Protein 2AKL (pdb70)

Secondary structure (DSSP, 8-state):
----S---TTT-----EE-SSSEEETTTTEEE-TTTTT----S--S-B-TTS-B--TT-EEE--S-EE-SSSS-EE-TT-EEES-EE-SSTT-EEEEETTTEEEEE-GGG--B---

Solvent-accessible surface area: 8214 Å² total; per-residue (Å²): 234,118,35,133,44,56,54,2,88,101,40,104,32,123,165,6,96,107,85,77,99,57,8,21,1,86,100,52,90,96,93,58,18,65,124,125,65,88,99,88,117,125,122,36,124,48,0,68,10,66,64,63,30,73,7,115,68,32,27,18,0,25,2,44,96,125,40,161,19,202,78,32,115,88,105,10,120,99,28,29,139,10,118,103,2,125,43,63,96,25,38,104,55,0,49,2,160,36,149,82,68,31,74,37,157,16,106,2,88,68,0,101,64,57,57,124

Foldseek 3Di:
DDDPDAADPVPRPRQWDDDDQFIARPVVRGTAHPPCNCVDDDFLQFQAALVGDTDDAQFKKFFQDWAQDPQDPDTRHGGDIFGRWGTDSSHFWIWGFDPPRTIDIDGRHGMGTPRD

InterPro domains:
  IPR004624 Protein YjdM [TIGR00686] (4-112)
  IPR013987 Protein YjdM, N-terminal [PF08274] (3-32)
  IPR013988 Protein YjdM, C-terminal [PF03831] (46-113)

CATH classification: 2.20.25.10 (+1 more: 2.30.30.40)

Radius of gyration: 23.26 Å; Cα contacts (8 Å, |Δi|>4): 229; chains: 1; bounding box: 29×51×54 Å

Structure (mmCIF, N/CA/C/O backbone):
data_2AKL
#
_entry.id   2AKL
#
loop_
_entity.id
_entity.type
_entity.pdbx_description
1 polymer 'phnA-like protein pa0128'
2 non-polymer 'ZINC ION'
#
loop_
_atom_site.group_PDB
_atom_site.id
_atom_site.type_symbol
_atom_site.label_atom_id
_atom_site.label_alt_id
_atom_site.label_comp_id
_atom_site.label_asym_id
_atom_site.label_entity_id
_atom_site.label_seq_id
_atom_site.pdbx_PDB_ins_code
_atom_site.Cartn_x
_atom_site.Cartn_y
_atom_site.Cartn_z
_atom_site.occupancy
_atom_site.B_iso_or_equiv
_atom_site.auth_seq_id
_atom_site.auth_comp_id
_atom_site.auth_asym_id
_atom_site.auth_atom_id
_atom_site.pdbx_PDB_model_num
ATOM 1 N N . MET A 1 23 ? -7.317 24.095 25.099 1.00 0.00 1 MET A N 1
ATOM 2 C CA . MET A 1 23 ? -6.346 25.132 24.674 1.00 0.00 1 MET A CA 1
ATOM 3 C C . MET A 1 23 ? -4.938 24.578 24.620 1.00 0.00 1 MET A C 1
ATOM 4 O O . MET A 1 23 ? -4.053 25.138 23.973 1.00 0.00 1 MET A O 1
ATOM 18 N N . VAL A 1 24 ? -4.749 23.467 25.286 1.00 0.00 2 VAL A N 1
ATOM 19 C CA . VAL A 1 24 ? -3.457 22.812 25.332 1.00 0.00 2 VAL A CA 1
ATOM 20 C C . VAL A 1 24 ? -3.473 21.588 24.425 1.00 0.00 2 VAL A C 1
ATOM 21 O O . VAL A 1 24 ? -4.531 21.003 24.182 1.00 0.00 2 VAL A O 1
ATOM 34 N N . SER A 1 25 ? -2.319 21.222 23.903 1.00 0.00 3 SER A N 1
ATOM 35 C CA . SER A 1 25 ? -2.222 20.075 23.026 1.00 0.00 3 SER A CA 1
ATOM 36 C C . SER A 1 25 ? -2.097 18.782 23.823 1.00 0.00 3 SER A C 1
ATOM 37 O O . SER A 1 25 ? -1.323 18.696 24.777 1.00 0.00 3 SER A O 1
ATOM 45 N N . THR A 1 26 ? -2.869 17.784 23.423 1.00 0.00 4 THR A N 1
ATOM 46 C CA . THR A 1 26 ? -2.801 16.457 24.024 1.00 0.00 4 THR A CA 1
ATOM 47 C C . THR A 1 26 ? -1.852 15.593 23.197 1.00 0.00 4 THR A C 1
ATOM 48 O O . THR A 1 26 ? -1.837 14.360 23.282 1.00 0.00 4 THR A O 1
ATOM 59 N N . LEU A 1 27 ? -1.060 16.280 22.398 1.00 0.00 5 LEU A N 1
ATOM 60 C CA . LEU A 1 27 ? -0.135 15.660 21.476 1.00 0.00 5 LEU A CA 1
ATOM 61 C C . LEU A 1 27 ? 1.187 15.384 22.181 1.00 0.00 5 LEU A C 1
ATOM 62 O O . LEU A 1 27 ? 1.466 15.977 23.224 1.00 0.00 5 LEU A O 1
ATOM 78 N N . PRO A 1 28 ? 2.013 14.481 21.634 1.00 0.00 6 PRO A N 1
ATOM 79 C CA . PRO A 1 28 ? 3.329 14.178 22.202 1.00 0.00 6 PRO A CA 1
ATOM 80 C C . PRO A 1 28 ? 4.258 15.385 22.130 1.00 0.00 6 PRO A C 1
ATOM 81 O O . PRO A 1 28 ? 4.013 16.318 21.357 1.00 0.00 6 PRO A O 1
ATOM 92 N N . PRO A 1 29 ? 5.318 15.408 22.949 1.00 0.00 7 PRO A N 1
ATOM 93 C CA . PRO A 1 29 ? 6.323 16.467 22.888 1.00 0.00 7 PRO A CA 1
ATOM 94 C C . PRO A 1 29 ? 7.102 16.446 21.577 1.00 0.00 7 PRO A C 1
ATOM 95 O O . PRO A 1 29 ? 6.768 15.723 20.638 1.00 0.00 7 PRO A O 1
ATOM 106 N N . CYS A 1 30 ? 8.159 17.226 21.529 1.00 0.00 8 CYS A N 1
ATOM 107 C CA . CYS A 1 30 ? 9.027 17.247 20.376 1.00 0.00 8 CYS A CA 1
ATOM 108 C C . CYS A 1 30 ? 10.213 16.345 20.648 1.00 0.00 8 CYS A C 1
ATOM 109 O O . CYS A 1 30 ? 10.913 16.537 21.637 1.00 0.00 8 CYS A O 1
ATOM 116 N N . PRO A 1 31 ? 10.456 15.346 19.781 1.00 0.00 9 PRO A N 1
ATOM 117 C CA . PRO A 1 31 ? 11.569 14.394 19.946 1.00 0.00 9 PRO A CA 1
ATOM 118 C C . PRO A 1 31 ? 12.922 15.067 19.756 1.00 0.00 9 PRO A C 1
ATOM 119 O O . PRO A 1 31 ? 13.954 14.409 19.643 1.00 0.00 9 PRO A O 1
ATOM 130 N N . GLN A 1 32 ? 12.893 16.388 19.715 1.00 0.00 10 GLN A N 1
ATOM 131 C CA . GLN A 1 32 ? 14.084 17.182 19.539 1.00 0.00 10 GLN A CA 1
ATOM 132 C C . GLN A 1 32 ? 14.247 18.158 20.696 1.00 0.00 10 GLN A C 1
ATOM 133 O O . GLN A 1 32 ? 15.367 18.429 21.117 1.00 0.00 10 GLN A O 1
ATOM 147 N N . CYS A 1 33 ? 13.143 18.684 21.240 1.00 0.00 11 CYS A N 1
ATOM 148 C CA . CYS A 1 33 ? 13.221 19.658 22.322 1.00 0.00 11 CYS A CA 1
ATOM 149 C C . CYS A 1 33 ? 12.667 19.064 23.618 1.00 0.00 11 CYS A C 1
ATOM 150 O O . CYS A 1 33 ? 13.255 19.228 24.684 1.00 0.00 11 CYS A O 1
ATOM 157 N N . ASN A 1 34 ? 11.508 18.391 23.507 1.00 0.00 12 ASN A N 1
ATOM 158 C CA . ASN A 1 34 ? 10.797 17.811 24.661 1.00 0.00 12 ASN A CA 1
ATOM 159 C C . ASN A 1 34 ? 10.194 18.921 25.535 1.00 0.00 12 ASN A C 1
ATOM 160 O O . ASN A 1 34 ? 9.741 18.695 26.654 1.00 0.00 12 ASN A O 1
ATOM 171 N N . SER A 1 35 ? 10.181 20.121 24.977 1.00 0.00 13 SER A N 1
ATOM 172 C CA . SER A 1 35 ? 9.633 21.303 25.637 1.00 0.00 13 SER A CA 1
ATOM 173 C C . SER A 1 35 ? 8.125 21.206 25.816 1.00 0.00 13 SER A C 1
ATOM 174 O O . SER A 1 35 ? 7.565 21.758 26.764 1.00 0.00 13 SER A O 1
ATOM 182 N N . GLU A 1 36 ? 7.496 20.531 24.856 1.00 0.00 14 GLU A N 1
ATOM 183 C CA . GLU A 1 36 ? 6.048 20.254 24.848 1.00 0.00 14 GLU A CA 1
ATOM 184 C C . GLU A 1 36 ? 5.280 21.410 24.261 1.00 0.00 14 GLU A C 1
ATOM 185 O O . GLU A 1 36 ? 4.046 21.420 24.267 1.00 0.00 14 GLU A O 1
ATOM 197 N N . TYR A 1 37 ? 5.999 22.388 23.759 1.00 0.00 15 TYR A N 1
ATOM 198 C CA . TYR A 1 37 ? 5.363 23.517 23.128 1.00 0.00 15 TYR A CA 1
ATOM 199 C C . TYR A 1 37 ? 5.016 23.174 21.686 1.00 0.00 15 TYR A C 1
ATOM 200 O O . TYR A 1 37 ? 5.261 23.946 20.762 1.00 0.00 15 TYR A O 1
ATOM 218 N N . THR A 1 38 ? 4.419 22.013 21.523 1.00 0.00 16 THR A N 1
ATOM 219 C CA . THR A 1 38 ? 4.061 21.498 20.225 1.00 0.00 16 THR A CA 1
ATOM 220 C C . THR A 1 38 ? 2.564 21.692 20.006 1.00 0.00 16 THR A C 1
ATOM 221 O O . THR A 1 38 ? 1.792 21.692 20.965 1.00 0.00 16 THR A O 1
ATOM 232 N N . TYR A 1 39 ? 2.153 21.862 18.761 1.00 0.00 17 TYR A N 1
ATOM 233 C CA . TYR A 1 39 ? 0.746 22.057 18.456 1.00 0.00 17 TYR A CA 1
ATOM 234 C C . TYR A 1 39 ? 0.416 21.328 17.167 1.00 0.00 17 TYR A C 1
ATOM 235 O O . TYR A 1 39 ? 1.317 20.868 16.475 1.00 0.00 17 TYR A O 1
ATOM 253 N N . GLU A 1 40 ? -0.856 21.206 16.845 1.00 0.00 18 GLU A N 1
ATOM 254 C CA . GLU A 1 40 ? -1.248 20.540 15.617 1.00 0.00 18 GLU A CA 1
ATOM 255 C C . GLU A 1 40 ? -1.637 21.568 14.563 1.00 0.00 18 GLU A C 1
ATOM 256 O O . GLU A 1 40 ? -2.556 22.361 14.763 1.00 0.00 18 GLU A O 1
ATOM 268 N N . ASP A 1 41 ? -0.902 21.593 13.461 1.00 0.00 19 ASP A N 1
ATOM 269 C CA . ASP A 1 41 ? -1.227 22.457 12.343 1.00 0.00 19 ASP A CA 1
ATOM 270 C C . ASP A 1 41 ? -1.715 21.612 11.174 1.00 0.00 19 ASP A C 1
ATOM 271 O O . ASP A 1 41 ? -0.979 21.359 10.220 1.00 0.00 19 ASP A O 1
ATOM 280 N N . GLY A 1 42 ? -2.940 21.122 11.283 1.00 0.00 20 GLY A N 1
ATOM 281 C CA . GLY A 1 42 ? -3.515 20.330 10.221 1.00 0.00 20 GLY A CA 1
ATOM 282 C C . GLY A 1 42 ? -3.406 18.836 10.463 1.00 0.00 20 GLY A C 1
ATOM 283 O O . GLY A 1 42 ? -4.147 18.269 11.266 1.00 0.00 20 GLY A O 1
ATOM 287 N N . ALA A 1 43 ? -2.460 18.205 9.780 1.00 0.00 21 ALA A N 1
ATOM 288 C CA . ALA A 1 43 ? -2.367 16.748 9.765 1.00 0.00 21 ALA A CA 1
ATOM 289 C C . ALA A 1 43 ? -1.080 16.242 10.407 1.00 0.00 21 ALA A C 1
ATOM 290 O O . ALA A 1 43 ? -0.687 15.093 10.204 1.00 0.00 21 ALA A O 1
ATOM 297 N N . LEU A 1 44 ? -0.439 17.079 11.198 1.00 0.00 22 LEU A N 1
ATOM 298 C CA . LEU A 1 44 ? 0.810 16.705 11.843 1.00 0.00 22 LEU A CA 1
ATOM 299 C C . LEU A 1 44 ? 1.060 17.591 13.050 1.00 0.00 22 LEU A C 1
ATOM 300 O O . LEU A 1 44 ? 0.213 18.393 13.418 1.00 0.00 22 LEU A O 1
ATOM 316 N N . LEU A 1 45 ? 2.209 17.417 13.671 1.00 0.00 23 LEU A N 1
ATOM 317 C CA . LEU A 1 45 ? 2.621 18.255 14.785 1.00 0.00 23 LEU A CA 1
ATOM 318 C C . LEU A 1 45 ? 3.763 19.167 14.343 1.00 0.00 23 LEU A C 1
ATOM 319 O O . LEU A 1 45 ? 4.707 18.720 13.695 1.00 0.00 23 LEU A O 1
ATOM 335 N N . VAL A 1 46 ? 3.680 20.439 14.682 1.00 0.00 24 VAL A N 1
ATOM 336 C CA . VAL A 1 46 ? 4.709 21.395 14.319 1.00 0.00 24 VAL A CA 1
ATOM 337 C C . VAL A 1 46 ? 5.330 21.988 15.575 1.00 0.00 24 VAL A C 1
ATOM 338 O O . VAL A 1 46 ? 4.612 22.465 16.451 1.00 0.00 24 VAL A O 1
ATOM 351 N N . CYS A 1 47 ? 6.647 21.955 15.678 1.00 0.00 25 CYS A N 1
ATOM 352 C CA . CYS A 1 47 ? 7.325 22.552 16.812 1.00 0.00 25 CYS A CA 1
ATOM 353 C C . CYS A 1 47 ? 7.820 23.937 16.431 1.00 0.00 25 CYS A C 1
ATOM 354 O O . CYS A 1 47 ? 8.768 24.073 15.652 1.00 0.00 25 CYS A O 1
ATOM 361 N N . PRO A 1 48 ? 7.182 24.983 16.973 1.00 0.00 26 PRO A N 1
ATOM 362 C CA . PRO A 1 48 ? 7.540 26.366 16.670 1.00 0.00 26 PRO A CA 1
ATOM 363 C C . PRO A 1 48 ? 8.871 26.745 17.300 1.00 0.00 26 PRO A C 1
ATOM 364 O O . PRO A 1 48 ? 9.410 27.822 17.046 1.00 0.00 26 PRO A O 1
ATOM 375 N N . GLU A 1 49 ? 9.397 25.843 18.119 1.00 0.00 27 GLU A N 1
ATOM 376 C CA . GLU A 1 49 ? 10.658 26.073 18.791 1.00 0.00 27 GLU A CA 1
ATOM 377 C C . GLU A 1 49 ? 11.824 25.816 17.847 1.00 0.00 27 GLU A C 1
ATOM 378 O O . GLU A 1 49 ? 12.527 26.753 17.469 1.00 0.00 27 GLU A O 1
ATOM 390 N N . CYS A 1 50 ? 12.040 24.563 17.440 1.00 0.00 28 CYS A N 1
ATOM 391 C CA . CYS A 1 50 ? 13.197 24.247 16.614 1.00 0.00 28 CYS A CA 1
ATOM 392 C C . CYS A 1 50 ? 12.895 24.366 15.128 1.00 0.00 28 CYS A C 1
ATOM 393 O O . CYS A 1 50 ? 13.728 23.983 14.304 1.00 0.00 28 CYS A O 1
ATOM 400 N N . ALA A 1 51 ? 11.723 24.909 14.772 1.00 0.00 29 ALA A N 1
ATOM 401 C CA . ALA A 1 51 ? 11.368 25.133 13.372 1.00 0.00 29 ALA A CA 1
ATOM 402 C C . ALA A 1 51 ? 11.370 23.838 12.568 1.00 0.00 29 ALA A C 1
ATOM 403 O O . ALA A 1 51 ? 11.912 23.778 11.462 1.00 0.00 29 ALA A O 1
ATOM 410 N N . HIS A 1 52 ? 10.751 22.805 13.114 1.00 0.00 30 HIS A N 1
ATOM 411 C CA . HIS A 1 52 ? 10.659 21.535 12.416 1.00 0.00 30 HIS A CA 1
ATOM 412 C C . HIS A 1 52 ? 9.320 20.868 12.701 1.00 0.00 30 HIS A C 1
ATOM 413 O O . HIS A 1 52 ? 8.932 20.693 13.857 1.00 0.00 30 HIS A O 1
ATOM 428 N N . GLU A 1 53 ? 8.614 20.527 11.638 1.00 0.00 31 GLU A N 1
ATOM 429 C CA . GLU A 1 53 ? 7.352 19.811 11.739 1.00 0.00 31 GLU A CA 1
ATOM 430 C C . GLU A 1 53 ? 7.605 18.312 11.622 1.00 0.00 31 GLU A C 1
ATOM 431 O O . GLU A 1 53 ? 8.538 17.892 10.939 1.00 0.00 31 GLU A O 1
ATOM 443 N N . TRP A 1 54 ? 6.782 17.514 12.280 1.00 0.00 32 TRP A N 1
ATOM 444 C CA . TRP A 1 54 ? 6.938 16.067 12.254 1.00 0.00 32 TRP A CA 1
ATOM 445 C C . TRP A 1 54 ? 5.593 15.401 12.489 1.00 0.00 32 TRP A C 1
ATOM 446 O O . TRP A 1 54 ? 4.664 16.028 12.974 1.00 0.00 32 TRP A O 1
ATOM 467 N N . SER A 1 55 ? 5.488 14.142 12.138 1.00 0.00 33 SER A N 1
ATOM 468 C CA . SER A 1 55 ? 4.274 13.390 12.386 1.00 0.00 33 SER A CA 1
ATOM 469 C C . SER A 1 55 ? 4.611 12.212 13.293 1.00 0.00 33 SER A C 1
ATOM 470 O O . SER A 1 55 ? 5.552 11.477 13.016 1.00 0.00 33 SER A O 1
ATOM 478 N N . PRO A 1 56 ? 3.852 12.019 14.385 1.00 0.00 34 PRO A N 1
ATOM 479 C CA . PRO A 1 56 ? 4.200 11.057 15.438 1.00 0.00 34 PRO A CA 1
ATOM 480 C C . PRO A 1 56 ? 4.433 9.650 14.900 1.00 0.00 34 PRO A C 1
ATOM 481 O O . PRO A 1 56 ? 5.490 9.058 15.122 1.00 0.00 34 PRO A O 1
ATOM 492 N N . ASN A 1 57 ? 3.454 9.124 14.189 1.00 0.00 35 ASN A N 1
ATOM 493 C CA . ASN A 1 57 ? 3.544 7.781 13.659 1.00 0.00 35 ASN A CA 1
ATOM 494 C C . ASN A 1 57 ? 4.006 7.783 12.208 1.00 0.00 35 ASN A C 1
ATOM 495 O O . ASN A 1 57 ? 4.738 6.891 11.779 1.00 0.00 35 ASN A O 1
ATOM 506 N N . GLU A 1 58 ? 3.585 8.794 11.456 1.00 0.00 36 GLU A N 1
ATOM 507 C CA . GLU A 1 58 ? 3.891 8.867 10.030 1.00 0.00 36 GLU A CA 1
ATOM 508 C C . GLU A 1 58 ? 5.384 9.125 9.793 1.00 0.00 36 GLU A C 1
ATOM 509 O O . GLU A 1 58 ? 5.883 8.932 8.685 1.00 0.00 36 GLU A O 1
ATOM 521 N N . ALA A 1 59 ? 6.098 9.545 10.839 1.00 0.00 37 ALA A N 1
ATOM 522 C CA . ALA A 1 59 ? 7.548 9.712 10.751 1.00 0.00 37 ALA A CA 1
ATOM 523 C C . ALA A 1 59 ? 8.222 8.370 10.495 1.00 0.00 37 ALA A C 1
ATOM 524 O O . ALA A 1 59 ? 9.274 8.304 9.861 1.00 0.00 37 ALA A O 1
ATOM 531 N N . ALA A 1 60 ? 7.608 7.304 10.997 1.00 0.00 38 ALA A N 1
ATOM 532 C CA . ALA A 1 60 ? 8.077 5.954 10.725 1.00 0.00 38 ALA A CA 1
ATOM 533 C C . ALA A 1 60 ? 7.695 5.563 9.305 1.00 0.00 38 ALA A C 1
ATOM 534 O O . ALA A 1 60 ? 8.479 4.942 8.586 1.00 0.00 38 ALA A O 1
ATOM 541 N N . THR A 1 61 ? 6.476 5.943 8.919 1.00 0.00 39 THR A N 1
ATOM 542 C CA . THR A 1 61 ? 5.969 5.746 7.563 1.00 0.00 39 THR A CA 1
ATOM 543 C C . THR A 1 61 ? 5.698 4.266 7.266 1.00 0.00 39 THR A C 1
ATOM 544 O O . THR A 1 61 ? 6.347 3.369 7.810 1.00 0.00 39 THR A O 1
ATOM 555 N N . ALA A 1 62 ? 4.729 4.029 6.400 1.00 0.00 40 ALA A N 1
ATOM 556 C CA . ALA A 1 62 ? 4.345 2.685 6.012 1.00 0.00 40 ALA A CA 1
ATOM 557 C C . ALA A 1 62 ? 3.836 2.698 4.581 1.00 0.00 40 ALA A C 1
ATOM 558 O O . ALA A 1 62 ? 3.509 3.760 4.050 1.00 0.00 40 ALA A O 1
ATOM 565 N N . SER A 1 63 ? 3.778 1.535 3.956 1.00 0.00 41 SER A N 1
ATOM 566 C CA . SER A 1 63 ? 3.295 1.440 2.590 1.00 0.00 41 SER A CA 1
ATOM 567 C C . SER A 1 63 ? 1.774 1.430 2.553 1.00 0.00 41 SER A C 1
ATOM 568 O O . SER A 1 63 ? 1.139 0.392 2.750 1.00 0.00 41 SER A O 1
ATOM 576 N N . ASP A 1 64 ? 1.197 2.598 2.331 1.00 0.00 42 ASP A N 1
ATOM 577 C CA . ASP A 1 64 ? -0.245 2.724 2.204 1.00 0.00 42 ASP A CA 1
ATOM 578 C C . ASP A 1 64 ? -0.608 2.787 0.726 1.00 0.00 42 ASP A C 1
ATOM 579 O O . ASP A 1 64 ? 0.287 2.877 -0.117 1.00 0.00 42 ASP A O 1
ATOM 588 N N . ASP A 1 65 ? -1.904 2.754 0.411 1.00 0.00 43 ASP A N 1
ATOM 589 C CA . ASP A 1 65 ? -2.363 2.639 -0.976 1.00 0.00 43 ASP A CA 1
ATOM 590 C C . ASP A 1 65 ? -1.796 1.368 -1.594 1.00 0.00 43 ASP A C 1
ATOM 591 O O . ASP A 1 65 ? -1.446 1.335 -2.776 1.00 0.00 43 ASP A O 1
ATOM 600 N N . GLY A 1 66 ? -1.717 0.319 -0.787 1.00 0.00 44 GLY A N 1
ATOM 601 C CA . GLY A 1 66 ? -1.075 -0.900 -1.225 1.00 0.00 44 GLY A CA 1
ATOM 602 C C . GLY A 1 66 ? -2.048 -2.007 -1.567 1.00 0.00 44 GLY A C 1
ATOM 603 O O . GLY A 1 66 ? -1.694 -3.186 -1.490 1.00 0.00 44 GLY A O 1
ATOM 607 N N . LYS A 1 67 ? -3.265 -1.647 -1.956 1.00 0.00 45 LYS A N 1
ATOM 608 C CA . LYS A 1 67 ? -4.241 -2.651 -2.364 1.00 0.00 45 LYS A CA 1
ATOM 609 C C . LYS A 1 67 ? -4.235 -2.786 -3.882 1.00 0.00 45 LYS A C 1
ATOM 610 O O . LYS A 1 67 ? -5.054 -3.493 -4.468 1.00 0.00 45 LYS A O 1
ATOM 629 N N . VAL A 1 68 ? -3.304 -2.078 -4.508 1.00 0.00 46 VAL A N 1
ATOM 630 C CA . VAL A 1 68 ? -3.056 -2.212 -5.936 1.00 0.00 46 VAL A CA 1
ATOM 631 C C . VAL A 1 68 ? -2.568 -3.625 -6.227 1.00 0.00 46 VAL A C 1
ATOM 632 O O . VAL A 1 68 ? -1.804 -4.187 -5.445 1.00 0.00 46 VAL A O 1
ATOM 645 N N . ILE A 1 69 ? -3.000 -4.185 -7.348 1.00 0.00 47 ILE A N 1
ATOM 646 C CA . ILE A 1 69 ? -2.783 -5.603 -7.626 1.00 0.00 47 ILE A CA 1
ATOM 647 C C . ILE A 1 69 ? -1.305 -5.880 -7.890 1.00 0.00 47 ILE A C 1
ATOM 648 O O . ILE A 1 69 ? -0.713 -5.307 -8.805 1.00 0.00 47 ILE A O 1
ATOM 664 N N . LYS A 1 70 ? -0.710 -6.728 -7.060 1.00 0.00 48 LYS A N 1
ATOM 665 C CA . LYS A 1 70 ? 0.702 -7.073 -7.189 1.00 0.00 48 LYS A CA 1
ATOM 666 C C . LYS A 1 70 ? 0.885 -8.483 -7.733 1.00 0.00 48 LYS A C 1
ATOM 667 O O . LYS A 1 70 ? 0.109 -9.384 -7.428 1.00 0.00 48 LYS A O 1
ATOM 686 N N . ASP A 1 71 ? 1.940 -8.666 -8.508 1.00 0.00 49 ASP A N 1
ATOM 687 C CA . ASP A 1 71 ? 2.201 -9.927 -9.186 1.00 0.00 49 ASP A CA 1
ATOM 688 C C . ASP A 1 71 ? 3.046 -10.842 -8.310 1.00 0.00 49 ASP A C 1
ATOM 689 O O . ASP A 1 71 ? 3.507 -10.446 -7.238 1.00 0.00 49 ASP A O 1
ATOM 698 N N . SER A 1 72 ? 3.270 -12.060 -8.789 1.00 0.00 50 SER A N 1
ATOM 699 C CA . SER A 1 72 ? 4.115 -13.021 -8.079 1.00 0.00 50 SER A CA 1
ATOM 700 C C . SER A 1 72 ? 5.591 -12.634 -8.225 1.00 0.00 50 SER A C 1
ATOM 701 O O . SER A 1 72 ? 6.487 -13.244 -7.644 1.00 0.00 50 SER A O 1
ATOM 709 N N . VAL A 1 73 ? 5.806 -11.596 -9.006 1.00 0.00 51 VAL A N 1
ATOM 710 C CA . VAL A 1 73 ? 7.139 -11.083 -9.279 1.00 0.00 51 VAL A CA 1
ATOM 711 C C . VAL A 1 73 ? 7.532 -10.069 -8.220 1.00 0.00 51 VAL A C 1
ATOM 712 O O . VAL A 1 73 ? 8.697 -9.693 -8.079 1.00 0.00 51 VAL A O 1
ATOM 725 N N . GLY A 1 74 ? 6.534 -9.639 -7.478 1.00 0.00 52 GLY A N 1
ATOM 726 C CA . GLY A 1 74 ? 6.740 -8.647 -6.448 1.00 0.00 52 GLY A CA 1
ATOM 727 C C . GLY A 1 74 ? 6.573 -7.246 -6.978 1.00 0.00 52 GLY A C 1
ATOM 728 O O . GLY A 1 74 ? 6.867 -6.271 -6.285 1.00 0.00 52 GLY A O 1
ATOM 732 N N . ASN A 1 75 ? 6.114 -7.141 -8.218 1.00 0.00 53 ASN A N 1
ATOM 733 C CA . ASN A 1 75 ? 5.880 -5.844 -8.817 1.00 0.00 53 ASN A CA 1
ATOM 734 C C . ASN A 1 75 ? 4.396 -5.510 -8.873 1.00 0.00 53 ASN A C 1
ATOM 735 O O . ASN A 1 75 ? 3.540 -6.377 -8.707 1.00 0.00 53 ASN A O 1
ATOM 746 N N . VAL A 1 76 ? 4.134 -4.237 -9.103 1.00 0.00 54 VAL A N 1
ATOM 747 C CA . VAL A 1 76 ? 2.783 -3.692 -9.051 1.00 0.00 54 VAL A CA 1
ATOM 748 C C . VAL A 1 76 ? 2.312 -3.331 -10.452 1.00 0.00 54 VAL A C 1
ATOM 749 O O . VAL A 1 76 ? 3.091 -2.809 -11.256 1.00 0.00 54 VAL A O 1
ATOM 762 N N . LEU A 1 77 ? 1.050 -3.599 -10.760 1.00 0.00 55 LEU A N 1
ATOM 763 C CA . LEU A 1 77 ? 0.529 -3.372 -12.092 1.00 0.00 55 LEU A CA 1
ATOM 764 C C . LEU A 1 77 ? -0.162 -2.024 -12.187 1.00 0.00 55 LEU A C 1
ATOM 765 O O . LEU A 1 77 ? -0.351 -1.328 -11.186 1.00 0.00 55 LEU A O 1
ATOM 781 N N . GLN A 1 78 ? -0.535 -1.668 -13.398 1.00 0.00 56 GLN A N 1
ATOM 782 C CA . GLN A 1 78 ? -1.255 -0.440 -13.655 1.00 0.00 56 GLN A CA 1
ATOM 783 C C . GLN A 1 78 ? -2.513 -0.768 -14.443 1.00 0.00 56 GLN A C 1
ATOM 784 O O . GLN A 1 78 ? -2.524 -1.730 -15.211 1.00 0.00 56 GLN A O 1
ATOM 798 N N . ASP A 1 79 ? -3.573 0.001 -14.245 1.00 0.00 57 ASP A N 1
ATOM 799 C CA . ASP A 1 79 ? -4.806 -0.196 -14.991 1.00 0.00 57 ASP A CA 1
ATOM 800 C C . ASP A 1 79 ? -4.589 0.189 -16.448 1.00 0.00 57 ASP A C 1
ATOM 801 O O . ASP A 1 79 ? -4.665 1.362 -16.816 1.00 0.00 57 ASP A O 1
ATOM 810 N N . GLY A 1 80 ? -4.279 -0.805 -17.260 1.00 0.00 58 GLY A N 1
ATOM 811 C CA . GLY A 1 80 ? -3.955 -0.566 -18.646 1.00 0.00 58 GLY A CA 1
ATOM 812 C C . GLY A 1 80 ? -2.636 -1.206 -19.018 1.00 0.00 58 GLY A C 1
ATOM 813 O O . GLY A 1 80 ? -2.293 -1.305 -20.196 1.00 0.00 58 GLY A O 1
ATOM 817 N N . ASP A 1 81 ? -1.907 -1.661 -18.003 1.00 0.00 59 ASP A N 1
ATOM 818 C CA . ASP A 1 81 ? -0.597 -2.271 -18.204 1.00 0.00 59 ASP A CA 1
ATOM 819 C C . ASP A 1 81 ? -0.747 -3.650 -18.837 1.00 0.00 59 ASP A C 1
ATOM 820 O O . ASP A 1 81 ? -1.854 -4.189 -18.920 1.00 0.00 59 ASP A O 1
ATOM 829 N N . THR A 1 82 ? 0.362 -4.220 -19.268 1.00 0.00 60 THR A N 1
ATOM 830 C CA . THR A 1 82 ? 0.355 -5.529 -19.892 1.00 0.00 60 THR A CA 1
ATOM 831 C C . THR A 1 82 ? 0.793 -6.576 -18.876 1.00 0.00 60 THR A C 1
ATOM 832 O O . THR A 1 82 ? 1.757 -6.357 -18.144 1.00 0.00 60 THR A O 1
ATOM 843 N N . ILE A 1 83 ? 0.098 -7.707 -18.810 1.00 0.00 61 ILE A N 1
ATOM 844 C CA . ILE A 1 83 ? 0.464 -8.738 -17.854 1.00 0.00 61 ILE A CA 1
ATOM 845 C C . ILE A 1 83 ? 0.775 -10.035 -18.582 1.00 0.00 61 ILE A C 1
ATOM 846 O O . ILE A 1 83 ? 0.452 -10.191 -19.760 1.00 0.00 61 ILE A O 1
ATOM 862 N N . THR A 1 84 ? 1.434 -10.942 -17.899 1.00 0.00 62 THR A N 1
ATOM 863 C CA . THR A 1 84 ? 1.726 -12.247 -18.436 1.00 0.00 62 THR A CA 1
ATOM 864 C C . THR A 1 84 ? 1.800 -13.276 -17.309 1.00 0.00 62 THR A C 1
ATOM 865 O O . THR A 1 84 ? 2.589 -13.133 -16.376 1.00 0.00 62 THR A O 1
ATOM 876 N N . VAL A 1 85 ? 0.934 -14.277 -17.381 1.00 0.00 63 VAL A N 1
ATOM 877 C CA . VAL A 1 85 ? 0.927 -15.369 -16.423 1.00 0.00 63 VAL A CA 1
ATOM 878 C C . VAL A 1 85 ? 2.269 -16.092 -16.480 1.00 0.00 63 VAL A C 1
ATOM 879 O O . VAL A 1 85 ? 2.777 -16.395 -17.561 1.00 0.00 63 VAL A O 1
ATOM 892 N N . ILE A 1 86 ? 2.898 -16.280 -15.338 1.00 0.00 64 ILE A N 1
ATOM 893 C CA . ILE A 1 86 ? 4.160 -16.987 -15.311 1.00 0.00 64 ILE A CA 1
ATOM 894 C C . ILE A 1 86 ? 4.010 -18.447 -14.910 1.00 0.00 64 ILE A C 1
ATOM 895 O O . ILE A 1 86 ? 5.000 -19.090 -14.562 1.00 0.00 64 ILE A O 1
ATOM 911 N N . LYS A 1 87 ? 2.806 -19.006 -14.977 1.00 0.00 65 LYS A N 1
ATOM 912 C CA . LYS A 1 87 ? 2.602 -20.398 -14.609 1.00 0.00 65 LYS A CA 1
ATOM 913 C C . LYS A 1 87 ? 1.582 -21.031 -15.559 1.00 0.00 65 LYS A C 1
ATOM 914 O O . LYS A 1 87 ? 0.942 -20.335 -16.348 1.00 0.00 65 LYS A O 1
ATOM 933 N N . ASP A 1 88 ? 1.494 -22.351 -15.531 1.00 0.00 66 ASP A N 1
ATOM 934 C CA . ASP A 1 88 ? 0.420 -23.051 -16.236 1.00 0.00 66 ASP A CA 1
ATOM 935 C C . ASP A 1 88 ? -0.904 -22.958 -15.460 1.00 0.00 66 ASP A C 1
ATOM 936 O O . ASP A 1 88 ? -1.096 -23.583 -14.413 1.00 0.00 66 ASP A O 1
ATOM 945 N N . LEU A 1 89 ? -1.796 -22.125 -15.982 1.00 0.00 67 LEU A N 1
ATOM 946 C CA . LEU A 1 89 ? -3.124 -21.892 -15.411 1.00 0.00 67 LEU A CA 1
ATOM 947 C C . LEU A 1 89 ? -4.193 -22.389 -16.378 1.00 0.00 67 LEU A C 1
ATOM 948 O O . LEU A 1 89 ? -4.190 -22.025 -17.530 1.00 0.00 67 LEU A O 1
ATOM 964 N N . LYS A 1 90 ? -5.093 -23.233 -15.934 1.00 0.00 68 LYS A N 1
ATOM 965 C CA . LYS A 1 90 ? -6.199 -23.648 -16.788 1.00 0.00 68 LYS A CA 1
ATOM 966 C C . LYS A 1 90 ? -7.307 -22.603 -16.768 1.00 0.00 68 LYS A C 1
ATOM 967 O O . LYS A 1 90 ? -7.264 -21.660 -15.978 1.00 0.00 68 LYS A O 1
ATOM 986 N N . VAL A 1 91 ? -8.299 -22.771 -17.632 1.00 0.00 69 VAL A N 1
ATOM 987 C CA . VAL A 1 91 ? -9.496 -21.939 -17.620 1.00 0.00 69 VAL A CA 1
ATOM 988 C C . VAL A 1 91 ? -10.696 -22.883 -17.560 1.00 0.00 69 VAL A C 1
ATOM 989 O O . VAL A 1 91 ? -10.857 -23.720 -18.443 1.00 0.00 69 VAL A O 1
ATOM 1002 N N . LYS A 1 92 ? -11.525 -22.774 -16.531 1.00 0.00 70 LYS A N 1
ATOM 1003 C CA . LYS A 1 92 ? -12.538 -23.796 -16.273 1.00 0.00 70 LYS A CA 1
ATOM 1004 C C . LYS A 1 92 ? -13.663 -23.824 -17.313 1.00 0.00 70 LYS A C 1
ATOM 1005 O O . LYS A 1 92 ? -14.051 -24.897 -17.777 1.00 0.00 70 LYS A O 1
ATOM 1024 N N . GLY A 1 93 ? -14.185 -22.663 -17.682 1.00 0.00 71 GLY A N 1
ATOM 1025 C CA . GLY A 1 93 ? -15.333 -22.628 -18.572 1.00 0.00 71 GLY A CA 1
ATOM 1026 C C . GLY A 1 93 ? -14.947 -22.467 -20.026 1.00 0.00 71 GLY A C 1
ATOM 1027 O O . GLY A 1 93 ? -15.782 -22.603 -20.922 1.00 0.00 71 GLY A O 1
ATOM 1031 N N . SER A 1 94 ? -13.684 -22.171 -20.264 1.00 0.00 72 SER A N 1
ATOM 1032 C CA . SER A 1 94 ? -13.207 -21.954 -21.615 1.00 0.00 72 SER A CA 1
ATOM 1033 C C . SER A 1 94 ? -12.258 -23.063 -22.047 1.00 0.00 72 SER A C 1
ATOM 1034 O O . SER A 1 94 ? -11.604 -23.695 -21.218 1.00 0.00 72 SER A O 1
ATOM 1042 N N . SER A 1 95 ? -12.188 -23.288 -23.351 1.00 0.00 73 SER A N 1
ATOM 1043 C CA . SER A 1 95 ? -11.315 -24.307 -23.918 1.00 0.00 73 SER A CA 1
ATOM 1044 C C . SER A 1 95 ? -9.851 -23.892 -23.808 1.00 0.00 73 SER A C 1
ATOM 1045 O O . SER A 1 95 ? -8.945 -24.697 -24.023 1.00 0.00 73 SER A O 1
ATOM 1053 N N . LEU A 1 96 ? -9.624 -22.630 -23.470 1.00 0.00 74 LEU A N 1
ATOM 1054 C CA . LEU A 1 96 ? -8.285 -22.086 -23.445 1.00 0.00 74 LEU A CA 1
ATOM 1055 C C . LEU A 1 96 ? -7.556 -22.489 -22.181 1.00 0.00 74 LEU A C 1
ATOM 1056 O O . LEU A 1 96 ? -8.131 -22.532 -21.106 1.00 0.00 74 LEU A O 1
ATOM 1072 N N . VAL A 1 97 ? -6.304 -22.844 -22.348 1.00 0.00 75 VAL A N 1
ATOM 1073 C CA . VAL A 1 97 ? -5.405 -23.077 -21.239 1.00 0.00 75 VAL A CA 1
ATOM 1074 C C . VAL A 1 97 ? -4.380 -21.953 -21.181 1.00 0.00 75 VAL A C 1
ATOM 1075 O O . VAL A 1 97 ? -3.725 -21.640 -22.177 1.00 0.00 75 VAL A O 1
ATOM 1088 N N . VAL A 1 98 ? -4.267 -21.349 -20.020 1.00 0.00 76 VAL A N 1
ATOM 1089 C CA . VAL A 1 98 ? -3.368 -20.232 -19.798 1.00 0.00 76 VAL A CA 1
ATOM 1090 C C . VAL A 1 98 ? -1.943 -20.734 -19.537 1.00 0.00 76 VAL A C 1
ATOM 1091 O O . VAL A 1 98 ? -1.673 -21.436 -18.568 1.00 0.00 76 VAL A O 1
ATOM 1104 N N . LYS A 1 99 ? -1.053 -20.376 -20.432 1.00 0.00 77 LYS A N 1
ATOM 1105 C CA . LYS A 1 99 ? 0.325 -20.842 -20.365 1.00 0.00 77 LYS A CA 1
ATOM 1106 C C . LYS A 1 99 ? 1.274 -19.721 -19.977 1.00 0.00 77 LYS A C 1
ATOM 1107 O O . LYS A 1 99 ? 1.018 -18.563 -20.276 1.00 0.00 77 LYS A O 1
ATOM 1126 N N . VAL A 1 100 ? 2.352 -20.087 -19.290 1.00 0.00 78 VAL A N 1
ATOM 1127 C CA . VAL A 1 100 ? 3.391 -19.130 -18.900 1.00 0.00 78 VAL A CA 1
ATOM 1128 C C . VAL A 1 100 ? 3.832 -18.295 -20.118 1.00 0.00 78 VAL A C 1
ATOM 1129 O O . VAL A 1 100 ? 4.619 -18.737 -20.960 1.00 0.00 78 VAL A O 1
ATOM 1142 N N . GLY A 1 101 ? 3.254 -17.106 -20.226 1.00 0.00 79 GLY A N 1
ATOM 1143 C CA . GLY A 1 101 ? 3.511 -16.236 -21.359 1.00 0.00 79 GLY A CA 1
ATOM 1144 C C . GLY A 1 101 ? 2.209 -15.742 -21.977 1.00 0.00 79 GLY A C 1
ATOM 1145 O O . GLY A 1 101 ? 2.207 -15.078 -23.014 1.00 0.00 79 GLY A O 1
ATOM 1149 N N . THR A 1 102 ? 1.103 -16.124 -21.344 1.00 0.00 80 THR A N 1
ATOM 1150 C CA . THR A 1 102 ? -0.217 -15.651 -21.745 1.00 0.00 80 THR A CA 1
ATOM 1151 C C . THR A 1 102 ? -0.306 -14.134 -21.579 1.00 0.00 80 THR A C 1
ATOM 1152 O O . THR A 1 102 ? -0.409 -13.606 -20.481 1.00 0.00 80 THR A O 1
ATOM 1163 N N . LYS A 1 103 ? -0.267 -13.453 -22.700 1.00 0.00 81 LYS A N 1
ATOM 1164 C CA . LYS A 1 103 ? -0.227 -12.003 -22.690 1.00 0.00 81 LYS A CA 1
ATOM 1165 C C . LYS A 1 103 ? -1.628 -11.418 -22.671 1.00 0.00 81 LYS A C 1
ATOM 1166 O O . LYS A 1 103 ? -2.405 -11.610 -23.609 1.00 0.00 81 LYS A O 1
ATOM 1185 N N . VAL A 1 104 ? -1.946 -10.708 -21.605 1.00 0.00 82 VAL A N 1
ATOM 1186 C CA . VAL A 1 104 ? -3.208 -10.005 -21.493 1.00 0.00 82 VAL A CA 1
ATOM 1187 C C . VAL A 1 104 ? -2.928 -8.560 -21.096 1.00 0.00 82 VAL A C 1
ATOM 1188 O O . VAL A 1 104 ? -2.467 -8.286 -19.990 1.00 0.00 82 VAL A O 1
ATOM 1201 N N . LYS A 1 105 ? -3.157 -7.645 -22.014 1.00 0.00 83 LYS A N 1
ATOM 1202 C CA . LYS A 1 105 ? -2.819 -6.257 -21.787 1.00 0.00 83 LYS A CA 1
ATOM 1203 C C . LYS A 1 105 ? -4.043 -5.434 -21.437 1.00 0.00 83 LYS A C 1
ATOM 1204 O O . LYS A 1 105 ? -5.179 -5.884 -21.607 1.00 0.00 83 LYS A O 1
ATOM 1223 N N . ASN A 1 106 ? -3.785 -4.233 -20.930 1.00 0.00 84 ASN A N 1
ATOM 1224 C CA . ASN A 1 106 ? -4.830 -3.268 -20.619 1.00 0.00 84 ASN A CA 1
ATOM 1225 C C . ASN A 1 106 ? -5.744 -3.798 -19.529 1.00 0.00 84 ASN A C 1
ATOM 1226 O O . ASN A 1 106 ? -6.966 -3.685 -19.634 1.00 0.00 84 ASN A O 1
ATOM 1237 N N . ILE A 1 107 ? -5.167 -4.387 -18.480 1.00 0.00 85 ILE A N 1
ATOM 1238 C CA . ILE A 1 107 ? -5.939 -4.907 -17.359 1.00 0.00 85 ILE A CA 1
ATOM 1239 C C . ILE A 1 107 ? -6.651 -3.817 -16.568 1.00 0.00 85 ILE A C 1
ATOM 1240 O O . ILE A 1 107 ? -6.458 -2.623 -16.784 1.00 0.00 85 ILE A O 1
ATOM 1256 N N . ARG A 1 108 ? -7.447 -4.274 -15.628 1.00 0.00 86 ARG A N 1
ATOM 1257 C CA . ARG A 1 108 ? -8.179 -3.429 -14.707 1.00 0.00 86 ARG A CA 1
ATOM 1258 C C . ARG A 1 108 ? -7.787 -3.816 -13.294 1.00 0.00 86 ARG A C 1
ATOM 1259 O O . ARG A 1 108 ? -7.902 -4.989 -12.928 1.00 0.00 86 ARG A O 1
ATOM 1280 N N . LEU A 1 109 ? -7.307 -2.879 -12.491 1.00 0.00 87 LEU A N 1
ATOM 1281 C CA . LEU A 1 109 ? -6.964 -3.196 -11.120 1.00 0.00 87 LEU A CA 1
ATOM 1282 C C . LEU A 1 109 ? -8.219 -3.141 -10.271 1.00 0.00 87 LEU A C 1
ATOM 1283 O O . LEU A 1 109 ? -8.866 -2.095 -10.178 1.00 0.00 87 LEU A O 1
ATOM 1299 N N . VAL A 1 110 ? -8.568 -4.257 -9.660 1.00 0.00 88 VAL A N 1
ATOM 1300 C CA . VAL A 1 110 ? -9.785 -4.329 -8.871 1.00 0.00 88 VAL A CA 1
ATOM 1301 C C . VAL A 1 110 ? -9.494 -3.869 -7.444 1.00 0.00 88 VAL A C 1
ATOM 1302 O O . VAL A 1 110 ? -8.364 -3.497 -7.134 1.00 0.00 88 VAL A O 1
ATOM 1315 N N . ASP A 1 111 ? -10.509 -3.862 -6.589 1.00 0.00 89 ASP A N 1
ATOM 1316 C CA . ASP A 1 111 ? -10.347 -3.403 -5.211 1.00 0.00 89 ASP A CA 1
ATOM 1317 C C . ASP A 1 111 ? -9.317 -4.240 -4.460 1.00 0.00 89 ASP A C 1
ATOM 1318 O O . ASP A 1 111 ? -8.418 -3.703 -3.813 1.00 0.00 89 ASP A O 1
ATOM 1327 N N . GLY A 1 112 ? -9.457 -5.552 -4.545 1.00 0.00 90 GLY A N 1
ATOM 1328 C CA . GLY A 1 112 ? -8.571 -6.440 -3.825 1.00 0.00 90 GLY A CA 1
ATOM 1329 C C . GLY A 1 112 ? -7.263 -6.672 -4.549 1.00 0.00 90 GLY A C 1
ATOM 1330 O O . GLY A 1 112 ? -7.250 -6.855 -5.759 1.00 0.00 90 GLY A O 1
ATOM 1334 N N . ASP A 1 113 ? -6.173 -6.680 -3.789 1.00 0.00 91 ASP A N 1
ATOM 1335 C CA . ASP A 1 113 ? -4.822 -6.894 -4.322 1.00 0.00 91 ASP A CA 1
ATOM 1336 C C . ASP A 1 113 ? -4.691 -8.255 -5.018 1.00 0.00 91 ASP A C 1
ATOM 1337 O O . ASP A 1 113 ? -3.782 -8.484 -5.816 1.00 0.00 91 ASP A O 1
ATOM 1346 N N . HIS A 1 114 ? -5.615 -9.150 -4.724 1.00 0.00 92 HIS A N 1
ATOM 1347 C CA . HIS A 1 114 ? -5.632 -10.476 -5.323 1.00 0.00 92 HIS A CA 1
ATOM 1348 C C . HIS A 1 114 ? -6.658 -10.540 -6.454 1.00 0.00 92 HIS A C 1
ATOM 1349 O O . HIS A 1 114 ? -7.464 -11.468 -6.515 1.00 0.00 92 HIS A O 1
ATOM 1364 N N . ASP A 1 115 ? -6.574 -9.584 -7.382 1.00 0.00 93 ASP A N 1
ATOM 1365 C CA . ASP A 1 115 ? -7.656 -9.370 -8.345 1.00 0.00 93 ASP A CA 1
ATOM 1366 C C . ASP A 1 115 ? -7.218 -8.577 -9.568 1.00 0.00 93 ASP A C 1
ATOM 1367 O O . ASP A 1 115 ? -7.088 -7.358 -9.520 1.00 0.00 93 ASP A O 1
ATOM 1376 N N . ILE A 1 116 ? -6.997 -9.275 -10.669 1.00 0.00 94 ILE A N 1
ATOM 1377 C CA . ILE A 1 116 ? -6.767 -8.618 -11.946 1.00 0.00 94 ILE A CA 1
ATOM 1378 C C . ILE A 1 116 ? -7.943 -8.856 -12.860 1.00 0.00 94 ILE A C 1
ATOM 1379 O O . ILE A 1 116 ? -8.241 -9.990 -13.221 1.00 0.00 94 ILE A O 1
ATOM 1395 N N . ASP A 1 117 ? -8.620 -7.797 -13.223 1.00 0.00 95 ASP A N 1
ATOM 1396 C CA . ASP A 1 117 ? -9.726 -7.913 -14.136 1.00 0.00 95 ASP A CA 1
ATOM 1397 C C . ASP A 1 117 ? -9.237 -7.662 -15.545 1.00 0.00 95 ASP A C 1
ATOM 1398 O O . ASP A 1 117 ? -8.527 -6.696 -15.805 1.00 0.00 95 ASP A O 1
ATOM 1407 N N . CYS A 1 118 ? -9.587 -8.553 -16.444 1.00 0.00 96 CYS A N 1
ATOM 1408 C CA . CYS A 1 118 ? -9.090 -8.481 -17.800 1.00 0.00 96 CYS A CA 1
ATOM 1409 C C . CYS A 1 118 ? -10.153 -8.931 -18.781 1.00 0.00 96 CYS A C 1
ATOM 1410 O O . CYS A 1 118 ? -11.050 -9.701 -18.434 1.00 0.00 96 CYS A O 1
ATOM 1418 N N . LYS A 1 119 ? -10.047 -8.445 -20.000 1.00 0.00 97 LYS A N 1
ATOM 1419 C CA . LYS A 1 119 ? -10.964 -8.817 -21.053 1.00 0.00 97 LYS A CA 1
ATOM 1420 C C . LYS A 1 119 ? -10.177 -9.435 -22.191 1.00 0.00 97 LYS A C 1
ATOM 1421 O O . LYS A 1 119 ? -9.181 -8.871 -22.650 1.00 0.00 97 LYS A O 1
ATOM 1440 N N . ILE A 1 120 ? -10.619 -10.596 -22.630 1.00 0.00 98 ILE A N 1
ATOM 1441 C CA . ILE A 1 120 ? -9.854 -11.398 -23.561 1.00 0.00 98 ILE A CA 1
ATOM 1442 C C . ILE A 1 120 ? -10.654 -11.646 -24.829 1.00 0.00 98 ILE A C 1
ATOM 1443 O O . ILE A 1 120 ? -11.739 -12.231 -24.784 1.00 0.00 98 ILE A O 1
ATOM 1459 N N . ASP A 1 121 ? -10.120 -11.177 -25.950 1.00 0.00 99 ASP A N 1
ATOM 1460 C CA . ASP A 1 121 ? -10.776 -11.338 -27.244 1.00 0.00 99 ASP A CA 1
ATOM 1461 C C . ASP A 1 121 ? -11.051 -12.808 -27.530 1.00 0.00 99 ASP A C 1
ATOM 1462 O O . ASP A 1 121 ? -10.134 -13.630 -27.556 1.00 0.00 99 ASP A O 1
ATOM 1471 N N . GLY A 1 122 ? -12.319 -13.134 -27.723 1.00 0.00 100 GLY A N 1
ATOM 1472 C CA . GLY A 1 122 ? -12.698 -14.501 -28.005 1.00 0.00 100 GLY A CA 1
ATOM 1473 C C . GLY A 1 122 ? -13.615 -15.071 -26.945 1.00 0.00 100 GLY A C 1
ATOM 1474 O O . GLY A 1 122 ? -14.833 -15.098 -27.117 1.00 0.00 100 GLY A O 1
ATOM 1478 N N . ILE A 1 123 ? -13.033 -15.510 -25.837 1.00 0.00 101 ILE A N 1
ATOM 1479 C CA . ILE A 1 123 ? -13.806 -16.123 -24.765 1.00 0.00 101 ILE A CA 1
ATOM 1480 C C . ILE A 1 123 ? -14.586 -15.078 -23.970 1.00 0.00 101 ILE A C 1
ATOM 1481 O O . ILE A 1 123 ? -15.771 -15.258 -23.687 1.00 0.00 101 ILE A O 1
ATOM 1497 N N . GLY A 1 124 ? -13.924 -13.987 -23.613 1.00 0.00 102 GLY A N 1
ATOM 1498 C CA . GLY A 1 124 ? -14.583 -12.931 -22.876 1.00 0.00 102 GLY A CA 1
ATOM 1499 C C . GLY A 1 124 ? -13.715 -12.397 -21.758 1.00 0.00 102 GLY A C 1
ATOM 1500 O O . GLY A 1 124 ? -12.492 -12.430 -21.849 1.00 0.00 102 GLY A O 1
ATOM 1504 N N . ALA A 1 125 ? -14.343 -11.913 -20.701 1.00 0.00 103 ALA A N 1
ATOM 1505 C CA . ALA A 1 125 ? -13.616 -11.358 -19.570 1.00 0.00 103 ALA A CA 1
ATOM 1506 C C . ALA A 1 125 ? -13.286 -12.444 -18.551 1.00 0.00 103 ALA A C 1
ATOM 1507 O O . ALA A 1 125 ? -14.049 -13.396 -18.378 1.00 0.00 103 ALA A O 1
ATOM 1514 N N . MET A 1 126 ? -12.146 -12.303 -17.888 1.00 0.00 104 MET A N 1
ATOM 1515 C CA . MET A 1 126 ? -11.687 -13.295 -16.923 1.00 0.00 104 MET A CA 1
ATOM 1516 C C . MET A 1 126 ? -11.019 -12.607 -15.736 1.00 0.00 104 MET A C 1
ATOM 1517 O O . MET A 1 126 ? -10.661 -11.428 -15.811 1.00 0.00 104 MET A O 1
ATOM 1531 N N . LYS A 1 127 ? -10.865 -13.343 -14.646 1.00 0.00 105 LYS A N 1
ATOM 1532 C CA . LYS A 1 127 ? -10.171 -12.842 -13.473 1.00 0.00 105 LYS A CA 1
ATOM 1533 C C . LYS A 1 127 ? -8.919 -13.678 -13.236 1.00 0.00 105 LYS A C 1
ATOM 1534 O O . LYS A 1 127 ? -8.937 -14.899 -13.406 1.00 0.00 105 LYS A O 1
ATOM 1553 N N . LEU A 1 128 ? -7.837 -13.020 -12.857 1.00 0.00 106 LEU A N 1
ATOM 1554 C CA . LEU A 1 128 ? -6.545 -13.676 -12.744 1.00 0.00 106 LEU A CA 1
ATOM 1555 C C . LEU A 1 128 ? -6.000 -13.590 -11.325 1.00 0.00 106 LEU A C 1
ATOM 1556 O O . LEU A 1 128 ? -6.201 -12.595 -10.624 1.00 0.00 106 LEU A O 1
ATOM 1572 N N . LYS A 1 129 ? -5.329 -14.652 -10.912 1.00 0.00 107 LYS A N 1
ATOM 1573 C CA . LYS A 1 129 ? -4.702 -14.688 -9.616 1.00 0.00 107 LYS A CA 1
ATOM 1574 C C . LYS A 1 129 ? -3.373 -13.964 -9.664 1.00 0.00 107 LYS A C 1
ATOM 1575 O O . LYS A 1 129 ? -2.477 -14.343 -10.415 1.00 0.00 107 LYS A O 1
ATOM 1594 N N . SER A 1 130 ? -3.274 -12.910 -8.865 1.00 0.00 108 SER A N 1
ATOM 1595 C CA . SER A 1 130 ? -2.081 -12.079 -8.792 1.00 0.00 108 SER A CA 1
ATOM 1596 C C . SER A 1 130 ? -0.822 -12.923 -8.623 1.00 0.00 108 SER A C 1
ATOM 1597 O O . SER A 1 130 ? 0.226 -12.627 -9.195 1.00 0.00 108 SER A O 1
ATOM 1605 N N . GLU A 1 131 ? -0.942 -13.989 -7.846 1.00 0.00 109 GLU A N 1
ATOM 1606 C CA . GLU A 1 131 ? 0.186 -14.846 -7.534 1.00 0.00 109 GLU A CA 1
ATOM 1607 C C . GLU A 1 131 ? 0.618 -15.688 -8.726 1.00 0.00 109 GLU A C 1
ATOM 1608 O O . GLU A 1 131 ? 1.638 -16.372 -8.665 1.00 0.00 109 GLU A O 1
ATOM 1620 N N . PHE A 1 132 ? -0.158 -15.677 -9.798 1.00 0.00 110 PHE A N 1
ATOM 1621 C CA . PHE A 1 132 ? 0.211 -16.431 -10.978 1.00 0.00 110 PHE A CA 1
ATOM 1622 C C . PHE A 1 132 ? 0.535 -15.526 -12.161 1.00 0.00 110 PHE A C 1
ATOM 1623 O O . PHE A 1 132 ? 0.913 -16.010 -13.224 1.00 0.00 110 PHE A O 1
ATOM 1640 N N . VAL A 1 133 ? 0.432 -14.216 -11.980 1.00 0.00 111 VAL A N 1
ATOM 1641 C CA . VAL A 1 133 ? 0.641 -13.296 -13.095 1.00 0.00 111 VAL A CA 1
ATOM 1642 C C . VAL A 1 133 ? 1.888 -12.442 -12.898 1.00 0.00 111 VAL A C 1
ATOM 1643 O O . VAL A 1 133 ? 2.515 -12.473 -11.834 1.00 0.00 111 VAL A O 1
ATOM 1656 N N . ARG A 1 134 ? 2.249 -11.701 -13.940 1.00 0.00 112 ARG A N 1
ATOM 1657 C CA . ARG A 1 134 ? 3.421 -10.845 -13.913 1.00 0.00 112 ARG A CA 1
ATOM 1658 C C . ARG A 1 134 ? 3.251 -9.633 -14.815 1.00 0.00 112 ARG A C 1
ATOM 1659 O O . ARG A 1 134 ? 2.739 -9.742 -15.923 1.00 0.00 112 ARG A O 1
ATOM 1680 N N . LYS A 1 135 ? 3.684 -8.483 -14.329 1.00 0.00 113 LYS A N 1
ATOM 1681 C CA . LYS A 1 135 ? 3.865 -7.319 -15.176 1.00 0.00 113 LYS A CA 1
ATOM 1682 C C . LYS A 1 135 ? 4.935 -7.605 -16.230 1.00 0.00 113 LYS A C 1
ATOM 1683 O O . LYS A 1 135 ? 6.094 -7.858 -15.888 1.00 0.00 113 LYS A O 1
ATOM 1702 N N . VAL A 1 136 ? 4.544 -7.581 -17.499 1.00 0.00 114 VAL A N 1
ATOM 1703 C CA . VAL A 1 136 ? 5.478 -7.818 -18.598 1.00 0.00 114 VAL A CA 1
ATOM 1704 C C . VAL A 1 136 ? 6.660 -6.856 -18.533 1.00 0.00 114 VAL A C 1
ATOM 1705 O O . VAL A 1 136 ? 7.815 -7.277 -18.487 1.00 0.00 114 VAL A O 1
ATOM 1718 N N . GLY A 1 137 ? 6.362 -5.566 -18.521 1.00 0.00 115 GLY A N 1
ATOM 1719 C CA . GLY A 1 137 ? 7.406 -4.562 -18.516 1.00 0.00 115 GLY A CA 1
ATOM 1720 C C . GLY A 1 137 ? 7.309 -3.660 -19.726 1.00 0.00 115 GLY A C 1
ATOM 1721 O O . GLY A 1 137 ? 8.115 -2.749 -19.907 1.00 0.00 115 GLY A O 1
ATOM 1725 N N . SER A 1 138 ? 6.320 -3.932 -20.558 1.00 0.00 116 SER A N 1
ATOM 1726 C CA . SER A 1 138 ? 6.043 -3.118 -21.723 1.00 0.00 116 SER A CA 1
ATOM 1727 C C . SER A 1 138 ? 4.662 -2.491 -21.583 1.00 0.00 116 SER A C 1
ATOM 1728 O O . SER A 1 138 ? 4.580 -1.267 -21.368 1.00 0.00 116 SER A O 1
ATOM 1738 N N . MET A 1 23 ? 18.092 22.807 20.815 1.00 0.00 1 MET A N 2
ATOM 1739 C CA . MET A 1 23 ? 16.988 22.176 21.578 1.00 0.00 1 MET A CA 2
ATOM 1740 C C . MET A 1 23 ? 15.854 21.729 20.667 1.00 0.00 1 MET A C 2
ATOM 1741 O O . MET A 1 23 ? 14.835 21.218 21.129 1.00 0.00 1 MET A O 2
ATOM 1755 N N . VAL A 1 24 ? 16.036 21.914 19.378 1.00 0.00 2 VAL A N 2
ATOM 1756 C CA . VAL A 1 24 ? 15.011 21.561 18.407 1.00 0.00 2 VAL A CA 2
ATOM 1757 C C . VAL A 1 24 ? 15.020 20.056 18.136 1.00 0.00 2 VAL A C 2
ATOM 1758 O O . VAL A 1 24 ? 16.062 19.471 17.837 1.00 0.00 2 VAL A O 2
ATOM 1771 N N . SER A 1 25 ? 13.861 19.435 18.275 1.00 0.00 3 SER A N 2
ATOM 1772 C CA . SER A 1 25 ? 13.734 18.001 18.086 1.00 0.00 3 SER A CA 2
ATOM 1773 C C . SER A 1 25 ? 13.871 17.620 16.612 1.00 0.00 3 SER A C 2
ATOM 1774 O O . SER A 1 25 ? 13.477 18.373 15.718 1.00 0.00 3 SER A O 2
ATOM 1782 N N . THR A 1 26 ? 14.433 16.447 16.369 1.00 0.00 4 THR A N 2
ATOM 1783 C CA . THR A 1 26 ? 14.600 15.937 15.017 1.00 0.00 4 THR A CA 2
ATOM 1784 C C . THR A 1 26 ? 13.523 14.904 14.695 1.00 0.00 4 THR A C 2
ATOM 1785 O O . THR A 1 26 ? 13.755 13.941 13.963 1.00 0.00 4 THR A O 2
ATOM 1796 N N . LEU A 1 27 ? 12.337 15.139 15.234 1.00 0.00 5 LEU A N 2
ATOM 1797 C CA . LEU A 1 27 ? 11.215 14.222 15.087 1.00 0.00 5 LEU A CA 2
ATOM 1798 C C . LEU A 1 27 ? 10.412 14.555 13.835 1.00 0.00 5 LEU A C 2
ATOM 1799 O O . LEU A 1 27 ? 10.624 15.604 13.223 1.00 0.00 5 LEU A O 2
ATOM 1815 N N . PRO A 1 28 ? 9.487 13.669 13.424 1.00 0.00 6 PRO A N 2
ATOM 1816 C CA . PRO A 1 28 ? 8.545 13.979 12.351 1.00 0.00 6 PRO A CA 2
ATOM 1817 C C . PRO A 1 28 ? 7.539 15.033 12.803 1.00 0.00 6 PRO A C 2
ATOM 1818 O O . PRO A 1 28 ? 7.328 15.222 14.004 1.00 0.00 6 PRO A O 2
ATOM 1829 N N . PRO A 1 29 ? 6.914 15.737 11.859 1.00 0.00 7 PRO A N 2
ATOM 1830 C CA . PRO A 1 29 ? 5.931 16.768 12.173 1.00 0.00 7 PRO A CA 2
ATOM 1831 C C . PRO A 1 29 ? 4.607 16.181 12.661 1.00 0.00 7 PRO A C 2
ATOM 1832 O O . PRO A 1 29 ? 4.501 14.992 12.962 1.00 0.00 7 PRO A O 2
ATOM 1843 N N . CYS A 1 30 ? 3.597 17.025 12.718 1.00 0.00 8 CYS A N 2
ATOM 1844 C CA . CYS A 1 30 ? 2.276 16.611 13.150 1.00 0.00 8 CYS A CA 2
ATOM 1845 C C . CYS A 1 30 ? 1.405 16.345 11.935 1.00 0.00 8 CYS A C 2
ATOM 1846 O O . CYS A 1 30 ? 1.266 17.209 11.078 1.00 0.00 8 CYS A O 2
ATOM 1853 N N . PRO A 1 31 ? 0.802 15.148 11.841 1.00 0.00 9 PRO A N 2
ATOM 1854 C CA . PRO A 1 31 ? -0.063 14.777 10.708 1.00 0.00 9 PRO A CA 2
ATOM 1855 C C . PRO A 1 31 ? -1.366 15.572 10.689 1.00 0.00 9 PRO A C 2
ATOM 1856 O O . PRO A 1 31 ? -2.267 15.300 9.894 1.00 0.00 9 PRO A O 2
ATOM 1867 N N . GLN A 1 32 ? -1.447 16.559 11.570 1.00 0.00 10 GLN A N 2
ATOM 1868 C CA . GLN A 1 32 ? -2.624 17.392 11.686 1.00 0.00 10 GLN A CA 2
ATOM 1869 C C . GLN A 1 32 ? -2.274 18.849 11.404 1.00 0.00 10 GLN A C 2
ATOM 1870 O O . GLN A 1 32 ? -3.046 19.554 10.757 1.00 0.00 10 GLN A O 2
ATOM 1884 N N . CYS A 1 33 ? -1.103 19.311 11.859 1.00 0.00 11 CYS A N 2
ATOM 1885 C CA . CYS A 1 33 ? -0.691 20.697 11.648 1.00 0.00 11 CYS A CA 2
ATOM 1886 C C . CYS A 1 33 ? 0.416 20.756 10.603 1.00 0.00 11 CYS A C 2
ATOM 1887 O O . CYS A 1 33 ? 0.395 21.587 9.695 1.00 0.00 11 CYS A O 2
ATOM 1894 N N . ASN A 1 34 ? 1.404 19.867 10.781 1.00 0.00 12 ASN A N 2
ATOM 1895 C CA . ASN A 1 34 ? 2.604 19.801 9.936 1.00 0.00 12 ASN A CA 2
ATOM 1896 C C . ASN A 1 34 ? 3.500 21.029 10.139 1.00 0.00 12 ASN A C 2
ATOM 1897 O O . ASN A 1 34 ? 4.548 21.161 9.511 1.00 0.00 12 ASN A O 2
ATOM 1908 N N . SER A 1 35 ? 3.070 21.915 11.028 1.00 0.00 13 SER A N 2
ATOM 1909 C CA . SER A 1 35 ? 3.800 23.141 11.323 1.00 0.00 13 SER A CA 2
ATOM 1910 C C . SER A 1 35 ? 5.230 22.867 11.803 1.00 0.00 13 SER A C 2
ATOM 1911 O O . SER A 1 35 ? 6.171 22.979 11.019 1.00 0.00 13 SER A O 2
ATOM 1919 N N . GLU A 1 36 ? 5.387 22.461 13.072 1.00 0.00 14 GLU A N 2
ATOM 1920 C CA . GLU A 1 36 ? 6.725 22.291 13.667 1.00 0.00 14 GLU A CA 2
ATOM 1921 C C . GLU A 1 36 ? 6.672 22.033 15.175 1.00 0.00 14 GLU A C 2
ATOM 1922 O O . GLU A 1 36 ? 7.619 21.499 15.748 1.00 0.00 14 GLU A O 2
ATOM 1934 N N . TYR A 1 37 ? 5.567 22.412 15.811 1.00 0.00 15 TYR A N 2
ATOM 1935 C CA . TYR A 1 37 ? 5.492 22.471 17.272 1.00 0.00 15 TYR A CA 2
ATOM 1936 C C . TYR A 1 37 ? 5.288 21.096 17.893 1.00 0.00 15 TYR A C 2
ATOM 1937 O O . TYR A 1 37 ? 4.583 20.953 18.881 1.00 0.00 15 TYR A O 2
ATOM 1955 N N . THR A 1 38 ? 5.911 20.097 17.315 1.00 0.00 16 THR A N 2
ATOM 1956 C CA . THR A 1 38 ? 5.829 18.747 17.824 1.00 0.00 16 THR A CA 2
ATOM 1957 C C . THR A 1 38 ? 7.095 18.401 18.619 1.00 0.00 16 THR A C 2
ATOM 1958 O O . THR A 1 38 ? 8.188 18.850 18.270 1.00 0.00 16 THR A O 2
ATOM 1969 N N . TYR A 1 39 ? 6.946 17.621 19.688 1.00 0.00 17 TYR A N 2
ATOM 1970 C CA . TYR A 1 39 ? 8.077 17.261 20.536 1.00 0.00 17 TYR A CA 2
ATOM 1971 C C . TYR A 1 39 ? 7.879 15.854 21.074 1.00 0.00 17 TYR A C 2
ATOM 1972 O O . TYR A 1 39 ? 6.827 15.254 20.864 1.00 0.00 17 TYR A O 2
ATOM 1990 N N . GLU A 1 40 ? 8.878 15.321 21.754 1.00 0.00 18 GLU A N 2
ATOM 1991 C CA . GLU A 1 40 ? 8.780 13.995 22.332 1.00 0.00 18 GLU A CA 2
ATOM 1992 C C . GLU A 1 40 ? 8.504 14.072 23.831 1.00 0.00 18 GLU A C 2
ATOM 1993 O O . GLU A 1 40 ? 9.288 14.646 24.589 1.00 0.00 18 GLU A O 2
ATOM 2005 N N . ASP A 1 41 ? 7.384 13.518 24.265 1.00 0.00 19 ASP A N 2
ATOM 2006 C CA . ASP A 1 41 ? 7.099 13.411 25.684 1.00 0.00 19 ASP A CA 2
ATOM 2007 C C . ASP A 1 41 ? 6.929 11.947 26.063 1.00 0.00 19 ASP A C 2
ATOM 2008 O O . ASP A 1 41 ? 5.810 11.458 26.225 1.00 0.00 19 ASP A O 2
ATOM 2017 N N . GLY A 1 42 ? 8.043 11.236 26.144 1.00 0.00 20 GLY A N 2
ATOM 2018 C CA . GLY A 1 42 ? 8.002 9.840 26.521 1.00 0.00 20 GLY A CA 2
ATOM 2019 C C . GLY A 1 42 ? 8.076 8.904 25.329 1.00 0.00 20 GLY A C 2
ATOM 2020 O O . GLY A 1 42 ? 9.038 8.934 24.560 1.00 0.00 20 GLY A O 2
ATOM 2024 N N . ALA A 1 43 ? 7.043 8.091 25.159 1.00 0.00 21 ALA A N 2
ATOM 2025 C CA . ALA A 1 43 ? 7.047 7.040 24.152 1.00 0.00 21 ALA A CA 2
ATOM 2026 C C . ALA A 1 43 ? 6.245 7.436 22.922 1.00 0.00 21 ALA A C 2
ATOM 2027 O O . ALA A 1 43 ? 5.906 6.590 22.092 1.00 0.00 21 ALA A O 2
ATOM 2034 N N . LEU A 1 44 ? 5.967 8.720 22.785 1.00 0.00 22 LEU A N 2
ATOM 2035 C CA . LEU A 1 44 ? 5.182 9.197 21.666 1.00 0.00 22 LEU A CA 2
ATOM 2036 C C . LEU A 1 44 ? 5.552 10.632 21.337 1.00 0.00 22 LEU A C 2
ATOM 2037 O O . LEU A 1 44 ? 6.462 11.196 21.932 1.00 0.00 22 LEU A O 2
ATOM 2053 N N . LEU A 1 45 ? 4.850 11.199 20.377 1.00 0.00 23 LEU A N 2
ATOM 2054 C CA . LEU A 1 45 ? 5.013 12.592 20.008 1.00 0.00 23 LEU A CA 2
ATOM 2055 C C . LEU A 1 45 ? 3.756 13.358 20.398 1.00 0.00 23 LEU A C 2
ATOM 2056 O O . LEU A 1 45 ? 2.642 12.933 20.087 1.00 0.00 23 LEU A O 2
ATOM 2072 N N . VAL A 1 46 ? 3.921 14.476 21.078 1.00 0.00 24 VAL A N 2
ATOM 2073 C CA . VAL A 1 46 ? 2.795 15.258 21.547 1.00 0.00 24 VAL A CA 2
ATOM 2074 C C . VAL A 1 46 ? 2.800 16.616 20.873 1.00 0.00 24 VAL A C 2
ATOM 2075 O O . VAL A 1 46 ? 3.812 17.305 20.887 1.00 0.00 24 VAL A O 2
ATOM 2088 N N . CYS A 1 47 ? 1.691 17.008 20.280 1.00 0.00 25 CYS A N 2
ATOM 2089 C CA . CYS A 1 47 ? 1.611 18.304 19.642 1.00 0.00 25 CYS A CA 2
ATOM 2090 C C . CYS A 1 47 ? 0.845 19.265 20.535 1.00 0.00 25 CYS A C 2
ATOM 2091 O O . CYS A 1 47 ? -0.383 19.192 20.631 1.00 0.00 25 CYS A O 2
ATOM 2098 N N . PRO A 1 48 ? 1.562 20.174 21.211 1.00 0.00 26 PRO A N 2
ATOM 2099 C CA . PRO A 1 48 ? 0.951 21.198 22.050 1.00 0.00 26 PRO A CA 2
ATOM 2100 C C . PRO A 1 48 ? 0.228 22.231 21.196 1.00 0.00 26 PRO A C 2
ATOM 2101 O O . PRO A 1 48 ? -0.509 23.081 21.700 1.00 0.00 26 PRO A O 2
ATOM 2112 N N . GLU A 1 49 ? 0.452 22.138 19.891 1.00 0.00 27 GLU A N 2
ATOM 2113 C CA . GLU A 1 49 ? -0.164 23.035 18.940 1.00 0.00 27 GLU A CA 2
ATOM 2114 C C . GLU A 1 49 ? -1.658 22.746 18.843 1.00 0.00 27 GLU A C 2
ATOM 2115 O O . GLU A 1 49 ? -2.474 23.584 19.229 1.00 0.00 27 GLU A O 2
ATOM 2127 N N . CYS A 1 50 ? -2.031 21.560 18.356 1.00 0.00 28 CYS A N 2
ATOM 2128 C CA . CYS A 1 50 ? -3.445 21.213 18.232 1.00 0.00 28 CYS A CA 2
ATOM 2129 C C . CYS A 1 50 ? -3.958 20.425 19.431 1.00 0.00 28 CYS A C 2
ATOM 2130 O O . CYS A 1 50 ? -5.065 19.886 19.377 1.00 0.00 28 CYS A O 2
ATOM 2137 N N . ALA A 1 51 ? -3.174 20.351 20.515 1.00 0.00 29 ALA A N 2
ATOM 2138 C CA . ALA A 1 51 ? -3.617 19.689 21.742 1.00 0.00 29 ALA A CA 2
ATOM 2139 C C . ALA A 1 51 ? -3.983 18.229 21.498 1.00 0.00 29 ALA A C 2
ATOM 2140 O O . ALA A 1 51 ? -4.992 17.733 22.004 1.00 0.00 29 ALA A O 2
ATOM 2147 N N . HIS A 1 52 ? -3.152 17.539 20.734 1.00 0.00 30 HIS A N 2
ATOM 2148 C CA . HIS A 1 52 ? -3.381 16.133 20.442 1.00 0.00 30 HIS A CA 2
ATOM 2149 C C . HIS A 1 52 ? -2.052 15.425 20.227 1.00 0.00 30 HIS A C 2
ATOM 2150 O O . HIS A 1 52 ? -1.164 15.950 19.555 1.00 0.00 30 HIS A O 2
ATOM 2165 N N . GLU A 1 53 ? -1.918 14.244 20.804 1.00 0.00 31 GLU A N 2
ATOM 2166 C CA . GLU A 1 53 ? -0.694 13.466 20.687 1.00 0.00 31 GLU A CA 2
ATOM 2167 C C . GLU A 1 53 ? -0.897 12.264 19.772 1.00 0.00 31 GLU A C 2
ATOM 2168 O O . GLU A 1 53 ? -2.029 11.924 19.427 1.00 0.00 31 GLU A O 2
ATOM 2180 N N . TRP A 1 54 ? 0.200 11.637 19.371 1.00 0.00 32 TRP A N 2
ATOM 2181 C CA . TRP A 1 54 ? 0.144 10.508 18.456 1.00 0.00 32 TRP A CA 2
ATOM 2182 C C . TRP A 1 54 ? 1.449 9.729 18.512 1.00 0.00 32 TRP A C 2
ATOM 2183 O O . TRP A 1 54 ? 2.453 10.233 18.994 1.00 0.00 32 TRP A O 2
ATOM 2204 N N . SER A 1 55 ? 1.427 8.505 18.040 1.00 0.00 33 SER A N 2
ATOM 2205 C CA . SER A 1 55 ? 2.637 7.709 17.955 1.00 0.00 33 SER A CA 2
ATOM 2206 C C . SER A 1 55 ? 2.979 7.477 16.482 1.00 0.00 33 SER A C 2
ATOM 2207 O O . SER A 1 55 ? 2.157 6.964 15.728 1.00 0.00 33 SER A O 2
ATOM 2215 N N . PRO A 1 56 ? 4.204 7.843 16.063 1.00 0.00 34 PRO A N 2
ATOM 2216 C CA . PRO A 1 56 ? 4.584 7.918 14.641 1.00 0.00 34 PRO A CA 2
ATOM 2217 C C . PRO A 1 56 ? 4.405 6.602 13.884 1.00 0.00 34 PRO A C 2
ATOM 2218 O O . PRO A 1 56 ? 3.865 6.583 12.779 1.00 0.00 34 PRO A O 2
ATOM 2229 N N . ASN A 1 57 ? 4.846 5.505 14.478 1.00 0.00 35 ASN A N 2
ATOM 2230 C CA . ASN A 1 57 ? 4.789 4.210 13.806 1.00 0.00 35 ASN A CA 2
ATOM 2231 C C . ASN A 1 57 ? 3.674 3.349 14.378 1.00 0.00 35 ASN A C 2
ATOM 2232 O O . ASN A 1 57 ? 3.052 2.562 13.663 1.00 0.00 35 ASN A O 2
ATOM 2243 N N . GLU A 1 58 ? 3.424 3.514 15.669 1.00 0.00 36 GLU A N 2
ATOM 2244 C CA . GLU A 1 58 ? 2.423 2.724 16.373 1.00 0.00 36 GLU A CA 2
ATOM 2245 C C . GLU A 1 58 ? 1.022 3.024 15.847 1.00 0.00 36 GLU A C 2
ATOM 2246 O O . GLU A 1 58 ? 0.165 2.141 15.806 1.00 0.00 36 GLU A O 2
ATOM 2258 N N . ALA A 1 59 ? 0.794 4.267 15.428 1.00 0.00 37 ALA A N 2
ATOM 2259 C CA . ALA A 1 59 ? -0.501 4.658 14.874 1.00 0.00 37 ALA A CA 2
ATOM 2260 C C . ALA A 1 59 ? -0.800 3.879 13.601 1.00 0.00 37 ALA A C 2
ATOM 2261 O O . ALA A 1 59 ? -1.947 3.533 13.326 1.00 0.00 37 ALA A O 2
ATOM 2268 N N . ALA A 1 60 ? 0.244 3.593 12.835 1.00 0.00 38 ALA A N 2
ATOM 2269 C CA . ALA A 1 60 ? 0.098 2.827 11.609 1.00 0.00 38 ALA A CA 2
ATOM 2270 C C . ALA A 1 60 ? 0.079 1.334 11.913 1.00 0.00 38 ALA A C 2
ATOM 2271 O O . ALA A 1 60 ? -0.713 0.587 11.342 1.00 0.00 38 ALA A O 2
ATOM 2278 N N . THR A 1 61 ? 0.959 0.917 12.824 1.00 0.00 39 THR A N 2
ATOM 2279 C CA . THR A 1 61 ? 1.079 -0.478 13.232 1.00 0.00 39 THR A CA 2
ATOM 2280 C C . THR A 1 61 ? 1.660 -1.348 12.115 1.00 0.00 39 THR A C 2
ATOM 2281 O O . THR A 1 61 ? 2.788 -1.832 12.222 1.00 0.00 39 THR A O 2
ATOM 2292 N N . ALA A 1 62 ? 0.910 -1.522 11.040 1.00 0.00 40 ALA A N 2
ATOM 2293 C CA . ALA A 1 62 ? 1.332 -2.380 9.946 1.00 0.00 40 ALA A CA 2
ATOM 2294 C C . ALA A 1 62 ? 1.113 -1.700 8.602 1.00 0.00 40 ALA A C 2
ATOM 2295 O O . ALA A 1 62 ? 0.070 -1.097 8.362 1.00 0.00 40 ALA A O 2
ATOM 2302 N N . SER A 1 63 ? 2.109 -1.791 7.737 1.00 0.00 41 SER A N 2
ATOM 2303 C CA . SER A 1 63 ? 2.020 -1.230 6.397 1.00 0.00 41 SER A CA 2
ATOM 2304 C C . SER A 1 63 ? 1.721 -2.332 5.384 1.00 0.00 41 SER A C 2
ATOM 2305 O O . SER A 1 63 ? 2.091 -2.228 4.210 1.00 0.00 41 SER A O 2
ATOM 2313 N N . ASP A 1 64 ? 1.033 -3.376 5.859 1.00 0.00 42 ASP A N 2
ATOM 2314 C CA . ASP A 1 64 ? 0.687 -4.545 5.065 1.00 0.00 42 ASP A CA 2
ATOM 2315 C C . ASP A 1 64 ? 1.919 -5.372 4.709 1.00 0.00 42 ASP A C 2
ATOM 2316 O O . ASP A 1 64 ? 3.037 -4.857 4.637 1.00 0.00 42 ASP A O 2
ATOM 2325 N N . ASP A 1 65 ? 1.710 -6.663 4.491 1.00 0.00 43 ASP A N 2
ATOM 2326 C CA . ASP A 1 65 ? 2.805 -7.575 4.185 1.00 0.00 43 ASP A CA 2
ATOM 2327 C C . ASP A 1 65 ? 3.160 -7.499 2.711 1.00 0.00 43 ASP A C 2
ATOM 2328 O O . ASP A 1 65 ? 4.335 -7.388 2.349 1.00 0.00 43 ASP A O 2
ATOM 2337 N N . GLY A 1 66 ? 2.140 -7.545 1.868 1.00 0.00 44 GLY A N 2
ATOM 2338 C CA . GLY A 1 66 ? 2.353 -7.506 0.440 1.00 0.00 44 GLY A CA 2
ATOM 2339 C C . GLY A 1 66 ? 1.186 -6.878 -0.290 1.00 0.00 44 GLY A C 2
ATOM 2340 O O . GLY A 1 66 ? 0.118 -7.478 -0.403 1.00 0.00 44 GLY A O 2
ATOM 2344 N N . LYS A 1 67 ? 1.381 -5.659 -0.767 1.00 0.00 45 LYS A N 2
ATOM 2345 C CA . LYS A 1 67 ? 0.351 -4.956 -1.521 1.00 0.00 45 LYS A CA 2
ATOM 2346 C C . LYS A 1 67 ? 0.475 -5.257 -3.008 1.00 0.00 45 LYS A C 2
ATOM 2347 O O . LYS A 1 67 ? -0.333 -4.800 -3.814 1.00 0.00 45 LYS A O 2
ATOM 2366 N N . VAL A 1 68 ? 1.498 -6.018 -3.364 1.00 0.00 46 VAL A N 2
ATOM 2367 C CA . VAL A 1 68 ? 1.744 -6.359 -4.753 1.00 0.00 46 VAL A CA 2
ATOM 2368 C C . VAL A 1 68 ? 1.743 -7.875 -4.918 1.00 0.00 46 VAL A C 2
ATOM 2369 O O . VAL A 1 68 ? 2.130 -8.601 -4.003 1.00 0.00 46 VAL A O 2
ATOM 2382 N N . ILE A 1 69 ? 1.314 -8.349 -6.079 1.00 0.00 47 ILE A N 2
ATOM 2383 C CA . ILE A 1 69 ? 1.179 -9.783 -6.321 1.00 0.00 47 ILE A CA 2
ATOM 2384 C C . ILE A 1 69 ? 2.479 -10.328 -6.916 1.00 0.00 47 ILE A C 2
ATOM 2385 O O . ILE A 1 69 ? 3.102 -9.676 -7.757 1.00 0.00 47 ILE A O 2
ATOM 2401 N N . LYS A 1 70 ? 2.899 -11.498 -6.448 1.00 0.00 48 LYS A N 2
ATOM 2402 C CA . LYS A 1 70 ? 4.183 -12.075 -6.834 1.00 0.00 48 LYS A CA 2
ATOM 2403 C C . LYS A 1 70 ? 4.002 -13.447 -7.491 1.00 0.00 48 LYS A C 2
ATOM 2404 O O . LYS A 1 70 ? 3.080 -14.184 -7.148 1.00 0.00 48 LYS A O 2
ATOM 2423 N N . ASP A 1 71 ? 4.905 -13.790 -8.407 1.00 0.00 49 ASP A N 2
ATOM 2424 C CA . ASP A 1 71 ? 4.786 -15.011 -9.207 1.00 0.00 49 ASP A CA 2
ATOM 2425 C C . ASP A 1 71 ? 5.467 -16.191 -8.530 1.00 0.00 49 ASP A C 2
ATOM 2426 O O . ASP A 1 71 ? 6.066 -16.057 -7.464 1.00 0.00 49 ASP A O 2
ATOM 2435 N N . SER A 1 72 ? 5.408 -17.341 -9.196 1.00 0.00 50 SER A N 2
ATOM 2436 C CA . SER A 1 72 ? 6.092 -18.537 -8.717 1.00 0.00 50 SER A CA 2
ATOM 2437 C C . SER A 1 72 ? 7.556 -18.518 -9.165 1.00 0.00 50 SER A C 2
ATOM 2438 O O . SER A 1 72 ? 8.350 -19.400 -8.838 1.00 0.00 50 SER A O 2
ATOM 2446 N N . VAL A 1 73 ? 7.886 -17.496 -9.927 1.00 0.00 51 VAL A N 2
ATOM 2447 C CA . VAL A 1 73 ? 9.246 -17.285 -10.397 1.00 0.00 51 VAL A CA 2
ATOM 2448 C C . VAL A 1 73 ? 9.991 -16.385 -9.429 1.00 0.00 51 VAL A C 2
ATOM 2449 O O . VAL A 1 73 ? 11.217 -16.284 -9.454 1.00 0.00 51 VAL A O 2
ATOM 2462 N N . GLY A 1 74 ? 9.220 -15.753 -8.569 1.00 0.00 52 GLY A N 2
ATOM 2463 C CA . GLY A 1 74 ? 9.770 -14.841 -7.591 1.00 0.00 52 GLY A CA 2
ATOM 2464 C C . GLY A 1 74 ? 9.702 -13.396 -8.037 1.00 0.00 52 GLY A C 2
ATOM 2465 O O . GLY A 1 74 ? 10.194 -12.506 -7.343 1.00 0.00 52 GLY A O 2
ATOM 2469 N N . ASN A 1 75 ? 9.105 -13.151 -9.197 1.00 0.00 53 ASN A N 2
ATOM 2470 C CA . ASN A 1 75 ? 8.973 -11.786 -9.687 1.00 0.00 53 ASN A CA 2
ATOM 2471 C C . ASN A 1 75 ? 7.715 -11.132 -9.166 1.00 0.00 53 ASN A C 2
ATOM 2472 O O . ASN A 1 75 ? 6.793 -11.786 -8.691 1.00 0.00 53 ASN A O 2
ATOM 2483 N N . VAL A 1 76 ? 7.720 -9.833 -9.285 1.00 0.00 54 VAL A N 2
ATOM 2484 C CA . VAL A 1 76 ? 6.610 -8.992 -8.869 1.00 0.00 54 VAL A CA 2
ATOM 2485 C C . VAL A 1 76 ? 6.061 -8.272 -10.090 1.00 0.00 54 VAL A C 2
ATOM 2486 O O . VAL A 1 76 ? 6.840 -7.765 -10.907 1.00 0.00 54 VAL A O 2
ATOM 2499 N N . LEU A 1 77 ? 4.743 -8.223 -10.254 1.00 0.00 55 LEU A N 2
ATOM 2500 C CA . LEU A 1 77 ? 4.161 -7.690 -11.477 1.00 0.00 55 LEU A CA 2
ATOM 2501 C C . LEU A 1 77 ? 3.784 -6.217 -11.316 1.00 0.00 55 LEU A C 2
ATOM 2502 O O . LEU A 1 77 ? 4.301 -5.518 -10.444 1.00 0.00 55 LEU A O 2
ATOM 2518 N N . GLN A 1 78 ? 2.865 -5.767 -12.157 1.00 0.00 56 GLN A N 2
ATOM 2519 C CA . GLN A 1 78 ? 2.453 -4.374 -12.219 1.00 0.00 56 GLN A CA 2
ATOM 2520 C C . GLN A 1 78 ? 1.085 -4.311 -12.888 1.00 0.00 56 GLN A C 2
ATOM 2521 O O . GLN A 1 78 ? 0.798 -5.133 -13.757 1.00 0.00 56 GLN A O 2
ATOM 2535 N N . ASP A 1 79 ? 0.232 -3.376 -12.489 1.00 0.00 57 ASP A N 2
ATOM 2536 C CA . ASP A 1 79 ? -1.059 -3.220 -13.140 1.00 0.00 57 ASP A CA 2
ATOM 2537 C C . ASP A 1 79 ? -0.871 -2.652 -14.542 1.00 0.00 57 ASP A C 2
ATOM 2538 O O . ASP A 1 79 ? -0.679 -1.454 -14.735 1.00 0.00 57 ASP A O 2
ATOM 2547 N N . GLY A 1 80 ? -0.878 -3.547 -15.512 1.00 0.00 58 GLY A N 2
ATOM 2548 C CA . GLY A 1 80 ? -0.639 -3.173 -16.887 1.00 0.00 58 GLY A CA 2
ATOM 2549 C C . GLY A 1 80 ? 0.492 -3.984 -17.479 1.00 0.00 58 GLY A C 2
ATOM 2550 O O . GLY A 1 80 ? 0.777 -3.898 -18.673 1.00 0.00 58 GLY A O 2
ATOM 2554 N N . ASP A 1 81 ? 1.140 -4.770 -16.626 1.00 0.00 59 ASP A N 2
ATOM 2555 C CA . ASP A 1 81 ? 2.247 -5.626 -17.038 1.00 0.00 59 ASP A CA 2
ATOM 2556 C C . ASP A 1 81 ? 1.737 -6.824 -17.825 1.00 0.00 59 ASP A C 2
ATOM 2557 O O . ASP A 1 81 ? 0.539 -7.107 -17.839 1.00 0.00 59 ASP A O 2
ATOM 2566 N N . THR A 1 82 ? 2.653 -7.529 -18.459 1.00 0.00 60 THR A N 2
ATOM 2567 C CA . THR A 1 82 ? 2.327 -8.727 -19.197 1.00 0.00 60 THR A CA 2
ATOM 2568 C C . THR A 1 82 ? 2.909 -9.925 -18.468 1.00 0.00 60 THR A C 2
ATOM 2569 O O . THR A 1 82 ? 4.063 -9.888 -18.038 1.00 0.00 60 THR A O 2
ATOM 2580 N N . ILE A 1 83 ? 2.120 -10.976 -18.315 1.00 0.00 61 ILE A N 2
ATOM 2581 C CA . ILE A 1 83 ? 2.543 -12.130 -17.541 1.00 0.00 61 ILE A CA 2
ATOM 2582 C C . ILE A 1 83 ? 2.418 -13.393 -18.388 1.00 0.00 61 ILE A C 2
ATOM 2583 O O . ILE A 1 83 ? 1.902 -13.351 -19.503 1.00 0.00 61 ILE A O 2
ATOM 2599 N N . THR A 1 84 ? 2.921 -14.502 -17.879 1.00 0.00 62 THR A N 2
ATOM 2600 C CA . THR A 1 84 ? 2.807 -15.780 -18.565 1.00 0.00 62 THR A CA 2
ATOM 2601 C C . THR A 1 84 ? 2.763 -16.952 -17.572 1.00 0.00 62 THR A C 2
ATOM 2602 O O . THR A 1 84 ? 3.686 -17.146 -16.789 1.00 0.00 62 THR A O 2
ATOM 2613 N N . VAL A 1 85 ? 1.662 -17.707 -17.600 1.00 0.00 63 VAL A N 2
ATOM 2614 C CA . VAL A 1 85 ? 1.497 -18.900 -16.773 1.00 0.00 63 VAL A CA 2
ATOM 2615 C C . VAL A 1 85 ? 2.591 -19.918 -17.093 1.00 0.00 63 VAL A C 2
ATOM 2616 O O . VAL A 1 85 ? 2.906 -20.163 -18.260 1.00 0.00 63 VAL A O 2
ATOM 2629 N N . ILE A 1 86 ? 3.224 -20.454 -16.068 1.00 0.00 64 ILE A N 2
ATOM 2630 C CA . ILE A 1 86 ? 4.256 -21.449 -16.284 1.00 0.00 64 ILE A CA 2
ATOM 2631 C C . ILE A 1 86 ? 3.804 -22.866 -15.961 1.00 0.00 64 ILE A C 2
ATOM 2632 O O . ILE A 1 86 ? 4.644 -23.748 -15.785 1.00 0.00 64 ILE A O 2
ATOM 2648 N N . LYS A 1 87 ? 2.501 -23.129 -15.915 1.00 0.00 65 LYS A N 2
ATOM 2649 C CA . LYS A 1 87 ? 2.014 -24.483 -15.688 1.00 0.00 65 LYS A CA 2
ATOM 2650 C C . LYS A 1 87 ? 0.834 -24.733 -16.621 1.00 0.00 65 LYS A C 2
ATOM 2651 O O . LYS A 1 87 ? 0.269 -23.795 -17.185 1.00 0.00 65 LYS A O 2
ATOM 2670 N N . ASP A 1 88 ? 0.508 -25.991 -16.821 1.00 0.00 66 ASP A N 2
ATOM 2671 C CA . ASP A 1 88 ? -0.712 -26.348 -17.536 1.00 0.00 66 ASP A CA 2
ATOM 2672 C C . ASP A 1 88 ? -1.922 -26.369 -16.596 1.00 0.00 66 ASP A C 2
ATOM 2673 O O . ASP A 1 88 ? -2.117 -27.316 -15.833 1.00 0.00 66 ASP A O 2
ATOM 2682 N N . LEU A 1 89 ? -2.717 -25.308 -16.648 1.00 0.00 67 LEU A N 2
ATOM 2683 C CA . LEU A 1 89 ? -3.963 -25.216 -15.889 1.00 0.00 67 LEU A CA 2
ATOM 2684 C C . LEU A 1 89 ? -5.149 -25.215 -16.841 1.00 0.00 67 LEU A C 2
ATOM 2685 O O . LEU A 1 89 ? -5.064 -24.695 -17.936 1.00 0.00 67 LEU A O 2
ATOM 2701 N N . LYS A 1 90 ? -6.246 -25.807 -16.433 1.00 0.00 68 LYS A N 2
ATOM 2702 C CA . LYS A 1 90 ? -7.471 -25.731 -17.217 1.00 0.00 68 LYS A CA 2
ATOM 2703 C C . LYS A 1 90 ? -8.293 -24.500 -16.841 1.00 0.00 68 LYS A C 2
ATOM 2704 O O . LYS A 1 90 ? -7.966 -23.788 -15.892 1.00 0.00 68 LYS A O 2
ATOM 2723 N N . VAL A 1 91 ? -9.368 -24.270 -17.584 1.00 0.00 69 VAL A N 2
ATOM 2724 C CA . VAL A 1 91 ? -10.317 -23.198 -17.292 1.00 0.00 69 VAL A CA 2
ATOM 2725 C C . VAL A 1 91 ? -11.708 -23.808 -17.220 1.00 0.00 69 VAL A C 2
ATOM 2726 O O . VAL A 1 91 ? -12.036 -24.676 -18.026 1.00 0.00 69 VAL A O 2
ATOM 2739 N N . LYS A 1 92 ? -12.517 -23.405 -16.255 1.00 0.00 70 LYS A N 2
ATOM 2740 C CA . LYS A 1 92 ? -13.889 -23.872 -16.197 1.00 0.00 70 LYS A CA 2
ATOM 2741 C C . LYS A 1 92 ? -14.811 -22.761 -16.677 1.00 0.00 70 LYS A C 2
ATOM 2742 O O . LYS A 1 92 ? -14.597 -21.591 -16.355 1.00 0.00 70 LYS A O 2
ATOM 2761 N N . GLY A 1 93 ? -15.813 -23.118 -17.465 1.00 0.00 71 GLY A N 2
ATOM 2762 C CA . GLY A 1 93 ? -16.699 -22.123 -18.030 1.00 0.00 71 GLY A CA 2
ATOM 2763 C C . GLY A 1 93 ? -16.317 -21.791 -19.456 1.00 0.00 71 GLY A C 2
ATOM 2764 O O . GLY A 1 93 ? -17.177 -21.593 -20.314 1.00 0.00 71 GLY A O 2
ATOM 2768 N N . SER A 1 94 ? -15.020 -21.756 -19.712 1.00 0.00 72 SER A N 2
ATOM 2769 C CA . SER A 1 94 ? -14.503 -21.488 -21.040 1.00 0.00 72 SER A CA 2
ATOM 2770 C C . SER A 1 94 ? -13.865 -22.745 -21.618 1.00 0.00 72 SER A C 2
ATOM 2771 O O . SER A 1 94 ? -13.443 -23.631 -20.876 1.00 0.00 72 SER A O 2
ATOM 2779 N N . SER A 1 95 ? -13.804 -22.822 -22.941 1.00 0.00 73 SER A N 2
ATOM 2780 C CA . SER A 1 95 ? -13.180 -23.954 -23.614 1.00 0.00 73 SER A CA 2
ATOM 2781 C C . SER A 1 95 ? -11.660 -23.795 -23.630 1.00 0.00 73 SER A C 2
ATOM 2782 O O . SER A 1 95 ? -10.935 -24.650 -24.143 1.00 0.00 73 SER A O 2
ATOM 2790 N N . LEU A 1 96 ? -11.184 -22.691 -23.071 1.00 0.00 74 LEU A N 2
ATOM 2791 C CA . LEU A 1 96 ? -9.773 -22.398 -23.076 1.00 0.00 74 LEU A CA 2
ATOM 2792 C C . LEU A 1 96 ? -9.053 -23.145 -21.986 1.00 0.00 74 LEU A C 2
ATOM 2793 O O . LEU A 1 96 ? -9.588 -23.366 -20.911 1.00 0.00 74 LEU A O 2
ATOM 2809 N N . VAL A 1 97 ? -7.874 -23.594 -22.318 1.00 0.00 75 VAL A N 2
ATOM 2810 C CA . VAL A 1 97 ? -6.959 -24.146 -21.339 1.00 0.00 75 VAL A CA 2
ATOM 2811 C C . VAL A 1 97 ? -5.741 -23.244 -21.180 1.00 0.00 75 VAL A C 2
ATOM 2812 O O . VAL A 1 97 ? -5.169 -22.761 -22.159 1.00 0.00 75 VAL A O 2
ATOM 2825 N N . VAL A 1 98 ? -5.373 -23.011 -19.937 1.00 0.00 76 VAL A N 2
ATOM 2826 C CA . VAL A 1 98 ? -4.243 -22.169 -19.596 1.00 0.00 76 VAL A CA 2
ATOM 2827 C C . VAL A 1 98 ? -2.946 -22.978 -19.668 1.00 0.00 76 VAL A C 2
ATOM 2828 O O . VAL A 1 98 ? -2.606 -23.716 -18.758 1.00 0.00 76 VAL A O 2
ATOM 2841 N N . LYS A 1 99 ? -2.232 -22.837 -20.763 1.00 0.00 77 LYS A N 2
ATOM 2842 C CA . LYS A 1 99 ? -1.042 -23.651 -20.983 1.00 0.00 77 LYS A CA 2
ATOM 2843 C C . LYS A 1 99 ? 0.224 -22.863 -20.700 1.00 0.00 77 LYS A C 2
ATOM 2844 O O . LYS A 1 99 ? 0.249 -21.647 -20.874 1.00 0.00 77 LYS A O 2
ATOM 2863 N N . VAL A 1 100 ? 1.257 -23.566 -20.236 1.00 0.00 78 VAL A N 2
ATOM 2864 C CA . VAL A 1 100 ? 2.542 -22.948 -19.902 1.00 0.00 78 VAL A CA 2
ATOM 2865 C C . VAL A 1 100 ? 3.068 -22.095 -21.074 1.00 0.00 78 VAL A C 2
ATOM 2866 O O . VAL A 1 100 ? 3.652 -22.597 -22.039 1.00 0.00 78 VAL A O 2
ATOM 2879 N N . GLY A 1 101 ? 2.797 -20.801 -20.987 1.00 0.00 79 GLY A N 2
ATOM 2880 C CA . GLY A 1 101 ? 3.174 -19.864 -22.036 1.00 0.00 79 GLY A CA 2
ATOM 2881 C C . GLY A 1 101 ? 2.010 -18.942 -22.395 1.00 0.00 79 GLY A C 2
ATOM 2882 O O . GLY A 1 101 ? 2.095 -18.138 -23.321 1.00 0.00 79 GLY A O 2
ATOM 2886 N N . THR A 1 102 ? 0.920 -19.100 -21.648 1.00 0.00 80 THR A N 2
ATOM 2887 C CA . THR A 1 102 ? -0.262 -18.261 -21.821 1.00 0.00 80 THR A CA 2
ATOM 2888 C C . THR A 1 102 ? 0.078 -16.799 -21.529 1.00 0.00 80 THR A C 2
ATOM 2889 O O . THR A 1 102 ? 0.203 -16.388 -20.384 1.00 0.00 80 THR A O 2
ATOM 2900 N N . LYS A 1 103 ? 0.198 -16.017 -22.576 1.00 0.00 81 LYS A N 2
ATOM 2901 C CA . LYS A 1 103 ? 0.570 -14.625 -22.416 1.00 0.00 81 LYS A CA 2
ATOM 2902 C C . LYS A 1 103 ? -0.655 -13.769 -22.181 1.00 0.00 81 LYS A C 2
ATOM 2903 O O . LYS A 1 103 ? -1.525 -13.667 -23.045 1.00 0.00 81 LYS A O 2
ATOM 2922 N N . VAL A 1 104 ? -0.730 -13.157 -21.009 1.00 0.00 82 VAL A N 2
ATOM 2923 C CA . VAL A 1 104 ? -1.815 -12.254 -20.702 1.00 0.00 82 VAL A CA 2
ATOM 2924 C C . VAL A 1 104 ? -1.254 -10.908 -20.269 1.00 0.00 82 VAL A C 2
ATOM 2925 O O . VAL A 1 104 ? -0.546 -10.810 -19.265 1.00 0.00 82 VAL A O 2
ATOM 2938 N N . LYS A 1 105 ? -1.547 -9.884 -21.049 1.00 0.00 83 LYS A N 2
ATOM 2939 C CA . LYS A 1 105 ? -0.992 -8.565 -20.817 1.00 0.00 83 LYS A CA 2
ATOM 2940 C C . LYS A 1 105 ? -2.001 -7.607 -20.211 1.00 0.00 83 LYS A C 2
ATOM 2941 O O . LYS A 1 105 ? -3.209 -7.851 -20.237 1.00 0.00 83 LYS A O 2
ATOM 2960 N N . ASN A 1 106 ? -1.463 -6.530 -19.651 1.00 0.00 84 ASN A N 2
ATOM 2961 C CA . ASN A 1 106 ? -2.247 -5.393 -19.192 1.00 0.00 84 ASN A CA 2
ATOM 2962 C C . ASN A 1 106 ? -3.128 -5.769 -18.009 1.00 0.00 84 ASN A C 2
ATOM 2963 O O . ASN A 1 106 ? -4.258 -5.290 -17.899 1.00 0.00 84 ASN A O 2
ATOM 2974 N N . ILE A 1 107 ? -2.611 -6.599 -17.100 1.00 0.00 85 ILE A N 2
ATOM 2975 C CA . ILE A 1 107 ? -3.365 -7.068 -15.938 1.00 0.00 85 ILE A CA 2
ATOM 2976 C C . ILE A 1 107 ? -3.678 -5.963 -14.928 1.00 0.00 85 ILE A C 2
ATOM 2977 O O . ILE A 1 107 ? -3.321 -4.801 -15.099 1.00 0.00 85 ILE A O 2
ATOM 2993 N N . ARG A 1 108 ? -4.334 -6.379 -13.864 1.00 0.00 86 ARG A N 2
ATOM 2994 C CA . ARG A 1 108 ? -4.646 -5.539 -12.725 1.00 0.00 86 ARG A CA 2
ATOM 2995 C C . ARG A 1 108 ? -4.220 -6.262 -11.458 1.00 0.00 86 ARG A C 2
ATOM 2996 O O . ARG A 1 108 ? -4.562 -7.432 -11.274 1.00 0.00 86 ARG A O 2
ATOM 3017 N N . LEU A 1 109 ? -3.471 -5.606 -10.585 1.00 0.00 87 LEU A N 2
ATOM 3018 C CA . LEU A 1 109 ? -3.095 -6.224 -9.329 1.00 0.00 87 LEU A CA 2
ATOM 3019 C C . LEU A 1 109 ? -4.207 -6.013 -8.319 1.00 0.00 87 LEU A C 2
ATOM 3020 O O . LEU A 1 109 ? -4.611 -4.877 -8.060 1.00 0.00 87 LEU A O 2
ATOM 3036 N N . VAL A 1 110 ? -4.708 -7.100 -7.768 1.00 0.00 88 VAL A N 2
ATOM 3037 C CA . VAL A 1 110 ? -5.813 -7.030 -6.828 1.00 0.00 88 VAL A CA 2
ATOM 3038 C C . VAL A 1 110 ? -5.261 -6.968 -5.411 1.00 0.00 88 VAL A C 2
ATOM 3039 O O . VAL A 1 110 ? -4.088 -7.255 -5.196 1.00 0.00 88 VAL A O 2
ATOM 3052 N N . ASP A 1 111 ? -6.080 -6.579 -4.449 1.00 0.00 89 ASP A N 2
ATOM 3053 C CA . ASP A 1 111 ? -5.626 -6.552 -3.065 1.00 0.00 89 ASP A CA 2
ATOM 3054 C C . ASP A 1 111 ? -5.585 -7.962 -2.509 1.00 0.00 89 ASP A C 2
ATOM 3055 O O . ASP A 1 111 ? -6.619 -8.541 -2.174 1.00 0.00 89 ASP A O 2
ATOM 3064 N N . GLY A 1 112 ? -4.396 -8.514 -2.427 1.00 0.00 90 GLY A N 2
ATOM 3065 C CA . GLY A 1 112 ? -4.244 -9.856 -1.915 1.00 0.00 90 GLY A CA 2
ATOM 3066 C C . GLY A 1 112 ? -2.898 -10.463 -2.242 1.00 0.00 90 GLY A C 2
ATOM 3067 O O . GLY A 1 112 ? -1.979 -9.765 -2.658 1.00 0.00 90 GLY A O 2
ATOM 3071 N N . ASP A 1 113 ? -2.789 -11.761 -2.015 1.00 0.00 91 ASP A N 2
ATOM 3072 C CA . ASP A 1 113 ? -1.557 -12.507 -2.248 1.00 0.00 91 ASP A CA 2
ATOM 3073 C C . ASP A 1 113 ? -1.622 -13.310 -3.549 1.00 0.00 91 ASP A C 2
ATOM 3074 O O . ASP A 1 113 ? -0.672 -13.335 -4.334 1.00 0.00 91 ASP A O 2
ATOM 3083 N N . HIS A 1 114 ? -2.741 -13.986 -3.750 1.00 0.00 92 HIS A N 2
ATOM 3084 C CA . HIS A 1 114 ? -2.960 -14.841 -4.914 1.00 0.00 92 HIS A CA 2
ATOM 3085 C C . HIS A 1 114 ? -3.939 -14.185 -5.882 1.00 0.00 92 HIS A C 2
ATOM 3086 O O . HIS A 1 114 ? -4.933 -14.792 -6.279 1.00 0.00 92 HIS A O 2
ATOM 3101 N N . ASP A 1 115 ? -3.633 -12.956 -6.279 1.00 0.00 93 ASP A N 2
ATOM 3102 C CA . ASP A 1 115 ? -4.649 -12.090 -6.851 1.00 0.00 93 ASP A CA 2
ATOM 3103 C C . ASP A 1 115 ? -4.189 -11.355 -8.096 1.00 0.00 93 ASP A C 2
ATOM 3104 O O . ASP A 1 115 ? -3.600 -10.282 -8.019 1.00 0.00 93 ASP A O 2
ATOM 3113 N N . ILE A 1 116 ? -4.472 -11.933 -9.252 1.00 0.00 94 ILE A N 2
ATOM 3114 C CA . ILE A 1 116 ? -4.172 -11.273 -10.512 1.00 0.00 94 ILE A CA 2
ATOM 3115 C C . ILE A 1 116 ? -5.397 -11.184 -11.391 1.00 0.00 94 ILE A C 2
ATOM 3116 O O . ILE A 1 116 ? -5.975 -12.191 -11.782 1.00 0.00 94 ILE A O 2
ATOM 3132 N N . ASP A 1 117 ? -5.804 -9.969 -11.675 1.00 0.00 95 ASP A N 2
ATOM 3133 C CA . ASP A 1 117 ? -6.899 -9.748 -12.579 1.00 0.00 95 ASP A CA 2
ATOM 3134 C C . ASP A 1 117 ? -6.366 -9.509 -13.967 1.00 0.00 95 ASP A C 2
ATOM 3135 O O . ASP A 1 117 ? -5.435 -8.738 -14.158 1.00 0.00 95 ASP A O 2
ATOM 3144 N N . CYS A 1 118 ? -6.935 -10.191 -14.928 1.00 0.00 96 CYS A N 2
ATOM 3145 C CA . CYS A 1 118 ? -6.492 -10.054 -16.290 1.00 0.00 96 CYS A CA 2
ATOM 3146 C C . CYS A 1 118 ? -7.686 -9.905 -17.206 1.00 0.00 96 CYS A C 2
ATOM 3147 O O . CYS A 1 118 ? -8.706 -10.575 -17.031 1.00 0.00 96 CYS A O 2
ATOM 3155 N N . LYS A 1 119 ? -7.565 -9.016 -18.169 1.00 0.00 97 LYS A N 2
ATOM 3156 C CA . LYS A 1 119 ? -8.659 -8.724 -19.066 1.00 0.00 97 LYS A CA 2
ATOM 3157 C C . LYS A 1 119 ? -8.302 -9.203 -20.460 1.00 0.00 97 LYS A C 2
ATOM 3158 O O . LYS A 1 119 ? -7.245 -8.861 -20.993 1.00 0.00 97 LYS A O 2
ATOM 3177 N N . ILE A 1 120 ? -9.178 -9.997 -21.045 1.00 0.00 98 ILE A N 2
ATOM 3178 C CA . ILE A 1 120 ? -8.888 -10.632 -22.313 1.00 0.00 98 ILE A CA 2
ATOM 3179 C C . ILE A 1 120 ? -9.976 -10.302 -23.316 1.00 0.00 98 ILE A C 2
ATOM 3180 O O . ILE A 1 120 ? -11.109 -10.777 -23.198 1.00 0.00 98 ILE A O 2
ATOM 3196 N N . ASP A 1 121 ? -9.632 -9.486 -24.298 1.00 0.00 99 ASP A N 2
ATOM 3197 C CA . ASP A 1 121 ? -10.595 -9.074 -25.303 1.00 0.00 99 ASP A CA 2
ATOM 3198 C C . ASP A 1 121 ? -10.868 -10.224 -26.242 1.00 0.00 99 ASP A C 2
ATOM 3199 O O . ASP A 1 121 ? -10.115 -10.465 -27.186 1.00 0.00 99 ASP A O 2
ATOM 3208 N N . GLY A 1 122 ? -11.916 -10.955 -25.950 1.00 0.00 100 GLY A N 2
ATOM 3209 C CA . GLY A 1 122 ? -12.281 -12.070 -26.774 1.00 0.00 100 GLY A CA 2
ATOM 3210 C C . GLY A 1 122 ? -13.201 -13.014 -26.039 1.00 0.00 100 GLY A C 2
ATOM 3211 O O . GLY A 1 122 ? -14.307 -13.307 -26.495 1.00 0.00 100 GLY A O 2
ATOM 3215 N N . ILE A 1 123 ? -12.736 -13.487 -24.890 1.00 0.00 101 ILE A N 2
ATOM 3216 C CA . ILE A 1 123 ? -13.544 -14.333 -24.026 1.00 0.00 101 ILE A CA 2
ATOM 3217 C C . ILE A 1 123 ? -14.047 -13.536 -22.821 1.00 0.00 101 ILE A C 2
ATOM 3218 O O . ILE A 1 123 ? -15.200 -13.670 -22.413 1.00 0.00 101 ILE A O 2
ATOM 3234 N N . GLY A 1 124 ? -13.170 -12.719 -22.247 1.00 0.00 102 GLY A N 2
ATOM 3235 C CA . GLY A 1 124 ? -13.562 -11.850 -21.157 1.00 0.00 102 GLY A CA 2
ATOM 3236 C C . GLY A 1 124 ? -12.463 -11.718 -20.123 1.00 0.00 102 GLY A C 2
ATOM 3237 O O . GLY A 1 124 ? -11.298 -11.970 -20.421 1.00 0.00 102 GLY A O 2
ATOM 3241 N N . ALA A 1 125 ? -12.828 -11.328 -18.914 1.00 0.00 103 ALA A N 2
ATOM 3242 C CA . ALA A 1 125 ? -11.865 -11.189 -17.831 1.00 0.00 103 ALA A CA 2
ATOM 3243 C C . ALA A 1 125 ? -11.680 -12.516 -17.103 1.00 0.00 103 ALA A C 2
ATOM 3244 O O . ALA A 1 125 ? -12.631 -13.285 -16.943 1.00 0.00 103 ALA A O 2
ATOM 3251 N N . MET A 1 126 ? -10.461 -12.780 -16.662 1.00 0.00 104 MET A N 2
ATOM 3252 C CA . MET A 1 126 ? -10.143 -14.040 -16.008 1.00 0.00 104 MET A CA 2
ATOM 3253 C C . MET A 1 126 ? -9.310 -13.804 -14.747 1.00 0.00 104 MET A C 2
ATOM 3254 O O . MET A 1 126 ? -8.645 -12.774 -14.612 1.00 0.00 104 MET A O 2
ATOM 3268 N N . LYS A 1 127 ? -9.376 -14.748 -13.819 1.00 0.00 105 LYS A N 2
ATOM 3269 C CA . LYS A 1 127 ? -8.593 -14.690 -12.589 1.00 0.00 105 LYS A CA 2
ATOM 3270 C C . LYS A 1 127 ? -7.383 -15.610 -12.700 1.00 0.00 105 LYS A C 2
ATOM 3271 O O . LYS A 1 127 ? -7.466 -16.680 -13.304 1.00 0.00 105 LYS A O 2
ATOM 3290 N N . LEU A 1 128 ? -6.265 -15.194 -12.122 1.00 0.00 106 LEU A N 2
ATOM 3291 C CA . LEU A 1 128 ? -5.028 -15.945 -12.229 1.00 0.00 106 LEU A CA 2
ATOM 3292 C C . LEU A 1 128 ? -4.376 -16.143 -10.868 1.00 0.00 106 LEU A C 2
ATOM 3293 O O . LEU A 1 128 ? -4.313 -15.231 -10.042 1.00 0.00 106 LEU A O 2
ATOM 3309 N N . LYS A 1 129 ? -3.909 -17.357 -10.657 1.00 0.00 107 LYS A N 2
ATOM 3310 C CA . LYS A 1 129 ? -3.173 -17.692 -9.465 1.00 0.00 107 LYS A CA 2
ATOM 3311 C C . LYS A 1 129 ? -1.718 -17.335 -9.655 1.00 0.00 107 LYS A C 2
ATOM 3312 O O . LYS A 1 129 ? -1.042 -17.901 -10.508 1.00 0.00 107 LYS A O 2
ATOM 3331 N N . SER A 1 130 ? -1.259 -16.373 -8.870 1.00 0.00 108 SER A N 2
ATOM 3332 C CA . SER A 1 130 ? 0.111 -15.894 -8.941 1.00 0.00 108 SER A CA 2
ATOM 3333 C C . SER A 1 130 ? 1.104 -17.046 -8.815 1.00 0.00 108 SER A C 2
ATOM 3334 O O . SER A 1 130 ? 2.155 -17.061 -9.454 1.00 0.00 108 SER A O 2
ATOM 3342 N N . GLU A 1 131 ? 0.741 -18.015 -7.993 1.00 0.00 109 GLU A N 2
ATOM 3343 C CA . GLU A 1 131 ? 1.535 -19.217 -7.790 1.00 0.00 109 GLU A CA 2
ATOM 3344 C C . GLU A 1 131 ? 1.708 -20.028 -9.075 1.00 0.00 109 GLU A C 2
ATOM 3345 O O . GLU A 1 131 ? 2.548 -20.922 -9.137 1.00 0.00 109 GLU A O 2
ATOM 3357 N N . PHE A 1 132 ? 0.911 -19.741 -10.096 1.00 0.00 110 PHE A N 2
ATOM 3358 C CA . PHE A 1 132 ? 1.023 -20.456 -11.352 1.00 0.00 110 PHE A CA 2
ATOM 3359 C C . PHE A 1 132 ? 1.521 -19.562 -12.482 1.00 0.00 110 PHE A C 2
ATOM 3360 O O . PHE A 1 132 ? 1.655 -20.017 -13.615 1.00 0.00 110 PHE A O 2
ATOM 3377 N N . VAL A 1 133 ? 1.825 -18.307 -12.185 1.00 0.00 111 VAL A N 2
ATOM 3378 C CA . VAL A 1 133 ? 2.171 -17.363 -13.246 1.00 0.00 111 VAL A CA 2
ATOM 3379 C C . VAL A 1 133 ? 3.622 -16.901 -13.159 1.00 0.00 111 VAL A C 2
ATOM 3380 O O . VAL A 1 133 ? 4.331 -17.188 -12.190 1.00 0.00 111 VAL A O 2
ATOM 3393 N N . ARG A 1 134 ? 4.051 -16.207 -14.201 1.00 0.00 112 ARG A N 2
ATOM 3394 C CA . ARG A 1 134 ? 5.404 -15.695 -14.303 1.00 0.00 112 ARG A CA 2
ATOM 3395 C C . ARG A 1 134 ? 5.400 -14.326 -14.950 1.00 0.00 112 ARG A C 2
ATOM 3396 O O . ARG A 1 134 ? 4.640 -14.073 -15.878 1.00 0.00 112 ARG A O 2
ATOM 3417 N N . LYS A 1 135 ? 6.245 -13.446 -14.458 1.00 0.00 113 LYS A N 2
ATOM 3418 C CA . LYS A 1 135 ? 6.377 -12.134 -15.043 1.00 0.00 113 LYS A CA 2
ATOM 3419 C C . LYS A 1 135 ? 7.062 -12.198 -16.395 1.00 0.00 113 LYS A C 2
ATOM 3420 O O . LYS A 1 135 ? 8.022 -12.947 -16.590 1.00 0.00 113 LYS A O 2
ATOM 3439 N N . VAL A 1 136 ? 6.574 -11.388 -17.311 1.00 0.00 114 VAL A N 2
ATOM 3440 C CA . VAL A 1 136 ? 7.211 -11.228 -18.607 1.00 0.00 114 VAL A CA 2
ATOM 3441 C C . VAL A 1 136 ? 7.937 -9.894 -18.648 1.00 0.00 114 VAL A C 2
ATOM 3442 O O . VAL A 1 136 ? 9.116 -9.825 -18.998 1.00 0.00 114 VAL A O 2
ATOM 3455 N N . GLY A 1 137 ? 7.231 -8.838 -18.255 1.00 0.00 115 GLY A N 2
ATOM 3456 C CA . GLY A 1 137 ? 7.812 -7.512 -18.260 1.00 0.00 115 GLY A CA 2
ATOM 3457 C C . GLY A 1 137 ? 8.057 -7.011 -19.666 1.00 0.00 115 GLY A C 2
ATOM 3458 O O . GLY A 1 137 ? 9.011 -6.277 -19.917 1.00 0.00 115 GLY A O 2
ATOM 3462 N N . SER A 1 138 ? 7.211 -7.435 -20.592 1.00 0.00 116 SER A N 2
ATOM 3463 C CA . SER A 1 138 ? 7.326 -7.030 -21.981 1.00 0.00 116 SER A CA 2
ATOM 3464 C C . SER A 1 138 ? 5.951 -7.011 -22.633 1.00 0.00 116 SER A C 2
ATOM 3465 O O . SER A 1 138 ? 5.556 -8.030 -23.235 1.00 0.00 116 SER A O 2
ATOM 3475 N N . MET A 1 23 ? 1.702 11.782 -1.859 1.00 0.00 1 MET A N 3
ATOM 3476 C CA . MET A 1 23 ? 0.503 12.108 -2.663 1.00 0.00 1 MET A CA 3
ATOM 3477 C C . MET A 1 23 ? -0.173 10.828 -3.120 1.00 0.00 1 MET A C 3
ATOM 3478 O O . MET A 1 23 ? 0.502 9.851 -3.453 1.00 0.00 1 MET A O 3
ATOM 3492 N N . VAL A 1 24 ? -1.506 10.848 -3.160 1.00 0.00 2 VAL A N 3
ATOM 3493 C CA . VAL A 1 24 ? -2.293 9.646 -3.413 1.00 0.00 2 VAL A CA 3
ATOM 3494 C C . VAL A 1 24 ? -1.822 8.538 -2.480 1.00 0.00 2 VAL A C 3
ATOM 3495 O O . VAL A 1 24 ? -1.699 7.370 -2.859 1.00 0.00 2 VAL A O 3
ATOM 3508 N N . SER A 1 25 ? -1.554 8.926 -1.252 1.00 0.00 3 SER A N 3
ATOM 3509 C CA . SER A 1 25 ? -0.954 8.037 -0.294 1.00 0.00 3 SER A CA 3
ATOM 3510 C C . SER A 1 25 ? -1.998 7.536 0.688 1.00 0.00 3 SER A C 3
ATOM 3511 O O . SER A 1 25 ? -2.863 8.293 1.130 1.00 0.00 3 SER A O 3
ATOM 3519 N N . THR A 1 26 ? -1.917 6.266 1.028 1.00 0.00 4 THR A N 3
ATOM 3520 C CA . THR A 1 26 ? -2.839 5.672 1.974 1.00 0.00 4 THR A CA 3
ATOM 3521 C C . THR A 1 26 ? -2.139 5.412 3.301 1.00 0.00 4 THR A C 3
ATOM 3522 O O . THR A 1 26 ? -2.479 4.480 4.032 1.00 0.00 4 THR A O 3
ATOM 3533 N N . LEU A 1 27 ? -1.161 6.262 3.607 1.00 0.00 5 LEU A N 3
ATOM 3534 C CA . LEU A 1 27 ? -0.385 6.133 4.831 1.00 0.00 5 LEU A CA 3
ATOM 3535 C C . LEU A 1 27 ? -1.279 6.322 6.043 1.00 0.00 5 LEU A C 3
ATOM 3536 O O . LEU A 1 27 ? -2.229 7.108 6.008 1.00 0.00 5 LEU A O 3
ATOM 3552 N N . PRO A 1 28 ? -0.980 5.605 7.125 1.00 0.00 6 PRO A N 3
ATOM 3553 C CA . PRO A 1 28 ? -1.730 5.716 8.370 1.00 0.00 6 PRO A CA 3
ATOM 3554 C C . PRO A 1 28 ? -1.500 7.068 9.033 1.00 0.00 6 PRO A C 3
ATOM 3555 O O . PRO A 1 28 ? -0.542 7.776 8.705 1.00 0.00 6 PRO A O 3
ATOM 3566 N N . PRO A 1 29 ? -2.387 7.459 9.951 1.00 0.00 7 PRO A N 3
ATOM 3567 C CA . PRO A 1 29 ? -2.222 8.682 10.722 1.00 0.00 7 PRO A CA 3
ATOM 3568 C C . PRO A 1 29 ? -1.096 8.559 11.744 1.00 0.00 7 PRO A C 3
ATOM 3569 O O . PRO A 1 29 ? -0.300 7.620 11.716 1.00 0.00 7 PRO A O 3
ATOM 3580 N N . CYS A 1 30 ? -1.050 9.505 12.654 1.00 0.00 8 CYS A N 3
ATOM 3581 C CA . CYS A 1 30 ? -0.049 9.510 13.700 1.00 0.00 8 CYS A CA 3
ATOM 3582 C C . CYS A 1 30 ? -0.641 8.934 14.976 1.00 0.00 8 CYS A C 3
ATOM 3583 O O . CYS A 1 30 ? -1.710 9.353 15.405 1.00 0.00 8 CYS A O 3
ATOM 3590 N N . PRO A 1 31 ? 0.037 7.960 15.600 1.00 0.00 9 PRO A N 3
ATOM 3591 C CA . PRO A 1 31 ? -0.428 7.350 16.852 1.00 0.00 9 PRO A CA 3
ATOM 3592 C C . PRO A 1 31 ? -0.251 8.298 18.029 1.00 0.00 9 PRO A C 3
ATOM 3593 O O . PRO A 1 31 ? -0.436 7.928 19.187 1.00 0.00 9 PRO A O 3
ATOM 3604 N N . GLN A 1 32 ? 0.109 9.528 17.709 1.00 0.00 10 GLN A N 3
ATOM 3605 C CA . GLN A 1 32 ? 0.359 10.541 18.703 1.00 0.00 10 GLN A CA 3
ATOM 3606 C C . GLN A 1 32 ? -0.595 11.715 18.522 1.00 0.00 10 GLN A C 3
ATOM 3607 O O . GLN A 1 32 ? -1.074 12.277 19.505 1.00 0.00 10 GLN A O 3
ATOM 3621 N N . CYS A 1 33 ? -0.894 12.094 17.274 1.00 0.00 11 CYS A N 3
ATOM 3622 C CA . CYS A 1 33 ? -1.854 13.164 17.007 1.00 0.00 11 CYS A CA 3
ATOM 3623 C C . CYS A 1 33 ? -3.132 12.569 16.427 1.00 0.00 11 CYS A C 3
ATOM 3624 O O . CYS A 1 33 ? -4.237 12.820 16.909 1.00 0.00 11 CYS A O 3
ATOM 3631 N N . ASN A 1 34 ? -2.936 11.781 15.363 1.00 0.00 12 ASN A N 3
ATOM 3632 C CA . ASN A 1 34 ? -4.014 11.162 14.587 1.00 0.00 12 ASN A CA 3
ATOM 3633 C C . ASN A 1 34 ? -4.768 12.199 13.748 1.00 0.00 12 ASN A C 3
ATOM 3634 O O . ASN A 1 34 ? -5.729 11.867 13.062 1.00 0.00 12 ASN A O 3
ATOM 3645 N N . SER A 1 35 ? -4.311 13.448 13.790 1.00 0.00 13 SER A N 3
ATOM 3646 C CA . SER A 1 35 ? -4.953 14.517 13.031 1.00 0.00 13 SER A CA 3
ATOM 3647 C C . SER A 1 35 ? -4.951 14.221 11.525 1.00 0.00 13 SER A C 3
ATOM 3648 O O . SER A 1 35 ? -5.974 13.776 10.997 1.00 0.00 13 SER A O 3
ATOM 3656 N N . GLU A 1 36 ? -3.812 14.423 10.839 1.00 0.00 14 GLU A N 3
ATOM 3657 C CA . GLU A 1 36 ? -3.731 14.099 9.403 1.00 0.00 14 GLU A CA 3
ATOM 3658 C C . GLU A 1 36 ? -2.387 14.459 8.758 1.00 0.00 14 GLU A C 3
ATOM 3659 O O . GLU A 1 36 ? -2.088 13.973 7.666 1.00 0.00 14 GLU A O 3
ATOM 3671 N N . TYR A 1 37 ? -1.572 15.282 9.412 1.00 0.00 15 TYR A N 3
ATOM 3672 C CA . TYR A 1 37 ? -0.387 15.847 8.759 1.00 0.00 15 TYR A CA 3
ATOM 3673 C C . TYR A 1 37 ? 0.787 14.875 8.766 1.00 0.00 15 TYR A C 3
ATOM 3674 O O . TYR A 1 37 ? 1.946 15.278 8.810 1.00 0.00 15 TYR A O 3
ATOM 3692 N N . THR A 1 38 ? 0.477 13.598 8.688 1.00 0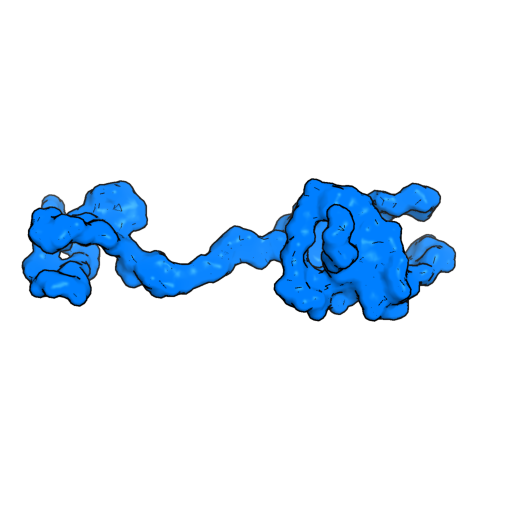.00 16 THR A N 3
ATOM 3693 C CA . THR A 1 38 ? 1.489 12.568 8.603 1.00 0.00 16 THR A CA 3
ATOM 3694 C C . THR A 1 38 ? 1.783 12.269 7.130 1.00 0.00 16 THR A C 3
ATOM 3695 O O . THR A 1 38 ? 0.856 12.145 6.327 1.00 0.00 16 THR A O 3
ATOM 3706 N N . TYR A 1 39 ? 3.056 12.147 6.771 1.00 0.00 17 TYR A N 3
ATOM 3707 C CA . TYR A 1 39 ? 3.445 12.068 5.370 1.00 0.00 17 TYR A CA 3
ATOM 3708 C C . TYR A 1 39 ? 4.615 11.108 5.220 1.00 0.00 17 TYR A C 3
ATOM 3709 O O . TYR A 1 39 ? 5.188 10.677 6.218 1.00 0.00 17 TYR A O 3
ATOM 3727 N N . GLU A 1 40 ? 4.967 10.762 3.991 1.00 0.00 18 GLU A N 3
ATOM 3728 C CA . GLU A 1 40 ? 6.057 9.832 3.733 1.00 0.00 18 GLU A CA 3
ATOM 3729 C C . GLU A 1 40 ? 7.346 10.572 3.381 1.00 0.00 18 GLU A C 3
ATOM 3730 O O . GLU A 1 40 ? 7.394 11.325 2.405 1.00 0.00 18 GLU A O 3
ATOM 3742 N N . ASP A 1 41 ? 8.383 10.392 4.182 1.00 0.00 19 ASP A N 3
ATOM 3743 C CA . ASP A 1 41 ? 9.697 10.896 3.838 1.00 0.00 19 ASP A CA 3
ATOM 3744 C C . ASP A 1 41 ? 10.703 9.755 3.831 1.00 0.00 19 ASP A C 3
ATOM 3745 O O . ASP A 1 41 ? 11.333 9.465 4.844 1.00 0.00 19 ASP A O 3
ATOM 3754 N N . GLY A 1 42 ? 10.809 9.071 2.706 1.00 0.00 20 GLY A N 3
ATOM 3755 C CA . GLY A 1 42 ? 11.805 8.031 2.572 1.00 0.00 20 GLY A CA 3
ATOM 3756 C C . GLY A 1 42 ? 11.304 6.660 2.985 1.00 0.00 20 GLY A C 3
ATOM 3757 O O . GLY A 1 42 ? 10.436 6.085 2.331 1.00 0.00 20 GLY A O 3
ATOM 3761 N N . ALA A 1 43 ? 11.844 6.149 4.084 1.00 0.00 21 ALA A N 3
ATOM 3762 C CA . ALA A 1 43 ? 11.582 4.779 4.508 1.00 0.00 21 ALA A CA 3
ATOM 3763 C C . ALA A 1 43 ? 10.745 4.727 5.780 1.00 0.00 21 ALA A C 3
ATOM 3764 O O . ALA A 1 43 ? 10.702 3.704 6.464 1.00 0.00 21 ALA A O 3
ATOM 3771 N N . LEU A 1 44 ? 10.070 5.821 6.089 1.00 0.00 22 LEU A N 3
ATOM 3772 C CA . LEU A 1 44 ? 9.236 5.883 7.275 1.00 0.00 22 LEU A CA 3
ATOM 3773 C C . LEU A 1 44 ? 8.169 6.951 7.116 1.00 0.00 22 LEU A C 3
ATOM 3774 O O . LEU A 1 44 ? 8.024 7.540 6.051 1.00 0.00 22 LEU A O 3
ATOM 3790 N N . LEU A 1 45 ? 7.410 7.170 8.175 1.00 0.00 23 LEU A N 3
ATOM 3791 C CA . LEU A 1 45 ? 6.433 8.241 8.217 1.00 0.00 23 LEU A CA 3
ATOM 3792 C C . LEU A 1 45 ? 6.897 9.319 9.187 1.00 0.00 23 LEU A C 3
ATOM 3793 O O . LEU A 1 45 ? 7.287 9.029 10.317 1.00 0.00 23 LEU A O 3
ATOM 3809 N N . VAL A 1 46 ? 6.860 10.560 8.750 1.00 0.00 24 VAL A N 3
ATOM 3810 C CA . VAL A 1 46 ? 7.318 11.672 9.554 1.00 0.00 24 VAL A CA 3
ATOM 3811 C C . VAL A 1 46 ? 6.148 12.574 9.875 1.00 0.00 24 VAL A C 3
ATOM 3812 O O . VAL A 1 46 ? 5.445 13.010 8.973 1.00 0.00 24 VAL A O 3
ATOM 3825 N N . CYS A 1 47 ? 5.923 12.856 11.138 1.00 0.00 25 CYS A N 3
ATOM 3826 C CA . CYS A 1 47 ? 4.837 13.731 11.513 1.00 0.00 25 CYS A CA 3
ATOM 3827 C C . CYS A 1 47 ? 5.392 15.097 11.892 1.00 0.00 25 CYS A C 3
ATOM 3828 O O . CYS A 1 47 ? 5.945 15.265 12.978 1.00 0.00 25 CYS A O 3
ATOM 3835 N N . PRO A 1 48 ? 5.267 16.092 10.996 1.00 0.00 26 PRO A N 3
ATOM 3836 C CA . PRO A 1 48 ? 5.643 17.472 11.301 1.00 0.00 26 PRO A CA 3
ATOM 3837 C C . PRO A 1 48 ? 4.663 18.059 12.308 1.00 0.00 26 PRO A C 3
ATOM 3838 O O . PRO A 1 48 ? 4.920 19.065 12.968 1.00 0.00 26 PRO A O 3
ATOM 3849 N N . GLU A 1 49 ? 3.554 17.349 12.424 1.00 0.00 27 GLU A N 3
ATOM 3850 C CA . GLU A 1 49 ? 2.426 17.716 13.249 1.00 0.00 27 GLU A CA 3
ATOM 3851 C C . GLU A 1 49 ? 2.821 17.727 14.733 1.00 0.00 27 GLU A C 3
ATOM 3852 O O . GLU A 1 49 ? 2.458 18.650 15.461 1.00 0.00 27 GLU A O 3
ATOM 3864 N N . CYS A 1 50 ? 3.556 16.704 15.193 1.00 0.00 28 CYS A N 3
ATOM 3865 C CA . CYS A 1 50 ? 4.124 16.734 16.544 1.00 0.00 28 CYS A CA 3
ATOM 3866 C C . CYS A 1 50 ? 5.648 16.688 16.537 1.00 0.00 28 CYS A C 3
ATOM 3867 O O . CYS A 1 50 ? 6.256 16.503 17.593 1.00 0.00 28 CYS A O 3
ATOM 3874 N N . ALA A 1 51 ? 6.271 16.871 15.371 1.00 0.00 29 ALA A N 3
ATOM 3875 C CA . ALA A 1 51 ? 7.734 16.858 15.264 1.00 0.00 29 ALA A CA 3
ATOM 3876 C C . ALA A 1 51 ? 8.341 15.543 15.755 1.00 0.00 29 ALA A C 3
ATOM 3877 O O . ALA A 1 51 ? 9.317 15.538 16.509 1.00 0.00 29 ALA A O 3
ATOM 3884 N N . HIS A 1 52 ? 7.776 14.429 15.311 1.00 0.00 30 HIS A N 3
ATOM 3885 C CA . HIS A 1 52 ? 8.290 13.117 15.687 1.00 0.00 30 HIS A CA 3
ATOM 3886 C C . HIS A 1 52 ? 8.172 12.143 14.520 1.00 0.00 30 HIS A C 3
ATOM 3887 O O . HIS A 1 52 ? 7.117 12.033 13.896 1.00 0.00 30 HIS A O 3
ATOM 3902 N N . GLU A 1 53 ? 9.259 11.442 14.239 1.00 0.00 31 GLU A N 3
ATOM 3903 C CA . GLU A 1 53 ? 9.296 10.467 13.161 1.00 0.00 31 GLU A CA 3
ATOM 3904 C C . GLU A 1 53 ? 8.925 9.092 13.707 1.00 0.00 31 GLU A C 3
ATOM 3905 O O . GLU A 1 53 ? 9.261 8.763 14.848 1.00 0.00 31 GLU A O 3
ATOM 3917 N N . TRP A 1 54 ? 8.241 8.283 12.910 1.00 0.00 32 TRP A N 3
ATOM 3918 C CA . TRP A 1 54 ? 7.840 6.960 13.362 1.00 0.00 32 TRP A CA 3
ATOM 3919 C C . TRP A 1 54 ? 7.758 5.989 12.195 1.00 0.00 32 TRP A C 3
ATOM 3920 O O . TRP A 1 54 ? 7.687 6.389 11.041 1.00 0.00 32 TRP A O 3
ATOM 3941 N N . SER A 1 55 ? 7.790 4.717 12.508 1.00 0.00 33 SER A N 3
ATOM 3942 C CA . SER A 1 55 ? 7.617 3.683 11.511 1.00 0.00 33 SER A CA 3
ATOM 3943 C C . SER A 1 55 ? 6.379 2.873 11.846 1.00 0.00 33 SER A C 3
ATOM 3944 O O . SER A 1 55 ? 6.265 2.348 12.950 1.00 0.00 33 SER A O 3
ATOM 3952 N N . PRO A 1 56 ? 5.432 2.766 10.904 1.00 0.00 34 PRO A N 3
ATOM 3953 C CA . PRO A 1 56 ? 4.186 2.022 11.115 1.00 0.00 34 PRO A CA 3
ATOM 3954 C C . PRO A 1 56 ? 4.452 0.568 11.478 1.00 0.00 34 PRO A C 3
ATOM 3955 O O . PRO A 1 56 ? 3.627 -0.091 12.109 1.00 0.00 34 PRO A O 3
ATOM 3966 N N . ASN A 1 57 ? 5.623 0.086 11.093 1.00 0.00 35 ASN A N 3
ATOM 3967 C CA . ASN A 1 57 ? 5.997 -1.295 11.336 1.00 0.00 35 ASN A CA 3
ATOM 3968 C C . ASN A 1 57 ? 6.928 -1.402 12.534 1.00 0.00 35 ASN A C 3
ATOM 3969 O O . ASN A 1 57 ? 6.621 -2.090 13.507 1.00 0.00 35 ASN A O 3
ATOM 3980 N N . GLU A 1 58 ? 8.047 -0.683 12.470 1.00 0.00 36 GLU A N 3
ATOM 3981 C CA . GLU A 1 58 ? 9.121 -0.821 13.455 1.00 0.00 36 GLU A CA 3
ATOM 3982 C C . GLU A 1 58 ? 8.702 -0.317 14.836 1.00 0.00 36 GLU A C 3
ATOM 3983 O O . GLU A 1 58 ? 9.320 -0.660 15.845 1.00 0.00 36 GLU A O 3
ATOM 3995 N N . ALA A 1 59 ? 7.656 0.497 14.882 1.00 0.00 37 ALA A N 3
ATOM 3996 C CA . ALA A 1 59 ? 7.145 1.001 16.147 1.00 0.00 37 ALA A CA 3
ATOM 3997 C C . ALA A 1 59 ? 6.649 -0.143 17.021 1.00 0.00 37 ALA A C 3
ATOM 3998 O O . ALA A 1 59 ? 7.090 -0.310 18.156 1.00 0.00 37 ALA A O 3
ATOM 4005 N N . ALA A 1 60 ? 5.727 -0.927 16.484 1.00 0.00 38 ALA A N 3
ATOM 4006 C CA . ALA A 1 60 ? 5.151 -2.039 17.220 1.00 0.00 38 ALA A CA 3
ATOM 4007 C C . ALA A 1 60 ? 6.011 -3.290 17.092 1.00 0.00 38 ALA A C 3
ATOM 4008 O O . ALA A 1 60 ? 6.304 -3.962 18.082 1.00 0.00 38 ALA A O 3
ATOM 4015 N N . THR A 1 61 ? 6.425 -3.588 15.873 1.00 0.00 39 THR A N 3
ATOM 4016 C CA . THR A 1 61 ? 7.115 -4.831 15.578 1.00 0.00 39 THR A CA 3
ATOM 4017 C C . THR A 1 61 ? 8.560 -4.564 15.153 1.00 0.00 39 THR A C 3
ATOM 4018 O O . THR A 1 61 ? 8.886 -3.480 14.680 1.00 0.00 39 THR A O 3
ATOM 4029 N N . ALA A 1 62 ? 9.421 -5.552 15.337 1.00 0.00 40 ALA A N 3
ATOM 4030 C CA . ALA A 1 62 ? 10.823 -5.425 14.969 1.00 0.00 40 ALA A CA 3
ATOM 4031 C C . ALA A 1 62 ? 11.000 -5.559 13.461 1.00 0.00 40 ALA A C 3
ATOM 4032 O O . ALA A 1 62 ? 10.285 -6.324 12.809 1.00 0.00 40 ALA A O 3
ATOM 4039 N N . SER A 1 63 ? 11.964 -4.830 12.911 1.00 0.00 41 SER A N 3
ATOM 4040 C CA . SER A 1 63 ? 12.226 -4.860 11.476 1.00 0.00 41 SER A CA 3
ATOM 4041 C C . SER A 1 63 ? 13.084 -6.066 11.090 1.00 0.00 41 SER A C 3
ATOM 4042 O O . SER A 1 63 ? 13.602 -6.148 9.974 1.00 0.00 41 SER A O 3
ATOM 4050 N N . ASP A 1 64 ? 13.230 -6.998 12.019 1.00 0.00 42 ASP A N 3
ATOM 4051 C CA . ASP A 1 64 ? 13.948 -8.238 11.758 1.00 0.00 42 ASP A CA 3
ATOM 4052 C C . ASP A 1 64 ? 12.968 -9.389 11.643 1.00 0.00 42 ASP A C 3
ATOM 4053 O O . ASP A 1 64 ? 11.986 -9.447 12.382 1.00 0.00 42 ASP A O 3
ATOM 4062 N N . ASP A 1 65 ? 13.238 -10.300 10.728 1.00 0.00 43 ASP A N 3
ATOM 4063 C CA . ASP A 1 65 ? 12.371 -11.453 10.523 1.00 0.00 43 ASP A CA 3
ATOM 4064 C C . ASP A 1 65 ? 13.144 -12.590 9.869 1.00 0.00 43 ASP A C 3
ATOM 4065 O O . ASP A 1 65 ? 13.553 -13.537 10.539 1.00 0.00 43 ASP A O 3
ATOM 4074 N N . GLY A 1 66 ? 13.351 -12.484 8.564 1.00 0.00 44 GLY A N 3
ATOM 4075 C CA . GLY A 1 66 ? 14.078 -13.509 7.845 1.00 0.00 44 GLY A CA 3
ATOM 4076 C C . GLY A 1 66 ? 13.288 -14.076 6.683 1.00 0.00 44 GLY A C 3
ATOM 4077 O O . GLY A 1 66 ? 13.862 -14.471 5.669 1.00 0.00 44 GLY A O 3
ATOM 4081 N N . LYS A 1 67 ? 11.973 -14.115 6.823 1.00 0.00 45 LYS A N 3
ATOM 4082 C CA . LYS A 1 67 ? 11.115 -14.658 5.779 1.00 0.00 45 LYS A CA 3
ATOM 4083 C C . LYS A 1 67 ? 10.794 -13.589 4.746 1.00 0.00 45 LYS A C 3
ATOM 4084 O O . LYS A 1 67 ? 10.153 -12.585 5.053 1.00 0.00 45 LYS A O 3
ATOM 4103 N N . VAL A 1 68 ? 11.262 -13.811 3.528 1.00 0.00 46 VAL A N 3
ATOM 4104 C CA . VAL A 1 68 ? 11.096 -12.849 2.447 1.00 0.00 46 VAL A CA 3
ATOM 4105 C C . VAL A 1 68 ? 10.570 -13.557 1.195 1.00 0.00 46 VAL A C 3
ATOM 4106 O O . VAL A 1 68 ? 10.869 -14.732 0.973 1.00 0.00 46 VAL A O 3
ATOM 4119 N N . ILE A 1 69 ? 9.799 -12.839 0.381 1.00 0.00 47 ILE A N 3
ATOM 4120 C CA . ILE A 1 69 ? 9.112 -13.434 -0.767 1.00 0.00 47 ILE A CA 3
ATOM 4121 C C . ILE A 1 69 ? 9.855 -13.130 -2.068 1.00 0.00 47 ILE A C 3
ATOM 4122 O O . ILE A 1 69 ? 10.385 -12.033 -2.251 1.00 0.00 47 ILE A O 3
ATOM 4138 N N . LYS A 1 70 ? 9.916 -14.124 -2.945 1.00 0.00 48 LYS A N 3
ATOM 4139 C CA . LYS A 1 70 ? 10.572 -13.993 -4.240 1.00 0.00 48 LYS A CA 3
ATOM 4140 C C . LYS A 1 70 ? 9.550 -13.927 -5.360 1.00 0.00 48 LYS A C 3
ATOM 4141 O O . LYS A 1 70 ? 8.349 -13.971 -5.115 1.00 0.00 48 LYS A O 3
ATOM 4160 N N . ASP A 1 71 ? 10.039 -13.801 -6.584 1.00 0.00 49 ASP A N 3
ATOM 4161 C CA . ASP A 1 71 ? 9.178 -13.780 -7.761 1.00 0.00 49 ASP A CA 3
ATOM 4162 C C . ASP A 1 71 ? 9.519 -14.913 -8.713 1.00 0.00 49 ASP A C 3
ATOM 4163 O O . ASP A 1 71 ? 10.453 -15.682 -8.480 1.00 0.00 49 ASP A O 3
ATOM 4172 N N . SER A 1 72 ? 8.786 -14.966 -9.820 1.00 0.00 50 SER A N 3
ATOM 4173 C CA . SER A 1 72 ? 9.059 -15.926 -10.885 1.00 0.00 50 SER A CA 3
ATOM 4174 C C . SER A 1 72 ? 10.289 -15.467 -11.672 1.00 0.00 50 SER A C 3
ATOM 4175 O O . SER A 1 72 ? 10.815 -16.168 -12.537 1.00 0.00 50 SER A O 3
ATOM 4183 N N . VAL A 1 73 ? 10.739 -14.275 -11.320 1.00 0.00 51 VAL A N 3
ATOM 4184 C CA . VAL A 1 73 ? 11.871 -13.635 -11.967 1.00 0.00 51 VAL A CA 3
ATOM 4185 C C . VAL A 1 73 ? 13.148 -13.968 -11.220 1.00 0.00 51 VAL A C 3
ATOM 4186 O O . VAL A 1 73 ? 14.257 -13.778 -11.715 1.00 0.00 51 VAL A O 3
ATOM 4199 N N . GLY A 1 74 ? 12.963 -14.461 -10.014 1.00 0.00 52 GLY A N 3
ATOM 4200 C CA . GLY A 1 74 ? 14.081 -14.824 -9.173 1.00 0.00 52 GLY A CA 3
ATOM 4201 C C . GLY A 1 74 ? 14.521 -13.684 -8.285 1.00 0.00 52 GLY A C 3
ATOM 4202 O O . GLY A 1 74 ? 15.442 -13.834 -7.484 1.00 0.00 52 GLY A O 3
ATOM 4206 N N . ASN A 1 75 ? 13.862 -12.538 -8.417 1.00 0.00 53 ASN A N 3
ATOM 4207 C CA . ASN A 1 75 ? 14.206 -11.390 -7.589 1.00 0.00 53 ASN A CA 3
ATOM 4208 C C . ASN A 1 75 ? 13.429 -11.400 -6.285 1.00 0.00 53 ASN A C 3
ATOM 4209 O O . ASN A 1 75 ? 12.405 -12.069 -6.160 1.00 0.00 53 ASN A O 3
ATOM 4220 N N . VAL A 1 76 ? 13.942 -10.648 -5.326 1.00 0.00 54 VAL A N 3
ATOM 4221 C CA . VAL A 1 76 ? 13.416 -10.636 -3.968 1.00 0.00 54 VAL A CA 3
ATOM 4222 C C . VAL A 1 76 ? 12.844 -9.262 -3.658 1.00 0.00 54 VAL A C 3
ATOM 4223 O O . VAL A 1 76 ? 13.468 -8.246 -3.976 1.00 0.00 54 VAL A O 3
ATOM 4236 N N . LEU A 1 77 ? 11.666 -9.220 -3.049 1.00 0.00 55 LEU A N 3
ATOM 4237 C CA . LEU A 1 77 ? 10.909 -7.982 -2.919 1.00 0.00 55 LEU A CA 3
ATOM 4238 C C . LEU A 1 77 ? 11.025 -7.422 -1.510 1.00 0.00 55 LEU A C 3
ATOM 4239 O O . LEU A 1 77 ? 11.712 -7.987 -0.659 1.00 0.00 55 LEU A O 3
ATOM 4255 N N . GLN A 1 78 ? 10.343 -6.315 -1.272 1.00 0.00 56 GLN A N 3
ATOM 4256 C CA . GLN A 1 78 ? 10.286 -5.721 0.050 1.00 0.00 56 GLN A CA 3
ATOM 4257 C C . GLN A 1 78 ? 8.840 -5.391 0.395 1.00 0.00 56 GLN A C 3
ATOM 4258 O O . GLN A 1 78 ? 7.997 -5.265 -0.489 1.00 0.00 56 GLN A O 3
ATOM 4272 N N . ASP A 1 79 ? 8.551 -5.277 1.673 1.00 0.00 57 ASP A N 3
ATOM 4273 C CA . ASP A 1 79 ? 7.255 -4.819 2.100 1.00 0.00 57 ASP A CA 3
ATOM 4274 C C . ASP A 1 79 ? 7.157 -3.319 1.850 1.00 0.00 57 ASP A C 3
ATOM 4275 O O . ASP A 1 79 ? 8.088 -2.562 2.130 1.00 0.00 57 ASP A O 3
ATOM 4284 N N . GLY A 1 80 ? 6.039 -2.912 1.275 1.00 0.00 58 GLY A N 3
ATOM 4285 C CA . GLY A 1 80 ? 5.885 -1.543 0.818 1.00 0.00 58 GLY A CA 3
ATOM 4286 C C . GLY A 1 80 ? 6.336 -1.354 -0.623 1.00 0.00 58 GLY A C 3
ATOM 4287 O O . GLY A 1 80 ? 6.112 -0.299 -1.216 1.00 0.00 58 GLY A O 3
ATOM 4291 N N . ASP A 1 81 ? 6.972 -2.378 -1.183 1.00 0.00 59 ASP A N 3
ATOM 4292 C CA . ASP A 1 81 ? 7.477 -2.326 -2.556 1.00 0.00 59 ASP A CA 3
ATOM 4293 C C . ASP A 1 81 ? 6.334 -2.433 -3.561 1.00 0.00 59 ASP A C 3
ATOM 4294 O O . ASP A 1 81 ? 5.201 -2.761 -3.195 1.00 0.00 59 ASP A O 3
ATOM 4303 N N . THR A 1 82 ? 6.633 -2.178 -4.825 1.00 0.00 60 THR A N 3
ATOM 4304 C CA . THR A 1 82 ? 5.649 -2.288 -5.884 1.00 0.00 60 THR A CA 3
ATOM 4305 C C . THR A 1 82 ? 5.918 -3.558 -6.685 1.00 0.00 60 THR A C 3
ATOM 4306 O O . THR A 1 82 ? 7.066 -3.857 -7.014 1.00 0.00 60 THR A O 3
ATOM 4317 N N . ILE A 1 83 ? 4.876 -4.306 -7.003 1.00 0.00 61 ILE A N 3
ATOM 4318 C CA . ILE A 1 83 ? 5.041 -5.545 -7.745 1.00 0.00 61 ILE A CA 3
ATOM 4319 C C . ILE A 1 83 ? 4.191 -5.510 -9.009 1.00 0.00 61 ILE A C 3
ATOM 4320 O O . ILE A 1 83 ? 3.374 -4.608 -9.189 1.00 0.00 61 ILE A O 3
ATOM 4336 N N . THR A 1 84 ? 4.406 -6.463 -9.894 1.00 0.00 62 THR A N 3
ATOM 4337 C CA . THR A 1 84 ? 3.645 -6.571 -11.120 1.00 0.00 62 THR A CA 3
ATOM 4338 C C . THR A 1 84 ? 3.541 -8.036 -11.566 1.00 0.00 62 THR A C 3
ATOM 4339 O O . THR A 1 84 ? 4.551 -8.686 -11.821 1.00 0.00 62 THR A O 3
ATOM 4350 N N . VAL A 1 85 ? 2.317 -8.549 -11.622 1.00 0.00 63 VAL A N 3
ATOM 4351 C CA . VAL A 1 85 ? 2.060 -9.906 -12.090 1.00 0.00 63 VAL A CA 3
ATOM 4352 C C . VAL A 1 85 ? 2.504 -10.035 -13.544 1.00 0.00 63 VAL A C 3
ATOM 4353 O O . VAL A 1 85 ? 2.230 -9.158 -14.364 1.00 0.00 63 VAL A O 3
ATOM 4366 N N . ILE A 1 86 ? 3.259 -11.071 -13.850 1.00 0.00 64 ILE A N 3
ATOM 4367 C CA . ILE A 1 86 ? 3.686 -11.284 -15.219 1.00 0.00 64 ILE A CA 3
ATOM 4368 C C . ILE A 1 86 ? 2.849 -12.326 -15.936 1.00 0.00 64 ILE A C 3
ATOM 4369 O O . ILE A 1 86 ? 3.256 -12.818 -16.991 1.00 0.00 64 ILE A O 3
ATOM 4385 N N . LYS A 1 87 ? 1.674 -12.665 -15.423 1.00 0.00 65 LYS A N 3
ATOM 4386 C CA . LYS A 1 87 ? 0.855 -13.686 -16.044 1.00 0.00 65 LYS A CA 3
ATOM 4387 C C . LYS A 1 87 ? -0.590 -13.197 -16.085 1.00 0.00 65 LYS A C 3
ATOM 4388 O O . LYS A 1 87 ? -0.958 -12.278 -15.354 1.00 0.00 65 LYS A O 3
ATOM 4407 N N . ASP A 1 88 ? -1.386 -13.756 -16.978 1.00 0.00 66 ASP A N 3
ATOM 4408 C CA . ASP A 1 88 ? -2.823 -13.504 -16.942 1.00 0.00 66 ASP A CA 3
ATOM 4409 C C . ASP A 1 88 ? -3.534 -14.468 -15.991 1.00 0.00 66 ASP A C 3
ATOM 4410 O O . ASP A 1 88 ? -3.711 -15.656 -16.276 1.00 0.00 66 ASP A O 3
ATOM 4419 N N . LEU A 1 89 ? -3.910 -13.933 -14.832 1.00 0.00 67 LEU A N 3
ATOM 4420 C CA . LEU A 1 89 ? -4.622 -14.680 -13.800 1.00 0.00 67 LEU A CA 3
ATOM 4421 C C . LEU A 1 89 ? -5.968 -14.020 -13.533 1.00 0.00 67 LEU A C 3
ATOM 4422 O O . LEU A 1 89 ? -6.096 -12.815 -13.647 1.00 0.00 67 LEU A O 3
ATOM 4438 N N . LYS A 1 90 ? -6.976 -14.798 -13.212 1.00 0.00 68 LYS A N 3
ATOM 4439 C CA . LYS A 1 90 ? -8.256 -14.225 -12.820 1.00 0.00 68 LYS A CA 3
ATOM 4440 C C . LYS A 1 90 ? -8.285 -13.892 -11.329 1.00 0.00 68 LYS A C 3
ATOM 4441 O O . LYS A 1 90 ? -7.349 -14.191 -10.587 1.00 0.00 68 LYS A O 3
ATOM 4460 N N . VAL A 1 91 ? -9.376 -13.274 -10.908 1.00 0.00 69 VAL A N 3
ATOM 4461 C CA . VAL A 1 91 ? -9.645 -13.021 -9.497 1.00 0.00 69 VAL A CA 3
ATOM 4462 C C . VAL A 1 91 ? -10.956 -13.702 -9.157 1.00 0.00 69 VAL A C 3
ATOM 4463 O O . VAL A 1 91 ? -11.944 -13.515 -9.867 1.00 0.00 69 VAL A O 3
ATOM 4476 N N . LYS A 1 92 ? -10.992 -14.504 -8.107 1.00 0.00 70 LYS A N 3
ATOM 4477 C CA . LYS A 1 92 ? -12.188 -15.257 -7.789 1.00 0.00 70 LYS A CA 3
ATOM 4478 C C . LYS A 1 92 ? -13.072 -14.478 -6.822 1.00 0.00 70 LYS A C 3
ATOM 4479 O O . LYS A 1 92 ? -12.690 -14.233 -5.676 1.00 0.00 70 LYS A O 3
ATOM 4498 N N . GLY A 1 93 ? -14.242 -14.077 -7.292 1.00 0.00 71 GLY A N 3
ATOM 4499 C CA . GLY A 1 93 ? -15.163 -13.335 -6.457 1.00 0.00 71 GLY A CA 3
ATOM 4500 C C . GLY A 1 93 ? -15.305 -11.905 -6.921 1.00 0.00 71 GLY A C 3
ATOM 4501 O O . GLY A 1 93 ? -16.284 -11.226 -6.608 1.00 0.00 71 GLY A O 3
ATOM 4505 N N . SER A 1 94 ? -14.315 -11.446 -7.662 1.00 0.00 72 SER A N 3
ATOM 4506 C CA . SER A 1 94 ? -14.341 -10.123 -8.243 1.00 0.00 72 SER A CA 3
ATOM 4507 C C . SER A 1 94 ? -14.357 -10.236 -9.762 1.00 0.00 72 SER A C 3
ATOM 4508 O O . SER A 1 94 ? -13.958 -11.260 -10.317 1.00 0.00 72 SER A O 3
ATOM 4516 N N . SER A 1 95 ? -14.824 -9.194 -10.428 1.00 0.00 73 SER A N 3
ATOM 4517 C CA . SER A 1 95 ? -14.879 -9.179 -11.882 1.00 0.00 73 SER A CA 3
ATOM 4518 C C . SER A 1 95 ? -13.565 -8.669 -12.471 1.00 0.00 73 SER A C 3
ATOM 4519 O O . SER A 1 95 ? -13.440 -8.487 -13.686 1.00 0.00 73 SER A O 3
ATOM 4527 N N . LEU A 1 96 ? -12.587 -8.443 -11.603 1.00 0.00 74 LEU A N 3
ATOM 4528 C CA . LEU A 1 96 ? -11.288 -7.974 -12.030 1.00 0.00 74 LEU A CA 3
ATOM 4529 C C . LEU A 1 96 ? -10.425 -9.133 -12.476 1.00 0.00 74 LEU A C 3
ATOM 4530 O O . LEU A 1 96 ? -10.436 -10.187 -11.867 1.00 0.00 74 LEU A O 3
ATOM 4546 N N . VAL A 1 97 ? -9.740 -8.942 -13.576 1.00 0.00 75 VAL A N 3
ATOM 4547 C CA . VAL A 1 97 ? -8.753 -9.895 -14.048 1.00 0.00 75 VAL A CA 3
ATOM 4548 C C . VAL A 1 97 ? -7.346 -9.375 -13.772 1.00 0.00 75 VAL A C 3
ATOM 4549 O O . VAL A 1 97 ? -7.042 -8.203 -14.007 1.00 0.00 75 VAL A O 3
ATOM 4562 N N . VAL A 1 98 ? -6.501 -10.251 -13.261 1.00 0.00 76 VAL A N 3
ATOM 4563 C CA . VAL A 1 98 ? -5.111 -9.931 -12.986 1.00 0.00 76 VAL A CA 3
ATOM 4564 C C . VAL A 1 98 ? -4.272 -10.148 -14.250 1.00 0.00 76 VAL A C 3
ATOM 4565 O O . VAL A 1 98 ? -3.939 -11.267 -14.612 1.00 0.00 76 VAL A O 3
ATOM 4578 N N . LYS A 1 99 ? -3.951 -9.061 -14.920 1.00 0.00 77 LYS A N 3
ATOM 4579 C CA . LYS A 1 99 ? -3.275 -9.142 -16.210 1.00 0.00 77 LYS A CA 3
ATOM 4580 C C . LYS A 1 99 ? -1.793 -8.831 -16.081 1.00 0.00 77 LYS A C 3
ATOM 4581 O O . LYS A 1 99 ? -1.398 -8.067 -15.208 1.00 0.00 77 LYS A O 3
ATOM 4600 N N . VAL A 1 100 ? -0.985 -9.460 -16.934 1.00 0.00 78 VAL A N 3
ATOM 4601 C CA . VAL A 1 100 ? 0.462 -9.231 -16.957 1.00 0.00 78 VAL A CA 3
ATOM 4602 C C . VAL A 1 100 ? 0.773 -7.721 -17.004 1.00 0.00 78 VAL A C 3
ATOM 4603 O O . VAL A 1 100 ? 0.713 -7.077 -18.052 1.00 0.00 78 VAL A O 3
ATOM 4616 N N . GLY A 1 101 ? 1.043 -7.165 -15.832 1.00 0.00 79 GLY A N 3
ATOM 4617 C CA . GLY A 1 101 ? 1.297 -5.739 -15.707 1.00 0.00 79 GLY A CA 3
ATOM 4618 C C . GLY A 1 101 ? 0.449 -5.131 -14.596 1.00 0.00 79 GLY A C 3
ATOM 4619 O O . GLY A 1 101 ? 0.405 -3.914 -14.424 1.00 0.00 79 GLY A O 3
ATOM 4623 N N . THR A 1 102 ? -0.249 -6.007 -13.875 1.00 0.00 80 THR A N 3
ATOM 4624 C CA . THR A 1 102 ? -1.041 -5.593 -12.724 1.00 0.00 80 THR A CA 3
ATOM 4625 C C . THR A 1 102 ? -0.128 -4.991 -11.663 1.00 0.00 80 THR A C 3
ATOM 4626 O O . THR A 1 102 ? 0.564 -5.693 -10.936 1.00 0.00 80 THR A O 3
ATOM 4637 N N . LYS A 1 103 ? -0.154 -3.687 -11.570 1.00 0.00 81 LYS A N 3
ATOM 4638 C CA . LYS A 1 103 ? 0.748 -2.999 -10.676 1.00 0.00 81 LYS A CA 3
ATOM 4639 C C . LYS A 1 103 ? 0.127 -2.816 -9.310 1.00 0.00 81 LYS A C 3
ATOM 4640 O O . LYS A 1 103 ? -0.835 -2.066 -9.149 1.00 0.00 81 LYS A O 3
ATOM 4659 N N . VAL A 1 104 ? 0.675 -3.508 -8.327 1.00 0.00 82 VAL A N 3
ATOM 4660 C CA . VAL A 1 104 ? 0.235 -3.350 -6.956 1.00 0.00 82 VAL A CA 3
ATOM 4661 C C . VAL A 1 104 ? 1.388 -2.826 -6.114 1.00 0.00 82 VAL A C 3
ATOM 4662 O O . VAL A 1 104 ? 2.415 -3.487 -5.966 1.00 0.00 82 VAL A O 3
ATOM 4675 N N . LYS A 1 105 ? 1.216 -1.626 -5.595 1.00 0.00 83 LYS A N 3
ATOM 4676 C CA . LYS A 1 105 ? 2.257 -0.958 -4.835 1.00 0.00 83 LYS A CA 3
ATOM 4677 C C . LYS A 1 105 ? 1.984 -1.057 -3.346 1.00 0.00 83 LYS A C 3
ATOM 4678 O O . LYS A 1 105 ? 0.828 -1.131 -2.927 1.00 0.00 83 LYS A O 3
ATOM 4697 N N . ASN A 1 106 ? 3.059 -1.072 -2.569 1.00 0.00 84 ASN A N 3
ATOM 4698 C CA . ASN A 1 106 ? 2.981 -1.082 -1.116 1.00 0.00 84 ASN A CA 3
ATOM 4699 C C . ASN A 1 106 ? 2.431 -2.403 -0.603 1.00 0.00 84 ASN A C 3
ATOM 4700 O O . ASN A 1 106 ? 1.529 -2.425 0.236 1.00 0.00 84 ASN A O 3
ATOM 4711 N N . ILE A 1 107 ? 2.968 -3.516 -1.105 1.00 0.00 85 ILE A N 3
ATOM 4712 C CA . ILE A 1 107 ? 2.633 -4.849 -0.614 1.00 0.00 85 ILE A CA 3
ATOM 4713 C C . ILE A 1 107 ? 3.114 -5.071 0.819 1.00 0.00 85 ILE A C 3
ATOM 4714 O O . ILE A 1 107 ? 3.667 -4.185 1.466 1.00 0.00 85 ILE A O 3
ATOM 4730 N N . ARG A 1 108 ? 2.920 -6.285 1.277 1.00 0.00 86 ARG A N 3
ATOM 4731 C CA . ARG A 1 108 ? 3.422 -6.746 2.554 1.00 0.00 86 ARG A CA 3
ATOM 4732 C C . ARG A 1 108 ? 4.006 -8.132 2.363 1.00 0.00 86 ARG A C 3
ATOM 4733 O O . ARG A 1 108 ? 3.351 -8.999 1.781 1.00 0.00 86 ARG A O 3
ATOM 4754 N N . LEU A 1 109 ? 5.229 -8.361 2.816 1.00 0.00 87 LEU A N 3
ATOM 4755 C CA . LEU A 1 109 ? 5.800 -9.686 2.732 1.00 0.00 87 LEU A CA 3
ATOM 4756 C C . LEU A 1 109 ? 5.310 -10.494 3.913 1.00 0.00 87 LEU A C 3
ATOM 4757 O O . LEU A 1 109 ? 5.490 -10.092 5.063 1.00 0.00 87 LEU A O 3
ATOM 4773 N N . VAL A 1 110 ? 4.673 -11.606 3.636 1.00 0.00 88 VAL A N 3
ATOM 4774 C CA . VAL A 1 110 ? 4.104 -12.416 4.692 1.00 0.00 88 VAL A CA 3
ATOM 4775 C C . VAL A 1 110 ? 4.997 -13.611 4.981 1.00 0.00 88 VAL A C 3
ATOM 4776 O O . VAL A 1 110 ? 6.030 -13.794 4.340 1.00 0.00 88 VAL A O 3
ATOM 4789 N N . ASP A 1 111 ? 4.611 -14.413 5.952 1.00 0.00 89 ASP A N 3
ATOM 4790 C CA . ASP A 1 111 ? 5.445 -15.517 6.390 1.00 0.00 89 ASP A CA 3
ATOM 4791 C C . ASP A 1 111 ? 5.340 -16.720 5.477 1.00 0.00 89 ASP A C 3
ATOM 4792 O O . ASP A 1 111 ? 4.478 -17.581 5.638 1.00 0.00 89 ASP A O 3
ATOM 4801 N N . GLY A 1 112 ? 6.228 -16.758 4.512 1.00 0.00 90 GLY A N 3
ATOM 4802 C CA . GLY A 1 112 ? 6.309 -17.867 3.591 1.00 0.00 90 GLY A CA 3
ATOM 4803 C C . GLY A 1 112 ? 7.194 -17.513 2.416 1.00 0.00 90 GLY A C 3
ATOM 4804 O O . GLY A 1 112 ? 7.837 -16.465 2.427 1.00 0.00 90 GLY A O 3
ATOM 4808 N N . ASP A 1 113 ? 7.267 -18.382 1.423 1.00 0.00 91 ASP A N 3
ATOM 4809 C CA . ASP A 1 113 ? 8.035 -18.087 0.214 1.00 0.00 91 ASP A CA 3
ATOM 4810 C C . ASP A 1 113 ? 7.107 -17.680 -0.931 1.00 0.00 91 ASP A C 3
ATOM 4811 O O . ASP A 1 113 ? 7.484 -16.924 -1.824 1.00 0.00 91 ASP A O 3
ATOM 4820 N N . HIS A 1 114 ? 5.894 -18.207 -0.893 1.00 0.00 92 HIS A N 3
ATOM 4821 C CA . HIS A 1 114 ? 4.891 -17.976 -1.931 1.00 0.00 92 HIS A CA 3
ATOM 4822 C C . HIS A 1 114 ? 3.785 -17.063 -1.400 1.00 0.00 92 HIS A C 3
ATOM 4823 O O . HIS A 1 114 ? 2.597 -17.363 -1.528 1.00 0.00 92 HIS A O 3
ATOM 4838 N N . ASP A 1 115 ? 4.184 -15.925 -0.848 1.00 0.00 93 ASP A N 3
ATOM 4839 C CA . ASP A 1 115 ? 3.322 -15.204 0.081 1.00 0.00 93 ASP A CA 3
ATOM 4840 C C . ASP A 1 115 ? 3.405 -13.693 -0.065 1.00 0.00 93 ASP A C 3
ATOM 4841 O O . ASP A 1 115 ? 4.246 -13.051 0.546 1.00 0.00 93 ASP A O 3
ATOM 4850 N N . ILE A 1 116 ? 2.522 -13.110 -0.863 1.00 0.00 94 ILE A N 3
ATOM 4851 C CA . ILE A 1 116 ? 2.514 -11.658 -1.006 1.00 0.00 94 ILE A CA 3
ATOM 4852 C C . ILE A 1 116 ? 1.163 -11.065 -0.683 1.00 0.00 94 ILE A C 3
ATOM 4853 O O . ILE A 1 116 ? 0.189 -11.269 -1.390 1.00 0.00 94 ILE A O 3
ATOM 4869 N N . ASP A 1 117 ? 1.120 -10.328 0.397 1.00 0.00 95 ASP A N 3
ATOM 4870 C CA . ASP A 1 117 ? -0.092 -9.715 0.843 1.00 0.00 95 ASP A CA 3
ATOM 4871 C C . ASP A 1 117 ? -0.128 -8.304 0.342 1.00 0.00 95 ASP A C 3
ATOM 4872 O O . ASP A 1 117 ? 0.867 -7.593 0.401 1.00 0.00 95 ASP A O 3
ATOM 4881 N N . CYS A 1 118 ? -1.246 -7.908 -0.196 1.00 0.00 96 CYS A N 3
ATOM 4882 C CA . CYS A 1 118 ? -1.341 -6.600 -0.786 1.00 0.00 96 CYS A CA 3
ATOM 4883 C C . CYS A 1 118 ? -2.719 -6.006 -0.536 1.00 0.00 96 CYS A C 3
ATOM 4884 O O . CYS A 1 118 ? -3.721 -6.723 -0.495 1.00 0.00 96 CYS A O 3
ATOM 4892 N N . LYS A 1 119 ? -2.756 -4.696 -0.375 1.00 0.00 97 LYS A N 3
ATOM 4893 C CA . LYS A 1 119 ? -3.983 -3.994 -0.045 1.00 0.00 97 LYS A CA 3
ATOM 4894 C C . LYS A 1 119 ? -4.488 -3.246 -1.264 1.00 0.00 97 LYS A C 3
ATOM 4895 O O . LYS A 1 119 ? -3.736 -2.509 -1.902 1.00 0.00 97 LYS A O 3
ATOM 4914 N N . ILE A 1 120 ? -5.757 -3.431 -1.587 1.00 0.00 98 ILE A N 3
ATOM 4915 C CA . ILE A 1 120 ? -6.341 -2.790 -2.748 1.00 0.00 98 ILE A CA 3
ATOM 4916 C C . ILE A 1 120 ? -7.634 -2.111 -2.355 1.00 0.00 98 ILE A C 3
ATOM 4917 O O . ILE A 1 120 ? -8.647 -2.769 -2.107 1.00 0.00 98 ILE A O 3
ATOM 4933 N N . ASP A 1 121 ? -7.596 -0.796 -2.303 1.00 0.00 99 ASP A N 3
ATOM 4934 C CA . ASP A 1 121 ? -8.739 -0.032 -1.853 1.00 0.00 99 ASP A CA 3
ATOM 4935 C C . ASP A 1 121 ? -9.801 0.029 -2.930 1.00 0.00 99 ASP A C 3
ATOM 4936 O O . ASP A 1 121 ? -9.744 0.850 -3.847 1.00 0.00 99 ASP A O 3
ATOM 4945 N N . GLY A 1 122 ? -10.754 -0.874 -2.812 1.00 0.00 100 GLY A N 3
ATOM 4946 C CA . GLY A 1 122 ? -11.810 -1.005 -3.785 1.00 0.00 100 GLY A CA 3
ATOM 4947 C C . GLY A 1 122 ? -12.526 -2.318 -3.601 1.00 0.00 100 GLY A C 3
ATOM 4948 O O . GLY A 1 122 ? -13.707 -2.353 -3.258 1.00 0.00 100 GLY A O 3
ATOM 4952 N N . ILE A 1 123 ? -11.799 -3.405 -3.803 1.00 0.00 101 ILE A N 3
ATOM 4953 C CA . ILE A 1 123 ? -12.333 -4.730 -3.541 1.00 0.00 101 ILE A CA 3
ATOM 4954 C C . ILE A 1 123 ? -11.865 -5.225 -2.176 1.00 0.00 101 ILE A C 3
ATOM 4955 O O . ILE A 1 123 ? -12.641 -5.807 -1.419 1.00 0.00 101 ILE A O 3
ATOM 4971 N N . GLY A 1 124 ? -10.594 -4.993 -1.868 1.00 0.00 102 GLY A N 3
ATOM 4972 C CA . GLY A 1 124 ? -10.069 -5.329 -0.561 1.00 0.00 102 GLY A CA 3
ATOM 4973 C C . GLY A 1 124 ? -8.641 -5.818 -0.646 1.00 0.00 102 GLY A C 3
ATOM 4974 O O . GLY A 1 124 ? -7.941 -5.537 -1.620 1.00 0.00 102 GLY A O 3
ATOM 4978 N N . ALA A 1 125 ? -8.201 -6.548 0.365 1.00 0.00 103 ALA A N 3
ATOM 4979 C CA . ALA A 1 125 ? -6.869 -7.125 0.359 1.00 0.00 103 ALA A CA 3
ATOM 4980 C C . ALA A 1 125 ? -6.848 -8.392 -0.490 1.00 0.00 103 ALA A C 3
ATOM 4981 O O . ALA A 1 125 ? -7.833 -9.132 -0.542 1.00 0.00 103 ALA A O 3
ATOM 4988 N N . MET A 1 126 ? -5.736 -8.639 -1.161 1.00 0.00 104 MET A N 3
ATOM 4989 C CA . MET A 1 126 ? -5.619 -9.796 -2.033 1.00 0.00 104 MET A CA 3
ATOM 4990 C C . MET A 1 126 ? -4.283 -10.487 -1.805 1.00 0.00 104 MET A C 3
ATOM 4991 O O . MET A 1 126 ? -3.330 -9.867 -1.328 1.00 0.00 104 MET A O 3
ATOM 5005 N N . LYS A 1 127 ? -4.230 -11.772 -2.117 1.00 0.00 105 LYS A N 3
ATOM 5006 C CA . LYS A 1 127 ? -3.006 -12.541 -1.979 1.00 0.00 105 LYS A CA 3
ATOM 5007 C C . LYS A 1 127 ? -2.473 -12.919 -3.356 1.00 0.00 105 LYS A C 3
ATOM 5008 O O . LYS A 1 127 ? -3.243 -13.193 -4.280 1.00 0.00 105 LYS A O 3
ATOM 5027 N N . LEU A 1 128 ? -1.161 -12.901 -3.498 1.00 0.00 106 LEU A N 3
ATOM 5028 C CA . LEU A 1 128 ? -0.531 -13.084 -4.791 1.00 0.00 106 LEU A CA 3
ATOM 5029 C C . LEU A 1 128 ? 0.475 -14.226 -4.775 1.00 0.00 106 LEU A C 3
ATOM 5030 O O . LEU A 1 128 ? 1.228 -14.414 -3.816 1.00 0.00 106 LEU A O 3
ATOM 5046 N N . LYS A 1 129 ? 0.456 -14.984 -5.853 1.00 0.00 107 LYS A N 3
ATOM 5047 C CA . LYS A 1 129 ? 1.377 -16.074 -6.050 1.00 0.00 107 LYS A CA 3
ATOM 5048 C C . LYS A 1 129 ? 2.730 -15.537 -6.455 1.00 0.00 107 LYS A C 3
ATOM 5049 O O . LYS A 1 129 ? 2.869 -14.918 -7.505 1.00 0.00 107 LYS A O 3
ATOM 5068 N N . SER A 1 130 ? 3.709 -15.777 -5.602 1.00 0.00 108 SER A N 3
ATOM 5069 C CA . SER A 1 130 ? 5.093 -15.419 -5.869 1.00 0.00 108 SER A CA 3
ATOM 5070 C C . SER A 1 130 ? 5.507 -15.849 -7.274 1.00 0.00 108 SER A C 3
ATOM 5071 O O . SER A 1 130 ? 6.155 -15.106 -8.010 1.00 0.00 108 SER A O 3
ATOM 5079 N N . GLU A 1 131 ? 5.099 -17.049 -7.640 1.00 0.00 109 GLU A N 3
ATOM 5080 C CA . GLU A 1 131 ? 5.455 -17.648 -8.911 1.00 0.00 109 GLU A CA 3
ATOM 5081 C C . GLU A 1 131 ? 4.823 -16.937 -10.093 1.00 0.00 109 GLU A C 3
ATOM 5082 O O . GLU A 1 131 ? 5.189 -17.191 -11.238 1.00 0.00 109 GLU A O 3
ATOM 5094 N N . PHE A 1 132 ? 3.855 -16.083 -9.839 1.00 0.00 110 PHE A N 3
ATOM 5095 C CA . PHE A 1 132 ? 3.202 -15.376 -10.926 1.00 0.00 110 PHE A CA 3
ATOM 5096 C C . PHE A 1 132 ? 3.481 -13.879 -10.905 1.00 0.00 110 PHE A C 3
ATOM 5097 O O . PHE A 1 132 ? 2.977 -13.148 -11.754 1.00 0.00 110 PHE A O 3
ATOM 5114 N N . VAL A 1 133 ? 4.305 -13.417 -9.979 1.00 0.00 111 VAL A N 3
ATOM 5115 C CA . VAL A 1 133 ? 4.529 -11.977 -9.846 1.00 0.00 111 VAL A CA 3
ATOM 5116 C C . VAL A 1 133 ? 5.959 -11.581 -10.187 1.00 0.00 111 VAL A C 3
ATOM 5117 O O . VAL A 1 133 ? 6.838 -12.434 -10.355 1.00 0.00 111 VAL A O 3
ATOM 5130 N N . ARG A 1 134 ? 6.168 -10.277 -10.312 1.00 0.00 112 ARG A N 3
ATOM 5131 C CA . ARG A 1 134 ? 7.481 -9.718 -10.573 1.00 0.00 112 ARG A CA 3
ATOM 5132 C C . ARG A 1 134 ? 7.631 -8.338 -9.959 1.00 0.00 112 ARG A C 3
ATOM 5133 O O . ARG A 1 134 ? 6.811 -7.454 -10.172 1.00 0.00 112 ARG A O 3
ATOM 5154 N N . LYS A 1 135 ? 8.692 -8.176 -9.212 1.00 0.00 113 LYS A N 3
ATOM 5155 C CA . LYS A 1 135 ? 9.073 -6.902 -8.651 1.00 0.00 113 LYS A CA 3
ATOM 5156 C C . LYS A 1 135 ? 9.306 -5.881 -9.757 1.00 0.00 113 LYS A C 3
ATOM 5157 O O . LYS A 1 135 ? 10.002 -6.160 -10.738 1.00 0.00 113 LYS A O 3
ATOM 5176 N N . VAL A 1 136 ? 8.739 -4.699 -9.590 1.00 0.00 114 VAL A N 3
ATOM 5177 C CA . VAL A 1 136 ? 8.841 -3.659 -10.605 1.00 0.00 114 VAL A CA 3
ATOM 5178 C C . VAL A 1 136 ? 10.231 -3.034 -10.606 1.00 0.00 114 VAL A C 3
ATOM 5179 O O . VAL A 1 136 ? 10.919 -3.020 -11.626 1.00 0.00 114 VAL A O 3
ATOM 5192 N N . GLY A 1 137 ? 10.636 -2.529 -9.451 1.00 0.00 115 GLY A N 3
ATOM 5193 C CA . GLY A 1 137 ? 11.885 -1.804 -9.350 1.00 0.00 115 GLY A CA 3
ATOM 5194 C C . GLY A 1 137 ? 11.633 -0.364 -8.975 1.00 0.00 115 GLY A C 3
ATOM 5195 O O . GLY A 1 137 ? 12.559 0.399 -8.696 1.00 0.00 115 GLY A O 3
ATOM 5199 N N . SER A 1 138 ? 10.362 0.001 -8.977 1.00 0.00 116 SER A N 3
ATOM 5200 C CA . SER A 1 138 ? 9.934 1.327 -8.590 1.00 0.00 116 SER A CA 3
ATOM 5201 C C . SER A 1 138 ? 9.465 1.305 -7.140 1.00 0.00 116 SER A C 3
ATOM 5202 O O . SER A 1 138 ? 8.381 0.745 -6.873 1.00 0.00 116 SER A O 3
ATOM 5212 N N . MET A 1 23 ? -9.104 21.196 10.929 1.00 0.00 1 MET A N 4
ATOM 5213 C CA . MET A 1 23 ? -8.194 20.252 10.245 1.00 0.00 1 MET A CA 4
ATOM 5214 C C . MET A 1 23 ? -7.169 19.682 11.209 1.00 0.00 1 MET A C 4
ATOM 5215 O O . MET A 1 23 ? -6.307 20.400 11.714 1.00 0.00 1 MET A O 4
ATOM 5229 N N . VAL A 1 24 ? -7.274 18.392 11.466 1.00 0.00 2 VAL A N 4
ATOM 5230 C CA . VAL A 1 24 ? -6.276 17.683 12.234 1.00 0.00 2 VAL A CA 4
ATOM 5231 C C . VAL A 1 24 ? -5.931 16.369 11.539 1.00 0.00 2 VAL A C 4
ATOM 5232 O O . VAL A 1 24 ? -6.818 15.665 11.052 1.00 0.00 2 VAL A O 4
ATOM 5245 N N . SER A 1 25 ? -4.642 16.069 11.449 1.00 0.00 3 SER A N 4
ATOM 5246 C CA . SER A 1 25 ? -4.186 14.844 10.813 1.00 0.00 3 SER A CA 4
ATOM 5247 C C . SER A 1 25 ? -4.593 13.623 11.632 1.00 0.00 3 SER A C 4
ATOM 5248 O O . SER A 1 25 ? -4.618 13.667 12.863 1.00 0.00 3 SER A O 4
ATOM 5256 N N . THR A 1 26 ? -4.902 12.532 10.944 1.00 0.00 4 THR A N 4
ATOM 5257 C CA . THR A 1 26 ? -5.348 11.302 11.595 1.00 0.00 4 THR A CA 4
ATOM 5258 C C . THR A 1 26 ? -4.147 10.474 12.074 1.00 0.00 4 THR A C 4
ATOM 5259 O O . THR A 1 26 ? -4.190 9.244 12.125 1.00 0.00 4 THR A O 4
ATOM 5270 N N . LEU A 1 27 ? -3.094 11.169 12.466 1.00 0.00 5 LEU A N 4
ATOM 5271 C CA . LEU A 1 27 ? -1.836 10.535 12.826 1.00 0.00 5 LEU A CA 4
ATOM 5272 C C . LEU A 1 27 ? -1.601 10.629 14.329 1.00 0.00 5 LEU A C 4
ATOM 5273 O O . LEU A 1 27 ? -2.314 11.357 15.024 1.00 0.00 5 LEU A O 4
ATOM 5289 N N . PRO A 1 28 ? -0.619 9.882 14.860 1.00 0.00 6 PRO A N 4
ATOM 5290 C CA . PRO A 1 28 ? -0.184 10.032 16.250 1.00 0.00 6 PRO A CA 4
ATOM 5291 C C . PRO A 1 28 ? 0.609 11.324 16.440 1.00 0.00 6 PRO A C 4
ATOM 5292 O O . PRO A 1 28 ? 1.121 11.892 15.472 1.00 0.00 6 PRO A O 4
ATOM 5303 N N . PRO A 1 29 ? 0.710 11.816 17.682 1.00 0.00 7 PRO A N 4
ATOM 5304 C CA . PRO A 1 29 ? 1.448 13.042 17.986 1.00 0.00 7 PRO A CA 4
ATOM 5305 C C . PRO A 1 29 ? 2.965 12.851 17.917 1.00 0.00 7 PRO A C 4
ATOM 5306 O O . PRO A 1 29 ? 3.468 11.867 17.372 1.00 0.00 7 PRO A O 4
ATOM 5317 N N . CYS A 1 30 ? 3.686 13.799 18.491 1.00 0.00 8 CYS A N 4
ATOM 5318 C CA . CYS A 1 30 ? 5.139 13.761 18.509 1.00 0.00 8 CYS A CA 4
ATOM 5319 C C . CYS A 1 30 ? 5.630 13.226 19.844 1.00 0.00 8 CYS A C 4
ATOM 5320 O O . CYS A 1 30 ? 5.230 13.724 20.888 1.00 0.00 8 CYS A O 4
ATOM 5327 N N . PRO A 1 31 ? 6.510 12.211 19.831 1.00 0.00 9 PRO A N 4
ATOM 5328 C CA . PRO A 1 31 ? 7.056 11.614 21.060 1.00 0.00 9 PRO A CA 4
ATOM 5329 C C . PRO A 1 31 ? 8.035 12.544 21.776 1.00 0.00 9 PRO A C 4
ATOM 5330 O O . PRO A 1 31 ? 8.699 12.150 22.733 1.00 0.00 9 PRO A O 4
ATOM 5341 N N . GLN A 1 32 ? 8.114 13.780 21.307 1.00 0.00 10 GLN A N 4
ATOM 5342 C CA . GLN A 1 32 ? 8.990 14.766 21.905 1.00 0.00 10 GLN A CA 4
ATOM 5343 C C . GLN A 1 32 ? 8.196 15.948 22.426 1.00 0.00 10 GLN A C 4
ATOM 5344 O O . GLN A 1 32 ? 8.530 16.501 23.473 1.00 0.00 10 GLN A O 4
ATOM 5358 N N . CYS A 1 33 ? 7.149 16.359 21.708 1.00 0.00 11 CYS A N 4
ATOM 5359 C CA . CYS A 1 33 ? 6.343 17.499 22.122 1.00 0.00 11 CYS A CA 4
ATOM 5360 C C . CYS A 1 33 ? 4.964 17.023 22.576 1.00 0.00 11 CYS A C 4
ATOM 5361 O O . CYS A 1 33 ? 4.454 17.453 23.611 1.00 0.00 11 CYS A O 4
ATOM 5368 N N . ASN A 1 34 ? 4.368 16.132 21.766 1.00 0.00 12 ASN A N 4
ATOM 5369 C CA . ASN A 1 34 ? 3.033 15.568 22.021 1.00 0.00 12 ASN A CA 4
ATOM 5370 C C . ASN A 1 34 ? 1.932 16.627 21.861 1.00 0.00 12 ASN A C 4
ATOM 5371 O O . ASN A 1 34 ? 0.755 16.351 22.071 1.00 0.00 12 ASN A O 4
ATOM 5382 N N . SER A 1 35 ? 2.345 17.834 21.483 1.00 0.00 13 SER A N 4
ATOM 5383 C CA . SER A 1 35 ? 1.435 18.965 21.301 1.00 0.00 13 SER A CA 4
ATOM 5384 C C . SER A 1 35 ? 0.202 18.612 20.453 1.00 0.00 13 SER A C 4
ATOM 5385 O O . SER A 1 35 ? -0.868 18.357 21.008 1.00 0.00 13 SER A O 4
ATOM 5393 N N . GLU A 1 36 ? 0.364 18.554 19.122 1.00 0.00 14 GLU A N 4
ATOM 5394 C CA . GLU A 1 36 ? -0.758 18.261 18.211 1.00 0.00 14 GLU A CA 4
ATOM 5395 C C . GLU A 1 36 ? -0.391 18.490 16.752 1.00 0.00 14 GLU A C 4
ATOM 5396 O O . GLU A 1 36 ? -0.935 17.836 15.865 1.00 0.00 14 GLU A O 4
ATOM 5408 N N . TYR A 1 37 ? 0.547 19.392 16.497 1.00 0.00 15 TYR A N 4
ATOM 5409 C CA . TYR A 1 37 ? 0.788 19.852 15.138 1.00 0.00 15 TYR A CA 4
ATOM 5410 C C . TYR A 1 37 ? 1.775 18.954 14.437 1.00 0.00 15 TYR A C 4
ATOM 5411 O O . TYR A 1 37 ? 2.845 19.375 14.013 1.00 0.00 15 TYR A O 4
ATOM 5429 N N . THR A 1 38 ? 1.419 17.700 14.386 1.00 0.00 16 THR A N 4
ATOM 5430 C CA . THR A 1 38 ? 2.171 16.711 13.654 1.00 0.00 16 THR A CA 4
ATOM 5431 C C . THR A 1 38 ? 1.418 16.349 12.374 1.00 0.00 16 THR A C 4
ATOM 5432 O O . THR A 1 38 ? 0.192 16.239 12.388 1.00 0.00 16 THR A O 4
ATOM 5443 N N . TYR A 1 39 ? 2.141 16.166 11.276 1.00 0.00 17 TYR A N 4
ATOM 5444 C CA . TYR A 1 39 ? 1.501 15.975 9.982 1.00 0.00 17 TYR A CA 4
ATOM 5445 C C . TYR A 1 39 ? 2.255 14.933 9.179 1.00 0.00 17 TYR A C 4
ATOM 5446 O O . TYR A 1 39 ? 3.335 14.504 9.577 1.00 0.00 17 TYR A O 4
ATOM 5464 N N . GLU A 1 40 ? 1.694 14.521 8.057 1.00 0.00 18 GLU A N 4
ATOM 5465 C CA . GLU A 1 40 ? 2.333 13.537 7.209 1.00 0.00 18 GLU A CA 4
ATOM 5466 C C . GLU A 1 40 ? 3.011 14.207 6.021 1.00 0.00 18 GLU A C 4
ATOM 5467 O O . GLU A 1 40 ? 2.351 14.810 5.172 1.00 0.00 18 GLU A O 4
ATOM 5479 N N . ASP A 1 41 ? 4.330 14.126 5.965 1.00 0.00 19 ASP A N 4
ATOM 5480 C CA . ASP A 1 41 ? 5.067 14.611 4.820 1.00 0.00 19 ASP A CA 4
ATOM 5481 C C . ASP A 1 41 ? 5.714 13.438 4.105 1.00 0.00 19 ASP A C 4
ATOM 5482 O O . ASP A 1 41 ? 6.864 13.096 4.367 1.00 0.00 19 ASP A O 4
ATOM 5491 N N . GLY A 1 42 ? 4.946 12.776 3.258 1.00 0.00 20 GLY A N 4
ATOM 5492 C CA . GLY A 1 42 ? 5.488 11.680 2.489 1.00 0.00 20 GLY A CA 4
ATOM 5493 C C . GLY A 1 42 ? 5.293 10.327 3.150 1.00 0.00 20 GLY A C 4
ATOM 5494 O O . GLY A 1 42 ? 4.173 9.819 3.226 1.00 0.00 20 GLY A O 4
ATOM 5498 N N . ALA A 1 43 ? 6.384 9.762 3.646 1.00 0.00 21 ALA A N 4
ATOM 5499 C CA . ALA A 1 43 ? 6.390 8.385 4.132 1.00 0.00 21 ALA A CA 4
ATOM 5500 C C . ALA A 1 43 ? 6.624 8.306 5.635 1.00 0.00 21 ALA A C 4
ATOM 5501 O O . ALA A 1 43 ? 6.988 7.254 6.157 1.00 0.00 21 ALA A O 4
ATOM 5508 N N . LEU A 1 44 ? 6.389 9.403 6.332 1.00 0.00 22 LEU A N 4
ATOM 5509 C CA . LEU A 1 44 ? 6.584 9.434 7.773 1.00 0.00 22 LEU A CA 4
ATOM 5510 C C . LEU A 1 44 ? 5.852 10.621 8.384 1.00 0.00 22 LEU A C 4
ATOM 5511 O O . LEU A 1 44 ? 5.097 11.300 7.697 1.00 0.00 22 LEU A O 4
ATOM 5527 N N . LEU A 1 45 ? 6.037 10.828 9.676 1.00 0.00 23 LEU A N 4
ATOM 5528 C CA . LEU A 1 45 ? 5.438 11.957 10.374 1.00 0.00 23 LEU A CA 4
ATOM 5529 C C . LEU A 1 45 ? 6.510 12.997 10.685 1.00 0.00 23 LEU A C 4
ATOM 5530 O O . LEU A 1 45 ? 7.588 12.658 11.176 1.00 0.00 23 LEU A O 4
ATOM 5546 N N . VAL A 1 46 ? 6.231 14.257 10.396 1.00 0.00 24 VAL A N 4
ATOM 5547 C CA . VAL A 1 46 ? 7.186 15.328 10.623 1.00 0.00 24 VAL A CA 4
ATOM 5548 C C . VAL A 1 46 ? 6.629 16.316 11.631 1.00 0.00 24 VAL A C 4
ATOM 5549 O O . VAL A 1 46 ? 5.498 16.773 11.489 1.00 0.00 24 VAL A O 4
ATOM 5562 N N . CYS A 1 47 ? 7.402 16.644 12.649 1.00 0.00 25 CYS A N 4
ATOM 5563 C CA . CYS A 1 47 ? 6.986 17.640 13.615 1.00 0.00 25 CYS A CA 4
ATOM 5564 C C . CYS A 1 47 ? 7.668 18.965 13.308 1.00 0.00 25 CYS A C 4
ATOM 5565 O O . CYS A 1 47 ? 8.881 19.102 13.485 1.00 0.00 25 CYS A O 4
ATOM 5572 N N . PRO A 1 48 ? 6.897 19.955 12.838 1.00 0.00 26 PRO A N 4
ATOM 5573 C CA . PRO A 1 48 ? 7.427 21.272 12.492 1.00 0.00 26 PRO A CA 4
ATOM 5574 C C . PRO A 1 48 ? 7.901 22.017 13.731 1.00 0.00 26 PRO A C 4
ATOM 5575 O O . PRO A 1 48 ? 8.653 22.988 13.642 1.00 0.00 26 PRO A O 4
ATOM 5586 N N . GLU A 1 49 ? 7.464 21.537 14.890 1.00 0.00 27 GLU A N 4
ATOM 5587 C CA . GLU A 1 49 ? 7.835 22.141 16.152 1.00 0.00 27 GLU A CA 4
ATOM 5588 C C . GLU A 1 49 ? 9.308 21.907 16.443 1.00 0.00 27 GLU A C 4
ATOM 5589 O O . GLU A 1 49 ? 10.119 22.822 16.306 1.00 0.00 27 GLU A O 4
ATOM 5601 N N . CYS A 1 50 ? 9.677 20.680 16.809 1.00 0.00 28 CYS A N 4
ATOM 5602 C CA . CYS A 1 50 ? 11.024 20.420 17.291 1.00 0.00 28 CYS A CA 4
ATOM 5603 C C . CYS A 1 50 ? 11.995 20.094 16.166 1.00 0.00 28 CYS A C 4
ATOM 5604 O O . CYS A 1 50 ? 13.122 19.674 16.436 1.00 0.00 28 CYS A O 4
ATOM 5611 N N . ALA A 1 51 ? 11.582 20.288 14.909 1.00 0.00 29 ALA A N 4
ATOM 5612 C CA . ALA A 1 51 ? 12.478 20.124 13.769 1.00 0.00 29 ALA A CA 4
ATOM 5613 C C . ALA A 1 51 ? 13.077 18.724 13.692 1.00 0.00 29 ALA A C 4
ATOM 5614 O O . ALA A 1 51 ? 14.275 18.562 13.460 1.00 0.00 29 ALA A O 4
ATOM 5621 N N . HIS A 1 52 ? 12.243 17.712 13.872 1.00 0.00 30 HIS A N 4
ATOM 5622 C CA . HIS A 1 52 ? 12.697 16.334 13.761 1.00 0.00 30 HIS A CA 4
ATOM 5623 C C . HIS A 1 52 ? 11.605 15.468 13.153 1.00 0.00 30 HIS A C 4
ATOM 5624 O O . HIS A 1 52 ? 10.453 15.496 13.598 1.00 0.00 30 HIS A O 4
ATOM 5639 N N . GLU A 1 53 ? 11.972 14.712 12.133 1.00 0.00 31 GLU A N 4
ATOM 5640 C CA . GLU A 1 53 ? 11.060 13.779 11.499 1.00 0.00 31 GLU A CA 4
ATOM 5641 C C . GLU A 1 53 ? 11.178 12.431 12.192 1.00 0.00 31 GLU A C 4
ATOM 5642 O O . GLU A 1 53 ? 12.231 12.110 12.746 1.00 0.00 31 GLU A O 4
ATOM 5654 N N . TRP A 1 54 ? 10.115 11.645 12.169 1.00 0.00 32 TRP A N 4
ATOM 5655 C CA . TRP A 1 54 ? 10.109 10.374 12.856 1.00 0.00 32 TRP A CA 4
ATOM 5656 C C . TRP A 1 54 ? 9.097 9.462 12.196 1.00 0.00 32 TRP A C 4
ATOM 5657 O O . TRP A 1 54 ? 8.221 9.917 11.470 1.00 0.00 32 TRP A O 4
ATOM 5678 N N . SER A 1 55 ? 9.226 8.188 12.435 1.00 0.00 33 SER A N 4
ATOM 5679 C CA . SER A 1 55 ? 8.318 7.225 11.865 1.00 0.00 33 SER A CA 4
ATOM 5680 C C . SER A 1 55 ? 7.644 6.437 12.984 1.00 0.00 33 SER A C 4
ATOM 5681 O O . SER A 1 55 ? 8.318 5.938 13.884 1.00 0.00 33 SER A O 4
ATOM 5689 N N . PRO A 1 56 ? 6.304 6.327 12.937 1.00 0.00 34 PRO A N 4
ATOM 5690 C CA . PRO A 1 56 ? 5.495 5.800 14.047 1.00 0.00 34 PRO A CA 4
ATOM 5691 C C . PRO A 1 56 ? 5.924 4.409 14.498 1.00 0.00 34 PRO A C 4
ATOM 5692 O O . PRO A 1 56 ? 5.920 4.104 15.691 1.00 0.00 34 PRO A O 4
ATOM 5703 N N . ASN A 1 57 ? 6.288 3.568 13.546 1.00 0.00 35 ASN A N 4
ATOM 5704 C CA . ASN A 1 57 ? 6.713 2.209 13.866 1.00 0.00 35 ASN A CA 4
ATOM 5705 C C . ASN A 1 57 ? 8.122 1.980 13.360 1.00 0.00 35 ASN A C 4
ATOM 5706 O O . ASN A 1 57 ? 8.942 1.332 14.011 1.00 0.00 35 ASN A O 4
ATOM 5717 N N . GLU A 1 58 ? 8.390 2.568 12.209 1.00 0.00 36 GLU A N 4
ATOM 5718 C CA . GLU A 1 58 ? 9.592 2.311 11.438 1.00 0.00 36 GLU A CA 4
ATOM 5719 C C . GLU A 1 58 ? 10.833 2.819 12.167 1.00 0.00 36 GLU A C 4
ATOM 5720 O O . GLU A 1 58 ? 11.941 2.350 11.916 1.00 0.00 36 GLU A O 4
ATOM 5732 N N . ALA A 1 59 ? 10.641 3.774 13.072 1.00 0.00 37 ALA A N 4
ATOM 5733 C CA . ALA A 1 59 ? 11.740 4.290 13.878 1.00 0.00 37 ALA A CA 4
ATOM 5734 C C . ALA A 1 59 ? 12.251 3.213 14.826 1.00 0.00 37 ALA A C 4
ATOM 5735 O O . ALA A 1 59 ? 13.443 3.153 15.134 1.00 0.00 37 ALA A O 4
ATOM 5742 N N . ALA A 1 60 ? 11.340 2.365 15.285 1.00 0.00 38 ALA A N 4
ATOM 5743 C CA . ALA A 1 60 ? 11.696 1.254 16.151 1.00 0.00 38 ALA A CA 4
ATOM 5744 C C . ALA A 1 60 ? 12.143 0.061 15.315 1.00 0.00 38 ALA A C 4
ATOM 5745 O O . ALA A 1 60 ? 13.296 -0.371 15.398 1.00 0.00 38 ALA A O 4
ATOM 5752 N N . THR A 1 61 ? 11.229 -0.450 14.493 1.00 0.00 39 THR A N 4
ATOM 5753 C CA . THR A 1 61 ? 11.514 -1.582 13.624 1.00 0.00 39 THR A CA 4
ATOM 5754 C C . THR A 1 61 ? 10.284 -1.925 12.787 1.00 0.00 39 THR A C 4
ATOM 5755 O O . THR A 1 61 ? 9.233 -1.300 12.929 1.00 0.00 39 THR A O 4
ATOM 5766 N N . ALA A 1 62 ? 10.416 -2.922 11.930 1.00 0.00 40 ALA A N 4
ATOM 5767 C CA . ALA A 1 62 ? 9.333 -3.318 11.043 1.00 0.00 40 ALA A CA 4
ATOM 5768 C C . ALA A 1 62 ? 9.128 -4.826 11.089 1.00 0.00 40 ALA A C 4
ATOM 5769 O O . ALA A 1 62 ? 9.813 -5.577 10.400 1.00 0.00 40 ALA A O 4
ATOM 5776 N N . SER A 1 63 ? 8.194 -5.262 11.921 1.00 0.00 41 SER A N 4
ATOM 5777 C CA . SER A 1 63 ? 7.924 -6.682 12.091 1.00 0.00 41 SER A CA 4
ATOM 5778 C C . SER A 1 63 ? 6.693 -7.115 11.299 1.00 0.00 41 SER A C 4
ATOM 5779 O O . SER A 1 63 ? 6.161 -8.206 11.505 1.00 0.00 41 SER A O 4
ATOM 5787 N N . ASP A 1 64 ? 6.250 -6.268 10.383 1.00 0.00 42 ASP A N 4
ATOM 5788 C CA . ASP A 1 64 ? 5.085 -6.585 9.571 1.00 0.00 42 ASP A CA 4
ATOM 5789 C C . ASP A 1 64 ? 5.380 -6.350 8.103 1.00 0.00 42 ASP A C 4
ATOM 5790 O O . ASP A 1 64 ? 6.075 -5.403 7.738 1.00 0.00 42 ASP A O 4
ATOM 5799 N N . ASP A 1 65 ? 4.858 -7.232 7.277 1.00 0.00 43 ASP A N 4
ATOM 5800 C CA . ASP A 1 65 ? 5.022 -7.138 5.834 1.00 0.00 43 ASP A CA 4
ATOM 5801 C C . ASP A 1 65 ? 3.660 -7.201 5.150 1.00 0.00 43 ASP A C 4
ATOM 5802 O O . ASP A 1 65 ? 3.544 -7.077 3.930 1.00 0.00 43 ASP A O 4
ATOM 5811 N N . GLY A 1 66 ? 2.615 -7.355 5.953 1.00 0.00 44 GLY A N 4
ATOM 5812 C CA . GLY A 1 66 ? 1.272 -7.481 5.419 1.00 0.00 44 GLY A CA 4
ATOM 5813 C C . GLY A 1 66 ? 0.675 -6.138 5.055 1.00 0.00 44 GLY A C 4
ATOM 5814 O O . GLY A 1 66 ? -0.494 -5.871 5.324 1.00 0.00 44 GLY A O 4
ATOM 5818 N N . LYS A 1 67 ? 1.491 -5.286 4.458 1.00 0.00 45 LYS A N 4
ATOM 5819 C CA . LYS A 1 67 ? 1.067 -3.957 4.062 1.00 0.00 45 LYS A CA 4
ATOM 5820 C C . LYS A 1 67 ? 1.022 -3.844 2.543 1.00 0.00 45 LYS A C 4
ATOM 5821 O O . LYS A 1 67 ? 0.100 -3.255 1.981 1.00 0.00 45 LYS A O 4
ATOM 5840 N N . VAL A 1 68 ? 2.026 -4.415 1.883 1.00 0.00 46 VAL A N 4
ATOM 5841 C CA . VAL A 1 68 ? 2.145 -4.321 0.434 1.00 0.00 46 VAL A CA 4
ATOM 5842 C C . VAL A 1 68 ? 2.302 -5.717 -0.172 1.00 0.00 46 VAL A C 4
ATOM 5843 O O . VAL A 1 68 ? 2.755 -6.644 0.502 1.00 0.00 46 VAL A O 4
ATOM 5856 N N . ILE A 1 69 ? 1.926 -5.863 -1.436 1.00 0.00 47 ILE A N 4
ATOM 5857 C CA . ILE A 1 69 ? 1.982 -7.155 -2.110 1.00 0.00 47 ILE A CA 4
ATOM 5858 C C . ILE A 1 69 ? 3.315 -7.299 -2.854 1.00 0.00 47 ILE A C 4
ATOM 5859 O O . ILE A 1 69 ? 3.801 -6.340 -3.460 1.00 0.00 47 ILE A O 4
ATOM 5875 N N . LYS A 1 70 ? 3.907 -8.487 -2.784 1.00 0.00 48 LYS A N 4
ATOM 5876 C CA . LYS A 1 70 ? 5.205 -8.750 -3.393 1.00 0.00 48 LYS A CA 4
ATOM 5877 C C . LYS A 1 70 ? 5.141 -9.984 -4.289 1.00 0.00 48 LYS A C 4
ATOM 5878 O O . LYS A 1 70 ? 4.494 -10.965 -3.941 1.00 0.00 48 LYS A O 4
ATOM 5897 N N . ASP A 1 71 ? 5.851 -9.943 -5.411 1.00 0.00 49 ASP A N 4
ATOM 5898 C CA . ASP A 1 71 ? 5.715 -10.962 -6.451 1.00 0.00 49 ASP A CA 4
ATOM 5899 C C . ASP A 1 71 ? 6.832 -11.995 -6.396 1.00 0.00 49 ASP A C 4
ATOM 5900 O O . ASP A 1 71 ? 7.742 -11.897 -5.571 1.00 0.00 49 ASP A O 4
ATOM 5909 N N . SER A 1 72 ? 6.790 -12.959 -7.323 1.00 0.00 50 SER A N 4
ATOM 5910 C CA . SER A 1 72 ? 7.732 -14.077 -7.310 1.00 0.00 50 SER A CA 4
ATOM 5911 C C . SER A 1 72 ? 9.091 -13.638 -7.847 1.00 0.00 50 SER A C 4
ATOM 5912 O O . SER A 1 72 ? 10.068 -14.389 -7.837 1.00 0.00 50 SER A O 4
ATOM 5920 N N . VAL A 1 73 ? 9.124 -12.410 -8.317 1.00 0.00 51 VAL A N 4
ATOM 5921 C CA . VAL A 1 73 ? 10.339 -11.811 -8.836 1.00 0.00 51 VAL A CA 4
ATOM 5922 C C . VAL A 1 73 ? 11.100 -11.140 -7.710 1.00 0.00 51 VAL A C 4
ATOM 5923 O O . VAL A 1 73 ? 12.280 -10.809 -7.830 1.00 0.00 51 VAL A O 4
ATOM 5936 N N . GLY A 1 74 ? 10.395 -10.936 -6.616 1.00 0.00 52 GLY A N 4
ATOM 5937 C CA . GLY A 1 74 ? 10.961 -10.254 -5.476 1.00 0.00 52 GLY A CA 4
ATOM 5938 C C . GLY A 1 74 ? 10.630 -8.782 -5.502 1.00 0.00 52 GLY A C 4
ATOM 5939 O O . GLY A 1 74 ? 10.970 -8.041 -4.583 1.00 0.00 52 GLY A O 4
ATOM 5943 N N . ASN A 1 75 ? 9.957 -8.359 -6.564 1.00 0.00 53 ASN A N 4
ATOM 5944 C CA . ASN A 1 75 ? 9.590 -6.963 -6.712 1.00 0.00 53 ASN A CA 4
ATOM 5945 C C . ASN A 1 75 ? 8.262 -6.651 -6.035 1.00 0.00 53 ASN A C 4
ATOM 5946 O O . ASN A 1 75 ? 7.373 -7.497 -5.936 1.00 0.00 53 ASN A O 4
ATOM 5957 N N . VAL A 1 76 ? 8.179 -5.418 -5.578 1.00 0.00 54 VAL A N 4
ATOM 5958 C CA . VAL A 1 76 ? 7.031 -4.922 -4.823 1.00 0.00 54 VAL A CA 4
ATOM 5959 C C . VAL A 1 76 ? 6.189 -4.028 -5.717 1.00 0.00 54 VAL A C 4
ATOM 5960 O O . VAL A 1 76 ? 6.734 -3.204 -6.452 1.00 0.00 54 VAL A O 4
ATOM 5973 N N . LEU A 1 77 ? 4.871 -4.177 -5.673 1.00 0.00 55 LEU A N 4
ATOM 5974 C CA . LEU A 1 77 ? 4.000 -3.533 -6.646 1.00 0.00 55 LEU A CA 4
ATOM 5975 C C . LEU A 1 77 ? 3.366 -2.274 -6.077 1.00 0.00 55 LEU A C 4
ATOM 5976 O O . LEU A 1 77 ? 3.598 -1.908 -4.926 1.00 0.00 55 LEU A O 4
ATOM 5992 N N . GLN A 1 78 ? 2.561 -1.624 -6.904 1.00 0.00 56 GLN A N 4
ATOM 5993 C CA . GLN A 1 78 ? 1.799 -0.458 -6.494 1.00 0.00 56 GLN A CA 4
ATOM 5994 C C . GLN A 1 78 ? 0.353 -0.619 -6.945 1.00 0.00 56 GLN A C 4
ATOM 5995 O O . GLN A 1 78 ? 0.072 -1.366 -7.881 1.00 0.00 56 GLN A O 4
ATOM 6009 N N . ASP A 1 79 ? -0.561 0.060 -6.277 1.00 0.00 57 ASP A N 4
ATOM 6010 C CA . ASP A 1 79 ? -1.935 0.086 -6.729 1.00 0.00 57 ASP A CA 4
ATOM 6011 C C . ASP A 1 79 ? -2.005 0.899 -8.017 1.00 0.00 57 ASP A C 4
ATOM 6012 O O . ASP A 1 79 ? -1.327 1.921 -8.163 1.00 0.00 57 ASP A O 4
ATOM 6021 N N . GLY A 1 80 ? -2.778 0.410 -8.963 1.00 0.00 58 GLY A N 4
ATOM 6022 C CA . GLY A 1 80 ? -2.882 1.063 -10.254 1.00 0.00 58 GLY A CA 4
ATOM 6023 C C . GLY A 1 80 ? -1.741 0.695 -11.186 1.00 0.00 58 GLY A C 4
ATOM 6024 O O . GLY A 1 80 ? -1.720 1.111 -12.345 1.00 0.00 58 GLY A O 4
ATOM 6028 N N . ASP A 1 81 ? -0.782 -0.066 -10.673 1.00 0.00 59 ASP A N 4
ATOM 6029 C CA . ASP A 1 81 ? 0.352 -0.517 -11.468 1.00 0.00 59 ASP A CA 4
ATOM 6030 C C . ASP A 1 81 ? -0.085 -1.592 -12.449 1.00 0.00 59 ASP A C 4
ATOM 6031 O O . ASP A 1 81 ? -1.211 -2.091 -12.377 1.00 0.00 59 ASP A O 4
ATOM 6040 N N . THR A 1 82 ? 0.805 -1.964 -13.346 1.00 0.00 60 THR A N 4
ATOM 6041 C CA . THR A 1 82 ? 0.542 -3.024 -14.289 1.00 0.00 60 THR A CA 4
ATOM 6042 C C . THR A 1 82 ? 1.392 -4.222 -13.913 1.00 0.00 60 THR A C 4
ATOM 6043 O O . THR A 1 82 ? 2.561 -4.062 -13.564 1.00 0.00 60 THR A O 4
ATOM 6054 N N . ILE A 1 83 ? 0.815 -5.409 -13.960 1.00 0.00 61 ILE A N 4
ATOM 6055 C CA . ILE A 1 83 ? 1.537 -6.612 -13.591 1.00 0.00 61 ILE A CA 4
ATOM 6056 C C . ILE A 1 83 ? 1.568 -7.579 -14.767 1.00 0.00 61 ILE A C 4
ATOM 6057 O O . ILE A 1 83 ? 0.892 -7.362 -15.774 1.00 0.00 61 ILE A O 4
ATOM 6073 N N . THR A 1 84 ? 2.367 -8.623 -14.657 1.00 0.00 62 THR A N 4
ATOM 6074 C CA . THR A 1 84 ? 2.427 -9.655 -15.672 1.00 0.00 62 THR A CA 4
ATOM 6075 C C . THR A 1 84 ? 2.771 -11.015 -15.049 1.00 0.00 62 THR A C 4
ATOM 6076 O O . THR A 1 84 ? 3.832 -11.187 -14.454 1.00 0.00 62 THR A O 4
ATOM 6087 N N . VAL A 1 85 ? 1.844 -11.964 -15.165 1.00 0.00 63 VAL A N 4
ATOM 6088 C CA . VAL A 1 85 ? 2.034 -13.317 -14.652 1.00 0.00 63 VAL A CA 4
ATOM 6089 C C . VAL A 1 85 ? 3.210 -13.978 -15.362 1.00 0.00 63 VAL A C 4
ATOM 6090 O O . VAL A 1 85 ? 3.323 -13.918 -16.587 1.00 0.00 63 VAL A O 4
ATOM 6103 N N . ILE A 1 86 ? 4.135 -14.526 -14.600 1.00 0.00 64 ILE A N 4
ATOM 6104 C CA . ILE A 1 86 ? 5.284 -15.184 -15.197 1.00 0.00 64 ILE A CA 4
ATOM 6105 C C . ILE A 1 86 ? 5.158 -16.703 -15.229 1.00 0.00 64 ILE A C 4
ATOM 6106 O O . ILE A 1 86 ? 6.150 -17.394 -15.466 1.00 0.00 64 ILE A O 4
ATOM 6122 N N . LYS A 1 87 ? 3.962 -17.247 -15.031 1.00 0.00 65 LYS A N 4
ATOM 6123 C CA . LYS A 1 87 ? 3.779 -18.695 -15.040 1.00 0.00 65 LYS A CA 4
ATOM 6124 C C . LYS A 1 87 ? 2.528 -19.038 -15.850 1.00 0.00 65 LYS A C 4
ATOM 6125 O O . LYS A 1 87 ? 1.742 -18.152 -16.192 1.00 0.00 65 LYS A O 4
ATOM 6144 N N . ASP A 1 88 ? 2.386 -20.303 -16.213 1.00 0.00 66 ASP A N 4
ATOM 6145 C CA . ASP A 1 88 ? 1.136 -20.785 -16.793 1.00 0.00 66 ASP A CA 4
ATOM 6146 C C . ASP A 1 88 ? 0.144 -21.218 -15.709 1.00 0.00 66 ASP A C 4
ATOM 6147 O O . ASP A 1 88 ? 0.394 -22.140 -14.931 1.00 0.00 66 ASP A O 4
ATOM 6156 N N . LEU A 1 89 ? -0.969 -20.506 -15.651 1.00 0.00 67 LEU A N 4
ATOM 6157 C CA . LEU A 1 89 ? -2.088 -20.838 -14.774 1.00 0.00 67 LEU A CA 4
ATOM 6158 C C . LEU A 1 89 ? -3.376 -20.839 -15.582 1.00 0.00 67 LEU A C 4
ATOM 6159 O O . LEU A 1 89 ? -3.501 -20.103 -16.546 1.00 0.00 67 LEU A O 4
ATOM 6175 N N . LYS A 1 90 ? -4.316 -21.683 -15.221 1.00 0.00 68 LYS A N 4
ATOM 6176 C CA . LYS A 1 90 ? -5.636 -21.635 -15.833 1.00 0.00 68 LYS A CA 4
ATOM 6177 C C . LYS A 1 90 ? -6.569 -20.745 -15.014 1.00 0.00 68 LYS A C 4
ATOM 6178 O O . LYS A 1 90 ? -6.201 -20.268 -13.941 1.00 0.00 68 LYS A O 4
ATOM 6197 N N . VAL A 1 91 ? -7.776 -20.539 -15.515 1.00 0.00 69 VAL A N 4
ATOM 6198 C CA . VAL A 1 91 ? -8.785 -19.754 -14.808 1.00 0.00 69 VAL A CA 4
ATOM 6199 C C . VAL A 1 91 ? -9.969 -20.667 -14.527 1.00 0.00 69 VAL A C 4
ATOM 6200 O O . VAL A 1 91 ? -10.360 -21.429 -15.408 1.00 0.00 69 VAL A O 4
ATOM 6213 N N . LYS A 1 92 ? -10.502 -20.634 -13.303 1.00 0.00 70 LYS A N 4
ATOM 6214 C CA . LYS A 1 92 ? -11.579 -21.533 -12.870 1.00 0.00 70 LYS A CA 4
ATOM 6215 C C . LYS A 1 92 ? -12.695 -21.729 -13.896 1.00 0.00 70 LYS A C 4
ATOM 6216 O O . LYS A 1 92 ? -12.645 -22.653 -14.707 1.00 0.00 70 LYS A O 4
ATOM 6235 N N . GLY A 1 93 ? -13.700 -20.869 -13.849 1.00 0.00 71 GLY A N 4
ATOM 6236 C CA . GLY A 1 93 ? -14.882 -21.073 -14.665 1.00 0.00 71 GLY A CA 4
ATOM 6237 C C . GLY A 1 93 ? -14.846 -20.316 -15.973 1.00 0.00 71 GLY A C 4
ATOM 6238 O O . GLY A 1 93 ? -15.889 -20.052 -16.570 1.00 0.00 71 GLY A O 4
ATOM 6242 N N . SER A 1 94 ? -13.655 -19.958 -16.415 1.00 0.00 72 SER A N 4
ATOM 6243 C CA . SER A 1 94 ? -13.500 -19.256 -17.672 1.00 0.00 72 SER A CA 4
ATOM 6244 C C . SER A 1 94 ? -12.577 -20.028 -18.608 1.00 0.00 72 SER A C 4
ATOM 6245 O O . SER A 1 94 ? -11.717 -20.791 -18.162 1.00 0.00 72 SER A O 4
ATOM 6253 N N . SER A 1 95 ? -12.761 -19.828 -19.904 1.00 0.00 73 SER A N 4
ATOM 6254 C CA . SER A 1 95 ? -11.952 -20.501 -20.907 1.00 0.00 73 SER A CA 4
ATOM 6255 C C . SER A 1 95 ? -10.637 -19.763 -21.129 1.00 0.00 73 SER A C 4
ATOM 6256 O O . SER A 1 95 ? -9.860 -20.114 -22.016 1.00 0.00 73 SER A O 4
ATOM 6264 N N . LEU A 1 96 ? -10.382 -18.748 -20.312 1.00 0.00 74 LEU A N 4
ATOM 6265 C CA . LEU A 1 96 ? -9.169 -17.968 -20.433 1.00 0.00 74 LEU A CA 4
ATOM 6266 C C . LEU A 1 96 ? -8.063 -18.600 -19.619 1.00 0.00 74 LEU A C 4
ATOM 6267 O O . LEU A 1 96 ? -8.267 -18.989 -18.487 1.00 0.00 74 LEU A O 4
ATOM 6283 N N . VAL A 1 97 ? -6.924 -18.756 -20.237 1.00 0.00 75 VAL A N 4
ATOM 6284 C CA . VAL A 1 97 ? -5.735 -19.235 -19.565 1.00 0.00 75 VAL A CA 4
ATOM 6285 C C . VAL A 1 97 ? -4.809 -18.072 -19.227 1.00 0.00 75 VAL A C 4
ATOM 6286 O O . VAL A 1 97 ? -4.554 -17.197 -20.057 1.00 0.00 75 VAL A O 4
ATOM 6299 N N . VAL A 1 98 ? -4.327 -18.073 -18.000 1.00 0.00 76 VAL A N 4
ATOM 6300 C CA . VAL A 1 98 ? -3.385 -17.080 -17.524 1.00 0.00 76 VAL A CA 4
ATOM 6301 C C . VAL A 1 98 ? -1.963 -17.517 -17.881 1.00 0.00 76 VAL A C 4
ATOM 6302 O O . VAL A 1 98 ? -1.368 -18.355 -17.216 1.00 0.00 76 VAL A O 4
ATOM 6315 N N . LYS A 1 99 ? -1.436 -16.952 -18.946 1.00 0.00 77 LYS A N 4
ATOM 6316 C CA . LYS A 1 99 ? -0.159 -17.406 -19.479 1.00 0.00 77 LYS A CA 4
ATOM 6317 C C . LYS A 1 99 ? 0.949 -16.398 -19.218 1.00 0.00 77 LYS A C 4
ATOM 6318 O O . LYS A 1 99 ? 0.688 -15.203 -19.099 1.00 0.00 77 LYS A O 4
ATOM 6337 N N . VAL A 1 100 ? 2.176 -16.907 -19.121 1.00 0.00 78 VAL A N 4
ATOM 6338 C CA . VAL A 1 100 ? 3.349 -16.087 -18.811 1.00 0.00 78 VAL A CA 4
ATOM 6339 C C . VAL A 1 100 ? 3.442 -14.876 -19.759 1.00 0.00 78 VAL A C 4
ATOM 6340 O O . VAL A 1 100 ? 3.899 -14.975 -20.901 1.00 0.00 78 VAL A O 4
ATOM 6353 N N . GLY A 1 101 ? 2.955 -13.741 -19.274 1.00 0.00 79 GLY A N 4
ATOM 6354 C CA . GLY A 1 101 ? 2.935 -12.521 -20.063 1.00 0.00 79 GLY A CA 4
ATOM 6355 C C . GLY A 1 101 ? 1.568 -11.847 -20.015 1.00 0.00 79 GLY A C 4
ATOM 6356 O O . GLY A 1 101 ? 1.327 -10.856 -20.704 1.00 0.00 79 GLY A O 4
ATOM 6360 N N . THR A 1 102 ? 0.679 -12.417 -19.202 1.00 0.00 80 THR A N 4
ATOM 6361 C CA . THR A 1 102 ? -0.660 -11.866 -19.010 1.00 0.00 80 THR A CA 4
ATOM 6362 C C . THR A 1 102 ? -0.584 -10.466 -18.399 1.00 0.00 80 THR A C 4
ATOM 6363 O O . THR A 1 102 ? -0.331 -10.295 -17.214 1.00 0.00 80 THR A O 4
ATOM 6374 N N . LYS A 1 103 ? -0.838 -9.471 -19.219 1.00 0.00 81 LYS A N 4
ATOM 6375 C CA . LYS A 1 103 ? -0.708 -8.098 -18.770 1.00 0.00 81 LYS A CA 4
ATOM 6376 C C . LYS A 1 103 ? -2.009 -7.594 -18.174 1.00 0.00 81 LYS A C 4
ATOM 6377 O O . LYS A 1 103 ? -3.009 -7.442 -18.881 1.00 0.00 81 LYS A O 4
ATOM 6396 N N . VAL A 1 104 ? -1.992 -7.335 -16.876 1.00 0.00 82 VAL A N 4
ATOM 6397 C CA . VAL A 1 104 ? -3.145 -6.761 -16.201 1.00 0.00 82 VAL A CA 4
ATOM 6398 C C . VAL A 1 104 ? -2.746 -5.451 -15.534 1.00 0.00 82 VAL A C 4
ATOM 6399 O O . VAL A 1 104 ? -1.888 -5.429 -14.649 1.00 0.00 82 VAL A O 4
ATOM 6412 N N . LYS A 1 105 ? -3.353 -4.366 -15.981 1.00 0.00 83 LYS A N 4
ATOM 6413 C CA . LYS A 1 105 ? -2.985 -3.042 -15.517 1.00 0.00 83 LYS A CA 4
ATOM 6414 C C . LYS A 1 105 ? -4.020 -2.457 -14.571 1.00 0.00 83 LYS A C 4
ATOM 6415 O O . LYS A 1 105 ? -5.196 -2.827 -14.603 1.00 0.00 83 LYS A O 4
ATOM 6434 N N . ASN A 1 106 ? -3.539 -1.563 -13.711 1.00 0.00 84 ASN A N 4
ATOM 6435 C CA . ASN A 1 106 ? -4.386 -0.783 -12.816 1.00 0.00 84 ASN A CA 4
ATOM 6436 C C . ASN A 1 106 ? -4.955 -1.645 -11.703 1.00 0.00 84 ASN A C 4
ATOM 6437 O O . ASN A 1 106 ? -6.129 -1.512 -11.355 1.00 0.00 84 ASN A O 4
ATOM 6448 N N . ILE A 1 107 ? -4.135 -2.522 -11.124 1.00 0.00 85 ILE A N 4
ATOM 6449 C CA . ILE A 1 107 ? -4.552 -3.392 -10.028 1.00 0.00 85 ILE A CA 4
ATOM 6450 C C . ILE A 1 107 ? -4.861 -2.641 -8.735 1.00 0.00 85 ILE A C 4
ATOM 6451 O O . ILE A 1 107 ? -4.777 -1.418 -8.651 1.00 0.00 85 ILE A O 4
ATOM 6467 N N . ARG A 1 108 ? -5.186 -3.428 -7.728 1.00 0.00 86 ARG A N 4
ATOM 6468 C CA . ARG A 1 108 ? -5.396 -2.968 -6.370 1.00 0.00 86 ARG A CA 4
ATOM 6469 C C . ARG A 1 108 ? -4.559 -3.827 -5.437 1.00 0.00 86 ARG A C 4
ATOM 6470 O O . ARG A 1 108 ? -4.654 -5.055 -5.486 1.00 0.00 86 ARG A O 4
ATOM 6491 N N . LEU A 1 109 ? -3.726 -3.221 -4.604 1.00 0.00 87 LEU A N 4
ATOM 6492 C CA . LEU A 1 109 ? -3.037 -3.982 -3.583 1.00 0.00 87 LEU A CA 4
ATOM 6493 C C . LEU A 1 109 ? -4.000 -4.191 -2.435 1.00 0.00 87 LEU A C 4
ATOM 6494 O O . LEU A 1 109 ? -4.540 -3.226 -1.895 1.00 0.00 87 LEU A O 4
ATOM 6510 N N . VAL A 1 110 ? -4.240 -5.436 -2.084 1.00 0.00 88 VAL A N 4
ATOM 6511 C CA . VAL A 1 110 ? -5.253 -5.747 -1.094 1.00 0.00 88 VAL A CA 4
ATOM 6512 C C . VAL A 1 110 ? -4.744 -5.433 0.306 1.00 0.00 88 VAL A C 4
ATOM 6513 O O . VAL A 1 110 ? -3.623 -5.788 0.674 1.00 0.00 88 VAL A O 4
ATOM 6526 N N . ASP A 1 111 ? -5.584 -4.751 1.069 1.00 0.00 89 ASP A N 4
ATOM 6527 C CA . ASP A 1 111 ? -5.192 -4.174 2.350 1.00 0.00 89 ASP A CA 4
ATOM 6528 C C . ASP A 1 111 ? -5.060 -5.205 3.453 1.00 0.00 89 ASP A C 4
ATOM 6529 O O . ASP A 1 111 ? -5.968 -5.402 4.264 1.00 0.00 89 ASP A O 4
ATOM 6538 N N . GLY A 1 112 ? -3.960 -5.891 3.427 1.00 0.00 90 GLY A N 4
ATOM 6539 C CA . GLY A 1 112 ? -3.577 -6.743 4.533 1.00 0.00 90 GLY A CA 4
ATOM 6540 C C . GLY A 1 112 ? -3.006 -8.057 4.068 1.00 0.00 90 GLY A C 4
ATOM 6541 O O . GLY A 1 112 ? -1.827 -8.346 4.284 1.00 0.00 90 GLY A O 4
ATOM 6545 N N . ASP A 1 113 ? -3.838 -8.861 3.431 1.00 0.00 91 ASP A N 4
ATOM 6546 C CA . ASP A 1 113 ? -3.379 -10.127 2.891 1.00 0.00 91 ASP A CA 4
ATOM 6547 C C . ASP A 1 113 ? -2.665 -9.871 1.576 1.00 0.00 91 ASP A C 4
ATOM 6548 O O . ASP A 1 113 ? -2.979 -8.914 0.870 1.00 0.00 91 ASP A O 4
ATOM 6557 N N . HIS A 1 114 ? -1.717 -10.726 1.247 1.00 0.00 92 HIS A N 4
ATOM 6558 C CA . HIS A 1 114 ? -0.790 -10.458 0.157 1.00 0.00 92 HIS A CA 4
ATOM 6559 C C . HIS A 1 114 ? -1.345 -10.850 -1.209 1.00 0.00 92 HIS A C 4
ATOM 6560 O O . HIS A 1 114 ? -0.627 -11.471 -1.997 1.00 0.00 92 HIS A O 4
ATOM 6575 N N . ASP A 1 115 ? -2.591 -10.501 -1.529 1.00 0.00 93 ASP A N 4
ATOM 6576 C CA . ASP A 1 115 ? -3.133 -10.784 -2.849 1.00 0.00 93 ASP A CA 4
ATOM 6577 C C . ASP A 1 115 ? -3.053 -9.569 -3.757 1.00 0.00 93 ASP A C 4
ATOM 6578 O O . ASP A 1 115 ? -2.849 -8.446 -3.307 1.00 0.00 93 ASP A O 4
ATOM 6587 N N . ILE A 1 116 ? -3.244 -9.805 -5.037 1.00 0.00 94 ILE A N 4
ATOM 6588 C CA . ILE A 1 116 ? -3.373 -8.728 -6.004 1.00 0.00 94 ILE A CA 4
ATOM 6589 C C . ILE A 1 116 ? -4.765 -8.719 -6.590 1.00 0.00 94 ILE A C 4
ATOM 6590 O O . ILE A 1 116 ? -5.175 -9.667 -7.246 1.00 0.00 94 ILE A O 4
ATOM 6606 N N . ASP A 1 117 ? -5.497 -7.660 -6.354 1.00 0.00 95 ASP A N 4
ATOM 6607 C CA . ASP A 1 117 ? -6.837 -7.580 -6.866 1.00 0.00 95 ASP A CA 4
ATOM 6608 C C . ASP A 1 117 ? -6.826 -6.843 -8.185 1.00 0.00 95 ASP A C 4
ATOM 6609 O O . ASP A 1 117 ? -6.189 -5.803 -8.320 1.00 0.00 95 ASP A O 4
ATOM 6618 N N . CYS A 1 118 ? -7.510 -7.396 -9.163 1.00 0.00 96 CYS A N 4
ATOM 6619 C CA . CYS A 1 118 ? -7.439 -6.870 -10.506 1.00 0.00 96 CYS A CA 4
ATOM 6620 C C . CYS A 1 118 ? -8.772 -7.012 -11.212 1.00 0.00 96 CYS A C 4
ATOM 6621 O O . CYS A 1 118 ? -9.616 -7.820 -10.823 1.00 0.00 96 CYS A O 4
ATOM 6629 N N . LYS A 1 119 ? -8.950 -6.222 -12.250 1.00 0.00 97 LYS A N 4
ATOM 6630 C CA . LYS A 1 119 ? -10.136 -6.294 -13.070 1.00 0.00 97 LYS A CA 4
ATOM 6631 C C . LYS A 1 119 ? -9.736 -6.665 -14.486 1.00 0.00 97 LYS A C 4
ATOM 6632 O O . LYS A 1 119 ? -8.761 -6.142 -15.026 1.00 0.00 97 LYS A O 4
ATOM 6651 N N . ILE A 1 120 ? -10.458 -7.594 -15.069 1.00 0.00 98 ILE A N 4
ATOM 6652 C CA . ILE A 1 120 ? -10.124 -8.088 -16.384 1.00 0.00 98 ILE A CA 4
ATOM 6653 C C . ILE A 1 120 ? -11.278 -7.848 -17.334 1.00 0.00 98 ILE A C 4
ATOM 6654 O O . ILE A 1 120 ? -12.316 -8.513 -17.255 1.00 0.00 98 ILE A O 4
ATOM 6670 N N . ASP A 1 121 ? -11.084 -6.886 -18.221 1.00 0.00 99 ASP A N 4
ATOM 6671 C CA . ASP A 1 121 ? -12.125 -6.462 -19.140 1.00 0.00 99 ASP A CA 4
ATOM 6672 C C . ASP A 1 121 ? -12.502 -7.601 -20.068 1.00 0.00 99 ASP A C 4
ATOM 6673 O O . ASP A 1 121 ? -11.735 -7.975 -20.958 1.00 0.00 99 ASP A O 4
ATOM 6682 N N . GLY A 1 122 ? -13.671 -8.166 -19.838 1.00 0.00 100 GLY A N 4
ATOM 6683 C CA . GLY A 1 122 ? -14.120 -9.289 -20.625 1.00 0.00 100 GLY A CA 4
ATOM 6684 C C . GLY A 1 122 ? -14.878 -10.293 -19.793 1.00 0.00 100 GLY A C 4
ATOM 6685 O O . GLY A 1 122 ? -15.951 -10.753 -20.184 1.00 0.00 100 GLY A O 4
ATOM 6689 N N . ILE A 1 123 ? -14.324 -10.623 -18.637 1.00 0.00 101 ILE A N 4
ATOM 6690 C CA . ILE A 1 123 ? -14.948 -11.587 -17.744 1.00 0.00 101 ILE A CA 4
ATOM 6691 C C . ILE A 1 123 ? -15.305 -10.939 -16.411 1.00 0.00 101 ILE A C 4
ATOM 6692 O O . ILE A 1 123 ? -16.353 -11.226 -15.834 1.00 0.00 101 ILE A O 4
ATOM 6708 N N . GLY A 1 124 ? -14.431 -10.066 -15.925 1.00 0.00 102 GLY A N 4
ATOM 6709 C CA . GLY A 1 124 ? -14.698 -9.363 -14.685 1.00 0.00 102 GLY A CA 4
ATOM 6710 C C . GLY A 1 124 ? -13.468 -9.256 -13.806 1.00 0.00 102 GLY A C 4
ATOM 6711 O O . GLY A 1 124 ? -12.346 -9.354 -14.292 1.00 0.00 102 GLY A O 4
ATOM 6715 N N . ALA A 1 125 ? -13.675 -9.073 -12.510 1.00 0.00 103 ALA A N 4
ATOM 6716 C CA . ALA A 1 125 ? -12.574 -8.900 -11.571 1.00 0.00 103 ALA A CA 4
ATOM 6717 C C . ALA A 1 125 ? -12.097 -10.245 -11.036 1.00 0.00 103 ALA A C 4
ATOM 6718 O O . ALA A 1 125 ? -12.881 -11.192 -10.920 1.00 0.00 103 ALA A O 4
ATOM 6725 N N . MET A 1 126 ? -10.812 -10.324 -10.714 1.00 0.00 104 MET A N 4
ATOM 6726 C CA . MET A 1 126 ? -10.198 -11.563 -10.257 1.00 0.00 104 MET A CA 4
ATOM 6727 C C . MET A 1 126 ? -8.992 -11.245 -9.390 1.00 0.00 104 MET A C 4
ATOM 6728 O O . MET A 1 126 ? -8.574 -10.093 -9.288 1.00 0.00 104 MET A O 4
ATOM 6742 N N . LYS A 1 127 ? -8.447 -12.266 -8.771 1.00 0.00 105 LYS A N 4
ATOM 6743 C CA . LYS A 1 127 ? -7.306 -12.116 -7.909 1.00 0.00 105 LYS A CA 4
ATOM 6744 C C . LYS A 1 127 ? -6.161 -12.960 -8.426 1.00 0.00 105 LYS A C 4
ATOM 6745 O O . LYS A 1 127 ? -6.377 -13.994 -9.060 1.00 0.00 105 LYS A O 4
ATOM 6764 N N . LEU A 1 128 ? -4.957 -12.521 -8.150 1.00 0.00 106 LEU A N 4
ATOM 6765 C CA . LEU A 1 128 ? -3.778 -13.141 -8.694 1.00 0.00 106 LEU A CA 4
ATOM 6766 C C . LEU A 1 128 ? -2.808 -13.488 -7.584 1.00 0.00 106 LEU A C 4
ATOM 6767 O O . LEU A 1 128 ? -2.644 -12.734 -6.623 1.00 0.00 106 LEU A O 4
ATOM 6783 N N . LYS A 1 129 ? -2.192 -14.642 -7.719 1.00 0.00 107 LYS A N 4
ATOM 6784 C CA . LYS A 1 129 ? -1.251 -15.092 -6.727 1.00 0.00 107 LYS A CA 4
ATOM 6785 C C . LYS A 1 129 ? 0.088 -14.447 -6.987 1.00 0.00 107 LYS A C 4
ATOM 6786 O O . LYS A 1 129 ? 0.687 -14.643 -8.043 1.00 0.00 107 LYS A O 4
ATOM 6805 N N . SER A 1 130 ? 0.526 -13.661 -6.020 1.00 0.00 108 SER A N 4
ATOM 6806 C CA . SER A 1 130 ? 1.765 -12.912 -6.110 1.00 0.00 108 SER A CA 4
ATOM 6807 C C . SER A 1 130 ? 2.934 -13.805 -6.521 1.00 0.00 108 SER A C 4
ATOM 6808 O O . SER A 1 130 ? 3.803 -13.403 -7.299 1.00 0.00 108 SER A O 4
ATOM 6816 N N . GLU A 1 131 ? 2.930 -15.034 -6.025 1.00 0.00 109 GLU A N 4
ATOM 6817 C CA . GLU A 1 131 ? 3.996 -15.981 -6.317 1.00 0.00 109 GLU A CA 4
ATOM 6818 C C . GLU A 1 131 ? 3.978 -16.444 -7.774 1.00 0.00 109 GLU A C 4
ATOM 6819 O O . GLU A 1 131 ? 4.882 -17.160 -8.214 1.00 0.00 109 GLU A O 4
ATOM 6831 N N . PHE A 1 132 ? 2.954 -16.071 -8.528 1.00 0.00 110 PHE A N 4
ATOM 6832 C CA . PHE A 1 132 ? 2.906 -16.425 -9.933 1.00 0.00 110 PHE A CA 4
ATOM 6833 C C . PHE A 1 132 ? 3.013 -15.201 -10.834 1.00 0.00 110 PHE A C 4
ATOM 6834 O O . PHE A 1 132 ? 3.067 -15.337 -12.054 1.00 0.00 110 PHE A O 4
ATOM 6851 N N . VAL A 1 133 ? 3.073 -14.010 -10.252 1.00 0.00 111 VAL A N 4
ATOM 6852 C CA . VAL A 1 133 ? 3.044 -12.788 -11.053 1.00 0.00 111 VAL A CA 4
ATOM 6853 C C . VAL A 1 133 ? 4.326 -11.977 -10.920 1.00 0.00 111 VAL A C 4
ATOM 6854 O O . VAL A 1 133 ? 5.211 -12.302 -10.122 1.00 0.00 111 VAL A O 4
ATOM 6867 N N . ARG A 1 134 ? 4.417 -10.935 -11.732 1.00 0.00 112 ARG A N 4
ATOM 6868 C CA . ARG A 1 134 ? 5.570 -10.056 -11.754 1.00 0.00 112 ARG A CA 4
ATOM 6869 C C . ARG A 1 134 ? 5.153 -8.618 -11.989 1.00 0.00 112 ARG A C 4
ATOM 6870 O O . ARG A 1 134 ? 4.305 -8.335 -12.832 1.00 0.00 112 ARG A O 4
ATOM 6891 N N . LYS A 1 135 ? 5.761 -7.720 -11.244 1.00 0.00 113 LYS A N 4
ATOM 6892 C CA . LYS A 1 135 ? 5.535 -6.308 -11.422 1.00 0.00 113 LYS A CA 4
ATOM 6893 C C . LYS A 1 135 ? 6.156 -5.824 -12.724 1.00 0.00 113 LYS A C 4
ATOM 6894 O O . LYS A 1 135 ? 7.288 -6.179 -13.060 1.00 0.00 113 LYS A O 4
ATOM 6913 N N . VAL A 1 136 ? 5.410 -5.016 -13.450 1.00 0.00 114 VAL A N 4
ATOM 6914 C CA . VAL A 1 136 ? 5.909 -4.412 -14.677 1.00 0.00 114 VAL A CA 4
ATOM 6915 C C . VAL A 1 136 ? 6.488 -3.035 -14.379 1.00 0.00 114 VAL A C 4
ATOM 6916 O O . VAL A 1 136 ? 7.669 -2.783 -14.615 1.00 0.00 114 VAL A O 4
ATOM 6929 N N . GLY A 1 137 ? 5.656 -2.160 -13.828 1.00 0.00 115 GLY A N 4
ATOM 6930 C CA . GLY A 1 137 ? 6.094 -0.810 -13.530 1.00 0.00 115 GLY A CA 4
ATOM 6931 C C . GLY A 1 137 ? 5.589 0.197 -14.543 1.00 0.00 115 GLY A C 4
ATOM 6932 O O . GLY A 1 137 ? 6.282 1.160 -14.875 1.00 0.00 115 GLY A O 4
ATOM 6936 N N . SER A 1 138 ? 4.385 -0.026 -15.045 1.00 0.00 116 SER A N 4
ATOM 6937 C CA . SER A 1 138 ? 3.784 0.882 -16.007 1.00 0.00 116 SER A CA 4
ATOM 6938 C C . SER A 1 138 ? 2.457 1.411 -15.475 1.00 0.00 116 SER A C 4
ATOM 6939 O O . SER A 1 138 ? 1.403 0.844 -15.828 1.00 0.00 116 SER A O 4
ATOM 6949 N N . MET A 1 23 ? 0.738 14.997 28.203 1.00 0.00 1 MET A N 5
ATOM 6950 C CA . MET A 1 23 ? 0.823 13.717 27.455 1.00 0.00 1 MET A CA 5
ATOM 6951 C C . MET A 1 23 ? -0.556 13.204 27.060 1.00 0.00 1 MET A C 5
ATOM 6952 O O . MET A 1 23 ? -0.702 12.069 26.609 1.00 0.00 1 MET A O 5
ATOM 6966 N N . VAL A 1 24 ? -1.556 14.057 27.189 1.00 0.00 2 VAL A N 5
ATOM 6967 C CA . VAL A 1 24 ? -2.940 13.670 26.934 1.00 0.00 2 VAL A CA 5
ATOM 6968 C C . VAL A 1 24 ? -3.260 13.738 25.438 1.00 0.00 2 VAL A C 5
ATOM 6969 O O . VAL A 1 24 ? -4.387 13.495 25.009 1.00 0.00 2 VAL A O 5
ATOM 6982 N N . SER A 1 25 ? -2.249 14.051 24.649 1.00 0.00 3 SER A N 5
ATOM 6983 C CA . SER A 1 25 ? -2.409 14.170 23.210 1.00 0.00 3 SER A CA 5
ATOM 6984 C C . SER A 1 25 ? -2.746 12.819 22.586 1.00 0.00 3 SER A C 5
ATOM 6985 O O . SER A 1 25 ? -2.172 11.792 22.945 1.00 0.00 3 SER A O 5
ATOM 6993 N N . THR A 1 26 ? -3.677 12.834 21.651 1.00 0.00 4 THR A N 5
ATOM 6994 C CA . THR A 1 26 ? -4.108 11.625 20.971 1.00 0.00 4 THR A CA 5
ATOM 6995 C C . THR A 1 26 ? -3.497 11.574 19.571 1.00 0.00 4 THR A C 5
ATOM 6996 O O . THR A 1 26 ? -3.922 10.801 18.709 1.00 0.00 4 THR A O 5
ATOM 7007 N N . LEU A 1 27 ? -2.474 12.392 19.374 1.00 0.00 5 LEU A N 5
ATOM 7008 C CA . LEU A 1 27 ? -1.842 12.550 18.074 1.00 0.00 5 LEU A CA 5
ATOM 7009 C C . LEU A 1 27 ? -0.964 11.351 17.740 1.00 0.00 5 LEU A C 5
ATOM 7010 O O . LEU A 1 27 ? -0.437 10.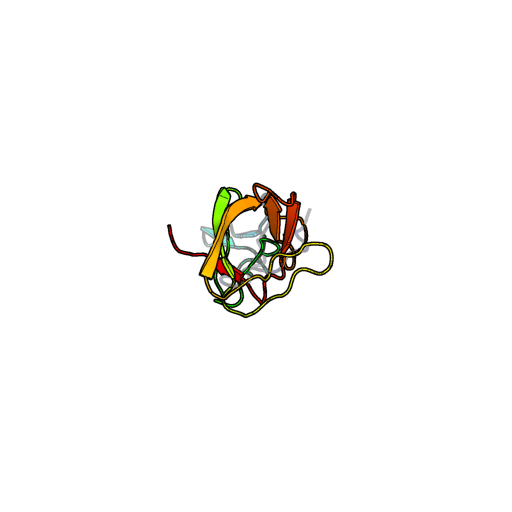687 18.634 1.00 0.00 5 LEU A O 5
ATOM 7026 N N . PRO A 1 28 ? -0.816 11.053 16.446 1.00 0.00 6 PRO A N 5
ATOM 7027 C CA . PRO A 1 28 ? 0.078 9.997 15.972 1.00 0.00 6 PRO A CA 5
ATOM 7028 C C . PRO A 1 28 ? 1.545 10.400 16.096 1.00 0.00 6 PRO A C 5
ATOM 7029 O O . PRO A 1 28 ? 1.858 11.586 16.245 1.00 0.00 6 PRO A O 5
ATOM 7040 N N . PRO A 1 29 ? 2.463 9.421 16.057 1.00 0.00 7 PRO A N 5
ATOM 7041 C CA . PRO A 1 29 ? 3.898 9.695 16.040 1.00 0.00 7 PRO A CA 5
ATOM 7042 C C . PRO A 1 29 ? 4.335 10.431 14.774 1.00 0.00 7 PRO A C 5
ATOM 7043 O O . PRO A 1 29 ? 3.519 10.888 13.972 1.00 0.00 7 PRO A O 5
ATOM 7054 N N . CYS A 1 30 ? 5.634 10.516 14.593 1.00 0.00 8 CYS A N 5
ATOM 7055 C CA . CYS A 1 30 ? 6.207 11.180 13.441 1.00 0.00 8 CYS A CA 5
ATOM 7056 C C . CYS A 1 30 ? 6.594 10.153 12.389 1.00 0.00 8 CYS A C 5
ATOM 7057 O O . CYS A 1 30 ? 7.280 9.186 12.696 1.00 0.00 8 CYS A O 5
ATOM 7064 N N . PRO A 1 31 ? 6.164 10.345 11.131 1.00 0.00 9 PRO A N 5
ATOM 7065 C CA . PRO A 1 31 ? 6.481 9.419 10.033 1.00 0.00 9 PRO A CA 5
ATOM 7066 C C . PRO A 1 31 ? 7.958 9.458 9.654 1.00 0.00 9 PRO A C 5
ATOM 7067 O O . PRO A 1 31 ? 8.380 8.843 8.678 1.00 0.00 9 PRO A O 5
ATOM 7078 N N . GLN A 1 32 ? 8.737 10.179 10.442 1.00 0.00 10 GLN A N 5
ATOM 7079 C CA . GLN A 1 32 ? 10.159 10.300 10.207 1.00 0.00 10 GLN A CA 5
ATOM 7080 C C . GLN A 1 32 ? 10.942 9.723 11.375 1.00 0.00 10 GLN A C 5
ATOM 7081 O O . GLN A 1 32 ? 11.960 9.065 11.174 1.00 0.00 10 GLN A O 5
ATOM 7095 N N . CYS A 1 33 ? 10.473 9.949 12.605 1.00 0.00 11 CYS A N 5
ATOM 7096 C CA . CYS A 1 33 ? 11.170 9.470 13.791 1.00 0.00 11 CYS A CA 5
ATOM 7097 C C . CYS A 1 33 ? 10.422 8.283 14.391 1.00 0.00 11 CYS A C 5
ATOM 7098 O O . CYS A 1 33 ? 11.026 7.273 14.755 1.00 0.00 11 CYS A O 5
ATOM 7105 N N . ASN A 1 34 ? 9.093 8.444 14.496 1.00 0.00 12 ASN A N 5
ATOM 7106 C CA . ASN A 1 34 ? 8.184 7.440 15.075 1.00 0.00 12 ASN A CA 5
ATOM 7107 C C . ASN A 1 34 ? 8.365 7.314 16.594 1.00 0.00 12 ASN A C 5
ATOM 7108 O O . ASN A 1 34 ? 7.650 6.570 17.259 1.00 0.00 12 ASN A O 5
ATOM 7119 N N . SER A 1 35 ? 9.330 8.055 17.121 1.00 0.00 13 SER A N 5
ATOM 7120 C CA . SER A 1 35 ? 9.631 8.054 18.549 1.00 0.00 13 SER A CA 5
ATOM 7121 C C . SER A 1 35 ? 8.395 8.392 19.389 1.00 0.00 13 SER A C 5
ATOM 7122 O O . SER A 1 35 ? 7.760 7.489 19.939 1.00 0.00 13 SER A O 5
ATOM 7130 N N . GLU A 1 36 ? 8.048 9.686 19.445 1.00 0.00 14 GLU A N 5
ATOM 7131 C CA . GLU A 1 36 ? 6.878 10.172 20.201 1.00 0.00 14 GLU A CA 5
ATOM 7132 C C . GLU A 1 36 ? 6.921 11.687 20.422 1.00 0.00 14 GLU A C 5
ATOM 7133 O O . GLU A 1 36 ? 5.951 12.263 20.906 1.00 0.00 14 GLU A O 5
ATOM 7145 N N . TYR A 1 37 ? 8.027 12.338 20.061 1.00 0.00 15 TYR A N 5
ATOM 7146 C CA . TYR A 1 37 ? 8.208 13.757 20.355 1.00 0.00 15 TYR A CA 5
ATOM 7147 C C . TYR A 1 37 ? 7.479 14.629 19.348 1.00 0.00 15 TYR A C 5
ATOM 7148 O O . TYR A 1 37 ? 7.998 15.639 18.889 1.00 0.00 15 TYR A O 5
ATOM 7166 N N . THR A 1 38 ? 6.279 14.218 19.002 1.00 0.00 16 THR A N 5
ATOM 7167 C CA . THR A 1 38 ? 5.418 14.991 18.143 1.00 0.00 16 THR A CA 5
ATOM 7168 C C . THR A 1 38 ? 4.322 15.653 18.982 1.00 0.00 16 THR A C 5
ATOM 7169 O O . THR A 1 38 ? 3.905 15.104 20.002 1.00 0.00 16 THR A O 5
ATOM 7180 N N . TYR A 1 39 ? 3.872 16.830 18.570 1.00 0.00 17 TYR A N 5
ATOM 7181 C CA . TYR A 1 39 ? 2.878 17.575 19.326 1.00 0.00 17 TYR A CA 5
ATOM 7182 C C . TYR A 1 39 ? 2.031 18.381 18.356 1.00 0.00 17 TYR A C 5
ATOM 7183 O O . TYR A 1 39 ? 2.305 18.383 17.161 1.00 0.00 17 TYR A O 5
ATOM 7201 N N . GLU A 1 40 ? 1.001 19.046 18.844 1.00 0.00 18 GLU A N 5
ATOM 7202 C CA . GLU A 1 40 ? 0.147 19.846 17.984 1.00 0.00 18 GLU A CA 5
ATOM 7203 C C . GLU A 1 40 ? 0.410 21.336 18.181 1.00 0.00 18 GLU A C 5
ATOM 7204 O O . GLU A 1 40 ? 0.237 21.868 19.280 1.00 0.00 18 GLU A O 5
ATOM 7216 N N . ASP A 1 41 ? 0.857 22.002 17.128 1.00 0.00 19 ASP A N 5
ATOM 7217 C CA . ASP A 1 41 ? 1.036 23.442 17.163 1.00 0.00 19 ASP A CA 5
ATOM 7218 C C . ASP A 1 41 ? 0.086 24.103 16.172 1.00 0.00 19 ASP A C 5
ATOM 7219 O O . ASP A 1 41 ? 0.472 24.439 15.053 1.00 0.00 19 ASP A O 5
ATOM 7228 N N . GLY A 1 42 ? -1.169 24.236 16.563 1.00 0.00 20 GLY A N 5
ATOM 7229 C CA . GLY A 1 42 ? -2.133 24.899 15.716 1.00 0.00 20 GLY A CA 5
ATOM 7230 C C . GLY A 1 42 ? -2.966 23.939 14.889 1.00 0.00 20 GLY A C 5
ATOM 7231 O O . GLY A 1 42 ? -3.821 23.228 15.416 1.00 0.00 20 GLY A O 5
ATOM 7235 N N . ALA A 1 43 ? -2.698 23.907 13.591 1.00 0.00 21 ALA A N 5
ATOM 7236 C CA . ALA A 1 43 ? -3.534 23.172 12.649 1.00 0.00 21 ALA A CA 5
ATOM 7237 C C . ALA A 1 43 ? -2.813 21.970 12.055 1.00 0.00 21 ALA A C 5
ATOM 7238 O O . ALA A 1 43 ? -3.243 21.422 11.040 1.00 0.00 21 ALA A O 5
ATOM 7245 N N . LEU A 1 44 ? -1.739 21.544 12.696 1.00 0.00 22 LEU A N 5
ATOM 7246 C CA . LEU A 1 44 ? -0.965 20.416 12.203 1.00 0.00 22 LEU A CA 5
ATOM 7247 C C . LEU A 1 44 ? -0.162 19.793 13.335 1.00 0.00 22 LEU A C 5
ATOM 7248 O O . LEU A 1 44 ? -0.306 20.184 14.490 1.00 0.00 22 LEU A O 5
ATOM 7264 N N . LEU A 1 45 ? 0.658 18.813 12.999 1.00 0.00 23 LEU A N 5
ATOM 7265 C CA . LEU A 1 45 ? 1.564 18.201 13.954 1.00 0.00 23 LEU A CA 5
ATOM 7266 C C . LEU A 1 45 ? 2.992 18.638 13.640 1.00 0.00 23 LEU A C 5
ATOM 7267 O O . LEU A 1 45 ? 3.435 18.562 12.495 1.00 0.00 23 LEU A O 5
ATOM 7283 N N . VAL A 1 46 ? 3.709 19.105 14.643 1.00 0.00 24 VAL A N 5
ATOM 7284 C CA . VAL A 1 46 ? 5.066 19.583 14.459 1.00 0.00 24 VAL A CA 5
ATOM 7285 C C . VAL A 1 46 ? 6.027 18.718 15.252 1.00 0.00 24 VAL A C 5
ATOM 7286 O O . VAL A 1 46 ? 5.833 18.521 16.444 1.00 0.00 24 VAL A O 5
ATOM 7299 N N . CYS A 1 47 ? 7.057 18.201 14.611 1.00 0.00 25 CYS A N 5
ATOM 7300 C CA . CYS A 1 47 ? 8.020 17.367 15.299 1.00 0.00 25 CYS A CA 5
ATOM 7301 C C . CYS A 1 47 ? 9.284 18.160 15.586 1.00 0.00 25 CYS A C 5
ATOM 7302 O O . CYS A 1 47 ? 10.072 18.435 14.678 1.00 0.00 25 CYS A O 5
ATOM 7309 N N . PRO A 1 48 ? 9.486 18.555 16.849 1.00 0.00 26 PRO A N 5
ATOM 7310 C CA . PRO A 1 48 ? 10.695 19.254 17.269 1.00 0.00 26 PRO A CA 5
ATOM 7311 C C . PRO A 1 48 ? 11.897 18.321 17.237 1.00 0.00 26 PRO A C 5
ATOM 7312 O O . PRO A 1 48 ? 13.046 18.757 17.321 1.00 0.00 26 PRO A O 5
ATOM 7323 N N . GLU A 1 49 ? 11.609 17.031 17.101 1.00 0.00 27 GLU A N 5
ATOM 7324 C CA . GLU A 1 49 ? 12.635 16.009 17.079 1.00 0.00 27 GLU A CA 5
ATOM 7325 C C . GLU A 1 49 ? 13.464 16.125 15.800 1.00 0.00 27 GLU A C 5
ATOM 7326 O O . GLU A 1 49 ? 14.678 16.317 15.863 1.00 0.00 27 GLU A O 5
ATOM 7338 N N . CYS A 1 50 ? 12.827 16.015 14.633 1.00 0.00 28 CYS A N 5
ATOM 7339 C CA . CYS A 1 50 ? 13.554 16.159 13.375 1.00 0.00 28 CYS A CA 5
ATOM 7340 C C . CYS A 1 50 ? 13.364 17.535 12.741 1.00 0.00 28 CYS A C 5
ATOM 7341 O O . CYS A 1 50 ? 13.686 17.711 11.564 1.00 0.00 28 CYS A O 5
ATOM 7348 N N . ALA A 1 51 ? 12.845 18.511 13.498 1.00 0.00 29 ALA A N 5
ATOM 7349 C CA . ALA A 1 51 ? 12.762 19.900 13.032 1.00 0.00 29 ALA A CA 5
ATOM 7350 C C . ALA A 1 51 ? 11.872 20.068 11.801 1.00 0.00 29 ALA A C 5
ATOM 7351 O O . ALA A 1 51 ? 12.050 21.008 11.024 1.00 0.00 29 ALA A O 5
ATOM 7358 N N . HIS A 1 52 ? 10.891 19.193 11.642 1.00 0.00 30 HIS A N 5
ATOM 7359 C CA . HIS A 1 52 ? 9.977 19.291 10.511 1.00 0.00 30 HIS A CA 5
ATOM 7360 C C . HIS A 1 52 ? 8.560 18.958 10.954 1.00 0.00 30 HIS A C 5
ATOM 7361 O O . HIS A 1 52 ? 8.351 18.068 11.778 1.00 0.00 30 HIS A O 5
ATOM 7376 N N . GLU A 1 53 ? 7.595 19.672 10.404 1.00 0.00 31 GLU A N 5
ATOM 7377 C CA . GLU A 1 53 ? 6.192 19.440 10.715 1.00 0.00 31 GLU A CA 5
ATOM 7378 C C . GLU A 1 53 ? 5.534 18.574 9.643 1.00 0.00 31 GLU A C 5
ATOM 7379 O O . GLU A 1 53 ? 6.180 18.195 8.663 1.00 0.00 31 GLU A O 5
ATOM 7391 N N . TRP A 1 54 ? 4.262 18.249 9.847 1.00 0.00 32 TRP A N 5
ATOM 7392 C CA . TRP A 1 54 ? 3.505 17.433 8.903 1.00 0.00 32 TRP A CA 5
ATOM 7393 C C . TRP A 1 54 ? 2.043 17.397 9.317 1.00 0.00 32 TRP A C 5
ATOM 7394 O O . TRP A 1 54 ? 1.709 17.718 10.451 1.00 0.00 32 TRP A O 5
ATOM 7415 N N . SER A 1 55 ? 1.180 17.027 8.402 1.00 0.00 33 SER A N 5
ATOM 7416 C CA . SER A 1 55 ? -0.221 16.853 8.721 1.00 0.00 33 SER A CA 5
ATOM 7417 C C . SER A 1 55 ? -0.611 15.403 8.450 1.00 0.00 33 SER A C 5
ATOM 7418 O O . SER A 1 55 ? -0.333 14.878 7.376 1.00 0.00 33 SER A O 5
ATOM 7426 N N . PRO A 1 56 ? -1.260 14.744 9.422 1.00 0.00 34 PRO A N 5
ATOM 7427 C CA . PRO A 1 56 ? -1.511 13.296 9.386 1.00 0.00 34 PRO A CA 5
ATOM 7428 C C . PRO A 1 56 ? -2.231 12.839 8.122 1.00 0.00 34 PRO A C 5
ATOM 7429 O O . PRO A 1 56 ? -1.824 11.875 7.474 1.00 0.00 34 PRO A O 5
ATOM 7440 N N . ASN A 1 57 ? -3.293 13.537 7.769 1.00 0.00 35 ASN A N 5
ATOM 7441 C CA . ASN A 1 57 ? -4.088 13.168 6.610 1.00 0.00 35 ASN A CA 5
ATOM 7442 C C . ASN A 1 57 ? -3.818 14.113 5.445 1.00 0.00 35 ASN A C 5
ATOM 7443 O O . ASN A 1 57 ? -3.857 13.720 4.277 1.00 0.00 35 ASN A O 5
ATOM 7454 N N . GLU A 1 58 ? -3.510 15.354 5.777 1.00 0.00 36 GLU A N 5
ATOM 7455 C CA . GLU A 1 58 ? -3.322 16.394 4.776 1.00 0.00 36 GLU A CA 5
ATOM 7456 C C . GLU A 1 58 ? -1.958 16.282 4.101 1.00 0.00 36 GLU A C 5
ATOM 7457 O O . GLU A 1 58 ? -1.655 17.046 3.191 1.00 0.00 36 GLU A O 5
ATOM 7469 N N . ALA A 1 59 ? -1.135 15.335 4.541 1.00 0.00 37 ALA A N 5
ATOM 7470 C CA . ALA A 1 59 ? 0.141 15.087 3.882 1.00 0.00 37 ALA A CA 5
ATOM 7471 C C . ALA A 1 59 ? -0.101 14.527 2.484 1.00 0.00 37 ALA A C 5
ATOM 7472 O O . ALA A 1 59 ? 0.457 15.016 1.505 1.00 0.00 37 ALA A O 5
ATOM 7479 N N . ALA A 1 60 ? -0.944 13.504 2.398 1.00 0.00 38 ALA A N 5
ATOM 7480 C CA . ALA A 1 60 ? -1.363 12.973 1.107 1.00 0.00 38 ALA A CA 5
ATOM 7481 C C . ALA A 1 60 ? -2.489 13.828 0.534 1.00 0.00 38 ALA A C 5
ATOM 7482 O O . ALA A 1 60 ? -2.607 13.993 -0.680 1.00 0.00 38 ALA A O 5
ATOM 7489 N N . THR A 1 61 ? -3.308 14.366 1.435 1.00 0.00 39 THR A N 5
ATOM 7490 C CA . THR A 1 61 ? -4.407 15.260 1.083 1.00 0.00 39 THR A CA 5
ATOM 7491 C C . THR A 1 61 ? -5.503 14.526 0.304 1.00 0.00 39 THR A C 5
ATOM 7492 O O . THR A 1 61 ? -6.466 14.036 0.895 1.00 0.00 39 THR A O 5
ATOM 7503 N N . ALA A 1 62 ? -5.321 14.430 -1.012 1.00 0.00 40 ALA A N 5
ATOM 7504 C CA . ALA A 1 62 ? -6.315 13.863 -1.918 1.00 0.00 40 ALA A CA 5
ATOM 7505 C C . ALA A 1 62 ? -5.829 14.023 -3.351 1.00 0.00 40 ALA A C 5
ATOM 7506 O O . ALA A 1 62 ? -6.551 14.523 -4.215 1.00 0.00 40 ALA A O 5
ATOM 7513 N N . SER A 1 63 ? -4.594 13.600 -3.591 1.00 0.00 41 SER A N 5
ATOM 7514 C CA . SER A 1 63 ? -3.949 13.787 -4.881 1.00 0.00 41 SER A CA 5
ATOM 7515 C C . SER A 1 63 ? -4.590 12.927 -5.972 1.00 0.00 41 SER A C 5
ATOM 7516 O O . SER A 1 63 ? -4.172 11.789 -6.205 1.00 0.00 41 SER A O 5
ATOM 7524 N N . ASP A 1 64 ? -5.617 13.484 -6.616 1.00 0.00 42 ASP A N 5
ATOM 7525 C CA . ASP A 1 64 ? -6.339 12.821 -7.706 1.00 0.00 42 ASP A CA 5
ATOM 7526 C C . ASP A 1 64 ? -7.130 11.616 -7.183 1.00 0.00 42 ASP A C 5
ATOM 7527 O O . ASP A 1 64 ? -7.088 11.298 -5.992 1.00 0.00 42 ASP A O 5
ATOM 7536 N N . ASP A 1 65 ? -7.859 10.958 -8.072 1.00 0.00 43 ASP A N 5
ATOM 7537 C CA . ASP A 1 65 ? -8.663 9.800 -7.702 1.00 0.00 43 ASP A CA 5
ATOM 7538 C C . ASP A 1 65 ? -8.062 8.526 -8.274 1.00 0.00 43 ASP A C 5
ATOM 7539 O O . ASP A 1 65 ? -8.369 7.425 -7.817 1.00 0.00 43 ASP A O 5
ATOM 7548 N N . GLY A 1 66 ? -7.202 8.683 -9.271 1.00 0.00 44 GLY A N 5
ATOM 7549 C CA . GLY A 1 66 ? -6.596 7.537 -9.917 1.00 0.00 44 GLY A CA 5
ATOM 7550 C C . GLY A 1 66 ? -7.492 6.954 -10.987 1.00 0.00 44 GLY A C 5
ATOM 7551 O O . GLY A 1 66 ? -7.844 5.779 -10.935 1.00 0.00 44 GLY A O 5
ATOM 7555 N N . LYS A 1 67 ? -7.866 7.782 -11.954 1.00 0.00 45 LYS A N 5
ATOM 7556 C CA . LYS A 1 67 ? -8.747 7.356 -13.030 1.00 0.00 45 LYS A CA 5
ATOM 7557 C C . LYS A 1 67 ? -7.952 6.647 -14.114 1.00 0.00 45 LYS A C 5
ATOM 7558 O O . LYS A 1 67 ? -8.417 5.681 -14.712 1.00 0.00 45 LYS A O 5
ATOM 7577 N N . VAL A 1 68 ? -6.749 7.136 -14.370 1.00 0.00 46 VAL A N 5
ATOM 7578 C CA . VAL A 1 68 ? -5.863 6.476 -15.309 1.00 0.00 46 VAL A CA 5
ATOM 7579 C C . VAL A 1 68 ? -5.047 5.424 -14.566 1.00 0.00 46 VAL A C 5
ATOM 7580 O O . VAL A 1 68 ? -4.406 5.715 -13.551 1.00 0.00 46 VAL A O 5
ATOM 7593 N N . ILE A 1 69 ? -5.090 4.196 -15.055 1.00 0.00 47 ILE A N 5
ATOM 7594 C CA . ILE A 1 69 ? -4.530 3.079 -14.313 1.00 0.00 47 ILE A CA 5
ATOM 7595 C C . ILE A 1 69 ? -3.008 3.066 -14.419 1.00 0.00 47 ILE A C 5
ATOM 7596 O O . ILE A 1 69 ? -2.446 3.308 -15.487 1.00 0.00 47 ILE A O 5
ATOM 7612 N N . LYS A 1 70 ? -2.361 2.805 -13.294 1.00 0.00 48 LYS A N 5
ATOM 7613 C CA . LYS A 1 70 ? -0.909 2.818 -13.197 1.00 0.00 48 LYS A CA 5
ATOM 7614 C C . LYS A 1 70 ? -0.393 1.487 -12.650 1.00 0.00 48 LYS A C 5
ATOM 7615 O O . LYS A 1 70 ? -1.182 0.600 -12.326 1.00 0.00 48 LYS A O 5
ATOM 7634 N N . ASP A 1 71 ? 0.925 1.344 -12.561 1.00 0.00 49 ASP A N 5
ATOM 7635 C CA . ASP A 1 71 ? 1.529 0.091 -12.101 1.00 0.00 49 ASP A CA 5
ATOM 7636 C C . ASP A 1 71 ? 2.235 0.253 -10.761 1.00 0.00 49 ASP A C 5
ATOM 7637 O O . ASP A 1 71 ? 2.291 1.344 -10.191 1.00 0.00 49 ASP A O 5
ATOM 7646 N N . SER A 1 72 ? 2.791 -0.856 -10.283 1.00 0.00 50 SER A N 5
ATOM 7647 C CA . SER A 1 72 ? 3.652 -0.857 -9.104 1.00 0.00 50 SER A CA 5
ATOM 7648 C C . SER A 1 72 ? 5.065 -0.449 -9.519 1.00 0.00 50 SER A C 5
ATOM 7649 O O . SER A 1 72 ? 5.948 -0.211 -8.696 1.00 0.00 50 SER A O 5
ATOM 7657 N N . VAL A 1 73 ? 5.240 -0.361 -10.824 1.00 0.00 51 VAL A N 5
ATOM 7658 C CA . VAL A 1 73 ? 6.515 0.002 -11.420 1.00 0.00 51 VAL A CA 5
ATOM 7659 C C . VAL A 1 73 ? 6.572 1.504 -11.607 1.00 0.00 51 VAL A C 5
ATOM 7660 O O . VAL A 1 73 ? 7.633 2.097 -11.785 1.00 0.00 51 VAL A O 5
ATOM 7673 N N . GLY A 1 74 ? 5.401 2.101 -11.562 1.00 0.00 52 GLY A N 5
ATOM 7674 C CA . GLY A 1 74 ? 5.283 3.529 -11.707 1.00 0.00 52 GLY A CA 5
ATOM 7675 C C . GLY A 1 74 ? 4.828 3.927 -13.090 1.00 0.00 52 GLY A C 5
ATOM 7676 O O . GLY A 1 74 ? 4.665 5.114 -13.371 1.00 0.00 52 GLY A O 5
ATOM 7680 N N . ASN A 1 75 ? 4.621 2.944 -13.962 1.00 0.00 53 ASN A N 5
ATOM 7681 C CA . ASN A 1 75 ? 4.187 3.244 -15.317 1.00 0.00 53 ASN A CA 5
ATOM 7682 C C . ASN A 1 75 ? 2.695 3.431 -15.384 1.00 0.00 53 ASN A C 5
ATOM 7683 O O . ASN A 1 75 ? 1.956 3.088 -14.470 1.00 0.00 53 ASN A O 5
ATOM 7694 N N . VAL A 1 76 ? 2.302 3.954 -16.511 1.00 0.00 54 VAL A N 5
ATOM 7695 C CA . VAL A 1 76 ? 0.906 4.176 -16.835 1.00 0.00 54 VAL A CA 5
ATOM 7696 C C . VAL A 1 76 ? 0.544 3.329 -18.036 1.00 0.00 54 VAL A C 5
ATOM 7697 O O . VAL A 1 76 ? 1.313 3.253 -18.997 1.00 0.00 54 VAL A O 5
ATOM 7710 N N . LEU A 1 77 ? -0.607 2.684 -17.998 1.00 0.00 55 LEU A N 5
ATOM 7711 C CA . LEU A 1 77 ? -0.951 1.729 -19.029 1.00 0.00 55 LEU A CA 5
ATOM 7712 C C . LEU A 1 77 ? -1.833 2.375 -20.085 1.00 0.00 55 LEU A C 5
ATOM 7713 O O . LEU A 1 77 ? -2.237 3.533 -19.962 1.00 0.00 55 LEU A O 5
ATOM 7729 N N . GLN A 1 78 ? -2.131 1.609 -21.114 1.00 0.00 56 GLN A N 5
ATOM 7730 C CA . GLN A 1 78 ? -2.976 2.064 -22.198 1.00 0.00 56 GLN A CA 5
ATOM 7731 C C . GLN A 1 78 ? -4.037 1.012 -22.474 1.00 0.00 56 GLN A C 5
ATOM 7732 O O . GLN A 1 78 ? -3.802 -0.177 -22.248 1.00 0.00 56 GLN A O 5
ATOM 7746 N N . ASP A 1 79 ? -5.191 1.436 -22.960 1.00 0.00 57 ASP A N 5
ATOM 7747 C CA . ASP A 1 79 ? -6.265 0.512 -23.282 1.00 0.00 57 ASP A CA 5
ATOM 7748 C C . ASP A 1 79 ? -5.900 -0.264 -24.544 1.00 0.00 57 ASP A C 5
ATOM 7749 O O . ASP A 1 79 ? -6.130 0.193 -25.662 1.00 0.00 57 ASP A O 5
ATOM 7758 N N . GLY A 1 80 ? -5.276 -1.414 -24.352 1.00 0.00 58 GLY A N 5
ATOM 7759 C CA . GLY A 1 80 ? -4.816 -2.210 -25.469 1.00 0.00 58 GLY A CA 5
ATOM 7760 C C . GLY A 1 80 ? -3.395 -2.692 -25.258 1.00 0.00 58 GLY A C 5
ATOM 7761 O O . GLY A 1 80 ? -2.919 -3.587 -25.957 1.00 0.00 58 GLY A O 5
ATOM 7765 N N . ASP A 1 81 ? -2.721 -2.090 -24.283 1.00 0.00 59 ASP A N 5
ATOM 7766 C CA . ASP A 1 81 ? -1.335 -2.433 -23.960 1.00 0.00 59 ASP A CA 5
ATOM 7767 C C . ASP A 1 81 ? -1.244 -3.832 -23.354 1.00 0.00 59 ASP A C 5
ATOM 7768 O O . ASP A 1 81 ? -2.261 -4.430 -22.995 1.00 0.00 59 ASP A O 5
ATOM 7777 N N . THR A 1 82 ? -0.028 -4.344 -23.226 1.00 0.00 60 THR A N 5
ATOM 7778 C CA . THR A 1 82 ? 0.203 -5.629 -22.587 1.00 0.00 60 THR A CA 5
ATOM 7779 C C . THR A 1 82 ? 0.668 -5.381 -21.167 1.00 0.00 60 THR A C 5
ATOM 7780 O O . THR A 1 82 ? 1.480 -4.494 -20.950 1.00 0.00 60 THR A O 5
ATOM 7791 N N . ILE A 1 83 ? 0.168 -6.132 -20.200 1.00 0.00 61 ILE A N 5
ATOM 7792 C CA . ILE A 1 83 ? 0.592 -5.930 -18.824 1.00 0.00 61 ILE A CA 5
ATOM 7793 C C . ILE A 1 83 ? 1.094 -7.239 -18.232 1.00 0.00 61 ILE A C 5
ATOM 7794 O O . ILE A 1 83 ? 0.894 -8.308 -18.808 1.00 0.00 61 ILE A O 5
ATOM 7810 N N . THR A 1 84 ? 1.778 -7.150 -17.110 1.00 0.00 62 THR A N 5
ATOM 7811 C CA . THR A 1 84 ? 2.242 -8.333 -16.403 1.00 0.00 62 THR A CA 5
ATOM 7812 C C . THR A 1 84 ? 2.264 -8.120 -14.886 1.00 0.00 62 THR A C 5
ATOM 7813 O O . THR A 1 84 ? 2.859 -7.169 -14.389 1.00 0.00 62 THR A O 5
ATOM 7824 N N . VAL A 1 85 ? 1.589 -9.010 -14.164 1.00 0.00 63 VAL A N 5
ATOM 7825 C CA . VAL A 1 85 ? 1.576 -8.983 -12.705 1.00 0.00 63 VAL A CA 5
ATOM 7826 C C . VAL A 1 85 ? 2.968 -9.329 -12.179 1.00 0.00 63 VAL A C 5
ATOM 7827 O O . VAL A 1 85 ? 3.597 -10.280 -12.644 1.00 0.00 63 VAL A O 5
ATOM 7840 N N . ILE A 1 86 ? 3.495 -8.517 -11.285 1.00 0.00 64 ILE A N 5
ATOM 7841 C CA . ILE A 1 86 ? 4.811 -8.796 -10.733 1.00 0.00 64 ILE A CA 5
ATOM 7842 C C . ILE A 1 86 ? 4.777 -9.409 -9.341 1.00 0.00 64 ILE A C 5
ATOM 7843 O O . ILE A 1 86 ? 5.797 -9.397 -8.647 1.00 0.00 64 ILE A O 5
ATOM 7859 N N . LYS A 1 87 ? 3.657 -9.985 -8.919 1.00 0.00 65 LYS A N 5
ATOM 7860 C CA . LYS A 1 87 ? 3.587 -10.621 -7.608 1.00 0.00 65 LYS A CA 5
ATOM 7861 C C . LYS A 1 87 ? 2.805 -11.930 -7.734 1.00 0.00 65 LYS A C 5
ATOM 7862 O O . LYS A 1 87 ? 2.113 -12.147 -8.730 1.00 0.00 65 LYS A O 5
ATOM 7881 N N . ASP A 1 88 ? 2.969 -12.820 -6.765 1.00 0.00 66 ASP A N 5
ATOM 7882 C CA . ASP A 1 88 ? 2.166 -14.042 -6.731 1.00 0.00 66 ASP A CA 5
ATOM 7883 C C . ASP A 1 88 ? 0.837 -13.849 -5.988 1.00 0.00 66 ASP A C 5
ATOM 7884 O O . ASP A 1 88 ? 0.791 -13.570 -4.789 1.00 0.00 66 ASP A O 5
ATOM 7893 N N . LEU A 1 89 ? -0.237 -13.958 -6.755 1.00 0.00 67 LEU A N 5
ATOM 7894 C CA . LEU A 1 89 ? -1.602 -14.004 -6.244 1.00 0.00 67 LEU A CA 5
ATOM 7895 C C . LEU A 1 89 ? -2.274 -15.274 -6.779 1.00 0.00 67 LEU A C 5
ATOM 7896 O O . LEU A 1 89 ? -1.910 -15.763 -7.834 1.00 0.00 67 LEU A O 5
ATOM 7912 N N . LYS A 1 90 ? -3.203 -15.839 -6.037 1.00 0.00 68 LYS A N 5
ATOM 7913 C CA . LYS A 1 90 ? -3.989 -16.973 -6.534 1.00 0.00 68 LYS A CA 5
ATOM 7914 C C . LYS A 1 90 ? -5.245 -16.497 -7.259 1.00 0.00 68 LYS A C 5
ATOM 7915 O O . LYS A 1 90 ? -5.496 -15.296 -7.355 1.00 0.00 68 LYS A O 5
ATOM 7934 N N . VAL A 1 91 ? -6.035 -17.440 -7.775 1.00 0.00 69 VAL A N 5
ATOM 7935 C CA . VAL A 1 91 ? -7.286 -17.110 -8.447 1.00 0.00 69 VAL A CA 5
ATOM 7936 C C . VAL A 1 91 ? -8.364 -18.029 -7.881 1.00 0.00 69 VAL A C 5
ATOM 7937 O O . VAL A 1 91 ? -8.159 -19.242 -7.797 1.00 0.00 69 VAL A O 5
ATOM 7950 N N . LYS A 1 92 ? -9.493 -17.470 -7.482 1.00 0.00 70 LYS A N 5
ATOM 7951 C CA . LYS A 1 92 ? -10.515 -18.259 -6.797 1.00 0.00 70 LYS A CA 5
ATOM 7952 C C . LYS A 1 92 ? -11.377 -19.040 -7.793 1.00 0.00 70 LYS A C 5
ATOM 7953 O O . LYS A 1 92 ? -11.681 -18.558 -8.886 1.00 0.00 70 LYS A O 5
ATOM 7972 N N . GLY A 1 93 ? -11.721 -20.268 -7.420 1.00 0.00 71 GLY A N 5
ATOM 7973 C CA . GLY A 1 93 ? -12.637 -21.077 -8.207 1.00 0.00 71 GLY A CA 5
ATOM 7974 C C . GLY A 1 93 ? -12.017 -21.659 -9.467 1.00 0.00 71 GLY A C 5
ATOM 7975 O O . GLY A 1 93 ? -12.566 -22.583 -10.065 1.00 0.00 71 GLY A O 5
ATOM 7979 N N . SER A 1 94 ? -10.883 -21.122 -9.877 1.00 0.00 72 SER A N 5
ATOM 7980 C CA . SER A 1 94 ? -10.255 -21.540 -11.113 1.00 0.00 72 SER A CA 5
ATOM 7981 C C . SER A 1 94 ? -9.021 -22.384 -10.843 1.00 0.00 72 SER A C 5
ATOM 7982 O O . SER A 1 94 ? -8.584 -22.526 -9.700 1.00 0.00 72 SER A O 5
ATOM 7990 N N . SER A 1 95 ? -8.464 -22.936 -11.906 1.00 0.00 73 SER A N 5
ATOM 7991 C CA . SER A 1 95 ? -7.198 -23.634 -11.831 1.00 0.00 73 SER A CA 5
ATOM 7992 C C . SER A 1 95 ? -6.082 -22.684 -12.254 1.00 0.00 73 SER A C 5
ATOM 7993 O O . SER A 1 95 ? -4.966 -23.107 -12.557 1.00 0.00 73 SER A O 5
ATOM 8001 N N . LEU A 1 96 ? -6.389 -21.388 -12.260 1.00 0.00 74 LEU A N 5
ATOM 8002 C CA . LEU A 1 96 ? -5.426 -20.379 -12.634 1.00 0.00 74 LEU A CA 5
ATOM 8003 C C . LEU A 1 96 ? -4.700 -19.889 -11.397 1.00 0.00 74 LEU A C 5
ATOM 8004 O O . LEU A 1 96 ? -5.102 -20.194 -10.273 1.00 0.00 74 LEU A O 5
ATOM 8020 N N . VAL A 1 97 ? -3.672 -19.085 -11.605 1.00 0.00 75 VAL A N 5
ATOM 8021 C CA . VAL A 1 97 ? -2.768 -18.666 -10.551 1.00 0.00 75 VAL A CA 5
ATOM 8022 C C . VAL A 1 97 ? -2.093 -17.399 -11.055 1.00 0.00 75 VAL A C 5
ATOM 8023 O O . VAL A 1 97 ? -1.407 -17.432 -12.078 1.00 0.00 75 VAL A O 5
ATOM 8036 N N . VAL A 1 98 ? -2.293 -16.292 -10.384 1.00 0.00 76 VAL A N 5
ATOM 8037 C CA . VAL A 1 98 ? -1.735 -15.035 -10.848 1.00 0.00 76 VAL A CA 5
ATOM 8038 C C . VAL A 1 98 ? -0.277 -14.933 -10.411 1.00 0.00 76 VAL A C 5
ATOM 8039 O O . VAL A 1 98 ? 0.035 -14.510 -9.314 1.00 0.00 76 VAL A O 5
ATOM 8052 N N . LYS A 1 99 ? 0.613 -15.329 -11.286 1.00 0.00 77 LYS A N 5
ATOM 8053 C CA . LYS A 1 99 ? 2.021 -15.420 -10.933 1.00 0.00 77 LYS A CA 5
ATOM 8054 C C . LYS A 1 99 ? 2.830 -14.332 -11.607 1.00 0.00 77 LYS A C 5
ATOM 8055 O O . LYS A 1 99 ? 2.492 -13.909 -12.709 1.00 0.00 77 LYS A O 5
ATOM 8074 N N . VAL A 1 100 ? 3.870 -13.868 -10.916 1.00 0.00 78 VAL A N 5
ATOM 8075 C CA . VAL A 1 100 ? 4.760 -12.832 -11.437 1.00 0.00 78 VAL A CA 5
ATOM 8076 C C . VAL A 1 100 ? 5.199 -13.158 -12.874 1.00 0.00 78 VAL A C 5
ATOM 8077 O O . VAL A 1 100 ? 6.087 -13.977 -13.114 1.00 0.00 78 VAL A O 5
ATOM 8090 N N . GLY A 1 101 ? 4.507 -12.551 -13.826 1.00 0.00 79 GLY A N 5
ATOM 8091 C CA . GLY A 1 101 ? 4.776 -12.799 -15.230 1.00 0.00 79 GLY A CA 5
ATOM 8092 C C . GLY A 1 101 ? 3.497 -13.144 -15.983 1.00 0.00 79 GLY A C 5
ATOM 8093 O O . GLY A 1 101 ? 3.534 -13.549 -17.143 1.00 0.00 79 GLY A O 5
ATOM 8097 N N . THR A 1 102 ? 2.371 -13.001 -15.285 1.00 0.00 80 THR A N 5
ATOM 8098 C CA . THR A 1 102 ? 1.063 -13.213 -15.892 1.00 0.00 80 THR A CA 5
ATOM 8099 C C . THR A 1 102 ? 0.848 -12.195 -17.009 1.00 0.00 80 THR A C 5
ATOM 8100 O O . THR A 1 102 ? 0.563 -11.028 -16.770 1.00 0.00 80 THR A O 5
ATOM 8111 N N . LYS A 1 103 ? 0.974 -12.660 -18.227 1.00 0.00 81 LYS A N 5
ATOM 8112 C CA . LYS A 1 103 ? 0.919 -11.763 -19.365 1.00 0.00 81 LYS A CA 5
ATOM 8113 C C . LYS A 1 103 ? -0.492 -11.645 -19.907 1.00 0.00 81 LYS A C 5
ATOM 8114 O O . LYS A 1 103 ? -1.059 -12.614 -20.419 1.00 0.00 81 LYS A O 5
ATOM 8133 N N . VAL A 1 104 ? -1.060 -10.458 -19.784 1.00 0.00 82 VAL A N 5
ATOM 8134 C CA . VAL A 1 104 ? -2.374 -10.188 -20.332 1.00 0.00 82 VAL A CA 5
ATOM 8135 C C . VAL A 1 104 ? -2.356 -8.887 -21.117 1.00 0.00 82 VAL A C 5
ATOM 8136 O O . VAL A 1 104 ? -2.055 -7.824 -20.574 1.00 0.00 82 VAL A O 5
ATOM 8149 N N . LYS A 1 105 ? -2.641 -8.983 -22.402 1.00 0.00 83 LYS A N 5
ATOM 8150 C CA . LYS A 1 105 ? -2.604 -7.816 -23.262 1.00 0.00 83 LYS A CA 5
ATOM 8151 C C . LYS A 1 105 ? -3.978 -7.377 -23.723 1.00 0.00 83 LYS A C 5
ATOM 8152 O O . LYS A 1 105 ? -4.977 -8.067 -23.512 1.00 0.00 83 LYS A O 5
ATOM 8171 N N . ASN A 1 106 ? -3.981 -6.199 -24.341 1.00 0.00 84 ASN A N 5
ATOM 8172 C CA . ASN A 1 106 ? -5.177 -5.600 -24.912 1.00 0.00 84 ASN A CA 5
ATOM 8173 C C . ASN A 1 106 ? -6.155 -5.229 -23.811 1.00 0.00 84 ASN A C 5
ATOM 8174 O O . ASN A 1 106 ? -7.371 -5.286 -24.008 1.00 0.00 84 ASN A O 5
ATOM 8185 N N . ILE A 1 107 ? -5.631 -4.820 -22.652 1.00 0.00 85 ILE A N 5
ATOM 8186 C CA . ILE A 1 107 ? -6.440 -4.538 -21.472 1.00 0.00 85 ILE A CA 5
ATOM 8187 C C . ILE A 1 107 ? -7.393 -3.364 -21.655 1.00 0.00 85 ILE A C 5
ATOM 8188 O O . ILE A 1 107 ? -7.380 -2.659 -22.666 1.00 0.00 85 ILE A O 5
ATOM 8204 N N . ARG A 1 108 ? -8.191 -3.163 -20.629 1.00 0.00 86 ARG A N 5
ATOM 8205 C CA . ARG A 1 108 ? -9.101 -2.045 -20.531 1.00 0.00 86 ARG A CA 5
ATOM 8206 C C . ARG A 1 108 ? -8.740 -1.210 -19.310 1.00 0.00 86 ARG A C 5
ATOM 8207 O O . ARG A 1 108 ? -8.699 -1.730 -18.192 1.00 0.00 86 ARG A O 5
ATOM 8228 N N . LEU A 1 109 ? -8.450 0.066 -19.506 1.00 0.00 87 LEU A N 5
ATOM 8229 C CA . LEU A 1 109 ? -8.305 0.967 -18.378 1.00 0.00 87 LEU A CA 5
ATOM 8230 C C . LEU A 1 109 ? -9.696 1.264 -17.851 1.00 0.00 87 LEU A C 5
ATOM 8231 O O . LEU A 1 109 ? -10.538 1.780 -18.588 1.00 0.00 87 LEU A O 5
ATOM 8247 N N . VAL A 1 110 ? -9.951 0.909 -16.606 1.00 0.00 88 VAL A N 5
ATOM 8248 C CA . VAL A 1 110 ? -11.299 0.992 -16.070 1.00 0.00 88 VAL A CA 5
ATOM 8249 C C . VAL A 1 110 ? -11.702 2.435 -15.782 1.00 0.00 88 VAL A C 5
ATOM 8250 O O . VAL A 1 110 ? -10.934 3.221 -15.235 1.00 0.00 88 VAL A O 5
ATOM 8263 N N . ASP A 1 111 ? -12.931 2.753 -16.162 1.00 0.00 89 ASP A N 5
ATOM 8264 C CA . ASP A 1 111 ? -13.459 4.115 -16.110 1.00 0.00 89 ASP A CA 5
ATOM 8265 C C . ASP A 1 111 ? -14.107 4.387 -14.762 1.00 0.00 89 ASP A C 5
ATOM 8266 O O . ASP A 1 111 ? -15.069 5.145 -14.642 1.00 0.00 89 ASP A O 5
ATOM 8275 N N . GLY A 1 112 ? -13.550 3.774 -13.756 1.00 0.00 90 GLY A N 5
ATOM 8276 C CA . GLY A 1 112 ? -14.093 3.871 -12.419 1.00 0.00 90 GLY A CA 5
ATOM 8277 C C . GLY A 1 112 ? -13.008 3.959 -11.373 1.00 0.00 90 GLY A C 5
ATOM 8278 O O . GLY A 1 112 ? -12.584 5.053 -10.994 1.00 0.00 90 GLY A O 5
ATOM 8282 N N . ASP A 1 113 ? -12.566 2.804 -10.899 1.00 0.00 91 ASP A N 5
ATOM 8283 C CA . ASP A 1 113 ? -11.473 2.738 -9.944 1.00 0.00 91 ASP A CA 5
ATOM 8284 C C . ASP A 1 113 ? -10.171 2.516 -10.703 1.00 0.00 91 ASP A C 5
ATOM 8285 O O . ASP A 1 113 ? -10.178 2.405 -11.928 1.00 0.00 91 ASP A O 5
ATOM 8294 N N . HIS A 1 114 ? -9.067 2.411 -9.986 1.00 0.00 92 HIS A N 5
ATOM 8295 C CA . HIS A 1 114 ? -7.760 2.304 -10.623 1.00 0.00 92 HIS A CA 5
ATOM 8296 C C . HIS A 1 114 ? -7.389 0.845 -10.906 1.00 0.00 92 HIS A C 5
ATOM 8297 O O . HIS A 1 114 ? -6.269 0.416 -10.632 1.00 0.00 92 HIS A O 5
ATOM 8312 N N . ASP A 1 115 ? -8.324 0.085 -11.468 1.00 0.00 93 ASP A N 5
ATOM 8313 C CA . ASP A 1 115 ? -8.083 -1.313 -11.791 1.00 0.00 93 ASP A CA 5
ATOM 8314 C C . ASP A 1 115 ? -7.772 -1.510 -13.267 1.00 0.00 93 ASP A C 5
ATOM 8315 O O . ASP A 1 115 ? -8.024 -0.642 -14.093 1.00 0.00 93 ASP A O 5
ATOM 8324 N N . ILE A 1 116 ? -7.206 -2.656 -13.585 1.00 0.00 94 ILE A N 5
ATOM 8325 C CA . ILE A 1 116 ? -6.987 -3.049 -14.970 1.00 0.00 94 ILE A CA 5
ATOM 8326 C C . ILE A 1 116 ? -7.986 -4.110 -15.355 1.00 0.00 94 ILE A C 5
ATOM 8327 O O . ILE A 1 116 ? -8.021 -5.179 -14.768 1.00 0.00 94 ILE A O 5
ATOM 8343 N N . ASP A 1 117 ? -8.792 -3.837 -16.341 1.00 0.00 95 ASP A N 5
ATOM 8344 C CA . ASP A 1 117 ? -9.767 -4.806 -16.752 1.00 0.00 95 ASP A CA 5
ATOM 8345 C C . ASP A 1 117 ? -9.196 -5.623 -17.889 1.00 0.00 95 ASP A C 5
ATOM 8346 O O . ASP A 1 117 ? -8.646 -5.080 -18.844 1.00 0.00 95 ASP A O 5
ATOM 8355 N N . CYS A 1 118 ? -9.300 -6.926 -17.766 1.00 0.00 96 CYS A N 5
ATOM 8356 C CA . CYS A 1 118 ? -8.618 -7.814 -18.681 1.00 0.00 96 CYS A CA 5
ATOM 8357 C C . CYS A 1 118 ? -9.486 -9.006 -19.042 1.00 0.00 96 CYS A C 5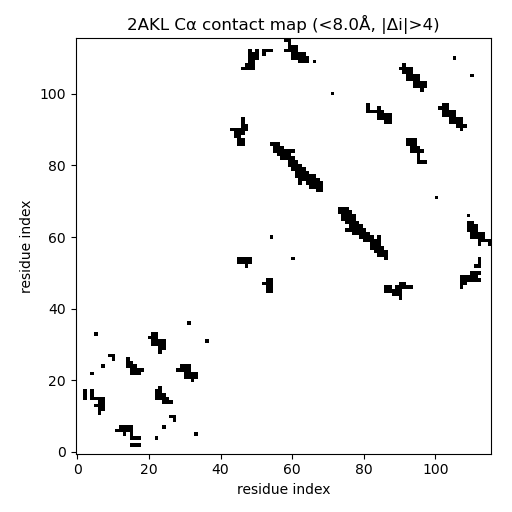
ATOM 8358 O O . CYS A 1 118 ? -10.340 -9.430 -18.263 1.00 0.00 96 CYS A O 5
ATOM 8366 N N . LYS A 1 119 ? -9.263 -9.532 -20.233 1.00 0.00 97 LYS A N 5
ATOM 8367 C CA . LYS A 1 119 ? -10.016 -10.667 -20.731 1.00 0.00 97 LYS A CA 5
ATOM 8368 C C . LYS A 1 119 ? -9.147 -11.915 -20.675 1.00 0.00 97 LYS A C 5
ATOM 8369 O O . LYS A 1 119 ? -8.067 -11.949 -21.264 1.00 0.00 97 LYS A O 5
ATOM 8388 N N . ILE A 1 120 ? -9.605 -12.934 -19.965 1.00 0.00 98 ILE A N 5
ATOM 8389 C CA . ILE A 1 120 ? -8.817 -14.142 -19.800 1.00 0.00 98 ILE A CA 5
ATOM 8390 C C . ILE A 1 120 ? -9.586 -15.353 -20.297 1.00 0.00 98 ILE A C 5
ATOM 8391 O O . ILE A 1 120 ? -10.549 -15.804 -19.667 1.00 0.00 98 ILE A O 5
ATOM 8407 N N . ASP A 1 121 ? -9.152 -15.873 -21.429 1.00 0.00 99 ASP A N 5
ATOM 8408 C CA . ASP A 1 121 ? -9.809 -17.005 -22.057 1.00 0.00 99 ASP A CA 5
ATOM 8409 C C . ASP A 1 121 ? -9.604 -18.265 -21.232 1.00 0.00 99 ASP A C 5
ATOM 8410 O O . ASP A 1 121 ? -8.511 -18.839 -21.202 1.00 0.00 99 ASP A O 5
ATOM 8419 N N . GLY A 1 122 ? -10.660 -18.674 -20.550 1.00 0.00 100 GLY A N 5
ATOM 8420 C CA . GLY A 1 122 ? -10.595 -19.827 -19.683 1.00 0.00 100 GLY A CA 5
ATOM 8421 C C . GLY A 1 122 ? -11.596 -19.723 -18.560 1.00 0.00 100 GLY A C 5
ATOM 8422 O O . GLY A 1 122 ? -12.214 -20.714 -18.166 1.00 0.00 100 GLY A O 5
ATOM 8426 N N . ILE A 1 123 ? -11.762 -18.512 -18.054 1.00 0.00 101 ILE A N 5
ATOM 8427 C CA . ILE A 1 123 ? -12.718 -18.245 -16.990 1.00 0.00 101 ILE A CA 5
ATOM 8428 C C . ILE A 1 123 ? -13.566 -17.021 -17.322 1.00 0.00 101 ILE A C 5
ATOM 8429 O O . ILE A 1 123 ? -14.764 -16.986 -17.037 1.00 0.00 101 ILE A O 5
ATOM 8445 N N . GLY A 1 124 ? -12.934 -16.017 -17.918 1.00 0.00 102 GLY A N 5
ATOM 8446 C CA . GLY A 1 124 ? -13.642 -14.814 -18.305 1.00 0.00 102 GLY A CA 5
ATOM 8447 C C . GLY A 1 124 ? -12.812 -13.571 -18.059 1.00 0.00 102 GLY A C 5
ATOM 8448 O O . GLY A 1 124 ? -11.585 -13.632 -18.051 1.00 0.00 102 GLY A O 5
ATOM 8452 N N . ALA A 1 125 ? -13.473 -12.447 -17.853 1.00 0.00 103 ALA A N 5
ATOM 8453 C CA . ALA A 1 125 ? -12.784 -11.191 -17.600 1.00 0.00 103 ALA A CA 5
ATOM 8454 C C . ALA A 1 125 ? -12.446 -11.050 -16.118 1.00 0.00 103 ALA A C 5
ATOM 8455 O O . ALA A 1 125 ? -13.157 -11.573 -15.260 1.00 0.00 103 ALA A O 5
ATOM 8462 N N . MET A 1 126 ? -11.366 -10.340 -15.827 1.00 0.00 104 MET A N 5
ATOM 8463 C CA . MET A 1 126 ? -10.903 -10.161 -14.456 1.00 0.00 104 MET A CA 5
ATOM 8464 C C . MET A 1 126 ? -10.372 -8.746 -14.262 1.00 0.00 104 MET A C 5
ATOM 8465 O O . MET A 1 126 ? -10.099 -8.037 -15.233 1.00 0.00 104 MET A O 5
ATOM 8479 N N . LYS A 1 127 ? -10.228 -8.348 -13.009 1.00 0.00 105 LYS A N 5
ATOM 8480 C CA . LYS A 1 127 ? -9.651 -7.062 -12.672 1.00 0.00 105 LYS A CA 5
ATOM 8481 C C . LYS A 1 127 ? -8.370 -7.274 -11.872 1.00 0.00 105 LYS A C 5
ATOM 8482 O O . LYS A 1 127 ? -8.290 -8.167 -11.028 1.00 0.00 105 LYS A O 5
ATOM 8501 N N . LEU A 1 128 ? -7.367 -6.478 -12.176 1.00 0.00 106 LEU A N 5
ATOM 8502 C CA . LEU A 1 128 ? -6.043 -6.650 -11.612 1.00 0.00 106 LEU A CA 5
ATOM 8503 C C . LEU A 1 128 ? -5.640 -5.422 -10.819 1.00 0.00 106 LEU A C 5
ATOM 8504 O O . LEU A 1 128 ? -5.887 -4.288 -11.237 1.00 0.00 106 LEU A O 5
ATOM 8520 N N . LYS A 1 129 ? -5.021 -5.664 -9.679 1.00 0.00 107 LYS A N 5
ATOM 8521 C CA . LYS A 1 129 ? -4.670 -4.589 -8.776 1.00 0.00 107 LYS A CA 5
ATOM 8522 C C . LYS A 1 129 ? -3.519 -3.769 -9.332 1.00 0.00 107 LYS A C 5
ATOM 8523 O O . LYS A 1 129 ? -2.456 -4.302 -9.647 1.00 0.00 107 LYS A O 5
ATOM 8542 N N . SER A 1 130 ? -3.756 -2.469 -9.435 1.00 0.00 108 SER A N 5
ATOM 8543 C CA . SER A 1 130 ? -2.779 -1.509 -9.940 1.00 0.00 108 SER A CA 5
ATOM 8544 C C . SER A 1 130 ? -1.437 -1.621 -9.222 1.00 0.00 108 SER A C 5
ATOM 8545 O O . SER A 1 130 ? -0.390 -1.324 -9.794 1.00 0.00 108 SER A O 5
ATOM 8553 N N . GLU A 1 131 ? -1.465 -2.073 -7.980 1.00 0.00 109 GLU A N 5
ATOM 8554 C CA . GLU A 1 131 ? -0.266 -2.129 -7.171 1.00 0.00 109 GLU A CA 5
ATOM 8555 C C . GLU A 1 131 ? 0.481 -3.436 -7.393 1.00 0.00 109 GLU A C 5
ATOM 8556 O O . GLU A 1 131 ? 1.561 -3.636 -6.841 1.00 0.00 109 GLU A O 5
ATOM 8568 N N . PHE A 1 132 ? -0.097 -4.347 -8.172 1.00 0.00 110 PHE A N 5
ATOM 8569 C CA . PHE A 1 132 ? 0.558 -5.621 -8.426 1.00 0.00 110 PHE A CA 5
ATOM 8570 C C . PHE A 1 132 ? 0.909 -5.809 -9.898 1.00 0.00 110 PHE A C 5
ATOM 8571 O O . PHE A 1 132 ? 1.365 -6.878 -10.290 1.00 0.00 110 PHE A O 5
ATOM 8588 N N . VAL A 1 133 ? 0.735 -4.777 -10.710 1.00 0.00 111 VAL A N 5
ATOM 8589 C CA . VAL A 1 133 ? 0.944 -4.927 -12.148 1.00 0.00 111 VAL A CA 5
ATOM 8590 C C . VAL A 1 133 ? 2.160 -4.154 -12.653 1.00 0.00 111 VAL A C 5
ATOM 8591 O O . VAL A 1 133 ? 2.689 -3.268 -11.972 1.00 0.00 111 VAL A O 5
ATOM 8604 N N . ARG A 1 134 ? 2.604 -4.537 -13.843 1.00 0.00 112 ARG A N 5
ATOM 8605 C CA . ARG A 1 134 ? 3.727 -3.910 -14.520 1.00 0.00 112 ARG A CA 5
ATOM 8606 C C . ARG A 1 134 ? 3.447 -3.814 -16.008 1.00 0.00 112 ARG A C 5
ATOM 8607 O O . ARG A 1 134 ? 2.969 -4.771 -16.616 1.00 0.00 112 ARG A O 5
ATOM 8628 N N . LYS A 1 135 ? 3.736 -2.664 -16.590 1.00 0.00 113 LYS A N 5
ATOM 8629 C CA . LYS A 1 135 ? 3.561 -2.486 -18.015 1.00 0.00 113 LYS A CA 5
ATOM 8630 C C . LYS A 1 135 ? 4.546 -3.343 -18.794 1.00 0.00 113 LYS A C 5
ATOM 8631 O O . LYS A 1 135 ? 5.706 -3.489 -18.410 1.00 0.00 113 LYS A O 5
ATOM 8650 N N . VAL A 1 136 ? 4.068 -3.903 -19.884 1.00 0.00 114 VAL A N 5
ATOM 8651 C CA . VAL A 1 136 ? 4.903 -4.691 -20.781 1.00 0.00 114 VAL A CA 5
ATOM 8652 C C . VAL A 1 136 ? 5.002 -4.029 -22.150 1.00 0.00 114 VAL A C 5
ATOM 8653 O O . VAL A 1 136 ? 6.046 -3.503 -22.526 1.00 0.00 114 VAL A O 5
ATOM 8666 N N . GLY A 1 137 ? 3.893 -4.036 -22.880 1.00 0.00 115 GLY A N 5
ATOM 8667 C CA . GLY A 1 137 ? 3.902 -3.550 -24.246 1.00 0.00 115 GLY A CA 5
ATOM 8668 C C . GLY A 1 137 ? 4.582 -4.525 -25.187 1.00 0.00 115 GLY A C 5
ATOM 8669 O O . GLY A 1 137 ? 5.490 -4.156 -25.929 1.00 0.00 115 GLY A O 5
ATOM 8673 N N . SER A 1 138 ? 4.163 -5.778 -25.133 1.00 0.00 116 SER A N 5
ATOM 8674 C CA . SER A 1 138 ? 4.712 -6.810 -25.997 1.00 0.00 116 SER A CA 5
ATOM 8675 C C . SER A 1 138 ? 3.618 -7.785 -26.406 1.00 0.00 116 SER A C 5
ATOM 8676 O O . SER A 1 138 ? 3.428 -7.994 -27.620 1.00 0.00 116 SER A O 5
ATOM 8686 N N . MET A 1 23 ? 14.927 18.437 19.108 1.00 0.00 1 MET A N 6
ATOM 8687 C CA . MET A 1 23 ? 14.528 17.234 18.343 1.00 0.00 1 MET A CA 6
ATOM 8688 C C . MET A 1 23 ? 14.803 17.437 16.859 1.00 0.00 1 MET A C 6
ATOM 8689 O O . MET A 1 23 ? 14.239 18.335 16.232 1.00 0.00 1 MET A O 6
ATOM 8703 N N . VAL A 1 24 ? 15.678 16.612 16.302 1.00 0.00 2 VAL A N 6
ATOM 8704 C CA . VAL A 1 24 ? 16.023 16.701 14.893 1.00 0.00 2 VAL A CA 6
ATOM 8705 C C . VAL A 1 24 ? 15.314 15.617 14.097 1.00 0.00 2 VAL A C 6
ATOM 8706 O O . VAL A 1 24 ? 15.423 14.432 14.414 1.00 0.00 2 VAL A O 6
ATOM 8719 N N . SER A 1 25 ? 14.587 16.031 13.071 1.00 0.00 3 SER A N 6
ATOM 8720 C CA . SER A 1 25 ? 13.907 15.102 12.189 1.00 0.00 3 SER A CA 6
ATOM 8721 C C . SER A 1 25 ? 13.472 15.823 10.922 1.00 0.00 3 SER A C 6
ATOM 8722 O O . SER A 1 25 ? 13.650 17.036 10.802 1.00 0.00 3 SER A O 6
ATOM 8730 N N . THR A 1 26 ? 12.904 15.079 9.990 1.00 0.00 4 THR A N 6
ATOM 8731 C CA . THR A 1 26 ? 12.450 15.638 8.732 1.00 0.00 4 THR A CA 6
ATOM 8732 C C . THR A 1 26 ? 10.941 15.477 8.598 1.00 0.00 4 THR A C 6
ATOM 8733 O O . THR A 1 26 ? 10.374 15.624 7.516 1.00 0.00 4 THR A O 6
ATOM 8744 N N . LEU A 1 27 ? 10.303 15.175 9.718 1.00 0.00 5 LEU A N 6
ATOM 8745 C CA . LEU A 1 27 ? 8.861 14.996 9.766 1.00 0.00 5 LEU A CA 6
ATOM 8746 C C . LEU A 1 27 ? 8.176 16.326 10.070 1.00 0.00 5 LEU A C 6
ATOM 8747 O O . LEU A 1 27 ? 8.828 17.274 10.516 1.00 0.00 5 LEU A O 6
ATOM 8763 N N . PRO A 1 28 ? 6.861 16.430 9.816 1.00 0.00 6 PRO A N 6
ATOM 8764 C CA . PRO A 1 28 ? 6.089 17.624 10.167 1.00 0.00 6 PRO A CA 6
ATOM 8765 C C . PRO A 1 28 ? 5.900 17.737 11.679 1.00 0.00 6 PRO A C 6
ATOM 8766 O O . PRO A 1 28 ? 6.045 16.749 12.403 1.00 0.00 6 PRO A O 6
ATOM 8777 N N . PRO A 1 29 ? 5.590 18.939 12.180 1.00 0.00 7 PRO A N 6
ATOM 8778 C CA . PRO A 1 29 ? 5.390 19.169 13.605 1.00 0.00 7 PRO A CA 6
ATOM 8779 C C . PRO A 1 29 ? 4.034 18.662 14.091 1.00 0.00 7 PRO A C 6
ATOM 8780 O O . PRO A 1 29 ? 3.357 17.883 13.418 1.00 0.00 7 PRO A O 6
ATOM 8791 N N . CYS A 1 30 ? 3.642 19.123 15.263 1.00 0.00 8 CYS A N 6
ATOM 8792 C CA . CYS A 1 30 ? 2.370 18.749 15.848 1.00 0.00 8 CYS A CA 6
ATOM 8793 C C . CYS A 1 30 ? 1.344 19.839 15.583 1.00 0.00 8 CYS A C 6
ATOM 8794 O O . CYS A 1 30 ? 1.595 21.006 15.872 1.00 0.00 8 CYS A O 6
ATOM 8801 N N . PRO A 1 31 ? 0.177 19.479 15.028 1.00 0.00 9 PRO A N 6
ATOM 8802 C CA . PRO A 1 31 ? -0.892 20.444 14.729 1.00 0.00 9 PRO A CA 6
ATOM 8803 C C . PRO A 1 31 ? -1.571 20.968 15.993 1.00 0.00 9 PRO A C 6
ATOM 8804 O O . PRO A 1 31 ? -2.581 21.669 15.930 1.00 0.00 9 PRO A O 6
ATOM 8815 N N . GLN A 1 32 ? -1.012 20.621 17.144 1.00 0.00 10 GLN A N 6
ATOM 8816 C CA . GLN A 1 32 ? -1.541 21.056 18.399 1.00 0.00 10 GLN A CA 6
ATOM 8817 C C . GLN A 1 32 ? -0.496 21.832 19.203 1.00 0.00 10 GLN A C 6
ATOM 8818 O O . GLN A 1 32 ? -0.849 22.757 19.931 1.00 0.00 10 GLN A O 6
ATOM 8832 N N . CYS A 1 33 ? 0.793 21.485 19.081 1.00 0.00 11 CYS A N 6
ATOM 8833 C CA . CYS A 1 33 ? 1.840 22.197 19.806 1.00 0.00 11 CYS A CA 6
ATOM 8834 C C . CYS A 1 33 ? 2.685 23.009 18.835 1.00 0.00 11 CYS A C 6
ATOM 8835 O O . CYS A 1 33 ? 3.015 24.162 19.102 1.00 0.00 11 CYS A O 6
ATOM 8842 N N . ASN A 1 34 ? 3.051 22.362 17.717 1.00 0.00 12 ASN A N 6
ATOM 8843 C CA . ASN A 1 34 ? 3.919 22.944 16.681 1.00 0.00 12 ASN A CA 6
ATOM 8844 C C . ASN A 1 34 ? 5.364 23.099 17.173 1.00 0.00 12 ASN A C 6
ATOM 8845 O O . ASN A 1 34 ? 6.241 23.501 16.417 1.00 0.00 12 ASN A O 6
ATOM 8856 N N . SER A 1 35 ? 5.584 22.750 18.437 1.00 0.00 13 SER A N 6
ATOM 8857 C CA . SER A 1 35 ? 6.900 22.839 19.074 1.00 0.00 13 SER A CA 6
ATOM 8858 C C . SER A 1 35 ? 8.028 22.289 18.192 1.00 0.00 13 SER A C 6
ATOM 8859 O O . SER A 1 35 ? 8.759 23.064 17.573 1.00 0.00 13 SER A O 6
ATOM 8867 N N . GLU A 1 36 ? 8.130 20.956 18.126 1.00 0.00 14 GLU A N 6
ATOM 8868 C CA . GLU A 1 36 ? 9.175 20.262 17.351 1.00 0.00 14 GLU A CA 6
ATOM 8869 C C . GLU A 1 36 ? 9.323 18.813 17.805 1.00 0.00 14 GLU A C 6
ATOM 8870 O O . GLU A 1 36 ? 9.921 17.997 17.108 1.00 0.00 14 GLU A O 6
ATOM 8882 N N . TYR A 1 37 ? 8.776 18.495 18.975 1.00 0.00 15 TYR A N 6
ATOM 8883 C CA . TYR A 1 37 ? 8.996 17.198 19.604 1.00 0.00 15 TYR A CA 6
ATOM 8884 C C . TYR A 1 37 ? 8.070 16.147 19.023 1.00 0.00 15 TYR A C 6
ATOM 8885 O O . TYR A 1 37 ? 7.445 15.379 19.744 1.00 0.00 15 TYR A O 6
ATOM 8903 N N . THR A 1 38 ? 7.974 16.136 17.714 1.00 0.00 16 THR A N 6
ATOM 8904 C CA . THR A 1 38 ? 7.187 15.158 17.010 1.00 0.00 16 THR A CA 6
ATOM 8905 C C . THR A 1 38 ? 8.108 14.125 16.363 1.00 0.00 16 THR A C 6
ATOM 8906 O O . THR A 1 38 ? 9.194 14.461 15.890 1.00 0.00 16 THR A O 6
ATOM 8917 N N . TYR A 1 39 ? 7.677 12.875 16.351 1.00 0.00 17 TYR A N 6
ATOM 8918 C CA . TYR A 1 39 ? 8.497 11.790 15.839 1.00 0.00 17 TYR A CA 6
ATOM 8919 C C . TYR A 1 39 ? 7.590 10.719 15.262 1.00 0.00 17 TYR A C 6
ATOM 8920 O O . TYR A 1 39 ? 6.370 10.844 15.338 1.00 0.00 17 TYR A O 6
ATOM 8938 N N . GLU A 1 40 ? 8.161 9.678 14.684 1.00 0.00 18 GLU A N 6
ATOM 8939 C CA . GLU A 1 40 ? 7.355 8.609 14.123 1.00 0.00 18 GLU A CA 6
ATOM 8940 C C . GLU A 1 40 ? 7.454 7.352 14.976 1.00 0.00 18 GLU A C 6
ATOM 8941 O O . GLU A 1 40 ? 8.544 6.891 15.314 1.00 0.00 18 GLU A O 6
ATOM 8953 N N . ASP A 1 41 ? 6.305 6.839 15.363 1.00 0.00 19 ASP A N 6
ATOM 8954 C CA . ASP A 1 41 ? 6.219 5.572 16.051 1.00 0.00 19 ASP A CA 6
ATOM 8955 C C . ASP A 1 41 ? 5.424 4.593 15.196 1.00 0.00 19 ASP A C 6
ATOM 8956 O O . ASP A 1 41 ? 4.214 4.442 15.364 1.00 0.00 19 ASP A O 6
ATOM 8965 N N . GLY A 1 42 ? 6.092 3.982 14.232 1.00 0.00 20 GLY A N 6
ATOM 8966 C CA . GLY A 1 42 ? 5.438 3.008 13.387 1.00 0.00 20 GLY A CA 6
ATOM 8967 C C . GLY A 1 42 ? 4.883 3.599 12.105 1.00 0.00 20 GLY A C 6
ATOM 8968 O O . GLY A 1 42 ? 5.635 4.046 11.241 1.00 0.00 20 GLY A O 6
ATOM 8972 N N . ALA A 1 43 ? 3.560 3.616 11.993 1.00 0.00 21 ALA A N 6
ATOM 8973 C CA . ALA A 1 43 ? 2.896 3.996 10.750 1.00 0.00 21 ALA A CA 6
ATOM 8974 C C . ALA A 1 43 ? 2.234 5.366 10.852 1.00 0.00 21 ALA A C 6
ATOM 8975 O O . ALA A 1 43 ? 1.397 5.723 10.025 1.00 0.00 21 ALA A O 6
ATOM 8982 N N . LEU A 1 44 ? 2.631 6.141 11.847 1.00 0.00 22 LEU A N 6
ATOM 8983 C CA . LEU A 1 44 ? 2.057 7.460 12.063 1.00 0.00 22 LEU A CA 6
ATOM 8984 C C . LEU A 1 44 ? 3.057 8.346 12.787 1.00 0.00 22 LEU A C 6
ATOM 8985 O O . LEU A 1 44 ? 4.202 7.961 12.970 1.00 0.00 22 LEU A O 6
ATOM 9001 N N . LEU A 1 45 ? 2.631 9.543 13.150 1.00 0.00 23 LEU A N 6
ATOM 9002 C CA . LEU A 1 45 ? 3.445 10.446 13.952 1.00 0.00 23 LEU A CA 6
ATOM 9003 C C . LEU A 1 45 ? 2.784 10.655 15.311 1.00 0.00 23 LEU A C 6
ATOM 9004 O O . LEU A 1 45 ? 1.573 10.838 15.392 1.00 0.00 23 LEU A O 6
ATOM 9020 N N . VAL A 1 46 ? 3.554 10.627 16.383 1.00 0.00 24 VAL A N 6
ATOM 9021 C CA . VAL A 1 46 ? 2.982 10.842 17.698 1.00 0.00 24 VAL A CA 6
ATOM 9022 C C . VAL A 1 46 ? 3.755 11.931 18.426 1.00 0.00 24 VAL A C 6
ATOM 9023 O O . VAL A 1 46 ? 4.973 12.049 18.288 1.00 0.00 24 VAL A O 6
ATOM 9036 N N . CYS A 1 47 ? 3.034 12.747 19.159 1.00 0.00 25 CYS A N 6
ATOM 9037 C CA . CYS A 1 47 ? 3.628 13.833 19.910 1.00 0.00 25 CYS A CA 6
ATOM 9038 C C . CYS A 1 47 ? 3.670 13.476 21.384 1.00 0.00 25 CYS A C 6
ATOM 9039 O O . CYS A 1 47 ? 2.635 13.456 22.056 1.00 0.00 25 CYS A O 6
ATOM 9046 N N . PRO A 1 48 ? 4.867 13.174 21.905 1.00 0.00 26 PRO A N 6
ATOM 9047 C CA . PRO A 1 48 ? 5.050 12.813 23.309 1.00 0.00 26 PRO A CA 6
ATOM 9048 C C . PRO A 1 48 ? 4.760 13.992 24.229 1.00 0.00 26 PRO A C 6
ATOM 9049 O O . PRO A 1 48 ? 4.602 13.832 25.441 1.00 0.00 26 PRO A O 6
ATOM 9060 N N . GLU A 1 49 ? 4.686 15.176 23.635 1.00 0.00 27 GLU A N 6
ATOM 9061 C CA . GLU A 1 49 ? 4.446 16.393 24.381 1.00 0.00 27 GLU A CA 6
ATOM 9062 C C . GLU A 1 49 ? 2.994 16.470 24.852 1.00 0.00 27 GLU A C 6
ATOM 9063 O O . GLU A 1 49 ? 2.740 16.507 26.055 1.00 0.00 27 GLU A O 6
ATOM 9075 N N . CYS A 1 50 ? 2.032 16.489 23.929 1.00 0.00 28 CYS A N 6
ATOM 9076 C CA . CYS A 1 50 ? 0.629 16.590 24.328 1.00 0.00 28 CYS A CA 6
ATOM 9077 C C . CYS A 1 50 ? -0.075 15.236 24.364 1.00 0.00 28 CYS A C 6
ATOM 9078 O O . CYS A 1 50 ? -1.303 15.196 24.489 1.00 0.00 28 CYS A O 6
ATOM 9085 N N . ALA A 1 51 ? 0.674 14.128 24.261 1.00 0.00 29 ALA A N 6
ATOM 9086 C CA . ALA A 1 51 ? 0.091 12.790 24.368 1.00 0.00 29 ALA A CA 6
ATOM 9087 C C . ALA A 1 51 ? -1.012 12.551 23.341 1.00 0.00 29 ALA A C 6
ATOM 9088 O O . ALA A 1 51 ? -2.071 12.013 23.667 1.00 0.00 29 ALA A O 6
ATOM 9095 N N . HIS A 1 52 ? -0.763 12.932 22.099 1.00 0.00 30 HIS A N 6
ATOM 9096 C CA . HIS A 1 52 ? -1.730 12.703 21.035 1.00 0.00 30 HIS A CA 6
ATOM 9097 C C . HIS A 1 52 ? -1.036 12.179 19.788 1.00 0.00 30 HIS A C 6
ATOM 9098 O O . HIS A 1 52 ? -0.109 12.805 19.274 1.00 0.00 30 HIS A O 6
ATOM 9113 N N . GLU A 1 53 ? -1.490 11.029 19.315 1.00 0.00 31 GLU A N 6
ATOM 9114 C CA . GLU A 1 53 ? -0.961 10.430 18.101 1.00 0.00 31 GLU A CA 6
ATOM 9115 C C . GLU A 1 53 ? -1.812 10.866 16.912 1.00 0.00 31 GLU A C 6
ATOM 9116 O O . GLU A 1 53 ? -3.028 11.014 17.044 1.00 0.00 31 GLU A O 6
ATOM 9128 N N . TRP A 1 54 ? -1.186 11.087 15.763 1.00 0.00 32 TRP A N 6
ATOM 9129 C CA . TRP A 1 54 ? -1.903 11.584 14.598 1.00 0.00 32 TRP A CA 6
ATOM 9130 C C . TRP A 1 54 ? -1.216 11.120 13.324 1.00 0.00 32 TRP A C 6
ATOM 9131 O O . TRP A 1 54 ? -0.070 10.700 13.349 1.00 0.00 32 TRP A O 6
ATOM 9152 N N . SER A 1 55 ? -1.920 11.170 12.222 1.00 0.00 33 SER A N 6
ATOM 9153 C CA . SER A 1 55 ? -1.327 10.854 10.942 1.00 0.00 33 SER A CA 6
ATOM 9154 C C . SER A 1 55 ? -1.250 12.117 10.086 1.00 0.00 33 SER A C 6
ATOM 9155 O O . SER A 1 55 ? -2.222 12.864 9.987 1.00 0.00 33 SER A O 6
ATOM 9163 N N . PRO A 1 56 ? -0.084 12.372 9.466 1.00 0.00 34 PRO A N 6
ATOM 9164 C CA . PRO A 1 56 ? 0.217 13.649 8.807 1.00 0.00 34 PRO A CA 6
ATOM 9165 C C . PRO A 1 56 ? -0.843 14.070 7.797 1.00 0.00 34 PRO A C 6
ATOM 9166 O O . PRO A 1 56 ? -1.243 15.234 7.751 1.00 0.00 34 PRO A O 6
ATOM 9177 N N . ASN A 1 57 ? -1.285 13.131 6.982 1.00 0.00 35 ASN A N 6
ATOM 9178 C CA . ASN A 1 57 ? -2.297 13.417 5.964 1.00 0.00 35 ASN A CA 6
ATOM 9179 C C . ASN A 1 57 ? -3.489 12.486 6.113 1.00 0.00 35 ASN A C 6
ATOM 9180 O O . ASN A 1 57 ? -4.618 12.831 5.759 1.00 0.00 35 ASN A O 6
ATOM 9191 N N . GLU A 1 58 ? -3.227 11.311 6.653 1.00 0.00 36 GLU A N 6
ATOM 9192 C CA . GLU A 1 58 ? -4.229 10.274 6.794 1.00 0.00 36 GLU A CA 6
ATOM 9193 C C . GLU A 1 58 ? -5.312 10.678 7.795 1.00 0.00 36 GLU A C 6
ATOM 9194 O O . GLU A 1 58 ? -6.439 10.187 7.727 1.00 0.00 36 GLU A O 6
ATOM 9206 N N . ALA A 1 59 ? -4.970 11.579 8.716 1.00 0.00 37 ALA A N 6
ATOM 9207 C CA . ALA A 1 59 ? -5.929 12.072 9.702 1.00 0.00 37 ALA A CA 6
ATOM 9208 C C . ALA A 1 59 ? -7.037 12.860 9.022 1.00 0.00 37 ALA A C 6
ATOM 9209 O O . ALA A 1 59 ? -8.201 12.784 9.414 1.00 0.00 37 ALA A O 6
ATOM 9216 N N . ALA A 1 60 ? -6.669 13.610 7.994 1.00 0.00 38 ALA A N 6
ATOM 9217 C CA . ALA A 1 60 ? -7.645 14.334 7.200 1.00 0.00 38 ALA A CA 6
ATOM 9218 C C . ALA A 1 60 ? -8.295 13.384 6.207 1.00 0.00 38 ALA A C 6
ATOM 9219 O O . ALA A 1 60 ? -9.491 13.481 5.926 1.00 0.00 38 ALA A O 6
ATOM 9226 N N . THR A 1 61 ? -7.482 12.459 5.696 1.00 0.00 39 THR A N 6
ATOM 9227 C CA . THR A 1 61 ? -7.926 11.440 4.751 1.00 0.00 39 THR A CA 6
ATOM 9228 C C . THR A 1 61 ? -8.251 12.052 3.386 1.00 0.00 39 THR A C 6
ATOM 9229 O O . THR A 1 61 ? -8.627 13.223 3.280 1.00 0.00 39 THR A O 6
ATOM 9240 N N . ALA A 1 62 ? -8.085 11.255 2.347 1.00 0.00 40 ALA A N 6
ATOM 9241 C CA . ALA A 1 62 ? -8.385 11.688 0.997 1.00 0.00 40 ALA A CA 6
ATOM 9242 C C . ALA A 1 62 ? -9.852 11.440 0.692 1.00 0.00 40 ALA A C 6
ATOM 9243 O O . ALA A 1 62 ? -10.254 10.312 0.405 1.00 0.00 40 ALA A O 6
ATOM 9250 N N . SER A 1 63 ? -10.651 12.488 0.789 1.00 0.00 41 SER A N 6
ATOM 9251 C CA . SER A 1 63 ? -12.076 12.378 0.552 1.00 0.00 41 SER A CA 6
ATOM 9252 C C . SER A 1 63 ? -12.336 12.307 -0.948 1.00 0.00 41 SER A C 6
ATOM 9253 O O . SER A 1 63 ? -12.308 13.323 -1.645 1.00 0.00 41 SER A O 6
ATOM 9261 N N . ASP A 1 64 ? -12.562 11.099 -1.441 1.00 0.00 42 ASP A N 6
ATOM 9262 C CA . ASP A 1 64 ? -12.729 10.870 -2.868 1.00 0.00 42 ASP A CA 6
ATOM 9263 C C . ASP A 1 64 ? -13.843 9.853 -3.096 1.00 0.00 42 ASP A C 6
ATOM 9264 O O . ASP A 1 64 ? -14.226 9.130 -2.174 1.00 0.00 42 ASP A O 6
ATOM 9273 N N . ASP A 1 65 ? -14.368 9.801 -4.311 1.00 0.00 43 ASP A N 6
ATOM 9274 C CA . ASP A 1 65 ? -15.437 8.862 -4.643 1.00 0.00 43 ASP A CA 6
ATOM 9275 C C . ASP A 1 65 ? -14.870 7.540 -5.133 1.00 0.00 43 ASP A C 6
ATOM 9276 O O . ASP A 1 65 ? -15.593 6.549 -5.243 1.00 0.00 43 ASP A O 6
ATOM 9285 N N . GLY A 1 66 ? -13.581 7.531 -5.432 1.00 0.00 44 GLY A N 6
ATOM 9286 C CA . GLY A 1 66 ? -12.966 6.357 -6.010 1.00 0.00 44 GLY A CA 6
ATOM 9287 C C . GLY A 1 66 ? -13.018 6.420 -7.517 1.00 0.00 44 GLY A C 6
ATOM 9288 O O . GLY A 1 66 ? -13.591 5.551 -8.170 1.00 0.00 44 GLY A O 6
ATOM 9292 N N . LYS A 1 67 ? -12.434 7.469 -8.064 1.00 0.00 45 LYS A N 6
ATOM 9293 C CA . LYS A 1 67 ? -12.501 7.729 -9.491 1.00 0.00 45 LYS A CA 6
ATOM 9294 C C . LYS A 1 67 ? -11.387 7.006 -10.236 1.00 0.00 45 LYS A C 6
ATOM 9295 O O . LYS A 1 67 ? -11.534 6.663 -11.409 1.00 0.00 45 LYS A O 6
ATOM 9314 N N . VAL A 1 68 ? -10.274 6.778 -9.557 1.00 0.00 46 VAL A N 6
ATOM 9315 C CA . VAL A 1 68 ? -9.131 6.136 -10.182 1.00 0.00 46 VAL A CA 6
ATOM 9316 C C . VAL A 1 68 ? -8.519 5.083 -9.253 1.00 0.00 46 VAL A C 6
ATOM 9317 O O . VAL A 1 68 ? -8.554 5.226 -8.029 1.00 0.00 46 VAL A O 6
ATOM 9330 N N . ILE A 1 69 ? -7.966 4.028 -9.846 1.00 0.00 47 ILE A N 6
ATOM 9331 C CA . ILE A 1 69 ? -7.430 2.894 -9.092 1.00 0.00 47 ILE A CA 6
ATOM 9332 C C . ILE A 1 69 ? -5.927 3.067 -8.879 1.00 0.00 47 ILE A C 6
ATOM 9333 O O . ILE A 1 69 ? -5.225 3.542 -9.770 1.00 0.00 47 ILE A O 6
ATOM 9349 N N . LYS A 1 70 ? -5.448 2.718 -7.691 1.00 0.00 48 LYS A N 6
ATOM 9350 C CA . LYS A 1 70 ? -4.026 2.801 -7.372 1.00 0.00 48 LYS A CA 6
ATOM 9351 C C . LYS A 1 70 ? -3.395 1.418 -7.307 1.00 0.00 48 LYS A C 6
ATOM 9352 O O . LYS A 1 70 ? -4.075 0.406 -7.466 1.00 0.00 48 LYS A O 6
ATOM 9371 N N . ASP A 1 71 ? -2.089 1.391 -7.079 1.00 0.00 49 ASP A N 6
ATOM 9372 C CA . ASP A 1 71 ? -1.353 0.142 -6.925 1.00 0.00 49 ASP A CA 6
ATOM 9373 C C . ASP A 1 71 ? -0.721 0.049 -5.532 1.00 0.00 49 ASP A C 6
ATOM 9374 O O . ASP A 1 71 ? -0.746 1.010 -4.763 1.00 0.00 49 ASP A O 6
ATOM 9383 N N . SER A 1 72 ? -0.118 -1.106 -5.239 1.00 0.00 50 SER A N 6
ATOM 9384 C CA . SER A 1 72 ? 0.573 -1.340 -3.961 1.00 0.00 50 SER A CA 6
ATOM 9385 C C . SER A 1 72 ? 1.862 -0.524 -3.887 1.00 0.00 50 SER A C 6
ATOM 9386 O O . SER A 1 72 ? 2.532 -0.461 -2.857 1.00 0.00 50 SER A O 6
ATOM 9394 N N . VAL A 1 73 ? 2.176 0.094 -5.002 1.00 0.00 51 VAL A N 6
ATOM 9395 C CA . VAL A 1 73 ? 3.394 0.873 -5.147 1.00 0.00 51 VAL A CA 6
ATOM 9396 C C . VAL A 1 73 ? 3.142 2.306 -4.723 1.00 0.00 51 VAL A C 6
ATOM 9397 O O . VAL A 1 73 ? 4.061 3.071 -4.444 1.00 0.00 51 VAL A O 6
ATOM 9410 N N . GLY A 1 74 ? 1.870 2.638 -4.654 1.00 0.00 52 GLY A N 6
ATOM 9411 C CA . GLY A 1 74 ? 1.464 3.979 -4.310 1.00 0.00 52 GLY A CA 6
ATOM 9412 C C . GLY A 1 74 ? 1.240 4.826 -5.539 1.00 0.00 52 GLY A C 6
ATOM 9413 O O . GLY A 1 74 ? 0.938 6.015 -5.439 1.00 0.00 52 GLY A O 6
ATOM 9417 N N . ASN A 1 75 ? 1.399 4.217 -6.707 1.00 0.00 53 ASN A N 6
ATOM 9418 C CA . ASN A 1 75 ? 1.188 4.929 -7.954 1.00 0.00 53 ASN A CA 6
ATOM 9419 C C . ASN A 1 75 ? -0.234 4.747 -8.466 1.00 0.00 53 ASN A C 6
ATOM 9420 O O . ASN A 1 75 ? -0.961 3.856 -8.031 1.00 0.00 53 ASN A O 6
ATOM 9431 N N . VAL A 1 76 ? -0.606 5.629 -9.378 1.00 0.00 54 VAL A N 6
ATOM 9432 C CA . VAL A 1 76 ? -1.972 5.706 -9.883 1.00 0.00 54 VAL A CA 6
ATOM 9433 C C . VAL A 1 76 ? -2.015 5.337 -11.358 1.00 0.00 54 VAL A C 6
ATOM 9434 O O . VAL A 1 76 ? -1.181 5.801 -12.140 1.00 0.00 54 VAL A O 6
ATOM 9447 N N . LEU A 1 77 ? -2.996 4.531 -11.751 1.00 0.00 55 LEU A N 6
ATOM 9448 C CA . LEU A 1 77 ? -3.039 3.950 -13.083 1.00 0.00 55 LEU A CA 6
ATOM 9449 C C . LEU A 1 77 ? -3.861 4.795 -14.048 1.00 0.00 55 LEU A C 6
ATOM 9450 O O . LEU A 1 77 ? -4.476 5.791 -13.665 1.00 0.00 55 LEU A O 6
ATOM 9466 N N . GLN A 1 78 ? -3.853 4.376 -15.301 1.00 0.00 56 GLN A N 6
ATOM 9467 C CA . GLN A 1 78 ? -4.654 4.992 -16.344 1.00 0.00 56 GLN A CA 6
ATOM 9468 C C . GLN A 1 78 ? -5.496 3.912 -17.011 1.00 0.00 56 GLN A C 6
ATOM 9469 O O . GLN A 1 78 ? -5.064 2.763 -17.098 1.00 0.00 56 GLN A O 6
ATOM 9483 N N . ASP A 1 79 ? -6.694 4.253 -17.464 1.00 0.00 57 ASP A N 6
ATOM 9484 C CA . ASP A 1 79 ? -7.509 3.297 -18.191 1.00 0.00 57 ASP A CA 6
ATOM 9485 C C . ASP A 1 79 ? -6.863 3.003 -19.543 1.00 0.00 57 ASP A C 6
ATOM 9486 O O . ASP A 1 79 ? -6.826 3.839 -20.444 1.00 0.00 57 ASP A O 6
ATOM 9495 N N . GLY A 1 80 ? -6.275 1.829 -19.635 1.00 0.00 58 GLY A N 6
ATOM 9496 C CA . GLY A 1 80 ? -5.574 1.442 -20.834 1.00 0.00 58 GLY A CA 6
ATOM 9497 C C . GLY A 1 80 ? -4.092 1.296 -20.572 1.00 0.00 58 GLY A C 6
ATOM 9498 O O . GLY A 1 80 ? -3.319 0.944 -21.464 1.00 0.00 58 GLY A O 6
ATOM 9502 N N . ASP A 1 81 ? -3.692 1.589 -19.340 1.00 0.00 59 ASP A N 6
ATOM 9503 C CA . ASP A 1 81 ? -2.304 1.434 -18.929 1.00 0.00 59 ASP A CA 6
ATOM 9504 C C . ASP A 1 81 ? -1.998 -0.035 -18.691 1.00 0.00 59 ASP A C 6
ATOM 9505 O O . ASP A 1 81 ? -2.906 -0.868 -18.643 1.00 0.00 59 ASP A O 6
ATOM 9514 N N . THR A 1 82 ? -0.733 -0.347 -18.527 1.00 0.00 60 THR A N 6
ATOM 9515 C CA . THR A 1 82 ? -0.309 -1.708 -18.293 1.00 0.00 60 THR A CA 6
ATOM 9516 C C . THR A 1 82 ? 0.075 -1.873 -16.835 1.00 0.00 60 THR A C 6
ATOM 9517 O O . THR A 1 82 ? 0.731 -1.005 -16.268 1.00 0.00 60 THR A O 6
ATOM 9528 N N . ILE A 1 83 ? -0.338 -2.972 -16.226 1.00 0.00 61 ILE A N 6
ATOM 9529 C CA . ILE A 1 83 ? -0.078 -3.193 -14.817 1.00 0.00 61 ILE A CA 6
ATOM 9530 C C . ILE A 1 83 ? 0.728 -4.467 -14.634 1.00 0.00 61 ILE A C 6
ATOM 9531 O O . ILE A 1 83 ? 0.879 -5.255 -15.570 1.00 0.00 61 ILE A O 6
ATOM 9547 N N . THR A 1 84 ? 1.275 -4.657 -13.452 1.00 0.00 62 THR A N 6
ATOM 9548 C CA . THR A 1 84 ? 1.969 -5.882 -13.126 1.00 0.00 62 THR A CA 6
ATOM 9549 C C . THR A 1 84 ? 1.816 -6.213 -11.643 1.00 0.00 62 THR A C 6
ATOM 9550 O O . THR A 1 84 ? 2.183 -5.420 -10.777 1.00 0.00 62 THR A O 6
ATOM 9561 N N . VAL A 1 85 ? 1.228 -7.370 -11.364 1.00 0.00 63 VAL A N 6
ATOM 9562 C CA . VAL A 1 85 ? 1.106 -7.868 -10.006 1.00 0.00 63 VAL A CA 6
ATOM 9563 C C . VAL A 1 85 ? 2.504 -8.094 -9.431 1.00 0.00 63 VAL A C 6
ATOM 9564 O O . VAL A 1 85 ? 3.359 -8.716 -10.064 1.00 0.00 63 VAL A O 6
ATOM 9577 N N . ILE A 1 86 ? 2.771 -7.510 -8.284 1.00 0.00 64 ILE A N 6
ATOM 9578 C CA . ILE A 1 86 ? 4.075 -7.650 -7.665 1.00 0.00 64 ILE A CA 6
ATOM 9579 C C . ILE A 1 86 ? 4.083 -8.687 -6.555 1.00 0.00 64 ILE A C 6
ATOM 9580 O O . ILE A 1 86 ? 5.016 -8.724 -5.750 1.00 0.00 64 ILE A O 6
ATOM 9596 N N . LYS A 1 87 ? 3.085 -9.557 -6.506 1.00 0.00 65 LYS A N 6
ATOM 9597 C CA . LYS A 1 87 ? 3.023 -10.564 -5.465 1.00 0.00 65 LYS A CA 6
ATOM 9598 C C . LYS A 1 87 ? 2.500 -11.873 -6.052 1.00 0.00 65 LYS A C 6
ATOM 9599 O O . LYS A 1 87 ? 2.018 -11.907 -7.185 1.00 0.00 65 LYS A O 6
ATOM 9618 N N . ASP A 1 88 ? 2.672 -12.952 -5.311 1.00 0.00 66 ASP A N 6
ATOM 9619 C CA . ASP A 1 88 ? 2.085 -14.232 -5.680 1.00 0.00 66 ASP A CA 6
ATOM 9620 C C . ASP A 1 88 ? 0.635 -14.333 -5.224 1.00 0.00 66 ASP A C 6
ATOM 9621 O O . ASP A 1 88 ? 0.333 -14.346 -4.028 1.00 0.00 66 ASP A O 6
ATOM 9630 N N . LEU A 1 89 ? -0.258 -14.391 -6.199 1.00 0.00 67 LEU A N 6
ATOM 9631 C CA . LEU A 1 89 ? -1.686 -14.536 -5.948 1.00 0.00 67 LEU A CA 6
ATOM 9632 C C . LEU A 1 89 ? -2.225 -15.719 -6.730 1.00 0.00 67 LEU A C 6
ATOM 9633 O O . LEU A 1 89 ? -1.822 -15.955 -7.851 1.00 0.00 67 LEU A O 6
ATOM 9649 N N . LYS A 1 90 ? -3.110 -16.478 -6.141 1.00 0.00 68 LYS A N 6
ATOM 9650 C CA . LYS A 1 90 ? -3.778 -17.534 -6.878 1.00 0.00 68 LYS A CA 6
ATOM 9651 C C . LYS A 1 90 ? -5.068 -17.011 -7.494 1.00 0.00 68 LYS A C 6
ATOM 9652 O O . LYS A 1 90 ? -5.477 -15.877 -7.241 1.00 0.00 68 LYS A O 6
ATOM 9671 N N . VAL A 1 91 ? -5.710 -17.844 -8.291 1.00 0.00 69 VAL A N 6
ATOM 9672 C CA . VAL A 1 91 ? -7.013 -17.532 -8.852 1.00 0.00 69 VAL A CA 6
ATOM 9673 C C . VAL A 1 91 ? -7.944 -18.669 -8.469 1.00 0.00 69 VAL A C 6
ATOM 9674 O O . VAL A 1 91 ? -7.617 -19.830 -8.700 1.00 0.00 69 VAL A O 6
ATOM 9687 N N . LYS A 1 92 ? -9.074 -18.361 -7.856 1.00 0.00 70 LYS A N 6
ATOM 9688 C CA . LYS A 1 92 ? -9.936 -19.401 -7.312 1.00 0.00 70 LYS A CA 6
ATOM 9689 C C . LYS A 1 92 ? -10.941 -19.913 -8.338 1.00 0.00 70 LYS A C 6
ATOM 9690 O O . LYS A 1 92 ? -11.264 -21.101 -8.356 1.00 0.00 70 LYS A O 6
ATOM 9709 N N . GLY A 1 93 ? -11.440 -19.026 -9.183 1.00 0.00 71 GLY A N 6
ATOM 9710 C CA . GLY A 1 93 ? -12.376 -19.444 -10.208 1.00 0.00 71 GLY A CA 6
ATOM 9711 C C . GLY A 1 93 ? -11.675 -20.152 -11.346 1.00 0.00 71 GLY A C 6
ATOM 9712 O O . GLY A 1 93 ? -12.224 -21.062 -11.965 1.00 0.00 71 GLY A O 6
ATOM 9716 N N . SER A 1 94 ? -10.451 -19.732 -11.604 1.00 0.00 72 SER A N 6
ATOM 9717 C CA . SER A 1 94 ? -9.666 -20.276 -12.699 1.00 0.00 72 SER A CA 6
ATOM 9718 C C . SER A 1 94 ? -8.551 -21.180 -12.181 1.00 0.00 72 SER A C 6
ATOM 9719 O O . SER A 1 94 ? -8.359 -21.314 -10.974 1.00 0.00 72 SER A O 6
ATOM 9727 N N . SER A 1 95 ? -7.824 -21.802 -13.099 1.00 0.00 73 SER A N 6
ATOM 9728 C CA . SER A 1 95 ? -6.725 -22.686 -12.739 1.00 0.00 73 SER A CA 6
ATOM 9729 C C . SER A 1 95 ? -5.391 -21.951 -12.839 1.00 0.00 73 SER A C 6
ATOM 9730 O O . SER A 1 95 ? -4.341 -22.491 -12.492 1.00 0.00 73 SER A O 6
ATOM 9738 N N . LEU A 1 96 ? -5.445 -20.715 -13.315 1.00 0.00 74 LEU A N 6
ATOM 9739 C CA . LEU A 1 96 ? -4.247 -19.903 -13.463 1.00 0.00 74 LEU A CA 6
ATOM 9740 C C . LEU A 1 96 ? -3.802 -19.350 -12.124 1.00 0.00 74 LEU A C 6
ATOM 9741 O O . LEU A 1 96 ? -4.617 -19.057 -11.270 1.00 0.00 74 LEU A O 6
ATOM 9757 N N . VAL A 1 97 ? -2.502 -19.280 -11.936 1.00 0.00 75 VAL A N 6
ATOM 9758 C CA . VAL A 1 97 ? -1.917 -18.662 -10.760 1.00 0.00 75 VAL A CA 6
ATOM 9759 C C . VAL A 1 97 ? -1.235 -17.349 -11.136 1.00 0.00 75 VAL A C 6
ATOM 9760 O O . VAL A 1 97 ? -0.382 -17.305 -12.028 1.00 0.00 75 VAL A O 6
ATOM 9773 N N . VAL A 1 98 ? -1.625 -16.290 -10.449 1.00 0.00 76 VAL A N 6
ATOM 9774 C CA . VAL A 1 98 ? -1.087 -14.958 -10.675 1.00 0.00 76 VAL A CA 6
ATOM 9775 C C . VAL A 1 98 ? 0.288 -14.812 -10.009 1.00 0.00 76 VAL A C 6
ATOM 9776 O O . VAL A 1 98 ? 0.430 -14.909 -8.791 1.00 0.00 76 VAL A O 6
ATOM 9789 N N . LYS A 1 99 ? 1.303 -14.594 -10.822 1.00 0.00 77 LYS A N 6
ATOM 9790 C CA . LYS A 1 99 ? 2.669 -14.542 -10.331 1.00 0.00 77 LYS A CA 6
ATOM 9791 C C . LYS A 1 99 ? 3.243 -13.137 -10.434 1.00 0.00 77 LYS A C 6
ATOM 9792 O O . LYS A 1 99 ? 2.885 -12.385 -11.337 1.00 0.00 77 LYS A O 6
ATOM 9811 N N . VAL A 1 100 ? 4.115 -12.793 -9.489 1.00 0.00 78 VAL A N 6
ATOM 9812 C CA . VAL A 1 100 ? 4.797 -11.498 -9.489 1.00 0.00 78 VAL A CA 6
ATOM 9813 C C . VAL A 1 100 ? 5.473 -11.241 -10.846 1.00 0.00 78 VAL A C 6
ATOM 9814 O O . VAL A 1 100 ? 6.541 -11.775 -11.154 1.00 0.00 78 VAL A O 6
ATOM 9827 N N . GLY A 1 101 ? 4.784 -10.476 -11.677 1.00 0.00 79 GLY A N 6
ATOM 9828 C CA . GLY A 1 101 ? 5.267 -10.173 -13.013 1.00 0.00 79 GLY A CA 6
ATOM 9829 C C . GLY A 1 101 ? 4.190 -10.455 -14.052 1.00 0.00 79 GLY A C 6
ATOM 9830 O O . GLY A 1 101 ? 4.444 -10.453 -15.255 1.00 0.00 79 GLY A O 6
ATOM 9834 N N . THR A 1 102 ? 2.997 -10.761 -13.553 1.00 0.00 80 THR A N 6
ATOM 9835 C CA . THR A 1 102 ? 1.833 -10.933 -14.408 1.00 0.00 80 THR A CA 6
ATOM 9836 C C . THR A 1 102 ? 1.520 -9.619 -15.120 1.00 0.00 80 THR A C 6
ATOM 9837 O O . THR A 1 102 ? 0.990 -8.685 -14.535 1.00 0.00 80 THR A O 6
ATOM 9848 N N . LYS A 1 103 ? 1.852 -9.563 -16.389 1.00 0.00 81 LYS A N 6
ATOM 9849 C CA . LYS A 1 103 ? 1.664 -8.338 -17.142 1.00 0.00 81 LYS A CA 6
ATOM 9850 C C . LYS A 1 103 ? 0.290 -8.300 -17.774 1.00 0.00 81 LYS A C 6
ATOM 9851 O O . LYS A 1 103 ? -0.034 -9.125 -18.627 1.00 0.00 81 LYS A O 6
ATOM 9870 N N . VAL A 1 104 ? -0.518 -7.347 -17.349 1.00 0.00 82 VAL A N 6
ATOM 9871 C CA . VAL A 1 104 ? -1.829 -7.155 -17.932 1.00 0.00 82 VAL A CA 6
ATOM 9872 C C . VAL A 1 104 ? -1.965 -5.717 -18.412 1.00 0.00 82 VAL A C 6
ATOM 9873 O O . VAL A 1 104 ? -1.913 -4.777 -17.619 1.00 0.00 82 VAL A O 6
ATOM 9886 N N . LYS A 1 105 ? -2.099 -5.557 -19.712 1.00 0.00 83 LYS A N 6
ATOM 9887 C CA . LYS A 1 105 ? -2.131 -4.243 -20.322 1.00 0.00 83 LYS A CA 6
ATOM 9888 C C . LYS A 1 105 ? -3.552 -3.809 -20.626 1.00 0.00 83 LYS A C 6
ATOM 9889 O O . LYS A 1 105 ? -4.454 -4.641 -20.736 1.00 0.00 83 LYS A O 6
ATOM 9908 N N . ASN A 1 106 ? -3.731 -2.498 -20.730 1.00 0.00 84 ASN A N 6
ATOM 9909 C CA . ASN A 1 106 ? -4.990 -1.907 -21.161 1.00 0.00 84 ASN A CA 6
ATOM 9910 C C . ASN A 1 106 ? -6.102 -2.156 -20.152 1.00 0.00 84 ASN A C 6
ATOM 9911 O O . ASN A 1 106 ? -7.217 -2.510 -20.536 1.00 0.00 84 ASN A O 6
ATOM 9922 N N . ILE A 1 107 ? -5.821 -1.963 -18.860 1.00 0.00 85 ILE A N 6
ATOM 9923 C CA . ILE A 1 107 ? -6.827 -2.133 -17.810 1.00 0.00 85 ILE A CA 6
ATOM 9924 C C . ILE A 1 107 ? -7.965 -1.114 -17.889 1.00 0.00 85 ILE A C 6
ATOM 9925 O O . ILE A 1 107 ? -7.954 -0.186 -18.696 1.00 0.00 85 ILE A O 6
ATOM 9941 N N . ARG A 1 108 ? -8.929 -1.294 -16.999 1.00 0.00 86 ARG A N 6
ATOM 9942 C CA . ARG A 1 108 ? -10.052 -0.380 -16.850 1.00 0.00 86 ARG A CA 6
ATOM 9943 C C . ARG A 1 108 ? -10.201 -0.020 -15.377 1.00 0.00 86 ARG A C 6
ATOM 9944 O O . ARG A 1 108 ? -10.169 -0.903 -14.519 1.00 0.00 86 ARG A O 6
ATOM 9965 N N . LEU A 1 109 ? -10.337 1.263 -15.069 1.00 0.00 87 LEU A N 6
ATOM 9966 C CA . LEU A 1 109 ? -10.504 1.704 -13.691 1.00 0.00 87 LEU A CA 6
ATOM 9967 C C . LEU A 1 109 ? -11.948 1.491 -13.243 1.00 0.00 87 LEU A C 6
ATOM 9968 O O . LEU A 1 109 ? -12.864 2.109 -13.786 1.00 0.00 87 LEU A O 6
ATOM 9984 N N . VAL A 1 110 ? -12.156 0.607 -12.276 1.00 0.00 88 VAL A N 6
ATOM 9985 C CA . VAL A 1 110 ? -13.506 0.260 -11.849 1.00 0.00 88 VAL A CA 6
ATOM 9986 C C . VAL A 1 110 ? -13.823 0.657 -10.406 1.00 0.00 88 VAL A C 6
ATOM 9987 O O . VAL A 1 110 ? -13.074 0.365 -9.490 1.00 0.00 88 VAL A O 6
ATOM 10000 N N . ASP A 1 111 ? -14.912 1.402 -10.262 1.00 0.00 89 ASP A N 6
ATOM 10001 C CA . ASP A 1 111 ? -15.715 1.466 -9.026 1.00 0.00 89 ASP A CA 6
ATOM 10002 C C . ASP A 1 111 ? -14.944 1.766 -7.738 1.00 0.00 89 ASP A C 6
ATOM 10003 O O . ASP A 1 111 ? -15.366 1.373 -6.647 1.00 0.00 89 ASP A O 6
ATOM 10012 N N . GLY A 1 112 ? -13.860 2.483 -7.849 1.00 0.00 90 GLY A N 6
ATOM 10013 C CA . GLY A 1 112 ? -13.193 2.951 -6.646 1.00 0.00 90 GLY A CA 6
ATOM 10014 C C . GLY A 1 112 ? -11.683 2.891 -6.663 1.00 0.00 90 GLY A C 6
ATOM 10015 O O . GLY A 1 112 ? -11.045 3.300 -7.623 1.00 0.00 90 GLY A O 6
ATOM 10019 N N . ASP A 1 113 ? -11.124 2.459 -5.540 1.00 0.00 91 ASP A N 6
ATOM 10020 C CA . ASP A 1 113 ? -9.679 2.418 -5.340 1.00 0.00 91 ASP A CA 6
ATOM 10021 C C . ASP A 1 113 ? -9.123 0.996 -5.450 1.00 0.00 91 ASP A C 6
ATOM 10022 O O . ASP A 1 113 ? -8.011 0.787 -5.927 1.00 0.00 91 ASP A O 6
ATOM 10031 N N . HIS A 1 114 ? -9.909 0.025 -5.001 1.00 0.00 92 HIS A N 6
ATOM 10032 C CA . HIS A 1 114 ? -9.467 -1.372 -4.914 1.00 0.00 92 HIS A CA 6
ATOM 10033 C C . HIS A 1 114 ? -10.082 -2.244 -6.010 1.00 0.00 92 HIS A C 6
ATOM 10034 O O . HIS A 1 114 ? -10.673 -3.285 -5.728 1.00 0.00 92 HIS A O 6
ATOM 10049 N N . ASP A 1 115 ? -9.894 -1.833 -7.258 1.00 0.00 93 ASP A N 6
ATOM 10050 C CA . ASP A 1 115 ? -10.658 -2.418 -8.362 1.00 0.00 93 ASP A CA 6
ATOM 10051 C C . ASP A 1 115 ? -10.056 -2.120 -9.724 1.00 0.00 93 ASP A C 6
ATOM 10052 O O . ASP A 1 115 ? -10.251 -1.054 -10.288 1.00 0.00 93 ASP A O 6
ATOM 10061 N N . ILE A 1 116 ? -9.306 -3.079 -10.239 1.00 0.00 94 ILE A N 6
ATOM 10062 C CA . ILE A 1 116 ? -8.771 -2.993 -11.592 1.00 0.00 94 ILE A CA 6
ATOM 10063 C C . ILE A 1 116 ? -9.425 -4.035 -12.474 1.00 0.00 94 ILE A C 6
ATOM 10064 O O . ILE A 1 116 ? -9.289 -5.229 -12.241 1.00 0.00 94 ILE A O 6
ATOM 10080 N N . ASP A 1 117 ? -10.133 -3.595 -13.485 1.00 0.00 95 ASP A N 6
ATOM 10081 C CA . ASP A 1 117 ? -10.778 -4.527 -14.380 1.00 0.00 95 ASP A CA 6
ATOM 10082 C C . ASP A 1 117 ? -9.878 -4.799 -15.565 1.00 0.00 95 ASP A C 6
ATOM 10083 O O . ASP A 1 117 ? -9.342 -3.877 -16.177 1.00 0.00 95 ASP A O 6
ATOM 10092 N N . CYS A 1 118 ? -9.710 -6.067 -15.873 1.00 0.00 96 CYS A N 6
ATOM 10093 C CA . CYS A 1 118 ? -8.785 -6.475 -16.909 1.00 0.00 96 CYS A CA 6
ATOM 10094 C C . CYS A 1 118 ? -9.316 -7.682 -17.666 1.00 0.00 96 CYS A C 6
ATOM 10095 O O . CYS A 1 118 ? -10.127 -8.448 -17.142 1.00 0.00 96 CYS A O 6
ATOM 10103 N N . LYS A 1 119 ? -8.851 -7.850 -18.893 1.00 0.00 97 LYS A N 6
ATOM 10104 C CA . LYS A 1 119 ? -9.253 -8.976 -19.715 1.00 0.00 97 LYS A CA 6
ATOM 10105 C C . LYS A 1 119 ? -8.068 -9.905 -19.936 1.00 0.00 97 LYS A C 6
ATOM 10106 O O . LYS A 1 119 ? -6.971 -9.461 -20.273 1.00 0.00 97 LYS A O 6
ATOM 10125 N N . ILE A 1 120 ? -8.283 -11.191 -19.721 1.00 0.00 98 ILE A N 6
ATOM 10126 C CA . ILE A 1 120 ? -7.219 -12.168 -19.850 1.00 0.00 98 ILE A CA 6
ATOM 10127 C C . ILE A 1 120 ? -7.604 -13.225 -20.872 1.00 0.00 98 ILE A C 6
ATOM 10128 O O . ILE A 1 120 ? -8.506 -14.034 -20.639 1.00 0.00 98 ILE A O 6
ATOM 10144 N N . ASP A 1 121 ? -6.922 -13.207 -22.005 1.00 0.00 99 ASP A N 6
ATOM 10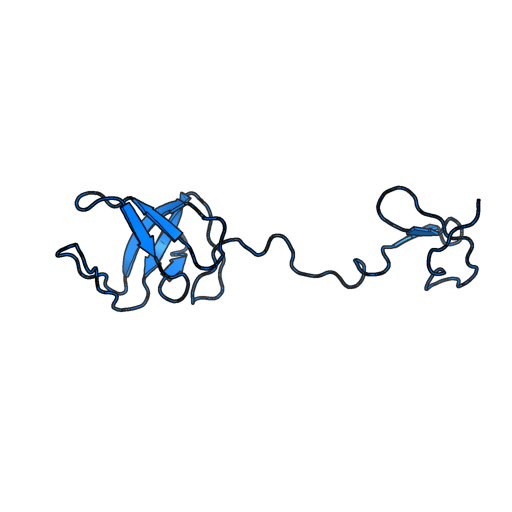145 C CA . ASP A 1 121 ? -7.187 -14.163 -23.070 1.00 0.00 99 ASP A CA 6
ATOM 10146 C C . ASP A 1 121 ? -6.774 -15.560 -22.639 1.00 0.00 99 ASP A C 6
ATOM 10147 O O . ASP A 1 121 ? -5.586 -15.885 -22.615 1.00 0.00 99 ASP A O 6
ATOM 10156 N N . GLY A 1 122 ? -7.756 -16.373 -22.282 1.00 0.00 100 GLY A N 6
ATOM 10157 C CA . GLY A 1 122 ? -7.481 -17.710 -21.808 1.00 0.00 100 GLY A CA 6
ATOM 10158 C C . GLY A 1 122 ? -8.513 -18.169 -20.810 1.00 0.00 100 GLY A C 6
ATOM 10159 O O . GLY A 1 122 ? -8.976 -19.309 -20.856 1.00 0.00 100 GLY A O 6
ATOM 10163 N N . ILE A 1 123 ? -8.874 -17.274 -19.907 1.00 0.00 101 ILE A N 6
ATOM 10164 C CA . ILE A 1 123 ? -9.885 -17.565 -18.904 1.00 0.00 101 ILE A CA 6
ATOM 10165 C C . ILE A 1 123 ? -11.051 -16.593 -19.028 1.00 0.00 101 ILE A C 6
ATOM 10166 O O . ILE A 1 123 ? -12.216 -16.983 -18.937 1.00 0.00 101 ILE A O 6
ATOM 10182 N N . GLY A 1 124 ? -10.725 -15.327 -19.242 1.00 0.00 102 GLY A N 6
ATOM 10183 C CA . GLY A 1 124 ? -11.740 -14.304 -19.395 1.00 0.00 102 GLY A CA 6
ATOM 10184 C C . GLY A 1 124 ? -11.337 -13.025 -18.694 1.00 0.00 102 GLY A C 6
ATOM 10185 O O . GLY A 1 124 ? -10.150 -12.774 -18.506 1.00 0.00 102 GLY A O 6
ATOM 10189 N N . ALA A 1 125 ? -12.308 -12.220 -18.294 1.00 0.00 103 ALA A N 6
ATOM 10190 C CA . ALA A 1 125 ? -12.022 -10.975 -17.592 1.00 0.00 103 ALA A CA 6
ATOM 10191 C C . ALA A 1 125 ? -11.948 -11.216 -16.089 1.00 0.00 103 ALA A C 6
ATOM 10192 O O . ALA A 1 125 ? -12.638 -12.090 -15.560 1.00 0.00 103 ALA A O 6
ATOM 10199 N N . MET A 1 126 ? -11.133 -10.429 -15.399 1.00 0.00 104 MET A N 6
ATOM 10200 C CA . MET A 1 126 ? -10.893 -10.643 -13.979 1.00 0.00 104 MET A CA 6
ATOM 10201 C C . MET A 1 126 ? -10.672 -9.315 -13.256 1.00 0.00 104 MET A C 6
ATOM 10202 O O . MET A 1 126 ? -10.433 -8.281 -13.884 1.00 0.00 104 MET A O 6
ATOM 10216 N N . LYS A 1 127 ? -10.752 -9.366 -11.935 1.00 0.00 105 LYS A N 6
ATOM 10217 C CA . LYS A 1 127 ? -10.591 -8.195 -11.092 1.00 0.00 105 LYS A CA 6
ATOM 10218 C C . LYS A 1 127 ? -9.330 -8.334 -10.248 1.00 0.00 105 LYS A C 6
ATOM 10219 O O . LYS A 1 127 ? -9.032 -9.413 -9.734 1.00 0.00 105 LYS A O 6
ATOM 10238 N N . LEU A 1 128 ? -8.591 -7.249 -10.116 1.00 0.00 106 LEU A N 6
ATOM 10239 C CA . LEU A 1 128 ? -7.307 -7.277 -9.437 1.00 0.00 106 LEU A CA 6
ATOM 10240 C C . LEU A 1 128 ? -7.300 -6.359 -8.221 1.00 0.00 106 LEU A C 6
ATOM 10241 O O . LEU A 1 128 ? -7.900 -5.281 -8.228 1.00 0.00 106 LEU A O 6
ATOM 10257 N N . LYS A 1 129 ? -6.635 -6.823 -7.175 1.00 0.00 107 LYS A N 6
ATOM 10258 C CA . LYS A 1 129 ? -6.533 -6.066 -5.946 1.00 0.00 107 LYS A CA 6
ATOM 10259 C C . LYS A 1 129 ? -5.456 -5.006 -6.048 1.00 0.00 107 LYS A C 6
ATOM 10260 O O . LYS A 1 129 ? -4.303 -5.303 -6.365 1.00 0.00 107 LYS A O 6
ATOM 10279 N N . SER A 1 130 ? -5.866 -3.769 -5.785 1.00 0.00 108 SER A N 6
ATOM 10280 C CA . SER A 1 130 ? -4.988 -2.608 -5.837 1.00 0.00 108 SER A CA 6
ATOM 10281 C C . SER A 1 130 ? -3.705 -2.862 -5.067 1.00 0.00 108 SER A C 6
ATOM 10282 O O . SER A 1 130 ? -2.604 -2.567 -5.537 1.00 0.00 108 SER A O 6
ATOM 10290 N N . GLU A 1 131 ? -3.853 -3.451 -3.898 1.00 0.00 109 GLU A N 6
ATOM 10291 C CA . GLU A 1 131 ? -2.740 -3.654 -3.002 1.00 0.00 109 GLU A CA 6
ATOM 10292 C C . GLU A 1 131 ? -1.819 -4.777 -3.459 1.00 0.00 109 GLU A C 6
ATOM 10293 O O . GLU A 1 131 ? -0.833 -5.087 -2.783 1.00 0.00 109 GLU A O 6
ATOM 10305 N N . PHE A 1 132 ? -2.116 -5.416 -4.585 1.00 0.00 110 PHE A N 6
ATOM 10306 C CA . PHE A 1 132 ? -1.216 -6.430 -5.097 1.00 0.00 110 PHE A CA 6
ATOM 10307 C C . PHE A 1 132 ? -0.677 -6.102 -6.490 1.00 0.00 110 PHE A C 6
ATOM 10308 O O . PHE A 1 132 ? 0.089 -6.883 -7.049 1.00 0.00 110 PHE A O 6
ATOM 10325 N N . VAL A 1 133 ? -1.029 -4.947 -7.040 1.00 0.00 111 VAL A N 6
ATOM 10326 C CA . VAL A 1 133 ? -0.619 -4.622 -8.408 1.00 0.00 111 VAL A CA 6
ATOM 10327 C C . VAL A 1 133 ? 0.352 -3.441 -8.455 1.00 0.00 111 VAL A C 6
ATOM 10328 O O . VAL A 1 133 ? 0.624 -2.806 -7.431 1.00 0.00 111 VAL A O 6
ATOM 10341 N N . ARG A 1 134 ? 0.886 -3.176 -9.648 1.00 0.00 112 ARG A N 6
ATOM 10342 C CA . ARG A 1 134 ? 1.848 -2.099 -9.859 1.00 0.00 112 ARG A CA 6
ATOM 10343 C C . ARG A 1 134 ? 1.748 -1.526 -11.268 1.00 0.00 112 ARG A C 6
ATOM 10344 O O . ARG A 1 134 ? 1.610 -2.265 -12.242 1.00 0.00 112 ARG A O 6
ATOM 10365 N N . LYS A 1 135 ? 1.825 -0.206 -11.359 1.00 0.00 113 LYS A N 6
ATOM 10366 C CA . LYS A 1 135 ? 1.800 0.480 -12.636 1.00 0.00 113 LYS A CA 6
ATOM 10367 C C . LYS A 1 135 ? 3.118 0.312 -13.377 1.00 0.00 113 LYS A C 6
ATOM 10368 O O . LYS A 1 135 ? 4.181 0.689 -12.878 1.00 0.00 113 LYS A O 6
ATOM 10387 N N . VAL A 1 136 ? 3.037 -0.268 -14.559 1.00 0.00 114 VAL A N 6
ATOM 10388 C CA . VAL A 1 136 ? 4.189 -0.386 -15.440 1.00 0.00 114 VAL A CA 6
ATOM 10389 C C . VAL A 1 136 ? 4.387 0.914 -16.213 1.00 0.00 114 VAL A C 6
ATOM 10390 O O . VAL A 1 136 ? 5.499 1.438 -16.309 1.00 0.00 114 VAL A O 6
ATOM 10403 N N . GLY A 1 137 ? 3.292 1.433 -16.760 1.00 0.00 115 GLY A N 6
ATOM 10404 C CA . GLY A 1 137 ? 3.354 2.653 -17.541 1.00 0.00 115 GLY A CA 6
ATOM 10405 C C . GLY A 1 137 ? 3.780 2.395 -18.972 1.00 0.00 115 GLY A C 6
ATOM 10406 O O . GLY A 1 137 ? 4.097 3.327 -19.714 1.00 0.00 115 GLY A O 6
ATOM 10410 N N . SER A 1 138 ? 3.800 1.126 -19.356 1.00 0.00 116 SER A N 6
ATOM 10411 C CA . SER A 1 138 ? 4.202 0.728 -20.695 1.00 0.00 116 SER A CA 6
ATOM 10412 C C . SER A 1 138 ? 3.453 -0.534 -21.118 1.00 0.00 116 SER A C 6
ATOM 10413 O O . SER A 1 138 ? 3.878 -1.638 -20.725 1.00 0.00 116 SER A O 6
ATOM 10423 N N . MET A 1 23 ? 8.855 24.830 22.116 1.00 0.00 1 MET A N 7
ATOM 10424 C CA . MET A 1 23 ? 9.847 24.689 21.025 1.00 0.00 1 MET A CA 7
ATOM 10425 C C . MET A 1 23 ? 9.139 24.678 19.673 1.00 0.00 1 MET A C 7
ATOM 10426 O O . MET A 1 23 ? 7.927 24.464 19.600 1.00 0.00 1 MET A O 7
ATOM 10440 N N . VAL A 1 24 ? 9.893 24.919 18.607 1.00 0.00 2 VAL A N 7
ATOM 10441 C CA . VAL A 1 24 ? 9.353 24.893 17.260 1.00 0.00 2 VAL A CA 7
ATOM 10442 C C . VAL A 1 24 ? 9.240 23.451 16.772 1.00 0.00 2 VAL A C 7
ATOM 10443 O O . VAL A 1 24 ? 10.058 22.600 17.126 1.00 0.00 2 VAL A O 7
ATOM 10456 N N . SER A 1 25 ? 8.208 23.172 15.994 1.00 0.00 3 SER A N 7
ATOM 10457 C CA . SER A 1 25 ? 8.018 21.844 15.435 1.00 0.00 3 SER A CA 7
ATOM 10458 C C . SER A 1 25 ? 9.116 21.543 14.421 1.00 0.00 3 SER A C 7
ATOM 10459 O O . SER A 1 25 ? 9.398 22.354 13.540 1.00 0.00 3 SER A O 7
ATOM 10467 N N . THR A 1 26 ? 9.733 20.383 14.555 1.00 0.00 4 THR A N 7
ATOM 10468 C CA . THR A 1 26 ? 10.854 20.015 13.707 1.00 0.00 4 THR A CA 7
ATOM 10469 C C . THR A 1 26 ? 10.871 18.505 13.461 1.00 0.00 4 THR A C 7
ATOM 10470 O O . THR A 1 26 ? 11.833 17.952 12.920 1.00 0.00 4 THR A O 7
ATOM 10481 N N . LEU A 1 27 ? 9.793 17.846 13.854 1.00 0.00 5 LEU A N 7
ATOM 10482 C CA . LEU A 1 27 ? 9.633 16.423 13.608 1.00 0.00 5 LEU A CA 7
ATOM 10483 C C . LEU A 1 27 ? 8.690 16.238 12.429 1.00 0.00 5 LEU A C 7
ATOM 10484 O O . LEU A 1 27 ? 7.897 17.135 12.132 1.00 0.00 5 LEU A O 7
ATOM 10500 N N . PRO A 1 28 ? 8.752 15.091 11.739 1.00 0.00 6 PRO A N 7
ATOM 10501 C CA . PRO A 1 28 ? 7.887 14.836 10.590 1.00 0.00 6 PRO A CA 7
ATOM 10502 C C . PRO A 1 28 ? 6.430 14.695 11.015 1.00 0.00 6 PRO A C 7
ATOM 10503 O O . PRO A 1 28 ? 6.139 14.352 12.164 1.00 0.00 6 PRO A O 7
ATOM 10514 N N . PRO A 1 29 ? 5.496 14.967 10.099 1.00 0.00 7 PRO A N 7
ATOM 10515 C CA . PRO A 1 29 ? 4.069 14.919 10.391 1.00 0.00 7 PRO A CA 7
ATOM 10516 C C . PRO A 1 29 ? 3.557 13.492 10.550 1.00 0.00 7 PRO A C 7
ATOM 10517 O O . PRO A 1 29 ? 4.328 12.529 10.572 1.00 0.00 7 PRO A O 7
ATOM 10528 N N . CYS A 1 30 ? 2.247 13.365 10.628 1.00 0.00 8 CYS A N 7
ATOM 10529 C CA . CYS A 1 30 ? 1.610 12.071 10.757 1.00 0.00 8 CYS A CA 7
ATOM 10530 C C . CYS A 1 30 ? 1.134 11.596 9.398 1.00 0.00 8 CYS A C 7
ATOM 10531 O O . CYS A 1 30 ? 0.359 12.281 8.744 1.00 0.00 8 CYS A O 7
ATOM 10538 N N . PRO A 1 31 ? 1.578 10.408 8.958 1.00 0.00 9 PRO A N 7
ATOM 10539 C CA . PRO A 1 31 ? 1.197 9.849 7.654 1.00 0.00 9 PRO A CA 7
ATOM 10540 C C . PRO A 1 31 ? -0.285 9.485 7.591 1.00 0.00 9 PRO A C 7
ATOM 10541 O O . PRO A 1 31 ? -0.753 8.897 6.618 1.00 0.00 9 PRO A O 7
ATOM 10552 N N . GLN A 1 32 ? -1.017 9.850 8.633 1.00 0.00 10 GLN A N 7
ATOM 10553 C CA . GLN A 1 32 ? -2.437 9.582 8.701 1.00 0.00 10 GLN A CA 7
ATOM 10554 C C . GLN A 1 32 ? -3.225 10.889 8.708 1.00 0.00 10 GLN A C 7
ATOM 10555 O O . GLN A 1 32 ? -4.274 10.983 8.068 1.00 0.00 10 GLN A O 7
ATOM 10569 N N . CYS A 1 33 ? -2.721 11.917 9.408 1.00 0.00 11 CYS A N 7
ATOM 10570 C CA . CYS A 1 33 ? -3.417 13.194 9.515 1.00 0.00 11 CYS A CA 7
ATOM 10571 C C . CYS A 1 33 ? -2.672 14.254 8.718 1.00 0.00 11 CYS A C 7
ATOM 10572 O O . CYS A 1 33 ? -3.269 15.000 7.945 1.00 0.00 11 CYS A O 7
ATOM 10579 N N . ASN A 1 34 ? -1.350 14.300 8.942 1.00 0.00 12 ASN A N 7
ATOM 10580 C CA . ASN A 1 34 ? -0.451 15.290 8.334 1.00 0.00 12 ASN A CA 7
ATOM 10581 C C . ASN A 1 34 ? -0.650 16.687 8.937 1.00 0.00 12 ASN A C 7
ATOM 10582 O O . ASN A 1 34 ? 0.064 17.625 8.598 1.00 0.00 12 ASN A O 7
ATOM 10593 N N . SER A 1 35 ? -1.604 16.792 9.858 1.00 0.00 13 SER A N 7
ATOM 10594 C CA . SER A 1 35 ? -1.926 18.054 10.525 1.00 0.00 13 SER A CA 7
ATOM 10595 C C . SER A 1 35 ? -0.680 18.771 11.059 1.00 0.00 13 SER A C 7
ATOM 10596 O O . SER A 1 35 ? -0.207 19.723 10.440 1.00 0.00 13 SER A O 7
ATOM 10604 N N . GLU A 1 36 ? -0.150 18.285 12.188 1.00 0.00 14 GLU A N 7
ATOM 10605 C CA . GLU A 1 36 ? 1.042 18.869 12.833 1.00 0.00 14 GLU A CA 7
ATOM 10606 C C . GLU A 1 36 ? 1.208 18.367 14.269 1.00 0.00 14 GLU A C 7
ATOM 10607 O O . GLU A 1 36 ? 2.268 18.538 14.870 1.00 0.00 14 GLU A O 7
ATOM 10619 N N . TYR A 1 37 ? 0.169 17.737 14.815 1.00 0.00 15 TYR A N 7
ATOM 10620 C CA . TYR A 1 37 ? 0.138 17.369 16.230 1.00 0.00 15 TYR A CA 7
ATOM 10621 C C . TYR A 1 37 ? 0.960 16.115 16.500 1.00 0.00 15 TYR A C 7
ATOM 10622 O O . TYR A 1 37 ? 0.613 15.302 17.347 1.00 0.00 15 TYR A O 7
ATOM 10640 N N . THR A 1 38 ? 2.052 15.970 15.781 1.00 0.00 16 THR A N 7
ATOM 10641 C CA . THR A 1 38 ? 2.934 14.840 15.946 1.00 0.00 16 THR A CA 7
ATOM 10642 C C . THR A 1 38 ? 4.112 15.221 16.845 1.00 0.00 16 THR A C 7
ATOM 10643 O O . THR A 1 38 ? 4.659 16.318 16.729 1.00 0.00 16 THR A O 7
ATOM 10654 N N . TYR A 1 39 ? 4.491 14.315 17.735 1.00 0.00 17 TYR A N 7
ATOM 10655 C CA . TYR A 1 39 ? 5.545 14.585 18.704 1.00 0.00 17 TYR A CA 7
ATOM 10656 C C . TYR A 1 39 ? 6.295 13.294 18.987 1.00 0.00 17 TYR A C 7
ATOM 10657 O O . TYR A 1 39 ? 5.904 12.240 18.489 1.00 0.00 17 TYR A O 7
ATOM 10675 N N . GLU A 1 40 ? 7.363 13.353 19.768 1.00 0.00 18 GLU A N 7
ATOM 10676 C CA . GLU A 1 40 ? 8.110 12.149 20.082 1.00 0.00 18 GLU A CA 7
ATOM 10677 C C . GLU A 1 40 ? 7.888 11.732 21.529 1.00 0.00 18 GLU A C 7
ATOM 10678 O O . GLU A 1 40 ? 7.941 12.551 22.444 1.00 0.00 18 GLU A O 7
ATOM 10690 N N . ASP A 1 41 ? 7.574 10.465 21.719 1.00 0.00 19 ASP A N 7
ATOM 10691 C CA . ASP A 1 41 ? 7.497 9.882 23.039 1.00 0.00 19 ASP A CA 7
ATOM 10692 C C . ASP A 1 41 ? 8.443 8.692 23.126 1.00 0.00 19 ASP A C 7
ATOM 10693 O O . ASP A 1 41 ? 8.048 7.554 22.877 1.00 0.00 19 ASP A O 7
ATOM 10702 N N . GLY A 1 42 ? 9.704 8.965 23.417 1.00 0.00 20 GLY A N 7
ATOM 10703 C CA . GLY A 1 42 ? 10.668 7.898 23.580 1.00 0.00 20 GLY A CA 7
ATOM 10704 C C . GLY A 1 42 ? 11.437 7.581 22.308 1.00 0.00 20 GLY A C 7
ATOM 10705 O O . GLY A 1 42 ? 12.252 8.382 21.849 1.00 0.00 20 GLY A O 7
ATOM 10709 N N . ALA A 1 43 ? 11.162 6.417 21.734 1.00 0.00 21 ALA A N 7
ATOM 10710 C CA . ALA A 1 43 ? 11.945 5.904 20.614 1.00 0.00 21 ALA A CA 7
ATOM 10711 C C . ALA A 1 43 ? 11.145 5.898 19.318 1.00 0.00 21 ALA A C 7
ATOM 10712 O O . ALA A 1 43 ? 11.494 5.201 18.364 1.00 0.00 21 ALA A O 7
ATOM 10719 N N . LEU A 1 44 ? 10.087 6.688 19.275 1.00 0.00 22 LEU A N 7
ATOM 10720 C CA . LEU A 1 44 ? 9.265 6.786 18.084 1.00 0.00 22 LEU A CA 7
ATOM 10721 C C . LEU A 1 44 ? 8.501 8.096 18.085 1.00 0.00 22 LEU A C 7
ATOM 10722 O O . LEU A 1 44 ? 8.742 8.954 18.921 1.00 0.00 22 LEU A O 7
ATOM 10738 N N . LEU A 1 45 ? 7.619 8.254 17.118 1.00 0.00 23 LEU A N 7
ATOM 10739 C CA . LEU A 1 45 ? 6.717 9.388 17.072 1.00 0.00 23 LEU A CA 7
ATOM 10740 C C . LEU A 1 45 ? 5.285 8.894 17.253 1.00 0.00 23 LEU A C 7
ATOM 10741 O O . LEU A 1 45 ? 4.898 7.875 16.688 1.00 0.00 23 LEU A O 7
ATOM 10757 N N . VAL A 1 46 ? 4.499 9.594 18.044 1.00 0.00 24 VAL A N 7
ATOM 10758 C CA . VAL A 1 46 ? 3.119 9.196 18.248 1.00 0.00 24 VAL A CA 7
ATOM 10759 C C . VAL A 1 46 ? 2.208 10.377 17.981 1.00 0.00 24 VAL A C 7
ATOM 10760 O O . VAL A 1 46 ? 2.550 11.525 18.276 1.00 0.00 24 VAL A O 7
ATOM 10773 N N . CYS A 1 47 ? 1.074 10.097 17.386 1.00 0.00 25 CYS A N 7
ATOM 10774 C CA . CYS A 1 47 ? 0.114 11.125 17.056 1.00 0.00 25 CYS A CA 7
ATOM 10775 C C . CYS A 1 47 ? -1.071 11.048 18.001 1.00 0.00 25 CYS A C 7
ATOM 10776 O O . CYS A 1 47 ? -1.896 10.136 17.905 1.00 0.00 25 CYS A O 7
ATOM 10783 N N . PRO A 1 48 ? -1.166 12.003 18.935 1.00 0.00 26 PRO A N 7
ATOM 10784 C CA . PRO A 1 48 ? -2.259 12.059 19.900 1.00 0.00 26 PRO A CA 7
ATOM 10785 C C . PRO A 1 48 ? -3.581 12.383 19.217 1.00 0.00 26 PRO A C 7
ATOM 10786 O O . PRO A 1 48 ? -4.649 12.293 19.820 1.00 0.00 26 PRO A O 7
ATOM 10797 N N . GLU A 1 49 ? -3.492 12.760 17.947 1.00 0.00 27 GLU A N 7
ATOM 10798 C CA . GLU A 1 49 ? -4.659 13.136 17.177 1.00 0.00 27 GLU A CA 7
ATOM 10799 C C . GLU A 1 49 ? -5.456 11.901 16.769 1.00 0.00 27 GLU A C 7
ATOM 10800 O O . GLU A 1 49 ? -6.613 11.757 17.165 1.00 0.00 27 GLU A O 7
ATOM 10812 N N . CYS A 1 50 ? -4.854 10.995 15.992 1.00 0.00 28 CYS A N 7
ATOM 10813 C CA . CYS A 1 50 ? -5.572 9.805 15.542 1.00 0.00 28 CYS A CA 7
ATOM 10814 C C . CYS A 1 50 ? -5.259 8.578 16.392 1.00 0.00 28 CYS A C 7
ATOM 10815 O O . CYS A 1 50 ? -5.645 7.468 16.023 1.00 0.00 28 CYS A O 7
ATOM 10822 N N . ALA A 1 51 ? -4.565 8.757 17.520 1.00 0.00 29 ALA A N 7
ATOM 10823 C CA . ALA A 1 51 ? -4.298 7.655 18.451 1.00 0.00 29 ALA A CA 7
ATOM 10824 C C . ALA A 1 51 ? -3.457 6.533 17.836 1.00 0.00 29 ALA A C 7
ATOM 10825 O O . ALA A 1 51 ? -3.534 5.386 18.278 1.00 0.00 29 ALA A O 7
ATOM 10832 N N . HIS A 1 52 ? -2.639 6.848 16.840 1.00 0.00 30 HIS A N 7
ATOM 10833 C CA . HIS A 1 52 ? -1.742 5.854 16.276 1.00 0.00 30 HIS A CA 7
ATOM 10834 C C . HIS A 1 52 ? -0.296 6.314 16.349 1.00 0.00 30 HIS A C 7
ATOM 10835 O O . HIS A 1 52 ? 0.025 7.459 16.026 1.00 0.00 30 HIS A O 7
ATOM 10850 N N . GLU A 1 53 ? 0.561 5.412 16.794 1.00 0.00 31 GLU A N 7
ATOM 10851 C CA . GLU A 1 53 ? 1.991 5.656 16.858 1.00 0.00 31 GLU A CA 7
ATOM 10852 C C . GLU A 1 53 ? 2.647 5.196 15.561 1.00 0.00 31 GLU A C 7
ATOM 10853 O O . GLU A 1 53 ? 2.052 4.426 14.801 1.00 0.00 31 GLU A O 7
ATOM 10865 N N . TRP A 1 54 ? 3.863 5.661 15.310 1.00 0.00 32 TRP A N 7
ATOM 10866 C CA . TRP A 1 54 ? 4.598 5.267 14.117 1.00 0.00 32 TRP A CA 7
ATOM 10867 C C . TRP A 1 54 ? 6.077 5.576 14.298 1.00 0.00 32 TRP A C 7
ATOM 10868 O O . TRP A 1 54 ? 6.455 6.328 15.184 1.00 0.00 32 TRP A O 7
ATOM 10889 N N . SER A 1 55 ? 6.912 4.976 13.487 1.00 0.00 33 SER A N 7
ATOM 10890 C CA . SER A 1 55 ? 8.336 5.235 13.560 1.00 0.00 33 SER A CA 7
ATOM 10891 C C . SER A 1 55 ? 8.779 6.026 12.336 1.00 0.00 33 SER A C 7
ATOM 10892 O O . SER A 1 55 ? 8.395 5.703 11.217 1.00 0.00 33 SER A O 7
ATOM 10900 N N . PRO A 1 56 ? 9.594 7.071 12.528 1.00 0.00 34 PRO A N 7
ATOM 10901 C CA . PRO A 1 56 ? 10.041 7.933 11.430 1.00 0.00 34 PRO A CA 7
ATOM 10902 C C . PRO A 1 56 ? 10.827 7.167 10.367 1.00 0.00 34 PRO A C 7
ATOM 10903 O O . PRO A 1 56 ? 10.895 7.586 9.211 1.00 0.00 34 PRO A O 7
ATOM 10914 N N . ASN A 1 57 ? 11.413 6.042 10.760 1.00 0.00 35 ASN A N 7
ATOM 10915 C CA . ASN A 1 57 ? 12.196 5.229 9.832 1.00 0.00 35 ASN A CA 7
ATOM 10916 C C . ASN A 1 57 ? 11.796 3.760 9.901 1.00 0.00 35 ASN A C 7
ATOM 10917 O O . ASN A 1 57 ? 11.656 3.095 8.876 1.00 0.00 35 ASN A O 7
ATOM 10928 N N . GLU A 1 58 ? 11.582 3.265 11.114 1.00 0.00 36 GLU A N 7
ATOM 10929 C CA . GLU A 1 58 ? 11.366 1.839 11.337 1.00 0.00 36 GLU A CA 7
ATOM 10930 C C . GLU A 1 58 ? 9.922 1.437 11.011 1.00 0.00 36 GLU A C 7
ATOM 10931 O O . GLU A 1 58 ? 9.553 0.270 11.106 1.00 0.00 36 GLU A O 7
ATOM 10943 N N . ALA A 1 59 ? 9.105 2.407 10.608 1.00 0.00 37 ALA A N 7
ATOM 10944 C CA . ALA A 1 59 ? 7.722 2.123 10.223 1.00 0.00 37 ALA A CA 7
ATOM 10945 C C . ALA A 1 59 ? 7.664 1.412 8.878 1.00 0.00 37 ALA A C 7
ATOM 10946 O O . ALA A 1 59 ? 6.593 1.008 8.427 1.00 0.00 37 ALA A O 7
ATOM 10953 N N . ALA A 1 60 ? 8.819 1.272 8.237 1.00 0.00 38 ALA A N 7
ATOM 10954 C CA . ALA A 1 60 ? 8.913 0.555 6.972 1.00 0.00 38 ALA A CA 7
ATOM 10955 C C . ALA A 1 60 ? 8.677 -0.938 7.183 1.00 0.00 38 ALA A C 7
ATOM 10956 O O . ALA A 1 60 ? 8.349 -1.663 6.242 1.00 0.00 38 ALA A O 7
ATOM 10963 N N . THR A 1 61 ? 8.851 -1.383 8.423 1.00 0.00 39 THR A N 7
ATOM 10964 C CA . THR A 1 61 ? 8.621 -2.770 8.790 1.00 0.00 39 THR A CA 7
ATOM 10965 C C . THR A 1 61 ? 7.135 -3.114 8.676 1.00 0.00 39 THR A C 7
ATOM 10966 O O . THR A 1 61 ? 6.273 -2.241 8.800 1.00 0.00 39 THR A O 7
ATOM 10977 N N . ALA A 1 62 ? 6.837 -4.382 8.444 1.00 0.00 40 ALA A N 7
ATOM 10978 C CA . ALA A 1 62 ? 5.460 -4.824 8.302 1.00 0.00 40 ALA A CA 7
ATOM 10979 C C . ALA A 1 62 ? 5.196 -6.044 9.172 1.00 0.00 40 ALA A C 7
ATOM 10980 O O . ALA A 1 62 ? 5.732 -7.124 8.923 1.00 0.00 40 ALA A O 7
ATOM 10987 N N . SER A 1 63 ? 4.392 -5.865 10.207 1.00 0.00 41 SER A N 7
ATOM 10988 C CA . SER A 1 63 ? 4.023 -6.967 11.077 1.00 0.00 41 SER A CA 7
ATOM 10989 C C . SER A 1 63 ? 2.884 -7.766 10.452 1.00 0.00 41 SER A C 7
ATOM 10990 O O . SER A 1 63 ? 1.719 -7.358 10.499 1.00 0.00 41 SER A O 7
ATOM 10998 N N . ASP A 1 64 ? 3.221 -8.891 9.839 1.00 0.00 42 ASP A N 7
ATOM 10999 C CA . ASP A 1 64 ? 2.216 -9.713 9.192 1.00 0.00 42 ASP A CA 7
ATOM 11000 C C . ASP A 1 64 ? 2.529 -11.191 9.321 1.00 0.00 42 ASP A C 7
ATOM 11001 O O . ASP A 1 64 ? 3.690 -11.598 9.357 1.00 0.00 42 ASP A O 7
ATOM 11010 N N . ASP A 1 65 ? 1.478 -11.983 9.388 1.00 0.00 43 ASP A N 7
ATOM 11011 C CA . ASP A 1 65 ? 1.599 -13.429 9.415 1.00 0.00 43 ASP A CA 7
ATOM 11012 C C . ASP A 1 65 ? 0.687 -14.047 8.363 1.00 0.00 43 ASP A C 7
ATOM 11013 O O . ASP A 1 65 ? 1.077 -14.978 7.656 1.00 0.00 43 ASP A O 7
ATOM 11022 N N . GLY A 1 66 ? -0.525 -13.509 8.248 1.00 0.00 44 GLY A N 7
ATOM 11023 C CA . GLY A 1 66 ? -1.467 -14.010 7.269 1.00 0.00 44 GLY A CA 7
ATOM 11024 C C . GLY A 1 66 ? -2.565 -13.017 6.934 1.00 0.00 44 GLY A C 7
ATOM 11025 O O . GLY A 1 66 ? -3.726 -13.401 6.797 1.00 0.00 44 GLY A O 7
ATOM 11029 N N . LYS A 1 67 ? -2.210 -11.740 6.823 1.00 0.00 45 LYS A N 7
ATOM 11030 C CA . LYS A 1 67 ? -3.161 -10.714 6.394 1.00 0.00 45 LYS A CA 7
ATOM 11031 C C . LYS A 1 67 ? -2.779 -10.208 5.011 1.00 0.00 45 LYS A C 7
ATOM 11032 O O . LYS A 1 67 ? -3.630 -9.801 4.221 1.00 0.00 45 LYS A O 7
ATOM 11051 N N . VAL A 1 68 ? -1.482 -10.213 4.741 1.00 0.00 46 VAL A N 7
ATOM 11052 C CA . VAL A 1 68 ? -0.963 -9.801 3.450 1.00 0.00 46 VAL A CA 7
ATOM 11053 C C . VAL A 1 68 ? -0.529 -11.036 2.666 1.00 0.00 46 VAL A C 7
ATOM 11054 O O . VAL A 1 68 ? -0.077 -12.021 3.252 1.00 0.00 46 VAL A O 7
ATOM 11067 N N . ILE A 1 69 ? -0.675 -10.994 1.352 1.00 0.00 47 ILE A N 7
ATOM 11068 C CA . ILE A 1 69 ? -0.408 -12.160 0.523 1.00 0.00 47 ILE A CA 7
ATOM 11069 C C . ILE A 1 69 ? 1.079 -12.253 0.170 1.00 0.00 47 ILE A C 7
ATOM 11070 O O . ILE A 1 69 ? 1.708 -11.254 -0.177 1.00 0.00 47 ILE A O 7
ATOM 11086 N N . LYS A 1 70 ? 1.629 -13.456 0.296 1.00 0.00 48 LYS A N 7
ATOM 11087 C CA . LYS A 1 70 ? 3.021 -13.728 -0.050 1.00 0.00 48 LYS A CA 7
ATOM 11088 C C . LYS A 1 70 ? 3.092 -14.639 -1.269 1.00 0.00 48 LYS A C 7
ATOM 11089 O O . LYS A 1 70 ? 2.216 -15.475 -1.468 1.00 0.00 48 LYS A O 7
ATOM 11108 N N . ASP A 1 71 ? 4.141 -14.489 -2.062 1.00 0.00 49 ASP A N 7
ATOM 11109 C CA . ASP A 1 71 ? 4.280 -15.234 -3.306 1.00 0.00 49 ASP A CA 7
ATOM 11110 C C . ASP A 1 71 ? 5.115 -16.491 -3.089 1.00 0.00 49 ASP A C 7
ATOM 11111 O O . ASP A 1 71 ? 5.639 -16.719 -1.999 1.00 0.00 49 ASP A O 7
ATOM 11120 N N . SER A 1 72 ? 5.276 -17.281 -4.150 1.00 0.00 50 SER A N 7
ATOM 11121 C CA . SER A 1 72 ? 6.081 -18.500 -4.090 1.00 0.00 50 SER A CA 7
ATOM 11122 C C . SER A 1 72 ? 7.569 -18.157 -4.018 1.00 0.00 50 SER A C 7
ATOM 11123 O O . SER A 1 72 ? 8.426 -19.015 -3.808 1.00 0.00 50 SER A O 7
ATOM 11131 N N . VAL A 1 73 ? 7.844 -16.881 -4.178 1.00 0.00 51 VAL A N 7
ATOM 11132 C CA . VAL A 1 73 ? 9.205 -16.370 -4.178 1.00 0.00 51 VAL A CA 7
ATOM 11133 C C . VAL A 1 73 ? 9.632 -16.037 -2.763 1.00 0.00 51 VAL A C 7
ATOM 11134 O O . VAL A 1 73 ? 10.811 -15.839 -2.470 1.00 0.00 51 VAL A O 7
ATOM 11147 N N . GLY A 1 74 ? 8.647 -15.981 -1.896 1.00 0.00 52 GLY A N 7
ATOM 11148 C CA . GLY A 1 74 ? 8.885 -15.642 -0.512 1.00 0.00 52 GLY A CA 7
ATOM 11149 C C . GLY A 1 74 ? 8.728 -14.161 -0.267 1.00 0.00 52 GLY A C 7
ATOM 11150 O O . GLY A 1 74 ? 8.925 -13.684 0.849 1.00 0.00 52 GLY A O 7
ATOM 11154 N N . ASN A 1 75 ? 8.372 -13.428 -1.314 1.00 0.00 53 ASN A N 7
ATOM 11155 C CA . ASN A 1 75 ? 8.188 -11.994 -1.193 1.00 0.00 53 ASN A CA 7
ATOM 11156 C C . ASN A 1 75 ? 6.732 -11.636 -0.933 1.00 0.00 53 ASN A C 7
ATOM 11157 O O . ASN A 1 75 ? 5.824 -12.426 -1.184 1.00 0.00 53 ASN A O 7
ATOM 11168 N N . VAL A 1 76 ? 6.554 -10.445 -0.395 1.00 0.00 54 VAL A N 7
ATOM 11169 C CA . VAL A 1 76 ? 5.244 -9.951 0.021 1.00 0.00 54 VAL A CA 7
ATOM 11170 C C . VAL A 1 76 ? 4.777 -8.855 -0.922 1.00 0.00 54 VAL A C 7
ATOM 11171 O O . VAL A 1 76 ? 5.553 -7.955 -1.254 1.00 0.00 54 VAL A O 7
ATOM 11184 N N . LEU A 1 77 ? 3.517 -8.900 -1.342 1.00 0.00 55 LEU A N 7
ATOM 11185 C CA . LEU A 1 77 ? 3.003 -7.960 -2.323 1.00 0.00 55 LEU A CA 7
ATOM 11186 C C . LEU A 1 77 ? 2.386 -6.754 -1.639 1.00 0.00 55 LEU A C 7
ATOM 11187 O O . LEU A 1 77 ? 2.355 -6.667 -0.411 1.00 0.00 55 LEU A O 7
ATOM 11203 N N . GLN A 1 78 ? 1.904 -5.821 -2.438 1.00 0.00 56 GLN A N 7
ATOM 11204 C CA . GLN A 1 78 ? 1.121 -4.715 -1.930 1.00 0.00 56 GLN A CA 7
ATOM 11205 C C . GLN A 1 78 ? -0.194 -4.662 -2.685 1.00 0.00 56 GLN A C 7
ATOM 11206 O O . GLN A 1 78 ? -0.282 -5.153 -3.813 1.00 0.00 56 GLN A O 7
ATOM 11220 N N . ASP A 1 79 ? -1.217 -4.100 -2.072 1.00 0.00 57 ASP A N 7
ATOM 11221 C CA . ASP A 1 79 ? -2.475 -3.883 -2.758 1.00 0.00 57 ASP A CA 7
ATOM 11222 C C . ASP A 1 79 ? -2.283 -2.853 -3.863 1.00 0.00 57 ASP A C 7
ATOM 11223 O O . ASP A 1 79 ? -2.133 -1.659 -3.597 1.00 0.00 57 ASP A O 7
ATOM 11232 N N . GLY A 1 80 ? -2.237 -3.328 -5.096 1.00 0.00 58 GLY A N 7
ATOM 11233 C CA . GLY A 1 80 ? -2.004 -2.450 -6.221 1.00 0.00 58 GLY A CA 7
ATOM 11234 C C . GLY A 1 80 ? -0.666 -2.719 -6.876 1.00 0.00 58 GLY A C 7
ATOM 11235 O O . GLY A 1 80 ? -0.301 -2.065 -7.853 1.00 0.00 58 GLY A O 7
ATOM 11239 N N . ASP A 1 81 ? 0.072 -3.683 -6.336 1.00 0.00 59 ASP A N 7
ATOM 11240 C CA . ASP A 1 81 ? 1.356 -4.060 -6.908 1.00 0.00 59 ASP A CA 7
ATOM 11241 C C . ASP A 1 81 ? 1.140 -4.950 -8.119 1.00 0.00 59 ASP A C 7
ATOM 11242 O O . ASP A 1 81 ? 0.019 -5.393 -8.387 1.00 0.00 59 ASP A O 7
ATOM 11251 N N . THR A 1 82 ? 2.207 -5.224 -8.833 1.00 0.00 60 THR A N 7
ATOM 11252 C CA . THR A 1 82 ? 2.139 -6.035 -10.025 1.00 0.00 60 THR A CA 7
ATOM 11253 C C . THR A 1 82 ? 2.725 -7.403 -9.736 1.00 0.00 60 THR A C 7
ATOM 11254 O O . THR A 1 82 ? 3.753 -7.509 -9.070 1.00 0.00 60 THR A O 7
ATOM 11265 N N . ILE A 1 83 ? 2.074 -8.446 -10.223 1.00 0.00 61 ILE A N 7
ATOM 11266 C CA . ILE A 1 83 ? 2.512 -9.803 -9.953 1.00 0.00 61 ILE A CA 7
ATOM 11267 C C . ILE A 1 83 ? 2.819 -10.523 -11.258 1.00 0.00 61 ILE A C 7
ATOM 11268 O O . ILE A 1 83 ? 2.496 -10.028 -12.340 1.00 0.00 61 ILE A O 7
ATOM 11284 N N . THR A 1 84 ? 3.461 -11.671 -11.165 1.00 0.00 62 THR A N 7
ATOM 11285 C CA . THR A 1 84 ? 3.710 -12.507 -12.318 1.00 0.00 62 THR A CA 7
ATOM 11286 C C . THR A 1 84 ? 3.744 -13.981 -11.910 1.00 0.00 62 THR A C 7
ATOM 11287 O O . THR A 1 84 ? 4.568 -14.390 -11.095 1.00 0.00 62 THR A O 7
ATOM 11298 N N . VAL A 1 85 ? 2.807 -14.752 -12.447 1.00 0.00 63 VAL A N 7
ATOM 11299 C CA . VAL A 1 85 ? 2.748 -16.185 -12.218 1.00 0.00 63 VAL A CA 7
ATOM 11300 C C . VAL A 1 85 ? 4.040 -16.831 -12.708 1.00 0.00 63 VAL A C 7
ATOM 11301 O O . VAL A 1 85 ? 4.513 -16.546 -13.809 1.00 0.00 63 VAL A O 7
ATOM 11314 N N . ILE A 1 86 ? 4.663 -17.627 -11.865 1.00 0.00 64 ILE A N 7
ATOM 11315 C CA . ILE A 1 86 ? 5.882 -18.304 -12.258 1.00 0.00 64 ILE A CA 7
ATOM 11316 C C . ILE A 1 86 ? 5.642 -19.755 -12.642 1.00 0.00 64 ILE A C 7
ATOM 11317 O O . ILE A 1 86 ? 6.593 -20.535 -12.722 1.00 0.00 64 ILE A O 7
ATOM 11333 N N . LYS A 1 87 ? 4.399 -20.138 -12.921 1.00 0.00 65 LYS A N 7
ATOM 11334 C CA . LYS A 1 87 ? 4.100 -21.508 -13.304 1.00 0.00 65 LYS A CA 7
ATOM 11335 C C . LYS A 1 87 ? 3.108 -21.503 -14.466 1.00 0.00 65 LYS A C 7
ATOM 11336 O O . LYS A 1 87 ? 2.486 -20.481 -14.755 1.00 0.00 65 LYS A O 7
ATOM 11355 N N . ASP A 1 88 ? 3.016 -22.619 -15.166 1.00 0.00 66 ASP A N 7
ATOM 11356 C CA . ASP A 1 88 ? 1.968 -22.801 -16.164 1.00 0.00 66 ASP A CA 7
ATOM 11357 C C . ASP A 1 88 ? 0.668 -23.289 -15.527 1.00 0.00 66 ASP A C 7
ATOM 11358 O O . ASP A 1 88 ? 0.564 -24.422 -15.051 1.00 0.00 66 ASP A O 7
ATOM 11367 N N . LEU A 1 89 ? -0.318 -22.403 -15.507 1.00 0.00 67 LEU A N 7
ATOM 11368 C CA . LEU A 1 89 ? -1.639 -22.703 -14.969 1.00 0.00 67 LEU A CA 7
ATOM 11369 C C . LEU A 1 89 ? -2.704 -22.361 -16.006 1.00 0.00 67 LEU A C 7
ATOM 11370 O O . LEU A 1 89 ? -2.536 -21.439 -16.787 1.00 0.00 67 LEU A O 7
ATOM 11386 N N . LYS A 1 90 ? -3.777 -23.120 -16.046 1.00 0.00 68 LYS A N 7
ATOM 11387 C CA . LYS A 1 90 ? -4.896 -22.777 -16.916 1.00 0.00 68 LYS A CA 7
ATOM 11388 C C . LYS A 1 90 ? -5.911 -21.890 -16.195 1.00 0.00 68 LYS A C 7
ATOM 11389 O O . LYS A 1 90 ? -5.795 -21.640 -14.997 1.00 0.00 68 LYS A O 7
ATOM 11408 N N . VAL A 1 91 ? -6.911 -21.437 -16.941 1.00 0.00 69 VAL A N 7
ATOM 11409 C CA . VAL A 1 91 ? -8.025 -20.665 -16.393 1.00 0.00 69 VAL A CA 7
ATOM 11410 C C . VAL A 1 91 ? -9.308 -21.399 -16.748 1.00 0.00 69 VAL A C 7
ATOM 11411 O O . VAL A 1 91 ? -9.493 -21.777 -17.903 1.00 0.00 69 VAL A O 7
ATOM 11424 N N . LYS A 1 92 ? -10.184 -21.631 -15.781 1.00 0.00 70 LYS A N 7
ATOM 11425 C CA . LYS A 1 92 ? -11.366 -22.447 -16.020 1.00 0.00 70 LYS A CA 7
ATOM 11426 C C . LYS A 1 92 ? -12.411 -21.710 -16.851 1.00 0.00 70 LYS A C 7
ATOM 11427 O O . LYS A 1 92 ? -12.733 -22.121 -17.969 1.00 0.00 70 LYS A O 7
ATOM 11446 N N . GLY A 1 93 ? -12.933 -20.621 -16.302 1.00 0.00 71 GLY A N 7
ATOM 11447 C CA . GLY A 1 93 ? -14.022 -19.908 -16.944 1.00 0.00 71 GLY A CA 7
ATOM 11448 C C . GLY A 1 93 ? -13.608 -19.198 -18.215 1.00 0.00 71 GLY A C 7
ATOM 11449 O O . GLY A 1 93 ? -14.437 -18.938 -19.082 1.00 0.00 71 GLY A O 7
ATOM 11453 N N . SER A 1 94 ? -12.328 -18.903 -18.341 1.00 0.00 72 SER A N 7
ATOM 11454 C CA . SER A 1 94 ? -11.839 -18.148 -19.478 1.00 0.00 72 SER A CA 7
ATOM 11455 C C . SER A 1 94 ? -10.954 -19.013 -20.367 1.00 0.00 72 SER A C 7
ATOM 11456 O O . SER A 1 94 ? -10.304 -19.942 -19.893 1.00 0.00 72 SER A O 7
ATOM 11464 N N . SER A 1 95 ? -10.931 -18.699 -21.657 1.00 0.00 73 SER A N 7
ATOM 11465 C CA . SER A 1 95 ? -10.115 -19.435 -22.618 1.00 0.00 73 SER A CA 7
ATOM 11466 C C . SER A 1 95 ? -8.639 -19.076 -22.469 1.00 0.00 73 SER A C 7
ATOM 11467 O O . SER A 1 95 ? -7.784 -19.591 -23.185 1.00 0.00 73 SER A O 7
ATOM 11475 N N . LEU A 1 96 ? -8.353 -18.187 -21.532 1.00 0.00 74 LEU A N 7
ATOM 11476 C CA . LEU A 1 96 ? -7.004 -17.728 -21.305 1.00 0.00 74 LEU A CA 7
ATOM 11477 C C . LEU A 1 96 ? -6.204 -18.734 -20.518 1.00 0.00 74 LEU A C 7
ATOM 11478 O O . LEU A 1 96 ? -6.733 -19.438 -19.676 1.00 0.00 74 LEU A O 7
ATOM 11494 N N . VAL A 1 97 ? -4.949 -18.834 -20.867 1.00 0.00 75 VAL A N 7
ATOM 11495 C CA . VAL A 1 97 ? -3.996 -19.644 -20.126 1.00 0.00 75 VAL A CA 7
ATOM 11496 C C . VAL A 1 97 ? -3.028 -18.762 -19.344 1.00 0.00 75 VAL A C 7
ATOM 11497 O O . VAL A 1 97 ? -2.500 -17.777 -19.866 1.00 0.00 75 VAL A O 7
ATOM 11510 N N . VAL A 1 98 ? -2.810 -19.129 -18.094 1.00 0.00 76 VAL A N 7
ATOM 11511 C CA . VAL A 1 98 ? -1.895 -18.425 -17.214 1.00 0.00 76 VAL A CA 7
ATOM 11512 C C . VAL A 1 98 ? -0.486 -19.008 -17.348 1.00 0.00 76 VAL A C 7
ATOM 11513 O O . VAL A 1 98 ? -0.175 -20.062 -16.811 1.00 0.00 76 VAL A O 7
ATOM 11526 N N . LYS A 1 99 ? 0.357 -18.318 -18.082 1.00 0.00 77 LYS A N 7
ATOM 11527 C CA . LYS A 1 99 ? 1.692 -18.823 -18.366 1.00 0.00 77 LYS A CA 7
ATOM 11528 C C . LYS A 1 99 ? 2.750 -18.105 -17.540 1.00 0.00 77 LYS A C 7
ATOM 11529 O O . LYS A 1 99 ? 2.592 -16.935 -17.210 1.00 0.00 77 LYS A O 7
ATOM 11548 N N . VAL A 1 100 ? 3.808 -18.835 -17.196 1.00 0.00 78 VAL A N 7
ATOM 11549 C CA . VAL A 1 100 ? 4.910 -18.298 -16.392 1.00 0.00 78 VAL A CA 7
ATOM 11550 C C . VAL A 1 100 ? 5.437 -16.979 -16.991 1.00 0.00 78 VAL A C 7
ATOM 11551 O O . VAL A 1 100 ? 6.228 -16.964 -17.936 1.00 0.00 78 VAL A O 7
ATOM 11564 N N . GLY A 1 101 ? 4.945 -15.876 -16.444 1.00 0.00 79 GLY A N 7
ATOM 11565 C CA . GLY A 1 101 ? 5.283 -14.554 -16.948 1.00 0.00 79 GLY A CA 7
ATOM 11566 C C . GLY A 1 101 ? 4.028 -13.714 -17.157 1.00 0.00 79 GLY A C 7
ATOM 11567 O O . GLY A 1 101 ? 4.081 -12.609 -17.691 1.00 0.00 79 GLY A O 7
ATOM 11571 N N . THR A 1 102 ? 2.896 -14.291 -16.761 1.00 0.00 80 THR A N 7
ATOM 11572 C CA . THR A 1 102 ? 1.615 -13.594 -16.807 1.00 0.00 80 THR A CA 7
ATOM 11573 C C . THR A 1 102 ? 1.641 -12.373 -15.890 1.00 0.00 80 THR A C 7
ATOM 11574 O O . THR A 1 102 ? 1.548 -12.481 -14.675 1.00 0.00 80 THR A O 7
ATOM 11585 N N . LYS A 1 103 ? 1.742 -11.210 -16.491 1.00 0.00 81 LYS A N 7
ATOM 11586 C CA . LYS A 1 103 ? 1.860 -9.994 -15.713 1.00 0.00 81 LYS A CA 7
ATOM 11587 C C . LYS A 1 103 ? 0.502 -9.388 -15.438 1.00 0.00 81 LYS A C 7
ATOM 11588 O O . LYS A 1 103 ? -0.198 -8.957 -16.352 1.00 0.00 81 LYS A O 7
ATOM 11607 N N . VAL A 1 104 ? 0.130 -9.376 -14.172 1.00 0.00 82 VAL A N 7
ATOM 11608 C CA . VAL A 1 104 ? -1.094 -8.727 -13.754 1.00 0.00 82 VAL A CA 7
ATOM 11609 C C . VAL A 1 104 ? -0.784 -7.658 -12.716 1.00 0.00 82 VAL A C 7
ATOM 11610 O O . VAL A 1 104 ? -0.245 -7.946 -11.648 1.00 0.00 82 VAL A O 7
ATOM 11623 N N . LYS A 1 105 ? -1.105 -6.426 -13.056 1.00 0.00 83 LYS A N 7
ATOM 11624 C CA . LYS A 1 105 ? -0.784 -5.285 -12.222 1.00 0.00 83 LYS A CA 7
ATOM 11625 C C . LYS A 1 105 ? -1.975 -4.858 -11.384 1.00 0.00 83 LYS A C 7
ATOM 11626 O O . LYS A 1 105 ? -3.126 -5.144 -11.723 1.00 0.00 83 LYS A O 7
ATOM 11645 N N . ASN A 1 106 ? -1.670 -4.191 -10.280 1.00 0.00 84 ASN A N 7
ATOM 11646 C CA . ASN A 1 106 ? -2.672 -3.575 -9.424 1.00 0.00 84 ASN A CA 7
ATOM 11647 C C . ASN A 1 106 ? -3.599 -4.615 -8.823 1.00 0.00 84 ASN A C 7
ATOM 11648 O O . ASN A 1 106 ? -4.822 -4.480 -8.900 1.00 0.00 84 ASN A O 7
ATOM 11659 N N . ILE A 1 107 ? -3.036 -5.667 -8.235 1.00 0.00 85 ILE A N 7
ATOM 11660 C CA . ILE A 1 107 ? -3.819 -6.684 -7.543 1.00 0.00 85 ILE A CA 7
ATOM 11661 C C . ILE A 1 107 ? -4.543 -6.151 -6.308 1.00 0.00 85 ILE A C 7
ATOM 11662 O O . ILE A 1 107 ? -4.372 -5.002 -5.902 1.00 0.00 85 ILE A O 7
ATOM 11678 N N . ARG A 1 108 ? -5.322 -7.035 -5.708 1.00 0.00 86 ARG A N 7
ATOM 11679 C CA . ARG A 1 108 ? -6.083 -6.749 -4.500 1.00 0.00 86 ARG A CA 7
ATOM 11680 C C . ARG A 1 108 ? -5.843 -7.875 -3.508 1.00 0.00 86 ARG A C 7
ATOM 11681 O O . ARG A 1 108 ? -6.089 -9.040 -3.833 1.00 0.00 86 ARG A O 7
ATOM 11702 N N . LEU A 1 109 ? -5.340 -7.565 -2.322 1.00 0.00 87 LEU A N 7
ATOM 11703 C CA . LEU A 1 109 ? -5.029 -8.599 -1.350 1.00 0.00 87 LEU A CA 7
ATOM 11704 C C . LEU A 1 109 ? -6.267 -8.934 -0.537 1.00 0.00 87 LEU A C 7
ATOM 11705 O O . LEU A 1 109 ? -6.896 -8.044 0.038 1.00 0.00 87 LEU A O 7
ATOM 11721 N N . VAL A 1 110 ? -6.624 -10.205 -0.492 1.00 0.00 88 VAL A N 7
ATOM 11722 C CA . VAL A 1 110 ? -7.812 -10.622 0.233 1.00 0.00 88 VAL A CA 7
ATOM 11723 C C . VAL A 1 110 ? -7.434 -11.267 1.569 1.00 0.00 88 VAL A C 7
ATOM 11724 O O . VAL A 1 110 ? -6.255 -11.351 1.910 1.00 0.00 88 VAL A O 7
ATOM 11737 N N . ASP A 1 111 ? -8.443 -11.692 2.326 1.00 0.00 89 ASP A N 7
ATOM 11738 C CA . ASP A 1 111 ? -8.254 -12.172 3.701 1.00 0.00 89 ASP A CA 7
ATOM 11739 C C . ASP A 1 111 ? -7.371 -13.415 3.771 1.00 0.00 89 ASP A C 7
ATOM 11740 O O . ASP A 1 111 ? -6.526 -13.536 4.660 1.00 0.00 89 ASP A O 7
ATOM 11749 N N . GLY A 1 112 ? -7.591 -14.348 2.857 1.00 0.00 90 GLY A N 7
ATOM 11750 C CA . GLY A 1 112 ? -6.855 -15.595 2.885 1.00 0.00 90 GLY A CA 7
ATOM 11751 C C . GLY A 1 112 ? -5.495 -15.481 2.234 1.00 0.00 90 GLY A C 7
ATOM 11752 O O . GLY A 1 112 ? -5.243 -14.552 1.478 1.00 0.00 90 GLY A O 7
ATOM 11756 N N . ASP A 1 113 ? -4.618 -16.432 2.526 1.00 0.00 91 ASP A N 7
ATOM 11757 C CA . ASP A 1 113 ? -3.276 -16.447 1.948 1.00 0.00 91 ASP A CA 7
ATOM 11758 C C . ASP A 1 113 ? -3.347 -16.826 0.477 1.00 0.00 91 ASP A C 7
ATOM 11759 O O . ASP A 1 113 ? -2.548 -16.376 -0.342 1.00 0.00 91 ASP A O 7
ATOM 11768 N N . HIS A 1 114 ? -4.328 -17.649 0.158 1.00 0.00 92 HIS A N 7
ATOM 11769 C CA . HIS A 1 114 ? -4.556 -18.120 -1.203 1.00 0.00 92 HIS A CA 7
ATOM 11770 C C . HIS A 1 114 ? -5.494 -17.163 -1.930 1.00 0.00 92 HIS A C 7
ATOM 11771 O O . HIS A 1 114 ? -6.409 -17.588 -2.640 1.00 0.00 92 HIS A O 7
ATOM 11786 N N . ASP A 1 115 ? -5.225 -15.874 -1.806 1.00 0.00 93 ASP A N 7
ATOM 11787 C CA . ASP A 1 115 ? -6.216 -14.885 -2.168 1.00 0.00 93 ASP A CA 7
ATOM 11788 C C . ASP A 1 115 ? -5.619 -13.630 -2.759 1.00 0.00 93 ASP A C 7
ATOM 11789 O O . ASP A 1 115 ? -5.311 -12.670 -2.056 1.00 0.00 93 ASP A O 7
ATOM 11798 N N . ILE A 1 116 ? -5.437 -13.655 -4.060 1.00 0.00 94 ILE A N 7
ATOM 11799 C CA . ILE A 1 116 ? -5.084 -12.460 -4.794 1.00 0.00 94 ILE A CA 7
ATOM 11800 C C . ILE A 1 116 ? -6.151 -12.176 -5.824 1.00 0.00 94 ILE A C 7
ATOM 11801 O O . ILE A 1 116 ? -6.285 -12.897 -6.808 1.00 0.00 94 ILE A O 7
ATOM 11817 N N . ASP A 1 117 ? -6.922 -11.139 -5.593 1.00 0.00 95 ASP A N 7
ATOM 11818 C CA . ASP A 1 117 ? -8.008 -10.833 -6.492 1.00 0.00 95 ASP A CA 7
ATOM 11819 C C . ASP A 1 117 ? -7.549 -9.796 -7.495 1.00 0.00 95 ASP A C 7
ATOM 11820 O O . ASP A 1 117 ? -7.412 -8.616 -7.182 1.00 0.00 95 ASP A O 7
ATOM 11829 N N . CYS A 1 118 ? -7.286 -10.256 -8.691 1.00 0.00 96 CYS A N 7
ATOM 11830 C CA . CYS A 1 118 ? -6.807 -9.381 -9.737 1.00 0.00 96 CYS A CA 7
ATOM 11831 C C . CYS A 1 118 ? -7.877 -9.126 -10.774 1.00 0.00 96 CYS A C 7
ATOM 11832 O O . CYS A 1 118 ? -8.813 -9.908 -10.923 1.00 0.00 96 CYS A O 7
ATOM 11840 N N . LYS A 1 119 ? -7.727 -8.032 -11.491 1.00 0.00 97 LYS A N 7
ATOM 11841 C CA . LYS A 1 119 ? -8.659 -7.679 -12.534 1.00 0.00 97 LYS A CA 7
ATOM 11842 C C . LYS A 1 119 ? -7.937 -7.644 -13.868 1.00 0.00 97 LYS A C 7
ATOM 11843 O O . LYS A 1 119 ? -6.803 -7.173 -13.956 1.00 0.00 97 LYS A O 7
ATOM 11862 N N . ILE A 1 120 ? -8.583 -8.167 -14.890 1.00 0.00 98 ILE A N 7
ATOM 11863 C CA . ILE A 1 120 ? -8.023 -8.170 -16.225 1.00 0.00 98 ILE A CA 7
ATOM 11864 C C . ILE A 1 120 ? -9.005 -7.496 -17.160 1.00 0.00 98 ILE A C 7
ATOM 11865 O O . ILE A 1 120 ? -10.039 -8.073 -17.508 1.00 0.00 98 ILE A O 7
ATOM 11881 N N . ASP A 1 121 ? -8.685 -6.272 -17.541 1.00 0.00 99 ASP A N 7
ATOM 11882 C CA . ASP A 1 121 ? -9.588 -5.446 -18.330 1.00 0.00 99 ASP A CA 7
ATOM 11883 C C . ASP A 1 121 ? -9.861 -6.073 -19.687 1.00 0.00 99 ASP A C 7
ATOM 11884 O O . ASP A 1 121 ? -9.050 -5.981 -20.610 1.00 0.00 99 ASP A O 7
ATOM 11893 N N . GLY A 1 122 ? -11.012 -6.714 -19.795 1.00 0.00 100 GLY A N 7
ATOM 11894 C CA . GLY A 1 122 ? -11.359 -7.425 -21.000 1.00 0.00 100 GLY A CA 7
ATOM 11895 C C . GLY A 1 122 ? -12.175 -8.658 -20.703 1.00 0.00 100 GLY A C 7
ATOM 11896 O O . GLY A 1 122 ? -13.346 -8.746 -21.078 1.00 0.00 100 GLY A O 7
ATOM 11900 N N . ILE A 1 123 ? -11.563 -9.605 -20.015 1.00 0.00 101 ILE A N 7
ATOM 11901 C CA . ILE A 1 123 ? -12.245 -10.833 -19.654 1.00 0.00 101 ILE A CA 7
ATOM 11902 C C . ILE A 1 123 ? -12.935 -10.674 -18.302 1.00 0.00 101 ILE A C 7
ATOM 11903 O O . ILE A 1 123 ? -14.098 -11.038 -18.140 1.00 0.00 101 ILE A O 7
ATOM 11919 N N . GLY A 1 124 ? -12.211 -10.127 -17.337 1.00 0.00 102 GLY A N 7
ATOM 11920 C CA . GLY A 1 124 ? -12.786 -9.853 -16.035 1.00 0.00 102 GLY A CA 7
ATOM 11921 C C . GLY A 1 124 ? -11.780 -10.079 -14.927 1.00 0.00 102 GLY A C 7
ATOM 11922 O O . GLY A 1 124 ? -10.578 -10.121 -15.183 1.00 0.00 102 GLY A O 7
ATOM 11926 N N . ALA A 1 125 ? -12.259 -10.218 -13.702 1.00 0.00 103 ALA A N 7
ATOM 11927 C CA . ALA A 1 125 ? -11.378 -10.459 -12.567 1.00 0.00 103 ALA A CA 7
ATOM 11928 C C . ALA A 1 125 ? -11.041 -11.938 -12.443 1.00 0.00 103 ALA A C 7
ATOM 11929 O O . ALA A 1 125 ? -11.835 -12.804 -12.816 1.00 0.00 103 ALA A O 7
ATOM 11936 N N . MET A 1 126 ? -9.859 -12.221 -11.927 1.00 0.00 104 MET A N 7
ATOM 11937 C CA . MET A 1 126 ? -9.406 -13.589 -11.756 1.00 0.00 104 MET A CA 7
ATOM 11938 C C . MET A 1 126 ? -8.738 -13.766 -10.396 1.00 0.00 104 MET A C 7
ATOM 11939 O O . MET A 1 126 ? -8.205 -12.813 -9.827 1.00 0.00 104 MET A O 7
ATOM 11953 N N . LYS A 1 127 ? -8.770 -14.987 -9.883 1.00 0.00 105 LYS A N 7
ATOM 11954 C CA . LYS A 1 127 ? -8.160 -15.293 -8.599 1.00 0.00 105 LYS A CA 7
ATOM 11955 C C . LYS A 1 127 ? -6.792 -15.915 -8.837 1.00 0.00 105 LYS A C 7
ATOM 11956 O O . LYS A 1 127 ? -6.598 -16.627 -9.821 1.00 0.00 105 LYS A O 7
ATOM 11975 N N . LEU A 1 128 ? -5.848 -15.651 -7.952 1.00 0.00 106 LEU A N 7
ATOM 11976 C CA . LEU A 1 128 ? -4.494 -16.144 -8.129 1.00 0.00 106 LEU A CA 7
ATOM 11977 C C . LEU A 1 128 ? -3.981 -16.842 -6.881 1.00 0.00 106 LEU A C 7
ATOM 11978 O O . LEU A 1 128 ? -4.146 -16.359 -5.759 1.00 0.00 106 LEU A O 7
ATOM 11994 N N . LYS A 1 129 ? -3.377 -17.993 -7.106 1.00 0.00 107 LYS A N 7
ATOM 11995 C CA . LYS A 1 129 ? -2.788 -18.758 -6.039 1.00 0.00 107 LYS A CA 7
ATOM 11996 C C . LYS A 1 129 ? -1.426 -18.182 -5.728 1.00 0.00 107 LYS A C 7
ATOM 11997 O O . LYS A 1 129 ? -0.529 -18.202 -6.568 1.00 0.00 107 LYS A O 7
ATOM 12016 N N . SER A 1 130 ? -1.300 -17.642 -4.528 1.00 0.00 108 SER A N 7
ATOM 12017 C CA . SER A 1 130 ? -0.088 -16.971 -4.090 1.00 0.00 108 SER A CA 7
ATOM 12018 C C . SER A 1 130 ? 1.136 -17.852 -4.285 1.00 0.00 108 SER A C 7
ATOM 12019 O O . SER A 1 130 ? 2.206 -17.382 -4.677 1.00 0.00 108 SER A O 7
ATOM 12027 N N . GLU A 1 131 ? 0.960 -19.141 -4.047 1.00 0.00 109 GLU A N 7
ATOM 12028 C CA . GLU A 1 131 ? 2.046 -20.098 -4.163 1.00 0.00 109 GLU A CA 7
ATOM 12029 C C . GLU A 1 131 ? 2.441 -20.334 -5.614 1.00 0.00 109 GLU A C 7
ATOM 12030 O O . GLU A 1 131 ? 3.375 -21.083 -5.891 1.00 0.00 109 GLU A O 7
ATOM 12042 N N . PHE A 1 132 ? 1.722 -19.726 -6.545 1.00 0.00 110 PHE A N 7
ATOM 12043 C CA . PHE A 1 132 ? 2.067 -19.853 -7.948 1.00 0.00 110 PHE A CA 7
ATOM 12044 C C . PHE A 1 132 ? 2.412 -18.505 -8.581 1.00 0.00 110 PHE A C 7
ATOM 12045 O O . PHE A 1 132 ? 2.678 -18.437 -9.779 1.00 0.00 110 PHE A O 7
ATOM 12062 N N . VAL A 1 133 ? 2.447 -17.439 -7.788 1.00 0.00 111 VAL A N 7
ATOM 12063 C CA . VAL A 1 133 ? 2.726 -16.109 -8.334 1.00 0.00 111 VAL A CA 7
ATOM 12064 C C . VAL A 1 133 ? 4.015 -15.513 -7.765 1.00 0.00 111 VAL A C 7
ATOM 12065 O O . VAL A 1 133 ? 4.660 -16.108 -6.895 1.00 0.00 111 VAL A O 7
ATOM 12078 N N . ARG A 1 134 ? 4.392 -14.346 -8.284 1.00 0.00 112 ARG A N 7
ATOM 12079 C CA . ARG A 1 134 ? 5.611 -13.661 -7.871 1.00 0.00 112 ARG A CA 7
ATOM 12080 C C . ARG A 1 134 ? 5.455 -12.149 -7.944 1.00 0.00 112 ARG A C 7
ATOM 12081 O O . ARG A 1 134 ? 4.836 -11.623 -8.865 1.00 0.00 112 ARG A O 7
ATOM 12102 N N . LYS A 1 135 ? 6.031 -11.462 -6.970 1.00 0.00 113 LYS A N 7
ATOM 12103 C CA . LYS A 1 135 ? 6.061 -10.014 -6.968 1.00 0.00 113 LYS A CA 7
ATOM 12104 C C . LYS A 1 135 ? 7.033 -9.487 -8.015 1.00 0.00 113 LYS A C 7
ATOM 12105 O O . LYS A 1 135 ? 8.221 -9.818 -8.000 1.00 0.00 113 LYS A O 7
ATOM 12124 N N . VAL A 1 136 ? 6.518 -8.682 -8.927 1.00 0.00 114 VAL A N 7
ATOM 12125 C CA . VAL A 1 136 ? 7.349 -8.018 -9.921 1.00 0.00 114 VAL A CA 7
ATOM 12126 C C . VAL A 1 136 ? 7.996 -6.777 -9.316 1.00 0.00 114 VAL A C 7
ATOM 12127 O O . VAL A 1 136 ? 9.217 -6.623 -9.338 1.00 0.00 114 VAL A O 7
ATOM 12140 N N . GLY A 1 137 ? 7.168 -5.901 -8.764 1.00 0.00 115 GLY A N 7
ATOM 12141 C CA . GLY A 1 137 ? 7.677 -4.690 -8.155 1.00 0.00 115 GLY A CA 7
ATOM 12142 C C . GLY A 1 137 ? 7.483 -3.471 -9.034 1.00 0.00 115 GLY A C 7
ATOM 12143 O O . GLY A 1 137 ? 7.707 -2.344 -8.595 1.00 0.00 115 GLY A O 7
ATOM 12147 N N . SER A 1 138 ? 7.071 -3.694 -10.274 1.00 0.00 116 SER A N 7
ATOM 12148 C CA . SER A 1 138 ? 6.829 -2.602 -11.204 1.00 0.00 116 SER A CA 7
ATOM 12149 C C . SER A 1 138 ? 5.506 -1.911 -10.879 1.00 0.00 116 SER A C 7
ATOM 12150 O O . SER A 1 138 ? 4.451 -2.415 -11.308 1.00 0.00 116 SER A O 7
ATOM 12160 N N . MET A 1 23 ? -3.076 0.066 19.525 1.00 0.00 1 MET A N 8
ATOM 12161 C CA . MET A 1 23 ? -4.111 0.481 20.506 1.00 0.00 1 MET A CA 8
ATOM 12162 C C . MET A 1 23 ? -3.480 1.144 21.719 1.00 0.00 1 MET A C 8
ATOM 12163 O O . MET A 1 23 ? -4.171 1.663 22.598 1.00 0.00 1 MET A O 8
ATOM 12177 N N . VAL A 1 24 ? -2.168 1.130 21.756 1.00 0.00 2 VAL A N 8
ATOM 12178 C CA . VAL A 1 24 ? -1.433 1.779 22.824 1.00 0.00 2 VAL A CA 8
ATOM 12179 C C . VAL A 1 24 ? -1.038 3.188 22.390 1.00 0.00 2 VAL A C 8
ATOM 12180 O O . VAL A 1 24 ? -0.444 3.384 21.325 1.00 0.00 2 VAL A O 8
ATOM 12193 N N . SER A 1 25 ? -1.391 4.170 23.200 1.00 0.00 3 SER A N 8
ATOM 12194 C CA . SER A 1 25 ? -1.155 5.557 22.847 1.00 0.00 3 SER A CA 8
ATOM 12195 C C . SER A 1 25 ? 0.225 6.007 23.312 1.00 0.00 3 SER A C 8
ATOM 12196 O O . SER A 1 25 ? 0.357 6.779 24.260 1.00 0.00 3 SER A O 8
ATOM 12204 N N . THR A 1 26 ? 1.250 5.483 22.660 1.00 0.00 4 THR A N 8
ATOM 12205 C CA . THR A 1 26 ? 2.617 5.874 22.943 1.00 0.00 4 THR A CA 8
ATOM 12206 C C . THR A 1 26 ? 3.312 6.299 21.659 1.00 0.00 4 THR A C 8
ATOM 12207 O O . THR A 1 26 ? 3.449 5.505 20.724 1.00 0.00 4 THR A O 8
ATOM 12218 N N . LEU A 1 27 ? 3.725 7.552 21.608 1.00 0.00 5 LEU A N 8
ATOM 12219 C CA . LEU A 1 27 ? 4.384 8.093 20.434 1.00 0.00 5 LEU A CA 8
ATOM 12220 C C . LEU A 1 27 ? 5.851 8.348 20.738 1.00 0.00 5 LEU A C 8
ATOM 12221 O O . LEU A 1 27 ? 6.215 8.586 21.893 1.00 0.00 5 LEU A O 8
ATOM 12237 N N . PRO A 1 28 ? 6.714 8.294 19.719 1.00 0.00 6 PRO A N 8
ATOM 12238 C CA . PRO A 1 28 ? 8.131 8.596 19.882 1.00 0.00 6 PRO A CA 8
ATOM 12239 C C . PRO A 1 28 ? 8.355 10.085 20.113 1.00 0.00 6 PRO A C 8
ATOM 12240 O O . PRO A 1 28 ? 7.501 10.909 19.771 1.00 0.00 6 PRO A O 8
ATOM 12251 N N . PRO A 1 29 ? 9.491 10.454 20.717 1.00 0.00 7 PRO A N 8
ATOM 12252 C CA . PRO A 1 29 ? 9.840 11.852 20.940 1.00 0.00 7 PRO A CA 8
ATOM 12253 C C . PRO A 1 29 ? 10.094 12.609 19.643 1.00 0.00 7 PRO A C 8
ATOM 12254 O O . PRO A 1 29 ? 9.823 12.131 18.542 1.00 0.00 7 PRO A O 8
ATOM 12265 N N . CYS A 1 30 ? 10.646 13.789 19.796 1.00 0.00 8 CYS A N 8
ATOM 12266 C CA . CYS A 1 30 ? 10.956 14.643 18.676 1.00 0.00 8 CYS A CA 8
ATOM 12267 C C . CYS A 1 30 ? 12.430 14.524 18.334 1.00 0.00 8 CYS A C 8
ATOM 12268 O O . CYS A 1 30 ? 13.280 14.740 19.192 1.00 0.00 8 CYS A O 8
ATOM 12275 N N . PRO A 1 31 ? 12.759 14.171 17.082 1.00 0.00 9 PRO A N 8
ATOM 12276 C CA . PRO A 1 31 ? 14.152 14.082 16.633 1.00 0.00 9 PRO A CA 8
ATOM 12277 C C . PRO A 1 31 ? 14.799 15.458 16.525 1.00 0.00 9 PRO A C 8
ATOM 12278 O O . PRO A 1 31 ? 15.933 15.597 16.071 1.00 0.00 9 PRO A O 8
ATOM 12289 N N . GLN A 1 32 ? 14.060 16.471 16.953 1.00 0.00 10 GLN A N 8
ATOM 12290 C CA . GLN A 1 32 ? 14.543 17.834 16.934 1.00 0.00 10 GLN A CA 8
ATOM 12291 C C . GLN A 1 32 ? 14.902 18.292 18.342 1.00 0.00 10 GLN A C 8
ATOM 12292 O O . GLN A 1 32 ? 15.974 18.853 18.554 1.00 0.00 10 GLN A O 8
ATOM 12306 N N . CYS A 1 33 ? 14.023 18.050 19.320 1.00 0.00 11 CYS A N 8
ATOM 12307 C CA . CYS A 1 33 ? 14.277 18.518 20.681 1.00 0.00 11 CYS A CA 8
ATOM 12308 C C . CYS A 1 33 ? 14.231 17.371 21.698 1.00 0.00 11 CYS A C 8
ATOM 12309 O O . CYS A 1 33 ? 14.952 17.401 22.693 1.00 0.00 11 CYS A O 8
ATOM 12316 N N . ASN A 1 34 ? 13.367 16.373 21.449 1.00 0.00 12 ASN A N 8
ATOM 12317 C CA . ASN A 1 34 ? 13.244 15.185 22.319 1.00 0.00 12 ASN A CA 8
ATOM 12318 C C . ASN A 1 34 ? 12.589 15.549 23.659 1.00 0.00 12 ASN A C 8
ATOM 12319 O O . ASN A 1 34 ? 12.576 14.761 24.599 1.00 0.00 12 ASN A O 8
ATOM 12330 N N . SER A 1 35 ? 12.036 16.755 23.715 1.00 0.00 13 SER A N 8
ATOM 12331 C CA . SER A 1 35 ? 11.292 17.231 24.886 1.00 0.00 13 SER A CA 8
ATOM 12332 C C . SER A 1 35 ? 10.116 16.306 25.211 1.00 0.00 13 SER A C 8
ATOM 12333 O O . SER A 1 35 ? 9.648 16.256 26.351 1.00 0.00 13 SER A O 8
ATOM 12341 N N . GLU A 1 36 ? 9.641 15.616 24.172 1.00 0.00 14 GLU A N 8
ATOM 12342 C CA . GLU A 1 36 ? 8.626 14.557 24.271 1.00 0.00 14 GLU A CA 8
ATOM 12343 C C . GLU A 1 36 ? 7.234 15.122 24.225 1.00 0.00 14 GLU A C 8
ATOM 12344 O O . GLU A 1 36 ? 6.255 14.412 24.451 1.00 0.00 14 GLU A O 8
ATOM 12356 N N . TYR A 1 37 ? 7.137 16.389 23.897 1.00 0.00 15 TYR A N 8
ATOM 12357 C CA . TYR A 1 37 ? 5.845 16.999 23.746 1.00 0.00 15 TYR A CA 8
ATOM 12358 C C . TYR A 1 37 ? 5.374 16.834 22.311 1.00 0.00 15 TYR A C 8
ATOM 12359 O O . TYR A 1 37 ? 5.027 17.796 21.635 1.00 0.00 15 TYR A O 8
ATOM 12377 N N . THR A 1 38 ? 5.409 15.599 21.853 1.00 0.00 16 THR A N 8
ATOM 12378 C CA . THR A 1 38 ? 5.014 15.260 20.506 1.00 0.00 16 THR A CA 8
ATOM 12379 C C . THR A 1 38 ? 3.646 14.578 20.526 1.00 0.00 16 THR A C 8
ATOM 12380 O O . THR A 1 38 ? 3.296 13.911 21.501 1.00 0.00 16 THR A O 8
ATOM 12391 N N . TYR A 1 39 ? 2.876 14.748 19.463 1.00 0.00 17 TYR A N 8
ATOM 12392 C CA . TYR A 1 39 ? 1.521 14.218 19.417 1.00 0.00 17 TYR A CA 8
ATOM 12393 C C . TYR A 1 39 ? 1.139 13.891 17.981 1.00 0.00 17 TYR A C 8
ATOM 12394 O O . TYR A 1 39 ? 1.920 14.134 17.064 1.00 0.00 17 TYR A O 8
ATOM 12412 N N . GLU A 1 40 ? -0.049 13.342 17.781 1.00 0.00 18 GLU A N 8
ATOM 12413 C CA . GLU A 1 40 ? -0.507 13.006 16.443 1.00 0.00 18 GLU A CA 8
ATOM 12414 C C . GLU A 1 40 ? -1.546 14.015 15.975 1.00 0.00 18 GLU A C 8
ATOM 12415 O O . GLU A 1 40 ? -2.504 14.309 16.688 1.00 0.00 18 GLU A O 8
ATOM 12427 N N . ASP A 1 41 ? -1.335 14.574 14.793 1.00 0.00 19 ASP A N 8
ATOM 12428 C CA . ASP A 1 41 ? -2.284 15.511 14.209 1.00 0.00 19 ASP A CA 8
ATOM 12429 C C . ASP A 1 41 ? -2.906 14.906 12.955 1.00 0.00 19 ASP A C 8
ATOM 12430 O O . ASP A 1 41 ? -3.369 15.610 12.059 1.00 0.00 19 ASP A O 8
ATOM 12439 N N . GLY A 1 42 ? -2.930 13.585 12.912 1.00 0.00 20 GLY A N 8
ATOM 12440 C CA . GLY A 1 42 ? -3.468 12.891 11.762 1.00 0.00 20 GLY A CA 8
ATOM 12441 C C . GLY A 1 42 ? -2.706 11.622 11.446 1.00 0.00 20 GLY A C 8
ATOM 12442 O O . GLY A 1 42 ? -2.688 10.685 12.245 1.00 0.00 20 GLY A O 8
ATOM 12446 N N . ALA A 1 43 ? -2.054 11.602 10.291 1.00 0.00 21 ALA A N 8
ATOM 12447 C CA . ALA A 1 43 ? -1.336 10.421 9.832 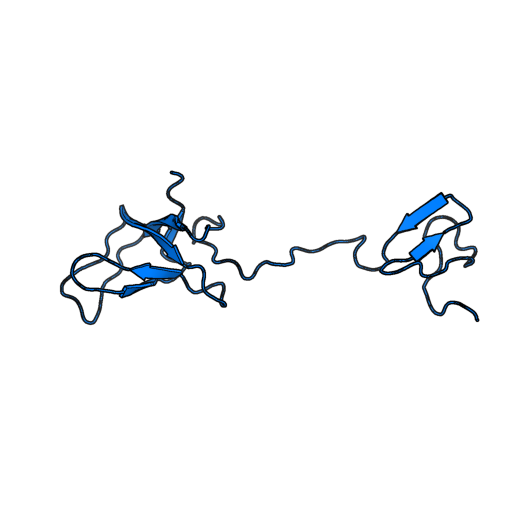1.00 0.00 21 ALA A CA 8
ATOM 12448 C C . ALA A 1 43 ? 0.151 10.548 10.129 1.00 0.00 21 ALA A C 8
ATOM 12449 O O . ALA A 1 43 ? 0.970 9.779 9.623 1.00 0.00 21 ALA A O 8
ATOM 12456 N N . LEU A 1 44 ? 0.489 11.504 10.978 1.00 0.00 22 LEU A N 8
ATOM 12457 C CA . LEU A 1 44 ? 1.875 11.770 11.314 1.00 0.00 22 LEU A CA 8
ATOM 12458 C C . LEU A 1 44 ? 1.973 12.312 12.733 1.00 0.00 22 LEU A C 8
ATOM 12459 O O . LEU A 1 44 ? 0.975 12.381 13.446 1.00 0.00 22 LEU A O 8
ATOM 12475 N N . LEU A 1 45 ? 3.178 12.679 13.132 1.00 0.00 23 LEU A N 8
ATOM 12476 C CA . LEU A 1 45 ? 3.416 13.287 14.430 1.00 0.00 23 LEU A CA 8
ATOM 12477 C C . LEU A 1 45 ? 3.979 14.687 14.220 1.00 0.00 23 LEU A C 8
ATOM 12478 O O . LEU A 1 45 ? 4.774 14.905 13.310 1.00 0.00 23 LEU A O 8
ATOM 12494 N N . VAL A 1 46 ? 3.571 15.647 15.030 1.00 0.00 24 VAL A N 8
ATOM 12495 C CA . VAL A 1 46 ? 4.101 16.993 14.899 1.00 0.00 24 VAL A CA 8
ATOM 12496 C C . VAL A 1 46 ? 4.549 17.506 16.262 1.00 0.00 24 VAL A C 8
ATOM 12497 O O . VAL A 1 46 ? 3.977 17.146 17.292 1.00 0.00 24 VAL A O 8
ATOM 12510 N N . CYS A 1 47 ? 5.588 18.318 16.269 1.00 0.00 25 CYS A N 8
ATOM 12511 C CA . CYS A 1 47 ? 6.080 18.914 17.497 1.00 0.00 25 CYS A CA 8
ATOM 12512 C C . CYS A 1 47 ? 5.612 20.354 17.597 1.00 0.00 25 CYS A C 8
ATOM 12513 O O . CYS A 1 47 ? 6.052 21.207 16.823 1.00 0.00 25 CYS A O 8
ATOM 12520 N N . PRO A 1 48 ? 4.712 20.641 18.551 1.00 0.00 26 PRO A N 8
ATOM 12521 C CA . PRO A 1 48 ? 4.198 21.993 18.778 1.00 0.00 26 PRO A CA 8
ATOM 12522 C C . PRO A 1 48 ? 5.311 22.952 19.179 1.00 0.00 26 PRO A C 8
ATOM 12523 O O . PRO A 1 48 ? 5.205 24.164 18.998 1.00 0.00 26 PRO A O 8
ATOM 12534 N N . GLU A 1 49 ? 6.395 22.390 19.705 1.00 0.00 27 GLU A N 8
ATOM 12535 C CA . GLU A 1 49 ? 7.520 23.187 20.147 1.00 0.00 27 GLU A CA 8
ATOM 12536 C C . GLU A 1 49 ? 8.351 23.663 18.963 1.00 0.00 27 GLU A C 8
ATOM 12537 O O . GLU A 1 49 ? 8.488 24.870 18.754 1.00 0.00 27 GLU A O 8
ATOM 12549 N N . CYS A 1 50 ? 8.892 22.740 18.165 1.00 0.00 28 CYS A N 8
ATOM 12550 C CA . CYS A 1 50 ? 9.786 23.105 17.076 1.00 0.00 28 CYS A CA 8
ATOM 12551 C C . CYS A 1 50 ? 9.038 23.663 15.871 1.00 0.00 28 CYS A C 8
ATOM 12552 O O . CYS A 1 50 ? 9.676 24.094 14.908 1.00 0.00 28 CYS A O 8
ATOM 12559 N N . ALA A 1 51 ? 7.701 23.660 15.904 1.00 0.00 29 ALA A N 8
ATOM 12560 C CA . ALA A 1 51 ? 6.902 24.105 14.765 1.00 0.00 29 ALA A CA 8
ATOM 12561 C C . ALA A 1 51 ? 7.232 23.326 13.494 1.00 0.00 29 ALA A C 8
ATOM 12562 O O . ALA A 1 51 ? 7.228 23.880 12.396 1.00 0.00 29 ALA A O 8
ATOM 12569 N N . HIS A 1 52 ? 7.494 22.033 13.644 1.00 0.00 30 HIS A N 8
ATOM 12570 C CA . HIS A 1 52 ? 7.806 21.183 12.498 1.00 0.00 30 HIS A CA 8
ATOM 12571 C C . HIS A 1 52 ? 7.170 19.808 12.649 1.00 0.00 30 HIS A C 8
ATOM 12572 O O . HIS A 1 52 ? 7.221 19.203 13.723 1.00 0.00 30 HIS A O 8
ATOM 12587 N N . GLU A 1 53 ? 6.570 19.333 11.567 1.00 0.00 31 GLU A N 8
ATOM 12588 C CA . GLU A 1 53 ? 5.925 18.028 11.533 1.00 0.00 31 GLU A CA 8
ATOM 12589 C C . GLU A 1 53 ? 6.915 16.968 11.055 1.00 0.00 31 GLU A C 8
ATOM 12590 O O . GLU A 1 53 ? 7.926 17.300 10.432 1.00 0.00 31 GLU A O 8
ATOM 12602 N N . TRP A 1 54 ? 6.627 15.699 11.331 1.00 0.00 32 TRP A N 8
ATOM 12603 C CA . TRP A 1 54 ? 7.479 14.611 10.869 1.00 0.00 32 TRP A CA 8
ATOM 12604 C C . TRP A 1 54 ? 6.707 13.299 10.864 1.00 0.00 32 TRP A C 8
ATOM 12605 O O . TRP A 1 54 ? 5.655 13.186 11.480 1.00 0.00 32 TRP A O 8
ATOM 12626 N N . SER A 1 55 ? 7.211 12.323 10.144 1.00 0.00 33 SER A N 8
ATOM 12627 C CA . SER A 1 55 ? 6.588 11.013 10.112 1.00 0.00 33 SER A CA 8
ATOM 12628 C C . SER A 1 55 ? 7.550 9.971 10.675 1.00 0.00 33 SER A C 8
ATOM 12629 O O . SER A 1 55 ? 8.731 9.964 10.335 1.00 0.00 33 SER A O 8
ATOM 12637 N N . PRO A 1 56 ? 7.059 9.087 11.556 1.00 0.00 34 PRO A N 8
ATOM 12638 C CA . PRO A 1 56 ? 7.899 8.091 12.227 1.00 0.00 34 PRO A CA 8
ATOM 12639 C C . PRO A 1 56 ? 8.525 7.078 11.265 1.00 0.00 34 PRO A C 8
ATOM 12640 O O . PRO A 1 56 ? 9.584 6.522 11.551 1.00 0.00 34 PRO A O 8
ATOM 12651 N N . ASN A 1 57 ? 7.876 6.836 10.131 1.00 0.00 35 ASN A N 8
ATOM 12652 C CA . ASN A 1 57 ? 8.392 5.870 9.156 1.00 0.00 35 ASN A CA 8
ATOM 12653 C C . ASN A 1 57 ? 8.353 6.429 7.737 1.00 0.00 35 ASN A C 8
ATOM 12654 O O . ASN A 1 57 ? 9.317 6.300 6.983 1.00 0.00 35 ASN A O 8
ATOM 12665 N N . GLU A 1 58 ? 7.236 7.055 7.387 1.00 0.00 36 GLU A N 8
ATOM 12666 C CA . GLU A 1 58 ? 6.998 7.538 6.028 1.00 0.00 36 GLU A CA 8
ATOM 12667 C C . GLU A 1 58 ? 7.991 8.632 5.624 1.00 0.00 36 GLU A C 8
ATOM 12668 O O . GLU A 1 58 ? 8.172 8.911 4.439 1.00 0.00 36 GLU A O 8
ATOM 12680 N N . ALA A 1 59 ? 8.645 9.234 6.611 1.00 0.00 37 ALA A N 8
ATOM 12681 C CA . ALA A 1 59 ? 9.604 10.305 6.359 1.00 0.00 37 ALA A CA 8
ATOM 12682 C C . ALA A 1 59 ? 10.798 9.807 5.549 1.00 0.00 37 ALA A C 8
ATOM 12683 O O . ALA A 1 59 ? 11.514 10.599 4.937 1.00 0.00 37 ALA A O 8
ATOM 12690 N N . ALA A 1 60 ? 11.006 8.496 5.550 1.00 0.00 38 ALA A N 8
ATOM 12691 C CA . ALA A 1 60 ? 12.118 7.896 4.827 1.00 0.00 38 ALA A CA 8
ATOM 12692 C C . ALA A 1 60 ? 11.906 7.979 3.320 1.00 0.00 38 ALA A C 8
ATOM 12693 O O . ALA A 1 60 ? 12.791 8.414 2.581 1.00 0.00 38 ALA A O 8
ATOM 12700 N N . THR A 1 61 ? 10.729 7.574 2.867 1.00 0.00 39 THR A N 8
ATOM 12701 C CA . THR A 1 61 ? 10.439 7.537 1.446 1.00 0.00 39 THR A CA 8
ATOM 12702 C C . THR A 1 61 ? 9.146 8.274 1.120 1.00 0.00 39 THR A C 8
ATOM 12703 O O . THR A 1 61 ? 8.057 7.831 1.484 1.00 0.00 39 THR A O 8
ATOM 12714 N N . ALA A 1 62 ? 9.275 9.395 0.432 1.00 0.00 40 ALA A N 8
ATOM 12715 C CA . ALA A 1 62 ? 8.118 10.168 0.003 1.00 0.00 40 ALA A CA 8
ATOM 12716 C C . ALA A 1 62 ? 8.219 10.485 -1.482 1.00 0.00 40 ALA A C 8
ATOM 12717 O O . ALA A 1 62 ? 7.515 11.350 -2.000 1.00 0.00 40 ALA A O 8
ATOM 12724 N N . SER A 1 63 ? 9.091 9.753 -2.163 1.00 0.00 41 SER A N 8
ATOM 12725 C CA . SER A 1 63 ? 9.352 9.974 -3.581 1.00 0.00 41 SER A CA 8
ATOM 12726 C C . SER A 1 63 ? 8.499 9.049 -4.450 1.00 0.00 41 SER A C 8
ATOM 12727 O O . SER A 1 63 ? 8.780 8.862 -5.634 1.00 0.00 41 SER A O 8
ATOM 12735 N N . ASP A 1 64 ? 7.459 8.476 -3.860 1.00 0.00 42 ASP A N 8
ATOM 12736 C CA . ASP A 1 64 ? 6.564 7.586 -4.589 1.00 0.00 42 ASP A CA 8
ATOM 12737 C C . ASP A 1 64 ? 5.135 7.800 -4.107 1.00 0.00 42 ASP A C 8
ATOM 12738 O O . ASP A 1 64 ? 4.916 8.221 -2.970 1.00 0.00 42 ASP A O 8
ATOM 12747 N N . ASP A 1 65 ? 4.175 7.526 -4.974 1.00 0.00 43 ASP A N 8
ATOM 12748 C CA . ASP A 1 65 ? 2.764 7.712 -4.652 1.00 0.00 43 ASP A CA 8
ATOM 12749 C C . ASP A 1 65 ? 2.107 6.376 -4.318 1.00 0.00 43 ASP A C 8
ATOM 12750 O O . ASP A 1 65 ? 1.062 6.321 -3.668 1.00 0.00 43 ASP A O 8
ATOM 12759 N N . GLY A 1 66 ? 2.746 5.297 -4.743 1.00 0.00 44 GLY A N 8
ATOM 12760 C CA . GLY A 1 66 ? 2.173 3.980 -4.571 1.00 0.00 44 GLY A CA 8
ATOM 12761 C C . GLY A 1 66 ? 1.074 3.713 -5.575 1.00 0.00 44 GLY A C 8
ATOM 12762 O O . GLY A 1 66 ? 0.151 2.947 -5.308 1.00 0.00 44 GLY A O 8
ATOM 12766 N N . LYS A 1 67 ? 1.167 4.361 -6.729 1.00 0.00 45 LYS A N 8
ATOM 12767 C CA . LYS A 1 67 ? 0.164 4.202 -7.774 1.00 0.00 45 LYS A CA 8
ATOM 12768 C C . LYS A 1 67 ? 0.609 3.188 -8.816 1.00 0.00 45 LYS A C 8
ATOM 12769 O O . LYS A 1 67 ? -0.212 2.642 -9.549 1.00 0.00 45 LYS A O 8
ATOM 12788 N N . VAL A 1 68 ? 1.908 2.945 -8.899 1.00 0.00 46 VAL A N 8
ATOM 12789 C CA . VAL A 1 68 ? 2.424 2.055 -9.922 1.00 0.00 46 VAL A CA 8
ATOM 12790 C C . VAL A 1 68 ? 2.519 0.634 -9.384 1.00 0.00 46 VAL A C 8
ATOM 12791 O O . VAL A 1 68 ? 2.993 0.409 -8.268 1.00 0.00 46 VAL A O 8
ATOM 12804 N N . ILE A 1 69 ? 2.064 -0.312 -10.187 1.00 0.00 47 ILE A N 8
ATOM 12805 C CA . ILE A 1 69 ? 1.972 -1.705 -9.774 1.00 0.00 47 ILE A CA 8
ATOM 12806 C C . ILE A 1 69 ? 3.365 -2.339 -9.720 1.00 0.00 47 ILE A C 8
ATOM 12807 O O . ILE A 1 69 ? 4.105 -2.330 -10.709 1.00 0.00 47 ILE A O 8
ATOM 12823 N N . LYS A 1 70 ? 3.726 -2.847 -8.547 1.00 0.00 48 LYS A N 8
ATOM 12824 C CA . LYS A 1 70 ? 5.043 -3.427 -8.319 1.00 0.00 48 LYS A CA 8
ATOM 12825 C C . LYS A 1 70 ? 4.922 -4.902 -7.929 1.00 0.00 48 LYS A C 8
ATOM 12826 O O . LYS A 1 70 ? 4.081 -5.265 -7.106 1.00 0.00 48 LYS A O 8
ATOM 12845 N N . ASP A 1 71 ? 5.793 -5.729 -8.497 1.00 0.00 49 ASP A N 8
ATOM 12846 C CA . ASP A 1 71 ? 5.673 -7.183 -8.412 1.00 0.00 49 ASP A CA 8
ATOM 12847 C C . ASP A 1 71 ? 6.456 -7.761 -7.241 1.00 0.00 49 ASP A C 8
ATOM 12848 O O . ASP A 1 71 ? 7.069 -7.024 -6.465 1.00 0.00 49 ASP A O 8
ATOM 12857 N N . SER A 1 72 ? 6.469 -9.092 -7.143 1.00 0.00 50 SER A N 8
ATOM 12858 C CA . SER A 1 72 ? 7.125 -9.774 -6.029 1.00 0.00 50 SER A CA 8
ATOM 12859 C C . SER A 1 72 ? 8.639 -9.780 -6.230 1.00 0.00 50 SER A C 8
ATOM 12860 O O . SER A 1 72 ? 9.415 -10.193 -5.366 1.00 0.00 50 SER A O 8
ATOM 12868 N N . VAL A 1 73 ? 9.030 -9.299 -7.385 1.00 0.00 51 VAL A N 8
ATOM 12869 C CA . VAL A 1 73 ? 10.430 -9.212 -7.753 1.00 0.00 51 VAL A CA 8
ATOM 12870 C C . VAL A 1 73 ? 10.996 -7.883 -7.293 1.00 0.00 51 VAL A C 8
ATOM 12871 O O . VAL A 1 73 ? 12.204 -7.716 -7.115 1.00 0.00 51 VAL A O 8
ATOM 12884 N N . GLY A 1 74 ? 10.093 -6.949 -7.084 1.00 0.00 52 GLY A N 8
ATOM 12885 C CA . GLY A 1 74 ? 10.478 -5.597 -6.766 1.00 0.00 52 GLY A CA 8
ATOM 12886 C C . GLY A 1 74 ? 10.511 -4.743 -8.008 1.00 0.00 52 GLY A C 8
ATOM 12887 O O . GLY A 1 74 ? 10.699 -3.529 -7.936 1.00 0.00 52 GLY A O 8
ATOM 12891 N N . ASN A 1 75 ? 10.323 -5.384 -9.159 1.00 0.00 53 ASN A N 8
ATOM 12892 C CA . ASN A 1 75 ? 10.308 -4.663 -10.416 1.00 0.00 53 ASN A CA 8
ATOM 12893 C C . ASN A 1 75 ? 8.973 -3.978 -10.639 1.00 0.00 53 ASN A C 8
ATOM 12894 O O . ASN A 1 75 ? 7.919 -4.470 -10.229 1.00 0.00 53 ASN A O 8
ATOM 12905 N N . VAL A 1 76 ? 9.062 -2.834 -11.282 1.00 0.00 54 VAL A N 8
ATOM 12906 C CA . VAL A 1 76 ? 7.913 -1.974 -11.521 1.00 0.00 54 VAL A CA 8
ATOM 12907 C C . VAL A 1 76 ? 7.459 -2.123 -12.961 1.00 0.00 54 VAL A C 8
ATOM 12908 O O . VAL A 1 76 ? 8.285 -2.115 -13.880 1.00 0.00 54 VAL A O 8
ATOM 12921 N N . LEU A 1 77 ? 6.158 -2.255 -13.170 1.00 0.00 55 LEU A N 8
ATOM 12922 C CA . LEU A 1 77 ? 5.632 -2.620 -14.471 1.00 0.00 55 LEU A CA 8
ATOM 12923 C C . LEU A 1 77 ? 5.203 -1.393 -15.256 1.00 0.00 55 LEU A C 8
ATOM 12924 O O . LEU A 1 77 ? 5.204 -0.275 -14.745 1.00 0.00 55 LEU A O 8
ATOM 12940 N N . GLN A 1 78 ? 4.836 -1.627 -16.500 1.00 0.00 56 GLN A N 8
ATOM 12941 C CA . GLN A 1 78 ? 4.357 -0.584 -17.384 1.00 0.00 56 GLN A CA 8
ATOM 12942 C C . GLN A 1 78 ? 3.007 -1.007 -17.936 1.00 0.00 56 GLN A C 8
ATOM 12943 O O . GLN A 1 78 ? 2.741 -2.199 -18.078 1.00 0.00 56 GLN A O 8
ATOM 12957 N N . ASP A 1 79 ? 2.143 -0.053 -18.220 1.00 0.00 57 ASP A N 8
ATOM 12958 C CA . ASP A 1 79 ? 0.877 -0.355 -18.850 1.00 0.00 57 ASP A CA 8
ATOM 12959 C C . ASP A 1 79 ? 1.139 -0.898 -20.248 1.00 0.00 57 ASP A C 8
ATOM 12960 O O . ASP A 1 79 ? 1.897 -0.308 -21.020 1.00 0.00 57 ASP A O 8
ATOM 12969 N N . GLY A 1 80 ? 0.522 -2.020 -20.558 1.00 0.00 58 GLY A N 8
ATOM 12970 C CA . GLY A 1 80 ? 0.756 -2.675 -21.829 1.00 0.00 58 GLY A CA 8
ATOM 12971 C C . GLY A 1 80 ? 1.939 -3.629 -21.803 1.00 0.00 58 GLY A C 8
ATOM 12972 O O . GLY A 1 80 ? 2.207 -4.312 -22.795 1.00 0.00 58 GLY A O 8
ATOM 12976 N N . ASP A 1 81 ? 2.655 -3.677 -20.683 1.00 0.00 59 ASP A N 8
ATOM 12977 C CA . ASP A 1 81 ? 3.817 -4.552 -20.555 1.00 0.00 59 ASP A CA 8
ATOM 12978 C C . ASP A 1 81 ? 3.389 -6.007 -20.414 1.00 0.00 59 ASP A C 8
ATOM 12979 O O . ASP A 1 81 ? 2.195 -6.308 -20.329 1.00 0.00 59 ASP A O 8
ATOM 12988 N N . THR A 1 82 ? 4.358 -6.905 -20.378 1.00 0.00 60 THR A N 8
ATOM 12989 C CA . THR A 1 82 ? 4.082 -8.319 -20.225 1.00 0.00 60 THR A CA 8
ATOM 12990 C C . THR A 1 82 ? 4.454 -8.757 -18.816 1.00 0.00 60 THR A C 8
ATOM 12991 O O . THR A 1 82 ? 5.479 -8.332 -18.282 1.00 0.00 60 THR A O 8
ATOM 13002 N N . ILE A 1 83 ? 3.624 -9.589 -18.210 1.00 0.00 61 ILE A N 8
ATOM 13003 C CA . ILE A 1 83 ? 3.893 -10.069 -16.868 1.00 0.00 61 ILE A CA 8
ATOM 13004 C C . ILE A 1 83 ? 3.989 -11.586 -16.875 1.00 0.00 61 ILE A C 8
ATOM 13005 O O . ILE A 1 83 ? 3.625 -12.233 -17.859 1.00 0.00 61 ILE A O 8
ATOM 13021 N N . THR A 1 84 ? 4.503 -12.150 -15.801 1.00 0.00 62 THR A N 8
ATOM 13022 C CA . THR A 1 84 ? 4.587 -13.585 -15.651 1.00 0.00 62 THR A CA 8
ATOM 13023 C C . THR A 1 84 ? 4.509 -13.975 -14.174 1.00 0.00 62 THR A C 8
ATOM 13024 O O . THR A 1 84 ? 5.386 -13.633 -13.389 1.00 0.00 62 THR A O 8
ATOM 13035 N N . VAL A 1 85 ? 3.434 -14.660 -13.805 1.00 0.00 63 VAL A N 8
ATOM 13036 C CA . VAL A 1 85 ? 3.244 -15.122 -12.438 1.00 0.00 63 VAL A CA 8
ATOM 13037 C C . VAL A 1 85 ? 4.374 -16.074 -12.059 1.00 0.00 63 VAL A C 8
ATOM 13038 O O . VAL A 1 85 ? 4.691 -17.006 -12.797 1.00 0.00 63 VAL A O 8
ATOM 13051 N N . ILE A 1 86 ? 5.048 -15.785 -10.967 1.00 0.00 64 ILE A N 8
ATOM 13052 C CA . ILE A 1 86 ? 6.136 -16.633 -10.525 1.00 0.00 64 ILE A CA 8
ATOM 13053 C C . ILE A 1 86 ? 5.706 -17.619 -9.454 1.00 0.00 64 ILE A C 8
ATOM 13054 O O . ILE A 1 86 ? 6.557 -18.247 -8.825 1.00 0.00 64 ILE A O 8
ATOM 13070 N N . LYS A 1 87 ? 4.407 -17.812 -9.254 1.00 0.00 65 LYS A N 8
ATOM 13071 C CA . LYS A 1 87 ? 3.935 -18.712 -8.219 1.00 0.00 65 LYS A CA 8
ATOM 13072 C C . LYS A 1 87 ? 2.774 -19.537 -8.767 1.00 0.00 65 LYS A C 8
ATOM 13073 O O . LYS A 1 87 ? 2.193 -19.198 -9.798 1.00 0.00 65 LYS A O 8
ATOM 13092 N N . ASP A 1 88 ? 2.490 -20.649 -8.119 1.00 0.00 66 ASP A N 8
ATOM 13093 C CA . ASP A 1 88 ? 1.320 -21.446 -8.465 1.00 0.00 66 ASP A CA 8
ATOM 13094 C C . ASP A 1 88 ? 0.062 -20.956 -7.741 1.00 0.00 66 ASP A C 8
ATOM 13095 O O . ASP A 1 88 ? -0.024 -20.977 -6.511 1.00 0.00 66 ASP A O 8
ATOM 13104 N N . LEU A 1 89 ? -0.888 -20.492 -8.535 1.00 0.00 67 LEU A N 8
ATOM 13105 C CA . LEU A 1 89 ? -2.222 -20.101 -8.078 1.00 0.00 67 LEU A CA 8
ATOM 13106 C C . LEU A 1 89 ? -3.271 -20.784 -8.961 1.00 0.00 67 LEU A C 8
ATOM 13107 O O . LEU A 1 89 ? -3.032 -21.025 -10.136 1.00 0.00 67 LEU A O 8
ATOM 13123 N N . LYS A 1 90 ? -4.410 -21.138 -8.404 1.00 0.00 68 LYS A N 8
ATOM 13124 C CA . LYS A 1 90 ? -5.504 -21.663 -9.218 1.00 0.00 68 LYS A CA 8
ATOM 13125 C C . LYS A 1 90 ? -6.445 -20.538 -9.642 1.00 0.00 68 LYS A C 8
ATOM 13126 O O . LYS A 1 90 ? -6.238 -19.380 -9.284 1.00 0.00 68 LYS A O 8
ATOM 13145 N N . VAL A 1 91 ? -7.481 -20.884 -10.402 1.00 0.00 69 VAL A N 8
ATOM 13146 C CA . VAL A 1 91 ? -8.499 -19.922 -10.797 1.00 0.00 69 VAL A CA 8
ATOM 13147 C C . VAL A 1 91 ? -9.855 -20.540 -10.503 1.00 0.00 69 VAL A C 8
ATOM 13148 O O . VAL A 1 91 ? -10.131 -21.670 -10.905 1.00 0.00 69 VAL A O 8
ATOM 13161 N N . LYS A 1 92 ? -10.688 -19.813 -9.793 1.00 0.00 70 LYS A N 8
ATOM 13162 C CA . LYS A 1 92 ? -11.945 -20.350 -9.316 1.00 0.00 70 LYS A CA 8
ATOM 13163 C C . LYS A 1 92 ? -13.060 -20.080 -10.317 1.00 0.00 70 LYS A C 8
ATOM 13164 O O . LYS A 1 92 ? -13.135 -18.992 -10.890 1.00 0.00 70 LYS A O 8
ATOM 13183 N N . GLY A 1 93 ? -13.897 -21.083 -10.552 1.00 0.00 71 GLY A N 8
ATOM 13184 C CA . GLY A 1 93 ? -15.009 -20.933 -11.476 1.00 0.00 71 GLY A CA 8
ATOM 13185 C C . GLY A 1 93 ? -14.589 -21.109 -12.923 1.00 0.00 71 GLY A C 8
ATOM 13186 O O . GLY A 1 93 ? -15.391 -21.502 -13.770 1.00 0.00 71 GLY A O 8
ATOM 13190 N N . SER A 1 94 ? -13.333 -20.814 -13.205 1.00 0.00 72 SER A N 8
ATOM 13191 C CA . SER A 1 94 ? -12.793 -20.939 -14.544 1.00 0.00 72 SER A CA 8
ATOM 13192 C C . SER A 1 94 ? -11.894 -22.165 -14.641 1.00 0.00 72 SER A C 8
ATOM 13193 O O . SER A 1 94 ? -11.340 -22.618 -13.638 1.00 0.00 72 SER A O 8
ATOM 13201 N N . SER A 1 95 ? -11.742 -22.693 -15.846 1.00 0.00 73 SER A N 8
ATOM 13202 C CA . SER A 1 95 ? -10.876 -23.841 -16.072 1.00 0.00 73 SER A CA 8
ATOM 13203 C C . SER A 1 95 ? -9.428 -23.387 -16.258 1.00 0.00 73 SER A C 8
ATOM 13204 O O . SER A 1 95 ? -8.565 -24.160 -16.676 1.00 0.00 73 SER A O 8
ATOM 13212 N N . LEU A 1 96 ? -9.173 -22.124 -15.938 1.00 0.00 74 LEU A N 8
ATOM 13213 C CA . LEU A 1 96 ? -7.839 -21.568 -16.008 1.00 0.00 74 LEU A CA 8
ATOM 13214 C C . LEU A 1 96 ? -7.029 -22.005 -14.797 1.00 0.00 74 LEU A C 8
ATOM 13215 O O . LEU A 1 96 ? -7.579 -22.540 -13.833 1.00 0.00 74 LEU A O 8
ATOM 13231 N N . VAL A 1 97 ? -5.736 -21.723 -14.828 1.00 0.00 75 VAL A N 8
ATOM 13232 C CA . VAL A 1 97 ? -4.786 -22.228 -13.849 1.00 0.00 75 VAL A CA 8
ATOM 13233 C C . VAL A 1 97 ? -3.577 -21.306 -13.889 1.00 0.00 75 VAL A C 8
ATOM 13234 O O . VAL A 1 97 ? -2.921 -21.191 -14.926 1.00 0.00 75 VAL A O 8
ATOM 13247 N N . VAL A 1 98 ? -3.293 -20.629 -12.802 1.00 0.00 76 VAL A N 8
ATOM 13248 C CA . VAL A 1 98 ? -2.202 -19.670 -12.793 1.00 0.00 76 VAL A CA 8
ATOM 13249 C C . VAL A 1 98 ? -0.904 -20.338 -12.342 1.00 0.00 76 VAL A C 8
ATOM 13250 O O . VAL A 1 98 ? -0.633 -20.475 -11.162 1.00 0.00 76 VAL A O 8
ATOM 13263 N N . LYS A 1 99 ? -0.103 -20.758 -13.294 1.00 0.00 77 LYS A N 8
ATOM 13264 C CA . LYS A 1 99 ? 1.118 -21.484 -12.976 1.00 0.00 77 LYS A CA 8
ATOM 13265 C C . LYS A 1 99 ? 2.347 -20.629 -13.232 1.00 0.00 77 LYS A C 8
ATOM 13266 O O . LYS A 1 99 ? 2.342 -19.796 -14.137 1.00 0.00 77 LYS A O 8
ATOM 13285 N N . VAL A 1 100 ? 3.369 -20.820 -12.399 1.00 0.00 78 VAL A N 8
ATOM 13286 C CA . VAL A 1 100 ? 4.629 -20.075 -12.514 1.00 0.00 78 VAL A CA 8
ATOM 13287 C C . VAL A 1 100 ? 5.145 -20.063 -13.968 1.00 0.00 78 VAL A C 8
ATOM 13288 O O . VAL A 1 100 ? 5.736 -21.027 -14.457 1.00 0.00 78 VAL A O 8
ATOM 13301 N N . GLY A 1 101 ? 4.855 -18.967 -14.657 1.00 0.00 79 GLY A N 8
ATOM 13302 C CA . GLY A 1 101 ? 5.245 -18.815 -16.050 1.00 0.00 79 GLY A CA 8
ATOM 13303 C C . GLY A 1 101 ? 4.066 -18.374 -16.909 1.00 0.00 79 GLY A C 8
ATOM 13304 O O . GLY A 1 101 ? 4.149 -18.339 -18.134 1.00 0.00 79 GLY A O 8
ATOM 13308 N N . THR A 1 102 ? 2.961 -18.067 -16.235 1.00 0.00 80 THR A N 8
ATOM 13309 C CA . THR A 1 102 ? 1.767 -17.569 -16.907 1.00 0.00 80 THR A CA 8
ATOM 13310 C C . THR A 1 102 ? 2.065 -16.227 -17.579 1.00 0.00 80 THR A C 8
ATOM 13311 O O . THR A 1 102 ? 2.141 -15.188 -16.937 1.00 0.00 80 THR A O 8
ATOM 13322 N N . LYS A 1 103 ? 2.212 -16.268 -18.881 1.00 0.00 81 LYS A N 8
ATOM 13323 C CA . LYS A 1 103 ? 2.608 -15.083 -19.616 1.00 0.00 81 LYS A CA 8
ATOM 13324 C C . LYS A 1 103 ? 1.396 -14.322 -20.119 1.00 0.00 81 LYS A C 8
ATOM 13325 O O . LYS A 1 103 ? 0.639 -14.823 -20.951 1.00 0.00 81 LYS A O 8
ATOM 13344 N N . VAL A 1 104 ? 1.213 -13.118 -19.599 1.00 0.00 82 VAL A N 8
ATOM 13345 C CA . VAL A 1 104 ? 0.131 -12.253 -20.045 1.00 0.00 82 VAL A CA 8
ATOM 13346 C C . VAL A 1 104 ? 0.651 -10.852 -20.344 1.00 0.00 82 VAL A C 8
ATOM 13347 O O . VAL A 1 104 ? 1.231 -10.196 -19.478 1.00 0.00 82 VAL A O 8
ATOM 13360 N N . LYS A 1 105 ? 0.463 -10.412 -21.579 1.00 0.00 83 LYS A N 8
ATOM 13361 C CA . LYS A 1 105 ? 0.946 -9.109 -22.000 1.00 0.00 83 LYS A CA 8
ATOM 13362 C C . LYS A 1 105 ? -0.169 -8.099 -22.194 1.00 0.00 83 LYS A C 8
ATOM 13363 O O . LYS A 1 105 ? -1.355 -8.437 -22.209 1.00 0.00 83 LYS A O 8
ATOM 13382 N N . ASN A 1 106 ? 0.269 -6.852 -22.308 1.00 0.00 84 ASN A N 8
ATOM 13383 C CA . ASN A 1 106 ? -0.583 -5.732 -22.659 1.00 0.00 84 ASN A CA 8
ATOM 13384 C C . ASN A 1 106 ? -1.524 -5.381 -21.522 1.00 0.00 84 ASN A C 8
ATOM 13385 O O . ASN A 1 106 ? -2.666 -4.993 -21.758 1.00 0.00 84 ASN A O 8
ATOM 13396 N N . ILE A 1 107 ? -1.048 -5.494 -20.284 1.00 0.00 85 ILE A N 8
ATOM 13397 C CA . ILE A 1 107 ? -1.858 -5.222 -19.103 1.00 0.00 85 ILE A CA 8
ATOM 13398 C C . ILE A 1 107 ? -2.261 -3.750 -18.961 1.00 0.00 85 ILE A C 8
ATOM 13399 O O . ILE A 1 107 ? -1.932 -2.906 -19.792 1.00 0.00 85 ILE A O 8
ATOM 13415 N N . ARG A 1 108 ? -2.966 -3.471 -17.872 1.00 0.00 86 ARG A N 8
ATOM 13416 C CA . ARG A 1 108 ? -3.354 -2.121 -17.491 1.00 0.00 86 ARG A CA 8
ATOM 13417 C C . ARG A 1 108 ? -2.992 -1.898 -16.029 1.00 0.00 86 ARG A C 8
ATOM 13418 O O . ARG A 1 108 ? -3.293 -2.743 -15.182 1.00 0.00 86 ARG A O 8
ATOM 13439 N N . LEU A 1 109 ? -2.327 -0.789 -15.727 1.00 0.00 87 LEU A N 8
ATOM 13440 C CA . LEU A 1 109 ? -1.996 -0.459 -14.345 1.00 0.00 87 LEU A CA 8
ATOM 13441 C C . LEU A 1 109 ? -3.257 -0.049 -13.602 1.00 0.00 87 LEU A C 8
ATOM 13442 O O . LEU A 1 109 ? -3.845 0.995 -13.884 1.00 0.00 87 LEU A O 8
ATOM 13458 N N . VAL A 1 110 ? -3.681 -0.889 -12.675 1.00 0.00 88 VAL A N 8
ATOM 13459 C CA . VAL A 1 110 ? -4.947 -0.698 -11.988 1.00 0.00 88 VAL A CA 8
ATOM 13460 C C . VAL A 1 110 ? -4.844 0.377 -10.918 1.00 0.00 88 VAL A C 8
ATOM 13461 O O . VAL A 1 110 ? -3.786 0.576 -10.324 1.00 0.00 88 VAL A O 8
ATOM 13474 N N . ASP A 1 111 ? -5.946 1.083 -10.697 1.00 0.00 89 ASP A N 8
ATOM 13475 C CA . ASP A 1 111 ? -6.037 2.034 -9.598 1.00 0.00 89 ASP A CA 8
ATOM 13476 C C . ASP A 1 111 ? -6.274 1.266 -8.310 1.00 0.00 89 ASP A C 8
ATOM 13477 O O . ASP A 1 111 ? -6.058 1.776 -7.209 1.00 0.00 89 ASP A O 8
ATOM 13486 N N . GLY A 1 112 ? -6.761 0.039 -8.473 1.00 0.00 90 GLY A N 8
ATOM 13487 C CA . GLY A 1 112 ? -6.845 -0.887 -7.367 1.00 0.00 90 GLY A CA 8
ATOM 13488 C C . GLY A 1 112 ? -5.478 -1.137 -6.780 1.00 0.00 90 GLY A C 8
ATOM 13489 O O . GLY A 1 112 ? -4.526 -1.354 -7.529 1.00 0.00 90 GLY A O 8
ATOM 13493 N N . ASP A 1 113 ? -5.420 -1.152 -5.449 1.00 0.00 91 ASP A N 8
ATOM 13494 C CA . ASP A 1 113 ? -4.174 -1.086 -4.669 1.00 0.00 91 ASP A CA 8
ATOM 13495 C C . ASP A 1 113 ? -2.933 -1.571 -5.417 1.00 0.00 91 ASP A C 8
ATOM 13496 O O . ASP A 1 113 ? -2.182 -0.771 -5.971 1.00 0.00 91 ASP A O 8
ATOM 13505 N N . HIS A 1 114 ? -2.695 -2.872 -5.391 1.00 0.00 92 HIS A N 8
ATOM 13506 C CA . HIS A 1 114 ? -1.460 -3.422 -5.937 1.00 0.00 92 HIS A CA 8
ATOM 13507 C C . HIS A 1 114 ? -1.647 -4.222 -7.221 1.00 0.00 92 HIS A C 8
ATOM 13508 O O . HIS A 1 114 ? -0.679 -4.786 -7.708 1.00 0.00 92 HIS A O 8
ATOM 13523 N N . ASP A 1 115 ? -2.849 -4.324 -7.775 1.00 0.00 93 ASP A N 8
ATOM 13524 C CA . ASP A 1 115 ? -3.137 -5.396 -8.729 1.00 0.00 93 ASP A CA 8
ATOM 13525 C C . ASP A 1 115 ? -2.776 -5.083 -10.174 1.00 0.00 93 ASP A C 8
ATOM 13526 O O . ASP A 1 115 ? -2.175 -4.071 -10.485 1.00 0.00 93 ASP A O 8
ATOM 13535 N N . ILE A 1 116 ? -3.229 -5.959 -11.063 1.00 0.00 94 ILE A N 8
ATOM 13536 C CA . ILE A 1 116 ? -2.865 -5.913 -12.467 1.00 0.00 94 ILE A CA 8
ATOM 13537 C C . ILE A 1 116 ? -4.067 -6.247 -13.315 1.00 0.00 94 ILE A C 8
ATOM 13538 O O . ILE A 1 116 ? -4.718 -7.258 -13.111 1.00 0.00 94 ILE A O 8
ATOM 13554 N N . ASP A 1 117 ? -4.379 -5.392 -14.248 1.00 0.00 95 ASP A N 8
ATOM 13555 C CA . ASP A 1 117 ? -5.448 -5.677 -15.169 1.00 0.00 95 ASP A CA 8
ATOM 13556 C C . ASP A 1 117 ? -4.871 -6.332 -16.398 1.00 0.00 95 ASP A C 8
ATOM 13557 O O . ASP A 1 117 ? -3.950 -5.803 -17.010 1.00 0.00 95 ASP A O 8
ATOM 13566 N N . CYS A 1 118 ? -5.395 -7.476 -16.756 1.00 0.00 96 CYS A N 8
ATOM 13567 C CA . CYS A 1 118 ? -4.849 -8.214 -17.868 1.00 0.00 96 CYS A CA 8
ATOM 13568 C C . CYS A 1 118 ? -5.952 -8.719 -18.780 1.00 0.00 96 CYS A C 8
ATOM 13569 O O . CYS A 1 118 ? -7.017 -9.130 -18.320 1.00 0.00 96 CYS A O 8
ATOM 13577 N N . LYS A 1 119 ? -5.683 -8.675 -20.072 1.00 0.00 97 LYS A N 8
ATOM 13578 C CA . LYS A 1 119 ? -6.632 -9.115 -21.076 1.00 0.00 97 LYS A CA 8
ATOM 13579 C C . LYS A 1 119 ? -6.282 -10.528 -21.521 1.00 0.00 97 LYS A C 8
ATOM 13580 O O . LYS A 1 119 ? -5.221 -10.770 -22.097 1.00 0.00 97 LYS A O 8
ATOM 13599 N N . ILE A 1 120 ? -7.166 -11.464 -21.230 1.00 0.00 98 ILE A N 8
ATOM 13600 C CA . ILE A 1 120 ? -6.892 -12.864 -21.487 1.00 0.00 98 ILE A CA 8
ATOM 13601 C C . ILE A 1 120 ? -7.875 -13.418 -22.504 1.00 0.00 98 ILE A C 8
ATOM 13602 O O . ILE A 1 120 ? -9.049 -13.638 -22.195 1.00 0.00 98 ILE A O 8
ATOM 13618 N N . ASP A 1 121 ? -7.386 -13.604 -23.726 1.00 0.00 99 ASP A N 8
ATOM 13619 C CA . ASP A 1 121 ? -8.195 -14.103 -24.835 1.00 0.00 99 ASP A CA 8
ATOM 13620 C C . ASP A 1 121 ? -9.004 -15.326 -24.433 1.00 0.00 99 ASP A C 8
ATOM 13621 O O . ASP A 1 121 ? -8.473 -16.278 -23.855 1.00 0.00 99 ASP A O 8
ATOM 13630 N N . GLY A 1 122 ? -10.290 -15.286 -24.735 1.00 0.00 100 GLY A N 8
ATOM 13631 C CA . GLY A 1 122 ? -11.171 -16.377 -24.393 1.00 0.00 100 GLY A CA 8
ATOM 13632 C C . GLY A 1 122 ? -12.125 -16.003 -23.282 1.00 0.00 100 GLY A C 8
ATOM 13633 O O . GLY A 1 122 ? -13.309 -15.764 -23.523 1.00 0.00 100 GLY A O 8
ATOM 13637 N N . ILE A 1 123 ? -11.609 -15.925 -22.066 1.00 0.00 101 ILE A N 8
ATOM 13638 C CA . ILE A 1 123 ? -12.440 -15.610 -20.914 1.00 0.00 101 ILE A CA 8
ATOM 13639 C C . ILE A 1 123 ? -12.690 -14.109 -20.808 1.00 0.00 101 ILE A C 8
ATOM 13640 O O . ILE A 1 123 ? -13.822 -13.672 -20.595 1.00 0.00 101 ILE A O 8
ATOM 13656 N N . GLY A 1 124 ? -11.636 -13.325 -20.957 1.00 0.00 102 GLY A N 8
ATOM 13657 C CA . GLY A 1 124 ? -11.757 -11.889 -20.873 1.00 0.00 102 GLY A CA 8
ATOM 13658 C C . GLY A 1 124 ? -10.660 -11.305 -20.015 1.00 0.00 102 GLY A C 8
ATOM 13659 O O . GLY A 1 124 ? -9.553 -11.829 -19.984 1.00 0.00 102 GLY A O 8
ATOM 13663 N N . ALA A 1 125 ? -10.960 -10.241 -19.300 1.00 0.00 103 ALA A N 8
ATOM 13664 C CA . ALA A 1 125 ? -9.973 -9.601 -18.450 1.00 0.00 103 ALA A CA 8
ATOM 13665 C C . ALA A 1 125 ? -9.966 -10.221 -17.057 1.00 0.00 103 ALA A C 8
ATOM 13666 O O . ALA A 1 125 ? -10.963 -10.802 -16.618 1.00 0.00 103 ALA A O 8
ATOM 13673 N N . MET A 1 126 ? -8.843 -10.097 -16.368 1.00 0.00 104 MET A N 8
ATOM 13674 C CA . MET A 1 126 ? -8.714 -10.606 -15.008 1.00 0.00 104 MET A CA 8
ATOM 13675 C C . MET A 1 126 ? -7.734 -9.745 -14.213 1.00 0.00 104 MET A C 8
ATOM 13676 O O . MET A 1 126 ? -6.979 -8.964 -14.790 1.00 0.00 104 MET A O 8
ATOM 13690 N N . LYS A 1 127 ? -7.754 -9.889 -12.894 1.00 0.00 105 LYS A N 8
ATOM 13691 C CA . LYS A 1 127 ? -6.919 -9.088 -12.015 1.00 0.00 105 LYS A CA 8
ATOM 13692 C C . LYS A 1 127 ? -5.962 -9.975 -11.224 1.00 0.00 105 LYS A C 8
ATOM 13693 O O . LYS A 1 127 ? -6.387 -10.844 -10.461 1.00 0.00 105 LYS A O 8
ATOM 13712 N N . LEU A 1 128 ? -4.674 -9.745 -11.421 1.00 0.00 106 LEU A N 8
ATOM 13713 C CA . LEU A 1 128 ? -3.628 -10.567 -10.837 1.00 0.00 106 LEU A CA 8
ATOM 13714 C C . LEU A 1 128 ? -2.953 -9.852 -9.676 1.00 0.00 106 LEU A C 8
ATOM 13715 O O . LEU A 1 128 ? -2.938 -8.624 -9.609 1.00 0.00 106 LEU A O 8
ATOM 13731 N N . LYS A 1 129 ? -2.409 -10.639 -8.767 1.00 0.00 107 LYS A N 8
ATOM 13732 C CA . LYS A 1 129 ? -1.646 -10.096 -7.672 1.00 0.00 107 LYS A CA 8
ATOM 13733 C C . LYS A 1 129 ? -0.226 -9.855 -8.131 1.00 0.00 107 LYS A C 8
ATOM 13734 O O . LYS A 1 129 ? 0.484 -10.803 -8.463 1.00 0.00 107 LYS A O 8
ATOM 13753 N N . SER A 1 130 ? 0.173 -8.590 -8.176 1.00 0.00 108 SER A N 8
ATOM 13754 C CA . SER A 1 130 ? 1.529 -8.229 -8.556 1.00 0.00 108 SER A CA 8
ATOM 13755 C C . SER A 1 130 ? 2.522 -8.983 -7.684 1.00 0.00 108 SER A C 8
ATOM 13756 O O . SER A 1 130 ? 3.559 -9.464 -8.139 1.00 0.00 108 SER A O 8
ATOM 13764 N N . GLU A 1 131 ? 2.163 -9.088 -6.415 1.00 0.00 109 GLU A N 8
ATOM 13765 C CA . GLU A 1 131 ? 2.963 -9.781 -5.420 1.00 0.00 109 GLU A CA 8
ATOM 13766 C C . GLU A 1 131 ? 3.080 -11.280 -5.702 1.00 0.00 109 GLU A C 8
ATOM 13767 O O . GLU A 1 131 ? 3.761 -12.000 -4.973 1.00 0.00 109 GLU A O 8
ATOM 13779 N N . PHE A 1 132 ? 2.405 -11.759 -6.739 1.00 0.00 110 PHE A N 8
ATOM 13780 C CA . PHE A 1 132 ? 2.591 -13.130 -7.187 1.00 0.00 110 PHE A CA 8
ATOM 13781 C C . PHE A 1 132 ? 3.149 -13.200 -8.607 1.00 0.00 110 PHE A C 8
ATOM 13782 O O . PHE A 1 132 ? 3.366 -14.292 -9.128 1.00 0.00 110 PHE A O 8
ATOM 13799 N N . VAL A 1 133 ? 3.403 -12.054 -9.234 1.00 0.00 111 VAL A N 8
ATOM 13800 C CA . VAL A 1 133 ? 3.878 -12.051 -10.620 1.00 0.00 111 VAL A CA 8
ATOM 13801 C C . VAL A 1 133 ? 5.228 -11.358 -10.770 1.00 0.00 111 VAL A C 8
ATOM 13802 O O . VAL A 1 133 ? 5.810 -10.864 -9.800 1.00 0.00 111 VAL A O 8
ATOM 13815 N N . ARG A 1 134 ? 5.719 -11.361 -12.000 1.00 0.00 112 ARG A N 8
ATOM 13816 C CA . ARG A 1 134 ? 6.983 -10.744 -12.345 1.00 0.00 112 ARG A CA 8
ATOM 13817 C C . ARG A 1 134 ? 6.922 -10.118 -13.726 1.00 0.00 112 ARG A C 8
ATOM 13818 O O . ARG A 1 134 ? 6.441 -10.729 -14.677 1.00 0.00 112 ARG A O 8
ATOM 13839 N N . LYS A 1 135 ? 7.401 -8.897 -13.817 1.00 0.00 113 LYS A N 8
ATOM 13840 C CA . LYS A 1 135 ? 7.536 -8.219 -15.086 1.00 0.00 113 LYS A CA 8
ATOM 13841 C C . LYS A 1 135 ? 8.574 -8.919 -15.959 1.00 0.00 113 LYS A C 8
ATOM 13842 O O . LYS A 1 135 ? 9.733 -9.068 -15.568 1.00 0.00 113 LYS A O 8
ATOM 13861 N N . VAL A 1 136 ? 8.146 -9.361 -17.133 1.00 0.00 114 VAL A N 8
ATOM 13862 C CA . VAL A 1 136 ? 9.036 -10.041 -18.068 1.00 0.00 114 VAL A CA 8
ATOM 13863 C C . VAL A 1 136 ? 10.120 -9.093 -18.579 1.00 0.00 114 VAL A C 8
ATOM 13864 O O . VAL A 1 136 ? 11.305 -9.283 -18.303 1.00 0.00 114 VAL A O 8
ATOM 13877 N N . GLY A 1 137 ? 9.706 -8.072 -19.315 1.00 0.00 115 GLY A N 8
ATOM 13878 C CA . GLY A 1 137 ? 10.650 -7.124 -19.873 1.00 0.00 115 GLY A CA 8
ATOM 13879 C C . GLY A 1 137 ? 11.009 -7.464 -21.306 1.00 0.00 115 GLY A C 8
ATOM 13880 O O . GLY A 1 137 ? 12.136 -7.235 -21.745 1.00 0.00 115 GLY A O 8
ATOM 13884 N N . SER A 1 138 ? 10.048 -8.021 -22.029 1.00 0.00 116 SER A N 8
ATOM 13885 C CA . SER A 1 138 ? 10.249 -8.404 -23.417 1.00 0.00 116 SER A CA 8
ATOM 13886 C C . SER A 1 138 ? 9.136 -7.828 -24.289 1.00 0.00 116 SER A C 8
ATOM 13887 O O . SER A 1 138 ? 9.375 -6.803 -24.960 1.00 0.00 116 SER A O 8
ATOM 13897 N N . MET A 1 23 ? 15.900 -0.057 1.379 1.00 0.00 1 MET A N 9
ATOM 13898 C CA . MET A 1 23 ? 14.536 0.025 1.945 1.00 0.00 1 MET A CA 9
ATOM 13899 C C . MET A 1 23 ? 14.580 0.522 3.387 1.00 0.00 1 MET A C 9
ATOM 13900 O O . MET A 1 23 ? 14.829 -0.250 4.313 1.00 0.00 1 MET A O 9
ATOM 13914 N N . VAL A 1 24 ? 14.362 1.815 3.569 1.00 0.00 2 VAL A N 9
ATOM 13915 C CA . VAL A 1 24 ? 14.307 2.407 4.890 1.00 0.00 2 VAL A CA 9
ATOM 13916 C C . VAL A 1 24 ? 13.342 3.592 4.890 1.00 0.00 2 VAL A C 9
ATOM 13917 O O . VAL A 1 24 ? 13.344 4.404 3.961 1.00 0.00 2 VAL A O 9
ATOM 13930 N N . SER A 1 25 ? 12.503 3.672 5.913 1.00 0.00 3 SER A N 9
ATOM 13931 C CA . SER A 1 25 ? 11.474 4.696 5.974 1.00 0.00 3 SER A CA 9
ATOM 13932 C C . SER A 1 25 ? 12.067 6.062 6.290 1.00 0.00 3 SER A C 9
ATOM 13933 O O . SER A 1 25 ? 12.704 6.257 7.327 1.00 0.00 3 SER A O 9
ATOM 13941 N N . THR A 1 26 ? 11.863 6.997 5.388 1.00 0.00 4 THR A N 9
ATOM 13942 C CA . THR A 1 26 ? 12.192 8.383 5.641 1.00 0.00 4 THR A CA 9
ATOM 13943 C C . THR A 1 26 ? 10.908 9.149 5.945 1.00 0.00 4 THR A C 9
ATOM 13944 O O . THR A 1 26 ? 10.069 9.367 5.067 1.00 0.00 4 THR A O 9
ATOM 13955 N N . LEU A 1 27 ? 10.736 9.515 7.203 1.00 0.00 5 LEU A N 9
ATOM 13956 C CA . LEU A 1 27 ? 9.503 10.139 7.651 1.00 0.00 5 LEU A CA 9
ATOM 13957 C C . LEU A 1 27 ? 9.685 11.645 7.773 1.00 0.00 5 LEU A C 9
ATOM 13958 O O . LEU A 1 27 ? 10.799 12.127 7.989 1.00 0.00 5 LEU A O 9
ATOM 13974 N N . PRO A 1 28 ? 8.602 12.406 7.595 1.00 0.00 6 PRO A N 9
ATOM 13975 C CA . PRO A 1 28 ? 8.615 13.854 7.792 1.00 0.00 6 PRO A CA 9
ATOM 13976 C C . PRO A 1 28 ? 8.693 14.213 9.276 1.00 0.00 6 PRO A C 9
ATOM 13977 O O . PRO A 1 28 ? 8.389 13.383 10.137 1.00 0.00 6 PRO A O 9
ATOM 13988 N N . PRO A 1 29 ? 9.115 15.446 9.600 1.00 0.00 7 PRO A N 9
ATOM 13989 C CA . PRO A 1 29 ? 9.198 15.908 10.985 1.00 0.00 7 PRO A CA 9
ATOM 13990 C C . PRO A 1 29 ? 7.824 16.053 11.634 1.00 0.00 7 PRO A C 9
ATOM 13991 O O . PRO A 1 29 ? 6.815 15.577 11.118 1.00 0.00 7 PRO A O 9
ATOM 14002 N N . CYS A 1 30 ? 7.792 16.720 12.770 1.00 0.00 8 CYS A N 9
ATOM 14003 C CA . CYS A 1 30 ? 6.541 17.013 13.438 1.00 0.00 8 CYS A CA 9
ATOM 14004 C C . CYS A 1 30 ? 6.121 18.427 13.094 1.00 0.00 8 CYS A C 9
ATOM 14005 O O . CYS A 1 30 ? 6.868 19.368 13.349 1.00 0.00 8 CYS A O 9
ATOM 14012 N N . PRO A 1 31 ? 4.926 18.601 12.508 1.00 0.00 9 PRO A N 9
ATOM 14013 C CA . PRO A 1 31 ? 4.416 19.924 12.124 1.00 0.00 9 PRO A CA 9
ATOM 14014 C C . PRO A 1 31 ? 4.119 20.802 13.337 1.00 0.00 9 PRO A C 9
ATOM 14015 O O . PRO A 1 31 ? 3.579 21.901 13.209 1.00 0.00 9 PRO A O 9
ATOM 14026 N N . GLN A 1 32 ? 4.485 20.309 14.512 1.00 0.00 10 GLN A N 9
ATOM 14027 C CA . GLN A 1 32 ? 4.258 21.008 15.738 1.00 0.00 10 GLN A CA 9
ATOM 14028 C C . GLN A 1 32 ? 5.575 21.301 16.466 1.00 0.00 10 GLN A C 9
ATOM 14029 O O . GLN A 1 32 ? 5.698 22.346 17.103 1.00 0.00 10 GLN A O 9
ATOM 14043 N N . CYS A 1 33 ? 6.576 20.408 16.379 1.00 0.00 11 CYS A N 9
ATOM 14044 C CA . CYS A 1 33 ? 7.853 20.629 17.057 1.00 0.00 11 CYS A CA 9
ATOM 14045 C C . CYS A 1 33 ? 8.959 20.861 16.032 1.00 0.00 11 CYS A C 9
ATOM 14046 O O . CYS A 1 33 ? 9.810 21.730 16.212 1.00 0.00 11 CYS A O 9
ATOM 14053 N N . ASN A 1 34 ? 8.946 20.033 14.970 1.00 0.00 12 ASN A N 9
ATOM 14054 C CA . ASN A 1 34 ? 9.975 20.048 13.916 1.00 0.00 12 ASN A CA 9
ATOM 14055 C C . ASN A 1 34 ? 11.291 19.444 14.427 1.00 0.00 12 ASN A C 9
ATOM 14056 O O . ASN A 1 34 ? 12.290 19.379 13.713 1.00 0.00 12 ASN A O 9
ATOM 14067 N N . SER A 1 35 ? 11.255 18.973 15.667 1.00 0.00 13 SER A N 9
ATOM 14068 C CA . SER A 1 35 ? 12.401 18.339 16.311 1.00 0.00 13 SER A CA 9
ATOM 14069 C C . SER A 1 35 ? 12.787 17.036 15.619 1.00 0.00 13 SER A C 9
ATOM 14070 O O . SER A 1 35 ? 13.964 16.680 15.553 1.00 0.00 13 SER A O 9
ATOM 14078 N N . GLU A 1 36 ? 11.762 16.331 15.143 1.00 0.00 14 GLU A N 9
ATOM 14079 C CA . GLU A 1 36 ? 11.911 15.108 14.349 1.00 0.00 14 GLU A CA 9
ATOM 14080 C C . GLU A 1 36 ? 12.056 13.855 15.202 1.00 0.00 14 GLU A C 9
ATOM 14081 O O . GLU A 1 36 ? 12.628 12.863 14.756 1.00 0.00 14 GLU A O 9
ATOM 14093 N N . TYR A 1 37 ? 11.536 13.885 16.422 1.00 0.00 15 TYR A N 9
ATOM 14094 C CA . TYR A 1 37 ? 11.438 12.662 17.220 1.00 0.00 15 TYR A CA 9
ATOM 14095 C C . TYR A 1 37 ? 10.371 11.727 16.651 1.00 0.00 15 TYR A C 9
ATOM 14096 O O . TYR A 1 37 ? 10.100 10.662 17.205 1.00 0.00 15 TYR A O 9
ATOM 14114 N N . THR A 1 38 ? 9.776 12.147 15.549 1.00 0.00 16 THR A N 9
ATOM 14115 C CA . THR A 1 38 ? 8.727 11.402 14.884 1.00 0.00 16 THR A CA 9
ATOM 14116 C C . THR A 1 38 ? 9.196 10.001 14.473 1.00 0.00 16 THR A C 9
ATOM 14117 O O . THR A 1 38 ? 10.356 9.796 14.119 1.00 0.00 16 THR A O 9
ATOM 14128 N N . TYR A 1 39 ? 8.279 9.046 14.529 1.00 0.00 17 TYR A N 9
ATOM 14129 C CA . TYR A 1 39 ? 8.565 7.661 14.184 1.00 0.00 17 TYR A CA 9
ATOM 14130 C C . TYR A 1 39 ? 7.273 7.009 13.714 1.00 0.00 17 TYR A C 9
ATOM 14131 O O . TYR A 1 39 ? 6.220 7.637 13.771 1.00 0.00 17 TYR A O 9
ATOM 14149 N N . GLU A 1 40 ? 7.332 5.771 13.251 1.00 0.00 18 GLU A N 9
ATOM 14150 C CA . GLU A 1 40 ? 6.134 5.096 12.774 1.00 0.00 18 GLU A CA 9
ATOM 14151 C C . GLU A 1 40 ? 5.630 4.074 13.794 1.00 0.00 18 GLU A C 9
ATOM 14152 O O . GLU A 1 40 ? 6.277 3.057 14.049 1.00 0.00 18 GLU A O 9
ATOM 14164 N N . ASP A 1 41 ? 4.483 4.361 14.391 1.00 0.00 19 ASP A N 9
ATOM 14165 C CA . ASP A 1 41 ? 3.831 3.431 15.296 1.00 0.00 19 ASP A CA 9
ATOM 14166 C C . ASP A 1 41 ? 2.588 2.868 14.624 1.00 0.00 19 ASP A C 9
ATOM 14167 O O . ASP A 1 41 ? 1.462 3.281 14.911 1.00 0.00 19 ASP A O 9
ATOM 14176 N N . GLY A 1 42 ? 2.804 1.975 13.672 1.00 0.00 20 GLY A N 9
ATOM 14177 C CA . GLY A 1 42 ? 1.696 1.363 12.976 1.00 0.00 20 GLY A CA 9
ATOM 14178 C C . GLY A 1 42 ? 1.408 2.017 11.638 1.00 0.00 20 GLY A C 9
ATOM 14179 O O . GLY A 1 42 ? 2.224 1.954 10.719 1.00 0.00 20 GLY A O 9
ATOM 14183 N N . ALA A 1 43 ? 0.256 2.670 11.543 1.00 0.00 21 ALA A N 9
ATOM 14184 C CA . ALA A 1 43 ? -0.226 3.199 10.273 1.00 0.00 21 ALA A CA 9
ATOM 14185 C C . ALA A 1 43 ? -0.128 4.719 10.211 1.00 0.00 21 ALA A C 9
ATOM 14186 O O . ALA A 1 43 ? -0.734 5.354 9.348 1.00 0.00 21 ALA A O 9
ATOM 14193 N N . LEU A 1 44 ? 0.661 5.301 11.100 1.00 0.00 22 LEU A N 9
ATOM 14194 C CA . LEU A 1 44 ? 0.805 6.745 11.143 1.00 0.00 22 LEU A CA 9
ATOM 14195 C C . LEU A 1 44 ? 2.129 7.127 11.785 1.00 0.00 22 LEU A C 9
ATOM 14196 O O . LEU A 1 44 ? 2.964 6.267 12.042 1.00 0.00 22 LEU A O 9
ATOM 14212 N N . LEU A 1 45 ? 2.331 8.417 11.987 1.00 0.00 23 LEU A N 9
ATOM 14213 C CA . LEU A 1 45 ? 3.525 8.924 12.647 1.00 0.00 23 LEU A CA 9
ATOM 14214 C C . LEU A 1 45 ? 3.161 9.486 14.019 1.00 0.00 23 LEU A C 9
ATOM 14215 O O . LEU A 1 45 ? 2.181 10.217 14.154 1.00 0.00 23 LEU A O 9
ATOM 14231 N N . VAL A 1 46 ? 3.934 9.147 15.042 1.00 0.00 24 VAL A N 9
ATOM 14232 C CA . VAL A 1 46 ? 3.664 9.610 16.394 1.00 0.00 24 VAL A CA 9
ATOM 14233 C C . VAL A 1 46 ? 4.829 10.447 16.906 1.00 0.00 24 VAL A C 9
ATOM 14234 O O . VAL A 1 46 ? 5.983 10.047 16.770 1.00 0.00 24 VAL A O 9
ATOM 14247 N N . CYS A 1 47 ? 4.546 11.606 17.480 1.00 0.00 25 CYS A N 9
ATOM 14248 C CA . CYS A 1 47 ? 5.590 12.418 18.077 1.00 0.00 25 CYS A CA 9
ATOM 14249 C C . CYS A 1 47 ? 5.608 12.210 19.582 1.00 0.00 25 CYS A C 9
ATOM 14250 O O . CYS A 1 47 ? 4.691 12.639 20.287 1.00 0.00 25 CYS A O 9
ATOM 14257 N N . PRO A 1 48 ? 6.652 11.544 20.092 1.00 0.00 26 PRO A N 9
ATOM 14258 C CA . PRO A 1 48 ? 6.781 11.244 21.518 1.00 0.00 26 PRO A CA 9
ATOM 14259 C C . PRO A 1 48 ? 7.088 12.490 22.341 1.00 0.00 26 PRO A C 9
ATOM 14260 O O . PRO A 1 48 ? 7.171 12.434 23.567 1.00 0.00 26 PRO A O 9
ATOM 14271 N N . GLU A 1 49 ? 7.253 13.616 21.661 1.00 0.00 27 GLU A N 9
ATOM 14272 C CA . GLU A 1 49 ? 7.590 14.854 22.331 1.00 0.00 27 GLU A CA 9
ATOM 14273 C C . GLU A 1 49 ? 6.335 15.620 22.743 1.00 0.00 27 GLU A C 9
ATOM 14274 O O . GLU A 1 49 ? 6.119 15.845 23.933 1.00 0.00 27 GLU A O 9
ATOM 14286 N N . CYS A 1 50 ? 5.491 16.017 21.789 1.00 0.00 28 CYS A N 9
ATOM 14287 C CA . CYS A 1 50 ? 4.323 16.826 22.127 1.00 0.00 28 CYS A CA 9
ATOM 14288 C C . CYS A 1 50 ? 3.079 15.981 22.373 1.00 0.00 28 CYS A C 9
ATOM 14289 O O . CYS A 1 50 ? 1.979 16.528 22.444 1.00 0.00 28 CYS A O 9
ATOM 14296 N N . ALA A 1 51 ? 3.236 14.657 22.501 1.00 0.00 29 ALA A N 9
ATOM 14297 C CA . ALA A 1 51 ? 2.129 13.780 22.885 1.00 0.00 29 ALA A CA 9
ATOM 14298 C C . ALA A 1 51 ? 0.982 13.799 21.877 1.00 0.00 29 ALA A C 9
ATOM 14299 O O . ALA A 1 51 ? -0.179 13.610 22.244 1.00 0.00 29 ALA A O 9
ATOM 14306 N N . HIS A 1 52 ? 1.301 13.995 20.605 1.00 0.00 30 HIS A N 9
ATOM 14307 C CA . HIS A 1 52 ? 0.275 13.987 19.575 1.00 0.00 30 HIS A CA 9
ATOM 14308 C C . HIS A 1 52 ? 0.761 13.252 18.334 1.00 0.00 30 HIS A C 9
ATOM 14309 O O . HIS A 1 52 ? 1.882 13.465 17.863 1.00 0.00 30 HIS A O 9
ATOM 14324 N N . GLU A 1 53 ? -0.078 12.358 17.839 1.00 0.00 31 GLU A N 9
ATOM 14325 C CA . GLU A 1 53 ? 0.194 11.630 16.613 1.00 0.00 31 GLU A CA 9
ATOM 14326 C C . GLU A 1 53 ? -0.398 12.387 15.429 1.00 0.00 31 GLU A C 9
ATOM 14327 O O . GLU A 1 53 ? -1.143 13.350 15.620 1.00 0.00 31 GLU A O 9
ATOM 14339 N N . TRP A 1 54 ? -0.078 11.949 14.219 1.00 0.00 32 TRP A N 9
ATOM 14340 C CA . TRP A 1 54 ? -0.590 12.576 13.017 1.00 0.00 32 TRP A CA 9
ATOM 14341 C C . TRP A 1 54 ? -0.305 11.674 11.834 1.00 0.00 32 TRP A C 9
ATOM 14342 O O . TRP A 1 54 ? 0.536 10.787 11.913 1.00 0.00 32 TRP A O 9
ATOM 14363 N N . SER A 1 55 ? -1.005 11.888 10.753 1.00 0.00 33 SER A N 9
ATOM 14364 C CA . SER A 1 55 ? -0.808 11.096 9.565 1.00 0.00 33 SER A CA 9
ATOM 14365 C C . SER A 1 55 ? -0.506 12.014 8.383 1.00 0.00 33 SER A C 9
ATOM 14366 O O . SER A 1 55 ? -1.272 12.930 8.097 1.00 0.00 33 SER A O 9
ATOM 14374 N N . PRO A 1 56 ? 0.617 11.783 7.687 1.00 0.00 34 PRO A N 9
ATOM 14375 C CA . PRO A 1 56 ? 1.099 12.681 6.628 1.00 0.00 34 PRO A CA 9
ATOM 14376 C C . PRO A 1 56 ? 0.066 12.905 5.523 1.00 0.00 34 PRO A C 9
ATOM 14377 O O . PRO A 1 56 ? -0.057 14.009 4.985 1.00 0.00 34 PRO A O 9
ATOM 14388 N N . ASN A 1 57 ? -0.680 11.858 5.201 1.00 0.00 35 ASN A N 9
ATOM 14389 C CA . ASN A 1 57 ? -1.685 11.929 4.144 1.00 0.00 35 ASN A CA 9
ATOM 14390 C C . ASN A 1 57 ? -3.067 11.516 4.655 1.00 0.00 35 ASN A C 9
ATOM 14391 O O . ASN A 1 57 ? -4.060 12.187 4.382 1.00 0.00 35 ASN A O 9
ATOM 14402 N N . GLU A 1 58 ? -3.120 10.426 5.417 1.00 0.00 36 GLU A N 9
ATOM 14403 C CA . GLU A 1 58 ? -4.385 9.875 5.907 1.00 0.00 36 GLU A CA 9
ATOM 14404 C C . GLU A 1 58 ? -5.146 10.875 6.789 1.00 0.00 36 GLU A C 9
ATOM 14405 O O . GLU A 1 58 ? -6.369 10.832 6.863 1.00 0.00 36 GLU A O 9
ATOM 14417 N N . ALA A 1 59 ? -4.433 11.810 7.417 1.00 0.00 37 ALA A N 9
ATOM 14418 C CA . ALA A 1 59 ? -5.074 12.789 8.299 1.00 0.00 37 ALA A CA 9
ATOM 14419 C C . ALA A 1 59 ? -6.087 13.649 7.542 1.00 0.00 37 ALA A C 9
ATOM 14420 O O . ALA A 1 59 ? -6.915 14.330 8.147 1.00 0.00 37 ALA A O 9
ATOM 14427 N N . ALA A 1 60 ? -6.022 13.601 6.220 1.00 0.00 38 ALA A N 9
ATOM 14428 C CA . ALA A 1 60 ? -6.953 14.333 5.379 1.00 0.00 38 ALA A CA 9
ATOM 14429 C C . ALA A 1 60 ? -8.285 13.595 5.263 1.00 0.00 38 ALA A C 9
ATOM 14430 O O . ALA A 1 60 ? -9.315 14.199 4.959 1.00 0.00 38 ALA A O 9
ATOM 14437 N N . THR A 1 61 ? -8.261 12.294 5.522 1.00 0.00 39 THR A N 9
ATOM 14438 C CA . THR A 1 61 ? -9.450 11.468 5.386 1.00 0.00 39 THR A CA 9
ATOM 14439 C C . THR A 1 61 ? -9.889 10.904 6.738 1.00 0.00 39 THR A C 9
ATOM 14440 O O . THR A 1 61 ? -10.910 11.321 7.291 1.00 0.00 39 THR A O 9
ATOM 14451 N N . ALA A 1 62 ? -9.118 9.968 7.271 1.00 0.00 40 ALA A N 9
ATOM 14452 C CA . ALA A 1 62 ? -9.468 9.308 8.523 1.00 0.00 40 ALA A CA 9
ATOM 14453 C C . ALA A 1 62 ? -8.221 9.010 9.353 1.00 0.00 40 ALA A C 9
ATOM 14454 O O . ALA A 1 62 ? -7.185 9.647 9.182 1.00 0.00 40 ALA A O 9
ATOM 14461 N N . SER A 1 63 ? -8.348 8.086 10.295 1.00 0.00 41 SER A N 9
ATOM 14462 C CA . SER A 1 63 ? -7.204 7.608 11.058 1.00 0.00 41 SER A CA 9
ATOM 14463 C C . SER A 1 63 ? -6.756 6.245 10.532 1.00 0.00 41 SER A C 9
ATOM 14464 O O . SER A 1 63 ? -5.995 5.534 11.190 1.00 0.00 41 SER A O 9
ATOM 14472 N N . ASP A 1 64 ? -7.231 5.916 9.328 1.00 0.00 42 ASP A N 9
ATOM 14473 C CA . ASP A 1 64 ? -7.045 4.599 8.711 1.00 0.00 42 ASP A CA 9
ATOM 14474 C C . ASP A 1 64 ? -7.798 3.519 9.466 1.00 0.00 42 ASP A C 9
ATOM 14475 O O . ASP A 1 64 ? -7.664 3.353 10.681 1.00 0.00 42 ASP A O 9
ATOM 14484 N N . ASP A 1 65 ? -8.581 2.778 8.718 1.00 0.00 43 ASP A N 9
ATOM 14485 C CA . ASP A 1 65 ? -9.416 1.725 9.276 1.00 0.00 43 ASP A CA 9
ATOM 14486 C C . ASP A 1 65 ? -9.284 0.450 8.458 1.00 0.00 43 ASP A C 9
ATOM 14487 O O . ASP A 1 65 ? -9.315 -0.655 8.998 1.00 0.00 43 ASP A O 9
ATOM 14496 N N . GLY A 1 66 ? -9.115 0.608 7.154 1.00 0.00 44 GLY A N 9
ATOM 14497 C CA . GLY A 1 66 ? -8.983 -0.544 6.291 1.00 0.00 44 GLY A CA 9
ATOM 14498 C C . GLY A 1 66 ? -9.859 -0.464 5.062 1.00 0.00 44 GLY A C 9
ATOM 14499 O O . GLY A 1 66 ? -10.104 -1.474 4.404 1.00 0.00 44 GLY A O 9
ATOM 14503 N N . LYS A 1 67 ? -10.345 0.729 4.751 1.00 0.00 45 LYS A N 9
ATOM 14504 C CA . LYS A 1 67 ? -11.108 0.927 3.526 1.00 0.00 45 LYS A CA 9
ATOM 14505 C C . LYS A 1 67 ? -10.159 1.016 2.345 1.00 0.00 45 LYS A C 9
ATOM 14506 O O . LYS A 1 67 ? -10.507 0.654 1.223 1.00 0.00 45 LYS A O 9
ATOM 14525 N N . VAL A 1 68 ? -8.957 1.504 2.610 1.00 0.00 46 VAL A N 9
ATOM 14526 C CA . VAL A 1 68 ? -7.923 1.561 1.598 1.00 0.00 46 VAL A CA 9
ATOM 14527 C C . VAL A 1 68 ? -7.166 0.238 1.582 1.00 0.00 46 VAL A C 9
ATOM 14528 O O . VAL A 1 68 ? -6.888 -0.341 2.634 1.00 0.00 46 VAL A O 9
ATOM 14541 N N . ILE A 1 69 ? -6.841 -0.235 0.394 1.00 0.00 47 ILE A N 9
ATOM 14542 C CA . ILE A 1 69 ? -6.261 -1.558 0.227 1.00 0.00 47 ILE A CA 9
ATOM 14543 C C . ILE A 1 69 ? -4.775 -1.537 0.580 1.00 0.00 47 ILE A C 9
ATOM 14544 O O . ILE A 1 69 ? -4.043 -0.638 0.168 1.00 0.00 47 ILE A O 9
ATOM 14560 N N . LYS A 1 70 ? -4.356 -2.509 1.377 1.00 0.00 48 LYS A N 9
ATOM 14561 C CA . LYS A 1 70 ? -2.984 -2.590 1.855 1.00 0.00 48 LYS A CA 9
ATOM 14562 C C . LYS A 1 70 ? -2.365 -3.927 1.448 1.00 0.00 48 LYS A C 9
ATOM 14563 O O . LYS A 1 70 ? -2.989 -4.975 1.610 1.00 0.00 48 LYS A O 9
ATOM 14582 N N . ASP A 1 71 ? -1.133 -3.884 0.962 1.00 0.00 49 ASP A N 9
ATOM 14583 C CA . ASP A 1 71 ? -0.512 -5.042 0.324 1.00 0.00 49 ASP A CA 9
ATOM 14584 C C . ASP A 1 71 ? 0.420 -5.787 1.273 1.00 0.00 49 ASP A C 9
ATOM 14585 O O . ASP A 1 71 ? 0.597 -5.387 2.425 1.00 0.00 49 ASP A O 9
ATOM 14594 N N . SER A 1 72 ? 1.051 -6.853 0.766 1.00 0.00 50 SER A N 9
ATOM 14595 C CA . SER A 1 72 ? 1.870 -7.731 1.601 1.00 0.00 50 SER A CA 9
ATOM 14596 C C . SER A 1 72 ? 3.194 -7.062 1.963 1.00 0.00 50 SER A C 9
ATOM 14597 O O . SER A 1 72 ? 3.989 -7.580 2.746 1.00 0.00 50 SER A O 9
ATOM 14605 N N . VAL A 1 73 ? 3.403 -5.900 1.386 1.00 0.00 51 VAL A N 9
ATOM 14606 C CA . VAL A 1 73 ? 4.595 -5.114 1.650 1.00 0.00 51 VAL A CA 9
ATOM 14607 C C . VAL A 1 73 ? 4.358 -4.225 2.855 1.00 0.00 51 VAL A C 9
ATOM 14608 O O . VAL A 1 73 ? 5.288 -3.726 3.484 1.00 0.00 51 VAL A O 9
ATOM 14621 N N . GLY A 1 74 ? 3.088 -4.035 3.160 1.00 0.00 52 GLY A N 9
ATOM 14622 C CA . GLY A 1 74 ? 2.700 -3.143 4.225 1.00 0.00 52 GLY A CA 9
ATOM 14623 C C . GLY A 1 74 ? 2.307 -1.799 3.669 1.00 0.00 52 GLY A C 9
ATOM 14624 O O . GLY A 1 74 ? 1.776 -0.947 4.378 1.00 0.00 52 GLY A O 9
ATOM 14628 N N . ASN A 1 75 ? 2.557 -1.618 2.377 1.00 0.00 53 ASN A N 9
ATOM 14629 C CA . ASN A 1 75 ? 2.264 -0.359 1.723 1.00 0.00 53 ASN A CA 9
ATOM 14630 C C . ASN A 1 75 ? 0.793 -0.233 1.359 1.00 0.00 53 ASN A C 9
ATOM 14631 O O . ASN A 1 75 ? 0.109 -1.216 1.075 1.00 0.00 53 ASN A O 9
ATOM 14642 N N . VAL A 1 76 ? 0.349 1.006 1.389 1.00 0.00 54 VAL A 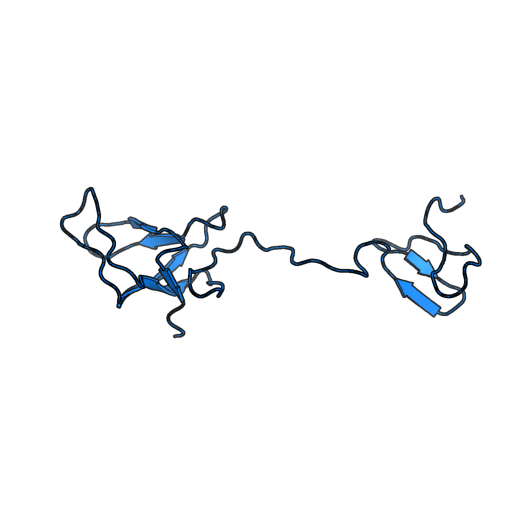N 9
ATOM 14643 C CA . VAL A 1 76 ? -1.034 1.361 1.110 1.00 0.00 54 VAL A CA 9
ATOM 14644 C C . VAL A 1 76 ? -1.125 1.935 -0.294 1.00 0.00 54 VAL A C 9
ATOM 14645 O O . VAL A 1 76 ? -0.268 2.723 -0.694 1.00 0.00 54 VAL A O 9
ATOM 14658 N N . LEU A 1 77 ? -2.141 1.544 -1.048 1.00 0.00 55 LEU A N 9
ATOM 14659 C CA . LEU A 1 77 ? -2.200 1.851 -2.466 1.00 0.00 55 LEU A CA 9
ATOM 14660 C C . LEU A 1 77 ? -3.023 3.100 -2.743 1.00 0.00 55 LEU A C 9
ATOM 14661 O O . LEU A 1 77 ? -3.649 3.670 -1.847 1.00 0.00 55 LEU A O 9
ATOM 14677 N N . GLN A 1 78 ? -3.012 3.503 -4.002 1.00 0.00 56 GLN A N 9
ATOM 14678 C CA . GLN A 1 78 ? -3.798 4.627 -4.482 1.00 0.00 56 GLN A CA 9
ATOM 14679 C C . GLN A 1 78 ? -4.703 4.137 -5.600 1.00 0.00 56 GLN A C 9
ATOM 14680 O O . GLN A 1 78 ? -4.287 3.320 -6.422 1.00 0.00 56 GLN A O 9
ATOM 14694 N N . ASP A 1 79 ? -5.941 4.598 -5.621 1.00 0.00 57 ASP A N 9
ATOM 14695 C CA . ASP A 1 79 ? -6.877 4.213 -6.668 1.00 0.00 57 ASP A CA 9
ATOM 14696 C C . ASP A 1 79 ? -6.413 4.774 -8.006 1.00 0.00 57 ASP A C 9
ATOM 14697 O O . ASP A 1 79 ? -6.540 5.968 -8.266 1.00 0.00 57 ASP A O 9
ATOM 14706 N N . GLY A 1 80 ? -5.837 3.913 -8.826 1.00 0.00 58 GLY A N 9
ATOM 14707 C CA . GLY A 1 80 ? -5.291 4.345 -10.096 1.00 0.00 58 GLY A CA 9
ATOM 14708 C C . GLY A 1 80 ? -3.792 4.143 -10.155 1.00 0.00 58 GLY A C 9
ATOM 14709 O O . GLY A 1 80 ? -3.157 4.425 -11.171 1.00 0.00 58 GLY A O 9
ATOM 14713 N N . ASP A 1 81 ? -3.225 3.668 -9.052 1.00 0.00 59 ASP A N 9
ATOM 14714 C CA . ASP A 1 81 ? -1.797 3.376 -8.982 1.00 0.00 59 ASP A CA 9
ATOM 14715 C C . ASP A 1 81 ? -1.495 2.063 -9.693 1.00 0.00 59 ASP A C 9
ATOM 14716 O O . ASP A 1 81 ? -2.409 1.363 -10.136 1.00 0.00 59 ASP A O 9
ATOM 14725 N N . THR A 1 82 ? -0.223 1.725 -9.791 1.00 0.00 60 THR A N 9
ATOM 14726 C CA . THR A 1 82 ? 0.191 0.480 -10.408 1.00 0.00 60 THR A CA 9
ATOM 14727 C C . THR A 1 82 ? 0.582 -0.503 -9.324 1.00 0.00 60 THR A C 9
ATOM 14728 O O . THR A 1 82 ? 1.205 -0.114 -8.347 1.00 0.00 60 THR A O 9
ATOM 14739 N N . ILE A 1 83 ? 0.202 -1.759 -9.480 1.00 0.00 61 ILE A N 9
ATOM 14740 C CA . ILE A 1 83 ? 0.536 -2.775 -8.499 1.00 0.00 61 ILE A CA 9
ATOM 14741 C C . ILE A 1 83 ? 1.344 -3.879 -9.162 1.00 0.00 61 ILE A C 9
ATOM 14742 O O . ILE A 1 83 ? 1.435 -3.940 -10.390 1.00 0.00 61 ILE A O 9
ATOM 14758 N N . THR A 1 84 ? 1.950 -4.732 -8.361 1.00 0.00 62 THR A N 9
ATOM 14759 C CA . THR A 1 84 ? 2.679 -5.870 -8.870 1.00 0.00 62 THR A CA 9
ATOM 14760 C C . THR A 1 84 ? 2.615 -7.032 -7.880 1.00 0.00 62 THR A C 9
ATOM 14761 O O . THR A 1 84 ? 3.066 -6.914 -6.740 1.00 0.00 62 THR A O 9
ATOM 14772 N N . VAL A 1 85 ? 2.007 -8.133 -8.312 1.00 0.00 63 VAL A N 9
ATOM 14773 C CA . VAL A 1 85 ? 1.953 -9.351 -7.519 1.00 0.00 63 VAL A CA 9
ATOM 14774 C C . VAL A 1 85 ? 3.376 -9.804 -7.215 1.00 0.00 63 VAL A C 9
ATOM 14775 O O . VAL A 1 85 ? 4.216 -9.899 -8.110 1.00 0.00 63 VAL A O 9
ATOM 14788 N N . ILE A 1 86 ? 3.684 -9.980 -5.950 1.00 0.00 64 ILE A N 9
ATOM 14789 C CA . ILE A 1 86 ? 5.003 -10.439 -5.577 1.00 0.00 64 ILE A CA 9
ATOM 14790 C C . ILE A 1 86 ? 5.004 -11.931 -5.365 1.00 0.00 64 ILE A C 9
ATOM 14791 O O . ILE A 1 86 ? 5.963 -12.487 -4.829 1.00 0.00 64 ILE A O 9
ATOM 14807 N N . LYS A 1 87 ? 3.956 -12.608 -5.802 1.00 0.00 65 LYS A N 9
ATOM 14808 C CA . LYS A 1 87 ? 3.802 -13.998 -5.499 1.00 0.00 65 LYS A CA 9
ATOM 14809 C C . LYS A 1 87 ? 3.389 -14.756 -6.755 1.00 0.00 65 LYS A C 9
ATOM 14810 O O . LYS A 1 87 ? 2.940 -14.165 -7.738 1.00 0.00 65 LYS A O 9
ATOM 14829 N N . ASP A 1 88 ? 3.623 -16.047 -6.740 1.00 0.00 66 ASP A N 9
ATOM 14830 C CA . ASP A 1 88 ? 3.113 -16.940 -7.766 1.00 0.00 66 ASP A CA 9
ATOM 14831 C C . ASP A 1 88 ? 1.626 -17.259 -7.548 1.00 0.00 66 ASP A C 9
ATOM 14832 O O . ASP A 1 88 ? 1.254 -18.046 -6.674 1.00 0.00 66 ASP A O 9
ATOM 14841 N N . LEU A 1 89 ? 0.784 -16.617 -8.351 1.00 0.00 67 LEU A N 9
ATOM 14842 C CA . LEU A 1 89 ? -0.672 -16.770 -8.281 1.00 0.00 67 LEU A CA 9
ATOM 14843 C C . LEU A 1 89 ? -1.197 -17.398 -9.569 1.00 0.00 67 LEU A C 9
ATOM 14844 O O . LEU A 1 89 ? -0.879 -16.944 -10.645 1.00 0.00 67 LEU A O 9
ATOM 14860 N N . LYS A 1 90 ? -1.984 -18.443 -9.485 1.00 0.00 68 LYS A N 9
ATOM 14861 C CA . LYS A 1 90 ? -2.643 -18.945 -10.683 1.00 0.00 68 LYS A CA 9
ATOM 14862 C C . LYS A 1 90 ? -3.968 -18.225 -10.875 1.00 0.00 68 LYS A C 9
ATOM 14863 O O . LYS A 1 90 ? -4.383 -17.443 -10.018 1.00 0.00 68 LYS A O 9
ATOM 14882 N N . VAL A 1 91 ? -4.635 -18.482 -11.988 1.00 0.00 69 VAL A N 9
ATOM 14883 C CA . VAL A 1 91 ? -5.968 -17.954 -12.230 1.00 0.00 69 VAL A CA 9
ATOM 14884 C C . VAL A 1 91 ? -6.870 -19.148 -12.503 1.00 0.00 69 VAL A C 9
ATOM 14885 O O . VAL A 1 91 ? -6.571 -19.950 -13.384 1.00 0.00 69 VAL A O 9
ATOM 14898 N N . LYS A 1 92 ? -7.941 -19.303 -11.743 1.00 0.00 70 LYS A N 9
ATOM 14899 C CA . LYS A 1 92 ? -8.746 -20.517 -11.822 1.00 0.00 70 LYS A CA 9
ATOM 14900 C C . LYS A 1 92 ? -9.701 -20.517 -13.015 1.00 0.00 70 LYS A C 9
ATOM 14901 O O . LYS A 1 92 ? -9.848 -21.535 -13.691 1.00 0.00 70 LYS A O 9
ATOM 14920 N N . GLY A 1 93 ? -10.340 -19.387 -13.278 1.00 0.00 71 GLY A N 9
ATOM 14921 C CA . GLY A 1 93 ? -11.311 -19.326 -14.355 1.00 0.00 71 GLY A CA 9
ATOM 14922 C C . GLY A 1 93 ? -10.662 -19.168 -15.714 1.00 0.00 71 GLY A C 9
ATOM 14923 O O . GLY A 1 93 ? -11.276 -19.452 -16.742 1.00 0.00 71 GLY A O 9
ATOM 14927 N N . SER A 1 94 ? -9.429 -18.698 -15.716 1.00 0.00 72 SER A N 9
ATOM 14928 C CA . SER A 1 94 ? -8.692 -18.494 -16.950 1.00 0.00 72 SER A CA 9
ATOM 14929 C C . SER A 1 94 ? -7.498 -19.439 -17.045 1.00 0.00 72 SER A C 9
ATOM 14930 O O . SER A 1 94 ? -7.195 -20.171 -16.104 1.00 0.00 72 SER A O 9
ATOM 14938 N N . SER A 1 95 ? -6.831 -19.428 -18.189 1.00 0.00 73 SER A N 9
ATOM 14939 C CA . SER A 1 95 ? -5.645 -20.247 -18.390 1.00 0.00 73 SER A CA 9
ATOM 14940 C C . SER A 1 95 ? -4.382 -19.416 -18.172 1.00 0.00 73 SER A C 9
ATOM 14941 O O . SER A 1 95 ? -3.261 -19.901 -18.346 1.00 0.00 73 SER A O 9
ATOM 14949 N N . LEU A 1 96 ? -4.576 -18.155 -17.808 1.00 0.00 74 LEU A N 9
ATOM 14950 C CA . LEU A 1 96 ? -3.466 -17.266 -17.518 1.00 0.00 74 LEU A CA 9
ATOM 14951 C C . LEU A 1 96 ? -2.939 -17.521 -16.120 1.00 0.00 74 LEU A C 9
ATOM 14952 O O . LEU A 1 96 ? -3.700 -17.812 -15.215 1.00 0.00 74 LEU A O 9
ATOM 14968 N N . VAL A 1 97 ? -1.633 -17.464 -15.975 1.00 0.00 75 VAL A N 9
ATOM 14969 C CA . VAL A 1 97 ? -0.991 -17.570 -14.678 1.00 0.00 75 VAL A CA 9
ATOM 14970 C C . VAL A 1 97 ? -0.396 -16.224 -14.274 1.00 0.00 75 VAL A C 9
ATOM 14971 O O . VAL A 1 97 ? 0.140 -15.492 -15.105 1.00 0.00 75 VAL A O 9
ATOM 14984 N N . VAL A 1 98 ? -0.519 -15.908 -13.000 1.00 0.00 76 VAL A N 9
ATOM 14985 C CA . VAL A 1 98 ? -0.012 -14.668 -12.433 1.00 0.00 76 VAL A CA 9
ATOM 14986 C C . VAL A 1 98 ? 1.334 -14.913 -11.737 1.00 0.00 76 VAL A C 9
ATOM 14987 O O . VAL A 1 98 ? 1.443 -15.706 -10.808 1.00 0.00 76 VAL A O 9
ATOM 15000 N N . LYS A 1 99 ? 2.354 -14.235 -12.207 1.00 0.00 77 LYS A N 9
ATOM 15001 C CA . LYS A 1 99 ? 3.698 -14.457 -11.706 1.00 0.00 77 LYS A CA 9
ATOM 15002 C C . LYS A 1 99 ? 4.246 -13.231 -10.997 1.00 0.00 77 LYS A C 9
ATOM 15003 O O . LYS A 1 99 ? 3.884 -12.107 -11.321 1.00 0.00 77 LYS A O 9
ATOM 15022 N N . VAL A 1 100 ? 5.111 -13.481 -10.019 1.00 0.00 78 VAL A N 9
ATOM 15023 C CA . VAL A 1 100 ? 5.758 -12.411 -9.257 1.00 0.00 78 VAL A CA 9
ATOM 15024 C C . VAL A 1 100 ? 6.359 -11.357 -10.208 1.00 0.00 78 VAL A C 9
ATOM 15025 O O . VAL A 1 100 ? 7.436 -11.539 -10.777 1.00 0.00 78 VAL A O 9
ATOM 15038 N N . GLY A 1 101 ? 5.606 -10.281 -10.415 1.00 0.00 79 GLY A N 9
ATOM 15039 C CA . GLY A 1 101 ? 6.011 -9.225 -11.328 1.00 0.00 79 GLY A CA 9
ATOM 15040 C C . GLY A 1 101 ? 4.886 -8.851 -12.291 1.00 0.00 79 GLY A C 9
ATOM 15041 O O . GLY A 1 101 ? 5.081 -8.068 -13.220 1.00 0.00 79 GLY A O 9
ATOM 15045 N N . THR A 1 102 ? 3.718 -9.456 -12.074 1.00 0.00 80 THR A N 9
ATOM 15046 C CA . THR A 1 102 ? 2.528 -9.131 -12.857 1.00 0.00 80 THR A CA 9
ATOM 15047 C C . THR A 1 102 ? 2.139 -7.666 -12.645 1.00 0.00 80 THR A C 9
ATOM 15048 O O . THR A 1 102 ? 1.586 -7.287 -11.621 1.00 0.00 80 THR A O 9
ATOM 15059 N N . LYS A 1 103 ? 2.419 -6.857 -13.643 1.00 0.00 81 LYS A N 9
ATOM 15060 C CA . LYS A 1 103 ? 2.238 -5.421 -13.514 1.00 0.00 81 LYS A CA 9
ATOM 15061 C C . LYS A 1 103 ? 0.875 -4.972 -14.016 1.00 0.00 81 LYS A C 9
ATOM 15062 O O . LYS A 1 103 ? 0.581 -5.044 -15.211 1.00 0.00 81 LYS A O 9
ATOM 15081 N N . VAL A 1 104 ? 0.047 -4.505 -13.095 1.00 0.00 82 VAL A N 9
ATOM 15082 C CA . VAL A 1 104 ? -1.255 -3.969 -13.453 1.00 0.00 82 VAL A CA 9
ATOM 15083 C C . VAL A 1 104 ? -1.408 -2.550 -12.923 1.00 0.00 82 VAL A C 9
ATOM 15084 O O . VAL A 1 104 ? -1.327 -2.314 -11.717 1.00 0.00 82 VAL A O 9
ATOM 15097 N N . LYS A 1 105 ? -1.606 -1.606 -13.830 1.00 0.00 83 LYS A N 9
ATOM 15098 C CA . LYS A 1 105 ? -1.701 -0.202 -13.462 1.00 0.00 83 LYS A CA 9
ATOM 15099 C C . LYS A 1 105 ? -3.122 0.329 -13.534 1.00 0.00 83 LYS A C 9
ATOM 15100 O O . LYS A 1 105 ? -3.984 -0.238 -14.209 1.00 0.00 83 LYS A O 9
ATOM 15119 N N . ASN A 1 106 ? -3.330 1.432 -12.819 1.00 0.00 84 ASN A N 9
ATOM 15120 C CA . ASN A 1 106 ? -4.589 2.169 -12.827 1.00 0.00 84 ASN A CA 9
ATOM 15121 C C . ASN A 1 106 ? -5.710 1.334 -12.228 1.00 0.00 84 ASN A C 9
ATOM 15122 O O . ASN A 1 106 ? -6.819 1.293 -12.762 1.00 0.00 84 ASN A O 9
ATOM 15133 N N . ILE A 1 107 ? -5.422 0.669 -11.111 1.00 0.00 85 ILE A N 9
ATOM 15134 C CA . ILE A 1 107 ? -6.390 -0.167 -10.406 1.00 0.00 85 ILE A CA 9
ATOM 15135 C C . ILE A 1 107 ? -7.570 0.610 -9.828 1.00 0.00 85 ILE A C 9
ATOM 15136 O O . ILE A 1 107 ? -7.662 1.832 -9.934 1.00 0.00 85 ILE A O 9
ATOM 15152 N N . ARG A 1 108 ? -8.444 -0.145 -9.186 1.00 0.00 86 ARG A N 9
ATOM 15153 C CA . ARG A 1 108 ? -9.578 0.374 -8.441 1.00 0.00 86 ARG A CA 9
ATOM 15154 C C . ARG A 1 108 ? -9.514 -0.181 -7.027 1.00 0.00 86 ARG A C 9
ATOM 15155 O O . ARG A 1 108 ? -9.426 -1.398 -6.848 1.00 0.00 86 ARG A O 9
ATOM 15176 N N . LEU A 1 109 ? -9.532 0.675 -6.019 1.00 0.00 87 LEU A N 9
ATOM 15177 C CA . LEU A 1 109 ? -9.567 0.196 -4.652 1.00 0.00 87 LEU A CA 9
ATOM 15178 C C . LEU A 1 109 ? -10.991 -0.187 -4.294 1.00 0.00 87 LEU A C 9
ATOM 15179 O O . LEU A 1 109 ? -11.892 0.650 -4.317 1.00 0.00 87 LEU A O 9
ATOM 15195 N N . VAL A 1 110 ? -11.192 -1.452 -3.983 1.00 0.00 88 VAL A N 9
ATOM 15196 C CA . VAL A 1 110 ? -12.518 -1.952 -3.665 1.00 0.00 88 VAL A CA 9
ATOM 15197 C C . VAL A 1 110 ? -12.858 -1.588 -2.229 1.00 0.00 88 VAL A C 9
ATOM 15198 O O . VAL A 1 110 ? -12.079 -1.864 -1.320 1.00 0.00 88 VAL A O 9
ATOM 15211 N N . ASP A 1 111 ? -14.006 -0.972 -2.010 1.00 0.00 89 ASP A N 9
ATOM 15212 C CA . ASP A 1 111 ? -14.306 -0.447 -0.690 1.00 0.00 89 ASP A CA 9
ATOM 15213 C C . ASP A 1 111 ? -15.268 -1.321 0.089 1.00 0.00 89 ASP A C 9
ATOM 15214 O O . ASP A 1 111 ? -16.477 -1.103 0.157 1.00 0.00 89 ASP A O 9
ATOM 15223 N N . GLY A 1 112 ? -14.688 -2.342 0.637 1.00 0.00 90 GLY A N 9
ATOM 15224 C CA . GLY A 1 112 ? -15.382 -3.224 1.548 1.00 0.00 90 GLY A CA 9
ATOM 15225 C C . GLY A 1 112 ? -14.409 -4.154 2.216 1.00 0.00 90 GLY A C 9
ATOM 15226 O O . GLY A 1 112 ? -14.044 -3.965 3.379 1.00 0.00 90 GLY A O 9
ATOM 15230 N N . ASP A 1 113 ? -13.980 -5.156 1.473 1.00 0.00 91 ASP A N 9
ATOM 15231 C CA . ASP A 1 113 ? -12.867 -5.979 1.892 1.00 0.00 91 ASP A CA 9
ATOM 15232 C C . ASP A 1 113 ? -11.589 -5.313 1.391 1.00 0.00 91 ASP A C 9
ATOM 15233 O O . ASP A 1 113 ? -11.621 -4.161 0.957 1.00 0.00 91 ASP A O 9
ATOM 15242 N N . HIS A 1 114 ? -10.480 -6.013 1.429 1.00 0.00 92 HIS A N 9
ATOM 15243 C CA . HIS A 1 114 ? -9.209 -5.417 1.064 1.00 0.00 92 HIS A CA 9
ATOM 15244 C C . HIS A 1 114 ? -8.734 -5.895 -0.301 1.00 0.00 92 HIS A C 9
ATOM 15245 O O . HIS A 1 114 ? -7.567 -6.264 -0.437 1.00 0.00 92 HIS A O 9
ATOM 15260 N N . ASP A 1 115 ? -9.592 -5.910 -1.327 1.00 0.00 93 ASP A N 9
ATOM 15261 C CA . ASP A 1 115 ? -9.177 -6.381 -2.642 1.00 0.00 93 ASP A CA 9
ATOM 15262 C C . ASP A 1 115 ? -8.784 -5.249 -3.573 1.00 0.00 93 ASP A C 9
ATOM 15263 O O . ASP A 1 115 ? -9.084 -4.084 -3.337 1.00 0.00 93 ASP A O 9
ATOM 15272 N N . ILE A 1 116 ? -8.130 -5.627 -4.652 1.00 0.00 94 ILE A N 9
ATOM 15273 C CA . ILE A 1 116 ? -7.783 -4.703 -5.718 1.00 0.00 94 ILE A CA 9
ATOM 15274 C C . ILE A 1 116 ? -8.499 -5.077 -6.996 1.00 0.00 94 ILE A C 9
ATOM 15275 O O . ILE A 1 116 ? -8.323 -6.171 -7.514 1.00 0.00 94 ILE A O 9
ATOM 15291 N N . ASP A 1 117 ? -9.305 -4.178 -7.506 1.00 0.00 95 ASP A N 9
ATOM 15292 C CA . ASP A 1 117 ? -10.003 -4.445 -8.736 1.00 0.00 95 ASP A CA 9
ATOM 15293 C C . ASP A 1 117 ? -9.212 -3.862 -9.885 1.00 0.00 95 ASP A C 9
ATOM 15294 O O . ASP A 1 117 ? -8.702 -2.746 -9.799 1.00 0.00 95 ASP A O 9
ATOM 15303 N N . CYS A 1 118 ? -9.089 -4.624 -10.944 1.00 0.00 96 CYS A N 9
ATOM 15304 C CA . CYS A 1 118 ? -8.230 -4.239 -12.042 1.00 0.00 96 CYS A CA 9
ATOM 15305 C C . CYS A 1 118 ? -8.841 -4.640 -13.368 1.00 0.00 96 CYS A C 9
ATOM 15306 O O . CYS A 1 118 ? -9.630 -5.583 -13.441 1.00 0.00 96 CYS A O 9
ATOM 15314 N N . LYS A 1 119 ? -8.479 -3.917 -14.412 1.00 0.00 97 LYS A N 9
ATOM 15315 C CA . LYS A 1 119 ? -8.967 -4.212 -15.744 1.00 0.00 97 LYS A CA 9
ATOM 15316 C C . LYS A 1 119 ? -7.811 -4.743 -16.577 1.00 0.00 97 LYS A C 9
ATOM 15317 O O . LYS A 1 119 ? -6.767 -4.094 -16.680 1.00 0.00 97 LYS A O 9
ATOM 15336 N N . ILE A 1 120 ? -7.990 -5.916 -17.163 1.00 0.00 98 ILE A N 9
ATOM 15337 C CA . ILE A 1 120 ? -6.914 -6.569 -17.886 1.00 0.00 98 ILE A CA 9
ATOM 15338 C C . ILE A 1 120 ? -7.357 -6.918 -19.298 1.00 0.00 98 ILE A C 9
ATOM 15339 O O . ILE A 1 120 ? -8.255 -7.738 -19.491 1.00 0.00 98 ILE A O 9
ATOM 15355 N N . ASP A 1 121 ? -6.721 -6.302 -20.282 1.00 0.00 99 ASP A N 9
ATOM 15356 C CA . ASP A 1 121 ? -7.068 -6.546 -21.673 1.00 0.00 99 ASP A CA 9
ATOM 15357 C C . ASP A 1 121 ? -6.558 -7.906 -22.119 1.00 0.00 99 ASP A C 9
ATOM 15358 O O . ASP A 1 121 ? -5.361 -8.095 -22.341 1.00 0.00 99 ASP A O 9
ATOM 15367 N N . GLY A 1 122 ? -7.478 -8.848 -22.224 1.00 0.00 100 GLY A N 9
ATOM 15368 C CA . GLY A 1 122 ? -7.140 -10.200 -22.607 1.00 0.00 100 GLY A CA 9
ATOM 15369 C C . GLY A 1 122 ? -8.156 -11.183 -22.080 1.00 0.00 100 GLY A C 9
ATOM 15370 O O . GLY A 1 122 ? -8.608 -12.077 -22.795 1.00 0.00 100 GLY A O 9
ATOM 15374 N N . ILE A 1 123 ? -8.530 -11.001 -20.824 1.00 0.00 101 ILE A N 9
ATOM 15375 C CA . ILE A 1 123 ? -9.534 -11.846 -20.194 1.00 0.00 101 ILE A CA 9
ATOM 15376 C C . ILE A 1 123 ? -10.659 -10.996 -19.613 1.00 0.00 101 ILE A C 9
ATOM 15377 O O . ILE A 1 123 ? -11.830 -11.370 -19.674 1.00 0.00 101 ILE A O 9
ATOM 15393 N N . GLY A 1 124 ? -10.292 -9.857 -19.046 1.00 0.00 102 GLY A N 9
ATOM 15394 C CA . GLY A 1 124 ? -11.271 -8.939 -18.505 1.00 0.00 102 GLY A CA 9
ATOM 15395 C C . GLY A 1 124 ? -10.818 -8.367 -17.179 1.00 0.00 102 GLY A C 9
ATOM 15396 O O . GLY A 1 124 ? -9.621 -8.247 -16.929 1.00 0.00 102 GLY A O 9
ATOM 15400 N N . ALA A 1 125 ? -11.765 -8.018 -16.328 1.00 0.00 103 ALA A N 9
ATOM 15401 C CA . ALA A 1 125 ? -11.446 -7.492 -15.012 1.00 0.00 103 ALA A CA 9
ATOM 15402 C C . ALA A 1 125 ? -11.153 -8.632 -14.047 1.00 0.00 103 ALA A C 9
ATOM 15403 O O . ALA A 1 125 ? -11.757 -9.704 -14.139 1.00 0.00 103 ALA A O 9
ATOM 15410 N N . MET A 1 126 ? -10.228 -8.407 -13.129 1.00 0.00 104 MET A N 9
ATOM 15411 C CA . MET A 1 126 ? -9.832 -9.439 -12.186 1.00 0.00 104 MET A CA 9
ATOM 15412 C C . MET A 1 126 ? -9.704 -8.874 -10.774 1.00 0.00 104 MET A C 9
ATOM 15413 O O . MET A 1 126 ? -9.500 -7.673 -10.587 1.00 0.00 104 MET A O 9
ATOM 15427 N N . LYS A 1 127 ? -9.827 -9.755 -9.792 1.00 0.00 105 LYS A N 9
ATOM 15428 C CA . LYS A 1 127 ? -9.690 -9.393 -8.391 1.00 0.00 105 LYS A CA 9
ATOM 15429 C C . LYS A 1 127 ? -8.386 -9.958 -7.839 1.00 0.00 105 LYS A C 9
ATOM 15430 O O . LYS A 1 127 ? -8.099 -11.145 -7.992 1.00 0.00 105 LYS A O 9
ATOM 15449 N N . LEU A 1 128 ? -7.601 -9.099 -7.213 1.00 0.00 106 LEU A N 9
ATOM 15450 C CA . LEU A 1 128 ? -6.274 -9.462 -6.748 1.00 0.00 106 LEU A CA 9
ATOM 15451 C C . LEU A 1 128 ? -6.186 -9.406 -5.231 1.00 0.00 106 LEU A C 9
ATOM 15452 O O . LEU A 1 128 ? -6.749 -8.519 -4.587 1.00 0.00 106 LEU A O 9
ATOM 15468 N N . LYS A 1 129 ? -5.473 -10.373 -4.689 1.00 0.00 107 LYS A N 9
ATOM 15469 C CA . LYS A 1 129 ? -5.231 -10.438 -3.271 1.00 0.00 107 LYS A CA 9
ATOM 15470 C C . LYS A 1 129 ? -4.137 -9.467 -2.897 1.00 0.00 107 LYS A C 9
ATOM 15471 O O . LYS A 1 129 ? -2.995 -9.622 -3.321 1.00 0.00 107 LYS A O 9
ATOM 15490 N N . SER A 1 130 ? -4.507 -8.455 -2.128 1.00 0.00 108 SER A N 9
ATOM 15491 C CA . SER A 1 130 ? -3.555 -7.483 -1.619 1.00 0.00 108 SER A CA 9
ATOM 15492 C C . SER A 1 130 ? -2.407 -8.202 -0.923 1.00 0.00 108 SER A C 9
ATOM 15493 O O . SER A 1 130 ? -1.238 -7.829 -1.044 1.00 0.00 108 SER A O 9
ATOM 15501 N N . GLU A 1 131 ? -2.765 -9.262 -0.212 1.00 0.00 109 GLU A N 9
ATOM 15502 C CA . GLU A 1 131 ? -1.807 -10.110 0.484 1.00 0.00 109 GLU A CA 9
ATOM 15503 C C . GLU A 1 131 ? -0.796 -10.747 -0.458 1.00 0.00 109 GLU A C 9
ATOM 15504 O O . GLU A 1 131 ? 0.218 -11.280 -0.014 1.00 0.00 109 GLU A O 9
ATOM 15516 N N . PHE A 1 132 ? -1.071 -10.725 -1.747 1.00 0.00 110 PHE A N 9
ATOM 15517 C CA . PHE A 1 132 ? -0.165 -11.327 -2.702 1.00 0.00 110 PHE A CA 9
ATOM 15518 C C . PHE A 1 132 ? 0.449 -10.296 -3.636 1.00 0.00 110 PHE A C 9
ATOM 15519 O O . PHE A 1 132 ? 1.202 -10.650 -4.538 1.00 0.00 110 PHE A O 9
ATOM 15536 N N . VAL A 1 133 ? 0.172 -9.019 -3.406 1.00 0.00 111 VAL A N 9
ATOM 15537 C CA . VAL A 1 133 ? 0.640 -7.985 -4.327 1.00 0.00 111 VAL A CA 9
ATOM 15538 C C . VAL A 1 133 ? 1.431 -6.892 -3.620 1.00 0.00 111 VAL A C 9
ATOM 15539 O O . VAL A 1 133 ? 1.634 -6.930 -2.403 1.00 0.00 111 VAL A O 9
ATOM 15552 N N . ARG A 1 134 ? 1.895 -5.938 -4.412 1.00 0.00 112 ARG A N 9
ATOM 15553 C CA . ARG A 1 134 ? 2.674 -4.819 -3.921 1.00 0.00 112 ARG A CA 9
ATOM 15554 C C . ARG A 1 134 ? 2.379 -3.559 -4.720 1.00 0.00 112 ARG A C 9
ATOM 15555 O O . ARG A 1 134 ? 2.276 -3.602 -5.945 1.00 0.00 112 ARG A O 9
ATOM 15576 N N . LYS A 1 135 ? 2.252 -2.444 -4.023 1.00 0.00 113 LYS A N 9
ATOM 15577 C CA . LYS A 1 135 ? 2.117 -1.159 -4.673 1.00 0.00 113 LYS A CA 9
ATOM 15578 C C . LYS A 1 135 ? 3.459 -0.735 -5.263 1.00 0.00 113 LYS A C 9
ATOM 15579 O O . LYS A 1 135 ? 4.472 -0.686 -4.566 1.00 0.00 113 LYS A O 9
ATOM 15598 N N . VAL A 1 136 ? 3.455 -0.447 -6.546 1.00 0.00 114 VAL A N 9
ATOM 15599 C CA . VAL A 1 136 ? 4.669 -0.079 -7.264 1.00 0.00 114 VAL A CA 9
ATOM 15600 C C . VAL A 1 136 ? 4.930 1.420 -7.186 1.00 0.00 114 VAL A C 9
ATOM 15601 O O . VAL A 1 136 ? 5.949 1.855 -6.650 1.00 0.00 114 VAL A O 9
ATOM 15614 N N . GLY A 1 137 ? 3.999 2.207 -7.712 1.00 0.00 115 GLY A N 9
ATOM 15615 C CA . GLY A 1 137 ? 4.222 3.634 -7.828 1.00 0.00 115 GLY A CA 9
ATOM 15616 C C . GLY A 1 137 ? 4.978 3.982 -9.095 1.00 0.00 115 GLY A C 9
ATOM 15617 O O . GLY A 1 137 ? 5.859 4.843 -9.089 1.00 0.00 115 GLY A O 9
ATOM 15621 N N . SER A 1 138 ? 4.627 3.307 -10.182 1.00 0.00 116 SER A N 9
ATOM 15622 C CA . SER A 1 138 ? 5.289 3.503 -11.462 1.00 0.00 116 SER A CA 9
ATOM 15623 C C . SER A 1 138 ? 4.689 4.711 -12.175 1.00 0.00 116 SER A C 9
ATOM 15624 O O . SER A 1 138 ? 3.480 4.677 -12.494 1.00 0.00 116 SER A O 9
ATOM 15634 N N . MET A 1 23 ? 16.594 28.303 15.479 1.00 0.00 1 MET A N 10
ATOM 15635 C CA . MET A 1 23 ? 15.252 27.765 15.792 1.00 0.00 1 MET A CA 10
ATOM 15636 C C . MET A 1 23 ? 14.855 26.721 14.759 1.00 0.00 1 MET A C 10
ATOM 15637 O O . MET A 1 23 ? 15.287 26.787 13.610 1.00 0.00 1 MET A O 10
ATOM 15651 N N . VAL A 1 24 ? 14.044 25.755 15.168 1.00 0.00 2 VAL A N 10
ATOM 15652 C CA . VAL A 1 24 ? 13.582 24.722 14.266 1.00 0.00 2 VAL A CA 10
ATOM 15653 C C . VAL A 1 24 ? 12.104 24.404 14.502 1.00 0.00 2 VAL A C 10
ATOM 15654 O O . VAL A 1 24 ? 11.682 24.127 15.627 1.00 0.00 2 VAL A O 10
ATOM 15667 N N . SER A 1 25 ? 11.318 24.499 13.444 1.00 0.00 3 SER A N 10
ATOM 15668 C CA . SER A 1 25 ? 9.917 24.113 13.479 1.00 0.00 3 SER A CA 10
ATOM 15669 C C . SER A 1 25 ? 9.490 23.592 12.112 1.00 0.00 3 SER A C 10
ATOM 15670 O O . SER A 1 25 ? 9.015 24.347 11.264 1.00 0.00 3 SER A O 10
ATOM 15678 N N . THR A 1 26 ? 9.705 22.304 11.892 1.00 0.00 4 THR A N 10
ATOM 15679 C CA . THR A 1 26 ? 9.388 21.681 10.619 1.00 0.00 4 THR A CA 10
ATOM 15680 C C . THR A 1 26 ? 8.325 20.603 10.785 1.00 0.00 4 THR A C 10
ATOM 15681 O O . THR A 1 26 ? 7.290 20.621 10.115 1.00 0.00 4 THR A O 10
ATOM 15692 N N . LEU A 1 27 ? 8.585 19.666 11.685 1.00 0.00 5 LEU A N 10
ATOM 15693 C CA . LEU A 1 27 ? 7.658 18.577 11.940 1.00 0.00 5 LEU A CA 10
ATOM 15694 C C . LEU A 1 27 ? 6.584 19.024 12.918 1.00 0.00 5 LEU A C 10
ATOM 15695 O O . LEU A 1 27 ? 6.819 19.904 13.747 1.00 0.00 5 LEU A O 10
ATOM 15711 N N . PRO A 1 28 ? 5.388 18.437 12.821 1.00 0.00 6 PRO A N 10
ATOM 15712 C CA . PRO A 1 28 ? 4.307 18.701 13.763 1.00 0.00 6 PRO A CA 10
ATOM 15713 C C . PRO A 1 28 ? 4.577 18.032 15.105 1.00 0.00 6 PRO A C 10
ATOM 15714 O O . PRO A 1 28 ? 5.366 17.085 15.187 1.00 0.00 6 PRO A O 10
ATOM 15725 N N . PRO A 1 29 ? 3.947 18.520 16.176 1.00 0.00 7 PRO A N 10
ATOM 15726 C CA . PRO A 1 29 ? 4.083 17.925 17.500 1.00 0.00 7 PRO A CA 10
ATOM 15727 C C . PRO A 1 29 ? 3.434 16.546 17.578 1.00 0.00 7 PRO A C 10
ATOM 15728 O O . PRO A 1 29 ? 3.070 15.943 16.568 1.00 0.00 7 PRO A O 10
ATOM 15739 N N . CYS A 1 30 ? 3.270 16.063 18.789 1.00 0.00 8 CYS A N 10
ATOM 15740 C CA . CYS A 1 30 ? 2.643 14.780 19.013 1.00 0.00 8 CYS A CA 10
ATOM 15741 C C . CYS A 1 30 ? 1.182 14.985 19.367 1.00 0.00 8 CYS A C 10
ATOM 15742 O O . CYS A 1 30 ? 0.876 15.648 20.348 1.00 0.00 8 CYS A O 10
ATOM 15749 N N . PRO A 1 31 ? 0.256 14.416 18.578 1.00 0.00 9 PRO A N 10
ATOM 15750 C CA . PRO A 1 31 ? -1.191 14.537 18.830 1.00 0.00 9 PRO A CA 10
ATOM 15751 C C . PRO A 1 31 ? -1.616 13.811 20.105 1.00 0.00 9 PRO A C 10
ATOM 15752 O O . PRO A 1 31 ? -2.805 13.653 20.387 1.00 0.00 9 PRO A O 10
ATOM 15763 N N . GLN A 1 32 ? -0.627 13.368 20.864 1.00 0.00 10 GLN A N 10
ATOM 15764 C CA . GLN A 1 32 ? -0.856 12.651 22.100 1.00 0.00 10 GLN A CA 10
ATOM 15765 C C . GLN A 1 32 ? -0.283 13.430 23.281 1.00 0.00 10 GLN A C 10
ATOM 15766 O O . GLN A 1 32 ? -0.856 13.411 24.369 1.00 0.00 10 GLN A O 10
ATOM 15780 N N . CYS A 1 33 ? 0.848 14.122 23.083 1.00 0.00 11 CYS A N 10
ATOM 15781 C CA . CYS A 1 33 ? 1.462 14.917 24.143 1.00 0.00 11 CYS A CA 10
ATOM 15782 C C . CYS A 1 33 ? 1.353 16.406 23.814 1.00 0.00 11 CYS A C 10
ATOM 15783 O O . CYS A 1 33 ? 0.954 17.212 24.652 1.00 0.00 11 CYS A O 10
ATOM 15790 N N . ASN A 1 34 ? 1.730 16.745 22.571 1.00 0.00 12 ASN A N 10
ATOM 15791 C CA . ASN A 1 34 ? 1.783 18.133 22.077 1.00 0.00 12 ASN A CA 10
ATOM 15792 C C . ASN A 1 34 ? 2.918 18.934 22.731 1.00 0.00 12 ASN A C 10
ATOM 15793 O O . ASN A 1 34 ? 3.142 20.092 22.392 1.00 0.00 12 ASN A O 10
ATOM 15804 N N . SER A 1 35 ? 3.623 18.297 23.665 1.00 0.00 13 SER A N 10
ATOM 15805 C CA . SER A 1 35 ? 4.745 18.924 24.369 1.00 0.00 13 SER A CA 10
ATOM 15806 C C . SER A 1 35 ? 5.783 19.502 23.395 1.00 0.00 13 SER A C 10
ATOM 15807 O O . SER A 1 35 ? 5.813 20.713 23.179 1.00 0.00 13 SER A O 10
ATOM 15815 N N . GLU A 1 36 ? 6.609 18.637 22.790 1.00 0.00 14 GLU A N 10
ATOM 15816 C CA . GLU A 1 36 ? 7.664 19.091 21.865 1.00 0.00 14 GLU A CA 10
ATOM 15817 C C . GLU A 1 36 ? 8.592 17.957 21.424 1.00 0.00 14 GLU A C 10
ATOM 15818 O O . GLU A 1 36 ? 9.273 18.076 20.411 1.00 0.00 14 GLU A O 10
ATOM 15830 N N . TYR A 1 37 ? 8.613 16.862 22.175 1.00 0.00 15 TYR A N 10
ATOM 15831 C CA . TYR A 1 37 ? 9.643 15.839 22.013 1.00 0.00 15 TYR A CA 10
ATOM 15832 C C . TYR A 1 37 ? 9.313 14.888 20.879 1.00 0.00 15 TYR A C 10
ATOM 15833 O O . TYR A 1 37 ? 9.335 13.677 21.045 1.00 0.00 15 TYR A O 10
ATOM 15851 N N . THR A 1 38 ? 8.961 15.445 19.743 1.00 0.00 16 THR A N 10
ATOM 15852 C CA . THR A 1 38 ? 8.732 14.665 18.550 1.00 0.00 16 THR A CA 10
ATOM 15853 C C . THR A 1 38 ? 9.854 14.908 17.530 1.00 0.00 16 THR A C 10
ATOM 15854 O O . THR A 1 38 ? 10.392 16.011 17.452 1.00 0.00 16 THR A O 10
ATOM 15865 N N . TYR A 1 39 ? 10.211 13.882 16.758 1.00 0.00 17 TYR A N 10
ATOM 15866 C CA . TYR A 1 39 ? 11.329 13.977 15.828 1.00 0.00 17 TYR A CA 10
ATOM 15867 C C . TYR A 1 39 ? 11.109 13.016 14.674 1.00 0.00 17 TYR A C 10
ATOM 15868 O O . TYR A 1 39 ? 10.109 12.305 14.652 1.00 0.00 17 TYR A O 10
ATOM 15886 N N . GLU A 1 40 ? 12.018 12.993 13.713 1.00 0.00 18 GLU A N 10
ATOM 15887 C CA . GLU A 1 40 ? 11.914 12.062 12.604 1.00 0.00 18 GLU A CA 10
ATOM 15888 C C . GLU A 1 40 ? 12.892 10.903 12.777 1.00 0.00 18 GLU A C 10
ATOM 15889 O O . GLU A 1 40 ? 14.107 11.103 12.855 1.00 0.00 18 GLU A O 10
ATOM 15901 N N . ASP A 1 41 ? 12.362 9.695 12.870 1.00 0.00 19 ASP A N 10
ATOM 15902 C CA . ASP A 1 41 ? 13.183 8.501 12.883 1.00 0.00 19 ASP A CA 10
ATOM 15903 C C . ASP A 1 41 ? 12.865 7.653 11.662 1.00 0.00 19 ASP A C 10
ATOM 15904 O O . ASP A 1 41 ? 12.063 6.721 11.726 1.00 0.00 19 ASP A O 10
ATOM 15913 N N . GLY A 1 42 ? 13.447 8.024 10.538 1.00 0.00 20 GLY A N 10
ATOM 15914 C CA . GLY A 1 42 ? 13.246 7.269 9.324 1.00 0.00 20 GLY A CA 10
ATOM 15915 C C . GLY A 1 42 ? 12.151 7.837 8.441 1.00 0.00 20 GLY A C 10
ATOM 15916 O O . GLY A 1 42 ? 12.280 8.938 7.906 1.00 0.00 20 GLY A O 10
ATOM 15920 N N . ALA A 1 43 ? 11.066 7.087 8.305 1.00 0.00 21 ALA A N 10
ATOM 15921 C CA . ALA A 1 43 ? 10.008 7.432 7.365 1.00 0.00 21 ALA A CA 10
ATOM 15922 C C . ALA A 1 43 ? 8.739 7.876 8.078 1.00 0.00 21 ALA A C 10
ATOM 15923 O O . ALA A 1 43 ? 7.654 7.847 7.501 1.00 0.00 21 ALA A O 10
ATOM 15930 N N . LEU A 1 44 ? 8.878 8.306 9.321 1.00 0.00 22 LEU A N 10
ATOM 15931 C CA . LEU A 1 44 ? 7.736 8.768 10.091 1.00 0.00 22 LEU A CA 10
ATOM 15932 C C . LEU A 1 44 ? 8.194 9.671 11.226 1.00 0.00 22 LEU A C 10
ATOM 15933 O O . LEU A 1 44 ? 9.366 10.012 11.311 1.00 0.00 22 LEU A O 10
ATOM 15949 N N . LEU A 1 45 ? 7.257 10.076 12.064 1.00 0.00 23 LEU A N 10
ATOM 15950 C CA . LEU A 1 45 ? 7.560 10.860 13.251 1.00 0.00 23 LEU A CA 10
ATOM 15951 C C . LEU A 1 45 ? 7.399 9.982 14.489 1.00 0.00 23 LEU A C 10
ATOM 15952 O O . LEU A 1 45 ? 6.385 9.303 14.645 1.00 0.00 23 LEU A O 10
ATOM 15968 N N . VAL A 1 46 ? 8.389 9.976 15.363 1.00 0.00 24 VAL A N 10
ATOM 15969 C CA . VAL A 1 46 ? 8.357 9.134 16.546 1.00 0.00 24 VAL A CA 10
ATOM 15970 C C . VAL A 1 46 ? 8.382 9.985 17.803 1.00 0.00 24 VAL A C 10
ATOM 15971 O O . VAL A 1 46 ? 9.188 10.901 17.909 1.00 0.00 24 VAL A O 10
ATOM 15984 N N . CYS A 1 47 ? 7.514 9.698 18.754 1.00 0.00 25 CYS A N 10
ATOM 15985 C CA . CYS A 1 47 ? 7.534 10.411 20.016 1.00 0.00 25 CYS A CA 10
ATOM 15986 C C . CYS A 1 47 ? 8.167 9.541 21.093 1.00 0.00 25 CYS A C 10
ATOM 15987 O O . CYS A 1 47 ? 7.548 8.590 21.575 1.00 0.00 25 CYS A O 10
ATOM 15994 N N . PRO A 1 48 ? 9.416 9.851 21.475 1.00 0.00 26 PRO A N 10
ATOM 15995 C CA . PRO A 1 48 ? 10.129 9.123 22.522 1.00 0.00 26 PRO A CA 10
ATOM 15996 C C . PRO A 1 48 ? 9.495 9.362 23.889 1.00 0.00 26 PRO A C 10
ATOM 15997 O O . PRO A 1 48 ? 9.815 8.688 24.869 1.00 0.00 26 PRO A O 10
ATOM 16008 N N . GLU A 1 49 ? 8.591 10.334 23.932 1.00 0.00 27 GLU A N 10
ATOM 16009 C CA . GLU A 1 49 ? 7.894 10.690 25.153 1.00 0.00 27 GLU A CA 10
ATOM 16010 C C . GLU A 1 49 ? 6.870 9.619 25.521 1.00 0.00 27 GLU A C 10
ATOM 16011 O O . GLU A 1 49 ? 7.027 8.931 26.529 1.00 0.00 27 GLU A O 10
ATOM 16023 N N . CYS A 1 50 ? 5.826 9.455 24.710 1.00 0.00 28 CYS A N 10
ATOM 16024 C CA . CYS A 1 50 ? 4.763 8.513 25.050 1.00 0.00 28 CYS A CA 10
ATOM 16025 C C . CYS A 1 50 ? 4.957 7.148 24.400 1.00 0.00 28 CYS A C 10
ATOM 16026 O O . CYS A 1 50 ? 4.033 6.334 24.408 1.00 0.00 28 CYS A O 10
ATOM 16033 N N . ALA A 1 51 ? 6.145 6.883 23.839 1.00 0.00 29 ALA A N 10
ATOM 16034 C CA . ALA A 1 51 ? 6.458 5.567 23.277 1.00 0.00 29 ALA A CA 10
ATOM 16035 C C . ALA A 1 51 ? 5.517 5.197 22.137 1.00 0.00 29 ALA A C 10
ATOM 16036 O O . ALA A 1 51 ? 5.215 4.022 21.916 1.00 0.00 29 ALA A O 10
ATOM 16043 N N . HIS A 1 52 ? 5.077 6.199 21.395 1.00 0.00 30 HIS A N 10
ATOM 16044 C CA . HIS A 1 52 ? 4.191 5.967 20.269 1.00 0.00 30 HIS A CA 10
ATOM 16045 C C . HIS A 1 52 ? 4.626 6.806 19.077 1.00 0.00 30 HIS A C 10
ATOM 16046 O O . HIS A 1 52 ? 4.903 8.000 19.207 1.00 0.00 30 HIS A O 10
ATOM 16061 N N . GLU A 1 53 ? 4.685 6.173 17.922 1.00 0.00 31 GLU A N 10
ATOM 16062 C CA . GLU A 1 53 ? 5.072 6.846 16.695 1.00 0.00 31 GLU A CA 10
ATOM 16063 C C . GLU A 1 53 ? 3.845 7.068 15.819 1.00 0.00 31 GLU A C 10
ATOM 16064 O O . GLU A 1 53 ? 2.785 6.498 16.080 1.00 0.00 31 GLU A O 10
ATOM 16076 N N . TRP A 1 54 ? 3.983 7.890 14.789 1.00 0.00 32 TRP A N 10
ATOM 16077 C CA . TRP A 1 54 ? 2.869 8.187 13.899 1.00 0.00 32 TRP A CA 10
ATOM 16078 C C . TRP A 1 54 ? 3.376 8.852 12.630 1.00 0.00 32 TRP A C 10
ATOM 16079 O O . TRP A 1 54 ? 4.492 9.344 12.587 1.00 0.00 32 TRP A O 10
ATOM 16100 N N . SER A 1 55 ? 2.563 8.850 11.603 1.00 0.00 33 SER A N 10
ATOM 16101 C CA . SER A 1 55 ? 2.902 9.524 10.365 1.00 0.00 33 SER A CA 10
ATOM 16102 C C . SER A 1 55 ? 1.907 10.647 10.101 1.00 0.00 33 SER A C 10
ATOM 16103 O O . SER A 1 55 ? 0.705 10.466 10.280 1.00 0.00 33 SER A O 10
ATOM 16111 N N . PRO A 1 56 ? 2.393 11.821 9.670 1.00 0.00 34 PRO A N 10
ATOM 16112 C CA . PRO A 1 56 ? 1.548 13.001 9.458 1.00 0.00 34 PRO A CA 10
ATOM 16113 C C . PRO A 1 56 ? 0.441 12.765 8.432 1.00 0.00 34 PRO A C 10
ATOM 16114 O O . PRO A 1 56 ? -0.573 13.463 8.432 1.00 0.00 34 PRO A O 10
ATOM 16125 N N . ASN A 1 57 ? 0.640 11.787 7.558 1.00 0.00 35 ASN A N 10
ATOM 16126 C CA . ASN A 1 57 ? -0.356 11.473 6.537 1.00 0.00 35 ASN A CA 10
ATOM 16127 C C . ASN A 1 57 ? -0.791 10.007 6.593 1.00 0.00 35 ASN A C 10
ATOM 16128 O O . ASN A 1 57 ? -1.976 9.703 6.452 1.00 0.00 35 ASN A O 10
ATOM 16139 N N . GLU A 1 58 ? 0.158 9.101 6.818 1.00 0.00 36 GLU A N 10
ATOM 16140 C CA . GLU A 1 58 ? -0.131 7.667 6.801 1.00 0.00 36 GLU A CA 10
ATOM 16141 C C . GLU A 1 58 ? -1.025 7.265 7.978 1.00 0.00 36 GLU A C 10
ATOM 16142 O O . GLU A 1 58 ? -1.708 6.240 7.929 1.00 0.00 36 GLU A O 10
ATOM 16154 N N . ALA A 1 59 ? -1.031 8.081 9.029 1.00 0.00 37 ALA A N 10
ATOM 16155 C CA . ALA A 1 59 ? -1.891 7.824 10.180 1.00 0.00 37 ALA A CA 10
ATOM 16156 C C . ALA A 1 59 ? -3.355 8.027 9.808 1.00 0.00 37 ALA A C 10
ATOM 16157 O O . ALA A 1 59 ? -4.237 7.346 10.329 1.00 0.00 37 ALA A O 10
ATOM 16164 N N . ALA A 1 60 ? -3.602 8.959 8.893 1.00 0.00 38 ALA A N 10
ATOM 16165 C CA . ALA A 1 60 ? -4.951 9.218 8.413 1.00 0.00 38 ALA A CA 10
ATOM 16166 C C . ALA A 1 60 ? -5.386 8.112 7.463 1.00 0.00 38 ALA A C 10
ATOM 16167 O O . ALA A 1 60 ? -6.515 7.628 7.546 1.00 0.00 38 ALA A O 10
ATOM 16174 N N . THR A 1 61 ? -4.463 7.728 6.572 1.00 0.00 39 THR A N 10
ATOM 16175 C CA . THR A 1 61 ? -4.637 6.615 5.629 1.00 0.00 39 THR A CA 10
ATOM 16176 C C . THR A 1 61 ? -5.975 6.695 4.869 1.00 0.00 39 THR A C 10
ATOM 16177 O O . THR A 1 61 ? -6.616 7.751 4.830 1.00 0.00 39 THR A O 10
ATOM 16188 N N . ALA A 1 62 ? -6.357 5.593 4.219 1.00 0.00 40 ALA A N 10
ATOM 16189 C CA . ALA A 1 62 ? -7.599 5.521 3.445 1.00 0.00 40 ALA A CA 10
ATOM 16190 C C . ALA A 1 62 ? -7.624 6.581 2.349 1.00 0.00 40 ALA A C 10
ATOM 16191 O O . ALA A 1 62 ? -8.648 7.215 2.095 1.00 0.00 40 ALA A O 10
ATOM 16198 N N . SER A 1 63 ? -6.492 6.752 1.688 1.00 0.00 41 SER A N 10
ATOM 16199 C CA . SER A 1 63 ? -6.351 7.754 0.646 1.00 0.00 41 SER A CA 10
ATOM 16200 C C . SER A 1 63 ? -6.522 7.121 -0.734 1.00 0.00 41 SER A C 10
ATOM 16201 O O . SER A 1 63 ? -5.910 7.552 -1.714 1.00 0.00 41 SER A O 10
ATOM 16209 N N . ASP A 1 64 ? -7.375 6.107 -0.807 1.00 0.00 42 ASP A N 10
ATOM 16210 C CA . ASP A 1 64 ? -7.658 5.425 -2.063 1.00 0.00 42 ASP A CA 10
ATOM 16211 C C . ASP A 1 64 ? -9.049 4.804 -2.006 1.00 0.00 42 ASP A C 10
ATOM 16212 O O . ASP A 1 64 ? -9.629 4.669 -0.926 1.00 0.00 42 ASP A O 10
ATOM 16221 N N . ASP A 1 65 ? -9.583 4.432 -3.161 1.00 0.00 43 ASP A N 10
ATOM 16222 C CA . ASP A 1 65 ? -10.911 3.835 -3.230 1.00 0.00 43 ASP A CA 10
ATOM 16223 C C . ASP A 1 65 ? -10.850 2.365 -2.841 1.00 0.00 43 ASP A C 10
ATOM 16224 O O . ASP A 1 65 ? -11.807 1.814 -2.294 1.00 0.00 43 ASP A O 10
ATOM 16233 N N . GLY A 1 66 ? -9.715 1.737 -3.120 1.00 0.00 44 GLY A N 10
ATOM 16234 C CA . GLY A 1 66 ? -9.543 0.336 -2.798 1.00 0.00 44 GLY A CA 10
ATOM 16235 C C . GLY A 1 66 ? -9.724 -0.561 -4.004 1.00 0.00 44 GLY A C 10
ATOM 16236 O O . GLY A 1 66 ? -9.131 -1.633 -4.076 1.00 0.00 44 GLY A O 10
ATOM 16240 N N . LYS A 1 67 ? -10.534 -0.110 -4.956 1.00 0.00 45 LYS A N 10
ATOM 16241 C CA . LYS A 1 67 ? -10.821 -0.889 -6.157 1.00 0.00 45 LYS A CA 10
ATOM 16242 C C . LYS A 1 67 ? -9.754 -0.698 -7.224 1.00 0.00 45 LYS A C 10
ATOM 16243 O O . LYS A 1 67 ? -9.918 -1.131 -8.364 1.00 0.00 45 LYS A O 10
ATOM 16262 N N . VAL A 1 68 ? -8.675 -0.035 -6.865 1.00 0.00 46 VAL A N 10
ATOM 16263 C CA . VAL A 1 68 ? -7.569 0.133 -7.783 1.00 0.00 46 VAL A CA 10
ATOM 16264 C C . VAL A 1 68 ? -6.553 -0.975 -7.556 1.00 0.00 46 VAL A C 10
ATOM 16265 O O . VAL A 1 68 ? -5.808 -0.972 -6.571 1.00 0.00 46 VAL A O 10
ATOM 16278 N N . ILE A 1 69 ? -6.540 -1.919 -8.476 1.00 0.00 47 ILE A N 10
ATOM 16279 C CA . ILE A 1 69 ? -5.774 -3.147 -8.315 1.00 0.00 47 ILE A CA 10
ATOM 16280 C C . ILE A 1 69 ? -4.314 -2.896 -8.659 1.00 0.00 47 ILE A C 10
ATOM 16281 O O . ILE A 1 69 ? -3.998 -2.291 -9.686 1.00 0.00 47 ILE A O 10
ATOM 16297 N N . LYS A 1 70 ? -3.438 -3.326 -7.774 1.00 0.00 48 LYS A N 10
ATOM 16298 C CA . LYS A 1 70 ? -2.015 -3.111 -7.931 1.00 0.00 48 LYS A CA 10
ATOM 16299 C C . LYS A 1 70 ? -1.308 -4.422 -8.257 1.00 0.00 48 LYS A C 10
ATOM 16300 O O . LYS A 1 70 ? -1.890 -5.497 -8.133 1.00 0.00 48 LYS A O 10
ATOM 16319 N N . ASP A 1 71 ? -0.064 -4.323 -8.686 1.00 0.00 49 ASP A N 10
ATOM 16320 C CA . ASP A 1 71 ? 0.734 -5.496 -9.007 1.00 0.00 49 ASP A CA 10
ATOM 16321 C C . ASP A 1 71 ? 1.786 -5.748 -7.929 1.00 0.00 49 ASP A C 10
ATOM 16322 O O . ASP A 1 71 ? 2.011 -4.907 -7.055 1.00 0.00 49 ASP A O 10
ATOM 16331 N N . SER A 1 72 ? 2.443 -6.901 -8.013 1.00 0.00 50 SER A N 10
ATOM 16332 C CA . SER A 1 72 ? 3.486 -7.280 -7.048 1.00 0.00 50 SER A CA 10
ATOM 16333 C C . SER A 1 72 ? 4.819 -6.638 -7.431 1.00 0.00 50 SER A C 10
ATOM 16334 O O . SER A 1 72 ? 5.791 -6.653 -6.679 1.00 0.00 50 SER A O 10
ATOM 16342 N N . VAL A 1 73 ? 4.822 -6.070 -8.617 1.00 0.00 51 VAL A N 10
ATOM 16343 C CA . VAL A 1 73 ? 5.996 -5.403 -9.153 1.00 0.00 51 VAL A CA 10
ATOM 16344 C C . VAL A 1 73 ? 5.984 -3.930 -8.727 1.00 0.00 51 VAL A C 10
ATOM 16345 O O . VAL A 1 73 ? 6.855 -3.131 -9.072 1.00 0.00 51 VAL A O 10
ATOM 16358 N N . GLY A 1 74 ? 4.994 -3.601 -7.917 1.00 0.00 52 GLY A N 10
ATOM 16359 C CA . GLY A 1 74 ? 4.927 -2.291 -7.309 1.00 0.00 52 GLY A CA 10
ATOM 16360 C C . GLY A 1 74 ? 4.167 -1.282 -8.135 1.00 0.00 52 GLY A C 10
ATOM 16361 O O . GLY A 1 74 ? 4.003 -0.136 -7.716 1.00 0.00 52 GLY A O 10
ATOM 16365 N N . ASN A 1 75 ? 3.693 -1.680 -9.306 1.00 0.00 53 ASN A N 10
ATOM 16366 C CA . ASN A 1 75 ? 2.976 -0.739 -10.146 1.00 0.00 53 ASN A CA 10
ATOM 16367 C C . ASN A 1 75 ? 1.472 -0.962 -10.110 1.00 0.00 53 ASN A C 10
ATOM 16368 O O . ASN A 1 75 ? 0.987 -2.002 -9.678 1.00 0.00 53 ASN A O 10
ATOM 16379 N N . VAL A 1 76 ? 0.768 0.066 -10.537 1.00 0.00 54 VAL A N 10
ATOM 16380 C CA . VAL A 1 76 ? -0.689 0.075 -10.532 1.00 0.00 54 VAL A CA 10
ATOM 16381 C C . VAL A 1 76 ? -1.219 -0.178 -11.932 1.00 0.00 54 VAL A C 10
ATOM 16382 O O . VAL A 1 76 ? -0.638 0.301 -12.910 1.00 0.00 54 VAL A O 10
ATOM 16395 N N . LEU A 1 77 ? -2.316 -0.916 -12.044 1.00 0.00 55 LEU A N 10
ATOM 16396 C CA . LEU A 1 77 ? -2.879 -1.255 -13.336 1.00 0.00 55 LEU A CA 10
ATOM 16397 C C . LEU A 1 77 ? -3.960 -0.276 -13.739 1.00 0.00 55 LEU A C 10
ATOM 16398 O O . LEU A 1 77 ? -4.333 0.618 -12.977 1.00 0.00 55 LEU A O 10
ATOM 16414 N N . GLN A 1 78 ? -4.451 -0.453 -14.947 1.00 0.00 56 GLN A N 10
ATOM 16415 C CA . GLN A 1 78 ? -5.588 0.292 -15.435 1.00 0.00 56 GLN A CA 10
ATOM 16416 C C . GLN A 1 78 ? -6.491 -0.656 -16.202 1.00 0.00 56 GLN A C 10
ATOM 16417 O O . GLN A 1 78 ? -6.048 -1.718 -16.641 1.00 0.00 56 GLN A O 10
ATOM 16431 N N . ASP A 1 79 ? -7.745 -0.286 -16.363 1.00 0.00 57 ASP A N 10
ATOM 16432 C CA . ASP A 1 79 ? -8.669 -1.093 -17.120 1.00 0.00 57 ASP A CA 10
ATOM 16433 C C . ASP A 1 79 ? -8.299 -1.050 -18.594 1.00 0.00 57 ASP A C 10
ATOM 16434 O O . ASP A 1 79 ? -8.072 0.019 -19.170 1.00 0.00 57 ASP A O 10
ATOM 16443 N N . GLY A 1 80 ? -8.220 -2.224 -19.185 1.00 0.00 58 GLY A N 10
ATOM 16444 C CA . GLY A 1 80 ? -7.840 -2.334 -20.578 1.00 0.00 58 GLY A CA 10
ATOM 16445 C C . GLY A 1 80 ? -6.347 -2.515 -20.777 1.00 0.00 58 GLY A C 10
ATOM 16446 O O . GLY A 1 80 ? -5.892 -2.761 -21.893 1.00 0.00 58 GLY A O 10
ATOM 16450 N N . ASP A 1 81 ? -5.573 -2.389 -19.708 1.00 0.00 59 ASP A N 10
ATOM 16451 C CA . ASP A 1 81 ? -4.127 -2.546 -19.813 1.00 0.00 59 ASP A CA 10
ATOM 16452 C C . ASP A 1 81 ? -3.750 -4.017 -19.888 1.00 0.00 59 ASP A C 10
ATOM 16453 O O . ASP A 1 81 ? -4.574 -4.898 -19.625 1.00 0.00 59 ASP A O 10
ATOM 16462 N N . THR A 1 82 ? -2.507 -4.275 -20.242 1.00 0.00 60 THR A N 10
ATOM 16463 C CA . THR A 1 82 ? -2.006 -5.629 -20.343 1.00 0.00 60 THR A CA 10
ATOM 16464 C C . THR A 1 82 ? -1.285 -6.011 -19.064 1.00 0.00 60 THR A C 10
ATOM 16465 O O . THR A 1 82 ? -0.575 -5.194 -18.486 1.00 0.00 60 THR A O 10
ATOM 16476 N N . ILE A 1 83 ? -1.475 -7.244 -18.617 1.00 0.00 61 ILE A N 10
ATOM 16477 C CA . ILE A 1 83 ? -0.820 -7.718 -17.411 1.00 0.00 61 ILE A CA 10
ATOM 16478 C C . ILE A 1 83 ? -0.018 -8.971 -17.712 1.00 0.00 61 ILE A C 10
ATOM 16479 O O . ILE A 1 83 ? -0.161 -9.577 -18.773 1.00 0.00 61 ILE A O 10
ATOM 16495 N N . THR A 1 84 ? 0.852 -9.333 -16.797 1.00 0.00 62 THR A N 10
ATOM 16496 C CA . THR A 1 84 ? 1.602 -10.560 -16.899 1.00 0.00 62 THR A CA 10
ATOM 16497 C C . THR A 1 84 ? 1.918 -11.100 -15.511 1.00 0.00 62 THR A C 10
ATOM 16498 O O . THR A 1 84 ? 2.520 -10.411 -14.689 1.00 0.00 62 THR A O 10
ATOM 16509 N N . VAL A 1 85 ? 1.461 -12.315 -15.247 1.00 0.00 63 VAL A N 10
ATOM 16510 C CA . VAL A 1 85 ? 1.756 -12.989 -13.999 1.00 0.00 63 VAL A CA 10
ATOM 16511 C C . VAL A 1 85 ? 3.263 -13.196 -13.894 1.00 0.00 63 VAL A C 10
ATOM 16512 O O . VAL A 1 85 ? 3.905 -13.650 -14.844 1.00 0.00 63 VAL A O 10
ATOM 16525 N N . ILE A 1 86 ? 3.846 -12.774 -12.797 1.00 0.00 64 ILE A N 10
ATOM 16526 C CA . ILE A 1 86 ? 5.276 -12.934 -12.628 1.00 0.00 64 ILE A CA 10
ATOM 16527 C C . ILE A 1 86 ? 5.647 -14.134 -11.770 1.00 0.00 64 ILE A C 10
ATOM 16528 O O . ILE A 1 86 ? 6.789 -14.230 -11.317 1.00 0.00 64 ILE A O 10
ATOM 16544 N N . LYS A 1 87 ? 4.737 -15.080 -11.563 1.00 0.00 65 LYS A N 10
ATOM 16545 C CA . LYS A 1 87 ? 5.044 -16.256 -10.763 1.00 0.00 65 LYS A CA 10
ATOM 16546 C C . LYS A 1 87 ? 4.394 -17.481 -11.407 1.00 0.00 65 LYS A C 10
ATOM 16547 O O . LYS A 1 87 ? 3.522 -17.349 -12.267 1.00 0.00 65 LYS A O 10
ATOM 16566 N N . ASP A 1 88 ? 4.870 -18.659 -11.043 1.00 0.00 66 ASP A N 10
ATOM 16567 C CA . ASP A 1 88 ? 4.228 -19.899 -11.474 1.00 0.00 66 ASP A CA 10
ATOM 16568 C C . ASP A 1 88 ? 3.022 -20.244 -10.612 1.00 0.00 66 ASP A C 10
ATOM 16569 O O . ASP A 1 88 ? 3.134 -20.489 -9.413 1.00 0.00 66 ASP A O 10
ATOM 16578 N N . LEU A 1 89 ? 1.866 -20.226 -11.249 1.00 0.00 67 LEU A N 10
ATOM 16579 C CA . LEU A 1 89 ? 0.606 -20.621 -10.636 1.00 0.00 67 LEU A CA 10
ATOM 16580 C C . LEU A 1 89 ? -0.106 -21.615 -11.554 1.00 0.00 67 LEU A C 10
ATOM 16581 O O . LEU A 1 89 ? 0.001 -21.528 -12.766 1.00 0.00 67 LEU A O 10
ATOM 16597 N N . LYS A 1 90 ? -0.785 -22.582 -10.987 1.00 0.00 68 LYS A N 10
ATOM 16598 C CA . LYS A 1 90 ? -1.605 -23.492 -11.784 1.00 0.00 68 LYS A CA 10
ATOM 16599 C C . LYS A 1 90 ? -3.057 -23.029 -11.827 1.00 0.00 68 LYS A C 10
ATOM 16600 O O . LYS A 1 90 ? -3.416 -22.026 -11.209 1.00 0.00 68 LYS A O 10
ATOM 16619 N N . VAL A 1 91 ? -3.889 -23.771 -12.552 1.00 0.00 69 VAL A N 10
ATOM 16620 C CA . VAL A 1 91 ? -5.313 -23.478 -12.640 1.00 0.00 69 VAL A CA 10
ATOM 16621 C C . VAL A 1 91 ? -6.066 -24.756 -12.288 1.00 0.00 69 VAL A C 10
ATOM 16622 O O . VAL A 1 91 ? -5.787 -25.811 -12.851 1.00 0.00 69 VAL A O 10
ATOM 16635 N N . LYS A 1 92 ? -6.993 -24.676 -11.350 1.00 0.00 70 LYS A N 10
ATOM 16636 C CA . LYS A 1 92 ? -7.613 -25.877 -10.799 1.00 0.00 70 LYS A CA 10
ATOM 16637 C C . LYS A 1 92 ? -8.748 -26.415 -11.670 1.00 0.00 70 LYS A C 10
ATOM 16638 O O . LYS A 1 92 ? -8.818 -27.618 -11.925 1.00 0.00 70 LYS A O 10
ATOM 16657 N N . GLY A 1 93 ? -9.630 -25.541 -12.130 1.00 0.00 71 GLY A N 10
ATOM 16658 C CA . GLY A 1 93 ? -10.760 -25.994 -12.921 1.00 0.00 71 GLY A CA 10
ATOM 16659 C C . GLY A 1 93 ? -10.387 -26.271 -14.361 1.00 0.00 71 GLY A C 10
ATOM 16660 O O . GLY A 1 93 ? -11.017 -27.087 -15.035 1.00 0.00 71 GLY A O 10
ATOM 16664 N N . SER A 1 94 ? -9.352 -25.601 -14.828 1.00 0.00 72 SER A N 10
ATOM 16665 C CA . SER A 1 94 ? -8.952 -25.693 -16.225 1.00 0.00 72 SER A CA 10
ATOM 16666 C C . SER A 1 94 ? -7.635 -26.444 -16.396 1.00 0.00 72 SER A C 10
ATOM 16667 O O . SER A 1 94 ? -6.901 -26.653 -15.436 1.00 0.00 72 SER A O 10
ATOM 16675 N N . SER A 1 95 ? -7.340 -26.833 -17.633 1.00 0.00 73 SER A N 10
ATOM 16676 C CA . SER A 1 95 ? -6.065 -27.456 -17.965 1.00 0.00 73 SER A CA 10
ATOM 16677 C C . SER A 1 95 ? -5.039 -26.367 -18.274 1.00 0.00 73 SER A C 10
ATOM 16678 O O . SER A 1 95 ? -3.951 -26.628 -18.789 1.00 0.00 73 SER A O 10
ATOM 16686 N N . LEU A 1 96 ? -5.417 -25.144 -17.944 1.00 0.00 74 LEU A N 10
ATOM 16687 C CA . LEU A 1 96 ? -4.563 -23.989 -18.115 1.00 0.00 74 LEU A CA 10
ATOM 16688 C C . LEU A 1 96 ? -3.503 -23.963 -17.029 1.00 0.00 74 LEU A C 10
ATOM 16689 O O . LEU A 1 96 ? -3.569 -24.726 -16.064 1.00 0.00 74 LEU A O 10
ATOM 16705 N N . VAL A 1 97 ? -2.568 -23.040 -17.160 1.00 0.00 75 VAL A N 10
ATOM 16706 C CA . VAL A 1 97 ? -1.340 -23.057 -16.386 1.00 0.00 75 VAL A CA 10
ATOM 16707 C C . VAL A 1 97 ? -0.794 -21.640 -16.406 1.00 0.00 75 VAL A C 10
ATOM 16708 O O . VAL A 1 97 ? -0.454 -21.115 -17.469 1.00 0.00 75 VAL A O 10
ATOM 16721 N N . VAL A 1 98 ? -0.737 -21.017 -15.257 1.00 0.00 76 VAL A N 10
ATOM 16722 C CA . VAL A 1 98 ? -0.367 -19.619 -15.170 1.00 0.00 76 VAL A CA 10
ATOM 16723 C C . VAL A 1 98 ? 1.136 -19.474 -14.923 1.00 0.00 76 VAL A C 10
ATOM 16724 O O . VAL A 1 98 ? 1.615 -19.550 -13.805 1.00 0.00 76 VAL A O 10
ATOM 16737 N N . LYS A 1 99 ? 1.869 -19.271 -15.993 1.00 0.00 77 LYS A N 10
ATOM 16738 C CA . LYS A 1 99 ? 3.324 -19.220 -15.917 1.00 0.00 77 LYS A CA 10
ATOM 16739 C C . LYS A 1 99 ? 3.827 -17.785 -15.976 1.00 0.00 77 LYS A C 10
ATOM 16740 O O . LYS A 1 99 ? 3.210 -16.946 -16.623 1.00 0.00 77 LYS A O 10
ATOM 16759 N N . VAL A 1 100 ? 4.922 -17.511 -15.266 1.00 0.00 78 VAL A N 10
ATOM 16760 C CA . VAL A 1 100 ? 5.547 -16.185 -15.276 1.00 0.00 78 VAL A CA 10
ATOM 16761 C C . VAL A 1 100 ? 5.750 -15.687 -16.721 1.00 0.00 78 VAL A C 10
ATOM 16762 O O . VAL A 1 100 ? 6.681 -16.085 -17.422 1.00 0.00 78 VAL A O 10
ATOM 16775 N N . GLY A 1 101 ? 4.817 -14.859 -17.166 1.00 0.00 79 GLY A N 10
ATOM 16776 C CA . GLY A 1 101 ? 4.840 -14.350 -18.528 1.00 0.00 79 GLY A CA 10
ATOM 16777 C C . GLY A 1 101 ? 3.477 -14.504 -19.192 1.00 0.00 79 GLY A C 10
ATOM 16778 O O . GLY A 1 101 ? 3.303 -14.201 -20.374 1.00 0.00 79 GLY A O 10
ATOM 16782 N N . THR A 1 102 ? 2.525 -14.996 -18.401 1.00 0.00 80 THR A N 10
ATOM 16783 C CA . THR A 1 102 ? 1.152 -15.157 -18.859 1.00 0.00 80 THR A CA 10
ATOM 16784 C C . THR A 1 102 ? 0.568 -13.794 -19.219 1.00 0.00 80 THR A C 10
ATOM 16785 O O . THR A 1 102 ? 0.193 -13.005 -18.362 1.00 0.00 80 THR A O 10
ATOM 16796 N N . LYS A 1 103 ? 0.486 -13.546 -20.503 1.00 0.00 81 LYS A N 10
ATOM 16797 C CA . LYS A 1 103 ? 0.076 -12.241 -20.978 1.00 0.00 81 LYS A CA 10
ATOM 16798 C C . LYS A 1 103 ? -1.424 -12.175 -21.173 1.00 0.00 81 LYS A C 10
ATOM 16799 O O . LYS A 1 103 ? -1.982 -12.869 -22.024 1.00 0.00 81 LYS A O 10
ATOM 16818 N N . VAL A 1 104 ? -2.075 -11.345 -20.380 1.00 0.00 82 VAL A N 10
ATOM 16819 C CA . VAL A 1 104 ? -3.494 -11.105 -20.529 1.00 0.00 82 VAL A CA 10
ATOM 16820 C C . VAL A 1 104 ? -3.740 -9.608 -20.658 1.00 0.00 82 VAL A C 10
ATOM 16821 O O . VAL A 1 104 ? -3.478 -8.842 -19.731 1.00 0.00 82 VAL A O 10
ATOM 16834 N N . LYS A 1 105 ? -4.201 -9.202 -21.823 1.00 0.00 83 LYS A N 10
ATOM 16835 C CA . LYS A 1 105 ? -4.406 -7.800 -22.122 1.00 0.00 83 LYS A CA 10
ATOM 16836 C C . LYS A 1 105 ? -5.852 -7.400 -21.893 1.00 0.00 83 LYS A C 10
ATOM 16837 O O . LYS A 1 105 ? -6.734 -8.257 -21.830 1.00 0.00 83 LYS A O 10
ATOM 16856 N N . ASN A 1 106 ? -6.076 -6.096 -21.762 1.00 0.00 84 ASN A N 10
ATOM 16857 C CA . ASN A 1 106 ? -7.414 -5.537 -21.656 1.00 0.00 84 ASN A CA 10
ATOM 16858 C C . ASN A 1 106 ? -8.123 -6.020 -20.399 1.00 0.00 84 ASN A C 10
ATOM 16859 O O . ASN A 1 106 ? -9.302 -6.381 -20.449 1.00 0.00 84 ASN A O 10
ATOM 16870 N N . ILE A 1 107 ? -7.428 -6.014 -19.260 1.00 0.00 85 ILE A N 10
ATOM 16871 C CA . ILE A 1 107 ? -8.017 -6.429 -17.989 1.00 0.00 85 ILE A CA 10
ATOM 16872 C C . ILE A 1 107 ? -9.133 -5.499 -17.515 1.00 0.00 85 ILE A C 10
ATOM 16873 O O . ILE A 1 107 ? -9.407 -4.455 -18.109 1.00 0.00 85 ILE A O 10
ATOM 16889 N N . ARG A 1 108 ? -9.746 -5.897 -16.416 1.00 0.00 86 ARG A N 10
ATOM 16890 C CA . ARG A 1 108 ? -10.806 -5.144 -15.771 1.00 0.00 86 ARG A CA 10
ATOM 16891 C C . ARG A 1 108 ? -10.497 -5.007 -14.286 1.00 0.00 86 ARG A C 10
ATOM 16892 O O . ARG A 1 108 ? -10.179 -5.998 -13.626 1.00 0.00 86 ARG A O 10
ATOM 16913 N N . LEU A 1 109 ? -10.566 -3.793 -13.761 1.00 0.00 87 LEU A N 10
ATOM 16914 C CA . LEU A 1 109 ? -10.396 -3.584 -12.332 1.00 0.00 87 LEU A CA 10
ATOM 16915 C C . LEU A 1 109 ? -11.711 -3.893 -11.633 1.00 0.00 87 LEU A C 10
ATOM 16916 O O . LEU A 1 109 ? -12.709 -3.200 -11.840 1.00 0.00 87 LEU A O 10
ATOM 16932 N N . VAL A 1 110 ? -11.724 -4.949 -10.837 1.00 0.00 88 VAL A N 10
ATOM 16933 C CA . VAL A 1 110 ? -12.960 -5.405 -10.214 1.00 0.00 88 VAL A CA 10
ATOM 16934 C C . VAL A 1 110 ? -13.182 -4.709 -8.879 1.00 0.00 88 VAL A C 10
ATOM 16935 O O . VAL A 1 110 ? -12.370 -3.890 -8.449 1.00 0.00 88 VAL A O 10
ATOM 16948 N N . ASP A 1 111 ? -14.290 -5.031 -8.231 1.00 0.00 89 ASP A N 10
ATOM 16949 C CA . ASP A 1 111 ? -14.632 -4.416 -6.959 1.00 0.00 89 ASP A CA 10
ATOM 16950 C C . ASP A 1 111 ? -13.887 -5.084 -5.822 1.00 0.00 89 ASP A C 10
ATOM 16951 O O . ASP A 1 111 ? -14.419 -5.955 -5.135 1.00 0.00 89 ASP A O 10
ATOM 16960 N N . GLY A 1 112 ? -12.652 -4.696 -5.663 1.00 0.00 90 GLY A N 10
ATOM 16961 C CA . GLY A 1 112 ? -11.822 -5.204 -4.593 1.00 0.00 90 GLY A CA 10
ATOM 16962 C C . GLY A 1 112 ? -10.396 -4.735 -4.759 1.00 0.00 90 GLY A C 10
ATOM 16963 O O . GLY A 1 112 ? -10.117 -3.936 -5.646 1.00 0.00 90 GLY A O 10
ATOM 16967 N N . ASP A 1 113 ? -9.501 -5.204 -3.907 1.00 0.00 91 ASP A N 10
ATOM 16968 C CA . ASP A 1 113 ? -8.090 -4.833 -3.999 1.00 0.00 91 ASP A CA 10
ATOM 16969 C C . ASP A 1 113 ? -7.281 -5.947 -4.659 1.00 0.00 91 ASP A C 10
ATOM 16970 O O . ASP A 1 113 ? -6.267 -5.704 -5.310 1.00 0.00 91 ASP A O 10
ATOM 16979 N N . HIS A 1 114 ? -7.749 -7.168 -4.472 1.00 0.00 92 HIS A N 10
ATOM 16980 C CA . HIS A 1 114 ? -7.056 -8.367 -4.928 1.00 0.00 92 HIS A CA 10
ATOM 16981 C C . HIS A 1 114 ? -7.775 -8.968 -6.131 1.00 0.00 92 HIS A C 10
ATOM 16982 O O . HIS A 1 114 ? -8.039 -10.171 -6.176 1.00 0.00 92 HIS A O 10
ATOM 16997 N N . ASP A 1 115 ? -8.032 -8.141 -7.137 1.00 0.00 93 ASP A N 10
ATOM 16998 C CA . ASP A 1 115 ? -9.072 -8.473 -8.098 1.00 0.00 93 ASP A CA 10
ATOM 16999 C C . ASP A 1 115 ? -8.803 -7.924 -9.491 1.00 0.00 93 ASP A C 10
ATOM 17000 O O . ASP A 1 115 ? -9.168 -6.799 -9.811 1.00 0.00 93 ASP A O 10
ATOM 17009 N N . ILE A 1 116 ? -8.152 -8.730 -10.317 1.00 0.00 94 ILE A N 10
ATOM 17010 C CA . ILE A 1 116 ? -8.009 -8.410 -11.729 1.00 0.00 94 ILE A CA 10
ATOM 17011 C C . ILE A 1 116 ? -8.864 -9.342 -12.552 1.00 0.00 94 ILE A C 10
ATOM 17012 O O . ILE A 1 116 ? -8.618 -10.539 -12.606 1.00 0.00 94 ILE A O 10
ATOM 17028 N N . ASP A 1 117 ? -9.869 -8.798 -13.188 1.00 0.00 95 ASP A N 10
ATOM 17029 C CA . ASP A 1 117 ? -10.749 -9.604 -13.995 1.00 0.00 95 ASP A CA 10
ATOM 17030 C C . ASP A 1 117 ? -10.292 -9.576 -15.435 1.00 0.00 95 ASP A C 10
ATOM 17031 O O . ASP A 1 117 ? -9.907 -8.531 -15.956 1.00 0.00 95 ASP A O 10
ATOM 17040 N N . CYS A 1 118 ? -10.306 -10.729 -16.064 1.00 0.00 96 CYS A N 10
ATOM 17041 C CA . CYS A 1 118 ? -9.853 -10.838 -17.429 1.00 0.00 96 CYS A CA 10
ATOM 17042 C C . CYS A 1 118 ? -10.781 -11.735 -18.227 1.00 0.00 96 CYS A C 10
ATOM 17043 O O . CYS A 1 118 ? -11.302 -12.726 -17.714 1.00 0.00 96 CYS A O 10
ATOM 17051 N N . LYS A 1 119 ? -10.984 -11.377 -19.478 1.00 0.00 97 LYS A N 10
ATOM 17052 C CA . LYS A 1 119 ? -11.845 -12.133 -20.360 1.00 0.00 97 LYS A CA 10
ATOM 17053 C C . LYS A 1 119 ? -10.985 -12.868 -21.374 1.00 0.00 97 LYS A C 10
ATOM 17054 O O . LYS A 1 119 ? -10.243 -12.248 -22.137 1.00 0.00 97 LYS A O 10
ATOM 17073 N N . ILE A 1 120 ? -11.097 -14.183 -21.393 1.00 0.00 98 ILE A N 10
ATOM 17074 C CA . ILE A 1 120 ? -10.211 -15.003 -22.194 1.00 0.00 98 ILE A CA 10
ATOM 17075 C C . ILE A 1 120 ? -11.021 -15.808 -23.191 1.00 0.00 98 ILE A C 10
ATOM 17076 O O . ILE A 1 120 ? -11.723 -16.750 -22.818 1.00 0.00 98 ILE A O 10
ATOM 17092 N N . ASP A 1 121 ? -10.939 -15.421 -24.454 1.00 0.00 99 ASP A N 10
ATOM 17093 C CA . ASP A 1 121 ? -11.702 -16.088 -25.495 1.00 0.00 99 ASP A CA 10
ATOM 17094 C C . ASP A 1 121 ? -11.255 -17.524 -25.618 1.00 0.00 99 ASP A C 10
ATOM 17095 O O . ASP A 1 121 ? -10.098 -17.802 -25.935 1.00 0.00 99 ASP A O 10
ATOM 17104 N N . GLY A 1 122 ? -12.161 -18.429 -25.352 1.00 0.00 100 GLY A N 10
ATOM 17105 C CA . GLY A 1 122 ? -11.845 -19.821 -25.463 1.00 0.00 100 GLY A CA 10
ATOM 17106 C C . GLY A 1 122 ? -12.382 -20.604 -24.292 1.00 0.00 100 GLY A C 10
ATOM 17107 O O . GLY A 1 122 ? -13.268 -21.442 -24.443 1.00 0.00 100 GLY A O 10
ATOM 17111 N N . ILE A 1 123 ? -11.850 -20.316 -23.117 1.00 0.00 101 ILE A N 10
ATOM 17112 C CA . ILE A 1 123 ? -12.302 -20.966 -21.899 1.00 0.00 101 ILE A CA 10
ATOM 17113 C C . ILE A 1 123 ? -13.341 -20.102 -21.190 1.00 0.00 101 ILE A C 10
ATOM 17114 O O . ILE A 1 123 ? -14.406 -20.586 -20.798 1.00 0.00 101 ILE A O 10
ATOM 17130 N N . GLY A 1 124 ? -13.036 -18.821 -21.046 1.00 0.00 102 GLY A N 10
ATOM 17131 C CA . GLY A 1 124 ? -13.940 -17.905 -20.390 1.00 0.00 102 GLY A CA 10
ATOM 17132 C C . GLY A 1 124 ? -13.190 -16.855 -19.599 1.00 0.00 102 GLY A C 10
ATOM 17133 O O . GLY A 1 124 ? -12.002 -16.631 -19.830 1.00 0.00 102 GLY A O 10
ATOM 17137 N N . ALA A 1 125 ? -13.875 -16.215 -18.668 1.00 0.00 103 ALA A N 10
ATOM 17138 C CA . ALA A 1 125 ? -13.270 -15.176 -17.849 1.00 0.00 103 ALA A CA 10
ATOM 17139 C C . ALA A 1 125 ? -12.558 -15.777 -16.641 1.00 0.00 103 ALA A C 10
ATOM 17140 O O . ALA A 1 125 ? -12.985 -16.801 -16.104 1.00 0.00 103 ALA A O 10
ATOM 17147 N N . MET A 1 126 ? -11.487 -15.130 -16.201 1.00 0.00 104 MET A N 10
ATOM 17148 C CA . MET A 1 126 ? -10.705 -15.632 -15.081 1.00 0.00 104 MET A CA 10
ATOM 17149 C C . MET A 1 126 ? -10.293 -14.489 -14.160 1.00 0.00 104 MET A C 10
ATOM 17150 O O . MET A 1 126 ? -10.262 -13.329 -14.571 1.00 0.00 104 MET A O 10
ATOM 17164 N N . LYS A 1 127 ? -9.986 -14.824 -12.915 1.00 0.00 105 LYS A N 10
ATOM 17165 C CA . LYS A 1 127 ? -9.620 -13.836 -11.915 1.00 0.00 105 LYS A CA 10
ATOM 17166 C C . LYS A 1 127 ? -8.197 -14.083 -11.432 1.00 0.00 105 LYS A C 10
ATOM 17167 O O . LYS A 1 127 ? -7.819 -15.218 -11.143 1.00 0.00 105 LYS A O 10
ATOM 17186 N N . LEU A 1 128 ? -7.424 -13.018 -11.337 1.00 0.00 106 LEU A N 10
ATOM 17187 C CA . LEU A 1 128 ? -6.001 -13.121 -11.070 1.00 0.00 106 LEU A CA 10
ATOM 17188 C C . LEU A 1 128 ? -5.633 -12.423 -9.767 1.00 0.00 106 LEU A C 10
ATOM 17189 O O . LEU A 1 128 ? -6.193 -11.380 -9.423 1.00 0.00 106 LEU A O 10
ATOM 17205 N N . LYS A 1 129 ? -4.701 -13.029 -9.049 1.00 0.00 107 LYS A N 10
ATOM 17206 C CA . LYS A 1 129 ? -4.270 -12.510 -7.766 1.00 0.00 107 LYS A CA 10
ATOM 17207 C C . LYS A 1 129 ? -3.392 -11.285 -7.943 1.00 0.00 107 LYS A C 10
ATOM 17208 O O . LYS A 1 129 ? -2.441 -11.290 -8.724 1.00 0.00 107 LYS A O 10
ATOM 17227 N N . SER A 1 130 ? -3.730 -10.246 -7.196 1.00 0.00 108 SER A N 10
ATOM 17228 C CA . SER A 1 130 ? -3.064 -8.958 -7.283 1.00 0.00 108 SER A CA 10
ATOM 17229 C C . SER A 1 130 ? -1.578 -9.077 -6.975 1.00 0.00 108 SER A C 10
ATOM 17230 O O . SER A 1 130 ? -0.755 -8.364 -7.550 1.00 0.00 108 SER A O 10
ATOM 17238 N N . GLU A 1 131 ? -1.227 -9.993 -6.090 1.00 0.00 109 GLU A N 10
ATOM 17239 C CA . GLU A 1 131 ? 0.145 -10.136 -5.666 1.00 0.00 109 GLU A CA 10
ATOM 17240 C C . GLU A 1 131 ? 0.939 -11.030 -6.608 1.00 0.00 109 GLU A C 10
ATOM 17241 O O . GLU A 1 131 ? 2.122 -11.275 -6.374 1.00 0.00 109 GLU A O 10
ATOM 17253 N N . PHE A 1 132 ? 0.312 -11.553 -7.657 1.00 0.00 110 PHE A N 10
ATOM 17254 C CA . PHE A 1 132 ? 1.052 -12.386 -8.590 1.00 0.00 110 PHE A CA 10
ATOM 17255 C C . PHE A 1 132 ? 1.137 -11.781 -9.986 1.00 0.00 110 PHE A C 10
ATOM 17256 O O . PHE A 1 132 ? 1.718 -12.383 -10.883 1.00 0.00 110 PHE A O 10
ATOM 17273 N N . VAL A 1 133 ? 0.607 -10.585 -10.175 1.00 0.00 111 VAL A N 10
ATOM 17274 C CA . VAL A 1 133 ? 0.548 -10.009 -11.513 1.00 0.00 111 VAL A CA 10
ATOM 17275 C C . VAL A 1 133 ? 1.469 -8.802 -11.664 1.00 0.00 111 VAL A C 10
ATOM 17276 O O . VAL A 1 133 ? 2.024 -8.299 -10.681 1.00 0.00 111 VAL A O 10
ATOM 17289 N N . ARG A 1 134 ? 1.643 -8.371 -12.909 1.00 0.00 112 ARG A N 10
ATOM 17290 C CA . ARG A 1 134 ? 2.496 -7.238 -13.242 1.00 0.00 112 ARG A CA 10
ATOM 17291 C C . ARG A 1 134 ? 2.002 -6.523 -14.492 1.00 0.00 112 ARG A C 10
ATOM 17292 O O . ARG A 1 134 ? 1.700 -7.158 -15.500 1.00 0.00 112 ARG A O 10
ATOM 17313 N N . LYS A 1 135 ? 1.919 -5.204 -14.415 1.00 0.00 113 LYS A N 10
ATOM 17314 C CA . LYS A 1 135 ? 1.583 -4.391 -15.572 1.00 0.00 113 LYS A CA 10
ATOM 17315 C C . LYS A 1 135 ? 2.671 -4.475 -16.636 1.00 0.00 113 LYS A C 10
ATOM 17316 O O . LYS A 1 135 ? 3.835 -4.157 -16.382 1.00 0.00 113 LYS A O 10
ATOM 17335 N N . VAL A 1 136 ? 2.289 -4.922 -17.820 1.00 0.00 114 VAL A N 10
ATOM 17336 C CA . VAL A 1 136 ? 3.182 -4.921 -18.967 1.00 0.00 114 VAL A CA 10
ATOM 17337 C C . VAL A 1 136 ? 3.137 -3.569 -19.666 1.00 0.00 114 VAL A C 10
ATOM 17338 O O . VAL A 1 136 ? 4.175 -2.969 -19.951 1.00 0.00 114 VAL A O 10
ATOM 17351 N N . GLY A 1 137 ? 1.926 -3.090 -19.925 1.00 0.00 115 GLY A N 10
ATOM 17352 C CA . GLY A 1 137 ? 1.757 -1.866 -20.685 1.00 0.00 115 GLY A CA 10
ATOM 17353 C C . GLY A 1 137 ? 1.899 -2.103 -22.177 1.00 0.00 115 GLY A C 10
ATOM 17354 O O . GLY A 1 137 ? 2.000 -1.161 -22.962 1.00 0.00 115 GLY A O 10
ATOM 17358 N N . SER A 1 138 ? 1.925 -3.372 -22.566 1.00 0.00 116 SER A N 10
ATOM 17359 C CA . SER A 1 138 ? 2.070 -3.755 -23.962 1.00 0.00 116 SER A CA 10
ATOM 17360 C C . SER A 1 138 ? 1.428 -5.122 -24.196 1.00 0.00 116 SER A C 10
ATOM 17361 O O . SER A 1 138 ? 2.115 -6.142 -24.005 1.00 0.00 116 SER A O 10
ATOM 17371 N N . MET A 1 23 ? 7.538 11.779 31.153 1.00 0.00 1 MET A N 11
ATOM 17372 C CA . MET A 1 23 ? 6.671 12.136 30.011 1.00 0.00 1 MET A CA 11
ATOM 17373 C C . MET A 1 23 ? 7.289 13.285 29.227 1.00 0.00 1 MET A C 11
ATOM 17374 O O . MET A 1 23 ? 8.039 14.087 29.786 1.00 0.00 1 MET A O 11
ATOM 17388 N N . VAL A 1 24 ? 6.969 13.365 27.941 1.00 0.00 2 VAL A N 11
ATOM 17389 C CA . VAL A 1 24 ? 7.535 14.365 27.059 1.00 0.00 2 VAL A CA 11
ATOM 17390 C C . VAL A 1 24 ? 7.005 14.170 25.641 1.00 0.00 2 VAL A C 11
ATOM 17391 O O . VAL A 1 24 ? 6.876 13.038 25.171 1.00 0.00 2 VAL A O 11
ATOM 17404 N N . SER A 1 25 ? 6.677 15.267 24.972 1.00 0.00 3 SER A N 11
ATOM 17405 C CA . SER A 1 25 ? 6.227 15.207 23.590 1.00 0.00 3 SER A CA 11
ATOM 17406 C C . SER A 1 25 ? 7.392 14.918 22.648 1.00 0.00 3 SER A C 11
ATOM 17407 O O . SER A 1 25 ? 8.126 15.821 22.248 1.00 0.00 3 SER A O 11
ATOM 17415 N N . THR A 1 26 ? 7.574 13.649 22.323 1.00 0.00 4 THR A N 11
ATOM 17416 C CA . THR A 1 26 ? 8.594 13.245 21.375 1.00 0.00 4 THR A CA 11
ATOM 17417 C C . THR A 1 26 ? 7.943 12.615 20.150 1.00 0.00 4 THR A C 11
ATOM 17418 O O . THR A 1 26 ? 7.605 11.430 20.140 1.00 0.00 4 THR A O 11
ATOM 17429 N N . LEU A 1 27 ? 7.746 13.431 19.132 1.00 0.00 5 LEU A N 11
ATOM 17430 C CA . LEU A 1 27 ? 6.969 13.039 17.968 1.00 0.00 5 LEU A CA 11
ATOM 17431 C C . LEU A 1 27 ? 7.875 12.550 16.845 1.00 0.00 5 LEU A C 11
ATOM 17432 O O . LEU A 1 27 ? 9.081 12.803 16.860 1.00 0.00 5 LEU A O 11
ATOM 17448 N N . PRO A 1 28 ? 7.312 11.819 15.868 1.00 0.00 6 PRO A N 11
ATOM 17449 C CA . PRO A 1 28 ? 8.056 11.400 14.680 1.00 0.00 6 PRO A CA 11
ATOM 17450 C C . PRO A 1 28 ? 8.380 12.591 13.786 1.00 0.00 6 PRO A C 11
ATOM 17451 O O . PRO A 1 28 ? 7.747 13.645 13.893 1.00 0.00 6 PRO A O 11
ATOM 17462 N N . PRO A 1 29 ? 9.377 12.453 12.903 1.00 0.00 7 PRO A N 11
ATOM 17463 C CA . PRO A 1 29 ? 9.729 13.502 11.953 1.00 0.00 7 PRO A CA 11
ATOM 17464 C C . PRO A 1 29 ? 8.644 13.710 10.903 1.00 0.00 7 PRO A C 11
ATOM 17465 O O . PRO A 1 29 ? 7.563 13.123 10.967 1.00 0.00 7 PRO A O 11
ATOM 17476 N N . CYS A 1 30 ? 8.954 14.527 9.923 1.00 0.00 8 CYS A N 11
ATOM 17477 C CA . CYS A 1 30 ? 8.040 14.792 8.836 1.00 0.00 8 CYS A CA 11
ATOM 17478 C C . CYS A 1 30 ? 8.405 13.927 7.642 1.00 0.00 8 CYS A C 11
ATOM 17479 O O . CYS A 1 30 ? 9.553 13.927 7.208 1.00 0.00 8 CYS A O 11
ATOM 17486 N N . PRO A 1 31 ? 7.442 13.172 7.095 1.00 0.00 9 PRO A N 11
ATOM 17487 C CA . PRO A 1 31 ? 7.675 12.325 5.917 1.00 0.00 9 PRO A CA 11
ATOM 17488 C C . PRO A 1 31 ? 7.868 13.156 4.654 1.00 0.00 9 PRO A C 11
ATOM 17489 O O . PRO A 1 31 ? 7.954 12.628 3.548 1.00 0.00 9 PRO A O 11
ATOM 17500 N N . GLN A 1 32 ? 7.937 14.465 4.840 1.00 0.00 10 GLN A N 11
ATOM 17501 C CA . GLN A 1 32 ? 8.112 15.389 3.742 1.00 0.00 10 GLN A CA 11
ATOM 17502 C C . GLN A 1 32 ? 9.447 16.115 3.865 1.00 0.00 10 GLN A C 11
ATOM 17503 O O . GLN A 1 32 ? 10.120 16.337 2.857 1.00 0.00 10 GLN A O 11
ATOM 17517 N N . CYS A 1 33 ? 9.849 16.491 5.089 1.00 0.00 11 CYS A N 11
ATOM 17518 C CA . CYS A 1 33 ? 11.122 17.176 5.305 1.00 0.00 11 CYS A CA 11
ATOM 17519 C C . CYS A 1 33 ? 12.101 16.256 6.018 1.00 0.00 11 CYS A C 11
ATOM 17520 O O . CYS A 1 33 ? 13.237 16.087 5.585 1.00 0.00 11 CYS A O 11
ATOM 17527 N N . ASN A 1 34 ? 11.628 15.694 7.142 1.00 0.00 12 ASN A N 11
ATOM 17528 C CA . ASN A 1 34 ? 12.427 14.838 8.028 1.00 0.00 12 ASN A CA 11
ATOM 17529 C C . ASN A 1 34 ? 13.440 15.657 8.844 1.00 0.00 12 ASN A C 11
ATOM 17530 O O . ASN A 1 34 ? 14.166 15.110 9.669 1.00 0.00 12 ASN A O 11
ATOM 17541 N N . SER A 1 35 ? 13.459 16.972 8.626 1.00 0.00 13 SER A N 11
ATOM 17542 C CA . SER A 1 35 ? 14.400 17.851 9.322 1.00 0.00 13 SER A CA 11
ATOM 17543 C C . SER A 1 35 ? 14.204 17.813 10.844 1.00 0.00 13 SER A C 11
ATOM 17544 O O . SER A 1 35 ? 14.957 17.114 11.527 1.00 0.00 13 SER A O 11
ATOM 17552 N N . GLU A 1 36 ? 13.191 18.519 11.381 1.00 0.00 14 GLU A N 11
ATOM 17553 C CA . GLU A 1 36 ? 12.921 18.464 12.831 1.00 0.00 14 GLU A CA 11
ATOM 17554 C C . GLU A 1 36 ? 11.785 19.383 13.296 1.00 0.00 14 GLU A C 11
ATOM 17555 O O . GLU A 1 36 ? 11.318 19.249 14.429 1.00 0.00 14 GLU A O 11
ATOM 17567 N N . TYR A 1 37 ? 11.324 20.300 12.453 1.00 0.00 15 TYR A N 11
ATOM 17568 C CA . TYR A 1 37 ? 10.367 21.318 12.899 1.00 0.00 15 TYR A CA 11
ATOM 17569 C C . TYR A 1 37 ? 8.938 20.788 12.906 1.00 0.00 15 TYR A C 11
ATOM 17570 O O . TYR A 1 37 ? 7.987 21.523 12.659 1.00 0.00 15 TYR A O 11
ATOM 17588 N N . THR A 1 38 ? 8.798 19.516 13.206 1.00 0.00 16 THR A N 11
ATOM 17589 C CA . THR A 1 38 ? 7.499 18.894 13.340 1.00 0.00 16 THR A CA 11
ATOM 17590 C C . THR A 1 38 ? 7.036 18.971 14.797 1.00 0.00 16 THR A C 11
ATOM 17591 O O . THR A 1 38 ? 7.812 18.709 15.717 1.00 0.00 16 THR A O 11
ATOM 17602 N N . TYR A 1 39 ? 5.777 19.335 14.999 1.00 0.00 17 TYR A N 11
ATOM 17603 C CA . TYR A 1 39 ? 5.237 19.529 16.337 1.00 0.00 17 TYR A CA 11
ATOM 17604 C C . TYR A 1 39 ? 3.773 19.110 16.352 1.00 0.00 17 TYR A C 11
ATOM 17605 O O . TYR A 1 39 ? 3.198 18.856 15.297 1.00 0.00 17 TYR A O 11
ATOM 17623 N N . GLU A 1 40 ? 3.169 19.028 17.527 1.00 0.00 18 GLU A N 11
ATOM 17624 C CA . GLU A 1 40 ? 1.779 18.608 17.633 1.00 0.00 18 GLU A CA 11
ATOM 17625 C C . GLU A 1 40 ? 0.863 19.810 17.824 1.00 0.00 18 GLU A C 11
ATOM 17626 O O . GLU A 1 40 ? 1.058 20.615 18.735 1.00 0.00 18 GLU A O 11
ATOM 17638 N N . ASP A 1 41 ? -0.114 19.956 16.944 1.00 0.00 19 ASP A N 11
ATOM 17639 C CA . ASP A 1 41 ? -1.129 20.979 17.096 1.00 0.00 19 ASP A CA 11
ATOM 17640 C C . ASP A 1 41 ? -2.500 20.329 17.190 1.00 0.00 19 ASP A C 11
ATOM 17641 O O . ASP A 1 41 ? -3.223 20.227 16.201 1.00 0.00 19 ASP A O 11
ATOM 17650 N N . GLY A 1 42 ? -2.825 19.828 18.368 1.00 0.00 20 GLY A N 11
ATOM 17651 C CA . GLY A 1 42 ? -4.132 19.258 18.589 1.00 0.00 20 GLY A CA 11
ATOM 17652 C C . GLY A 1 42 ? -4.159 17.753 18.423 1.00 0.00 20 GLY A C 11
ATOM 17653 O O . GLY A 1 42 ? -3.542 17.022 19.199 1.00 0.00 20 GLY A O 11
ATOM 17657 N N . ALA A 1 43 ? -4.857 17.301 17.391 1.00 0.00 21 ALA A N 11
ATOM 17658 C CA . ALA A 1 43 ? -5.128 15.882 17.196 1.00 0.00 21 ALA A CA 11
ATOM 17659 C C . ALA A 1 43 ? -4.288 15.291 16.073 1.00 0.00 21 ALA A C 11
ATOM 17660 O O . ALA A 1 43 ? -4.569 14.194 15.591 1.00 0.00 21 ALA A O 11
ATOM 17667 N N . LEU A 1 44 ? -3.244 15.999 15.676 1.00 0.00 22 LEU A N 11
ATOM 17668 C CA . LEU A 1 44 ? -2.399 15.538 14.592 1.00 0.00 22 LEU A CA 11
ATOM 17669 C C . LEU A 1 44 ? -1.016 16.153 14.706 1.00 0.00 22 LEU A C 11
ATOM 17670 O O . LEU A 1 44 ? -0.713 16.838 15.677 1.00 0.00 22 LEU A O 11
ATOM 17686 N N . LEU A 1 45 ? -0.180 15.882 13.723 1.00 0.00 23 LEU A N 11
ATOM 17687 C CA . LEU A 1 45 ? 1.134 16.487 13.639 1.00 0.00 23 LEU A CA 11
ATOM 17688 C C . LEU A 1 45 ? 1.149 17.464 12.472 1.00 0.00 23 LEU A C 11
ATOM 17689 O O . LEU A 1 45 ? 0.761 17.112 11.361 1.00 0.00 23 LEU A O 11
ATOM 17705 N N . VAL A 1 46 ? 1.588 18.683 12.705 1.00 0.00 24 VAL A N 11
ATOM 17706 C CA . VAL A 1 46 ? 1.609 19.668 11.643 1.00 0.00 24 VAL A CA 11
ATOM 17707 C C . VAL A 1 46 ? 3.016 20.188 11.497 1.00 0.00 24 VAL A C 11
ATOM 17708 O O . VAL A 1 46 ? 3.726 20.395 12.481 1.00 0.00 24 VAL A O 11
ATOM 17721 N N . CYS A 1 47 ? 3.433 20.354 10.276 1.00 0.00 25 CYS A N 11
ATOM 17722 C CA . CYS A 1 47 ? 4.786 20.748 9.998 1.00 0.00 25 CYS A CA 11
ATOM 17723 C C . CYS A 1 47 ? 4.822 22.165 9.452 1.00 0.00 25 CYS A C 11
ATOM 17724 O O . CYS A 1 47 ? 4.480 22.399 8.294 1.00 0.00 25 CYS A O 11
ATOM 17731 N N . PRO A 1 48 ? 5.230 23.135 10.288 1.00 0.00 26 PRO A N 11
ATOM 17732 C CA . PRO A 1 48 ? 5.424 24.520 9.861 1.00 0.00 26 PRO A CA 11
ATOM 17733 C C . PRO A 1 48 ? 6.649 24.619 8.964 1.00 0.00 26 PRO A C 11
ATOM 17734 O O . PRO A 1 48 ? 6.917 25.639 8.330 1.00 0.00 26 PRO A O 11
ATOM 17745 N N . GLU A 1 49 ? 7.371 23.513 8.935 1.00 0.00 27 GLU A N 11
ATOM 17746 C CA . GLU A 1 49 ? 8.591 23.361 8.175 1.00 0.00 27 GLU A CA 11
ATOM 17747 C C . GLU A 1 49 ? 8.277 23.310 6.672 1.00 0.00 27 GLU A C 11
ATOM 17748 O O . GLU A 1 49 ? 8.957 23.962 5.879 1.00 0.00 27 GLU A O 11
ATOM 17760 N N . CYS A 1 50 ? 7.254 22.535 6.267 1.00 0.00 28 CYS A N 11
ATOM 17761 C CA . CYS A 1 50 ? 6.779 22.578 4.875 1.00 0.00 28 CYS A CA 11
ATOM 17762 C C . CYS A 1 50 ? 5.330 23.044 4.763 1.00 0.00 28 CYS A C 11
ATOM 17763 O O . CYS A 1 50 ? 4.715 22.862 3.709 1.00 0.00 28 CYS A O 11
ATOM 17770 N N . ALA A 1 51 ? 4.774 23.638 5.825 1.00 0.00 29 ALA A N 11
ATOM 17771 C CA . ALA A 1 51 ? 3.402 24.163 5.787 1.00 0.00 29 ALA A CA 11
ATOM 17772 C C . ALA A 1 51 ? 2.389 23.082 5.413 1.00 0.00 29 ALA A C 11
ATOM 17773 O O . ALA A 1 51 ? 1.437 23.334 4.674 1.00 0.00 29 ALA A O 11
ATOM 17780 N N . HIS A 1 52 ? 2.584 21.882 5.940 1.00 0.00 30 HIS A N 11
ATOM 17781 C CA . HIS A 1 52 ? 1.702 20.764 5.631 1.00 0.00 30 HIS A CA 11
ATOM 17782 C C . HIS A 1 52 ? 1.459 19.894 6.855 1.00 0.00 30 HIS A C 11
ATOM 17783 O O . HIS A 1 52 ? 2.401 19.449 7.510 1.00 0.00 30 HIS A O 11
ATOM 17798 N N . GLU A 1 53 ? 0.188 19.659 7.146 1.00 0.00 31 GLU A N 11
ATOM 17799 C CA . GLU A 1 53 ? -0.224 18.859 8.294 1.00 0.00 31 GLU A CA 11
ATOM 17800 C C . GLU A 1 53 ? -0.368 17.394 7.889 1.00 0.00 31 GLU A C 11
ATOM 17801 O O . GLU A 1 53 ? -0.579 17.094 6.714 1.00 0.00 31 GLU A O 11
ATOM 17813 N N . TRP A 1 54 ? -0.259 16.485 8.852 1.00 0.00 32 TRP A N 11
ATOM 17814 C CA . TRP A 1 54 ? -0.397 15.063 8.566 1.00 0.00 32 TRP A CA 11
ATOM 17815 C C . TRP A 1 54 ? -0.738 14.287 9.836 1.00 0.00 32 TRP A C 11
ATOM 17816 O O . TRP A 1 54 ? -0.571 14.784 10.944 1.00 0.00 32 TRP A O 11
ATOM 17837 N N . SER A 1 55 ? -1.238 13.081 9.666 1.00 0.00 33 SER A N 11
ATOM 17838 C CA . SER A 1 55 ? -1.577 12.231 10.795 1.00 0.00 33 SER A CA 11
ATOM 17839 C C . SER A 1 55 ? -0.599 11.059 10.858 1.00 0.00 33 SER A C 11
ATOM 17840 O O . SER A 1 55 ? -0.363 10.394 9.853 1.00 0.00 33 SER A O 11
ATOM 17848 N N . PRO A 1 56 ? -0.021 10.789 12.039 1.00 0.00 34 PRO A N 11
ATOM 17849 C CA . PRO A 1 56 ? 1.061 9.805 12.192 1.00 0.00 34 PRO A CA 11
ATOM 17850 C C . PRO A 1 56 ? 0.667 8.391 11.763 1.00 0.00 34 PRO A C 11
ATOM 17851 O O . PRO A 1 56 ? 1.495 7.645 11.241 1.00 0.00 34 PRO A O 11
ATOM 17862 N N . ASN A 1 57 ? -0.588 8.018 11.982 1.00 0.00 35 ASN A N 11
ATOM 17863 C CA . ASN A 1 57 ? -1.051 6.680 11.616 1.00 0.00 35 ASN A CA 11
ATOM 17864 C C . ASN A 1 57 ? -2.180 6.750 10.599 1.00 0.00 35 ASN A C 11
ATOM 17865 O O . ASN A 1 57 ? -2.201 6.000 9.624 1.00 0.00 35 ASN A O 11
ATOM 17876 N N . GLU A 1 58 ? -3.108 7.674 10.826 1.00 0.00 36 GLU A N 11
ATOM 17877 C CA . GLU A 1 58 ? -4.319 7.787 10.016 1.00 0.00 36 GLU A CA 11
ATOM 17878 C C . GLU A 1 58 ? -3.992 8.140 8.561 1.00 0.00 36 GLU A C 11
ATOM 17879 O O . GLU A 1 58 ? -4.806 7.918 7.667 1.00 0.00 36 GLU A O 11
ATOM 17891 N N . ALA A 1 59 ? -2.784 8.650 8.319 1.00 0.00 37 ALA A N 11
ATOM 17892 C CA . ALA A 1 59 ? -2.359 9.008 6.965 1.00 0.00 37 ALA A CA 11
ATOM 17893 C C . ALA A 1 59 ? -2.408 7.803 6.029 1.00 0.00 37 ALA A C 11
ATOM 17894 O O . ALA A 1 59 ? -2.537 7.958 4.813 1.00 0.00 37 ALA A O 11
ATOM 17901 N N . ALA A 1 60 ? -2.319 6.605 6.601 1.00 0.00 38 ALA A N 11
ATOM 17902 C CA . ALA A 1 60 ? -2.400 5.374 5.825 1.00 0.00 38 ALA A CA 11
ATOM 17903 C C . ALA A 1 60 ? -3.763 5.255 5.153 1.00 0.00 38 ALA A C 11
ATOM 17904 O O . ALA A 1 60 ? -3.880 4.692 4.062 1.00 0.00 38 ALA A O 11
ATOM 17911 N N . THR A 1 61 ? -4.782 5.813 5.809 1.00 0.00 39 THR A N 11
ATOM 17912 C CA . THR A 1 61 ? -6.150 5.810 5.301 1.00 0.00 39 THR A CA 11
ATOM 17913 C C . THR A 1 61 ? -6.745 4.394 5.325 1.00 0.00 39 THR A C 11
ATOM 17914 O O . THR A 1 61 ? -6.020 3.404 5.451 1.00 0.00 39 THR A O 11
ATOM 17925 N N . ALA A 1 62 ? -8.065 4.305 5.221 1.00 0.00 40 ALA A N 11
ATOM 17926 C CA . ALA A 1 62 ? -8.753 3.023 5.232 1.00 0.00 40 ALA A CA 11
ATOM 17927 C C . ALA A 1 62 ? -8.516 2.271 3.927 1.00 0.00 40 ALA A C 11
ATOM 17928 O O . ALA A 1 62 ? -7.821 2.759 3.033 1.00 0.00 40 ALA A O 11
ATOM 17935 N N . SER A 1 63 ? -9.095 1.090 3.817 1.00 0.00 41 SER A N 11
ATOM 17936 C CA . SER A 1 63 ? -8.926 0.272 2.631 1.00 0.00 41 SER A CA 11
ATOM 17937 C C . SER A 1 63 ? -10.034 0.565 1.621 1.00 0.00 41 SER A C 11
ATOM 17938 O O . SER A 1 63 ? -10.878 1.434 1.848 1.00 0.00 41 SER A O 11
ATOM 17946 N N . ASP A 1 64 ? -10.027 -0.152 0.505 1.00 0.00 42 ASP A N 11
ATOM 17947 C CA . ASP A 1 64 ? -11.052 0.019 -0.516 1.00 0.00 42 ASP A CA 11
ATOM 17948 C C . ASP A 1 64 ? -11.261 -1.290 -1.267 1.00 0.00 42 ASP A C 11
ATOM 17949 O O . ASP A 1 64 ? -10.369 -2.135 -1.298 1.00 0.00 42 ASP A O 11
ATOM 17958 N N . ASP A 1 65 ? -12.435 -1.452 -1.866 1.00 0.00 43 ASP A N 11
ATOM 17959 C CA . ASP A 1 65 ? -12.781 -2.684 -2.571 1.00 0.00 43 ASP A CA 11
ATOM 17960 C C . ASP A 1 65 ? -11.955 -2.849 -3.844 1.00 0.00 43 ASP A C 11
ATOM 17961 O O . ASP A 1 65 ? -11.674 -3.970 -4.275 1.00 0.00 43 ASP A O 11
ATOM 17970 N N . GLY A 1 66 ? -11.562 -1.735 -4.444 1.00 0.00 44 GLY A N 11
ATOM 17971 C CA . GLY A 1 66 ? -10.787 -1.799 -5.661 1.00 0.00 44 GLY A CA 11
ATOM 17972 C C . GLY A 1 66 ? -10.579 -0.445 -6.298 1.00 0.00 44 GLY A C 11
ATOM 17973 O O . GLY A 1 66 ? -11.437 0.041 -7.036 1.00 0.00 44 GLY A O 11
ATOM 17977 N N . LYS A 1 67 ? -9.448 0.172 -5.997 1.00 0.00 45 LYS A N 11
ATOM 17978 C CA . LYS A 1 67 ? -9.070 1.426 -6.630 1.00 0.00 45 LYS A CA 11
ATOM 17979 C C . LYS A 1 67 ? -8.248 1.136 -7.871 1.00 0.00 45 LYS A C 11
ATOM 17980 O O . LYS A 1 67 ? -8.550 1.607 -8.965 1.00 0.00 45 LYS A O 11
ATOM 17999 N N . VAL A 1 68 ? -7.207 0.350 -7.676 1.00 0.00 46 VAL A N 11
ATOM 18000 C CA . VAL A 1 68 ? -6.310 -0.034 -8.741 1.00 0.00 46 VAL A CA 11
ATOM 18001 C C . VAL A 1 68 ? -5.889 -1.486 -8.531 1.00 0.00 46 VAL A C 11
ATOM 18002 O O . VAL A 1 68 ? -5.784 -1.935 -7.395 1.00 0.00 46 VAL A O 11
ATOM 18015 N N . ILE A 1 69 ? -5.668 -2.216 -9.612 1.00 0.00 47 ILE A N 11
ATOM 18016 C CA . ILE A 1 69 ? -5.413 -3.649 -9.522 1.00 0.00 47 ILE A CA 11
ATOM 18017 C C . ILE A 1 69 ? -3.928 -3.918 -9.270 1.00 0.00 47 ILE A C 11
ATOM 18018 O O . ILE A 1 69 ? -3.067 -3.247 -9.839 1.00 0.00 47 ILE A O 11
ATOM 18034 N N . LYS A 1 70 ? -3.636 -4.877 -8.395 1.00 0.00 48 LYS A N 11
ATOM 18035 C CA . LYS A 1 70 ? -2.258 -5.229 -8.073 1.00 0.00 48 LYS A CA 11
ATOM 18036 C C . LYS A 1 70 ? -1.896 -6.592 -8.635 1.00 0.00 48 LYS A C 11
ATOM 18037 O O . LYS A 1 70 ? -2.759 -7.434 -8.864 1.00 0.00 48 LYS A O 11
ATOM 18056 N N . ASP A 1 71 ? -0.613 -6.796 -8.847 1.00 0.00 49 ASP A N 11
ATOM 18057 C CA . ASP A 1 71 ? -0.097 -8.063 -9.328 1.00 0.00 49 ASP A CA 11
ATOM 18058 C C . ASP A 1 71 ? 0.439 -8.879 -8.154 1.00 0.00 49 ASP A C 11
ATOM 18059 O O . ASP A 1 71 ? 0.639 -8.352 -7.058 1.00 0.00 49 ASP A O 11
ATOM 18068 N N . SER A 1 72 ? 0.701 -10.156 -8.393 1.00 0.00 50 SER A N 11
ATOM 18069 C CA . SER A 1 72 ? 1.166 -11.058 -7.332 1.00 0.00 50 SER A CA 11
ATOM 18070 C C . SER A 1 72 ? 2.645 -10.818 -7.022 1.00 0.00 50 SER A C 11
ATOM 18071 O O . SER A 1 72 ? 3.186 -11.295 -6.026 1.00 0.00 50 SER A O 11
ATOM 18079 N N . VAL A 1 73 ? 3.258 -10.037 -7.887 1.00 0.00 51 VAL A N 11
ATOM 18080 C CA . VAL A 1 73 ? 4.669 -9.706 -7.780 1.00 0.00 51 VAL A CA 11
ATOM 18081 C C . VAL A 1 73 ? 4.842 -8.505 -6.843 1.00 0.00 51 VAL A C 11
ATOM 18082 O O . VAL A 1 73 ? 5.950 -8.053 -6.542 1.00 0.00 51 VAL A O 11
ATOM 18095 N N . GLY A 1 74 ? 3.714 -8.045 -6.323 1.00 0.00 52 GLY A N 11
ATOM 18096 C CA . GLY A 1 74 ? 3.720 -6.988 -5.337 1.00 0.00 52 GLY A CA 11
ATOM 18097 C C . GLY A 1 74 ? 3.684 -5.604 -5.938 1.00 0.00 52 GLY A C 11
ATOM 18098 O O . GLY A 1 74 ? 3.826 -4.614 -5.219 1.00 0.00 52 GLY A O 11
ATOM 18102 N N . ASN A 1 75 ? 3.506 -5.512 -7.246 1.00 0.00 53 ASN A N 11
ATOM 18103 C CA . ASN A 1 75 ? 3.434 -4.209 -7.878 1.00 0.00 53 ASN A CA 11
ATOM 18104 C C . ASN A 1 75 ? 2.022 -3.879 -8.342 1.00 0.00 53 ASN A C 11
ATOM 18105 O O . ASN A 1 75 ? 1.135 -4.730 -8.346 1.00 0.00 53 ASN A O 11
ATOM 18116 N N . VAL A 1 76 ? 1.847 -2.622 -8.702 1.00 0.00 54 VAL A N 11
ATOM 18117 C CA . VAL A 1 76 ? 0.548 -2.087 -9.086 1.00 0.00 54 VAL A CA 11
ATOM 18118 C C . VAL A 1 76 ? 0.559 -1.706 -10.557 1.00 0.00 54 VAL A C 11
ATOM 18119 O O . VAL A 1 76 ? 1.569 -1.209 -11.059 1.00 0.00 54 VAL A O 11
ATOM 18132 N N . LEU A 1 77 ? -0.544 -1.931 -11.257 1.00 0.00 55 LEU A N 11
ATOM 18133 C CA . LEU A 1 77 ? -0.618 -1.638 -12.674 1.00 0.00 55 LEU A CA 11
ATOM 18134 C C . LEU A 1 77 ? -1.252 -0.279 -12.922 1.00 0.00 55 LEU A C 11
ATOM 18135 O O . LEU A 1 77 ? -1.696 0.403 -11.998 1.00 0.00 55 LEU A O 11
ATOM 18151 N N . GLN A 1 78 ? -1.279 0.096 -14.180 1.00 0.00 56 GLN A N 11
ATOM 18152 C CA . GLN A 1 78 ? -1.970 1.282 -14.635 1.00 0.00 56 GLN A CA 11
ATOM 18153 C C . GLN A 1 78 ? -2.812 0.900 -15.844 1.00 0.00 56 GLN A C 11
ATOM 18154 O O . GLN A 1 78 ? -2.505 -0.079 -16.527 1.00 0.00 56 GLN A O 11
ATOM 18168 N N . ASP A 1 79 ? -3.880 1.636 -16.093 1.00 0.00 57 ASP A N 11
ATOM 18169 C CA . ASP A 1 79 ? -4.750 1.359 -17.223 1.00 0.00 57 ASP A CA 11
ATOM 18170 C C . ASP A 1 79 ? -4.013 1.640 -18.528 1.00 0.00 57 ASP A C 11
ATOM 18171 O O . ASP A 1 79 ? -3.924 2.785 -18.971 1.00 0.00 57 ASP A O 11
ATOM 18180 N N . GLY A 1 80 ? -3.456 0.592 -19.116 1.00 0.00 58 GLY A N 11
ATOM 18181 C CA . GLY A 1 80 ? -2.660 0.745 -20.317 1.00 0.00 58 GLY A CA 11
ATOM 18182 C C . GLY A 1 80 ? -1.298 0.089 -20.183 1.00 0.00 58 GLY A C 11
ATOM 18183 O O . GLY A 1 80 ? -0.542 0.002 -21.153 1.00 0.00 58 GLY A O 11
ATOM 18187 N N . ASP A 1 81 ? -0.988 -0.380 -18.978 1.00 0.00 59 ASP A N 11
ATOM 18188 C CA . ASP A 1 81 ? 0.284 -1.036 -18.709 1.00 0.00 59 ASP A CA 11
ATOM 18189 C C . ASP A 1 81 ? 0.345 -2.406 -19.366 1.00 0.00 59 ASP A C 11
ATOM 18190 O O . ASP A 1 81 ? -0.674 -2.952 -19.798 1.00 0.00 59 ASP A O 11
ATOM 18199 N N . THR A 1 82 ? 1.546 -2.951 -19.442 1.00 0.00 60 THR A N 11
ATOM 18200 C CA . THR A 1 82 ? 1.753 -4.283 -19.974 1.00 0.00 60 THR A CA 11
ATOM 18201 C C . THR A 1 82 ? 1.891 -5.275 -18.827 1.00 0.00 60 THR A C 11
ATOM 18202 O O . THR A 1 82 ? 2.597 -5.005 -17.853 1.00 0.00 60 THR A O 11
ATOM 18213 N N . ILE A 1 83 ? 1.239 -6.422 -18.939 1.00 0.00 61 ILE A N 11
ATOM 18214 C CA . ILE A 1 83 ? 1.262 -7.405 -17.870 1.00 0.00 61 ILE A CA 11
ATOM 18215 C C . ILE A 1 83 ? 1.839 -8.712 -18.385 1.00 0.00 61 ILE A C 11
ATOM 18216 O O . ILE A 1 83 ? 2.006 -8.898 -19.589 1.00 0.00 61 ILE A O 11
ATOM 18232 N N . THR A 1 84 ? 2.183 -9.592 -17.474 1.00 0.00 62 THR A N 11
ATOM 18233 C CA . THR A 1 84 ? 2.649 -10.912 -17.815 1.00 0.00 62 THR A CA 11
ATOM 18234 C C . THR A 1 84 ? 2.283 -11.893 -16.706 1.00 0.00 62 THR A C 11
ATOM 18235 O O . THR A 1 84 ? 2.670 -11.711 -15.551 1.00 0.00 62 THR A O 11
ATOM 18246 N N . VAL A 1 85 ? 1.481 -12.891 -17.055 1.00 0.00 63 VAL A N 11
ATOM 18247 C CA . VAL A 1 85 ? 1.133 -13.952 -16.128 1.00 0.00 63 VAL A CA 11
ATOM 18248 C C . VAL A 1 85 ? 2.409 -14.674 -15.702 1.00 0.00 63 VAL A C 11
ATOM 18249 O O . VAL A 1 85 ? 3.235 -15.051 -16.537 1.00 0.00 63 VAL A O 11
ATOM 18262 N N . ILE A 1 86 ? 2.625 -14.779 -14.413 1.00 0.00 64 ILE A N 11
ATOM 18263 C CA . ILE A 1 86 ? 3.815 -15.439 -13.916 1.00 0.00 64 ILE A CA 11
ATOM 18264 C C . ILE A 1 86 ? 3.552 -16.871 -13.482 1.00 0.00 64 ILE A C 11
ATOM 18265 O O . ILE A 1 86 ? 4.360 -17.450 -12.753 1.00 0.00 64 ILE A O 11
ATOM 18281 N N . LYS A 1 87 ? 2.460 -17.479 -13.931 1.00 0.00 65 LYS A N 11
ATOM 18282 C CA . LYS A 1 87 ? 2.166 -18.857 -13.572 1.00 0.00 65 LYS A CA 11
ATOM 18283 C C . LYS A 1 87 ? 1.527 -19.565 -14.765 1.00 0.00 65 LYS A C 11
ATOM 18284 O O . LYS A 1 87 ? 1.166 -18.927 -15.756 1.00 0.00 65 LYS A O 11
ATOM 18303 N N . ASP A 1 88 ? 1.458 -20.880 -14.692 1.00 0.00 66 ASP A N 11
ATOM 18304 C CA . ASP A 1 88 ? 0.713 -21.647 -15.686 1.00 0.00 66 ASP A CA 11
ATOM 18305 C C . ASP A 1 88 ? -0.776 -21.703 -15.344 1.00 0.00 66 ASP A C 11
ATOM 18306 O O . ASP A 1 88 ? -1.189 -22.257 -14.325 1.00 0.00 66 ASP A O 11
ATOM 18315 N N . LEU A 1 89 ? -1.568 -21.076 -16.199 1.00 0.00 67 LEU A N 11
ATOM 18316 C CA . LEU A 1 89 ? -3.026 -21.101 -16.110 1.00 0.00 67 LEU A CA 11
ATOM 18317 C C . LEU A 1 89 ? -3.607 -21.568 -17.435 1.00 0.00 67 LEU A C 11
ATOM 18318 O O . LEU A 1 89 ? -3.096 -21.229 -18.483 1.00 0.00 67 LEU A O 11
ATOM 18334 N N . LYS A 1 90 ? -4.651 -22.364 -17.397 1.00 0.00 68 LYS A N 11
ATOM 18335 C CA . LYS A 1 90 ? -5.337 -22.738 -18.625 1.00 0.00 68 LYS A CA 11
ATOM 18336 C C . LYS A 1 90 ? -6.425 -21.717 -18.957 1.00 0.00 68 LYS A C 11
ATOM 18337 O O . LYS A 1 90 ? -6.732 -20.842 -18.149 1.00 0.00 68 LYS A O 11
ATOM 18356 N N . VAL A 1 91 ? -7.007 -21.841 -20.141 1.00 0.00 69 VAL A N 11
ATOM 18357 C CA . VAL A 1 91 ? -8.095 -20.965 -20.573 1.00 0.00 69 VAL A CA 11
ATOM 18358 C C . VAL A 1 91 ? -9.309 -21.839 -20.852 1.00 0.00 69 VAL A C 11
ATOM 18359 O O . VAL A 1 91 ? -9.172 -22.891 -21.472 1.00 0.00 69 VAL A O 11
ATOM 18372 N N . LYS A 1 92 ? -10.481 -21.459 -20.366 1.00 0.00 70 LYS A N 11
ATOM 18373 C CA . LYS A 1 92 ? -11.663 -22.302 -20.494 1.00 0.00 70 LYS A CA 11
ATOM 18374 C C . LYS A 1 92 ? -12.285 -22.222 -21.887 1.00 0.00 70 LYS A C 11
ATOM 18375 O O . LYS A 1 92 ? -12.427 -23.238 -22.56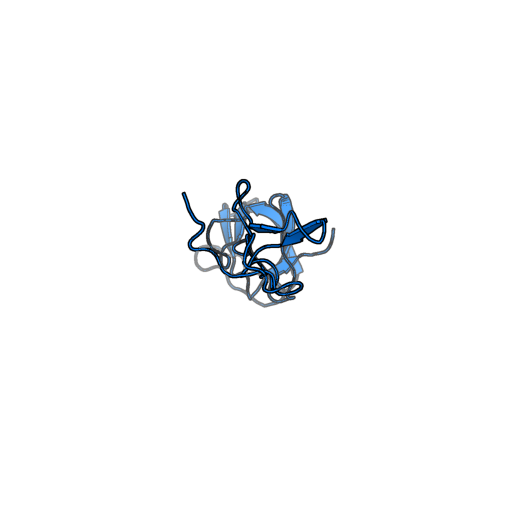7 1.00 0.00 70 LYS A O 11
ATOM 18394 N N . GLY A 1 93 ? -12.648 -21.018 -22.302 1.00 0.00 71 GLY A N 11
ATOM 18395 C CA . GLY A 1 93 ? -13.362 -20.843 -23.555 1.00 0.00 71 GLY A CA 11
ATOM 18396 C C . GLY A 1 93 ? -12.465 -20.956 -24.771 1.00 0.00 71 GLY A C 11
ATOM 18397 O O . GLY A 1 93 ? -12.944 -21.142 -25.889 1.00 0.00 71 GLY A O 11
ATOM 18401 N N . SER A 1 94 ? -11.169 -20.833 -24.560 1.00 0.00 72 SER A N 11
ATOM 18402 C CA . SER A 1 94 ? -10.214 -20.912 -25.648 1.00 0.00 72 SER A CA 11
ATOM 18403 C C . SER A 1 94 ? -9.313 -22.131 -25.492 1.00 0.00 72 SER A C 11
ATOM 18404 O O . SER A 1 94 ? -9.115 -22.629 -24.385 1.00 0.00 72 SER A O 11
ATOM 18412 N N . SER A 1 95 ? -8.773 -22.608 -26.605 1.00 0.00 73 SER A N 11
ATOM 18413 C CA . SER A 1 95 ? -7.863 -23.746 -26.595 1.00 0.00 73 SER A CA 11
ATOM 18414 C C . SER A 1 95 ? -6.454 -23.316 -26.185 1.00 0.00 73 SER A C 11
ATOM 18415 O O . SER A 1 95 ? -5.539 -24.138 -26.101 1.00 0.00 73 SER A O 11
ATOM 18423 N N . LEU A 1 96 ? -6.289 -22.024 -25.938 1.00 0.00 74 LEU A N 11
ATOM 18424 C CA . LEU A 1 96 ? -5.005 -21.477 -25.543 1.00 0.00 74 LEU A CA 11
ATOM 18425 C C . LEU A 1 96 ? -4.731 -21.736 -24.075 1.00 0.00 74 LEU A C 11
ATOM 18426 O O . LEU A 1 96 ? -5.647 -21.820 -23.276 1.00 0.00 74 LEU A O 11
ATOM 18442 N N . VAL A 1 97 ? -3.469 -21.934 -23.753 1.00 0.00 75 VAL A N 11
ATOM 18443 C CA . VAL A 1 97 ? -3.023 -22.010 -22.375 1.00 0.00 75 VAL A CA 11
ATOM 18444 C C . VAL A 1 97 ? -2.239 -20.753 -22.001 1.00 0.00 75 VAL A C 11
ATOM 18445 O O . VAL A 1 97 ? -1.378 -20.290 -22.757 1.00 0.00 75 VAL A O 11
ATOM 18458 N N . VAL A 1 98 ? -2.555 -20.209 -20.838 1.00 0.00 76 VAL A N 11
ATOM 18459 C CA . VAL A 1 98 ? -1.882 -19.035 -20.306 1.00 0.00 76 VAL A CA 11
ATOM 18460 C C . VAL A 1 98 ? -0.599 -19.455 -19.581 1.00 0.00 76 VAL A C 11
ATOM 18461 O O . VAL A 1 98 ? -0.632 -19.982 -18.477 1.00 0.00 76 VAL A O 11
ATOM 18474 N N . LYS A 1 99 ? 0.528 -19.229 -20.221 1.00 0.00 77 LYS A N 11
ATOM 18475 C CA . LYS A 1 99 ? 1.802 -19.686 -19.676 1.00 0.00 77 LYS A CA 11
ATOM 18476 C C . LYS A 1 99 ? 2.603 -18.534 -19.094 1.00 0.00 77 LYS A C 11
ATOM 18477 O O . LYS A 1 99 ? 2.475 -17.397 -19.544 1.00 0.00 77 LYS A O 11
ATOM 18496 N N . VAL A 1 100 ? 3.404 -18.845 -18.078 1.00 0.00 78 VAL A N 11
ATOM 18497 C CA . VAL A 1 100 ? 4.249 -17.856 -17.409 1.00 0.00 78 VAL A CA 11
ATOM 18498 C C . VAL A 1 100 ? 5.095 -17.073 -18.426 1.00 0.00 78 VAL A C 11
ATOM 18499 O O . VAL A 1 100 ? 6.138 -17.530 -18.897 1.00 0.00 78 VAL A O 11
ATOM 18512 N N . GLY A 1 101 ? 4.592 -15.902 -18.786 1.00 0.00 79 GLY A N 11
ATOM 18513 C CA . GLY A 1 101 ? 5.235 -15.068 -19.787 1.00 0.00 79 GLY A CA 11
ATOM 18514 C C . GLY A 1 101 ? 4.224 -14.564 -20.812 1.00 0.00 79 GLY A C 11
ATOM 18515 O O . GLY A 1 101 ? 4.586 -13.956 -21.814 1.00 0.00 79 GLY A O 11
ATOM 18519 N N . THR A 1 102 ? 2.953 -14.863 -20.549 1.00 0.00 80 THR A N 11
ATOM 18520 C CA . THR A 1 102 ? 1.863 -14.385 -21.391 1.00 0.00 80 THR A CA 11
ATOM 18521 C C . THR A 1 102 ? 1.814 -12.859 -21.360 1.00 0.00 80 THR A C 11
ATOM 18522 O O . THR A 1 102 ? 1.347 -12.250 -20.408 1.00 0.00 80 THR A O 11
ATOM 18533 N N . LYS A 1 103 ? 2.282 -12.255 -22.424 1.00 0.00 81 LYS A N 11
ATOM 18534 C CA . LYS A 1 103 ? 2.400 -10.811 -22.455 1.00 0.00 81 LYS A CA 11
ATOM 18535 C C . LYS A 1 103 ? 1.155 -10.172 -23.040 1.00 0.00 81 LYS A C 11
ATOM 18536 O O . LYS A 1 103 ? 0.778 -10.445 -24.179 1.00 0.00 81 LYS A O 11
ATOM 18555 N N . VAL A 1 104 ? 0.527 -9.316 -22.249 1.00 0.00 82 VAL A N 11
ATOM 18556 C CA . VAL A 1 104 ? -0.660 -8.590 -22.680 1.00 0.00 82 VAL A CA 11
ATOM 18557 C C . VAL A 1 104 ? -0.527 -7.115 -22.298 1.00 0.00 82 VAL A C 11
ATOM 18558 O O . VAL A 1 104 ? -0.428 -6.773 -21.120 1.00 0.00 82 VAL A O 11
ATOM 18571 N N . LYS A 1 105 ? -0.487 -6.261 -23.303 1.00 0.00 83 LYS A N 11
ATOM 18572 C CA . LYS A 1 105 ? -0.285 -4.834 -23.102 1.00 0.00 83 LYS A CA 11
ATOM 18573 C C . LYS A 1 105 ? -1.593 -4.065 -23.176 1.00 0.00 83 LYS A C 11
ATOM 18574 O O . LYS A 1 105 ? -2.574 -4.543 -23.752 1.00 0.00 83 LYS A O 11
ATOM 18593 N N . ASN A 1 106 ? -1.584 -2.871 -22.588 1.00 0.00 84 ASN A N 11
ATOM 18594 C CA . ASN A 1 106 ? -2.714 -1.949 -22.643 1.00 0.00 84 ASN A CA 11
ATOM 18595 C C . ASN A 1 106 ? -3.945 -2.524 -21.963 1.00 0.00 84 ASN A C 11
ATOM 18596 O O . ASN A 1 106 ? -5.044 -2.475 -22.525 1.00 0.00 84 ASN A O 11
ATOM 18607 N N . ILE A 1 107 ? -3.781 -3.067 -20.756 1.00 0.00 85 ILE A N 11
ATOM 18608 C CA . ILE A 1 107 ? -4.900 -3.587 -19.975 1.00 0.00 85 ILE A CA 11
ATOM 18609 C C . ILE A 1 107 ? -5.898 -2.507 -19.552 1.00 0.00 85 ILE A C 11
ATOM 18610 O O . ILE A 1 107 ? -5.722 -1.316 -19.815 1.00 0.00 85 ILE A O 11
ATOM 18626 N N . ARG A 1 108 ? -6.937 -2.966 -18.875 1.00 0.00 86 ARG A N 11
ATOM 18627 C CA . ARG A 1 108 ? -7.980 -2.121 -18.320 1.00 0.00 86 ARG A CA 11
ATOM 18628 C C . ARG A 1 108 ? -8.189 -2.494 -16.861 1.00 0.00 86 ARG A C 11
ATOM 18629 O O . ARG A 1 108 ? -8.427 -3.663 -16.546 1.00 0.00 86 ARG A O 11
ATOM 18650 N N . LEU A 1 109 ? -8.082 -1.524 -15.963 1.00 0.00 87 LEU A N 11
ATOM 18651 C CA . LEU A 1 109 ? -8.295 -1.779 -14.551 1.00 0.00 87 LEU A CA 11
ATOM 18652 C C . LEU A 1 109 ? -9.787 -1.840 -14.268 1.00 0.00 87 LEU A C 11
ATOM 18653 O O . LEU A 1 109 ? -10.501 -0.853 -14.453 1.00 0.00 87 LEU A O 11
ATOM 18669 N N . VAL A 1 110 ? -10.253 -3.000 -13.845 1.00 0.00 88 VAL A N 11
ATOM 18670 C CA . VAL A 1 110 ? -11.673 -3.214 -13.619 1.00 0.00 88 VAL A CA 11
ATOM 18671 C C . VAL A 1 110 ? -12.080 -2.678 -12.249 1.00 0.00 88 VAL A C 11
ATOM 18672 O O . VAL A 1 110 ? -11.226 -2.435 -11.394 1.00 0.00 88 VAL A O 11
ATOM 18685 N N . ASP A 1 111 ? -13.378 -2.486 -12.045 1.00 0.00 89 ASP A N 11
ATOM 18686 C CA . ASP A 1 111 ? -13.875 -1.999 -10.765 1.00 0.00 89 ASP A CA 11
ATOM 18687 C C . ASP A 1 111 ? -13.861 -3.119 -9.746 1.00 0.00 89 ASP A C 11
ATOM 18688 O O . ASP A 1 111 ? -14.818 -3.884 -9.616 1.00 0.00 89 ASP A O 11
ATOM 18697 N N . GLY A 1 112 ? -12.756 -3.232 -9.060 1.00 0.00 90 GLY A N 11
ATOM 18698 C CA . GLY A 1 112 ? -12.569 -4.280 -8.085 1.00 0.00 90 GLY A CA 11
ATOM 18699 C C . GLY A 1 112 ? -11.139 -4.760 -8.109 1.00 0.00 90 GLY A C 11
ATOM 18700 O O . GLY A 1 112 ? -10.636 -5.134 -9.161 1.00 0.00 90 GLY A O 11
ATOM 18704 N N . ASP A 1 113 ? -10.495 -4.761 -6.950 1.00 0.00 91 ASP A N 11
ATOM 18705 C CA . ASP A 1 113 ? -9.048 -4.998 -6.838 1.00 0.00 91 ASP A CA 11
ATOM 18706 C C . ASP A 1 113 ? -8.639 -6.370 -7.394 1.00 0.00 91 ASP A C 11
ATOM 18707 O O . ASP A 1 113 ? -7.461 -6.637 -7.633 1.00 0.00 91 ASP A O 11
ATOM 18716 N N . HIS A 1 114 ? -9.625 -7.223 -7.615 1.00 0.00 92 HIS A N 11
ATOM 18717 C CA . HIS A 1 114 ? -9.395 -8.607 -8.014 1.00 0.00 92 HIS A CA 11
ATOM 18718 C C . HIS A 1 114 ? -9.727 -8.859 -9.494 1.00 0.00 92 HIS A C 11
ATOM 18719 O O . HIS A 1 114 ? -10.413 -9.832 -9.807 1.00 0.00 92 HIS A O 11
ATOM 18734 N N . ASP A 1 115 ? -9.191 -8.047 -10.415 1.00 0.00 93 ASP A N 11
ATOM 18735 C CA . ASP A 1 115 ? -9.658 -8.148 -11.801 1.00 0.00 93 ASP A CA 11
ATOM 18736 C C . ASP A 1 115 ? -8.891 -7.276 -12.778 1.00 0.00 93 ASP A C 11
ATOM 18737 O O . ASP A 1 115 ? -8.519 -6.151 -12.477 1.00 0.00 93 ASP A O 11
ATOM 18746 N N . ILE A 1 116 ? -8.694 -7.816 -13.978 1.00 0.00 94 ILE A N 11
ATOM 18747 C CA . ILE A 1 116 ? -7.940 -7.138 -15.030 1.00 0.00 94 ILE A CA 11
ATOM 18748 C C . ILE A 1 116 ? -8.539 -7.435 -16.387 1.00 0.00 94 ILE A C 11
ATOM 18749 O O . ILE A 1 116 ? -8.632 -8.582 -16.796 1.00 0.00 94 ILE A O 11
ATOM 18765 N N . ASP A 1 117 ? -8.954 -6.407 -17.082 1.00 0.00 95 ASP A N 11
ATOM 18766 C CA . ASP A 1 117 ? -9.506 -6.592 -18.399 1.00 0.00 95 ASP A CA 11
ATOM 18767 C C . ASP A 1 117 ? -8.435 -6.382 -19.448 1.00 0.00 95 ASP A C 11
ATOM 18768 O O . ASP A 1 117 ? -7.619 -5.470 -19.345 1.00 0.00 95 ASP A O 11
ATOM 18777 N N . CYS A 1 118 ? -8.418 -7.251 -20.431 1.00 0.00 96 CYS A N 11
ATOM 18778 C CA . CYS A 1 118 ? -7.449 -7.163 -21.498 1.00 0.00 96 CYS A CA 11
ATOM 18779 C C . CYS A 1 118 ? -8.004 -7.818 -22.748 1.00 0.00 96 CYS A C 11
ATOM 18780 O O . CYS A 1 118 ? -8.973 -8.572 -22.682 1.00 0.00 96 CYS A O 11
ATOM 18788 N N . LYS A 1 119 ? -7.404 -7.531 -23.884 1.00 0.00 97 LYS A N 11
ATOM 18789 C CA . LYS A 1 119 ? -7.830 -8.147 -25.118 1.00 0.00 97 LYS A CA 11
ATOM 18790 C C . LYS A 1 119 ? -6.657 -8.835 -25.787 1.00 0.00 97 LYS A C 11
ATOM 18791 O O . LYS A 1 119 ? -5.515 -8.387 -25.681 1.00 0.00 97 LYS A O 11
ATOM 18810 N N . ILE A 1 120 ? -6.954 -9.923 -26.468 1.00 0.00 98 ILE A N 11
ATOM 18811 C CA . ILE A 1 120 ? -5.968 -10.643 -27.236 1.00 0.00 98 ILE A CA 11
ATOM 18812 C C . ILE A 1 120 ? -6.423 -10.662 -28.684 1.00 0.00 98 ILE A C 11
ATOM 18813 O O . ILE A 1 120 ? -7.375 -11.364 -29.035 1.00 0.00 98 ILE A O 11
ATOM 18829 N N . ASP A 1 121 ? -5.771 -9.852 -29.504 1.00 0.00 99 ASP A N 11
ATOM 18830 C CA . ASP A 1 121 ? -6.141 -9.708 -30.905 1.00 0.00 99 ASP A CA 11
ATOM 18831 C C . ASP A 1 121 ? -6.025 -11.035 -31.632 1.00 0.00 99 ASP A C 11
ATOM 18832 O O . ASP A 1 121 ? -4.925 -11.496 -31.945 1.00 0.00 99 ASP A O 11
ATOM 18841 N N . GLY A 1 122 ? -7.171 -11.646 -31.879 1.00 0.00 100 GLY A N 11
ATOM 18842 C CA . GLY A 1 122 ? -7.211 -12.960 -32.473 1.00 0.00 100 GLY A CA 11
ATOM 18843 C C . GLY A 1 122 ? -8.350 -13.780 -31.911 1.00 0.00 100 GLY A C 11
ATOM 18844 O O . GLY A 1 122 ? -9.336 -14.039 -32.600 1.00 0.00 100 GLY A O 11
ATOM 18848 N N . ILE A 1 123 ? -8.225 -14.176 -30.655 1.00 0.00 101 ILE A N 11
ATOM 18849 C CA . ILE A 1 123 ? -9.276 -14.933 -29.992 1.00 0.00 101 ILE A CA 11
ATOM 18850 C C . ILE A 1 123 ? -10.340 -14.005 -29.408 1.00 0.00 101 ILE A C 11
ATOM 18851 O O . ILE A 1 123 ? -11.538 -14.239 -29.580 1.00 0.00 101 ILE A O 11
ATOM 18867 N N . GLY A 1 124 ? -9.906 -12.957 -28.719 1.00 0.00 102 GLY A N 11
ATOM 18868 C CA . GLY A 1 124 ? -10.837 -12.006 -28.144 1.00 0.00 102 GLY A CA 11
ATOM 18869 C C . GLY A 1 124 ? -10.322 -11.428 -26.842 1.00 0.00 102 GLY A C 11
ATOM 18870 O O . GLY A 1 124 ? -9.133 -11.516 -26.551 1.00 0.00 102 GLY A O 11
ATOM 18874 N N . ALA A 1 125 ? -11.210 -10.837 -26.058 1.00 0.00 103 ALA A N 11
ATOM 18875 C CA . ALA A 1 125 ? -10.831 -10.243 -24.781 1.00 0.00 103 ALA A CA 11
ATOM 18876 C C . ALA A 1 125 ? -10.864 -11.287 -23.670 1.00 0.00 103 ALA A C 11
ATOM 18877 O O . ALA A 1 125 ? -11.651 -12.234 -23.725 1.00 0.00 103 ALA A O 11
ATOM 18884 N N . MET A 1 126 ? -10.015 -11.116 -22.666 1.00 0.00 104 MET A N 11
ATOM 18885 C CA . MET A 1 126 ? -9.925 -12.074 -21.578 1.00 0.00 104 MET A CA 11
ATOM 18886 C C . MET A 1 126 ? -9.746 -11.357 -20.242 1.00 0.00 104 MET A C 11
ATOM 18887 O O . MET A 1 126 ? -9.281 -10.218 -20.192 1.00 0.00 104 MET A O 11
ATOM 18901 N N . LYS A 1 127 ? -10.118 -12.035 -19.170 1.00 0.00 105 LYS A N 11
ATOM 18902 C CA . LYS A 1 127 ? -10.061 -11.472 -17.836 1.00 0.00 105 LYS A CA 11
ATOM 18903 C C . LYS A 1 127 ? -9.024 -12.222 -17.009 1.00 0.00 105 LYS A C 11
ATOM 18904 O O . LYS A 1 127 ? -8.934 -13.448 -17.085 1.00 0.00 105 LYS A O 11
ATOM 18923 N N . LEU A 1 128 ? -8.254 -11.493 -16.222 1.00 0.00 106 LEU A N 11
ATOM 18924 C CA . LEU A 1 128 ? -7.107 -12.059 -15.538 1.00 0.00 106 LEU A CA 11
ATOM 18925 C C . LEU A 1 128 ? -7.197 -11.865 -14.033 1.00 0.00 106 LEU A C 11
ATOM 18926 O O . LEU A 1 128 ? -7.650 -10.833 -13.541 1.00 0.00 106 LEU A O 11
ATOM 18942 N N . LYS A 1 129 ? -6.774 -12.891 -13.325 1.00 0.00 107 LYS A N 11
ATOM 18943 C CA . LYS A 1 129 ? -6.733 -12.851 -11.883 1.00 0.00 107 LYS A CA 11
ATOM 18944 C C . LYS A 1 129 ? -5.443 -12.208 -11.420 1.00 0.00 107 LYS A C 11
ATOM 18945 O O . LYS A 1 129 ? -4.355 -12.687 -11.732 1.00 0.00 107 LYS A O 11
ATOM 18964 N N . SER A 1 130 ? -5.594 -11.107 -10.696 1.00 0.00 108 SER A N 11
ATOM 18965 C CA . SER A 1 130 ? -4.478 -10.302 -10.215 1.00 0.00 108 SER A CA 11
ATOM 18966 C C . SER A 1 130 ? -3.402 -11.162 -9.566 1.00 0.00 108 SER A C 11
ATOM 18967 O O . SER A 1 130 ? -2.205 -10.938 -9.750 1.00 0.00 108 SER A O 11
ATOM 18975 N N . GLU A 1 131 ? -3.843 -12.160 -8.818 1.00 0.00 109 GLU A N 11
ATOM 18976 C CA . GLU A 1 131 ? -2.946 -13.040 -8.090 1.00 0.00 109 GLU A CA 11
ATOM 18977 C C . GLU A 1 131 ? -2.060 -13.867 -9.013 1.00 0.00 109 GLU A C 11
ATOM 18978 O O . GLU A 1 131 ? -1.134 -14.531 -8.549 1.00 0.00 109 GLU A O 11
ATOM 18990 N N . PHE A 1 132 ? -2.349 -13.870 -10.303 1.00 0.00 110 PHE A N 11
ATOM 18991 C CA . PHE A 1 132 ? -1.556 -14.652 -11.234 1.00 0.00 110 PHE A CA 11
ATOM 18992 C C . PHE A 1 132 ? -0.763 -13.778 -12.202 1.00 0.00 110 PHE A C 11
ATOM 18993 O O . PHE A 1 132 ? -0.044 -14.295 -13.054 1.00 0.00 110 PHE A O 11
ATOM 19010 N N . VAL A 1 133 ? -0.855 -12.464 -12.064 1.00 0.00 111 VAL A N 11
ATOM 19011 C CA . VAL A 1 133 ? -0.254 -11.574 -13.053 1.00 0.00 111 VAL A CA 11
ATOM 19012 C C . VAL A 1 133 ? 0.908 -10.770 -12.480 1.00 0.00 111 VAL A C 11
ATOM 19013 O O . VAL A 1 133 ? 1.146 -10.771 -11.265 1.00 0.00 111 VAL A O 11
ATOM 19026 N N . ARG A 1 134 ? 1.633 -10.108 -13.376 1.00 0.00 112 ARG A N 11
ATOM 19027 C CA . ARG A 1 134 ? 2.768 -9.272 -13.014 1.00 0.00 112 ARG A CA 11
ATOM 19028 C C . ARG A 1 134 ? 3.017 -8.203 -14.066 1.00 0.00 112 ARG A C 11
ATOM 19029 O O . ARG A 1 134 ? 3.089 -8.502 -15.252 1.00 0.00 112 ARG A O 11
ATOM 19050 N N . LYS A 1 135 ? 3.141 -6.960 -13.630 1.00 0.00 113 LYS A N 11
ATOM 19051 C CA . LYS A 1 135 ? 3.568 -5.894 -14.521 1.00 0.00 113 LYS A CA 11
ATOM 19052 C C . LYS A 1 135 ? 4.953 -6.198 -15.085 1.00 0.00 113 LYS A C 11
ATOM 19053 O O . LYS A 1 135 ? 5.905 -6.416 -14.335 1.00 0.00 113 LYS A O 11
ATOM 19072 N N . VAL A 1 136 ? 5.050 -6.231 -16.408 1.00 0.00 114 VAL A N 11
ATOM 19073 C CA . VAL A 1 136 ? 6.328 -6.439 -17.083 1.00 0.00 114 VAL A CA 11
ATOM 19074 C C . VAL A 1 136 ? 7.306 -5.329 -16.723 1.00 0.00 114 VAL A C 11
ATOM 19075 O O . VAL A 1 136 ? 8.471 -5.580 -16.416 1.00 0.00 114 VAL A O 11
ATOM 19088 N N . GLY A 1 137 ? 6.810 -4.103 -16.751 1.00 0.00 115 GLY A N 11
ATOM 19089 C CA . GLY A 1 137 ? 7.651 -2.950 -16.519 1.00 0.00 115 GLY A CA 11
ATOM 19090 C C . GLY A 1 137 ? 7.308 -1.825 -17.466 1.00 0.00 115 GLY A C 11
ATOM 19091 O O . GLY A 1 137 ? 7.612 -0.663 -17.204 1.00 0.00 115 GLY A O 11
ATOM 19095 N N . SER A 1 138 ? 6.671 -2.179 -18.572 1.00 0.00 116 SER A N 11
ATOM 19096 C CA . SER A 1 138 ? 6.208 -1.196 -19.531 1.00 0.00 116 SER A CA 11
ATOM 19097 C C . SER A 1 138 ? 4.774 -0.802 -19.202 1.00 0.00 116 SER A C 11
ATOM 19098 O O . SER A 1 138 ? 4.589 0.137 -18.405 1.00 0.00 116 SER A O 11
ATOM 19108 N N . MET A 1 23 ? 16.882 13.755 10.936 1.00 0.00 1 MET A N 12
ATOM 19109 C CA . MET A 1 23 ? 15.835 13.048 10.167 1.00 0.00 1 MET A CA 12
ATOM 19110 C C . MET A 1 23 ? 15.081 12.060 11.052 1.00 0.00 1 MET A C 12
ATOM 19111 O O . MET A 1 23 ? 14.412 11.157 10.558 1.00 0.00 1 MET A O 12
ATOM 19125 N N . VAL A 1 24 ? 15.156 12.263 12.363 1.00 0.00 2 VAL A N 12
ATOM 19126 C CA . VAL A 1 24 ? 14.525 11.350 13.310 1.00 0.00 2 VAL A CA 12
ATOM 19127 C C . VAL A 1 24 ? 13.007 11.485 13.266 1.00 0.00 2 VAL A C 12
ATOM 19128 O O . VAL A 1 24 ? 12.268 10.605 13.706 1.00 0.00 2 VAL A O 12
ATOM 19141 N N . SER A 1 25 ? 12.559 12.584 12.707 1.00 0.00 3 SER A N 12
ATOM 19142 C CA . SER A 1 25 ? 11.141 12.832 12.532 1.00 0.00 3 SER A CA 12
ATOM 19143 C C . SER A 1 25 ? 10.753 12.592 11.077 1.00 0.00 3 SER A C 12
ATOM 19144 O O . SER A 1 25 ? 10.958 13.453 10.219 1.00 0.00 3 SER A O 12
ATOM 19152 N N . THR A 1 26 ? 10.238 11.403 10.798 1.00 0.00 4 THR A N 12
ATOM 19153 C CA . THR A 1 26 ? 9.797 11.054 9.456 1.00 0.00 4 THR A CA 12
ATOM 19154 C C . THR A 1 26 ? 8.355 10.560 9.484 1.00 0.00 4 THR A C 12
ATOM 19155 O O . THR A 1 26 ? 7.910 9.816 8.606 1.00 0.00 4 THR A O 12
ATOM 19166 N N . LEU A 1 27 ? 7.630 11.005 10.498 1.00 0.00 5 LEU A N 12
ATOM 19167 C CA . LEU A 1 27 ? 6.245 10.614 10.698 1.00 0.00 5 LEU A CA 12
ATOM 19168 C C . LEU A 1 27 ? 5.334 11.393 9.763 1.00 0.00 5 LEU A C 12
ATOM 19169 O O . LEU A 1 27 ? 5.700 12.468 9.285 1.00 0.00 5 LEU A O 12
ATOM 19185 N N . PRO A 1 28 ? 4.136 10.867 9.483 1.00 0.00 6 PRO A N 12
ATOM 19186 C CA . PRO A 1 28 ? 3.155 11.574 8.670 1.00 0.00 6 PRO A CA 12
ATOM 19187 C C . PRO A 1 28 ? 2.550 12.739 9.444 1.00 0.00 6 PRO A C 12
ATOM 19188 O O . PRO A 1 28 ? 2.558 12.742 10.678 1.00 0.00 6 PRO A O 12
ATOM 19199 N N . PRO A 1 29 ? 2.036 13.750 8.740 1.00 0.00 7 PRO A N 12
ATOM 19200 C CA . PRO A 1 29 ? 1.390 14.893 9.375 1.00 0.00 7 PRO A CA 12
ATOM 19201 C C . PRO A 1 29 ? 0.078 14.502 10.051 1.00 0.00 7 PRO A C 12
ATOM 19202 O O . PRO A 1 29 ? -0.305 13.331 10.083 1.00 0.00 7 PRO A O 12
ATOM 19213 N N . CYS A 1 30 ? -0.616 15.490 10.568 1.00 0.00 8 CYS A N 12
ATOM 19214 C CA . CYS A 1 30 ? -1.900 15.266 11.196 1.00 0.00 8 CYS A CA 12
ATOM 19215 C C . CYS A 1 30 ? -3.000 15.576 10.199 1.00 0.00 8 CYS A C 12
ATOM 19216 O O . CYS A 1 30 ? -3.056 16.681 9.674 1.00 0.00 8 CYS A O 12
ATOM 19223 N N . PRO A 1 31 ? -3.891 14.607 9.917 1.00 0.00 9 PRO A N 12
ATOM 19224 C CA . PRO A 1 31 ? -4.997 14.795 8.961 1.00 0.00 9 PRO A CA 12
ATOM 19225 C C . PRO A 1 31 ? -6.039 15.781 9.482 1.00 0.00 9 PRO A C 12
ATOM 19226 O O . PRO A 1 31 ? -7.130 15.915 8.928 1.00 0.00 9 PRO A O 12
ATOM 19237 N N . GLN A 1 32 ? -5.684 16.460 10.559 1.00 0.00 10 GLN A N 12
ATOM 19238 C CA . GLN A 1 32 ? -6.545 17.443 11.173 1.00 0.00 10 GLN A CA 12
ATOM 19239 C C . GLN A 1 32 ? -5.877 18.813 11.151 1.00 0.00 10 GLN A C 12
ATOM 19240 O O . GLN A 1 32 ? -6.537 19.813 10.869 1.00 0.00 10 GLN A O 12
ATOM 19254 N N . CYS A 1 33 ? -4.563 18.880 11.414 1.00 0.00 11 CYS A N 12
ATOM 19255 C CA . CYS A 1 33 ? -3.839 20.151 11.403 1.00 0.00 11 CYS A CA 12
ATOM 19256 C C . CYS A 1 33 ? -2.909 20.221 10.189 1.00 0.00 11 CYS A C 12
ATOM 19257 O O . CYS A 1 33 ? -2.908 21.199 9.443 1.00 0.00 11 CYS A O 12
ATOM 19264 N N . ASN A 1 34 ? -2.106 19.155 10.033 1.00 0.00 12 ASN A N 12
ATOM 19265 C CA . ASN A 1 34 ? -1.086 19.031 8.977 1.00 0.00 12 ASN A CA 12
ATOM 19266 C C . ASN A 1 34 ? 0.101 19.972 9.216 1.00 0.00 12 ASN A C 12
ATOM 19267 O O . ASN A 1 34 ? 1.031 20.027 8.415 1.00 0.00 12 ASN A O 12
ATOM 19278 N N . SER A 1 35 ? 0.056 20.702 10.324 1.00 0.00 13 SER A N 12
ATOM 19279 C CA . SER A 1 35 ? 1.100 21.669 10.659 1.00 0.00 13 SER A CA 12
ATOM 19280 C C . SER A 1 35 ? 2.485 21.015 10.772 1.00 0.00 13 SER A C 12
ATOM 19281 O O . SER A 1 35 ? 3.274 21.087 9.828 1.00 0.00 13 SER A O 12
ATOM 19289 N N . GLU A 1 36 ? 2.767 20.343 11.896 1.00 0.00 14 GLU A N 12
ATOM 19290 C CA . GLU A 1 36 ? 4.080 19.705 12.096 1.00 0.00 14 GLU A CA 12
ATOM 19291 C C . GLU A 1 36 ? 4.235 19.080 13.487 1.00 0.00 14 GLU A C 12
ATOM 19292 O O . GLU A 1 36 ? 5.109 18.236 13.689 1.00 0.00 14 GLU A O 12
ATOM 19304 N N . TYR A 1 37 ? 3.395 19.477 14.440 1.00 0.00 15 TYR A N 12
ATOM 19305 C CA . TYR A 1 37 ? 3.601 19.110 15.843 1.00 0.00 15 TYR A CA 12
ATOM 19306 C C . TYR A 1 37 ? 3.144 17.687 16.137 1.00 0.00 15 TYR A C 12
ATOM 19307 O O . TYR A 1 37 ? 2.740 17.366 17.251 1.00 0.00 15 TYR A O 12
ATOM 19325 N N . THR A 1 38 ? 3.253 16.832 15.143 1.00 0.00 16 THR A N 12
ATOM 19326 C CA . THR A 1 38 ? 2.884 15.443 15.281 1.00 0.00 16 THR A CA 12
ATOM 19327 C C . THR A 1 38 ? 4.117 14.612 15.648 1.00 0.00 16 THR A C 12
ATOM 19328 O O . THR A 1 38 ? 5.187 14.796 15.064 1.00 0.00 16 THR A O 12
ATOM 19339 N N . TYR A 1 39 ? 3.966 13.699 16.601 1.00 0.00 17 TYR A N 12
ATOM 19340 C CA . TYR A 1 39 ? 5.093 12.928 17.109 1.00 0.00 17 TYR A CA 12
ATOM 19341 C C . TYR A 1 39 ? 4.652 11.487 17.306 1.00 0.00 17 TYR A C 12
ATOM 19342 O O . TYR A 1 39 ? 3.468 11.196 17.198 1.00 0.00 17 TYR A O 12
ATOM 19360 N N . GLU A 1 40 ? 5.579 10.580 17.567 1.00 0.00 18 GLU A N 12
ATOM 19361 C CA . GLU A 1 40 ? 5.221 9.184 17.754 1.00 0.00 18 GLU A CA 12
ATOM 19362 C C . GLU A 1 40 ? 5.329 8.779 19.218 1.00 0.00 18 GLU A C 12
ATOM 19363 O O . GLU A 1 40 ? 6.383 8.916 19.840 1.00 0.00 18 GLU A O 12
ATOM 19375 N N . ASP A 1 41 ? 4.227 8.306 19.774 1.00 0.00 19 ASP A N 12
ATOM 19376 C CA . ASP A 1 41 ? 4.230 7.735 21.103 1.00 0.00 19 ASP A CA 12
ATOM 19377 C C . ASP A 1 41 ? 3.975 6.236 21.002 1.00 0.00 19 ASP A C 12
ATOM 19378 O O . ASP A 1 41 ? 2.883 5.754 21.305 1.00 0.00 19 ASP A O 12
ATOM 19387 N N . GLY A 1 42 ? 4.965 5.508 20.512 1.00 0.00 20 GLY A N 12
ATOM 19388 C CA . GLY A 1 42 ? 4.833 4.072 20.389 1.00 0.00 20 GLY A CA 12
ATOM 19389 C C . GLY A 1 42 ? 4.455 3.619 18.989 1.00 0.00 20 GLY A C 12
ATOM 19390 O O . GLY A 1 42 ? 5.266 3.690 18.064 1.00 0.00 20 GLY A O 12
ATOM 19394 N N . ALA A 1 43 ? 3.214 3.172 18.835 1.00 0.00 21 ALA A N 12
ATOM 19395 C CA . ALA A 1 43 ? 2.765 2.536 17.600 1.00 0.00 21 ALA A CA 12
ATOM 19396 C C . ALA A 1 43 ? 1.783 3.411 16.828 1.00 0.00 21 ALA A C 12
ATOM 19397 O O . ALA A 1 43 ? 1.048 2.928 15.964 1.00 0.00 21 ALA A O 12
ATOM 19404 N N . LEU A 1 44 ? 1.781 4.695 17.124 1.00 0.00 22 LEU A N 12
ATOM 19405 C CA . LEU A 1 44 ? 0.892 5.621 16.446 1.00 0.00 22 LEU A CA 12
ATOM 19406 C C . LEU A 1 44 ? 1.464 7.027 16.495 1.00 0.00 22 LEU A C 12
ATOM 19407 O O . LEU A 1 44 ? 2.550 7.237 17.022 1.00 0.00 22 LEU A O 12
ATOM 19423 N N . LEU A 1 45 ? 0.743 7.977 15.920 1.00 0.00 23 LEU A N 12
ATOM 19424 C CA . LEU A 1 45 ? 1.108 9.379 16.010 1.00 0.00 23 LEU A CA 12
ATOM 19425 C C . LEU A 1 45 ? 0.108 10.094 16.913 1.00 0.00 23 LEU A C 12
ATOM 19426 O O . LEU A 1 45 ? -1.102 9.907 16.790 1.00 0.00 23 LEU A O 12
ATOM 19442 N N . VAL A 1 46 ? 0.614 10.902 17.818 1.00 0.00 24 VAL A N 12
ATOM 19443 C CA . VAL A 1 46 ? -0.212 11.664 18.726 1.00 0.00 24 VAL A CA 12
ATOM 19444 C C . VAL A 1 46 ? -0.028 13.138 18.434 1.00 0.00 24 VAL A C 12
ATOM 19445 O O . VAL A 1 46 ? 1.098 13.616 18.391 1.00 0.00 24 VAL A O 12
ATOM 19458 N N . CYS A 1 47 ? -1.104 13.862 18.220 1.00 0.00 25 CYS A N 12
ATOM 19459 C CA . CYS A 1 47 ? -0.993 15.274 17.928 1.00 0.00 25 CYS A CA 12
ATOM 19460 C C . CYS A 1 47 ? -1.374 16.084 19.157 1.00 0.00 25 CYS A C 12
ATOM 19461 O O . CYS A 1 47 ? -2.556 16.209 19.486 1.00 0.00 25 CYS A O 12
ATOM 19468 N N . PRO A 1 48 ? -0.373 16.640 19.860 1.00 0.00 26 PRO A N 12
ATOM 19469 C CA . PRO A 1 48 ? -0.608 17.496 21.018 1.00 0.00 26 PRO A CA 12
ATOM 19470 C C . PRO A 1 48 ? -1.172 18.840 20.579 1.00 0.00 26 PRO A C 12
ATOM 19471 O O . PRO A 1 48 ? -1.600 19.657 21.394 1.00 0.00 26 PRO A O 12
ATOM 19482 N N . GLU A 1 49 ? -1.163 19.040 19.267 1.00 0.00 27 GLU A N 12
ATOM 19483 C CA . GLU A 1 49 ? -1.655 20.256 18.659 1.00 0.00 27 GLU A CA 12
ATOM 19484 C C . GLU A 1 49 ? -3.174 20.338 18.808 1.00 0.00 27 GLU A C 12
ATOM 19485 O O . GLU A 1 49 ? -3.684 21.249 19.463 1.00 0.00 27 GLU A O 12
ATOM 19497 N N . CYS A 1 50 ? -3.908 19.389 18.217 1.00 0.00 28 CYS A N 12
ATOM 19498 C CA . CYS A 1 50 ? -5.365 19.387 18.330 1.00 0.00 28 CYS A CA 12
ATOM 19499 C C . CYS A 1 50 ? -5.870 18.430 19.407 1.00 0.00 28 CYS A C 12
ATOM 19500 O O . CYS A 1 50 ? -7.081 18.200 19.496 1.00 0.00 28 CYS A O 12
ATOM 19507 N N . ALA A 1 51 ? -4.967 17.878 20.229 1.00 0.00 29 ALA A N 12
ATOM 19508 C CA . ALA A 1 51 ? -5.356 16.974 21.314 1.00 0.00 29 ALA A CA 12
ATOM 19509 C C . ALA A 1 51 ? -6.087 15.741 20.789 1.00 0.00 29 ALA A C 12
ATOM 19510 O O . ALA A 1 51 ? -7.117 15.336 21.331 1.00 0.00 29 ALA A O 12
ATOM 19517 N N . HIS A 1 52 ? -5.546 15.135 19.741 1.00 0.00 30 HIS A N 12
ATOM 19518 C CA . HIS A 1 52 ? -6.155 13.950 19.156 1.00 0.00 30 HIS A CA 12
ATOM 19519 C C . HIS A 1 52 ? -5.079 13.067 18.527 1.00 0.00 30 HIS A C 12
ATOM 19520 O O . HIS A 1 52 ? -4.193 13.565 17.830 1.00 0.00 30 HIS A O 12
ATOM 19535 N N . GLU A 1 53 ? -5.152 11.766 18.773 1.00 0.00 31 GLU A N 12
ATOM 19536 C CA . GLU A 1 53 ? -4.151 10.834 18.265 1.00 0.00 31 GLU A CA 12
ATOM 19537 C C . GLU A 1 53 ? -4.767 9.874 17.248 1.00 0.00 31 GLU A C 12
ATOM 19538 O O . GLU A 1 53 ? -5.991 9.747 17.162 1.00 0.00 31 GLU A O 12
ATOM 19550 N N . TRP A 1 54 ? -3.913 9.215 16.474 1.00 0.00 32 TRP A N 12
ATOM 19551 C CA . TRP A 1 54 ? -4.355 8.292 15.430 1.00 0.00 32 TRP A CA 12
ATOM 19552 C C . TRP A 1 54 ? -3.191 7.402 15.018 1.00 0.00 32 TRP A C 12
ATOM 19553 O O . TRP A 1 54 ? -2.049 7.711 15.312 1.00 0.00 32 TRP A O 12
ATOM 19574 N N . SER A 1 55 ? -3.477 6.301 14.361 1.00 0.00 33 SER A N 12
ATOM 19575 C CA . SER A 1 55 ? -2.424 5.435 13.850 1.00 0.00 33 SER A CA 12
ATOM 19576 C C . SER A 1 55 ? -2.429 5.480 12.324 1.00 0.00 33 SER A C 12
ATOM 19577 O O . SER A 1 55 ? -3.497 5.493 11.715 1.00 0.00 33 SER A O 12
ATOM 19585 N N . PRO A 1 56 ? -1.242 5.506 11.683 1.00 0.00 34 PRO A N 12
ATOM 19586 C CA . PRO A 1 56 ? -1.136 5.697 10.233 1.00 0.00 34 PRO A CA 12
ATOM 19587 C C . PRO A 1 56 ? -1.894 4.633 9.449 1.00 0.00 34 PRO A C 12
ATOM 19588 O O . PRO A 1 56 ? -2.676 4.946 8.553 1.00 0.00 34 PRO A O 12
ATOM 19599 N N . ASN A 1 57 ? -1.675 3.378 9.802 1.00 0.00 35 ASN A N 12
ATOM 19600 C CA . ASN A 1 57 ? -2.311 2.273 9.101 1.00 0.00 35 ASN A CA 12
ATOM 19601 C C . ASN A 1 57 ? -3.503 1.728 9.882 1.00 0.00 35 ASN A C 12
ATOM 19602 O O . ASN A 1 57 ? -4.531 1.396 9.294 1.00 0.00 35 ASN A O 12
ATOM 19613 N N . GLU A 1 58 ? -3.379 1.677 11.208 1.00 0.00 36 GLU A N 12
ATOM 19614 C CA . GLU A 1 58 ? -4.400 1.057 12.052 1.00 0.00 36 GLU A CA 12
ATOM 19615 C C . GLU A 1 58 ? -5.696 1.861 12.080 1.00 0.00 36 GLU A C 12
ATOM 19616 O O . GLU A 1 58 ? -6.719 1.374 12.552 1.00 0.00 36 GLU A O 12
ATOM 19628 N N . ALA A 1 59 ? -5.658 3.088 11.578 1.00 0.00 37 ALA A N 12
ATOM 19629 C CA . ALA A 1 59 ? -6.873 3.878 11.449 1.00 0.00 37 ALA A CA 12
ATOM 19630 C C . ALA A 1 59 ? -7.769 3.282 10.368 1.00 0.00 37 ALA A C 12
ATOM 19631 O O . ALA A 1 59 ? -8.995 3.323 10.465 1.00 0.00 37 ALA A O 12
ATOM 19638 N N . ALA A 1 60 ? -7.140 2.740 9.333 1.00 0.00 38 ALA A N 12
ATOM 19639 C CA . ALA A 1 60 ? -7.857 2.105 8.237 1.00 0.00 38 ALA A CA 12
ATOM 19640 C C . ALA A 1 60 ? -8.157 0.640 8.545 1.00 0.00 38 ALA A C 12
ATOM 19641 O O . ALA A 1 60 ? -9.273 0.166 8.338 1.00 0.00 38 ALA A O 12
ATOM 19648 N N . THR A 1 61 ? -7.153 -0.070 9.048 1.00 0.00 39 THR A N 12
ATOM 19649 C CA . THR A 1 61 ? -7.263 -1.504 9.284 1.00 0.00 39 THR A CA 12
ATOM 19650 C C . THR A 1 61 ? -8.088 -1.827 10.529 1.00 0.00 39 THR A C 12
ATOM 19651 O O . THR A 1 61 ? -8.830 -2.813 10.541 1.00 0.00 39 THR A O 12
ATOM 19662 N N . ALA A 1 62 ? -7.959 -0.980 11.556 1.00 0.00 40 ALA A N 12
ATOM 19663 C CA . ALA A 1 62 ? -8.618 -1.178 12.851 1.00 0.00 40 ALA A CA 12
ATOM 19664 C C . ALA A 1 62 ? -7.997 -2.351 13.608 1.00 0.00 40 ALA A C 12
ATOM 19665 O O . ALA A 1 62 ? -8.113 -3.510 13.197 1.00 0.00 40 ALA A O 12
ATOM 19672 N N . SER A 1 63 ? -7.325 -2.035 14.708 1.00 0.00 41 SER A N 12
ATOM 19673 C CA . SER A 1 63 ? -6.648 -3.035 15.521 1.00 0.00 41 SER A CA 12
ATOM 19674 C C . SER A 1 63 ? -7.630 -4.069 16.067 1.00 0.00 41 SER A C 12
ATOM 19675 O O . SER A 1 63 ? -8.476 -3.757 16.905 1.00 0.00 41 SER A O 12
ATOM 19683 N N . ASP A 1 64 ? -7.514 -5.292 15.574 1.00 0.00 42 ASP A N 12
ATOM 19684 C CA . ASP A 1 64 ? -8.365 -6.393 16.006 1.00 0.00 42 ASP A CA 12
ATOM 19685 C C . ASP A 1 64 ? -7.565 -7.693 15.900 1.00 0.00 42 ASP A C 12
ATOM 19686 O O . ASP A 1 64 ? -6.332 -7.660 15.965 1.00 0.00 42 ASP A O 12
ATOM 19695 N N . ASP A 1 65 ? -8.244 -8.823 15.732 1.00 0.00 43 ASP A N 12
ATOM 19696 C CA . ASP A 1 65 ? -7.572 -10.116 15.634 1.00 0.00 43 ASP A CA 12
ATOM 19697 C C . ASP A 1 65 ? -6.609 -10.142 14.452 1.00 0.00 43 ASP A C 12
ATOM 19698 O O . ASP A 1 65 ? -5.513 -10.698 14.541 1.00 0.00 43 ASP A O 12
ATOM 19707 N N . GLY A 1 66 ? -7.025 -9.539 13.349 1.00 0.00 44 GLY A N 12
ATOM 19708 C CA . GLY A 1 66 ? -6.164 -9.438 12.194 1.00 0.00 44 GLY A CA 12
ATOM 19709 C C . GLY A 1 66 ? -6.612 -10.335 11.063 1.00 0.00 44 GLY A C 12
ATOM 19710 O O . GLY A 1 66 ? -5.797 -11.041 10.469 1.00 0.00 44 GLY A O 12
ATOM 19714 N N . LYS A 1 67 ? -7.910 -10.328 10.775 1.00 0.00 45 LYS A N 12
ATOM 19715 C CA . LYS A 1 67 ? -8.440 -11.092 9.656 1.00 0.00 45 LYS A CA 12
ATOM 19716 C C . LYS A 1 67 ? -8.140 -10.392 8.339 1.00 0.00 45 LYS A C 12
ATOM 19717 O O . LYS A 1 67 ? -8.868 -9.497 7.909 1.00 0.00 45 LYS A O 12
ATOM 19736 N N . VAL A 1 68 ? -7.041 -10.794 7.727 1.00 0.00 46 VAL A N 12
ATOM 19737 C CA . VAL A 1 68 ? -6.599 -10.236 6.463 1.00 0.00 46 VAL A CA 12
ATOM 19738 C C . VAL A 1 68 ? -6.278 -11.379 5.513 1.00 0.00 46 VAL A C 12
ATOM 19739 O O . VAL A 1 68 ? -5.996 -12.490 5.957 1.00 0.00 46 VAL A O 12
ATOM 19752 N N . ILE A 1 69 ? -6.338 -11.124 4.219 1.00 0.00 47 ILE A N 12
ATOM 19753 C CA . ILE A 1 69 ? -6.091 -12.166 3.237 1.00 0.00 47 ILE A CA 12
ATOM 19754 C C . ILE A 1 69 ? -4.596 -12.277 2.952 1.00 0.00 47 ILE A C 12
ATOM 19755 O O . ILE A 1 69 ? -3.909 -11.266 2.812 1.00 0.00 47 ILE A O 12
ATOM 19771 N N . LYS A 1 70 ? -4.097 -13.503 2.900 1.00 0.00 48 LYS A N 12
ATOM 19772 C CA . LYS A 1 70 ? -2.685 -13.753 2.643 1.00 0.00 48 LYS A CA 12
ATOM 19773 C C . LYS A 1 70 ? -2.451 -14.243 1.226 1.00 0.00 48 LYS A C 12
ATOM 19774 O O . LYS A 1 70 ? -3.388 -14.426 0.450 1.00 0.00 48 LYS A O 12
ATOM 19793 N N . ASP A 1 71 ? -1.185 -14.438 0.906 1.00 0.00 49 ASP A N 12
ATOM 19794 C CA . ASP A 1 71 ? -0.781 -15.018 -0.362 1.00 0.00 49 ASP A CA 12
ATOM 19795 C C . ASP A 1 71 ? -0.117 -16.373 -0.118 1.00 0.00 49 ASP A C 12
ATOM 19796 O O . ASP A 1 71 ? 0.207 -16.716 1.020 1.00 0.00 49 ASP A O 12
ATOM 19805 N N . SER A 1 72 ? 0.122 -17.120 -1.194 1.00 0.00 50 SER A N 12
ATOM 19806 C CA . SER A 1 72 ? 0.788 -18.428 -1.091 1.00 0.00 50 SER A CA 12
ATOM 19807 C C . SER A 1 72 ? 2.264 -18.251 -0.728 1.00 0.00 50 SER A C 12
ATOM 19808 O O . SER A 1 72 ? 2.991 -19.207 -0.459 1.00 0.00 50 SER A O 12
ATOM 19816 N N . VAL A 1 73 ? 2.661 -16.997 -0.712 1.00 0.00 51 VAL A N 12
ATOM 19817 C CA . VAL A 1 73 ? 4.035 -16.614 -0.442 1.00 0.00 51 VAL A CA 12
ATOM 19818 C C . VAL A 1 73 ? 4.245 -16.489 1.057 1.00 0.00 51 VAL A C 12
ATOM 19819 O O . VAL A 1 73 ? 5.368 -16.429 1.553 1.00 0.00 51 VAL A O 12
ATOM 19832 N N . GLY A 1 74 ? 3.133 -16.466 1.764 1.00 0.00 52 GLY A N 12
ATOM 19833 C CA . GLY A 1 74 ? 3.159 -16.360 3.205 1.00 0.00 52 GLY A CA 12
ATOM 19834 C C . GLY A 1 74 ? 3.065 -14.927 3.665 1.00 0.00 52 GLY A C 12
ATOM 19835 O O . GLY A 1 74 ? 3.186 -14.639 4.856 1.00 0.00 52 GLY A O 12
ATOM 19839 N N . ASN A 1 75 ? 2.859 -14.022 2.722 1.00 0.00 53 ASN A N 12
ATOM 19840 C CA . ASN A 1 75 ? 2.719 -12.614 3.056 1.00 0.00 53 ASN A CA 12
ATOM 19841 C C . ASN A 1 75 ? 1.259 -12.206 3.154 1.00 0.00 53 ASN A C 12
ATOM 19842 O O . ASN A 1 75 ? 0.360 -12.934 2.744 1.00 0.00 53 ASN A O 12
ATOM 19853 N N . VAL A 1 76 ? 1.066 -11.017 3.688 1.00 0.00 54 VAL A N 12
ATOM 19854 C CA . VAL A 1 76 ? -0.262 -10.466 3.923 1.00 0.00 54 VAL A CA 12
ATOM 19855 C C . VAL A 1 76 ? -0.481 -9.248 3.031 1.00 0.00 54 VAL A C 12
ATOM 19856 O O . VAL A 1 76 ? 0.460 -8.495 2.756 1.00 0.00 54 VAL A O 12
ATOM 19869 N N . LEU A 1 77 ? -1.706 -9.059 2.556 1.00 0.00 55 LEU A N 12
ATOM 19870 C CA . LEU A 1 77 ? -2.007 -8.006 1.600 1.00 0.00 55 LEU A CA 12
ATOM 19871 C C . LEU A 1 77 ? -2.655 -6.805 2.272 1.00 0.00 55 LEU A C 12
ATOM 19872 O O . LEU A 1 77 ? -2.988 -6.834 3.455 1.00 0.00 55 LEU A O 12
ATOM 19888 N N . GLN A 1 78 ? -2.829 -5.754 1.493 1.00 0.00 56 GLN A N 12
ATOM 19889 C CA . GLN A 1 78 ? -3.461 -4.532 1.955 1.00 0.00 56 GLN A CA 12
ATOM 19890 C C . GLN A 1 78 ? -4.621 -4.220 1.026 1.00 0.00 56 GLN A C 12
ATOM 19891 O O . GLN A 1 78 ? -4.551 -4.516 -0.166 1.00 0.00 56 GLN A O 12
ATOM 19905 N N . ASP A 1 79 ? -5.691 -3.656 1.557 1.00 0.00 57 ASP A N 12
ATOM 19906 C CA . ASP A 1 79 ? -6.849 -3.317 0.745 1.00 0.00 57 ASP A CA 12
ATOM 19907 C C . ASP A 1 79 ? -6.521 -2.135 -0.158 1.00 0.00 57 ASP A C 12
ATOM 19908 O O . ASP A 1 79 ? -6.549 -0.983 0.271 1.00 0.00 57 ASP A O 12
ATOM 19917 N N . GLY A 1 80 ? -6.163 -2.441 -1.393 1.00 0.00 58 GLY A N 12
ATOM 19918 C CA . GLY A 1 80 ? -5.738 -1.422 -2.331 1.00 0.00 58 GLY A CA 12
ATOM 19919 C C . GLY A 1 80 ? -4.357 -1.728 -2.868 1.00 0.00 58 GLY A C 12
ATOM 19920 O O . GLY A 1 80 ? -3.852 -1.049 -3.762 1.00 0.00 58 GLY A O 12
ATOM 19924 N N . ASP A 1 81 ? -3.748 -2.761 -2.300 1.00 0.00 59 ASP A N 12
ATOM 19925 C CA . ASP A 1 81 ? -2.438 -3.234 -2.727 1.00 0.00 59 ASP A CA 12
ATOM 19926 C C . ASP A 1 81 ? -2.511 -3.856 -4.114 1.00 0.00 59 ASP A C 12
ATOM 19927 O O . ASP A 1 81 ? -3.597 -4.161 -4.611 1.00 0.00 59 ASP A O 12
ATOM 19936 N N . THR A 1 82 ? -1.359 -4.070 -4.722 1.00 0.00 60 THR A N 12
ATOM 19937 C CA . THR A 1 82 ? -1.286 -4.728 -6.005 1.00 0.00 60 THR A CA 12
ATOM 19938 C C . THR A 1 82 ? -0.787 -6.140 -5.790 1.00 0.00 60 THR A C 12
ATOM 19939 O O . THR A 1 82 ? 0.139 -6.353 -5.011 1.00 0.00 60 THR A O 12
ATOM 19950 N N . ILE A 1 83 ? -1.400 -7.099 -6.456 1.00 0.00 61 ILE A N 12
ATOM 19951 C CA . ILE A 1 83 ? -1.044 -8.493 -6.268 1.00 0.00 61 ILE A CA 12
ATOM 19952 C C . ILE A 1 83 ? -0.659 -9.119 -7.603 1.00 0.00 61 ILE A C 12
ATOM 19953 O O . ILE A 1 83 ? -0.804 -8.496 -8.658 1.00 0.00 61 ILE A O 12
ATOM 19969 N N . THR A 1 84 ? -0.154 -10.336 -7.555 1.00 0.00 62 THR A N 12
ATOM 19970 C CA . THR A 1 84 ? 0.165 -11.082 -8.758 1.00 0.00 62 THR A CA 12
ATOM 19971 C C . THR A 1 84 ? 0.020 -12.589 -8.527 1.00 0.00 62 THR A C 12
ATOM 19972 O O . THR A 1 84 ? 0.620 -13.149 -7.612 1.00 0.00 62 THR A O 12
ATOM 19983 N N . VAL A 1 85 ? -0.813 -13.224 -9.346 1.00 0.00 63 VAL A N 12
ATOM 19984 C CA . VAL A 1 85 ? -0.987 -14.666 -9.317 1.00 0.00 63 VAL A CA 12
ATOM 19985 C C . VAL A 1 85 ? 0.311 -15.338 -9.747 1.00 0.00 63 VAL A C 12
ATOM 19986 O O . VAL A 1 85 ? 0.920 -14.970 -10.752 1.00 0.00 63 VAL A O 12
ATOM 19999 N N . ILE A 1 86 ? 0.792 -16.243 -8.932 1.00 0.00 64 ILE A N 12
ATOM 20000 C CA . ILE A 1 86 ? 2.024 -16.939 -9.249 1.00 0.00 64 ILE A CA 12
ATOM 20001 C C . ILE A 1 86 ? 1.807 -18.303 -9.881 1.00 0.00 64 ILE A C 12
ATOM 20002 O O . ILE A 1 86 ? 2.758 -19.083 -9.978 1.00 0.00 64 ILE A O 12
ATOM 20018 N N . LYS A 1 87 ? 0.601 -18.617 -10.342 1.00 0.00 65 LYS A N 12
ATOM 20019 C CA . LYS A 1 87 ? 0.334 -19.940 -10.879 1.00 0.00 65 LYS A CA 12
ATOM 20020 C C . LYS A 1 87 ? -0.631 -19.830 -12.060 1.00 0.00 65 LYS A C 12
ATOM 20021 O O . LYS A 1 87 ? -1.211 -18.772 -12.299 1.00 0.00 65 LYS A O 12
ATOM 20040 N N . ASP A 1 88 ? -0.723 -20.898 -12.833 1.00 0.00 66 ASP A N 12
ATOM 20041 C CA . ASP A 1 88 ? -1.657 -20.942 -13.958 1.00 0.00 66 ASP A CA 12
ATOM 20042 C C . ASP A 1 88 ? -3.066 -21.390 -13.540 1.00 0.00 66 ASP A C 12
ATOM 20043 O O . ASP A 1 88 ? -3.279 -22.495 -13.031 1.00 0.00 66 ASP A O 12
ATOM 20052 N N . LEU A 1 89 ? -4.013 -20.481 -13.726 1.00 0.00 67 LEU A N 12
ATOM 20053 C CA . LEU A 1 89 ? -5.438 -20.752 -13.552 1.00 0.00 67 LEU A CA 12
ATOM 20054 C C . LEU A 1 89 ? -6.213 -20.157 -14.728 1.00 0.00 67 LEU A C 12
ATOM 20055 O O . LEU A 1 89 ? -5.772 -19.194 -15.336 1.00 0.00 67 LEU A O 12
ATOM 20071 N N . LYS A 1 90 ? -7.335 -20.746 -15.085 1.00 0.00 68 LYS A N 12
ATOM 20072 C CA . LYS A 1 90 ? -8.213 -20.124 -16.075 1.00 0.00 68 LYS A CA 12
ATOM 20073 C C . LYS A 1 90 ? -9.277 -19.246 -15.409 1.00 0.00 68 LYS A C 12
ATOM 20074 O O . LYS A 1 90 ? -9.344 -19.151 -14.183 1.00 0.00 68 LYS A O 12
ATOM 20093 N N . VAL A 1 91 ? -10.104 -18.607 -16.234 1.00 0.00 69 VAL A N 12
ATOM 20094 C CA . VAL A 1 91 ? -11.179 -17.750 -15.737 1.00 0.00 69 VAL A CA 12
ATOM 20095 C C . VAL A 1 91 ? -12.513 -18.298 -16.234 1.00 0.00 69 VAL A C 12
ATOM 20096 O O . VAL A 1 91 ? -12.663 -18.554 -17.429 1.00 0.00 69 VAL A O 12
ATOM 20109 N N . LYS A 1 92 ? -13.474 -18.486 -15.326 1.00 0.00 70 LYS A N 12
ATOM 20110 C CA . LYS A 1 92 ? -14.726 -19.181 -15.627 1.00 0.00 70 LYS A CA 12
ATOM 20111 C C . LYS A 1 92 ? -15.489 -18.548 -16.793 1.00 0.00 70 LYS A C 12
ATOM 20112 O O . LYS A 1 92 ? -16.034 -17.448 -16.665 1.00 0.00 70 LYS A O 12
ATOM 20131 N N . GLY A 1 93 ? -15.500 -19.243 -17.928 1.00 0.00 71 GLY A N 12
ATOM 20132 C CA . GLY A 1 93 ? -16.324 -18.844 -19.063 1.00 0.00 71 GLY A CA 12
ATOM 20133 C C . GLY A 1 93 ? -15.894 -17.541 -19.710 1.00 0.00 71 GLY A C 12
ATOM 20134 O O . GLY A 1 93 ? -16.549 -17.055 -20.633 1.00 0.00 71 GLY A O 12
ATOM 20138 N N . SER A 1 94 ? -14.801 -16.970 -19.236 1.00 0.00 72 SER A N 12
ATOM 20139 C CA . SER A 1 94 ? -14.341 -15.688 -19.735 1.00 0.00 72 SER A CA 12
ATOM 20140 C C . SER A 1 94 ? -13.194 -15.863 -20.725 1.00 0.00 72 SER A C 12
ATOM 20141 O O . SER A 1 94 ? -12.610 -16.941 -20.834 1.00 0.00 72 SER A O 12
ATOM 20149 N N . SER A 1 95 ? -12.880 -14.796 -21.445 1.00 0.00 73 SER A N 12
ATOM 20150 C CA . SER A 1 95 ? -11.794 -14.813 -22.411 1.00 0.00 73 SER A CA 12
ATOM 20151 C C . SER A 1 95 ? -10.460 -14.523 -21.724 1.00 0.00 73 SER A C 12
ATOM 20152 O O . SER A 1 95 ? -9.401 -14.558 -22.354 1.00 0.00 73 SER A O 12
ATOM 20160 N N . LEU A 1 96 ? -10.526 -14.235 -20.429 1.00 0.00 74 LEU A N 12
ATOM 20161 C CA . LEU A 1 96 ? -9.336 -13.964 -19.638 1.00 0.00 74 LEU A CA 12
ATOM 20162 C C . LEU A 1 96 ? -8.692 -15.282 -19.210 1.00 0.00 74 LEU A C 12
ATOM 20163 O O . LEU A 1 96 ? -9.292 -16.351 -19.355 1.00 0.00 74 LEU A O 12
ATOM 20179 N N . VAL A 1 97 ? -7.505 -15.191 -18.628 1.00 0.00 75 VAL A N 12
ATOM 20180 C CA . VAL A 1 97 ? -6.657 -16.343 -18.368 1.00 0.00 75 VAL A CA 12
ATOM 20181 C C . VAL A 1 97 ? -5.692 -15.939 -17.262 1.00 0.00 75 VAL A C 12
ATOM 20182 O O . VAL A 1 97 ? -4.952 -14.967 -17.411 1.00 0.00 75 VAL A O 12
ATOM 20195 N N . VAL A 1 98 ? -5.713 -16.650 -16.155 1.00 0.00 76 VAL A N 12
ATOM 20196 C CA . VAL A 1 98 ? -4.917 -16.270 -15.000 1.00 0.00 76 VAL A CA 12
ATOM 20197 C C . VAL A 1 98 ? -3.532 -16.915 -15.065 1.00 0.00 76 VAL A C 12
ATOM 20198 O O . VAL A 1 98 ? -3.344 -18.071 -14.713 1.00 0.00 76 VAL A O 12
ATOM 20211 N N . LYS A 1 99 ? -2.570 -16.156 -15.542 1.00 0.00 77 LYS A N 12
ATOM 20212 C CA . LYS A 1 99 ? -1.220 -16.670 -15.724 1.00 0.00 77 LYS A CA 12
ATOM 20213 C C . LYS A 1 99 ? -0.262 -16.085 -14.697 1.00 0.00 77 LYS A C 12
ATOM 20214 O O . LYS A 1 99 ? -0.419 -14.943 -14.285 1.00 0.00 77 LYS A O 12
ATOM 20233 N N . VAL A 1 100 ? 0.706 -16.894 -14.273 1.00 0.00 78 VAL A N 12
ATOM 20234 C CA . VAL A 1 100 ? 1.730 -16.454 -13.318 1.00 0.00 78 VAL A CA 12
ATOM 20235 C C . VAL A 1 100 ? 2.334 -15.099 -13.734 1.00 0.00 78 VAL A C 12
ATOM 20236 O O . VAL A 1 100 ? 3.194 -15.012 -14.614 1.00 0.00 78 VAL A O 12
ATOM 20249 N N . GLY A 1 101 ? 1.818 -14.042 -13.121 1.00 0.00 79 GLY A N 12
ATOM 20250 C CA . GLY A 1 101 ? 2.252 -12.690 -13.432 1.00 0.00 79 GLY A CA 12
ATOM 20251 C C . GLY A 1 101 ? 1.062 -11.773 -13.688 1.00 0.00 79 GLY A C 12
ATOM 20252 O O . GLY A 1 101 ? 1.227 -10.614 -14.062 1.00 0.00 79 GLY A O 12
ATOM 20256 N N . THR A 1 102 ? -0.132 -12.331 -13.502 1.00 0.00 80 THR A N 12
ATOM 20257 C CA . THR A 1 102 ? -1.366 -11.570 -13.651 1.00 0.00 80 THR A CA 12
ATOM 20258 C C . THR A 1 102 ? -1.412 -10.441 -12.621 1.00 0.00 80 THR A C 12
ATOM 20259 O O . THR A 1 102 ? -1.657 -10.648 -11.440 1.00 0.00 80 THR A O 12
ATOM 20270 N N . LYS A 1 103 ? -1.180 -9.243 -13.098 1.00 0.00 81 LYS A N 12
ATOM 20271 C CA . LYS A 1 103 ? -1.092 -8.104 -12.203 1.00 0.00 81 LYS A CA 12
ATOM 20272 C C . LYS A 1 103 ? -2.455 -7.474 -11.994 1.00 0.00 81 LYS A C 12
ATOM 20273 O O . LYS A 1 103 ? -3.101 -7.032 -12.947 1.00 0.00 81 LYS A O 12
ATOM 20292 N N . VAL A 1 104 ? -2.886 -7.437 -10.741 1.00 0.00 82 VAL A N 12
ATOM 20293 C CA . VAL A 1 104 ? -4.152 -6.824 -10.381 1.00 0.00 82 VAL A CA 12
ATOM 20294 C C . VAL A 1 104 ? -3.944 -5.894 -9.192 1.00 0.00 82 VAL A C 12
ATOM 20295 O O . VAL A 1 104 ? -3.596 -6.335 -8.096 1.00 0.00 82 VAL A O 12
ATOM 20308 N N . LYS A 1 105 ? -4.118 -4.608 -9.428 1.00 0.00 83 LYS A N 12
ATOM 20309 C CA . LYS A 1 105 ? -3.842 -3.608 -8.414 1.00 0.00 83 LYS A CA 12
ATOM 20310 C C . LYS A 1 105 ? -5.111 -3.130 -7.738 1.00 0.00 83 LYS A C 12
ATOM 20311 O O . LYS A 1 105 ? -6.198 -3.189 -8.315 1.00 0.00 83 LYS A O 12
ATOM 20330 N N . ASN A 1 106 ? -4.946 -2.667 -6.505 1.00 0.00 84 ASN A N 12
ATOM 20331 C CA . ASN A 1 106 ? -6.041 -2.156 -5.698 1.00 0.00 84 ASN A CA 12
ATOM 20332 C C . ASN A 1 106 ? -7.062 -3.238 -5.420 1.00 0.00 84 ASN A C 12
ATOM 20333 O O . ASN A 1 106 ? -8.249 -3.063 -5.703 1.00 0.00 84 ASN A O 12
ATOM 20344 N N . ILE A 1 107 ? -6.614 -4.376 -4.891 1.00 0.00 85 ILE A N 12
ATOM 20345 C CA . ILE A 1 107 ? -7.518 -5.429 -4.453 1.00 0.00 85 ILE A CA 12
ATOM 20346 C C . ILE A 1 107 ? -8.399 -4.992 -3.287 1.00 0.00 85 ILE A C 12
ATOM 20347 O O . ILE A 1 107 ? -8.238 -3.911 -2.722 1.00 0.00 85 ILE A O 12
ATOM 20363 N N . ARG A 1 108 ? -9.309 -5.872 -2.931 1.00 0.00 86 ARG A N 12
ATOM 20364 C CA . ARG A 1 108 ? -10.246 -5.657 -1.847 1.00 0.00 86 ARG A CA 12
ATOM 20365 C C . ARG A 1 108 ? -10.208 -6.860 -0.918 1.00 0.00 86 ARG A C 12
ATOM 20366 O O . ARG A 1 108 ? -10.411 -7.993 -1.361 1.00 0.00 86 ARG A O 12
ATOM 20387 N N . LEU A 1 109 ? -9.925 -6.638 0.355 1.00 0.00 87 LEU A N 12
ATOM 20388 C CA . LEU A 1 109 ? -9.906 -7.724 1.317 1.00 0.00 87 LEU A CA 12
ATOM 20389 C C . LEU A 1 109 ? -11.332 -8.079 1.706 1.00 0.00 87 LEU A C 12
ATOM 20390 O O . LEU A 1 109 ? -12.033 -7.272 2.320 1.00 0.00 87 LEU A O 12
ATOM 20406 N N . VAL A 1 110 ? -11.769 -9.269 1.335 1.00 0.00 88 VAL A N 12
ATOM 20407 C CA . VAL A 1 110 ? -13.131 -9.685 1.628 1.00 0.00 88 VAL A CA 12
ATOM 20408 C C . VAL A 1 110 ? -13.179 -10.407 2.970 1.00 0.00 88 VAL A C 12
ATOM 20409 O O . VAL A 1 110 ? -12.145 -10.612 3.605 1.00 0.00 88 VAL A O 12
ATOM 20422 N N . ASP A 1 111 ? -14.371 -10.786 3.402 1.00 0.00 89 ASP A N 12
ATOM 20423 C CA . ASP A 1 111 ? -14.544 -11.360 4.731 1.00 0.00 89 ASP A CA 12
ATOM 20424 C C . ASP A 1 111 ? -14.275 -12.843 4.729 1.00 0.00 89 ASP A C 12
ATOM 20425 O O . ASP A 1 111 ? -15.167 -13.670 4.537 1.00 0.00 89 ASP A O 12
ATOM 20434 N N . GLY A 1 112 ? -13.027 -13.143 4.889 1.00 0.00 90 GLY A N 12
ATOM 20435 C CA . GLY A 1 112 ? -12.563 -14.506 5.023 1.00 0.00 90 GLY A CA 12
ATOM 20436 C C . GLY A 1 112 ? -11.050 -14.529 5.050 1.00 0.00 90 GLY A C 12
ATOM 20437 O O . GLY A 1 112 ? -10.431 -13.477 5.164 1.00 0.00 90 GLY A O 12
ATOM 20441 N N . ASP A 1 113 ? -10.444 -15.706 5.008 1.00 0.00 91 ASP A N 12
ATOM 20442 C CA . ASP A 1 113 ? -8.989 -15.800 4.866 1.00 0.00 91 ASP A CA 12
ATOM 20443 C C . ASP A 1 113 ? -8.623 -16.168 3.431 1.00 0.00 91 ASP A C 12
ATOM 20444 O O . ASP A 1 113 ? -7.501 -15.948 2.975 1.00 0.00 91 ASP A O 12
ATOM 20453 N N . HIS A 1 114 ? -9.597 -16.735 2.736 1.00 0.00 92 HIS A N 12
ATOM 20454 C CA . HIS A 1 114 ? -9.425 -17.241 1.374 1.00 0.00 92 HIS A CA 12
ATOM 20455 C C . HIS A 1 114 ? -10.118 -16.328 0.365 1.00 0.00 92 HIS A C 12
ATOM 20456 O O . HIS A 1 114 ? -10.836 -16.801 -0.515 1.00 0.00 92 HIS A O 12
ATOM 20471 N N . ASP A 1 115 ? -9.852 -15.030 0.443 1.00 0.00 93 ASP A N 12
ATOM 20472 C CA . ASP A 1 115 ? -10.757 -14.065 -0.173 1.00 0.00 93 ASP A CA 12
ATOM 20473 C C . ASP A 1 115 ? -10.076 -12.788 -0.635 1.00 0.00 93 ASP A C 12
ATOM 20474 O O . ASP A 1 115 ? -9.996 -11.816 0.104 1.00 0.00 93 ASP A O 12
ATOM 20483 N N . ILE A 1 116 ? -9.606 -12.776 -1.871 1.00 0.00 94 ILE A N 12
ATOM 20484 C CA . ILE A 1 116 ? -9.117 -11.541 -2.466 1.00 0.00 94 ILE A CA 12
ATOM 20485 C C . ILE A 1 116 ? -10.062 -11.094 -3.553 1.00 0.00 94 ILE A C 12
ATOM 20486 O O . ILE A 1 116 ? -10.186 -11.741 -4.581 1.00 0.00 94 ILE A O 12
ATOM 20502 N N . ASP A 1 117 ? -10.724 -9.988 -3.339 1.00 0.00 95 ASP A N 12
ATOM 20503 C CA . ASP A 1 117 ? -11.622 -9.476 -4.340 1.00 0.00 95 ASP A CA 12
ATOM 20504 C C . ASP A 1 117 ? -10.874 -8.460 -5.169 1.00 0.00 95 ASP A C 12
ATOM 20505 O O . ASP A 1 117 ? -10.086 -7.682 -4.642 1.00 0.00 95 ASP A O 12
ATOM 20514 N N . CYS A 1 118 ? -11.084 -8.483 -6.461 1.00 0.00 96 CYS A N 12
ATOM 20515 C CA . CYS A 1 118 ? -10.314 -7.636 -7.342 1.00 0.00 96 CYS A CA 12
ATOM 20516 C C . CYS A 1 118 ? -11.132 -7.194 -8.539 1.00 0.00 96 CYS A C 12
ATOM 20517 O O . CYS A 1 118 ? -12.101 -7.847 -8.919 1.00 0.00 96 CYS A O 12
ATOM 20525 N N . LYS A 1 119 ? -10.732 -6.083 -9.129 1.00 0.00 97 LYS A N 12
ATOM 20526 C CA . LYS A 1 119 ? -11.410 -5.557 -10.294 1.00 0.00 97 LYS A CA 12
ATOM 20527 C C . LYS A 1 119 ? -10.459 -5.564 -11.477 1.00 0.00 97 LYS A C 12
ATOM 20528 O O . LYS A 1 119 ? -9.326 -5.089 -11.378 1.00 0.00 97 LYS A O 12
ATOM 20547 N N . ILE A 1 120 ? -10.920 -6.108 -12.585 1.00 0.00 98 ILE A N 12
ATOM 20548 C CA . ILE A 1 120 ? -10.114 -6.182 -13.786 1.00 0.00 98 ILE A CA 12
ATOM 20549 C C . ILE A 1 120 ? -10.819 -5.438 -14.901 1.00 0.00 98 ILE A C 12
ATOM 20550 O O . ILE A 1 120 ? -11.862 -5.883 -15.387 1.00 0.00 98 ILE A O 12
ATOM 20566 N N . ASP A 1 121 ? -10.271 -4.301 -15.294 1.00 0.00 99 ASP A N 12
ATOM 20567 C CA . ASP A 1 121 ? -10.908 -3.483 -16.313 1.00 0.00 99 ASP A CA 12
ATOM 20568 C C . ASP A 1 121 ? -10.780 -4.147 -17.671 1.00 0.00 99 ASP A C 12
ATOM 20569 O O . ASP A 1 121 ? -9.749 -4.046 -18.338 1.00 0.00 99 ASP A O 12
ATOM 20578 N N . GLY A 1 122 ? -11.828 -4.846 -18.056 1.00 0.00 100 GLY A N 12
ATOM 20579 C CA . GLY A 1 122 ? -11.822 -5.586 -19.294 1.00 0.00 100 GLY A CA 12
ATOM 20580 C C . GLY A 1 122 ? -12.900 -6.643 -19.294 1.00 0.00 100 GLY A C 12
ATOM 20581 O O . GLY A 1 122 ? -13.573 -6.861 -20.301 1.00 0.00 100 GLY A O 12
ATOM 20585 N N . ILE A 1 123 ? -13.063 -7.299 -18.153 1.00 0.00 101 ILE A N 12
ATOM 20586 C CA . ILE A 1 123 ? -14.133 -8.272 -17.975 1.00 0.00 101 ILE A CA 12
ATOM 20587 C C . ILE A 1 123 ? -15.010 -7.880 -16.790 1.00 0.00 101 ILE A C 12
ATOM 20588 O O . ILE A 1 123 ? -16.230 -8.034 -16.825 1.00 0.00 101 ILE A O 12
ATOM 20604 N N . GLY A 1 124 ? -14.376 -7.359 -15.748 1.00 0.00 102 GLY A N 12
ATOM 20605 C CA . GLY A 1 124 ? -15.092 -6.958 -14.561 1.00 0.00 102 GLY A CA 12
ATOM 20606 C C . GLY A 1 124 ? -14.350 -7.359 -13.308 1.00 0.00 102 GLY A C 12
ATOM 20607 O O . GLY A 1 124 ? -13.128 -7.459 -13.313 1.00 0.00 102 GLY A O 12
ATOM 20611 N N . ALA A 1 125 ? -15.080 -7.602 -12.239 1.00 0.00 103 ALA A N 12
ATOM 20612 C CA . ALA A 1 125 ? -14.474 -7.980 -10.973 1.00 0.00 103 ALA A CA 12
ATOM 20613 C C . ALA A 1 125 ? -14.356 -9.497 -10.862 1.00 0.00 103 ALA A C 12
ATOM 20614 O O . ALA A 1 125 ? -15.171 -10.236 -11.421 1.00 0.00 103 ALA A O 12
ATOM 20621 N N . MET A 1 126 ? -13.334 -9.957 -10.155 1.00 0.00 104 MET A N 12
ATOM 20622 C CA . MET A 1 126 ? -13.098 -11.384 -9.978 1.00 0.00 104 MET A CA 12
ATOM 20623 C C . MET A 1 126 ? -12.634 -11.668 -8.553 1.00 0.00 104 MET A C 12
ATOM 20624 O O . MET A 1 126 ? -12.167 -10.765 -7.857 1.00 0.00 104 MET A O 12
ATOM 20638 N N . LYS A 1 127 ? -12.776 -12.912 -8.120 1.00 0.00 105 LYS A N 12
ATOM 20639 C CA . LYS A 1 127 ? -12.311 -13.320 -6.805 1.00 0.00 105 LYS A CA 12
ATOM 20640 C C . LYS A 1 127 ? -11.213 -14.371 -6.957 1.00 0.00 105 LYS A C 12
ATOM 20641 O O . LYS A 1 127 ? -11.265 -15.211 -7.858 1.00 0.00 105 LYS A O 12
ATOM 20660 N N . LEU A 1 128 ? -10.220 -14.312 -6.083 1.00 0.00 106 LEU A N 12
ATOM 20661 C CA . LEU A 1 128 ? -9.007 -15.101 -6.239 1.00 0.00 106 LEU A CA 12
ATOM 20662 C C . LEU A 1 128 ? -8.709 -15.941 -5.001 1.00 0.00 106 LEU A C 12
ATOM 20663 O O . LEU A 1 128 ? -9.010 -15.547 -3.872 1.00 0.00 106 LEU A O 12
ATOM 20679 N N . LYS A 1 129 ? -8.128 -17.106 -5.241 1.00 0.00 107 LYS A N 12
ATOM 20680 C CA . LYS A 1 129 ? -7.669 -17.972 -4.173 1.00 0.00 107 LYS A CA 12
ATOM 20681 C C . LYS A 1 129 ? -6.389 -17.439 -3.558 1.00 0.00 107 LYS A C 12
ATOM 20682 O O . LYS A 1 129 ? -5.420 -17.159 -4.264 1.00 0.00 107 LYS A O 12
ATOM 20701 N N . SER A 1 130 ? -6.401 -17.318 -2.240 1.00 0.00 108 SER A N 12
ATOM 20702 C CA . SER A 1 130 ? -5.237 -16.890 -1.478 1.00 0.00 108 SER A CA 12
ATOM 20703 C C . SER A 1 130 ? -4.032 -17.758 -1.822 1.00 0.00 108 SER A C 12
ATOM 20704 O O . SER A 1 130 ? -2.912 -17.271 -1.985 1.00 0.00 108 SER A O 12
ATOM 20712 N N . GLU A 1 131 ? -4.286 -19.047 -1.957 1.00 0.00 109 GLU A N 12
ATOM 20713 C CA . GLU A 1 131 ? -3.248 -20.022 -2.232 1.00 0.00 109 GLU A CA 12
ATOM 20714 C C . GLU A 1 131 ? -2.620 -19.854 -3.615 1.00 0.00 109 GLU A C 12
ATOM 20715 O O . GLU A 1 131 ? -1.596 -20.472 -3.906 1.00 0.00 109 GLU A O 12
ATOM 20727 N N . PHE A 1 132 ? -3.216 -19.053 -4.487 1.00 0.00 110 PHE A N 12
ATOM 20728 C CA . PHE A 1 132 ? -2.657 -18.890 -5.819 1.00 0.00 110 PHE A CA 12
ATOM 20729 C C . PHE A 1 132 ? -2.096 -17.495 -6.056 1.00 0.00 110 PHE A C 12
ATOM 20730 O O . PHE A 1 132 ? -1.641 -17.197 -7.156 1.00 0.00 110 PHE A O 12
ATOM 20747 N N . VAL A 1 133 ? -2.083 -16.645 -5.042 1.00 0.00 111 VAL A N 12
ATOM 20748 C CA . VAL A 1 133 ? -1.680 -15.259 -5.263 1.00 0.00 111 VAL A CA 12
ATOM 20749 C C . VAL A 1 133 ? -0.389 -14.906 -4.541 1.00 0.00 111 VAL A C 12
ATOM 20750 O O . VAL A 1 133 ? 0.131 -15.687 -3.735 1.00 0.00 111 VAL A O 12
ATOM 20763 N N . ARG A 1 134 ? 0.131 -13.732 -4.876 1.00 0.00 112 ARG A N 12
ATOM 20764 C CA . ARG A 1 134 ? 1.329 -13.192 -4.258 1.00 0.00 112 ARG A CA 12
ATOM 20765 C C . ARG A 1 134 ? 1.264 -11.675 -4.199 1.00 0.00 112 ARG A C 12
ATOM 20766 O O . ARG A 1 134 ? 0.764 -11.029 -5.116 1.00 0.00 112 ARG A O 12
ATOM 20787 N N . LYS A 1 135 ? 1.771 -11.122 -3.112 1.00 0.00 113 LYS A N 12
ATOM 20788 C CA . LYS A 1 135 ? 1.897 -9.686 -2.968 1.00 0.00 113 LYS A CA 12
ATOM 20789 C C . LYS A 1 135 ? 2.891 -9.089 -3.965 1.00 0.00 113 LYS A C 12
ATOM 20790 O O . LYS A 1 135 ? 3.943 -9.667 -4.252 1.00 0.00 113 LYS A O 12
ATOM 20809 N N . VAL A 1 136 ? 2.537 -7.926 -4.482 1.00 0.00 114 VAL A N 12
ATOM 20810 C CA . VAL A 1 136 ? 3.453 -7.121 -5.284 1.00 0.00 114 VAL A CA 12
ATOM 20811 C C . VAL A 1 136 ? 3.899 -5.897 -4.493 1.00 0.00 114 VAL A C 12
ATOM 20812 O O . VAL A 1 136 ? 5.090 -5.688 -4.269 1.00 0.00 114 VAL A O 12
ATOM 20825 N N . GLY A 1 137 ? 2.932 -5.093 -4.067 1.00 0.00 115 GLY A N 12
ATOM 20826 C CA . GLY A 1 137 ? 3.240 -3.908 -3.290 1.00 0.00 115 GLY A CA 12
ATOM 20827 C C . GLY A 1 137 ? 3.381 -2.664 -4.148 1.00 0.00 115 GLY A C 12
ATOM 20828 O O . GLY A 1 137 ? 3.577 -1.565 -3.628 1.00 0.00 115 GLY A O 12
ATOM 20832 N N . SER A 1 138 ? 3.281 -2.831 -5.459 1.00 0.00 116 SER A N 12
ATOM 20833 C CA . SER A 1 138 ? 3.422 -1.717 -6.385 1.00 0.00 116 SER A CA 12
ATOM 20834 C C . SER A 1 138 ? 2.355 -1.794 -7.474 1.00 0.00 116 SER A C 12
ATOM 20835 O O . SER A 1 138 ? 2.494 -2.628 -8.387 1.00 0.00 116 SER A O 12
ATOM 20845 N N . MET A 1 23 ? 16.925 12.658 24.589 1.00 0.00 1 MET A N 13
ATOM 20846 C CA . MET A 1 23 ? 15.840 13.372 23.881 1.00 0.00 1 MET A CA 13
ATOM 20847 C C . MET A 1 23 ? 14.816 12.391 23.324 1.00 0.00 1 MET A C 13
ATOM 20848 O O . MET A 1 23 ? 15.166 11.454 22.607 1.00 0.00 1 MET A O 13
ATOM 20862 N N . VAL A 1 24 ? 13.554 12.602 23.664 1.00 0.00 2 VAL A N 13
ATOM 20863 C CA . VAL A 1 24 ? 12.478 11.796 23.116 1.00 0.00 2 VAL A CA 13
ATOM 20864 C C . VAL A 1 24 ? 11.787 12.532 21.976 1.00 0.00 2 VAL A C 13
ATOM 20865 O O . VAL A 1 24 ? 11.064 11.947 21.171 1.00 0.00 2 VAL A O 13
ATOM 20878 N N . SER A 1 25 ? 12.052 13.816 21.902 1.00 0.00 3 SER A N 13
ATOM 20879 C CA . SER A 1 25 ? 11.439 14.671 20.901 1.00 0.00 3 SER A CA 13
ATOM 20880 C C . SER A 1 25 ? 12.217 14.618 19.592 1.00 0.00 3 SER A C 13
ATOM 20881 O O . SER A 1 25 ? 13.080 15.458 19.332 1.00 0.00 3 SER A O 13
ATOM 20889 N N . THR A 1 26 ? 11.936 13.602 18.793 1.00 0.00 4 THR A N 13
ATOM 20890 C CA . THR A 1 26 ? 12.578 13.453 17.500 1.00 0.00 4 THR A CA 13
ATOM 20891 C C . THR A 1 26 ? 11.594 13.758 16.380 1.00 0.00 4 THR A C 13
ATOM 20892 O O . THR A 1 26 ? 11.976 13.927 15.222 1.00 0.00 4 THR A O 13
ATOM 20903 N N . LEU A 1 27 ? 10.321 13.829 16.740 1.00 0.00 5 LEU A N 13
ATOM 20904 C CA . LEU A 1 27 ? 9.270 14.149 15.791 1.00 0.00 5 LEU A CA 13
ATOM 20905 C C . LEU A 1 27 ? 8.718 15.534 16.090 1.00 0.00 5 LEU A C 13
ATOM 20906 O O . LEU A 1 27 ? 8.847 16.023 17.213 1.00 0.00 5 LEU A O 13
ATOM 20922 N N . PRO A 1 28 ? 8.108 16.191 15.096 1.00 0.00 6 PRO A N 13
ATOM 20923 C CA . PRO A 1 28 ? 7.484 17.495 15.295 1.00 0.00 6 PRO A CA 13
ATOM 20924 C C . PRO A 1 28 ? 6.219 17.376 16.136 1.00 0.00 6 PRO A C 13
ATOM 20925 O O . PRO A 1 28 ? 5.634 16.294 16.242 1.00 0.00 6 PRO A O 13
ATOM 20936 N N . PRO A 1 29 ? 5.791 18.471 16.767 1.00 0.00 7 PRO A N 13
ATOM 20937 C CA . PRO A 1 29 ? 4.584 18.483 17.585 1.00 0.00 7 PRO A CA 13
ATOM 20938 C C . PRO A 1 29 ? 3.311 18.358 16.756 1.00 0.00 7 PRO A C 13
ATOM 20939 O O . PRO A 1 29 ? 3.342 18.127 15.545 1.00 0.00 7 PRO A O 13
ATOM 20950 N N . CYS A 1 30 ? 2.194 18.536 17.426 1.00 0.00 8 CYS A N 13
ATOM 20951 C CA . CYS A 1 30 ? 0.890 18.453 16.801 1.00 0.00 8 CYS A CA 13
ATOM 20952 C C . CYS A 1 30 ? 0.392 19.852 16.499 1.00 0.00 8 CYS A C 13
ATOM 20953 O O . CYS A 1 30 ? 0.270 20.669 17.405 1.00 0.00 8 CYS A O 13
ATOM 20960 N N . PRO A 1 31 ? 0.095 20.149 15.227 1.00 0.00 9 PRO A N 13
ATOM 20961 C CA . PRO A 1 31 ? -0.357 21.484 14.810 1.00 0.00 9 PRO A CA 13
ATOM 20962 C C . PRO A 1 31 ? -1.740 21.823 15.356 1.00 0.00 9 PRO A C 13
ATOM 20963 O O . PRO A 1 31 ? -2.334 22.837 14.992 1.00 0.00 9 PRO A O 13
ATOM 20974 N N . GLN A 1 32 ? -2.249 20.963 16.226 1.00 0.00 10 GLN A N 13
ATOM 20975 C CA . GLN A 1 32 ? -3.534 21.158 16.817 1.00 0.00 10 GLN A CA 13
ATOM 20976 C C . GLN A 1 32 ? -3.416 21.405 18.323 1.00 0.00 10 GLN A C 13
ATOM 20977 O O . GLN A 1 32 ? -4.129 22.250 18.863 1.00 0.00 10 GLN A O 13
ATOM 20991 N N . CYS A 1 33 ? -2.518 20.695 19.021 1.00 0.00 11 CYS A N 13
ATOM 20992 C CA . CYS A 1 33 ? -2.372 20.893 20.461 1.00 0.00 11 CYS A CA 13
ATOM 20993 C C . CYS A 1 33 ? -0.918 21.198 20.841 1.00 0.00 11 CYS A C 13
ATOM 20994 O O . CYS A 1 33 ? -0.671 21.960 21.776 1.00 0.00 11 CYS A O 13
ATOM 21001 N N . ASN A 1 34 ? 0.036 20.576 20.127 1.00 0.00 12 ASN A N 13
ATOM 21002 C CA . ASN A 1 34 ? 1.479 20.836 20.316 1.00 0.00 12 ASN A CA 13
ATOM 21003 C C . ASN A 1 34 ? 1.996 20.232 21.631 1.00 0.00 12 ASN A C 13
ATOM 21004 O O . ASN A 1 34 ? 3.171 20.348 21.956 1.00 0.00 12 ASN A O 13
ATOM 21015 N N . SER A 1 35 ? 1.108 19.558 22.354 1.00 0.00 13 SER A N 13
ATOM 21016 C CA . SER A 1 35 ? 1.422 19.025 23.683 1.00 0.00 13 SER A CA 13
ATOM 21017 C C . SER A 1 35 ? 2.677 18.138 23.690 1.00 0.00 13 SER A C 13
ATOM 21018 O O . SER A 1 35 ? 3.759 18.591 24.067 1.00 0.00 13 SER A O 13
ATOM 21026 N N . GLU A 1 36 ? 2.528 16.893 23.238 1.00 0.00 14 GLU A N 13
ATOM 21027 C CA . GLU A 1 36 ? 3.618 15.907 23.245 1.00 0.00 14 GLU A CA 13
ATOM 21028 C C . GLU A 1 36 ? 3.065 14.552 22.857 1.00 0.00 14 GLU A C 13
ATOM 21029 O O . GLU A 1 36 ? 3.514 13.509 23.333 1.00 0.00 14 GLU A O 13
ATOM 21041 N N . TYR A 1 37 ? 2.114 14.584 21.955 1.00 0.00 15 TYR A N 13
ATOM 21042 C CA . TYR A 1 37 ? 1.359 13.400 21.623 1.00 0.00 15 TYR A CA 13
ATOM 21043 C C . TYR A 1 37 ? 1.548 13.017 20.173 1.00 0.00 15 TYR A C 13
ATOM 21044 O O . TYR A 1 37 ? 0.693 12.382 19.578 1.00 0.00 15 TYR A O 13
ATOM 21062 N N . THR A 1 38 ? 2.660 13.417 19.593 1.00 0.00 16 THR A N 13
ATOM 21063 C CA . THR A 1 38 ? 2.985 12.960 18.255 1.00 0.00 16 THR A CA 13
ATOM 21064 C C . THR A 1 38 ? 3.871 11.716 18.291 1.00 0.00 16 THR A C 13
ATOM 21065 O O . THR A 1 38 ? 4.857 11.657 19.027 1.00 0.00 16 THR A O 13
ATOM 21076 N N . TYR A 1 39 ? 3.495 10.721 17.499 1.00 0.00 17 TYR A N 13
ATOM 21077 C CA . TYR A 1 39 ? 4.278 9.503 17.354 1.00 0.00 17 TYR A CA 13
ATOM 21078 C C . TYR A 1 39 ? 4.156 9.023 15.921 1.00 0.00 17 TYR A C 13
ATOM 21079 O O . TYR A 1 39 ? 3.360 9.561 15.158 1.00 0.00 17 TYR A O 13
ATOM 21097 N N . GLU A 1 40 ? 4.933 8.032 15.544 1.00 0.00 18 GLU A N 13
ATOM 21098 C CA . GLU A 1 40 ? 4.856 7.493 14.203 1.00 0.00 18 GLU A CA 13
ATOM 21099 C C . GLU A 1 40 ? 4.055 6.200 14.188 1.00 0.00 18 GLU A C 13
ATOM 21100 O O . GLU A 1 40 ? 4.421 5.222 14.841 1.00 0.00 18 GLU A O 13
ATOM 21112 N N . ASP A 1 41 ? 2.942 6.197 13.475 1.00 0.00 19 ASP A N 13
ATOM 21113 C CA . ASP A 1 41 ? 2.205 4.972 13.239 1.00 0.00 19 ASP A CA 13
ATOM 21114 C C . ASP A 1 41 ? 2.220 4.660 11.749 1.00 0.00 19 ASP A C 13
ATOM 21115 O O . ASP A 1 41 ? 1.214 4.815 11.054 1.00 0.00 19 ASP A O 13
ATOM 21124 N N . GLY A 1 42 ? 3.386 4.286 11.249 1.00 0.00 20 GLY A N 13
ATOM 21125 C CA . GLY A 1 42 ? 3.514 3.955 9.848 1.00 0.00 20 GLY A CA 13
ATOM 21126 C C . GLY A 1 42 ? 4.169 5.058 9.038 1.00 0.00 20 GLY A C 13
ATOM 21127 O O . GLY A 1 42 ? 5.340 5.378 9.242 1.00 0.00 20 GLY A O 13
ATOM 21131 N N . ALA A 1 43 ? 3.403 5.662 8.140 1.00 0.00 21 ALA A N 13
ATOM 21132 C CA . ALA A 1 43 ? 3.945 6.626 7.187 1.00 0.00 21 ALA A CA 13
ATOM 21133 C C . ALA A 1 43 ? 3.527 8.052 7.530 1.00 0.00 21 ALA A C 13
ATOM 21134 O O . ALA A 1 43 ? 3.595 8.949 6.691 1.00 0.00 21 ALA A O 13
ATOM 21141 N N . LEU A 1 44 ? 3.110 8.262 8.766 1.00 0.00 22 LEU A N 13
ATOM 21142 C CA . LEU A 1 44 ? 2.688 9.580 9.206 1.00 0.00 22 LEU A CA 13
ATOM 21143 C C . LEU A 1 44 ? 2.851 9.712 10.712 1.00 0.00 22 LEU A C 13
ATOM 21144 O O . LEU A 1 44 ? 3.402 8.830 11.360 1.00 0.00 22 LEU A O 13
ATOM 21160 N N . LEU A 1 45 ? 2.400 10.832 11.247 1.00 0.00 23 LEU A N 13
ATOM 21161 C CA . LEU A 1 45 ? 2.397 11.066 12.681 1.00 0.00 23 LEU A CA 13
ATOM 21162 C C . LEU A 1 45 ? 0.957 11.138 13.176 1.00 0.00 23 LEU A C 13
ATOM 21163 O O . LEU A 1 45 ? 0.106 11.749 12.532 1.00 0.00 23 LEU A O 13
ATOM 21179 N N . VAL A 1 46 ? 0.672 10.511 14.302 1.00 0.00 24 VAL A N 13
ATOM 21180 C CA . VAL A 1 46 ? -0.677 10.475 14.832 1.00 0.00 24 VAL A CA 13
ATOM 21181 C C . VAL A 1 46 ? -0.715 11.085 16.229 1.00 0.00 24 VAL A C 13
ATOM 21182 O O . VAL A 1 46 ? 0.165 10.820 17.040 1.00 0.00 24 VAL A O 13
ATOM 21195 N N . CYS A 1 47 ? -1.716 11.906 16.509 1.00 0.00 25 CYS A N 13
ATOM 21196 C CA . CYS A 1 47 ? -1.902 12.429 17.853 1.00 0.00 25 CYS A CA 13
ATOM 21197 C C . CYS A 1 47 ? -3.027 11.686 18.559 1.00 0.00 25 CYS A C 13
ATOM 21198 O O . CYS A 1 47 ? -4.204 11.900 18.252 1.00 0.00 25 CYS A O 13
ATOM 21205 N N . PRO A 1 48 ? -2.688 10.793 19.503 1.00 0.00 26 PRO A N 13
ATOM 21206 C CA . PRO A 1 48 ? -3.679 10.070 20.295 1.00 0.00 26 PRO A CA 13
ATOM 21207 C C . PRO A 1 48 ? -4.536 11.018 21.125 1.00 0.00 26 PRO A C 13
ATOM 21208 O O . PRO A 1 48 ? -5.677 10.704 21.462 1.00 0.00 26 PRO A O 13
ATOM 21219 N N . GLU A 1 49 ? -3.985 12.191 21.437 1.00 0.00 27 GLU A N 13
ATOM 21220 C CA . GLU A 1 49 ? -4.702 13.168 22.239 1.00 0.00 27 GLU A CA 13
ATOM 21221 C C . GLU A 1 49 ? -5.874 13.750 21.463 1.00 0.00 27 GLU A C 13
ATOM 21222 O O . GLU A 1 49 ? -7.017 13.638 21.903 1.00 0.00 27 GLU A O 13
ATOM 21234 N N . CYS A 1 50 ? -5.619 14.373 20.310 1.00 0.00 28 CYS A N 13
ATOM 21235 C CA . CYS A 1 50 ? -6.683 14.972 19.521 1.00 0.00 28 CYS A CA 13
ATOM 21236 C C . CYS A 1 50 ? -7.504 13.935 18.765 1.00 0.00 28 CYS A C 13
ATOM 21237 O O . CYS A 1 50 ? -8.535 14.283 18.187 1.00 0.00 28 CYS A O 13
ATOM 21244 N N . ALA A 1 51 ? -7.063 12.672 18.752 1.00 0.00 29 ALA A N 13
ATOM 21245 C CA . ALA A 1 51 ? -7.700 11.644 17.933 1.00 0.00 29 ALA A CA 13
ATOM 21246 C C . ALA A 1 51 ? -7.683 12.019 16.452 1.00 0.00 29 ALA A C 13
ATOM 21247 O O . ALA A 1 51 ? -8.643 11.769 15.718 1.00 0.00 29 ALA A O 13
ATOM 21254 N N . HIS A 1 52 ? -6.573 12.595 16.015 1.00 0.00 30 HIS A N 13
ATOM 21255 C CA . HIS A 1 52 ? -6.426 13.022 14.632 1.00 0.00 30 HIS A CA 13
ATOM 21256 C C . HIS A 1 52 ? -4.965 12.918 14.220 1.00 0.00 30 HIS A C 13
ATOM 21257 O O . HIS A 1 52 ? -4.073 13.294 14.980 1.00 0.00 30 HIS A O 13
ATOM 21272 N N . GLU A 1 53 ? -4.725 12.409 13.025 1.00 0.00 31 GLU A N 13
ATOM 21273 C CA . GLU A 1 53 ? -3.368 12.236 12.524 1.00 0.00 31 GLU A CA 13
ATOM 21274 C C . GLU A 1 53 ? -3.015 13.310 11.499 1.00 0.00 31 GLU A C 13
ATOM 21275 O O . GLU A 1 53 ? -3.862 14.130 11.131 1.00 0.00 31 GLU A O 13
ATOM 21287 N N . TRP A 1 54 ? -1.762 13.309 11.058 1.00 0.00 32 TRP A N 13
ATOM 21288 C CA . TRP A 1 54 ? -1.281 14.275 10.079 1.00 0.00 32 TRP A CA 13
ATOM 21289 C C . TRP A 1 54 ? 0.070 13.826 9.541 1.00 0.00 32 TRP A C 13
ATOM 21290 O O . TRP A 1 54 ? 0.730 12.986 10.138 1.00 0.00 32 TRP A O 13
ATOM 21311 N N . SER A 1 55 ? 0.468 14.364 8.414 1.00 0.00 33 SER A N 13
ATOM 21312 C CA . SER A 1 55 ? 1.779 14.080 7.869 1.00 0.00 33 SER A CA 13
ATOM 21313 C C . SER A 1 55 ? 2.685 15.293 8.062 1.00 0.00 33 SER A C 13
ATOM 21314 O O . SER A 1 55 ? 2.273 16.423 7.810 1.00 0.00 33 SER A O 13
ATOM 21322 N N . PRO A 1 56 ? 3.931 15.073 8.511 1.00 0.00 34 PRO A N 13
ATOM 21323 C CA . PRO A 1 56 ? 4.854 16.158 8.862 1.00 0.00 34 PRO A CA 13
ATOM 21324 C C . PRO A 1 56 ? 5.123 17.107 7.698 1.00 0.00 34 PRO A C 13
ATOM 21325 O O . PRO A 1 56 ? 4.974 18.320 7.827 1.00 0.00 34 PRO A O 13
ATOM 21336 N N . ASN A 1 57 ? 5.511 16.551 6.558 1.00 0.00 35 ASN A N 13
ATOM 21337 C CA . ASN A 1 57 ? 5.852 17.373 5.400 1.00 0.00 35 ASN A CA 13
ATOM 21338 C C . ASN A 1 57 ? 4.994 17.029 4.191 1.00 0.00 35 ASN A C 13
ATOM 21339 O O . ASN A 1 57 ? 4.851 17.840 3.277 1.00 0.00 35 ASN A O 13
ATOM 21350 N N . GLU A 1 58 ? 4.409 15.839 4.192 1.00 0.00 36 GLU A N 13
ATOM 21351 C CA . GLU A 1 58 ? 3.648 15.368 3.039 1.00 0.00 36 GLU A CA 13
ATOM 21352 C C . GLU A 1 58 ? 2.236 15.948 3.039 1.00 0.00 36 GLU A C 13
ATOM 21353 O O . GLU A 1 58 ? 1.534 15.885 2.032 1.00 0.00 36 GLU A O 13
ATOM 21365 N N . ALA A 1 59 ? 1.830 16.514 4.171 1.00 0.00 37 ALA A N 13
ATOM 21366 C CA . ALA A 1 59 ? 0.483 17.056 4.323 1.00 0.00 37 ALA A CA 13
ATOM 21367 C C . ALA A 1 59 ? 0.198 18.144 3.294 1.00 0.00 37 ALA A C 13
ATOM 21368 O O . ALA A 1 59 ? -0.780 18.064 2.551 1.00 0.00 37 ALA A O 13
ATOM 21375 N N . ALA A 1 60 ? 1.063 19.150 3.251 1.00 0.00 38 ALA A N 13
ATOM 21376 C CA . ALA A 1 60 ? 0.878 20.279 2.352 1.00 0.00 38 ALA A CA 13
ATOM 21377 C C . ALA A 1 60 ? 1.051 19.853 0.898 1.00 0.00 38 ALA A C 13
ATOM 21378 O O . ALA A 1 60 ? 0.154 20.036 0.076 1.00 0.00 38 ALA A O 13
ATOM 21385 N N . THR A 1 61 ? 2.205 19.282 0.585 1.00 0.00 39 THR A N 13
ATOM 21386 C CA . THR A 1 61 ? 2.472 18.800 -0.759 1.00 0.00 39 THR A CA 13
ATOM 21387 C C . THR A 1 61 ? 3.264 17.497 -0.740 1.00 0.00 39 THR A C 13
ATOM 21388 O O . THR A 1 61 ? 4.361 17.425 -0.185 1.00 0.00 39 THR A O 13
ATOM 21399 N N . ALA A 1 62 ? 2.681 16.467 -1.334 1.00 0.00 40 ALA A N 13
ATOM 21400 C CA . ALA A 1 62 ? 3.333 15.173 -1.475 1.00 0.00 40 ALA A CA 13
ATOM 21401 C C . ALA A 1 62 ? 3.081 14.628 -2.872 1.00 0.00 40 ALA A C 13
ATOM 21402 O O . ALA A 1 62 ? 2.980 13.417 -3.078 1.00 0.00 40 ALA A O 13
ATOM 21409 N N . SER A 1 63 ? 2.990 15.538 -3.830 1.00 0.00 41 SER A N 13
ATOM 21410 C CA . SER A 1 63 ? 2.643 15.183 -5.194 1.00 0.00 41 SER A CA 13
ATOM 21411 C C . SER A 1 63 ? 3.772 14.419 -5.882 1.00 0.00 41 SER A C 13
ATOM 21412 O O . SER A 1 63 ? 4.792 14.993 -6.273 1.00 0.00 41 SER A O 13
ATOM 21420 N N . ASP A 1 64 ? 3.583 13.115 -6.002 1.00 0.00 42 ASP A N 13
ATOM 21421 C CA . ASP A 1 64 ? 4.531 12.247 -6.691 1.00 0.00 42 ASP A CA 13
ATOM 21422 C C . ASP A 1 64 ? 3.819 11.550 -7.839 1.00 0.00 42 ASP A C 13
ATOM 21423 O O . ASP A 1 64 ? 4.391 10.728 -8.553 1.00 0.00 42 ASP A O 13
ATOM 21432 N N . ASP A 1 65 ? 2.562 11.939 -8.012 1.00 0.00 43 ASP A N 13
ATOM 21433 C CA . ASP A 1 65 ? 1.650 11.317 -8.971 1.00 0.00 43 ASP A CA 13
ATOM 21434 C C . ASP A 1 65 ? 1.384 9.875 -8.562 1.00 0.00 43 ASP A C 13
ATOM 21435 O O . ASP A 1 65 ? 2.152 8.969 -8.889 1.00 0.00 43 ASP A O 13
ATOM 21444 N N . GLY A 1 66 ? 0.317 9.673 -7.808 1.00 0.00 44 GLY A N 13
ATOM 21445 C CA . GLY A 1 66 ? -0.015 8.342 -7.344 1.00 0.00 44 GLY A CA 13
ATOM 21446 C C . GLY A 1 66 ? -1.067 7.679 -8.203 1.00 0.00 44 GLY A C 13
ATOM 21447 O O . GLY A 1 66 ? -1.369 6.505 -8.025 1.00 0.00 44 GLY A O 13
ATOM 21451 N N . LYS A 1 67 ? -1.609 8.430 -9.150 1.00 0.00 45 LYS A N 13
ATOM 21452 C CA . LYS A 1 67 ? -2.689 7.932 -9.996 1.00 0.00 45 LYS A CA 13
ATOM 21453 C C . LYS A 1 67 ? -2.169 6.939 -11.032 1.00 0.00 45 LYS A C 13
ATOM 21454 O O . LYS A 1 67 ? -2.936 6.151 -11.585 1.00 0.00 45 LYS A O 13
ATOM 21473 N N . VAL A 1 68 ? -0.875 6.993 -11.316 1.00 0.00 46 VAL A N 13
ATOM 21474 C CA . VAL A 1 68 ? -0.266 6.023 -12.211 1.00 0.00 46 VAL A CA 13
ATOM 21475 C C . VAL A 1 68 ? 0.124 4.771 -11.429 1.00 0.00 46 VAL A C 13
ATOM 21476 O O . VAL A 1 68 ? 0.881 4.836 -10.459 1.00 0.00 46 VAL A O 13
ATOM 21489 N N . ILE A 1 69 ? -0.405 3.639 -11.861 1.00 0.00 47 ILE A N 13
ATOM 21490 C CA . ILE A 1 69 ? -0.251 2.382 -11.140 1.00 0.00 47 ILE A CA 13
ATOM 21491 C C . ILE A 1 69 ? 1.110 1.744 -11.454 1.00 0.00 47 ILE A C 13
ATOM 21492 O O . ILE A 1 69 ? 1.574 1.784 -12.597 1.00 0.00 47 ILE A O 13
ATOM 21508 N N . LYS A 1 70 ? 1.749 1.179 -10.437 1.00 0.00 48 LYS A N 13
ATOM 21509 C CA . LYS A 1 70 ? 3.066 0.561 -10.584 1.00 0.00 48 LYS A CA 13
ATOM 21510 C C . LYS A 1 70 ? 3.003 -0.951 -10.334 1.00 0.00 48 LYS A C 13
ATOM 21511 O O . LYS A 1 70 ? 1.949 -1.483 -9.990 1.00 0.00 48 LYS A O 13
ATOM 21530 N N . ASP A 1 71 ? 4.131 -1.639 -10.515 1.00 0.00 49 ASP A N 13
ATOM 21531 C CA . ASP A 1 71 ? 4.214 -3.084 -10.262 1.00 0.00 49 ASP A CA 13
ATOM 21532 C C . ASP A 1 71 ? 5.109 -3.386 -9.056 1.00 0.00 49 ASP A C 13
ATOM 21533 O O . ASP A 1 71 ? 5.782 -2.501 -8.529 1.00 0.00 49 ASP A O 13
ATOM 21542 N N . SER A 1 72 ? 5.123 -4.658 -8.648 1.00 0.00 50 SER A N 13
ATOM 21543 C CA . SER A 1 72 ? 5.994 -5.114 -7.553 1.00 0.00 50 SER A CA 13
ATOM 21544 C C . SER A 1 72 ? 7.447 -5.211 -8.023 1.00 0.00 50 SER A C 13
ATOM 21545 O O . SER A 1 72 ? 8.374 -5.411 -7.240 1.00 0.00 50 SER A O 13
ATOM 21553 N N . VAL A 1 73 ? 7.603 -5.045 -9.318 1.00 0.00 51 VAL A N 13
ATOM 21554 C CA . VAL A 1 73 ? 8.891 -5.208 -9.976 1.00 0.00 51 VAL A CA 13
ATOM 21555 C C . VAL A 1 73 ? 9.650 -3.892 -9.988 1.00 0.00 51 VAL A C 13
ATOM 21556 O O . VAL A 1 73 ? 10.842 -3.831 -10.298 1.00 0.00 51 VAL A O 13
ATOM 21569 N N . GLY A 1 74 ? 8.939 -2.846 -9.633 1.00 0.00 52 GLY A N 13
ATOM 21570 C CA . GLY A 1 74 ? 9.517 -1.519 -9.606 1.00 0.00 52 GLY A CA 13
ATOM 21571 C C . GLY A 1 74 ? 9.240 -0.762 -10.881 1.00 0.00 52 GLY A C 13
ATOM 21572 O O . GLY A 1 74 ? 9.614 0.404 -11.022 1.00 0.00 52 GLY A O 13
ATOM 21576 N N . ASN A 1 75 ? 8.581 -1.427 -11.818 1.00 0.00 53 ASN A N 13
ATOM 21577 C CA . ASN A 1 75 ? 8.254 -0.802 -13.087 1.00 0.00 53 ASN A CA 13
ATOM 21578 C C . ASN A 1 75 ? 6.891 -0.141 -13.048 1.00 0.00 53 ASN A C 13
ATOM 21579 O O . ASN A 1 75 ? 6.086 -0.371 -12.149 1.00 0.00 53 ASN A O 13
ATOM 21590 N N . VAL A 1 76 ? 6.673 0.668 -14.058 1.00 0.00 54 VAL A N 13
ATOM 21591 C CA . VAL A 1 76 ? 5.449 1.439 -14.190 1.00 0.00 54 VAL A CA 13
ATOM 21592 C C . VAL A 1 76 ? 4.704 1.015 -15.439 1.00 0.00 54 VAL A C 13
ATOM 21593 O O . VAL A 1 76 ? 5.315 0.784 -16.485 1.00 0.00 54 VAL A O 13
ATOM 21606 N N . LEU A 1 77 ? 3.391 0.922 -15.342 1.00 0.00 55 LEU A N 13
ATOM 21607 C CA . LEU A 1 77 ? 2.592 0.402 -16.425 1.00 0.00 55 LEU A CA 13
ATOM 21608 C C . LEU A 1 77 ? 2.066 1.530 -17.287 1.00 0.00 55 LEU A C 13
ATOM 21609 O O . LEU A 1 77 ? 2.217 2.710 -16.959 1.00 0.00 55 LEU A O 13
ATOM 21625 N N . GLN A 1 78 ? 1.446 1.162 -18.383 1.00 0.00 56 GLN A N 13
ATOM 21626 C CA . GLN A 1 78 ? 0.840 2.122 -19.273 1.00 0.00 56 GLN A CA 13
ATOM 21627 C C . GLN A 1 78 ? -0.583 1.680 -19.546 1.00 0.00 56 GLN A C 13
ATOM 21628 O O . GLN A 1 78 ? -0.872 0.482 -19.518 1.00 0.00 56 GLN A O 13
ATOM 21642 N N . ASP A 1 79 ? -1.467 2.624 -19.802 1.00 0.00 57 ASP A N 13
ATOM 21643 C CA . ASP A 1 79 ? -2.858 2.301 -20.055 1.00 0.00 57 ASP A CA 13
ATOM 21644 C C . ASP A 1 79 ? -2.991 1.594 -21.398 1.00 0.00 57 ASP A C 13
ATOM 21645 O O . ASP A 1 79 ? -3.019 2.230 -22.452 1.00 0.00 57 ASP A O 13
ATOM 21654 N N . GLY A 1 80 ? -3.019 0.273 -21.349 1.00 0.00 58 GLY A N 13
ATOM 21655 C CA . GLY A 1 80 ? -3.097 -0.518 -22.557 1.00 0.00 58 GLY A CA 13
ATOM 21656 C C . GLY A 1 80 ? -1.966 -1.526 -22.652 1.00 0.00 58 GLY A C 13
ATOM 21657 O O . GLY A 1 80 ? -1.952 -2.369 -23.552 1.00 0.00 58 GLY A O 13
ATOM 21661 N N . ASP A 1 81 ? -1.012 -1.426 -21.731 1.00 0.00 59 ASP A N 13
ATOM 21662 C CA . ASP A 1 81 ? 0.133 -2.336 -21.692 1.00 0.00 59 ASP A CA 13
ATOM 21663 C C . ASP A 1 81 ? -0.287 -3.724 -21.218 1.00 0.00 59 ASP A C 13
ATOM 21664 O O . ASP A 1 81 ? -1.438 -3.938 -20.831 1.00 0.00 59 ASP A O 13
ATOM 21673 N N . THR A 1 82 ? 0.652 -4.656 -21.225 1.00 0.00 60 THR A N 13
ATOM 21674 C CA . THR A 1 82 ? 0.390 -6.024 -20.815 1.00 0.00 60 THR A CA 13
ATOM 21675 C C . THR A 1 82 ? 0.995 -6.268 -19.443 1.00 0.00 60 THR A C 13
ATOM 21676 O O . THR A 1 82 ? 2.109 -5.831 -19.181 1.00 0.00 60 THR A O 13
ATOM 21687 N N . ILE A 1 83 ? 0.266 -6.947 -18.566 1.00 0.00 61 ILE A N 13
ATOM 21688 C CA . ILE A 1 83 ? 0.761 -7.213 -17.224 1.00 0.00 61 ILE A CA 13
ATOM 21689 C C . ILE A 1 83 ? 0.765 -8.712 -16.950 1.00 0.00 61 ILE A C 13
ATOM 21690 O O . ILE A 1 83 ? 0.166 -9.489 -17.692 1.00 0.00 61 ILE A O 13
ATOM 21706 N N . THR A 1 84 ? 1.472 -9.119 -15.914 1.00 0.00 62 THR A N 13
ATOM 21707 C CA . THR A 1 84 ? 1.471 -10.503 -15.483 1.00 0.00 62 THR A CA 13
ATOM 21708 C C . THR A 1 84 ? 1.662 -10.600 -13.972 1.00 0.00 62 THR A C 13
ATOM 21709 O O . THR A 1 84 ? 2.607 -10.043 -13.418 1.00 0.00 62 THR A O 13
ATOM 21720 N N . VAL A 1 85 ? 0.732 -11.277 -13.315 1.00 0.00 63 VAL A N 13
ATOM 21721 C CA . VAL A 1 85 ? 0.823 -11.523 -11.889 1.00 0.00 63 VAL A CA 13
ATOM 21722 C C . VAL A 1 85 ? 2.001 -12.451 -11.613 1.00 0.00 63 VAL A C 13
ATOM 21723 O O . VAL A 1 85 ? 2.149 -13.498 -12.243 1.00 0.00 63 VAL A O 13
ATOM 21736 N N . ILE A 1 86 ? 2.894 -12.018 -10.757 1.00 0.00 64 ILE A N 13
ATOM 21737 C CA . ILE A 1 86 ? 4.048 -12.827 -10.412 1.00 0.00 64 ILE A CA 13
ATOM 21738 C C . ILE A 1 86 ? 3.864 -13.638 -9.135 1.00 0.00 64 ILE A C 13
ATOM 21739 O O . ILE A 1 86 ? 4.848 -14.126 -8.580 1.00 0.00 64 ILE A O 13
ATOM 21755 N N . LYS A 1 87 ? 2.638 -13.824 -8.661 1.00 0.00 65 LYS A N 13
ATOM 21756 C CA . LYS A 1 87 ? 2.415 -14.589 -7.441 1.00 0.00 65 LYS A CA 13
ATOM 21757 C C . LYS A 1 87 ? 1.127 -15.401 -7.572 1.00 0.00 65 LYS A C 13
ATOM 21758 O O . LYS A 1 87 ? 0.335 -15.171 -8.487 1.00 0.00 65 LYS A O 13
ATOM 21777 N N . ASP A 1 88 ? 0.958 -16.388 -6.704 1.00 0.00 66 ASP A N 13
ATOM 21778 C CA . ASP A 1 88 ? -0.300 -17.129 -6.653 1.00 0.00 66 ASP A CA 13
ATOM 21779 C C . ASP A 1 88 ? -1.349 -16.416 -5.806 1.00 0.00 66 ASP A C 13
ATOM 21780 O O . ASP A 1 88 ? -1.184 -16.201 -4.604 1.00 0.00 66 ASP A O 13
ATOM 21789 N N . LEU A 1 89 ? -2.413 -16.018 -6.479 1.00 0.00 67 LEU A N 13
ATOM 21790 C CA . LEU A 1 89 ? -3.588 -15.440 -5.846 1.00 0.00 67 LEU A CA 13
ATOM 21791 C C . LEU A 1 89 ? -4.821 -16.182 -6.353 1.00 0.00 67 LEU A C 13
ATOM 21792 O O . LEU A 1 89 ? -4.862 -16.601 -7.496 1.00 0.00 67 LEU A O 13
ATOM 21808 N N . LYS A 1 90 ? -5.804 -16.383 -5.513 1.00 0.00 68 LYS A N 13
ATOM 21809 C CA . LYS A 1 90 ? -7.064 -16.955 -5.969 1.00 0.00 68 LYS A CA 13
ATOM 21810 C C . LYS A 1 90 ? -8.039 -15.854 -6.361 1.00 0.00 68 LYS A C 13
ATOM 21811 O O . LYS A 1 90 ? -7.730 -14.670 -6.231 1.00 0.00 68 LYS A O 13
ATOM 21830 N N . VAL A 1 91 ? -9.221 -16.240 -6.830 1.00 0.00 69 VAL A N 13
ATOM 21831 C CA . VAL A 1 91 ? -10.245 -15.276 -7.197 1.00 0.00 69 VAL A CA 13
ATOM 21832 C C . VAL A 1 91 ? -11.542 -15.677 -6.507 1.00 0.00 69 VAL A C 13
ATOM 21833 O O . VAL A 1 91 ? -11.944 -16.840 -6.569 1.00 0.00 69 VAL A O 13
ATOM 21846 N N . LYS A 1 92 ? -12.186 -14.734 -5.843 1.00 0.00 70 LYS A N 13
ATOM 21847 C CA . LYS A 1 92 ? -13.335 -15.050 -5.012 1.00 0.00 70 LYS A CA 13
ATOM 21848 C C . LYS A 1 92 ? -14.602 -15.251 -5.848 1.00 0.00 70 LYS A C 13
ATOM 21849 O O . LYS A 1 92 ? -15.189 -16.333 -5.841 1.00 0.00 70 LYS A O 13
ATOM 21868 N N . GLY A 1 93 ? -15.006 -14.224 -6.585 1.00 0.00 71 GLY A N 13
ATOM 21869 C CA . GLY A 1 93 ? -16.240 -14.298 -7.355 1.00 0.00 71 GLY A CA 13
ATOM 21870 C C . GLY A 1 93 ? -16.016 -14.817 -8.763 1.00 0.00 71 GLY A C 13
ATOM 21871 O O . GLY A 1 93 ? -16.626 -14.339 -9.718 1.00 0.00 71 GLY A O 13
ATOM 21875 N N . SER A 1 94 ? -15.115 -15.775 -8.890 1.00 0.00 72 SER A N 13
ATOM 21876 C CA . SER A 1 94 ? -14.784 -16.345 -10.173 1.00 0.00 72 SER A CA 13
ATOM 21877 C C . SER A 1 94 ? -14.483 -17.831 -10.025 1.00 0.00 72 SER A C 13
ATOM 21878 O O . SER A 1 94 ? -14.288 -18.319 -8.910 1.00 0.00 72 SER A O 13
ATOM 21886 N N . SER A 1 95 ? -14.427 -18.540 -11.139 1.00 0.00 73 SER A N 13
ATOM 21887 C CA . SER A 1 95 ? -13.888 -19.889 -11.152 1.00 0.00 73 SER A CA 13
ATOM 21888 C C . SER A 1 95 ? -12.419 -19.824 -11.565 1.00 0.00 73 SER A C 13
ATOM 21889 O O . SER A 1 95 ? -11.736 -20.840 -11.702 1.00 0.00 73 SER A O 13
ATOM 21897 N N . LEU A 1 96 ? -11.956 -18.593 -11.754 1.00 0.00 74 LEU A N 13
ATOM 21898 C CA . LEU A 1 96 ? -10.588 -18.309 -12.142 1.00 0.00 74 LEU A CA 13
ATOM 21899 C C . LEU A 1 96 ? -9.643 -18.406 -10.957 1.00 0.00 74 LEU A C 13
ATOM 21900 O O . LEU A 1 96 ? -10.067 -18.562 -9.810 1.00 0.00 74 LEU A O 13
ATOM 21916 N N . VAL A 1 97 ? -8.363 -18.256 -11.254 1.00 0.00 75 VAL A N 13
ATOM 21917 C CA . VAL A 1 97 ? -7.280 -18.557 -10.333 1.00 0.00 75 VAL A CA 13
ATOM 21918 C C . VAL A 1 97 ? -6.072 -17.771 -10.827 1.00 0.00 75 VAL A C 13
ATOM 21919 O O . VAL A 1 97 ? -5.601 -17.992 -11.945 1.00 0.00 75 VAL A O 13
ATOM 21932 N N . VAL A 1 98 ? -5.591 -16.851 -10.030 1.00 0.00 76 VAL A N 13
ATOM 21933 C CA . VAL A 1 98 ? -4.538 -15.949 -10.461 1.00 0.00 76 VAL A CA 13
ATOM 21934 C C . VAL A 1 98 ? -3.160 -16.565 -10.210 1.00 0.00 76 VAL A C 13
ATOM 21935 O O . VAL A 1 98 ? -2.635 -16.536 -9.106 1.00 0.00 76 VAL A O 13
ATOM 21948 N N . LYS A 1 99 ? -2.587 -17.137 -11.250 1.00 0.00 77 LYS A N 13
ATOM 21949 C CA . LYS A 1 99 ? -1.318 -17.842 -11.121 1.00 0.00 77 LYS A CA 13
ATOM 21950 C C . LYS A 1 99 ? -0.171 -17.036 -11.717 1.00 0.00 77 LYS A C 13
ATOM 21951 O O . LYS A 1 99 ? -0.365 -16.319 -12.695 1.00 0.00 77 LYS A O 13
ATOM 21970 N N . VAL A 1 100 ? 1.005 -17.136 -11.097 1.00 0.00 78 VAL A N 13
ATOM 21971 C CA . VAL A 1 100 ? 2.210 -16.456 -11.582 1.00 0.00 78 VAL A CA 13
ATOM 21972 C C . VAL A 1 100 ? 2.416 -16.694 -13.089 1.00 0.00 78 VAL A C 13
ATOM 21973 O O . VAL A 1 100 ? 2.891 -17.745 -13.524 1.00 0.00 78 VAL A O 13
ATOM 21986 N N . GLY A 1 101 ? 2.001 -15.715 -13.878 1.00 0.00 79 GLY A N 13
ATOM 21987 C CA . GLY A 1 101 ? 2.070 -15.828 -15.326 1.00 0.00 79 GLY A CA 13
ATOM 21988 C C . GLY A 1 101 ? 0.733 -15.489 -15.965 1.00 0.00 79 GLY A C 13
ATOM 21989 O O . GLY A 1 101 ? 0.546 -15.641 -17.171 1.00 0.00 79 GLY A O 13
ATOM 21993 N N . THR A 1 102 ? -0.194 -15.050 -15.117 1.00 0.00 80 THR A N 13
ATOM 21994 C CA . THR A 1 102 ? -1.503 -14.607 -15.577 1.00 0.00 80 THR A CA 13
ATOM 21995 C C . THR A 1 102 ? -1.340 -13.396 -16.493 1.00 0.00 80 THR A C 13
ATOM 21996 O O . THR A 1 102 ? -1.092 -12.281 -16.051 1.00 0.00 80 THR A O 13
ATOM 22007 N N . LYS A 1 103 ? -1.489 -13.635 -17.774 1.00 0.00 81 LYS A N 13
ATOM 22008 C CA . LYS A 1 103 ? -1.225 -12.588 -18.736 1.00 0.00 81 LYS A CA 13
ATOM 22009 C C . LYS A 1 103 ? -2.491 -11.851 -19.112 1.00 0.00 81 LYS A C 13
ATOM 22010 O O . LYS A 1 103 ? -3.410 -12.414 -19.706 1.00 0.00 81 LYS A O 13
ATOM 22029 N N . VAL A 1 104 ? -2.518 -10.583 -18.751 1.00 0.00 82 VAL A N 13
ATOM 22030 C CA . VAL A 1 104 ? -3.642 -9.719 -19.038 1.00 0.00 82 VAL A CA 13
ATOM 22031 C C . VAL A 1 104 ? -3.149 -8.408 -19.630 1.00 0.00 82 VAL A C 13
ATOM 22032 O O . VAL A 1 104 ? -2.396 -7.670 -18.993 1.00 0.00 82 VAL A O 13
ATOM 22045 N N . LYS A 1 105 ? -3.542 -8.142 -20.860 1.00 0.00 83 LYS A N 13
ATOM 22046 C CA . LYS A 1 105 ? -3.093 -6.948 -21.543 1.00 0.00 83 LYS A CA 13
ATOM 22047 C C . LYS A 1 105 ? -4.181 -5.909 -21.688 1.00 0.00 83 LYS A C 13
ATOM 22048 O O . LYS A 1 105 ? -5.354 -6.157 -21.406 1.00 0.00 83 LYS A O 13
ATOM 22067 N N . ASN A 1 106 ? -3.731 -4.737 -22.112 1.00 0.00 84 ASN A N 13
ATOM 22068 C CA . ASN A 1 106 ? -4.600 -3.622 -22.443 1.00 0.00 84 ASN A CA 13
ATOM 22069 C C . ASN A 1 106 ? -5.242 -3.061 -21.189 1.00 0.00 84 ASN A C 13
ATOM 22070 O O . ASN A 1 106 ? -6.399 -2.641 -21.221 1.00 0.00 84 ASN A O 13
ATOM 22081 N N . ILE A 1 107 ? -4.497 -3.049 -20.079 1.00 0.00 85 ILE A N 13
ATOM 22082 C CA . ILE A 1 107 ? -5.022 -2.608 -18.792 1.00 0.00 85 ILE A CA 13
ATOM 22083 C C . ILE A 1 107 ? -5.501 -1.158 -18.778 1.00 0.00 85 ILE A C 13
ATOM 22084 O O . ILE A 1 107 ? -5.351 -0.407 -19.743 1.00 0.00 85 ILE A O 13
ATOM 22100 N N . ARG A 1 108 ? -6.054 -0.792 -17.638 1.00 0.00 86 ARG A N 13
ATOM 22101 C CA . ARG A 1 108 ? -6.578 0.531 -17.383 1.00 0.00 86 ARG A CA 13
ATOM 22102 C C . ARG A 1 108 ? -6.040 1.033 -16.051 1.00 0.00 86 ARG A C 13
ATOM 22103 O O . ARG A 1 108 ? -6.192 0.374 -15.020 1.00 0.00 86 ARG A O 13
ATOM 22124 N N . LEU A 1 109 ? -5.380 2.177 -16.079 1.00 0.00 87 LEU A N 13
ATOM 22125 C CA . LEU A 1 109 ? -4.865 2.784 -14.865 1.00 0.00 87 LEU A CA 13
ATOM 22126 C C . LEU A 1 109 ? -6.021 3.408 -14.092 1.00 0.00 87 LEU A C 13
ATOM 22127 O O . LEU A 1 109 ? -6.588 4.416 -14.514 1.00 0.00 87 LEU A O 13
ATOM 22143 N N . VAL A 1 110 ? -6.373 2.796 -12.968 1.00 0.00 88 VAL A N 13
ATOM 22144 C CA . VAL A 1 110 ? -7.587 3.159 -12.243 1.00 0.00 88 VAL A CA 13
ATOM 22145 C C . VAL A 1 110 ? -7.434 4.485 -11.503 1.00 0.00 88 VAL A C 13
ATOM 22146 O O . VAL A 1 110 ? -6.323 4.957 -11.266 1.00 0.00 88 VAL A O 13
ATOM 22159 N N . ASP A 1 111 ? -8.573 5.076 -11.146 1.00 0.00 89 ASP A N 13
ATOM 22160 C CA . ASP A 1 111 ? -8.622 6.319 -10.375 1.00 0.00 89 ASP A CA 13
ATOM 22161 C C . ASP A 1 111 ? -8.349 6.049 -8.906 1.00 0.00 89 ASP A C 13
ATOM 22162 O O . ASP A 1 111 ? -8.891 6.702 -8.013 1.00 0.00 89 ASP A O 13
ATOM 22171 N N . GLY A 1 112 ? -7.487 5.100 -8.684 1.00 0.00 90 GLY A N 13
ATOM 22172 C CA . GLY A 1 112 ? -7.085 4.711 -7.362 1.00 0.00 90 GLY A CA 13
ATOM 22173 C C . GLY A 1 112 ? -5.600 4.493 -7.353 1.00 0.00 90 GLY A C 13
ATOM 22174 O O . GLY A 1 112 ? -5.075 3.824 -8.237 1.00 0.00 90 GLY A O 13
ATOM 22178 N N . ASP A 1 113 ? -4.922 5.046 -6.367 1.00 0.00 91 ASP A N 13
ATOM 22179 C CA . ASP A 1 113 ? -3.463 5.117 -6.384 1.00 0.00 91 ASP A CA 13
ATOM 22180 C C . ASP A 1 113 ? -2.811 3.736 -6.281 1.00 0.00 91 ASP A C 13
ATOM 22181 O O . ASP A 1 113 ? -1.588 3.612 -6.371 1.00 0.00 91 ASP A O 13
ATOM 22190 N N . HIS A 1 114 ? -3.617 2.702 -6.065 1.00 0.00 92 HIS A N 13
ATOM 22191 C CA . HIS A 1 114 ? -3.088 1.352 -5.938 1.00 0.00 92 HIS A CA 13
ATOM 22192 C C . HIS A 1 114 ? -3.401 0.436 -7.122 1.00 0.00 92 HIS A C 13
ATOM 22193 O O . HIS A 1 114 ? -2.522 -0.295 -7.572 1.00 0.00 92 HIS A O 13
ATOM 22208 N N . ASP A 1 115 ? -4.645 0.420 -7.600 1.00 0.00 93 ASP A N 13
ATOM 22209 C CA . ASP A 1 115 ? -5.163 -0.709 -8.382 1.00 0.00 93 ASP A CA 13
ATOM 22210 C C . ASP A 1 115 ? -4.992 -0.602 -9.883 1.00 0.00 93 ASP A C 13
ATOM 22211 O O . ASP A 1 115 ? -4.944 0.474 -10.460 1.00 0.00 93 ASP A O 13
ATOM 22220 N N . ILE A 1 116 ? -4.932 -1.774 -10.491 1.00 0.00 94 ILE A N 13
ATOM 22221 C CA . ILE A 1 116 ? -4.893 -1.931 -11.932 1.00 0.00 94 ILE A CA 13
ATOM 22222 C C . ILE A 1 116 ? -6.185 -2.530 -12.432 1.00 0.00 94 ILE A C 13
ATOM 22223 O O . ILE A 1 116 ? -6.647 -3.536 -11.923 1.00 0.00 94 ILE A O 13
ATOM 22239 N N . ASP A 1 117 ? -6.770 -1.918 -13.420 1.00 0.00 95 ASP A N 13
ATOM 22240 C CA . ASP A 1 117 ? -7.938 -2.482 -14.043 1.00 0.00 95 ASP A CA 13
ATOM 22241 C C . ASP A 1 117 ? -7.477 -3.236 -15.269 1.00 0.00 95 ASP A C 13
ATOM 22242 O O . ASP A 1 117 ? -6.653 -2.740 -16.030 1.00 0.00 95 ASP A O 13
ATOM 22251 N N . CYS A 1 118 ? -7.953 -4.443 -15.441 1.00 0.00 96 CYS A N 13
ATOM 22252 C CA . CYS A 1 118 ? -7.383 -5.315 -16.443 1.00 0.00 96 CYS A CA 13
ATOM 22253 C C . CYS A 1 118 ? -8.456 -6.080 -17.204 1.00 0.00 96 CYS A C 13
ATOM 22254 O O . CYS A 1 118 ? -9.480 -6.458 -16.640 1.00 0.00 96 CYS A O 13
ATOM 22262 N N . LYS A 1 119 ? -8.204 -6.307 -18.488 1.00 0.00 97 LYS A N 13
ATOM 22263 C CA . LYS A 1 119 ? -9.155 -6.990 -19.351 1.00 0.00 97 LYS A CA 13
ATOM 22264 C C . LYS A 1 119 ? -8.859 -8.475 -19.396 1.00 0.00 97 LYS A C 13
ATOM 22265 O O . LYS A 1 119 ? -7.894 -8.911 -20.022 1.00 0.00 97 LYS A O 13
ATOM 22284 N N . ILE A 1 120 ? -9.706 -9.244 -18.760 1.00 0.00 98 ILE A N 13
ATOM 22285 C CA . ILE A 1 120 ? -9.560 -10.679 -18.734 1.00 0.00 98 ILE A CA 13
ATOM 22286 C C . ILE A 1 120 ? -10.581 -11.286 -19.674 1.00 0.00 98 ILE A C 13
ATOM 22287 O O . ILE A 1 120 ? -11.638 -10.691 -19.921 1.00 0.00 98 ILE A O 13
ATOM 22303 N N . ASP A 1 121 ? -10.314 -12.475 -20.175 1.00 0.00 99 ASP A N 13
ATOM 22304 C CA . ASP A 1 121 ? -11.042 -12.941 -21.333 1.00 0.00 99 ASP A CA 13
ATOM 22305 C C . ASP A 1 121 ? -12.102 -13.897 -20.860 1.00 0.00 99 ASP A C 13
ATOM 22306 O O . ASP A 1 121 ? -11.824 -14.796 -20.067 1.00 0.00 99 ASP A O 13
ATOM 22315 N N . GLY A 1 122 ? -13.311 -13.693 -21.306 1.00 0.00 100 GLY A N 13
ATOM 22316 C CA . GLY A 1 122 ? -14.370 -14.563 -20.897 1.00 0.00 100 GLY A CA 13
ATOM 22317 C C . GLY A 1 122 ? -15.256 -13.924 -19.857 1.00 0.00 100 GLY A C 13
ATOM 22318 O O . GLY A 1 122 ? -16.472 -13.879 -20.012 1.00 0.00 100 GLY A O 13
ATOM 22322 N N . ILE A 1 123 ? -14.640 -13.424 -18.792 1.00 0.00 101 ILE A N 13
ATOM 22323 C CA . ILE A 1 123 ? -15.389 -12.821 -17.702 1.00 0.00 101 ILE A CA 13
ATOM 22324 C C . ILE A 1 123 ? -15.472 -11.305 -17.849 1.00 0.00 101 ILE A C 13
ATOM 22325 O O . ILE A 1 123 ? -16.521 -10.713 -17.598 1.00 0.00 101 ILE A O 13
ATOM 22341 N N . GLY A 1 124 ? -14.379 -10.675 -18.266 1.00 0.00 102 GLY A N 13
ATOM 22342 C CA . GLY A 1 124 ? -14.365 -9.230 -18.362 1.00 0.00 102 GLY A CA 13
ATOM 22343 C C . GLY A 1 124 ? -13.194 -8.628 -17.613 1.00 0.00 102 GLY A C 13
ATOM 22344 O O . GLY A 1 124 ? -12.101 -9.175 -17.634 1.00 0.00 102 GLY A O 13
ATOM 22348 N N . ALA A 1 125 ? -13.428 -7.540 -16.907 1.00 0.00 103 ALA A N 13
ATOM 22349 C CA . ALA A 1 125 ? -12.354 -6.796 -16.266 1.00 0.00 103 ALA A CA 13
ATOM 22350 C C . ALA A 1 125 ? -12.261 -7.124 -14.777 1.00 0.00 103 ALA A C 13
ATOM 22351 O O . ALA A 1 125 ? -13.222 -7.611 -14.179 1.00 0.00 103 ALA A O 13
ATOM 22358 N N . MET A 1 126 ? -11.103 -6.850 -14.189 1.00 0.00 104 MET A N 13
ATOM 22359 C CA . MET A 1 126 ? -10.880 -7.098 -12.767 1.00 0.00 104 MET A CA 13
ATOM 22360 C C . MET A 1 126 ? -9.797 -6.160 -12.233 1.00 0.00 104 MET A C 13
ATOM 22361 O O . MET A 1 126 ? -9.074 -5.536 -13.009 1.00 0.00 104 MET A O 13
ATOM 22375 N N . LYS A 1 127 ? -9.694 -6.066 -10.912 1.00 0.00 105 LYS A N 13
ATOM 22376 C CA . LYS A 1 127 ? -8.757 -5.158 -10.268 1.00 0.00 105 LYS A CA 13
ATOM 22377 C C . LYS A 1 127 ? -7.679 -5.941 -9.519 1.00 0.00 105 LYS A C 13
ATOM 22378 O O . LYS A 1 127 ? -7.982 -6.795 -8.688 1.00 0.00 105 LYS A O 13
ATOM 22397 N N . LEU A 1 128 ? -6.427 -5.640 -9.823 1.00 0.00 106 LEU A N 13
ATOM 22398 C CA . LEU A 1 128 ? -5.292 -6.374 -9.294 1.00 0.00 106 LEU A CA 13
ATOM 22399 C C . LEU A 1 128 ? -4.459 -5.504 -8.364 1.00 0.00 106 LEU A C 13
ATOM 22400 O O . LEU A 1 128 ? -4.350 -4.290 -8.556 1.00 0.00 106 LEU A O 13
ATOM 22416 N N . LYS A 1 129 ? -3.887 -6.139 -7.355 1.00 0.00 107 LYS A N 13
ATOM 22417 C CA . LYS A 1 129 ? -3.047 -5.435 -6.412 1.00 0.00 107 LYS A CA 13
ATOM 22418 C C . LYS A 1 129 ? -1.684 -5.160 -7.026 1.00 0.00 107 LYS A C 13
ATOM 22419 O O . LYS A 1 129 ? -1.012 -6.077 -7.496 1.00 0.00 107 LYS A O 13
ATOM 22438 N N . SER A 1 130 ? -1.303 -3.886 -7.017 1.00 0.00 108 SER A N 13
ATOM 22439 C CA . SER A 1 130 ? -0.038 -3.419 -7.581 1.00 0.00 108 SER A CA 13
ATOM 22440 C C . SER A 1 130 ? 1.142 -4.269 -7.124 1.00 0.00 108 SER A C 13
ATOM 22441 O O . SER A 1 130 ? 2.056 -4.556 -7.899 1.00 0.00 108 SER A O 13
ATOM 22449 N N . GLU A 1 131 ? 1.113 -4.692 -5.871 1.00 0.00 109 GLU A N 13
ATOM 22450 C CA . GLU A 1 131 ? 2.223 -5.422 -5.294 1.00 0.00 109 GLU A CA 13
ATOM 22451 C C . GLU A 1 131 ? 2.279 -6.867 -5.784 1.00 0.00 109 GLU A C 13
ATOM 22452 O O . GLU A 1 131 ? 3.213 -7.600 -5.453 1.00 0.00 109 GLU A O 13
ATOM 22464 N N . PHE A 1 132 ? 1.288 -7.300 -6.556 1.00 0.00 110 PHE A N 13
ATOM 22465 C CA . PHE A 1 132 ? 1.290 -8.670 -7.042 1.00 0.00 110 PHE A CA 13
ATOM 22466 C C . PHE A 1 132 ? 1.456 -8.753 -8.559 1.00 0.00 110 PHE A C 13
ATOM 22467 O O . PHE A 1 132 ? 1.373 -9.836 -9.126 1.00 0.00 110 PHE A O 13
ATOM 22484 N N . VAL A 1 133 ? 1.725 -7.635 -9.221 1.00 0.00 111 VAL A N 13
ATOM 22485 C CA . VAL A 1 133 ? 1.784 -7.639 -10.683 1.00 0.00 111 VAL A CA 13
ATOM 22486 C C . VAL A 1 133 ? 3.167 -7.291 -11.233 1.00 0.00 111 VAL A C 13
ATOM 22487 O O . VAL A 1 133 ? 4.073 -6.887 -10.491 1.00 0.00 111 VAL A O 13
ATOM 22500 N N . ARG A 1 134 ? 3.302 -7.451 -12.549 1.00 0.00 112 ARG A N 13
ATOM 22501 C CA . ARG A 1 134 ? 4.540 -7.177 -13.264 1.00 0.00 112 ARG A CA 13
ATOM 22502 C C . ARG A 1 134 ? 4.258 -6.738 -14.698 1.00 0.00 112 ARG A C 13
ATOM 22503 O O . ARG A 1 134 ? 3.451 -7.354 -15.394 1.00 0.00 112 ARG A O 13
ATOM 22524 N N . LYS A 1 135 ? 4.926 -5.676 -15.128 1.00 0.00 113 LYS A N 13
ATOM 22525 C CA . LYS A 1 135 ? 4.835 -5.217 -16.503 1.00 0.00 113 LYS A CA 13
ATOM 22526 C C . LYS A 1 135 ? 5.536 -6.187 -17.444 1.00 0.00 113 LYS A C 13
ATOM 22527 O O . LYS A 1 135 ? 6.734 -6.445 -17.311 1.00 0.00 113 LYS A O 13
ATOM 22546 N N . VAL A 1 136 ? 4.781 -6.725 -18.382 1.00 0.00 114 VAL A N 13
ATOM 22547 C CA . VAL A 1 136 ? 5.326 -7.612 -19.399 1.00 0.00 114 VAL A CA 13
ATOM 22548 C C . VAL A 1 136 ? 5.687 -6.829 -20.651 1.00 0.00 114 VAL A C 13
ATOM 22549 O O . VAL A 1 136 ? 6.859 -6.644 -20.970 1.00 0.00 114 VAL A O 13
ATOM 22562 N N . GLY A 1 137 ? 4.659 -6.365 -21.348 1.00 0.00 115 GLY A N 13
ATOM 22563 C CA . GLY A 1 137 ? 4.853 -5.689 -22.610 1.00 0.00 115 GLY A CA 13
ATOM 22564 C C . GLY A 1 137 ? 4.036 -6.323 -23.719 1.00 0.00 115 GLY A C 13
ATOM 22565 O O . GLY A 1 137 ? 3.428 -5.625 -24.532 1.00 0.00 115 GLY A O 13
ATOM 22569 N N . SER A 1 138 ? 4.012 -7.651 -23.749 1.00 0.00 116 SER A N 13
ATOM 22570 C CA . SER A 1 138 ? 3.277 -8.389 -24.770 1.00 0.00 116 SER A CA 13
ATOM 22571 C C . SER A 1 138 ? 2.879 -9.768 -24.244 1.00 0.00 116 SER A C 13
ATOM 22572 O O . SER A 1 138 ? 3.726 -10.421 -23.597 1.00 0.00 116 SER A O 13
ATOM 22582 N N . MET A 1 23 ? 7.775 20.742 15.955 1.00 0.00 1 MET A N 14
ATOM 22583 C CA . MET A 1 23 ? 6.465 20.738 15.266 1.00 0.00 1 MET A CA 14
ATOM 22584 C C . MET A 1 23 ? 6.608 20.359 13.798 1.00 0.00 1 MET A C 14
ATOM 22585 O O . MET A 1 23 ? 5.625 20.297 13.062 1.00 0.00 1 MET A O 14
ATOM 22599 N N . VAL A 1 24 ? 7.832 20.113 13.378 1.00 0.00 2 VAL A N 14
ATOM 22600 C CA . VAL A 1 24 ? 8.109 19.747 12.000 1.00 0.00 2 VAL A CA 14
ATOM 22601 C C . VAL A 1 24 ? 9.422 18.963 11.905 1.00 0.00 2 VAL A C 14
ATOM 22602 O O . VAL A 1 24 ? 10.291 19.104 12.769 1.00 0.00 2 VAL A O 14
ATOM 22615 N N . SER A 1 25 ? 9.533 18.112 10.879 1.00 0.00 3 SER A N 14
ATOM 22616 C CA . SER A 1 25 ? 10.758 17.366 10.595 1.00 0.00 3 SER A CA 14
ATOM 22617 C C . SER A 1 25 ? 11.022 16.305 11.660 1.00 0.00 3 SER A C 14
ATOM 22618 O O . SER A 1 25 ? 12.155 16.117 12.107 1.00 0.00 3 SER A O 14
ATOM 22626 N N . THR A 1 26 ? 9.971 15.605 12.048 1.00 0.00 4 THR A N 14
ATOM 22627 C CA . THR A 1 26 ? 10.081 14.542 13.027 1.00 0.00 4 THR A CA 14
ATOM 22628 C C . THR A 1 26 ? 8.971 13.520 12.811 1.00 0.00 4 THR A C 14
ATOM 22629 O O . THR A 1 26 ? 7.823 13.885 12.553 1.00 0.00 4 THR A O 14
ATOM 22640 N N . LEU A 1 27 ? 9.315 12.244 12.886 1.00 0.00 5 LEU A N 14
ATOM 22641 C CA . LEU A 1 27 ? 8.340 11.191 12.660 1.00 0.00 5 LEU A CA 14
ATOM 22642 C C . LEU A 1 27 ? 8.032 10.454 13.955 1.00 0.00 5 LEU A C 14
ATOM 22643 O O . LEU A 1 27 ? 8.886 10.351 14.840 1.00 0.00 5 LEU A O 14
ATOM 22659 N N . PRO A 1 28 ? 6.799 9.954 14.085 1.00 0.00 6 PRO A N 14
ATOM 22660 C CA . PRO A 1 28 ? 6.376 9.166 15.242 1.00 0.00 6 PRO A CA 14
ATOM 22661 C C . PRO A 1 28 ? 6.972 7.762 15.217 1.00 0.00 6 PRO A C 14
ATOM 22662 O O . PRO A 1 28 ? 7.444 7.299 14.176 1.00 0.00 6 PRO A O 14
ATOM 22673 N N . PRO A 1 29 ? 6.969 7.066 16.363 1.00 0.00 7 PRO A N 14
ATOM 22674 C CA . PRO A 1 29 ? 7.474 5.701 16.453 1.00 0.00 7 PRO A CA 14
ATOM 22675 C C . PRO A 1 29 ? 6.533 4.691 15.804 1.00 0.00 7 PRO A C 14
ATOM 22676 O O . PRO A 1 29 ? 5.570 5.052 15.126 1.00 0.00 7 PRO A O 14
ATOM 22687 N N . CYS A 1 30 ? 6.811 3.423 16.033 1.00 0.00 8 CYS A N 14
ATOM 22688 C CA . CYS A 1 30 ? 5.994 2.353 15.495 1.00 0.00 8 CYS A CA 14
ATOM 22689 C C . CYS A 1 30 ? 5.026 1.859 16.555 1.00 0.00 8 CYS A C 14
ATOM 22690 O O . CYS A 1 30 ? 5.434 1.576 17.677 1.00 0.00 8 CYS A O 14
ATOM 22697 N N . PRO A 1 31 ? 3.733 1.743 16.214 1.00 0.00 9 PRO A N 14
ATOM 22698 C CA . PRO A 1 31 ? 2.706 1.275 17.152 1.00 0.00 9 PRO A CA 14
ATOM 22699 C C . PRO A 1 31 ? 2.832 -0.215 17.463 1.00 0.00 9 PRO A C 14
ATOM 22700 O O . PRO A 1 31 ? 1.956 -0.804 18.095 1.00 0.00 9 PRO A O 14
ATOM 22711 N N . GLN A 1 32 ? 3.922 -0.819 17.012 1.00 0.00 10 GLN A N 14
ATOM 22712 C CA . GLN A 1 32 ? 4.180 -2.221 17.275 1.00 0.00 10 GLN A CA 14
ATOM 22713 C C . GLN A 1 32 ? 5.513 -2.417 17.976 1.00 0.00 10 GLN A C 14
ATOM 22714 O O . GLN A 1 32 ? 5.632 -3.289 18.839 1.00 0.00 10 GLN A O 14
ATOM 22728 N N . CYS A 1 33 ? 6.529 -1.629 17.623 1.00 0.00 11 CYS A N 14
ATOM 22729 C CA . CYS A 1 33 ? 7.849 -1.780 18.219 1.00 0.00 11 CYS A CA 14
ATOM 22730 C C . CYS A 1 33 ? 8.110 -0.629 19.180 1.00 0.00 11 CYS A C 14
ATOM 22731 O O . CYS A 1 33 ? 8.594 -0.829 20.291 1.00 0.00 11 CYS A O 14
ATOM 22738 N N . ASN A 1 34 ? 7.793 0.586 18.708 1.00 0.00 12 ASN A N 14
ATOM 22739 C CA . ASN A 1 34 ? 7.990 1.830 19.466 1.00 0.00 12 ASN A CA 14
ATOM 22740 C C . ASN A 1 34 ? 9.473 2.202 19.596 1.00 0.00 12 ASN A C 14
ATOM 22741 O O . ASN A 1 34 ? 9.797 3.305 20.023 1.00 0.00 12 ASN A O 14
ATOM 22752 N N . SER A 1 35 ? 10.352 1.280 19.201 1.00 0.00 13 SER A N 14
ATOM 22753 C CA . SER A 1 35 ? 11.802 1.483 19.259 1.00 0.00 13 SER A CA 14
ATOM 22754 C C . SER A 1 35 ? 12.207 2.875 18.759 1.00 0.00 13 SER A C 14
ATOM 22755 O O . SER A 1 35 ? 12.509 3.753 19.568 1.00 0.00 13 SER A O 14
ATOM 22763 N N . GLU A 1 36 ? 12.179 3.057 17.428 1.00 0.00 14 GLU A N 14
ATOM 22764 C CA . GLU A 1 36 ? 12.534 4.333 16.769 1.00 0.00 14 GLU A CA 14
ATOM 22765 C C . GLU A 1 36 ? 12.910 4.122 15.298 1.00 0.00 14 GLU A C 14
ATOM 22766 O O . GLU A 1 36 ? 13.172 5.086 14.579 1.00 0.00 14 GLU A O 14
ATOM 22778 N N . TYR A 1 37 ? 12.938 2.867 14.850 1.00 0.00 15 TYR A N 14
ATOM 22779 C CA . TYR A 1 37 ? 13.360 2.533 13.489 1.00 0.00 15 TYR A CA 14
ATOM 22780 C C . TYR A 1 37 ? 12.266 2.834 12.472 1.00 0.00 15 TYR A C 14
ATOM 22781 O O . TYR A 1 37 ? 12.118 2.130 11.480 1.00 0.00 15 TYR A O 14
ATOM 22799 N N . THR A 1 38 ? 11.510 3.883 12.718 1.00 0.00 16 THR A N 14
ATOM 22800 C CA . THR A 1 38 ? 10.438 4.278 11.834 1.00 0.00 16 THR A CA 14
ATOM 22801 C C . THR A 1 38 ? 10.885 5.445 10.952 1.00 0.00 16 THR A C 14
ATOM 22802 O O . THR A 1 38 ? 11.595 6.344 11.409 1.00 0.00 16 THR A O 14
ATOM 22813 N N . TYR A 1 39 ? 10.472 5.420 9.693 1.00 0.00 17 TYR A N 14
ATOM 22814 C CA . TYR A 1 39 ? 10.899 6.413 8.718 1.00 0.00 17 TYR A CA 14
ATOM 22815 C C . TYR A 1 39 ? 9.810 6.565 7.664 1.00 0.00 17 TYR A C 14
ATOM 22816 O O . TYR A 1 39 ? 8.806 5.863 7.724 1.00 0.00 17 TYR A O 14
ATOM 22834 N N . GLU A 1 40 ? 9.983 7.471 6.711 1.00 0.00 18 GLU A N 14
ATOM 22835 C CA . GLU A 1 40 ? 8.980 7.654 5.672 1.00 0.00 18 GLU A CA 14
ATOM 22836 C C . GLU A 1 40 ? 9.483 7.172 4.314 1.00 0.00 18 GLU A C 14
ATOM 22837 O O . GLU A 1 40 ? 10.536 7.597 3.830 1.00 0.00 18 GLU A O 14
ATOM 22849 N N . ASP A 1 41 ? 8.722 6.272 3.713 1.00 0.00 19 ASP A N 14
ATOM 22850 C CA . ASP A 1 41 ? 8.996 5.791 2.371 1.00 0.00 19 ASP A CA 14
ATOM 22851 C C . ASP A 1 41 ? 7.911 6.282 1.418 1.00 0.00 19 ASP A C 14
ATOM 22852 O O . ASP A 1 41 ? 7.057 5.515 0.970 1.00 0.00 19 ASP A O 14
ATOM 22861 N N . GLY A 1 42 ? 7.915 7.580 1.157 1.00 0.00 20 GLY A N 14
ATOM 22862 C CA . GLY A 1 42 ? 6.963 8.149 0.230 1.00 0.00 20 GLY A CA 14
ATOM 22863 C C . GLY A 1 42 ? 5.826 8.880 0.918 1.00 0.00 20 GLY A C 14
ATOM 22864 O O . GLY A 1 42 ? 6.021 9.956 1.489 1.00 0.00 20 GLY A O 14
ATOM 22868 N N . ALA A 1 43 ? 4.644 8.279 0.888 1.00 0.00 21 ALA A N 14
ATOM 22869 C CA . ALA A 1 43 ? 3.427 8.945 1.338 1.00 0.00 21 ALA A CA 14
ATOM 22870 C C . ALA A 1 43 ? 2.930 8.384 2.664 1.00 0.00 21 ALA A C 14
ATOM 22871 O O . ALA A 1 43 ? 1.780 8.597 3.045 1.00 0.00 21 ALA A O 14
ATOM 22878 N N . LEU A 1 44 ? 3.804 7.694 3.376 1.00 0.00 22 LEU A N 14
ATOM 22879 C CA . LEU A 1 44 ? 3.439 7.094 4.644 1.00 0.00 22 LEU A CA 14
ATOM 22880 C C . LEU A 1 44 ? 4.681 6.806 5.462 1.00 0.00 22 LEU A C 14
ATOM 22881 O O . LEU A 1 44 ? 5.779 7.191 5.081 1.00 0.00 22 LEU A O 14
ATOM 22897 N N . LEU A 1 45 ? 4.494 6.151 6.593 1.00 0.00 23 LEU A N 14
ATOM 22898 C CA . LEU A 1 45 ? 5.601 5.713 7.422 1.00 0.00 23 LEU A CA 14
ATOM 22899 C C . LEU A 1 45 ? 5.682 4.191 7.400 1.00 0.00 23 LEU A C 14
ATOM 22900 O O . LEU A 1 45 ? 4.671 3.509 7.527 1.00 0.00 23 LEU A O 14
ATOM 22916 N N . VAL A 1 46 ? 6.874 3.658 7.231 1.00 0.00 24 VAL A N 14
ATOM 22917 C CA . VAL A 1 46 ? 7.047 2.220 7.223 1.00 0.00 24 VAL A CA 14
ATOM 22918 C C . VAL A 1 46 ? 8.083 1.831 8.260 1.00 0.00 24 VAL A C 14
ATOM 22919 O O . VAL A 1 46 ? 9.069 2.542 8.468 1.00 0.00 24 VAL A O 14
ATOM 22932 N N . CYS A 1 47 ? 7.839 0.734 8.937 1.00 0.00 25 CYS A N 14
ATOM 22933 C CA . CYS A 1 47 ? 8.766 0.236 9.929 1.00 0.00 25 CYS A CA 14
ATOM 22934 C C . CYS A 1 47 ? 9.516 -0.961 9.375 1.00 0.00 25 CYS A C 14
ATOM 22935 O O . CYS A 1 47 ? 8.952 -2.050 9.246 1.00 0.00 25 CYS A O 14
ATOM 22942 N N . PRO A 1 48 ? 10.794 -0.769 9.023 1.00 0.00 26 PRO A N 14
ATOM 22943 C CA . PRO A 1 48 ? 11.640 -1.843 8.511 1.00 0.00 26 PRO A CA 14
ATOM 22944 C C . PRO A 1 48 ? 11.908 -2.885 9.587 1.00 0.00 26 PRO A C 14
ATOM 22945 O O . PRO A 1 48 ? 12.359 -3.994 9.303 1.00 0.00 26 PRO A O 14
ATOM 22956 N N . GLU A 1 49 ? 11.604 -2.510 10.826 1.00 0.00 27 GLU A N 14
ATOM 22957 C CA . GLU A 1 49 ? 11.841 -3.367 11.970 1.00 0.00 27 GLU A CA 14
ATOM 22958 C C . GLU A 1 49 ? 10.879 -4.554 11.962 1.00 0.00 27 GLU A C 14
ATOM 22959 O O . GLU A 1 49 ? 11.320 -5.702 11.945 1.00 0.00 27 GLU A O 14
ATOM 22971 N N . CYS A 1 50 ? 9.566 -4.300 11.984 1.00 0.00 28 CYS A N 14
ATOM 22972 C CA . CYS A 1 50 ? 8.598 -5.397 11.987 1.00 0.00 28 CYS A CA 14
ATOM 22973 C C . CYS A 1 50 ? 7.957 -5.633 10.622 1.00 0.00 28 CYS A C 14
ATOM 22974 O O . CYS A 1 50 ? 6.996 -6.400 10.528 1.00 0.00 28 CYS A O 14
ATOM 22981 N N . ALA A 1 51 ? 8.472 -4.997 9.562 1.00 0.00 29 ALA A N 14
ATOM 22982 C CA . ALA A 1 51 ? 7.964 -5.221 8.205 1.00 0.00 29 ALA A CA 14
ATOM 22983 C C . ALA A 1 51 ? 6.481 -4.877 8.070 1.00 0.00 29 ALA A C 14
ATOM 22984 O O . ALA A 1 51 ? 5.710 -5.634 7.482 1.00 0.00 29 ALA A O 14
ATOM 22991 N N . HIS A 1 52 ? 6.082 -3.731 8.599 1.00 0.00 30 HIS A N 14
ATOM 22992 C CA . HIS A 1 52 ? 4.709 -3.269 8.433 1.00 0.00 30 HIS A CA 14
ATOM 22993 C C . HIS A 1 52 ? 4.668 -1.759 8.258 1.00 0.00 30 HIS A C 14
ATOM 22994 O O . HIS A 1 52 ? 5.234 -1.016 9.061 1.00 0.00 30 HIS A O 14
ATOM 23009 N N . GLU A 1 53 ? 4.010 -1.323 7.200 1.00 0.00 31 GLU A N 14
ATOM 23010 C CA . GLU A 1 53 ? 3.836 0.091 6.925 1.00 0.00 31 GLU A CA 14
ATOM 23011 C C . GLU A 1 53 ? 2.534 0.591 7.555 1.00 0.00 31 GLU A C 14
ATOM 23012 O O . GLU A 1 53 ? 1.627 -0.203 7.814 1.00 0.00 31 GLU A O 14
ATOM 23024 N N . TRP A 1 54 ? 2.447 1.895 7.808 1.00 0.00 32 TRP A N 14
ATOM 23025 C CA . TRP A 1 54 ? 1.263 2.479 8.430 1.00 0.00 32 TRP A CA 14
ATOM 23026 C C . TRP A 1 54 ? 1.199 3.976 8.138 1.00 0.00 32 TRP A C 14
ATOM 23027 O O . TRP A 1 54 ? 2.189 4.582 7.744 1.00 0.00 32 TRP A O 14
ATOM 23048 N N . SER A 1 55 ? 0.034 4.565 8.311 1.00 0.00 33 SER A N 14
ATOM 23049 C CA . SER A 1 55 ? -0.120 5.991 8.123 1.00 0.00 33 SER A CA 14
ATOM 23050 C C . SER A 1 55 ? -0.502 6.641 9.451 1.00 0.00 33 SER A C 14
ATOM 23051 O O . SER A 1 55 ? -1.448 6.208 10.105 1.00 0.00 33 SER A O 14
ATOM 23059 N N . PRO A 1 56 ? 0.236 7.682 9.866 1.00 0.00 34 PRO A N 14
ATOM 23060 C CA . PRO A 1 56 ? 0.035 8.330 11.167 1.00 0.00 34 PRO A CA 14
ATOM 23061 C C . PRO A 1 56 ? -1.360 8.933 11.330 1.00 0.00 34 PRO A C 14
ATOM 23062 O O . PRO A 1 56 ? -2.021 8.712 12.346 1.00 0.00 34 PRO A O 14
ATOM 23073 N N . ASN A 1 57 ? -1.814 9.681 10.331 1.00 0.00 35 ASN A N 14
ATOM 23074 C CA . ASN A 1 57 ? -3.091 10.379 10.441 1.00 0.00 35 ASN A CA 14
ATOM 23075 C C . ASN A 1 57 ? -4.108 9.879 9.425 1.00 0.00 35 ASN A C 14
ATOM 23076 O O . ASN A 1 57 ? -5.302 9.828 9.717 1.00 0.00 35 ASN A O 14
ATOM 23087 N N . GLU A 1 58 ? -3.641 9.509 8.238 1.00 0.00 36 GLU A N 14
ATOM 23088 C CA . GLU A 1 58 ? -4.534 9.078 7.163 1.00 0.00 36 GLU A CA 14
ATOM 23089 C C . GLU A 1 58 ? -5.219 7.754 7.502 1.00 0.00 36 GLU A C 14
ATOM 23090 O O . GLU A 1 58 ? -6.322 7.481 7.033 1.00 0.00 36 GLU A O 14
ATOM 23102 N N . ALA A 1 59 ? -4.574 6.940 8.329 1.00 0.00 37 ALA A N 14
ATOM 23103 C CA . ALA A 1 59 ? -5.172 5.683 8.768 1.00 0.00 37 ALA A CA 14
ATOM 23104 C C . ALA A 1 59 ? -6.394 5.957 9.640 1.00 0.00 37 ALA A C 14
ATOM 23105 O O . ALA A 1 59 ? -7.346 5.177 9.664 1.00 0.00 37 ALA A O 14
ATOM 23112 N N . ALA A 1 60 ? -6.355 7.074 10.353 1.00 0.00 38 ALA A N 14
ATOM 23113 C CA . ALA A 1 60 ? -7.478 7.500 11.172 1.00 0.00 38 ALA A CA 14
ATOM 23114 C C . ALA A 1 60 ? -8.485 8.280 10.331 1.00 0.00 38 ALA A C 14
ATOM 23115 O O . ALA A 1 60 ? -9.633 7.864 10.167 1.00 0.00 38 ALA A O 14
ATOM 23122 N N . THR A 1 61 ? -8.039 9.404 9.790 1.00 0.00 39 THR A N 14
ATOM 23123 C CA . THR A 1 61 ? -8.882 10.246 8.961 1.00 0.00 39 THR A CA 14
ATOM 23124 C C . THR A 1 61 ? -8.600 9.999 7.487 1.00 0.00 39 THR A C 14
ATOM 23125 O O . THR A 1 61 ? -7.518 10.318 6.993 1.00 0.00 39 THR A O 14
ATOM 23136 N N . ALA A 1 62 ? -9.571 9.433 6.795 1.00 0.00 40 ALA A N 14
ATOM 23137 C CA . ALA A 1 62 ? -9.417 9.119 5.386 1.00 0.00 40 ALA A CA 14
ATOM 23138 C C . ALA A 1 62 ? -10.700 9.419 4.630 1.00 0.00 40 ALA A C 14
ATOM 23139 O O . ALA A 1 62 ? -11.715 9.780 5.229 1.00 0.00 40 ALA A O 14
ATOM 23146 N N . SER A 1 63 ? -10.645 9.273 3.319 1.00 0.00 41 SER A N 14
ATOM 23147 C CA . SER A 1 63 ? -11.807 9.464 2.476 1.00 0.00 41 SER A CA 14
ATOM 23148 C C . SER A 1 63 ? -12.407 8.107 2.145 1.00 0.00 41 SER A C 14
ATOM 23149 O O . SER A 1 63 ? -11.722 7.230 1.611 1.00 0.00 41 SER A O 14
ATOM 23157 N N . ASP A 1 64 ? -13.670 7.924 2.476 1.00 0.00 42 ASP A N 14
ATOM 23158 C CA . ASP A 1 64 ? -14.309 6.637 2.285 1.00 0.00 42 ASP A CA 14
ATOM 23159 C C . ASP A 1 64 ? -15.008 6.561 0.947 1.00 0.00 42 ASP A C 14
ATOM 23160 O O . ASP A 1 64 ? -15.842 7.401 0.605 1.00 0.00 42 ASP A O 14
ATOM 23169 N N . ASP A 1 65 ? -14.653 5.528 0.218 1.00 0.00 43 ASP A N 14
ATOM 23170 C CA . ASP A 1 65 ? -15.189 5.258 -1.109 1.00 0.00 43 ASP A CA 14
ATOM 23171 C C . ASP A 1 65 ? -14.524 4.005 -1.652 1.00 0.00 43 ASP A C 14
ATOM 23172 O O . ASP A 1 65 ? -13.417 4.060 -2.190 1.00 0.00 43 ASP A O 14
ATOM 23181 N N . GLY A 1 66 ? -15.188 2.871 -1.488 1.00 0.00 44 GLY A N 14
ATOM 23182 C CA . GLY A 1 66 ? -14.569 1.599 -1.806 1.00 0.00 44 GLY A CA 14
ATOM 23183 C C . GLY A 1 66 ? -14.693 1.220 -3.266 1.00 0.00 44 GLY A C 14
ATOM 23184 O O . GLY A 1 66 ? -14.930 0.058 -3.587 1.00 0.00 44 GLY A O 14
ATOM 23188 N N . LYS A 1 67 ? -14.552 2.193 -4.150 1.00 0.00 45 LYS A N 14
ATOM 23189 C CA . LYS A 1 67 ? -14.570 1.919 -5.576 1.00 0.00 45 LYS A CA 14
ATOM 23190 C C . LYS A 1 67 ? -13.153 1.870 -6.120 1.00 0.00 45 LYS A C 14
ATOM 23191 O O . LYS A 1 67 ? -12.843 1.079 -7.011 1.00 0.00 45 LYS A O 14
ATOM 23210 N N . VAL A 1 68 ? -12.294 2.719 -5.577 1.00 0.00 46 VAL A N 14
ATOM 23211 C CA . VAL A 1 68 ? -10.914 2.782 -6.016 1.00 0.00 46 VAL A CA 14
ATOM 23212 C C . VAL A 1 68 ? -10.000 2.189 -4.944 1.00 0.00 46 VAL A C 14
ATOM 23213 O O . VAL A 1 68 ? -10.025 2.605 -3.782 1.00 0.00 46 VAL A O 14
ATOM 23226 N N . ILE A 1 69 ? -9.193 1.222 -5.349 1.00 0.00 47 ILE A N 14
ATOM 23227 C CA . ILE A 1 69 ? -8.411 0.415 -4.413 1.00 0.00 47 ILE A CA 14
ATOM 23228 C C . ILE A 1 69 ? -7.046 1.041 -4.186 1.00 0.00 47 ILE A C 14
ATOM 23229 O O . ILE A 1 69 ? -6.372 1.401 -5.132 1.00 0.00 47 ILE A O 14
ATOM 23245 N N . LYS A 1 70 ? -6.657 1.171 -2.931 1.00 0.00 48 LYS A N 14
ATOM 23246 C CA . LYS A 1 70 ? -5.378 1.770 -2.572 1.00 0.00 48 LYS A CA 14
ATOM 23247 C C . LYS A 1 70 ? -4.278 0.719 -2.430 1.00 0.00 48 LYS A C 14
ATOM 23248 O O . LYS A 1 70 ? -4.525 -0.478 -2.563 1.00 0.00 48 LYS A O 14
ATOM 23267 N N . ASP A 1 71 ? -3.069 1.194 -2.174 1.00 0.00 49 ASP A N 14
ATOM 23268 C CA . ASP A 1 71 ? -1.900 0.340 -1.995 1.00 0.00 49 ASP A CA 14
ATOM 23269 C C . ASP A 1 71 ? -1.359 0.480 -0.569 1.00 0.00 49 ASP A C 14
ATOM 23270 O O . ASP A 1 71 ? -1.854 1.291 0.215 1.00 0.00 49 ASP A O 14
ATOM 23279 N N . SER A 1 72 ? -0.307 -0.278 -0.260 1.00 0.00 50 SER A N 14
ATOM 23280 C CA . SER A 1 72 ? 0.347 -0.207 1.054 1.00 0.00 50 SER A CA 14
ATOM 23281 C C . SER A 1 72 ? 1.227 1.039 1.132 1.00 0.00 50 SER A C 14
ATOM 23282 O O . SER A 1 72 ? 1.805 1.367 2.160 1.00 0.00 50 SER A O 14
ATOM 23290 N N . VAL A 1 73 ? 1.304 1.711 0.006 1.00 0.00 51 VAL A N 14
ATOM 23291 C CA . VAL A 1 73 ? 2.129 2.900 -0.136 1.00 0.00 51 VAL A CA 14
ATOM 23292 C C . VAL A 1 73 ? 1.330 4.147 0.195 1.00 0.00 51 VAL A C 14
ATOM 23293 O O . VAL A 1 73 ? 1.858 5.255 0.285 1.00 0.00 51 VAL A O 14
ATOM 23306 N N . GLY A 1 74 ? 0.046 3.939 0.371 1.00 0.00 52 GLY A N 14
ATOM 23307 C CA . GLY A 1 74 ? -0.856 5.026 0.689 1.00 0.00 52 GLY A CA 14
ATOM 23308 C C . GLY A 1 74 ? -1.469 5.625 -0.554 1.00 0.00 52 GLY A C 14
ATOM 23309 O O . GLY A 1 74 ? -2.353 6.478 -0.477 1.00 0.00 52 GLY A O 14
ATOM 23313 N N . ASN A 1 75 ? -1.005 5.170 -1.707 1.00 0.00 53 ASN A N 14
ATOM 23314 C CA . ASN A 1 75 ? -1.523 5.662 -2.969 1.00 0.00 53 ASN A CA 14
ATOM 23315 C C . ASN A 1 75 ? -2.693 4.824 -3.437 1.00 0.00 53 ASN A C 14
ATOM 23316 O O . ASN A 1 75 ? -2.942 3.739 -2.934 1.00 0.00 53 ASN A O 14
ATOM 23327 N N . VAL A 1 76 ? -3.398 5.370 -4.394 1.00 0.00 54 VAL A N 14
ATOM 23328 C CA . VAL A 1 76 ? -4.542 4.688 -4.965 1.00 0.00 54 VAL A CA 14
ATOM 23329 C C . VAL A 1 76 ? -4.345 4.451 -6.457 1.00 0.00 54 VAL A C 14
ATOM 23330 O O . VAL A 1 76 ? -3.695 5.243 -7.145 1.00 0.00 54 VAL A O 14
ATOM 23343 N N . LEU A 1 77 ? -4.900 3.350 -6.938 1.00 0.00 55 LEU A N 14
ATOM 23344 C CA . LEU A 1 77 ? -4.636 2.843 -8.271 1.00 0.00 55 LEU A CA 14
ATOM 23345 C C . LEU A 1 77 ? -5.707 3.285 -9.255 1.00 0.00 55 LEU A C 14
ATOM 23346 O O . LEU A 1 77 ? -6.669 3.957 -8.890 1.00 0.00 55 LEU A O 14
ATOM 23362 N N . GLN A 1 78 ? -5.523 2.896 -10.502 1.00 0.00 56 GLN A N 14
ATOM 23363 C CA . GLN A 1 78 ? -6.503 3.123 -11.547 1.00 0.00 56 GLN A CA 14
ATOM 23364 C C . GLN A 1 78 ? -6.786 1.799 -12.237 1.00 0.00 56 GLN A C 14
ATOM 23365 O O . GLN A 1 78 ? -5.897 0.950 -12.322 1.00 0.00 56 GLN A O 14
ATOM 23379 N N . ASP A 1 79 ? -8.006 1.604 -12.715 1.00 0.00 57 ASP A N 14
ATOM 23380 C CA . ASP A 1 79 ? -8.357 0.371 -13.402 1.00 0.00 57 ASP A CA 14
ATOM 23381 C C . ASP A 1 79 ? -7.639 0.305 -14.741 1.00 0.00 57 ASP A C 14
ATOM 23382 O O . ASP A 1 79 ? -8.034 0.955 -15.709 1.00 0.00 57 ASP A O 14
ATOM 23391 N N . GLY A 1 80 ? -6.553 -0.442 -14.770 1.00 0.00 58 GLY A N 14
ATOM 23392 C CA . GLY A 1 80 ? -5.760 -0.556 -15.972 1.00 0.00 58 GLY A CA 14
ATOM 23393 C C . GLY A 1 80 ? -4.328 -0.138 -15.733 1.00 0.00 58 GLY A C 14
ATOM 23394 O O . GLY A 1 80 ? -3.471 -0.287 -16.606 1.00 0.00 58 GLY A O 14
ATOM 23398 N N . ASP A 1 81 ? -4.074 0.387 -14.540 1.00 0.00 59 ASP A N 14
ATOM 23399 C CA . ASP A 1 81 ? -2.740 0.835 -14.162 1.00 0.00 59 ASP A CA 14
ATOM 23400 C C . ASP A 1 81 ? -1.832 -0.353 -13.888 1.00 0.00 59 ASP A C 14
ATOM 23401 O O . ASP A 1 81 ? -2.274 -1.503 -13.893 1.00 0.00 59 ASP A O 14
ATOM 23410 N N . THR A 1 82 ? -0.574 -0.066 -13.628 1.00 0.00 60 THR A N 14
ATOM 23411 C CA . THR A 1 82 ? 0.403 -1.091 -13.335 1.00 0.00 60 THR A CA 14
ATOM 23412 C C . THR A 1 82 ? 0.671 -1.127 -11.840 1.00 0.00 60 THR A C 14
ATOM 23413 O O . THR A 1 82 ? 0.781 -0.079 -11.209 1.00 0.00 60 THR A O 14
ATOM 23424 N N . ILE A 1 83 ? 0.761 -2.319 -11.266 1.00 0.00 61 ILE A N 14
ATOM 23425 C CA . ILE A 1 83 ? 1.006 -2.442 -9.840 1.00 0.00 61 ILE A CA 14
ATOM 23426 C C . ILE A 1 83 ? 2.270 -3.244 -9.598 1.00 0.00 61 ILE A C 14
ATOM 23427 O O . ILE A 1 83 ? 2.790 -3.890 -10.508 1.00 0.00 61 ILE A O 14
ATOM 23443 N N . THR A 1 84 ? 2.786 -3.170 -8.391 1.00 0.00 62 THR A N 14
ATOM 23444 C CA . THR A 1 84 ? 3.933 -3.945 -7.995 1.00 0.00 62 THR A CA 14
ATOM 23445 C C . THR A 1 84 ? 3.859 -4.269 -6.503 1.00 0.00 62 THR A C 14
ATOM 23446 O O . THR A 1 84 ? 3.819 -3.372 -5.664 1.00 0.00 62 THR A O 14
ATOM 23457 N N . VAL A 1 85 ? 3.791 -5.556 -6.191 1.00 0.00 63 VAL A N 14
ATOM 23458 C CA . VAL A 1 85 ? 3.789 -6.020 -4.817 1.00 0.00 63 VAL A CA 14
ATOM 23459 C C . VAL A 1 85 ? 5.112 -5.645 -4.163 1.00 0.00 63 VAL A C 14
ATOM 23460 O O . VAL A 1 85 ? 6.179 -5.834 -4.743 1.00 0.00 63 VAL A O 14
ATOM 23473 N N . ILE A 1 86 ? 5.048 -5.027 -3.009 1.00 0.00 64 ILE A N 14
ATOM 23474 C CA . ILE A 1 86 ? 6.264 -4.645 -2.325 1.00 0.00 64 ILE A CA 14
ATOM 23475 C C . ILE A 1 86 ? 6.611 -5.569 -1.166 1.00 0.00 64 ILE A C 14
ATOM 23476 O O . ILE A 1 86 ? 7.449 -5.216 -0.337 1.00 0.00 64 ILE A O 14
ATOM 23492 N N . LYS A 1 87 ? 6.029 -6.766 -1.104 1.00 0.00 65 LYS A N 14
ATOM 23493 C CA . LYS A 1 87 ? 6.309 -7.688 -0.010 1.00 0.00 65 LYS A CA 14
ATOM 23494 C C . LYS A 1 87 ? 6.394 -9.116 -0.566 1.00 0.00 65 LYS A C 14
ATOM 23495 O O . LYS A 1 87 ? 6.034 -9.359 -1.719 1.00 0.00 65 LYS A O 14
ATOM 23514 N N . ASP A 1 88 ? 6.949 -10.026 0.222 1.00 0.00 66 ASP A N 14
ATOM 23515 C CA . ASP A 1 88 ? 6.979 -11.441 -0.158 1.00 0.00 66 ASP A CA 14
ATOM 23516 C C . ASP A 1 88 ? 5.675 -12.171 0.181 1.00 0.00 66 ASP A C 14
ATOM 23517 O O . ASP A 1 88 ? 5.252 -12.246 1.337 1.00 0.00 66 ASP A O 14
ATOM 23526 N N . LEU A 1 89 ? 5.037 -12.671 -0.868 1.00 0.00 67 LEU A N 14
ATOM 23527 C CA . LEU A 1 89 ? 3.858 -13.528 -0.769 1.00 0.00 67 LEU A CA 14
ATOM 23528 C C . LEU A 1 89 ? 4.020 -14.702 -1.738 1.00 0.00 67 LEU A C 14
ATOM 23529 O O . LEU A 1 89 ? 4.571 -14.543 -2.813 1.00 0.00 67 LEU A O 14
ATOM 23545 N N . LYS A 1 90 ? 3.588 -15.884 -1.358 1.00 0.00 68 LYS A N 14
ATOM 23546 C CA . LYS A 1 90 ? 3.579 -17.004 -2.300 1.00 0.00 68 LYS A CA 14
ATOM 23547 C C . LYS A 1 90 ? 2.233 -17.115 -3.018 1.00 0.00 68 LYS A C 14
ATOM 23548 O O . LYS A 1 90 ? 1.314 -16.342 -2.752 1.00 0.00 68 LYS A O 14
ATOM 23567 N N . VAL A 1 91 ? 2.123 -18.083 -3.928 1.00 0.00 69 VAL A N 14
ATOM 23568 C CA . VAL A 1 91 ? 0.890 -18.298 -4.685 1.00 0.00 69 VAL A CA 14
ATOM 23569 C C . VAL A 1 91 ? 0.476 -19.753 -4.535 1.00 0.00 69 VAL A C 14
ATOM 23570 O O . VAL A 1 91 ? 1.303 -20.650 -4.691 1.00 0.00 69 VAL A O 14
ATOM 23583 N N . LYS A 1 92 ? -0.785 -19.998 -4.224 1.00 0.00 70 LYS A N 14
ATOM 23584 C CA . LYS A 1 92 ? -1.245 -21.352 -3.982 1.00 0.00 70 LYS A CA 14
ATOM 23585 C C . LYS A 1 92 ? -1.799 -21.971 -5.260 1.00 0.00 70 LYS A C 14
ATOM 23586 O O . LYS A 1 92 ? -2.613 -21.361 -5.953 1.00 0.00 70 LYS A O 14
ATOM 23605 N N . GLY A 1 93 ? -1.338 -23.175 -5.572 1.00 0.00 71 GLY A N 14
ATOM 23606 C CA . GLY A 1 93 ? -1.832 -23.887 -6.734 1.00 0.00 71 GLY A CA 14
ATOM 23607 C C . GLY A 1 93 ? -0.947 -23.686 -7.942 1.00 0.00 71 GLY A C 14
ATOM 23608 O O . GLY A 1 93 ? -0.883 -24.538 -8.828 1.00 0.00 71 GLY A O 14
ATOM 23612 N N . SER A 1 94 ? -0.258 -22.563 -7.969 1.00 0.00 72 SER A N 14
ATOM 23613 C CA . SER A 1 94 ? 0.609 -22.217 -9.076 1.00 0.00 72 SER A CA 14
ATOM 23614 C C . SER A 1 94 ? 2.062 -22.154 -8.626 1.00 0.00 72 SER A C 14
ATOM 23615 O O . SER A 1 94 ? 2.346 -21.923 -7.452 1.00 0.00 72 SER A O 14
ATOM 23623 N N . SER A 1 95 ? 2.979 -22.339 -9.569 1.00 0.00 73 SER A N 14
ATOM 23624 C CA . SER A 1 95 ? 4.402 -22.258 -9.278 1.00 0.00 73 SER A CA 14
ATOM 23625 C C . SER A 1 95 ? 4.867 -20.805 -9.352 1.00 0.00 73 SER A C 14
ATOM 23626 O O . SER A 1 95 ? 6.056 -20.514 -9.487 1.00 0.00 73 SER A O 14
ATOM 23634 N N . LEU A 1 96 ? 3.906 -19.896 -9.264 1.00 0.00 74 LEU A N 14
ATOM 23635 C CA . LEU A 1 96 ? 4.186 -18.480 -9.219 1.00 0.00 74 LEU A CA 14
ATOM 23636 C C . LEU A 1 96 ? 4.615 -18.099 -7.814 1.00 0.00 74 LEU A C 14
ATOM 23637 O O . LEU A 1 96 ? 4.483 -18.895 -6.882 1.00 0.00 74 LEU A O 14
ATOM 23653 N N . VAL A 1 97 ? 5.064 -16.869 -7.656 1.00 0.00 75 VAL A N 14
ATOM 23654 C CA . VAL A 1 97 ? 5.708 -16.420 -6.437 1.00 0.00 75 VAL A CA 14
ATOM 23655 C C . VAL A 1 97 ? 5.606 -14.906 -6.425 1.00 0.00 75 VAL A C 14
ATOM 23656 O O . VAL A 1 97 ? 6.110 -14.241 -7.332 1.00 0.00 75 VAL A O 14
ATOM 23669 N N . VAL A 1 98 ? 4.942 -14.363 -5.437 1.00 0.00 76 VAL A N 14
ATOM 23670 C CA . VAL A 1 98 ? 4.711 -12.934 -5.389 1.00 0.00 76 VAL A CA 14
ATOM 23671 C C . VAL A 1 98 ? 5.826 -12.252 -4.598 1.00 0.00 76 VAL A C 14
ATOM 23672 O O . VAL A 1 98 ? 5.804 -12.177 -3.378 1.00 0.00 76 VAL A O 14
ATOM 23685 N N . LYS A 1 99 ? 6.807 -11.776 -5.322 1.00 0.00 77 LYS A N 14
ATOM 23686 C CA . LYS A 1 99 ? 7.980 -11.180 -4.712 1.00 0.00 77 LYS A CA 14
ATOM 23687 C C . LYS A 1 99 ? 8.009 -9.682 -4.927 1.00 0.00 77 LYS A C 14
ATOM 23688 O O . LYS A 1 99 ? 7.540 -9.194 -5.945 1.00 0.00 77 LYS A O 14
ATOM 23707 N N . VAL A 1 100 ? 8.542 -8.972 -3.937 1.00 0.00 78 VAL A N 14
ATOM 23708 C CA . VAL A 1 100 ? 8.636 -7.511 -3.981 1.00 0.00 78 VAL A CA 14
ATOM 23709 C C . VAL A 1 100 ? 9.181 -7.034 -5.343 1.00 0.00 78 VAL A C 14
ATOM 23710 O O . VAL A 1 100 ? 10.385 -7.073 -5.611 1.00 0.00 78 VAL A O 14
ATOM 23723 N N . GLY A 1 101 ? 8.258 -6.658 -6.221 1.00 0.00 79 GLY A N 14
ATOM 23724 C CA . GLY A 1 101 ? 8.610 -6.214 -7.558 1.00 0.00 79 GLY A CA 14
ATOM 23725 C C . GLY A 1 101 ? 7.787 -6.935 -8.621 1.00 0.00 79 GLY A C 14
ATOM 23726 O O . GLY A 1 101 ? 7.988 -6.735 -9.818 1.00 0.00 79 GLY A O 14
ATOM 23730 N N . THR A 1 102 ? 6.870 -7.783 -8.155 1.00 0.00 80 THR A N 14
ATOM 23731 C CA . THR A 1 102 ? 5.976 -8.512 -9.050 1.00 0.00 80 THR A CA 14
ATOM 23732 C C . THR A 1 102 ? 5.112 -7.525 -9.832 1.00 0.00 80 THR A C 14
ATOM 23733 O O . THR A 1 102 ? 4.156 -6.954 -9.320 1.00 0.00 80 THR A O 14
ATOM 23744 N N . LYS A 1 103 ? 5.459 -7.350 -11.086 1.00 0.00 81 LYS A N 14
ATOM 23745 C CA . LYS A 1 103 ? 4.815 -6.335 -11.893 1.00 0.00 81 LYS A CA 14
ATOM 23746 C C . LYS A 1 103 ? 3.609 -6.897 -12.611 1.00 0.00 81 LYS A C 14
ATOM 23747 O O . LYS A 1 103 ? 3.723 -7.776 -13.467 1.00 0.00 81 LYS A O 14
ATOM 23766 N N . VAL A 1 104 ? 2.451 -6.376 -12.257 1.00 0.00 82 VAL A N 14
ATOM 23767 C CA . VAL A 1 104 ? 1.195 -6.799 -12.848 1.00 0.00 82 VAL A CA 14
ATOM 23768 C C . VAL A 1 104 ? 0.395 -5.571 -13.256 1.00 0.00 82 VAL A C 14
ATOM 23769 O O . VAL A 1 104 ? -0.013 -4.773 -12.413 1.00 0.00 82 VAL A O 14
ATOM 23782 N N . LYS A 1 105 ? 0.212 -5.400 -14.546 1.00 0.00 83 LYS A N 14
ATOM 23783 C CA . LYS A 1 105 ? -0.459 -4.228 -15.057 1.00 0.00 83 LYS A CA 14
ATOM 23784 C C . LYS A 1 105 ? -1.845 -4.541 -15.580 1.00 0.00 83 LYS A C 14
ATOM 23785 O O . LYS A 1 105 ? -2.198 -5.699 -15.805 1.00 0.00 83 LYS A O 14
ATOM 23804 N N . ASN A 1 106 ? -2.614 -3.473 -15.745 1.00 0.00 84 ASN A N 14
ATOM 23805 C CA . ASN A 1 106 ? -3.974 -3.538 -16.252 1.00 0.00 84 ASN A CA 14
ATOM 23806 C C . ASN A 1 106 ? -4.901 -4.175 -15.234 1.00 0.00 84 ASN A C 14
ATOM 23807 O O . ASN A 1 106 ? -5.757 -4.983 -15.598 1.00 0.00 84 ASN A O 14
ATOM 23818 N N . ILE A 1 107 ? -4.757 -3.823 -13.954 1.00 0.00 85 ILE A N 14
ATOM 23819 C CA . ILE A 1 107 ? -5.628 -4.346 -12.908 1.00 0.00 85 ILE A CA 14
ATOM 23820 C C . ILE A 1 107 ? -7.074 -3.894 -13.060 1.00 0.00 85 ILE A C 14
ATOM 23821 O O . ILE A 1 107 ? -7.417 -3.087 -13.922 1.00 0.00 85 ILE A O 14
ATOM 23837 N N . ARG A 1 108 ? -7.895 -4.426 -12.185 1.00 0.00 86 ARG A N 14
ATOM 23838 C CA . ARG A 1 108 ? -9.300 -4.093 -12.093 1.00 0.00 86 ARG A CA 14
ATOM 23839 C C . ARG A 1 108 ? -9.599 -3.691 -10.662 1.00 0.00 86 ARG A C 14
ATOM 23840 O O . ARG A 1 108 ? -9.284 -4.439 -9.731 1.00 0.00 86 ARG A O 14
ATOM 23861 N N . LEU A 1 109 ? -10.180 -2.522 -10.459 1.00 0.00 87 LEU A N 14
ATOM 23862 C CA . LEU A 1 109 ? -10.546 -2.101 -9.126 1.00 0.00 87 LEU A CA 14
ATOM 23863 C C . LEU A 1 109 ? -11.871 -2.747 -8.755 1.00 0.00 87 LEU A C 14
ATOM 23864 O O . LEU A 1 109 ? -12.885 -2.515 -9.416 1.00 0.00 87 LEU A O 14
ATOM 23880 N N . VAL A 1 110 ? -11.863 -3.573 -7.726 1.00 0.00 88 VAL A N 14
ATOM 23881 C CA . VAL A 1 110 ? -13.065 -4.297 -7.345 1.00 0.00 88 VAL A CA 14
ATOM 23882 C C . VAL A 1 110 ? -13.917 -3.427 -6.429 1.00 0.00 88 VAL A C 14
ATOM 23883 O O . VAL A 1 110 ? -13.538 -2.304 -6.102 1.00 0.00 88 VAL A O 14
ATOM 23896 N N . ASP A 1 111 ? -15.070 -3.927 -6.027 1.00 0.00 89 ASP A N 14
ATOM 23897 C CA . ASP A 1 111 ? -15.934 -3.177 -5.132 1.00 0.00 89 ASP A CA 14
ATOM 23898 C C . ASP A 1 111 ? -15.595 -3.495 -3.698 1.00 0.00 89 ASP A C 14
ATOM 23899 O O . ASP A 1 111 ? -16.176 -4.375 -3.062 1.00 0.00 89 ASP A O 14
ATOM 23908 N N . GLY A 1 112 ? -14.617 -2.786 -3.234 1.00 0.00 90 GLY A N 14
ATOM 23909 C CA . GLY A 1 112 ? -14.093 -2.955 -1.895 1.00 0.00 90 GLY A CA 14
ATOM 23910 C C . GLY A 1 112 ? -12.691 -2.391 -1.801 1.00 0.00 90 GLY A C 14
ATOM 23911 O O . GLY A 1 112 ? -11.912 -2.538 -2.730 1.00 0.00 90 GLY A O 14
ATOM 23915 N N . ASP A 1 113 ? -12.359 -1.753 -0.688 1.00 0.00 91 ASP A N 14
ATOM 23916 C CA . ASP A 1 113 ? -11.092 -1.023 -0.579 1.00 0.00 91 ASP A CA 14
ATOM 23917 C C . ASP A 1 113 ? -9.911 -1.991 -0.458 1.00 0.00 91 ASP A C 14
ATOM 23918 O O . ASP A 1 113 ? -8.764 -1.635 -0.723 1.00 0.00 91 ASP A O 14
ATOM 23927 N N . HIS A 1 114 ? -10.212 -3.222 -0.069 1.00 0.00 92 HIS A N 14
ATOM 23928 C CA . HIS A 1 114 ? -9.204 -4.272 0.075 1.00 0.00 92 HIS A CA 14
ATOM 23929 C C . HIS A 1 114 ? -9.315 -5.283 -1.070 1.00 0.00 92 HIS A C 14
ATOM 23930 O O . HIS A 1 114 ? -9.308 -6.493 -0.849 1.00 0.00 92 HIS A O 14
ATOM 23945 N N . ASP A 1 115 ? -9.342 -4.778 -2.298 1.00 0.00 93 ASP A N 14
ATOM 23946 C CA . ASP A 1 115 ? -9.794 -5.587 -3.423 1.00 0.00 93 ASP A CA 14
ATOM 23947 C C . ASP A 1 115 ? -9.121 -5.212 -4.729 1.00 0.00 93 ASP A C 14
ATOM 23948 O O . ASP A 1 115 ? -9.582 -4.331 -5.443 1.00 0.00 93 ASP A O 14
ATOM 23957 N N . ILE A 1 116 ? -8.036 -5.892 -5.056 1.00 0.00 94 ILE A N 14
ATOM 23958 C CA . ILE A 1 116 ? -7.381 -5.671 -6.332 1.00 0.00 94 ILE A CA 14
ATOM 23959 C C . ILE A 1 116 ? -7.471 -6.901 -7.197 1.00 0.00 94 ILE A C 14
ATOM 23960 O O . ILE A 1 116 ? -6.944 -7.955 -6.858 1.00 0.00 94 ILE A O 14
ATOM 23976 N N . ASP A 1 117 ? -8.163 -6.776 -8.300 1.00 0.00 95 ASP A N 14
ATOM 23977 C CA . ASP A 1 117 ? -8.230 -7.849 -9.250 1.00 0.00 95 ASP A CA 14
ATOM 23978 C C . ASP A 1 117 ? -7.193 -7.594 -10.319 1.00 0.00 95 ASP A C 14
ATOM 23979 O O . ASP A 1 117 ? -7.056 -6.473 -10.794 1.00 0.00 95 ASP A O 14
ATOM 23988 N N . CYS A 1 118 ? -6.440 -8.604 -10.674 1.00 0.00 96 CYS A N 14
ATOM 23989 C CA . CYS A 1 118 ? -5.376 -8.412 -11.633 1.00 0.00 96 CYS A CA 14
ATOM 23990 C C . CYS A 1 118 ? -5.452 -9.448 -12.734 1.00 0.00 96 CYS A C 14
ATOM 23991 O O . CYS A 1 118 ? -5.660 -10.632 -12.478 1.00 0.00 96 CYS A O 14
ATOM 23999 N N . LYS A 1 119 ? -5.299 -8.981 -13.956 1.00 0.00 97 LYS A N 14
ATOM 24000 C CA . LYS A 1 119 ? -5.368 -9.832 -15.123 1.00 0.00 97 LYS A CA 14
ATOM 24001 C C . LYS A 1 119 ? -3.954 -10.124 -15.593 1.00 0.00 97 LYS A C 14
ATOM 24002 O O . LYS A 1 119 ? -3.246 -9.230 -16.055 1.00 0.00 97 LYS A O 14
ATOM 24021 N N . ILE A 1 120 ? -3.536 -11.370 -15.454 1.00 0.00 98 ILE A N 14
ATOM 24022 C CA . ILE A 1 120 ? -2.152 -11.722 -15.699 1.00 0.00 98 ILE A CA 14
ATOM 24023 C C . ILE A 1 120 ? -2.034 -12.651 -16.893 1.00 0.00 98 ILE A C 14
ATOM 24024 O O . ILE A 1 120 ? -2.410 -13.824 -16.824 1.00 0.00 98 ILE A O 14
ATOM 24040 N N . ASP A 1 121 ? -1.509 -12.121 -17.983 1.00 0.00 99 ASP A N 14
ATOM 24041 C CA . ASP A 1 121 ? -1.314 -12.903 -19.191 1.00 0.00 99 ASP A CA 14
ATOM 24042 C C . ASP A 1 121 ? -0.226 -13.940 -18.967 1.00 0.00 99 ASP A C 14
ATOM 24043 O O . ASP A 1 121 ? 0.967 -13.624 -18.975 1.00 0.00 99 ASP A O 14
ATOM 24052 N N . GLY A 1 122 ? -0.649 -15.170 -18.740 1.00 0.00 100 GLY A N 14
ATOM 24053 C CA . GLY A 1 122 ? 0.278 -16.235 -18.440 1.00 0.00 100 GLY A CA 14
ATOM 24054 C C . GLY A 1 122 ? -0.366 -17.307 -17.595 1.00 0.00 100 GLY A C 14
ATOM 24055 O O . GLY A 1 122 ? -0.128 -18.496 -17.795 1.00 0.00 100 GLY A O 14
ATOM 24059 N N . ILE A 1 123 ? -1.186 -16.880 -16.648 1.00 0.00 101 ILE A N 14
ATOM 24060 C CA . ILE A 1 123 ? -1.904 -17.806 -15.783 1.00 0.00 101 ILE A CA 14
ATOM 24061 C C . ILE A 1 123 ? -3.386 -17.460 -15.728 1.00 0.00 101 ILE A C 14
ATOM 24062 O O . ILE A 1 123 ? -4.242 -18.346 -15.722 1.00 0.00 101 ILE A O 14
ATOM 24078 N N . GLY A 1 124 ? -3.682 -16.170 -15.695 1.00 0.00 102 GLY A N 14
ATOM 24079 C CA . GLY A 1 124 ? -5.053 -15.719 -15.601 1.00 0.00 102 GLY A CA 14
ATOM 24080 C C . GLY A 1 124 ? -5.187 -14.586 -14.610 1.00 0.00 102 GLY A C 14
ATOM 24081 O O . GLY A 1 124 ? -4.251 -13.813 -14.425 1.00 0.00 102 GLY A O 14
ATOM 24085 N N . ALA A 1 125 ? -6.330 -14.492 -13.960 1.00 0.00 103 ALA A N 14
ATOM 24086 C CA . ALA A 1 125 ? -6.565 -13.437 -12.990 1.00 0.00 103 ALA A CA 14
ATOM 24087 C C . ALA A 1 125 ? -6.165 -13.886 -11.589 1.00 0.00 103 ALA A C 14
ATOM 24088 O O . ALA A 1 125 ? -6.252 -15.069 -11.253 1.00 0.00 103 ALA A O 14
ATOM 24095 N N . MET A 1 126 ? -5.715 -12.940 -10.779 1.00 0.00 104 MET A N 14
ATOM 24096 C CA . MET A 1 126 ? -5.325 -13.225 -9.404 1.00 0.00 104 MET A CA 14
ATOM 24097 C C . MET A 1 126 ? -5.868 -12.146 -8.467 1.00 0.00 104 MET A C 14
ATOM 24098 O O . MET A 1 126 ? -6.185 -11.037 -8.903 1.00 0.00 104 MET A O 14
ATOM 24112 N N . LYS A 1 127 ? -6.008 -12.484 -7.191 1.00 0.00 105 LYS A N 14
ATOM 24113 C CA . LYS A 1 127 ? -6.426 -11.520 -6.180 1.00 0.00 105 LYS A CA 14
ATOM 24114 C C . LYS A 1 127 ? -5.220 -11.001 -5.397 1.00 0.00 105 LYS A C 14
ATOM 24115 O O . LYS A 1 127 ? -4.283 -11.749 -5.109 1.00 0.00 105 LYS A O 14
ATOM 24134 N N . LEU A 1 128 ? -5.241 -9.717 -5.071 1.00 0.00 106 LEU A N 14
ATOM 24135 C CA . LEU A 1 128 ? -4.121 -9.075 -4.399 1.00 0.00 106 LEU A CA 14
ATOM 24136 C C . LEU A 1 128 ? -4.586 -8.241 -3.212 1.00 0.00 106 LEU A C 14
ATOM 24137 O O . LEU A 1 128 ? -5.602 -7.544 -3.280 1.00 0.00 106 LEU A O 14
ATOM 24153 N N . LYS A 1 129 ? -3.836 -8.340 -2.129 1.00 0.00 107 LYS A N 14
ATOM 24154 C CA . LYS A 1 129 ? -4.104 -7.548 -0.943 1.00 0.00 107 LYS A CA 14
ATOM 24155 C C . LYS A 1 129 ? -3.517 -6.159 -1.091 1.00 0.00 107 LYS A C 14
ATOM 24156 O O . LYS A 1 129 ? -2.328 -6.004 -1.369 1.00 0.00 107 LYS A O 14
ATOM 24175 N N . SER A 1 130 ? -4.372 -5.164 -0.904 1.00 0.00 108 SER A N 14
ATOM 24176 C CA . SER A 1 130 ? -3.981 -3.761 -0.948 1.00 0.00 108 SER A CA 14
ATOM 24177 C C . SER A 1 130 ? -2.738 -3.516 -0.105 1.00 0.00 108 SER A C 14
ATOM 24178 O O . SER A 1 130 ? -1.810 -2.819 -0.516 1.00 0.00 108 SER A O 14
ATOM 24186 N N . GLU A 1 131 ? -2.720 -4.127 1.067 1.00 0.00 109 GLU A N 14
ATOM 24187 C CA . GLU A 1 131 ? -1.651 -3.935 2.031 1.00 0.00 109 GLU A CA 14
ATOM 24188 C C . GLU A 1 131 ? -0.316 -4.474 1.554 1.00 0.00 109 GLU A C 14
ATOM 24189 O O . GLU A 1 131 ? 0.699 -4.306 2.231 1.00 0.00 109 GLU A O 14
ATOM 24201 N N . PHE A 1 132 ? -0.294 -5.174 0.437 1.00 0.00 110 PHE A N 14
ATOM 24202 C CA . PHE A 1 132 ? 0.967 -5.682 -0.069 1.00 0.00 110 PHE A CA 14
ATOM 24203 C C . PHE A 1 132 ? 1.360 -5.084 -1.417 1.00 0.00 110 PHE A C 14
ATOM 24204 O O . PHE A 1 132 ? 2.402 -5.438 -1.958 1.00 0.00 110 PHE A O 14
ATOM 24221 N N . VAL A 1 133 ? 0.574 -4.163 -1.949 1.00 0.00 111 VAL A N 14
ATOM 24222 C CA . VAL A 1 133 ? 0.816 -3.700 -3.318 1.00 0.00 111 VAL A CA 14
ATOM 24223 C C . VAL A 1 133 ? 1.260 -2.240 -3.391 1.00 0.00 111 VAL A C 14
ATOM 24224 O O . VAL A 1 133 ? 1.223 -1.509 -2.396 1.00 0.00 111 VAL A O 14
ATOM 24237 N N . ARG A 1 134 ? 1.687 -1.840 -4.589 1.00 0.00 112 ARG A N 14
ATOM 24238 C CA . ARG A 1 134 ? 2.146 -0.483 -4.860 1.00 0.00 112 ARG A CA 14
ATOM 24239 C C . ARG A 1 134 ? 1.890 -0.105 -6.313 1.00 0.00 112 ARG A C 14
ATOM 24240 O O . ARG A 1 134 ? 2.230 -0.857 -7.218 1.00 0.00 112 ARG A O 14
ATOM 24261 N N . LYS A 1 135 ? 1.304 1.059 -6.536 1.00 0.00 113 LYS A N 14
ATOM 24262 C CA . LYS A 1 135 ? 1.095 1.538 -7.891 1.00 0.00 113 LYS A CA 14
ATOM 24263 C C . LYS A 1 135 ? 2.400 2.054 -8.483 1.00 0.00 113 LYS A C 14
ATOM 24264 O O . LYS A 1 135 ? 3.053 2.931 -7.915 1.00 0.00 113 LYS A O 14
ATOM 24283 N N . VAL A 1 136 ? 2.773 1.489 -9.617 1.00 0.00 114 VAL A N 14
ATOM 24284 C CA . VAL A 1 136 ? 3.965 1.909 -10.339 1.00 0.00 114 VAL A CA 14
ATOM 24285 C C . VAL A 1 136 ? 3.712 3.221 -11.074 1.00 0.00 114 VAL A C 14
ATOM 24286 O O . VAL A 1 136 ? 4.568 4.109 -11.099 1.00 0.00 114 VAL A O 14
ATOM 24299 N N . GLY A 1 137 ? 2.531 3.331 -11.677 1.00 0.00 115 GLY A N 14
ATOM 24300 C CA . GLY A 1 137 ? 2.198 4.510 -12.451 1.00 0.00 115 GLY A CA 14
ATOM 24301 C C . GLY A 1 137 ? 2.739 4.432 -13.864 1.00 0.00 115 GLY A C 14
ATOM 24302 O O . GLY A 1 137 ? 2.750 5.425 -14.591 1.00 0.00 115 GLY A O 14
ATOM 24306 N N . SER A 1 138 ? 3.210 3.254 -14.246 1.00 0.00 116 SER A N 14
ATOM 24307 C CA . SER A 1 138 ? 3.746 3.031 -15.580 1.00 0.00 116 SER A CA 14
ATOM 24308 C C . SER A 1 138 ? 3.582 1.568 -15.966 1.00 0.00 116 SER A C 14
ATOM 24309 O O . SER A 1 138 ? 2.667 1.258 -16.756 1.00 0.00 116 SER A O 14
ATOM 24319 N N . MET A 1 23 ? -2.001 9.594 26.279 1.00 0.00 1 MET A N 15
ATOM 24320 C CA . MET A 1 23 ? -1.561 9.495 24.869 1.00 0.00 1 MET A CA 15
ATOM 24321 C C . MET A 1 23 ? -0.824 8.185 24.637 1.00 0.00 1 MET A C 15
ATOM 24322 O O . MET A 1 23 ? 0.206 7.921 25.260 1.00 0.00 1 MET A O 15
ATOM 24336 N N . VAL A 1 24 ? -1.358 7.366 23.746 1.00 0.00 2 VAL A N 15
ATOM 24337 C CA . VAL A 1 24 ? -0.739 6.097 23.412 1.00 0.00 2 VAL A CA 15
ATOM 24338 C C . VAL A 1 24 ? 0.640 6.316 22.780 1.00 0.00 2 VAL A C 15
ATOM 24339 O O . VAL A 1 24 ? 0.796 7.093 21.836 1.00 0.00 2 VAL A O 15
ATOM 24352 N N . SER A 1 25 ? 1.642 5.650 23.329 1.00 0.00 3 SER A N 15
ATOM 24353 C CA . SER A 1 25 ? 3.005 5.794 22.849 1.00 0.00 3 SER A CA 15
ATOM 24354 C C . SER A 1 25 ? 3.347 4.701 21.844 1.00 0.00 3 SER A C 15
ATOM 24355 O O . SER A 1 25 ? 4.252 3.896 22.059 1.00 0.00 3 SER A O 15
ATOM 24363 N N . THR A 1 26 ? 2.603 4.674 20.751 1.00 0.00 4 THR A N 15
ATOM 24364 C CA . THR A 1 26 ? 2.827 3.702 19.697 1.00 0.00 4 THR A CA 15
ATOM 24365 C C . THR A 1 26 ? 3.431 4.363 18.467 1.00 0.00 4 THR A C 15
ATOM 24366 O O . THR A 1 26 ? 3.731 3.702 17.474 1.00 0.00 4 THR A O 15
ATOM 24377 N N . LEU A 1 27 ? 3.606 5.673 18.544 1.00 0.00 5 LEU A N 15
ATOM 24378 C CA . LEU A 1 27 ? 4.211 6.424 17.460 1.00 0.00 5 LEU A CA 15
ATOM 24379 C C . LEU A 1 27 ? 5.612 6.859 17.860 1.00 0.00 5 LEU A C 15
ATOM 24380 O O . LEU A 1 27 ? 5.878 7.098 19.040 1.00 0.00 5 LEU A O 15
ATOM 24396 N N . PRO A 1 28 ? 6.524 6.955 16.888 1.00 0.00 6 PRO A N 15
ATOM 24397 C CA . PRO A 1 28 ? 7.907 7.356 17.142 1.00 0.00 6 PRO A CA 15
ATOM 24398 C C . PRO A 1 28 ? 8.007 8.837 17.493 1.00 0.00 6 PRO A C 15
ATOM 24399 O O . PRO A 1 28 ? 7.087 9.610 17.214 1.00 0.00 6 PRO A O 15
ATOM 24410 N N . PRO A 1 29 ? 9.116 9.257 18.120 1.00 0.00 7 PRO A N 15
ATOM 24411 C CA . PRO A 1 29 ? 9.341 10.659 18.452 1.00 0.00 7 PRO A CA 15
ATOM 24412 C C . PRO A 1 29 ? 9.511 11.516 17.203 1.00 0.00 7 PRO A C 15
ATOM 24413 O O . PRO A 1 29 ? 9.331 11.055 16.076 1.00 0.00 7 PRO A O 15
ATOM 24424 N N . CYS A 1 30 ? 9.864 12.766 17.407 1.00 0.00 8 CYS A N 15
ATOM 24425 C CA . CYS A 1 30 ? 10.119 13.662 16.301 1.00 0.00 8 CYS A CA 15
ATOM 24426 C C . CYS A 1 30 ? 11.613 13.721 16.059 1.00 0.00 8 CYS A C 15
ATOM 24427 O O . CYS A 1 30 ? 12.374 13.997 16.978 1.00 0.00 8 CYS A O 15
ATOM 24434 N N . PRO A 1 31 ? 12.060 13.456 14.825 1.00 0.00 9 PRO A N 15
ATOM 24435 C CA . PRO A 1 31 ? 13.487 13.486 14.478 1.00 0.00 9 PRO A CA 15
ATOM 24436 C C . PRO A 1 31 ? 14.046 14.904 14.502 1.00 0.00 9 PRO A C 15
ATOM 24437 O O . PRO A 1 31 ? 15.156 15.160 14.042 1.00 0.00 9 PRO A O 15
ATOM 24448 N N . GLN A 1 32 ? 13.251 15.819 15.035 1.00 0.00 10 GLN A N 15
ATOM 24449 C CA . GLN A 1 32 ? 13.620 17.215 15.115 1.00 0.00 10 GLN A CA 15
ATOM 24450 C C . GLN A 1 32 ? 13.523 17.725 16.551 1.00 0.00 10 GLN A C 15
ATOM 24451 O O . GLN A 1 32 ? 14.280 18.613 16.936 1.00 0.00 10 GLN A O 15
ATOM 24465 N N . CYS A 1 33 ? 12.600 17.181 17.360 1.00 0.00 11 CYS A N 15
ATOM 24466 C CA . CYS A 1 33 ? 12.442 17.619 18.749 1.00 0.00 11 CYS A CA 15
ATOM 24467 C C . CYS A 1 33 ? 12.772 16.472 19.711 1.00 0.00 11 CYS A C 15
ATOM 24468 O O . CYS A 1 33 ? 13.364 16.685 20.767 1.00 0.00 11 CYS A O 15
ATOM 24475 N N . ASN A 1 34 ? 12.326 15.262 19.337 1.00 0.00 12 ASN A N 15
ATOM 24476 C CA . ASN A 1 34 ? 12.587 14.014 20.080 1.00 0.00 12 ASN A CA 15
ATOM 24477 C C . ASN A 1 34 ? 11.733 13.881 21.347 1.00 0.00 12 ASN A C 15
ATOM 24478 O O . ASN A 1 34 ? 11.446 12.770 21.780 1.00 0.00 12 ASN A O 15
ATOM 24489 N N . SER A 1 35 ? 11.328 15.012 21.915 1.00 0.00 13 SER A N 15
ATOM 24490 C CA . SER A 1 35 ? 10.564 15.043 23.168 1.00 0.00 13 SER A CA 15
ATOM 24491 C C . SER A 1 35 ? 9.410 14.021 23.198 1.00 0.00 13 SER A C 15
ATOM 24492 O O . SER A 1 35 ? 9.534 12.961 23.818 1.00 0.00 13 SER A O 15
ATOM 24500 N N . GLU A 1 36 ? 8.303 14.339 22.517 1.00 0.00 14 GLU A N 15
ATOM 24501 C CA . GLU A 1 36 ? 7.121 13.460 22.463 1.00 0.00 14 GLU A CA 15
ATOM 24502 C C . GLU A 1 36 ? 5.978 14.170 21.746 1.00 0.00 14 GLU A C 15
ATOM 24503 O O . GLU A 1 36 ? 4.803 13.917 22.000 1.00 0.00 14 GLU A O 15
ATOM 24515 N N . TYR A 1 37 ? 6.349 15.029 20.817 1.00 0.00 15 TYR A N 15
ATOM 24516 C CA . TYR A 1 37 ? 5.390 15.896 20.148 1.00 0.00 15 TYR A CA 15
ATOM 24517 C C . TYR A 1 37 ? 4.935 15.325 18.814 1.00 0.00 15 TYR A C 15
ATOM 24518 O O . TYR A 1 37 ? 4.585 16.068 17.908 1.00 0.00 15 TYR A O 15
ATOM 24536 N N . THR A 1 38 ? 4.956 14.015 18.682 1.00 0.00 16 THR A N 15
ATOM 24537 C CA . THR A 1 38 ? 4.430 13.384 17.489 1.00 0.00 16 THR A CA 15
ATOM 24538 C C . THR A 1 38 ? 3.039 12.796 17.734 1.00 0.00 16 THR A C 15
ATOM 24539 O O . THR A 1 38 ? 2.762 12.249 18.801 1.00 0.00 16 THR A O 15
ATOM 24550 N N . TYR A 1 39 ? 2.174 12.923 16.738 1.00 0.00 17 TYR A N 15
ATOM 24551 C CA . TYR A 1 39 ? 0.862 12.300 16.760 1.00 0.00 17 TYR A CA 15
ATOM 24552 C C . TYR A 1 39 ? 0.500 11.957 15.326 1.00 0.00 17 TYR A C 15
ATOM 24553 O O . TYR A 1 39 ? 1.264 12.270 14.423 1.00 0.00 17 TYR A O 15
ATOM 24571 N N . GLU A 1 40 ? -0.621 11.301 15.094 1.00 0.00 18 GLU A N 15
ATOM 24572 C CA . GLU A 1 40 ? -1.013 10.982 13.730 1.00 0.00 18 GLU A CA 15
ATOM 24573 C C . GLU A 1 40 ? -2.243 11.778 13.301 1.00 0.00 18 GLU A C 15
ATOM 24574 O O . GLU A 1 40 ? -3.294 11.718 13.940 1.00 0.00 18 GLU A O 15
ATOM 24586 N N . ASP A 1 41 ? -2.092 12.550 12.234 1.00 0.00 19 ASP A N 15
ATOM 24587 C CA . ASP A 1 41 ? -3.203 13.268 11.636 1.00 0.00 19 ASP A CA 15
ATOM 24588 C C . ASP A 1 41 ? -3.487 12.706 10.249 1.00 0.00 19 ASP A C 15
ATOM 24589 O O . ASP A 1 41 ? -3.099 13.286 9.231 1.00 0.00 19 ASP A O 15
ATOM 24598 N N . GLY A 1 42 ? -4.104 11.539 10.214 1.00 0.00 20 GLY A N 15
ATOM 24599 C CA . GLY A 1 42 ? -4.468 10.942 8.952 1.00 0.00 20 GLY A CA 15
ATOM 24600 C C . GLY A 1 42 ? -3.490 9.881 8.492 1.00 0.00 20 GLY A C 15
ATOM 24601 O O . GLY A 1 42 ? -3.411 8.800 9.076 1.00 0.00 20 GLY A O 15
ATOM 24605 N N . ALA A 1 43 ? -2.726 10.200 7.456 1.00 0.00 21 ALA A N 15
ATOM 24606 C CA . ALA A 1 43 ? -1.873 9.220 6.799 1.00 0.00 21 ALA A CA 15
ATOM 24607 C C . ALA A 1 43 ? -0.395 9.470 7.072 1.00 0.00 21 ALA A C 15
ATOM 24608 O O . ALA A 1 43 ? 0.469 8.985 6.340 1.00 0.00 21 ALA A O 15
ATOM 24615 N N . LEU A 1 44 ? -0.102 10.205 8.131 1.00 0.00 22 LEU A N 15
ATOM 24616 C CA . LEU A 1 44 ? 1.276 10.481 8.497 1.00 0.00 22 LEU A CA 15
ATOM 24617 C C . LEU A 1 44 ? 1.359 10.908 9.954 1.00 0.00 22 LEU A C 15
ATOM 24618 O O . LEU A 1 44 ? 0.373 10.845 10.677 1.00 0.00 22 LEU A O 15
ATOM 24634 N N . LEU A 1 45 ? 2.546 11.303 10.378 1.00 0.00 23 LEU A N 15
ATOM 24635 C CA . LEU A 1 45 ? 2.752 11.849 11.710 1.00 0.00 23 LEU A CA 15
ATOM 24636 C C . LEU A 1 45 ? 3.036 13.349 11.615 1.00 0.00 23 LEU A C 15
ATOM 24637 O O . LEU A 1 45 ? 3.789 13.793 10.751 1.00 0.00 23 LEU A O 15
ATOM 24653 N N . VAL A 1 46 ? 2.426 14.130 12.489 1.00 0.00 24 VAL A N 15
ATOM 24654 C CA . VAL A 1 46 ? 2.597 15.572 12.483 1.00 0.00 24 VAL A CA 15
ATOM 24655 C C . VAL A 1 46 ? 3.128 16.048 13.826 1.00 0.00 24 VAL A C 15
ATOM 24656 O O . VAL A 1 46 ? 2.599 15.670 14.864 1.00 0.00 24 VAL A O 15
ATOM 24669 N N . CYS A 1 47 ? 4.162 16.870 13.819 1.00 0.00 25 CYS A N 15
ATOM 24670 C CA . CYS A 1 47 ? 4.670 17.430 15.054 1.00 0.00 25 CYS A CA 15
ATOM 24671 C C . CYS A 1 47 ? 4.177 18.860 15.211 1.00 0.00 25 CYS A C 15
ATOM 24672 O O . CYS A 1 47 ? 4.610 19.759 14.485 1.00 0.00 25 CYS A O 15
ATOM 24679 N N . PRO A 1 48 ? 3.255 19.087 16.157 1.00 0.00 26 PRO A N 15
ATOM 24680 C CA . PRO A 1 48 ? 2.693 20.408 16.415 1.00 0.00 26 PRO A CA 15
ATOM 24681 C C . PRO A 1 48 ? 3.711 21.318 17.083 1.00 0.00 26 PRO A C 15
ATOM 24682 O O . PRO A 1 48 ? 3.483 22.516 17.252 1.00 0.00 26 PRO A O 15
ATOM 24693 N N . GLU A 1 49 ? 4.837 20.734 17.470 1.00 0.00 27 GLU A N 15
ATOM 24694 C CA . GLU A 1 49 ? 5.902 21.490 18.090 1.00 0.00 27 GLU A CA 15
ATOM 24695 C C . GLU A 1 49 ? 6.654 22.298 17.044 1.00 0.00 27 GLU A C 15
ATOM 24696 O O . GLU A 1 49 ? 6.522 23.519 17.004 1.00 0.00 27 GLU A O 15
ATOM 24708 N N . CYS A 1 50 ? 7.424 21.645 16.173 1.00 0.00 28 CYS A N 15
ATOM 24709 C CA . CYS A 1 50 ? 8.254 22.378 15.228 1.00 0.00 28 CYS A CA 15
ATOM 24710 C C . CYS A 1 50 ? 7.530 22.665 13.917 1.00 0.00 28 CYS A C 15
ATOM 24711 O O . CYS A 1 50 ? 8.157 23.106 12.953 1.00 0.00 28 CYS A O 15
ATOM 24718 N N . ALA A 1 51 ? 6.216 22.425 13.870 1.00 0.00 29 ALA A N 15
ATOM 24719 C CA . ALA A 1 51 ? 5.413 22.750 12.694 1.00 0.00 29 ALA A CA 15
ATOM 24720 C C . ALA A 1 51 ? 5.921 22.042 11.442 1.00 0.00 29 ALA A C 15
ATOM 24721 O O . ALA A 1 51 ? 5.963 22.623 10.354 1.00 0.00 29 ALA A O 15
ATOM 24728 N N . HIS A 1 52 ? 6.293 20.782 11.595 1.00 0.00 30 HIS A N 15
ATOM 24729 C CA . HIS A 1 52 ? 6.764 19.990 10.472 1.00 0.00 30 HIS A CA 15
ATOM 24730 C C . HIS A 1 52 ? 6.188 18.581 10.554 1.00 0.00 30 HIS A C 15
ATOM 24731 O O . HIS A 1 52 ? 6.271 17.924 11.595 1.00 0.00 30 HIS A O 15
ATOM 24746 N N . GLU A 1 53 ? 5.589 18.136 9.463 1.00 0.00 31 GLU A N 15
ATOM 24747 C CA . GLU A 1 53 ? 5.025 16.798 9.388 1.00 0.00 31 GLU A CA 15
ATOM 24748 C C . GLU A 1 53 ? 6.076 15.833 8.851 1.00 0.00 31 GLU A C 15
ATOM 24749 O O . GLU A 1 53 ? 7.060 16.264 8.247 1.00 0.00 31 GLU A O 15
ATOM 24761 N N . TRP A 1 54 ? 5.874 14.539 9.071 1.00 0.00 32 TRP A N 15
ATOM 24762 C CA . TRP A 1 54 ? 6.811 13.533 8.593 1.00 0.00 32 TRP A CA 15
ATOM 24763 C C . TRP A 1 54 ? 6.185 12.148 8.665 1.00 0.00 32 TRP A C 15
ATOM 24764 O O . TRP A 1 54 ? 5.210 11.935 9.370 1.00 0.00 32 TRP A O 15
ATOM 24785 N N . SER A 1 55 ? 6.749 11.215 7.937 1.00 0.00 33 SER A N 15
ATOM 24786 C CA . SER A 1 55 ? 6.278 9.844 7.961 1.00 0.00 33 SER A CA 15
ATOM 24787 C C . SER A 1 55 ? 7.367 8.945 8.541 1.00 0.00 33 SER A C 15
ATOM 24788 O O . SER A 1 55 ? 8.542 9.105 8.216 1.00 0.00 33 SER A O 15
ATOM 24796 N N . PRO A 1 56 ? 6.988 7.991 9.407 1.00 0.00 34 PRO A N 15
ATOM 24797 C CA . PRO A 1 56 ? 7.941 7.144 10.138 1.00 0.00 34 PRO A CA 15
ATOM 24798 C C . PRO A 1 56 ? 8.895 6.383 9.222 1.00 0.00 34 PRO A C 15
ATOM 24799 O O . PRO A 1 56 ? 10.050 6.146 9.576 1.00 0.00 34 PRO A O 15
ATOM 24810 N N . ASN A 1 57 ? 8.414 6.003 8.047 1.00 0.00 35 ASN A N 15
ATOM 24811 C CA . ASN A 1 57 ? 9.234 5.258 7.103 1.00 0.00 35 ASN A CA 15
ATOM 24812 C C . ASN A 1 57 ? 9.059 5.776 5.680 1.00 0.00 35 ASN A C 15
ATOM 24813 O O . ASN A 1 57 ? 10.039 5.977 4.962 1.00 0.00 35 ASN A O 15
ATOM 24824 N N . GLU A 1 58 ? 7.811 6.002 5.287 1.00 0.00 36 GLU A N 15
ATOM 24825 C CA . GLU A 1 58 ? 7.488 6.479 3.944 1.00 0.00 36 GLU A CA 15
ATOM 24826 C C . GLU A 1 58 ? 8.293 7.730 3.576 1.00 0.00 36 GLU A C 15
ATOM 24827 O O . GLU A 1 58 ? 8.791 7.847 2.455 1.00 0.00 36 GLU A O 15
ATOM 24839 N N . ALA A 1 59 ? 8.466 8.630 4.539 1.00 0.00 37 ALA A N 15
ATOM 24840 C CA . ALA A 1 59 ? 9.163 9.893 4.304 1.00 0.00 37 ALA A CA 15
ATOM 24841 C C . ALA A 1 59 ? 10.630 9.679 3.957 1.00 0.00 37 ALA A C 15
ATOM 24842 O O . ALA A 1 59 ? 11.244 10.505 3.281 1.00 0.00 37 ALA A O 15
ATOM 24849 N N . ALA A 1 60 ? 11.187 8.568 4.412 1.00 0.00 38 ALA A N 15
ATOM 24850 C CA . ALA A 1 60 ? 12.590 8.271 4.181 1.00 0.00 38 ALA A CA 15
ATOM 24851 C C . ALA A 1 60 ? 12.800 7.693 2.786 1.00 0.00 38 ALA A C 15
ATOM 24852 O O . ALA A 1 60 ? 13.933 7.549 2.326 1.00 0.00 38 ALA A O 15
ATOM 24859 N N . THR A 1 61 ? 11.701 7.374 2.116 1.00 0.00 39 THR A N 15
ATOM 24860 C CA . THR A 1 61 ? 11.759 6.792 0.785 1.00 0.00 39 THR A CA 15
ATOM 24861 C C . THR A 1 61 ? 11.122 7.727 -0.242 1.00 0.00 39 THR A C 15
ATOM 24862 O O . THR A 1 61 ? 11.808 8.273 -1.110 1.00 0.00 39 THR A O 15
ATOM 24873 N N . ALA A 1 62 ? 9.815 7.925 -0.110 1.00 0.00 40 ALA A N 15
ATOM 24874 C CA . ALA A 1 62 ? 9.049 8.751 -1.035 1.00 0.00 40 ALA A CA 15
ATOM 24875 C C . ALA A 1 62 ? 7.605 8.861 -0.572 1.00 0.00 40 ALA A C 15
ATOM 24876 O O . ALA A 1 62 ? 6.942 7.845 -0.359 1.00 0.00 40 ALA A O 15
ATOM 24883 N N . SER A 1 63 ? 7.124 10.084 -0.404 1.00 0.00 41 SER A N 15
ATOM 24884 C CA . SER A 1 63 ? 5.740 10.307 -0.022 1.00 0.00 41 SER A CA 15
ATOM 24885 C C . SER A 1 63 ? 4.806 9.997 -1.185 1.00 0.00 41 SER A C 15
ATOM 24886 O O . SER A 1 63 ? 4.610 10.822 -2.081 1.00 0.00 41 SER A O 15
ATOM 24894 N N . ASP A 1 64 ? 4.256 8.792 -1.175 1.00 0.00 42 ASP A N 15
ATOM 24895 C CA . ASP A 1 64 ? 3.371 8.343 -2.236 1.00 0.00 42 ASP A CA 15
ATOM 24896 C C . ASP A 1 64 ? 2.323 7.392 -1.666 1.00 0.00 42 ASP A C 15
ATOM 24897 O O . ASP A 1 64 ? 2.384 7.021 -0.492 1.00 0.00 42 ASP A O 15
ATOM 24906 N N . ASP A 1 65 ? 1.366 7.006 -2.495 1.00 0.00 43 ASP A N 15
ATOM 24907 C CA . ASP A 1 65 ? 0.329 6.060 -2.105 1.00 0.00 43 ASP A CA 15
ATOM 24908 C C . ASP A 1 65 ? 0.911 4.659 -2.023 1.00 0.00 43 ASP A C 15
ATOM 24909 O O . ASP A 1 65 ? 0.387 3.789 -1.327 1.00 0.00 43 ASP A O 15
ATOM 24918 N N . GLY A 1 66 ? 1.999 4.450 -2.750 1.00 0.00 44 GLY A N 15
ATOM 24919 C CA . GLY A 1 66 ? 2.564 3.126 -2.875 1.00 0.00 44 GLY A CA 15
ATOM 24920 C C . GLY A 1 66 ? 1.956 2.414 -4.057 1.00 0.00 44 GLY A C 15
ATOM 24921 O O . GLY A 1 66 ? 1.917 1.191 -4.113 1.00 0.00 44 GLY A O 15
ATOM 24925 N N . LYS A 1 67 ? 1.495 3.212 -5.013 1.00 0.00 45 LYS A N 15
ATOM 24926 C CA . LYS A 1 67 ? 0.772 2.710 -6.175 1.00 0.00 45 LYS A CA 15
ATOM 24927 C C . LYS A 1 67 ? 1.724 2.234 -7.260 1.00 0.00 45 LYS A C 15
ATOM 24928 O O . LYS A 1 67 ? 1.311 1.890 -8.368 1.00 0.00 45 LYS A O 15
ATOM 24947 N N . VAL A 1 68 ? 3.001 2.228 -6.942 1.00 0.00 46 VAL A N 15
ATOM 24948 C CA . VAL A 1 68 ? 4.003 1.750 -7.869 1.00 0.00 46 VAL A CA 15
ATOM 24949 C C . VAL A 1 68 ? 4.331 0.299 -7.558 1.00 0.00 46 VAL A C 15
ATOM 24950 O O . VAL A 1 68 ? 5.064 -0.003 -6.614 1.00 0.00 46 VAL A O 15
ATOM 24963 N N . ILE A 1 69 ? 3.779 -0.581 -8.372 1.00 0.00 47 ILE A N 15
ATOM 24964 C CA . ILE A 1 69 ? 3.781 -2.018 -8.099 1.00 0.00 47 ILE A CA 15
ATOM 24965 C C . ILE A 1 69 ? 5.149 -2.639 -8.365 1.00 0.00 47 ILE A C 15
ATOM 24966 O O . ILE A 1 69 ? 5.820 -2.299 -9.343 1.00 0.00 47 ILE A O 15
ATOM 24982 N N . LYS A 1 70 ? 5.563 -3.521 -7.466 1.00 0.00 48 LYS A N 15
ATOM 24983 C CA . LYS A 1 70 ? 6.810 -4.261 -7.607 1.00 0.00 48 LYS A CA 15
ATOM 24984 C C . LYS A 1 70 ? 6.577 -5.767 -7.667 1.00 0.00 48 LYS A C 15
ATOM 24985 O O . LYS A 1 70 ? 5.575 -6.269 -7.169 1.00 0.00 48 LYS A O 15
ATOM 25004 N N . ASP A 1 71 ? 7.529 -6.480 -8.259 1.00 0.00 49 ASP A N 15
ATOM 25005 C CA . ASP A 1 71 ? 7.410 -7.921 -8.467 1.00 0.00 49 ASP A CA 15
ATOM 25006 C C . ASP A 1 71 ? 8.125 -8.698 -7.368 1.00 0.00 49 ASP A C 15
ATOM 25007 O O . ASP A 1 71 ? 8.730 -8.116 -6.464 1.00 0.00 49 ASP A O 15
ATOM 25016 N N . SER A 1 72 ? 8.088 -10.023 -7.485 1.00 0.00 50 SER A N 15
ATOM 25017 C CA . SER A 1 72 ? 8.815 -10.894 -6.564 1.00 0.00 50 SER A CA 15
ATOM 25018 C C . SER A 1 72 ? 10.287 -10.957 -6.974 1.00 0.00 50 SER A C 15
ATOM 25019 O O . SER A 1 72 ? 11.134 -11.520 -6.279 1.00 0.00 50 SER A O 15
ATOM 25027 N N . VAL A 1 73 ? 10.557 -10.348 -8.113 1.00 0.00 51 VAL A N 15
ATOM 25028 C CA . VAL A 1 73 ? 11.897 -10.295 -8.681 1.00 0.00 51 VAL A CA 15
ATOM 25029 C C . VAL A 1 73 ? 12.611 -9.052 -8.191 1.00 0.00 51 VAL A C 15
ATOM 25030 O O . VAL A 1 73 ? 13.833 -8.934 -8.259 1.00 0.00 51 VAL A O 15
ATOM 25043 N N . GLY A 1 74 ? 11.817 -8.133 -7.686 1.00 0.00 52 GLY A N 15
ATOM 25044 C CA . GLY A 1 74 ? 12.342 -6.891 -7.177 1.00 0.00 52 GLY A CA 15
ATOM 25045 C C . GLY A 1 74 ? 12.231 -5.771 -8.181 1.00 0.00 52 GLY A C 15
ATOM 25046 O O . GLY A 1 74 ? 12.691 -4.659 -7.925 1.00 0.00 52 GLY A O 15
ATOM 25050 N N . ASN A 1 75 ? 11.627 -6.050 -9.332 1.00 0.00 53 ASN A N 15
ATOM 25051 C CA . ASN A 1 75 ? 11.463 -5.018 -10.343 1.00 0.00 53 ASN A CA 15
ATOM 25052 C C . ASN A 1 75 ? 10.236 -4.194 -10.071 1.00 0.00 53 ASN A C 15
ATOM 25053 O O . ASN A 1 75 ? 9.378 -4.550 -9.272 1.00 0.00 53 ASN A O 15
ATOM 25064 N N . VAL A 1 76 ? 10.187 -3.108 -10.786 1.00 0.00 54 VAL A N 15
ATOM 25065 C CA . VAL A 1 76 ? 9.067 -2.195 -10.762 1.00 0.00 54 VAL A CA 15
ATOM 25066 C C . VAL A 1 76 ? 8.449 -2.166 -12.144 1.00 0.00 54 VAL A C 15
ATOM 25067 O O . VAL A 1 76 ? 9.170 -2.178 -13.144 1.00 0.00 54 VAL A O 15
ATOM 25080 N N . LEU A 1 77 ? 7.135 -2.144 -12.223 1.00 0.00 55 LEU A N 15
ATOM 25081 C CA . LEU A 1 77 ? 6.475 -2.232 -13.505 1.00 0.00 55 LEU A CA 15
ATOM 25082 C C . LEU A 1 77 ? 6.098 -0.848 -14.012 1.00 0.00 55 LEU A C 15
ATOM 25083 O O . LEU A 1 77 ? 6.269 0.156 -13.321 1.00 0.00 55 LEU A O 15
ATOM 25099 N N . GLN A 1 78 ? 5.591 -0.816 -15.227 1.00 0.00 56 GLN A N 15
ATOM 25100 C CA . GLN A 1 78 ? 5.114 0.404 -15.851 1.00 0.00 56 GLN A CA 15
ATOM 25101 C C . GLN A 1 78 ? 3.682 0.167 -16.289 1.00 0.00 56 GLN A C 15
ATOM 25102 O O . GLN A 1 78 ? 3.329 -0.955 -16.652 1.00 0.00 56 GLN A O 15
ATOM 25116 N N . ASP A 1 79 ? 2.845 1.187 -16.228 1.00 0.00 57 ASP A N 15
ATOM 25117 C CA . ASP A 1 79 ? 1.455 1.045 -16.624 1.00 0.00 57 ASP A CA 15
ATOM 25118 C C . ASP A 1 79 ? 1.373 0.810 -18.123 1.00 0.00 57 ASP A C 15
ATOM 25119 O O . ASP A 1 79 ? 1.503 1.742 -18.918 1.00 0.00 57 ASP A O 15
ATOM 25128 N N . GLY A 1 80 ? 1.214 -0.443 -18.499 1.00 0.00 58 GLY A N 15
ATOM 25129 C CA . GLY A 1 80 ? 1.182 -0.799 -19.898 1.00 0.00 58 GLY A CA 15
ATOM 25130 C C . GLY A 1 80 ? 2.252 -1.819 -20.231 1.00 0.00 58 GLY A C 15
ATOM 25131 O O . GLY A 1 80 ? 2.306 -2.340 -21.345 1.00 0.00 58 GLY A O 15
ATOM 25135 N N . ASP A 1 81 ? 3.110 -2.091 -19.251 1.00 0.00 59 ASP A N 15
ATOM 25136 C CA . ASP A 1 81 ? 4.205 -3.046 -19.412 1.00 0.00 59 ASP A CA 15
ATOM 25137 C C . ASP A 1 81 ? 3.677 -4.474 -19.477 1.00 0.00 59 ASP A C 15
ATOM 25138 O O . ASP A 1 81 ? 2.483 -4.719 -19.280 1.00 0.00 59 ASP A O 15
ATOM 25147 N N . THR A 1 82 ? 4.574 -5.412 -19.725 1.00 0.00 60 THR A N 15
ATOM 25148 C CA . THR A 1 82 ? 4.222 -6.816 -19.788 1.00 0.00 60 THR A CA 15
ATOM 25149 C C . THR A 1 82 ? 4.743 -7.520 -18.545 1.00 0.00 60 THR A C 15
ATOM 25150 O O . THR A 1 82 ? 5.887 -7.302 -18.144 1.00 0.00 60 THR A O 15
ATOM 25161 N N . ILE A 1 83 ? 3.922 -8.364 -17.934 1.00 0.00 61 ILE A N 15
ATOM 25162 C CA . ILE A 1 83 ? 4.328 -9.045 -16.715 1.00 0.00 61 ILE A CA 15
ATOM 25163 C C . ILE A 1 83 ? 4.186 -10.553 -16.891 1.00 0.00 61 ILE A C 15
ATOM 25164 O O . ILE A 1 83 ? 3.589 -11.016 -17.862 1.00 0.00 61 ILE A O 15
ATOM 25180 N N . THR A 1 84 ? 4.760 -11.314 -15.981 1.00 0.00 62 THR A N 15
ATOM 25181 C CA . THR A 1 84 ? 4.681 -12.761 -16.039 1.00 0.00 62 THR A CA 15
ATOM 25182 C C . THR A 1 84 ? 4.741 -13.379 -14.640 1.00 0.00 62 THR A C 15
ATOM 25183 O O . THR A 1 84 ? 5.708 -13.190 -13.910 1.00 0.00 62 THR A O 15
ATOM 25194 N N . VAL A 1 85 ? 3.682 -14.090 -14.272 1.00 0.00 63 VAL A N 15
ATOM 25195 C CA . VAL A 1 85 ? 3.624 -14.793 -12.998 1.00 0.00 63 VAL A CA 15
ATOM 25196 C C . VAL A 1 85 ? 4.700 -15.873 -12.969 1.00 0.00 63 VAL A C 15
ATOM 25197 O O . VAL A 1 85 ? 4.843 -16.652 -13.910 1.00 0.00 63 VAL A O 15
ATOM 25210 N N . ILE A 1 86 ? 5.521 -15.857 -11.945 1.00 0.00 64 ILE A N 15
ATOM 25211 C CA . ILE A 1 86 ? 6.575 -16.845 -11.838 1.00 0.00 64 ILE A CA 15
ATOM 25212 C C . ILE A 1 86 ? 6.252 -17.976 -10.868 1.00 0.00 64 ILE A C 15
ATOM 25213 O O . ILE A 1 86 ? 7.163 -18.660 -10.403 1.00 0.00 64 ILE A O 15
ATOM 25229 N N . LYS A 1 87 ? 4.978 -18.230 -10.582 1.00 0.00 65 LYS A N 15
ATOM 25230 C CA . LYS A 1 87 ? 4.609 -19.347 -9.720 1.00 0.00 65 LYS A CA 15
ATOM 25231 C C . LYS A 1 87 ? 3.314 -19.966 -10.241 1.00 0.00 65 LYS A C 15
ATOM 25232 O O . LYS A 1 87 ? 2.594 -19.345 -11.021 1.00 0.00 65 LYS A O 15
ATOM 25251 N N . ASP A 1 88 ? 3.061 -21.205 -9.858 1.00 0.00 66 ASP A N 15
ATOM 25252 C CA . ASP A 1 88 ? 1.814 -21.872 -10.231 1.00 0.00 66 ASP A CA 15
ATOM 25253 C C . ASP A 1 88 ? 0.657 -21.543 -9.276 1.00 0.00 66 ASP A C 15
ATOM 25254 O O . ASP A 1 88 ? 0.542 -22.090 -8.179 1.00 0.00 66 ASP A O 15
ATOM 25263 N N . LEU A 1 89 ? -0.191 -20.626 -9.721 1.00 0.00 67 LEU A N 15
ATOM 25264 C CA . LEU A 1 89 ? -1.423 -20.259 -9.028 1.00 0.00 67 LEU A CA 15
ATOM 25265 C C . LEU A 1 89 ? -2.636 -20.739 -9.826 1.00 0.00 67 LEU A C 15
ATOM 25266 O O . LEU A 1 89 ? -2.560 -20.936 -11.031 1.00 0.00 67 LEU A O 15
ATOM 25282 N N . LYS A 1 90 ? -3.735 -20.974 -9.143 1.00 0.00 68 LYS A N 15
ATOM 25283 C CA . LYS A 1 90 ? -5.007 -21.248 -9.809 1.00 0.00 68 LYS A CA 15
ATOM 25284 C C . LYS A 1 90 ? -5.885 -19.996 -9.872 1.00 0.00 68 LYS A C 15
ATOM 25285 O O . LYS A 1 90 ? -5.499 -18.931 -9.390 1.00 0.00 68 LYS A O 15
ATOM 25304 N N . VAL A 1 91 ? -7.066 -20.137 -10.475 1.00 0.00 69 VAL A N 15
ATOM 25305 C CA . VAL A 1 91 ? -8.034 -19.058 -10.557 1.00 0.00 69 VAL A CA 15
ATOM 25306 C C . VAL A 1 91 ? -9.321 -19.491 -9.855 1.00 0.00 69 VAL A C 15
ATOM 25307 O O . VAL A 1 91 ? -9.645 -20.682 -9.846 1.00 0.00 69 VAL A O 15
ATOM 25320 N N . LYS A 1 92 ? -10.037 -18.564 -9.237 1.00 0.00 70 LYS A N 15
ATOM 25321 C CA . LYS A 1 92 ? -11.332 -18.885 -8.642 1.00 0.00 70 LYS A CA 15
ATOM 25322 C C . LYS A 1 92 ? -12.453 -18.985 -9.688 1.00 0.00 70 LYS A C 15
ATOM 25323 O O . LYS A 1 92 ? -12.855 -20.086 -10.065 1.00 0.00 70 LYS A O 15
ATOM 25342 N N . GLY A 1 93 ? -12.942 -17.847 -10.172 1.00 0.00 71 GLY A N 15
ATOM 25343 C CA . GLY A 1 93 ? -14.102 -17.845 -11.054 1.00 0.00 71 GLY A CA 15
ATOM 25344 C C . GLY A 1 93 ? -13.730 -17.903 -12.518 1.00 0.00 71 GLY A C 15
ATOM 25345 O O . GLY A 1 93 ? -14.220 -17.116 -13.329 1.00 0.00 71 GLY A O 15
ATOM 25349 N N . SER A 1 94 ? -12.842 -18.819 -12.853 1.00 0.00 72 SER A N 15
ATOM 25350 C CA . SER A 1 94 ? -12.376 -18.958 -14.207 1.00 0.00 72 SER A CA 15
ATOM 25351 C C . SER A 1 94 ? -12.130 -20.429 -14.546 1.00 0.00 72 SER A C 15
ATOM 25352 O O . SER A 1 94 ? -12.264 -21.304 -13.690 1.00 0.00 72 SER A O 15
ATOM 25360 N N . SER A 1 95 ? -11.761 -20.686 -15.791 1.00 0.00 73 SER A N 15
ATOM 25361 C CA . SER A 1 95 ? -11.288 -22.004 -16.206 1.00 0.00 73 SER A CA 15
ATOM 25362 C C . SER A 1 95 ? -9.773 -21.930 -16.377 1.00 0.00 73 SER A C 15
ATOM 25363 O O . SER A 1 95 ? -9.112 -22.859 -16.838 1.00 0.00 73 SER A O 15
ATOM 25371 N N . LEU A 1 96 ? -9.267 -20.774 -15.987 1.00 0.00 74 LEU A N 15
ATOM 25372 C CA . LEU A 1 96 ? -7.871 -20.417 -16.123 1.00 0.00 74 LEU A CA 15
ATOM 25373 C C . LEU A 1 96 ? -7.003 -21.070 -15.056 1.00 0.00 74 LEU A C 15
ATOM 25374 O O . LEU A 1 96 ? -7.490 -21.757 -14.155 1.00 0.00 74 LEU A O 15
ATOM 25390 N N . VAL A 1 97 ? -5.713 -20.834 -15.174 1.00 0.00 75 VAL A N 15
ATOM 25391 C CA . VAL A 1 97 ? -4.705 -21.434 -14.330 1.00 0.00 75 VAL A CA 15
ATOM 25392 C C . VAL A 1 97 ? -3.491 -20.539 -14.464 1.00 0.00 75 VAL A C 15
ATOM 25393 O O . VAL A 1 97 ? -2.916 -20.429 -15.549 1.00 0.00 75 VAL A O 15
ATOM 25406 N N . VAL A 1 98 ? -3.127 -19.876 -13.401 1.00 0.00 76 VAL A N 15
ATOM 25407 C CA . VAL A 1 98 ? -2.069 -18.892 -13.464 1.00 0.00 76 VAL A CA 15
ATOM 25408 C C . VAL A 1 98 ? -0.723 -19.581 -13.288 1.00 0.00 76 VAL A C 15
ATOM 25409 O O . VAL A 1 98 ? -0.254 -19.788 -12.187 1.00 0.00 76 VAL A O 15
ATOM 25422 N N . LYS A 1 99 ? -0.103 -19.923 -14.391 1.00 0.00 77 LYS A N 15
ATOM 25423 C CA . LYS A 1 99 ? 1.096 -20.747 -14.350 1.00 0.00 77 LYS A CA 15
ATOM 25424 C C . LYS A 1 99 ? 2.341 -19.936 -14.650 1.00 0.00 77 LYS A C 15
ATOM 25425 O O . LYS A 1 99 ? 2.280 -18.961 -15.394 1.00 0.00 77 LYS A O 15
ATOM 25444 N N . VAL A 1 100 ? 3.457 -20.335 -14.037 1.00 0.00 78 VAL A N 15
ATOM 25445 C CA . VAL A 1 100 ? 4.738 -19.650 -14.210 1.00 0.00 78 VAL A CA 15
ATOM 25446 C C . VAL A 1 100 ? 5.043 -19.401 -15.695 1.00 0.00 78 VAL A C 15
ATOM 25447 O O . VAL A 1 100 ? 5.485 -20.287 -16.426 1.00 0.00 78 VAL A O 15
ATOM 25460 N N . GLY A 1 101 ? 4.737 -18.191 -16.131 1.00 0.00 79 GLY A N 15
ATOM 25461 C CA . GLY A 1 101 ? 4.937 -17.811 -17.517 1.00 0.00 79 GLY A CA 15
ATOM 25462 C C . GLY A 1 101 ? 3.687 -17.161 -18.093 1.00 0.00 79 GLY A C 15
ATOM 25463 O O . GLY A 1 101 ? 3.595 -16.917 -19.296 1.00 0.00 79 GLY A O 15
ATOM 25467 N N . THR A 1 102 ? 2.722 -16.907 -17.209 1.00 0.00 80 THR A N 15
ATOM 25468 C CA . THR A 1 102 ? 1.494 -16.231 -17.596 1.00 0.00 80 THR A CA 15
ATOM 25469 C C . THR A 1 102 ? 1.813 -14.815 -18.061 1.00 0.00 80 THR A C 15
ATOM 25470 O O . THR A 1 102 ? 2.048 -13.909 -17.274 1.00 0.00 80 THR A O 15
ATOM 25481 N N . LYS A 1 103 ? 1.795 -14.643 -19.354 1.00 0.00 81 LYS A N 15
ATOM 25482 C CA . LYS A 1 103 ? 2.193 -13.380 -19.935 1.00 0.00 81 LYS A CA 15
ATOM 25483 C C . LYS A 1 103 ? 0.999 -12.470 -20.131 1.00 0.00 81 LYS A C 15
ATOM 25484 O O . LYS A 1 103 ? 0.139 -12.728 -20.974 1.00 0.00 81 LYS A O 15
ATOM 25503 N N . VAL A 1 104 ? 0.945 -11.409 -19.345 1.00 0.00 82 VAL A N 15
ATOM 25504 C CA . VAL A 1 104 ? -0.116 -10.430 -19.465 1.00 0.00 82 VAL A CA 15
ATOM 25505 C C . VAL A 1 104 ? 0.482 -9.041 -19.627 1.00 0.00 82 VAL A C 15
ATOM 25506 O O . VAL A 1 104 ? 1.209 -8.562 -18.757 1.00 0.00 82 VAL A O 15
ATOM 25519 N N . LYS A 1 105 ? 0.203 -8.419 -20.759 1.00 0.00 83 LYS A N 15
ATOM 25520 C CA . LYS A 1 105 ? 0.739 -7.105 -21.048 1.00 0.00 83 LYS A CA 15
ATOM 25521 C C . LYS A 1 105 ? -0.306 -6.019 -20.904 1.00 0.00 83 LYS A C 15
ATOM 25522 O O . LYS A 1 105 ? -1.507 -6.285 -20.852 1.00 0.00 83 LYS A O 15
ATOM 25541 N N . ASN A 1 106 ? 0.200 -4.801 -20.807 1.00 0.00 84 ASN A N 15
ATOM 25542 C CA . ASN A 1 106 ? -0.610 -3.599 -20.771 1.00 0.00 84 ASN A CA 15
ATOM 25543 C C . ASN A 1 106 ? -1.421 -3.518 -19.488 1.00 0.00 84 ASN A C 15
ATOM 25544 O O . ASN A 1 106 ? -2.601 -3.163 -19.515 1.00 0.00 84 ASN A O 15
ATOM 25555 N N . ILE A 1 107 ? -0.792 -3.846 -18.358 1.00 0.00 85 ILE A N 15
ATOM 25556 C CA . ILE A 1 107 ? -1.432 -3.790 -17.044 1.00 0.00 85 ILE A CA 15
ATOM 25557 C C . ILE A 1 107 ? -1.809 -2.375 -16.593 1.00 0.00 85 ILE A C 15
ATOM 25558 O O . ILE A 1 107 ? -1.660 -1.394 -17.323 1.00 0.00 85 ILE A O 15
ATOM 25574 N N . ARG A 1 108 ? -2.294 -2.312 -15.359 1.00 0.00 86 ARG A N 15
ATOM 25575 C CA . ARG A 1 108 ? -2.651 -1.075 -14.687 1.00 0.00 86 ARG A CA 15
ATOM 25576 C C . ARG A 1 108 ? -2.110 -1.098 -13.261 1.00 0.00 86 ARG A C 15
ATOM 25577 O O . ARG A 1 108 ? -2.412 -2.019 -12.494 1.00 0.00 86 ARG A O 15
ATOM 25598 N N . LEU A 1 109 ? -1.296 -0.108 -12.909 1.00 0.00 87 LEU A N 15
ATOM 25599 C CA . LEU A 1 109 ? -0.752 -0.013 -11.562 1.00 0.00 87 LEU A CA 15
ATOM 25600 C C . LEU A 1 109 ? -1.824 0.504 -10.612 1.00 0.00 87 LEU A C 15
ATOM 25601 O O . LEU A 1 109 ? -2.355 1.599 -10.802 1.00 0.00 87 LEU A O 15
ATOM 25617 N N . VAL A 1 110 ? -2.167 -0.300 -9.621 1.00 0.00 88 VAL A N 15
ATOM 25618 C CA . VAL A 1 110 ? -3.228 0.052 -8.685 1.00 0.00 88 VAL A CA 15
ATOM 25619 C C . VAL A 1 110 ? -2.665 0.818 -7.485 1.00 0.00 88 VAL A C 15
ATOM 25620 O O . VAL A 1 110 ? -1.454 0.960 -7.353 1.00 0.00 88 VAL A O 15
ATOM 25633 N N . ASP A 1 111 ? -3.555 1.311 -6.621 1.00 0.00 89 ASP A N 15
ATOM 25634 C CA . ASP A 1 111 ? -3.163 2.121 -5.463 1.00 0.00 89 ASP A CA 15
ATOM 25635 C C . ASP A 1 111 ? -2.245 1.348 -4.524 1.00 0.00 89 ASP A C 15
ATOM 25636 O O . ASP A 1 111 ? -1.258 1.884 -4.026 1.00 0.00 89 ASP A O 15
ATOM 25645 N N . GLY A 1 112 ? -2.601 0.103 -4.255 1.00 0.00 90 GLY A N 15
ATOM 25646 C CA . GLY A 1 112 ? -1.776 -0.730 -3.403 1.00 0.00 90 GLY A CA 15
ATOM 25647 C C . GLY A 1 112 ? -0.696 -1.452 -4.179 1.00 0.00 90 GLY A C 15
ATOM 25648 O O . GLY A 1 112 ? -0.970 -2.026 -5.226 1.00 0.00 90 GLY A O 15
ATOM 25652 N N . ASP A 1 113 ? 0.534 -1.410 -3.664 1.00 0.00 91 ASP A N 15
ATOM 25653 C CA . ASP A 1 113 ? 1.665 -2.126 -4.270 1.00 0.00 91 ASP A CA 15
ATOM 25654 C C . ASP A 1 113 ? 1.370 -3.616 -4.371 1.00 0.00 91 ASP A C 15
ATOM 25655 O O . ASP A 1 113 ? 1.819 -4.294 -5.291 1.00 0.00 91 ASP A O 15
ATOM 25664 N N . HIS A 1 114 ? 0.599 -4.111 -3.417 1.00 0.00 92 HIS A N 15
ATOM 25665 C CA . HIS A 1 114 ? 0.163 -5.501 -3.397 1.00 0.00 92 HIS A CA 15
ATOM 25666 C C . HIS A 1 114 ? -1.038 -5.714 -4.319 1.00 0.00 92 HIS A C 15
ATOM 25667 O O . HIS A 1 114 ? -2.038 -6.312 -3.921 1.00 0.00 92 HIS A O 15
ATOM 25682 N N . ASP A 1 115 ? -0.901 -5.277 -5.570 1.00 0.00 93 ASP A N 15
ATOM 25683 C CA . ASP A 1 115 ? -2.035 -5.217 -6.482 1.00 0.00 93 ASP A CA 15
ATOM 25684 C C . ASP A 1 115 ? -1.601 -4.990 -7.915 1.00 0.00 93 ASP A C 15
ATOM 25685 O O . ASP A 1 115 ? -0.724 -4.187 -8.193 1.00 0.00 93 ASP A O 15
ATOM 25694 N N . ILE A 1 116 ? -2.240 -5.706 -8.821 1.00 0.00 94 ILE A N 15
ATOM 25695 C CA . ILE A 1 116 ? -2.009 -5.540 -10.247 1.00 0.00 94 ILE A CA 15
ATOM 25696 C C . ILE A 1 116 ? -3.320 -5.697 -10.985 1.00 0.00 94 ILE A C 15
ATOM 25697 O O . ILE A 1 116 ? -4.039 -6.659 -10.772 1.00 0.00 94 ILE A O 15
ATOM 25713 N N . ASP A 1 117 ? -3.685 -4.728 -11.786 1.00 0.00 95 ASP A N 15
ATOM 25714 C CA . ASP A 1 117 ? -4.847 -4.890 -12.625 1.00 0.00 95 ASP A CA 15
ATOM 25715 C C . ASP A 1 117 ? -4.386 -5.132 -14.045 1.00 0.00 95 ASP A C 15
ATOM 25716 O O . ASP A 1 117 ? -3.425 -4.520 -14.498 1.00 0.00 95 ASP A O 15
ATOM 25725 N N . CYS A 1 118 ? -5.040 -6.042 -14.732 1.00 0.00 96 CYS A N 15
ATOM 25726 C CA . CYS A 1 118 ? -4.642 -6.389 -16.081 1.00 0.00 96 CYS A CA 15
ATOM 25727 C C . CYS A 1 118 ? -5.826 -6.945 -16.846 1.00 0.00 96 CYS A C 15
ATOM 25728 O O . CYS A 1 118 ? -6.847 -7.285 -16.250 1.00 0.00 96 CYS A O 15
ATOM 25736 N N . LYS A 1 119 ? -5.702 -7.031 -18.157 1.00 0.00 97 LYS A N 15
ATOM 25737 C CA . LYS A 1 119 ? -6.758 -7.610 -18.959 1.00 0.00 97 LYS A CA 15
ATOM 25738 C C . LYS A 1 119 ? -6.284 -8.924 -19.555 1.00 0.00 97 LYS A C 15
ATOM 25739 O O . LYS A 1 119 ? -5.151 -9.037 -20.026 1.00 0.00 97 LYS A O 15
ATOM 25758 N N . ILE A 1 120 ? -7.137 -9.920 -19.498 1.00 0.00 98 ILE A N 15
ATOM 25759 C CA . ILE A 1 120 ? -6.871 -11.175 -20.161 1.00 0.00 98 ILE A CA 15
ATOM 25760 C C . ILE A 1 120 ? -7.659 -11.200 -21.452 1.00 0.00 98 ILE A C 15
ATOM 25761 O O . ILE A 1 120 ? -8.871 -11.441 -21.441 1.00 0.00 98 ILE A O 15
ATOM 25777 N N . ASP A 1 121 ? -6.988 -10.884 -22.543 1.00 0.00 99 ASP A N 15
ATOM 25778 C CA . ASP A 1 121 ? -7.610 -10.892 -23.859 1.00 0.00 99 ASP A CA 15
ATOM 25779 C C . ASP A 1 121 ? -8.287 -12.227 -24.126 1.00 0.00 99 ASP A C 15
ATOM 25780 O O . ASP A 1 121 ? -7.620 -13.239 -24.353 1.00 0.00 99 ASP A O 15
ATOM 25789 N N . GLY A 1 122 ? -9.609 -12.230 -24.065 1.00 0.00 100 GLY A N 15
ATOM 25790 C CA . GLY A 1 122 ? -10.355 -13.453 -24.239 1.00 0.00 100 GLY A CA 15
ATOM 25791 C C . GLY A 1 122 ? -11.437 -13.621 -23.194 1.00 0.00 100 GLY A C 15
ATOM 25792 O O . GLY A 1 122 ? -12.617 -13.723 -23.526 1.00 0.00 100 GLY A O 15
ATOM 25796 N N . ILE A 1 123 ? -11.038 -13.647 -21.927 1.00 0.00 101 ILE A N 15
ATOM 25797 C CA . ILE A 1 123 ? -11.984 -13.864 -20.835 1.00 0.00 101 ILE A CA 15
ATOM 25798 C C . ILE A 1 123 ? -12.453 -12.549 -20.213 1.00 0.00 101 ILE A C 15
ATOM 25799 O O . ILE A 1 123 ? -13.639 -12.378 -19.929 1.00 0.00 101 ILE A O 15
ATOM 25815 N N . GLY A 1 124 ? -11.526 -11.627 -20.010 1.00 0.00 102 GLY A N 15
ATOM 25816 C CA . GLY A 1 124 ? -11.840 -10.385 -19.325 1.00 0.00 102 GLY A CA 15
ATOM 25817 C C . GLY A 1 124 ? -10.674 -9.920 -18.484 1.00 0.00 102 GLY A C 15
ATOM 25818 O O . GLY A 1 124 ? -9.582 -10.443 -18.629 1.00 0.00 102 GLY A O 15
ATOM 25822 N N . ALA A 1 125 ? -10.893 -8.970 -17.590 1.00 0.00 103 ALA A N 15
ATOM 25823 C CA . ALA A 1 125 ? -9.802 -8.415 -16.797 1.00 0.00 103 ALA A CA 15
ATOM 25824 C C . ALA A 1 125 ? -9.585 -9.230 -15.525 1.00 0.00 103 ALA A C 15
ATOM 25825 O O . ALA A 1 125 ? -10.531 -9.792 -14.971 1.00 0.00 103 ALA A O 15
ATOM 25832 N N . MET A 1 126 ? -8.340 -9.294 -15.064 1.00 0.00 104 MET A N 15
ATOM 25833 C CA . MET A 1 126 ? -7.999 -10.072 -13.881 1.00 0.00 104 MET A CA 15
ATOM 25834 C C . MET A 1 126 ? -6.983 -9.321 -13.023 1.00 0.00 104 MET A C 15
ATOM 25835 O O . MET A 1 126 ? -6.294 -8.423 -13.507 1.00 0.00 104 MET A O 15
ATOM 25849 N N . LYS A 1 127 ? -6.913 -9.676 -11.748 1.00 0.00 105 LYS A N 15
ATOM 25850 C CA . LYS A 1 127 ? -6.008 -9.022 -10.815 1.00 0.00 105 LYS A CA 15
ATOM 25851 C C . LYS A 1 127 ? -4.979 -10.018 -10.280 1.00 0.00 105 LYS A C 15
ATOM 25852 O O . LYS A 1 127 ? -5.314 -11.160 -9.969 1.00 0.00 105 LYS A O 15
ATOM 25871 N N . LEU A 1 128 ? -3.734 -9.573 -10.181 1.00 0.00 106 LEU A N 15
ATOM 25872 C CA . LEU A 1 128 ? -2.619 -10.443 -9.858 1.00 0.00 106 LEU A CA 15
ATOM 25873 C C . LEU A 1 128 ? -1.861 -9.946 -8.627 1.00 0.00 106 LEU A C 15
ATOM 25874 O O . LEU A 1 128 ? -1.795 -8.745 -8.363 1.00 0.00 106 LEU A O 15
ATOM 25890 N N . LYS A 1 129 ? -1.320 -10.888 -7.874 1.00 0.00 107 LYS A N 15
ATOM 25891 C CA . LYS A 1 129 ? -0.517 -10.557 -6.717 1.00 0.00 107 LYS A CA 15
ATOM 25892 C C . LYS A 1 129 ? 0.912 -10.296 -7.142 1.00 0.00 107 LYS A C 15
ATOM 25893 O O . LYS A 1 129 ? 1.554 -11.150 -7.751 1.00 0.00 107 LYS A O 15
ATOM 25912 N N . SER A 1 130 ? 1.383 -9.105 -6.819 1.00 0.00 108 SER A N 15
ATOM 25913 C CA . SER A 1 130 ? 2.717 -8.650 -7.175 1.00 0.00 108 SER A CA 15
ATOM 25914 C C . SER A 1 130 ? 3.786 -9.664 -6.775 1.00 0.00 108 SER A C 15
ATOM 25915 O O . SER A 1 130 ? 4.739 -9.909 -7.515 1.00 0.00 108 SER A O 15
ATOM 25923 N N . GLU A 1 131 ? 3.609 -10.263 -5.605 1.00 0.00 109 GLU A N 15
ATOM 25924 C CA . GLU A 1 131 ? 4.564 -11.221 -5.071 1.00 0.00 109 GLU A CA 15
ATOM 25925 C C . GLU A 1 131 ? 4.639 -12.492 -5.910 1.00 0.00 109 GLU A C 15
ATOM 25926 O O . GLU A 1 131 ? 5.496 -13.342 -5.673 1.00 0.00 109 GLU A O 15
ATOM 25938 N N . PHE A 1 132 ? 3.736 -12.649 -6.866 1.00 0.00 110 PHE A N 15
ATOM 25939 C CA . PHE A 1 132 ? 3.774 -13.815 -7.721 1.00 0.00 110 PHE A CA 15
ATOM 25940 C C . PHE A 1 132 ? 4.170 -13.466 -9.154 1.00 0.00 110 PHE A C 15
ATOM 25941 O O . PHE A 1 132 ? 4.274 -14.352 -9.993 1.00 0.00 110 PHE A O 15
ATOM 25958 N N . VAL A 1 133 ? 4.435 -12.194 -9.437 1.00 0.00 111 VAL A N 15
ATOM 25959 C CA . VAL A 1 133 ? 4.692 -11.782 -10.820 1.00 0.00 111 VAL A CA 15
ATOM 25960 C C . VAL A 1 133 ? 6.135 -11.333 -11.051 1.00 0.00 111 VAL A C 15
ATOM 25961 O O . VAL A 1 133 ? 6.923 -11.189 -10.110 1.00 0.00 111 VAL A O 15
ATOM 25974 N N . ARG A 1 134 ? 6.459 -11.136 -12.326 1.00 0.00 112 ARG A N 15
ATOM 25975 C CA . ARG A 1 134 ? 7.779 -10.703 -12.764 1.00 0.00 112 ARG A CA 15
ATOM 25976 C C . ARG A 1 134 ? 7.665 -9.800 -13.984 1.00 0.00 112 ARG A C 15
ATOM 25977 O O . ARG A 1 134 ? 6.874 -10.065 -14.887 1.00 0.00 112 ARG A O 15
ATOM 25998 N N . LYS A 1 135 ? 8.451 -8.735 -14.004 1.00 0.00 113 LYS A N 15
ATOM 25999 C CA . LYS A 1 135 ? 8.527 -7.876 -15.170 1.00 0.00 113 LYS A CA 15
ATOM 26000 C C . LYS A 1 135 ? 9.206 -8.599 -16.325 1.00 0.00 113 LYS A C 15
ATOM 26001 O O . LYS A 1 135 ? 10.365 -9.007 -16.220 1.00 0.00 113 LYS A O 15
ATOM 26020 N N . VAL A 1 136 ? 8.480 -8.760 -17.419 1.00 0.00 114 VAL A N 15
ATOM 26021 C CA . VAL A 1 136 ? 9.036 -9.374 -18.615 1.00 0.00 114 VAL A CA 15
ATOM 26022 C C . VAL A 1 136 ? 9.994 -8.412 -19.292 1.00 0.00 114 VAL A C 15
ATOM 26023 O O . VAL A 1 136 ? 11.118 -8.774 -19.638 1.00 0.00 114 VAL A O 15
ATOM 26036 N N . GLY A 1 137 ? 9.551 -7.172 -19.448 1.00 0.00 115 GLY A N 15
ATOM 26037 C CA . GLY A 1 137 ? 10.337 -6.201 -20.172 1.00 0.00 115 GLY A CA 15
ATOM 26038 C C . GLY A 1 137 ? 10.334 -6.496 -21.652 1.00 0.00 115 GLY A C 15
ATOM 26039 O O . GLY A 1 137 ? 11.386 -6.535 -22.293 1.00 0.00 115 GLY A O 15
ATOM 26043 N N . SER A 1 138 ? 9.144 -6.722 -22.186 1.00 0.00 116 SER A N 15
ATOM 26044 C CA . SER A 1 138 ? 8.976 -7.053 -23.587 1.00 0.00 116 SER A CA 15
ATOM 26045 C C . SER A 1 138 ? 7.703 -6.398 -24.114 1.00 0.00 116 SER A C 15
ATOM 26046 O O . SER A 1 138 ? 6.607 -6.961 -23.903 1.00 0.00 116 SER A O 15
ATOM 26056 N N . MET A 1 23 ? -8.785 13.954 20.811 1.00 0.00 1 MET A N 16
ATOM 26057 C CA . MET A 1 23 ? -7.562 14.707 20.442 1.00 0.00 1 MET A CA 16
ATOM 26058 C C . MET A 1 23 ? -6.329 13.820 20.480 1.00 0.00 1 MET A C 16
ATOM 26059 O O . MET A 1 23 ? -5.228 14.244 20.128 1.00 0.00 1 MET A O 16
ATOM 26073 N N . VAL A 1 24 ? -6.522 12.589 20.899 1.00 0.00 2 VAL A N 16
ATOM 26074 C CA . VAL A 1 24 ? -5.437 11.627 20.954 1.00 0.00 2 VAL A CA 16
ATOM 26075 C C . VAL A 1 24 ? -5.340 10.854 19.640 1.00 0.00 2 VAL A C 16
ATOM 26076 O O . VAL A 1 24 ? -6.347 10.369 19.117 1.00 0.00 2 VAL A O 16
ATOM 26089 N N . SER A 1 25 ? -4.129 10.792 19.093 1.00 0.00 3 SER A N 16
ATOM 26090 C CA . SER A 1 25 ? -3.849 10.031 17.875 1.00 0.00 3 SER A CA 16
ATOM 26091 C C . SER A 1 25 ? -4.697 10.495 16.691 1.00 0.00 3 SER A C 16
ATOM 26092 O O . SER A 1 25 ? -5.018 9.711 15.795 1.00 0.00 3 SER A O 16
ATOM 26100 N N . THR A 1 26 ? -5.018 11.778 16.667 1.00 0.00 4 THR A N 16
ATOM 26101 C CA . THR A 1 26 ? -5.816 12.338 15.594 1.00 0.00 4 THR A CA 16
ATOM 26102 C C . THR A 1 26 ? -4.932 12.718 14.416 1.00 0.00 4 THR A C 16
ATOM 26103 O O . THR A 1 26 ? -5.289 12.503 13.256 1.00 0.00 4 THR A O 16
ATOM 26114 N N . LEU A 1 27 ? -3.771 13.270 14.723 1.00 0.00 5 LEU A N 16
ATOM 26115 C CA . LEU A 1 27 ? -2.783 13.567 13.707 1.00 0.00 5 LEU A CA 16
ATOM 26116 C C . LEU A 1 27 ? -1.834 12.388 13.584 1.00 0.00 5 LEU A C 16
ATOM 26117 O O . LEU A 1 27 ? -1.629 11.650 14.549 1.00 0.00 5 LEU A O 16
ATOM 26133 N N . PRO A 1 28 ? -1.270 12.172 12.398 1.00 0.00 6 PRO A N 16
ATOM 26134 C CA . PRO A 1 28 ? -0.289 11.116 12.185 1.00 0.00 6 PRO A CA 16
ATOM 26135 C C . PRO A 1 28 ? 1.052 11.474 12.821 1.00 0.00 6 PRO A C 16
ATOM 26136 O O . PRO A 1 28 ? 1.343 12.649 13.054 1.00 0.00 6 PRO A O 16
ATOM 26147 N N . PRO A 1 29 ? 1.872 10.465 13.125 1.00 0.00 7 PRO A N 16
ATOM 26148 C CA . PRO A 1 29 ? 3.177 10.664 13.749 1.00 0.00 7 PRO A CA 16
ATOM 26149 C C . PRO A 1 29 ? 4.204 11.258 12.786 1.00 0.00 7 PRO A C 16
ATOM 26150 O O . PRO A 1 29 ? 3.867 11.782 11.726 1.00 0.00 7 PRO A O 16
ATOM 26161 N N . CYS A 1 30 ? 5.464 11.147 13.161 1.00 0.00 8 CYS A N 16
ATOM 26162 C CA . CYS A 1 30 ? 6.555 11.680 12.365 1.00 0.00 8 CYS A CA 16
ATOM 26163 C C . CYS A 1 30 ? 7.179 10.575 11.530 1.00 0.00 8 CYS A C 16
ATOM 26164 O O . CYS A 1 30 ? 7.499 9.512 12.052 1.00 0.00 8 CYS A O 16
ATOM 26171 N N . PRO A 1 31 ? 7.361 10.807 10.221 1.00 0.00 9 PRO A N 16
ATOM 26172 C CA . PRO A 1 31 ? 7.926 9.805 9.308 1.00 0.00 9 PRO A CA 16
ATOM 26173 C C . PRO A 1 31 ? 9.412 9.555 9.546 1.00 0.00 9 PRO A C 16
ATOM 26174 O O . PRO A 1 31 ? 10.052 8.816 8.801 1.00 0.00 9 PRO A O 16
ATOM 26185 N N . GLN A 1 32 ? 9.959 10.171 10.584 1.00 0.00 10 GLN A N 16
ATOM 26186 C CA . GLN A 1 32 ? 11.338 9.991 10.920 1.00 0.00 10 GLN A CA 16
ATOM 26187 C C . GLN A 1 32 ? 11.495 9.441 12.334 1.00 0.00 10 GLN A C 16
ATOM 26188 O O . GLN A 1 32 ? 12.402 8.650 12.590 1.00 0.00 10 GLN A O 16
ATOM 26202 N N . CYS A 1 33 ? 10.628 9.837 13.272 1.00 0.00 11 CYS A N 16
ATOM 26203 C CA . CYS A 1 33 ? 10.724 9.340 14.636 1.00 0.00 11 CYS A CA 16
ATOM 26204 C C . CYS A 1 33 ? 9.630 8.310 14.880 1.00 0.00 11 CYS A C 16
ATOM 26205 O O . CYS A 1 33 ? 9.880 7.238 15.428 1.00 0.00 11 CYS A O 16
ATOM 26212 N N . ASN A 1 34 ? 8.403 8.677 14.472 1.00 0.00 12 ASN A N 16
ATOM 26213 C CA . ASN A 1 34 ? 7.193 7.869 14.697 1.00 0.00 12 ASN A CA 16
ATOM 26214 C C . ASN A 1 34 ? 6.841 7.805 16.192 1.00 0.00 12 ASN A C 16
ATOM 26215 O O . ASN A 1 34 ? 5.840 7.210 16.587 1.00 0.00 12 ASN A O 16
ATOM 26226 N N . SER A 1 35 ? 7.696 8.431 16.998 1.00 0.00 13 SER A N 16
ATOM 26227 C CA . SER A 1 35 ? 7.547 8.485 18.451 1.00 0.00 13 SER A CA 16
ATOM 26228 C C . SER A 1 35 ? 6.137 8.886 18.896 1.00 0.00 13 SER A C 16
ATOM 26229 O O . SER A 1 35 ? 5.331 8.021 19.242 1.00 0.00 13 SER A O 16
ATOM 26237 N N . GLU A 1 36 ? 5.834 10.187 18.831 1.00 0.00 14 GLU A N 16
ATOM 26238 C CA . GLU A 1 36 ? 4.569 10.722 19.357 1.00 0.00 14 GLU A CA 16
ATOM 26239 C C . GLU A 1 36 ? 4.570 12.253 19.384 1.00 0.00 14 GLU A C 16
ATOM 26240 O O . GLU A 1 36 ? 3.513 12.876 19.420 1.00 0.00 14 GLU A O 16
ATOM 26252 N N . TYR A 1 37 ? 5.761 12.852 19.358 1.00 0.00 15 TYR A N 16
ATOM 26253 C CA . TYR A 1 37 ? 5.920 14.295 19.555 1.00 0.00 15 TYR A CA 16
ATOM 26254 C C . TYR A 1 37 ? 5.557 15.085 18.307 1.00 0.00 15 TYR A C 16
ATOM 26255 O O . TYR A 1 37 ? 6.219 16.056 17.965 1.00 0.00 15 TYR A O 16
ATOM 26273 N N . THR A 1 38 ? 4.517 14.664 17.628 1.00 0.00 16 THR A N 16
ATOM 26274 C CA . THR A 1 38 ? 4.054 15.348 16.444 1.00 0.00 16 THR A CA 16
ATOM 26275 C C . THR A 1 38 ? 2.804 16.177 16.757 1.00 0.00 16 THR A C 16
ATOM 26276 O O . THR A 1 38 ? 1.963 15.766 17.555 1.00 0.00 16 THR A O 16
ATOM 26287 N N . TYR A 1 39 ? 2.694 17.345 16.132 1.00 0.00 17 TYR A N 16
ATOM 26288 C CA . TYR A 1 39 ? 1.591 18.260 16.388 1.00 0.00 17 TYR A CA 16
ATOM 26289 C C . TYR A 1 39 ? 1.366 19.126 15.156 1.00 0.00 17 TYR A C 16
ATOM 26290 O O . TYR A 1 39 ? 2.112 19.018 14.185 1.00 0.00 17 TYR A O 16
ATOM 26308 N N . GLU A 1 40 ? 0.353 19.978 15.182 1.00 0.00 18 GLU A N 16
ATOM 26309 C CA . GLU A 1 40 ? 0.046 20.821 14.035 1.00 0.00 18 GLU A CA 16
ATOM 26310 C C . GLU A 1 40 ? 0.463 22.272 14.280 1.00 0.00 18 GLU A C 16
ATOM 26311 O O . GLU A 1 40 ? 0.046 22.892 15.259 1.00 0.00 18 GLU A O 16
ATOM 26323 N N . ASP A 1 41 ? 1.299 22.801 13.398 1.00 0.00 19 ASP A N 16
ATOM 26324 C CA . ASP A 1 41 ? 1.671 24.206 13.418 1.00 0.00 19 ASP A CA 16
ATOM 26325 C C . ASP A 1 41 ? 1.290 24.852 12.091 1.00 0.00 19 ASP A C 16
ATOM 26326 O O . ASP A 1 41 ? 2.082 24.879 11.150 1.00 0.00 19 ASP A O 16
ATOM 26335 N N . GLY A 1 42 ? 0.056 25.310 11.997 1.00 0.00 20 GLY A N 16
ATOM 26336 C CA . GLY A 1 42 ? -0.381 25.997 10.803 1.00 0.00 20 GLY A CA 16
ATOM 26337 C C . GLY A 1 42 ? -1.024 25.073 9.785 1.00 0.00 20 GLY A C 16
ATOM 26338 O O . GLY A 1 42 ? -2.055 24.458 10.053 1.00 0.00 20 GLY A O 16
ATOM 26342 N N . ALA A 1 43 ? -0.393 24.955 8.624 1.00 0.00 21 ALA A N 16
ATOM 26343 C CA . ALA A 1 43 ? -0.971 24.234 7.496 1.00 0.00 21 ALA A CA 16
ATOM 26344 C C . ALA A 1 43 ? -0.282 22.895 7.268 1.00 0.00 21 ALA A C 16
ATOM 26345 O O . ALA A 1 43 ? -0.407 22.293 6.201 1.00 0.00 21 ALA A O 16
ATOM 26352 N N . LEU A 1 44 ? 0.424 22.420 8.276 1.00 0.00 22 LEU A N 16
ATOM 26353 C CA . LEU A 1 44 ? 1.136 21.160 8.175 1.00 0.00 22 LEU A CA 16
ATOM 26354 C C . LEU A 1 44 ? 1.349 20.590 9.563 1.00 0.00 22 LEU A C 16
ATOM 26355 O O . LEU A 1 44 ? 0.789 21.096 10.525 1.00 0.00 22 LEU A O 16
ATOM 26371 N N . LEU A 1 45 ? 2.100 19.509 9.650 1.00 0.00 23 LEU A N 16
ATOM 26372 C CA . LEU A 1 45 ? 2.493 18.946 10.930 1.00 0.00 23 LEU A CA 16
ATOM 26373 C C . LEU A 1 45 ? 3.997 19.104 11.104 1.00 0.00 23 LEU A C 16
ATOM 26374 O O . LEU A 1 45 ? 4.757 18.910 10.156 1.00 0.00 23 LEU A O 16
ATOM 26390 N N . VAL A 1 46 ? 4.435 19.468 12.296 1.00 0.00 24 VAL A N 16
ATOM 26391 C CA . VAL A 1 46 ? 5.854 19.639 12.542 1.00 0.00 24 VAL A CA 16
ATOM 26392 C C . VAL A 1 46 ? 6.269 18.813 13.747 1.00 0.00 24 VAL A C 16
ATOM 26393 O O . VAL A 1 46 ? 5.507 18.658 14.704 1.00 0.00 24 VAL A O 16
ATOM 26406 N N . CYS A 1 47 ? 7.452 18.248 13.675 1.00 0.00 25 CYS A N 16
ATOM 26407 C CA . CYS A 1 47 ? 7.994 17.469 14.769 1.00 0.00 25 CYS A CA 16
ATOM 26408 C C . CYS A 1 47 ? 9.062 18.275 15.494 1.00 0.00 25 CYS A C 16
ATOM 26409 O O . CYS A 1 47 ? 10.166 18.466 14.979 1.00 0.00 25 CYS A O 16
ATOM 26416 N N . PRO A 1 48 ? 8.736 18.787 16.691 1.00 0.00 26 PRO A N 16
ATOM 26417 C CA . PRO A 1 48 ? 9.671 19.570 17.500 1.00 0.00 26 PRO A CA 16
ATOM 26418 C C . PRO A 1 48 ? 10.842 18.724 17.974 1.00 0.00 26 PRO A C 16
ATOM 26419 O O . PRO A 1 48 ? 11.873 19.247 18.400 1.00 0.00 26 PRO A O 16
ATOM 26430 N N . GLU A 1 49 ? 10.671 17.411 17.880 1.00 0.00 27 GLU A N 16
ATOM 26431 C CA . GLU A 1 49 ? 11.681 16.469 18.318 1.00 0.00 27 GLU A CA 16
ATOM 26432 C C . GLU A 1 49 ? 12.882 16.480 17.376 1.00 0.00 27 GLU A C 16
ATOM 26433 O O . GLU A 1 49 ? 13.990 16.815 17.795 1.00 0.00 27 GLU A O 16
ATOM 26445 N N . CYS A 1 50 ? 12.681 16.139 16.102 1.00 0.00 28 CYS A N 16
ATOM 26446 C CA . CYS A 1 50 ? 13.802 16.085 15.166 1.00 0.00 28 CYS A CA 16
ATOM 26447 C C . CYS A 1 50 ? 13.908 17.344 14.307 1.00 0.00 28 CYS A C 16
ATOM 26448 O O . CYS A 1 50 ? 14.651 17.349 13.324 1.00 0.00 28 CYS A O 16
ATOM 26455 N N . ALA A 1 51 ? 13.182 18.412 14.664 1.00 0.00 29 ALA A N 16
ATOM 26456 C CA . ALA A 1 51 ? 13.320 19.707 13.991 1.00 0.00 29 ALA A CA 16
ATOM 26457 C C . ALA A 1 51 ? 12.960 19.666 12.504 1.00 0.00 29 ALA A C 16
ATOM 26458 O O . ALA A 1 51 ? 13.477 20.461 11.718 1.00 0.00 29 ALA A O 16
ATOM 26465 N N . HIS A 1 52 ? 12.055 18.779 12.111 1.00 0.00 30 HIS A N 16
ATOM 26466 C CA . HIS A 1 52 ? 11.632 18.731 10.715 1.00 0.00 30 HIS A CA 16
ATOM 26467 C C . HIS A 1 52 ? 10.118 18.595 10.604 1.00 0.00 30 HIS A C 16
ATOM 26468 O O . HIS A 1 52 ? 9.496 17.799 11.311 1.00 0.00 30 HIS A O 16
ATOM 26483 N N . GLU A 1 53 ? 9.540 19.402 9.729 1.00 0.00 31 GLU A N 16
ATOM 26484 C CA . GLU A 1 53 ? 8.108 19.401 9.482 1.00 0.00 31 GLU A CA 16
ATOM 26485 C C . GLU A 1 53 ? 7.768 18.513 8.283 1.00 0.00 31 GLU A C 16
ATOM 26486 O O . GLU A 1 53 ? 8.667 18.046 7.579 1.00 0.00 31 GLU A O 16
ATOM 26498 N N . TRP A 1 54 ? 6.474 18.287 8.053 1.00 0.00 32 TRP A N 16
ATOM 26499 C CA . TRP A 1 54 ? 6.016 17.463 6.936 1.00 0.00 32 TRP A CA 16
ATOM 26500 C C . TRP A 1 54 ? 4.520 17.650 6.711 1.00 0.00 32 TRP A C 16
ATOM 26501 O O . TRP A 1 54 ? 3.810 18.149 7.577 1.00 0.00 32 TRP A O 16
ATOM 26522 N N . SER A 1 55 ? 4.059 17.271 5.540 1.00 0.00 33 SER A N 16
ATOM 26523 C CA . SER A 1 55 ? 2.643 17.290 5.232 1.00 0.00 33 SER A CA 16
ATOM 26524 C C . SER A 1 55 ? 2.176 15.859 4.996 1.00 0.00 33 SER A C 16
ATOM 26525 O O . SER A 1 55 ? 2.578 15.228 4.024 1.00 0.00 33 SER A O 16
ATOM 26533 N N . PRO A 1 56 ? 1.310 15.341 5.878 1.00 0.00 34 PRO A N 16
ATOM 26534 C CA . PRO A 1 56 ? 0.972 13.914 5.929 1.00 0.00 34 PRO A CA 16
ATOM 26535 C C . PRO A 1 56 ? 0.530 13.354 4.584 1.00 0.00 34 PRO A C 16
ATOM 26536 O O . PRO A 1 56 ? 1.124 12.409 4.063 1.00 0.00 34 PRO A O 16
ATOM 26547 N N . ASN A 1 57 ? -0.497 13.956 4.015 1.00 0.00 35 ASN A N 16
ATOM 26548 C CA . ASN A 1 57 ? -1.095 13.420 2.802 1.00 0.00 35 ASN A CA 16
ATOM 26549 C C . ASN A 1 57 ? -0.370 13.911 1.555 1.00 0.00 35 ASN A C 16
ATOM 26550 O O . ASN A 1 57 ? -0.337 13.222 0.536 1.00 0.00 35 ASN A O 16
ATOM 26561 N N . GLU A 1 58 ? 0.230 15.091 1.639 1.00 0.00 36 GLU A N 16
ATOM 26562 C CA . GLU A 1 58 ? 0.915 15.669 0.490 1.00 0.00 36 GLU A CA 16
ATOM 26563 C C . GLU A 1 58 ? 2.264 14.985 0.272 1.00 0.00 36 GLU A C 16
ATOM 26564 O O . GLU A 1 58 ? 2.727 14.847 -0.863 1.00 0.00 36 GLU A O 16
ATOM 26576 N N . ALA A 1 59 ? 2.876 14.537 1.364 1.00 0.00 37 ALA A N 16
ATOM 26577 C CA . ALA A 1 59 ? 4.111 13.766 1.289 1.00 0.00 37 ALA A CA 16
ATOM 26578 C C . ALA A 1 59 ? 3.860 12.436 0.586 1.00 0.00 37 ALA A C 16
ATOM 26579 O O . ALA A 1 59 ? 4.736 11.899 -0.090 1.00 0.00 37 ALA A O 16
ATOM 26586 N N . ALA A 1 60 ? 2.647 11.917 0.746 1.00 0.00 38 ALA A N 16
ATOM 26587 C CA . ALA A 1 60 ? 2.233 10.701 0.060 1.00 0.00 38 ALA A CA 16
ATOM 26588 C C . ALA A 1 60 ? 1.883 11.007 -1.392 1.00 0.00 38 ALA A C 16
ATOM 26589 O O . ALA A 1 60 ? 2.068 10.174 -2.279 1.00 0.00 38 ALA A O 16
ATOM 26596 N N . THR A 1 61 ? 1.362 12.212 -1.610 1.00 0.00 39 THR A N 16
ATOM 26597 C CA . THR A 1 61 ? 1.058 12.721 -2.944 1.00 0.00 39 THR A CA 16
ATOM 26598 C C . THR A 1 61 ? -0.065 11.927 -3.620 1.00 0.00 39 THR A C 16
ATOM 26599 O O . THR A 1 61 ? -1.232 12.313 -3.544 1.00 0.00 39 THR A O 16
ATOM 26610 N N . ALA A 1 62 ? 0.282 10.815 -4.257 1.00 0.00 40 ALA A N 16
ATOM 26611 C CA . ALA A 1 62 ? -0.697 10.017 -4.986 1.00 0.00 40 ALA A CA 16
ATOM 26612 C C . ALA A 1 62 ? -0.451 8.530 -4.777 1.00 0.00 40 ALA A C 16
ATOM 26613 O O . ALA A 1 62 ? -0.972 7.688 -5.511 1.00 0.00 40 ALA A O 16
ATOM 26620 N N . SER A 1 63 ? 0.338 8.214 -3.765 1.00 0.00 41 SER A N 16
ATOM 26621 C CA . SER A 1 63 ? 0.656 6.831 -3.444 1.00 0.00 41 SER A CA 16
ATOM 26622 C C . SER A 1 63 ? -0.199 6.338 -2.279 1.00 0.00 41 SER A C 16
ATOM 26623 O O . SER A 1 63 ? 0.062 5.273 -1.714 1.00 0.00 41 SER A O 16
ATOM 26631 N N . ASP A 1 64 ? -1.222 7.126 -1.937 1.00 0.00 42 ASP A N 16
ATOM 26632 C CA . ASP A 1 64 ? -2.107 6.831 -0.813 1.00 0.00 42 ASP A CA 16
ATOM 26633 C C . ASP A 1 64 ? -1.302 6.789 0.488 1.00 0.00 42 ASP A C 16
ATOM 26634 O O . ASP A 1 64 ? -0.129 7.167 0.515 1.00 0.00 42 ASP A O 16
ATOM 26643 N N . ASP A 1 65 ? -1.923 6.351 1.564 1.00 0.00 43 ASP A N 16
ATOM 26644 C CA . ASP A 1 65 ? -1.244 6.264 2.842 1.00 0.00 43 ASP A CA 16
ATOM 26645 C C . ASP A 1 65 ? -1.722 5.048 3.613 1.00 0.00 43 ASP A C 16
ATOM 26646 O O . ASP A 1 65 ? -2.710 5.103 4.351 1.00 0.00 43 ASP A O 16
ATOM 26655 N N . GLY A 1 66 ? -1.048 3.936 3.391 1.00 0.00 44 GLY A N 16
ATOM 26656 C CA . GLY A 1 66 ? -1.356 2.730 4.118 1.00 0.00 44 GLY A CA 16
ATOM 26657 C C . GLY A 1 66 ? -1.440 1.520 3.218 1.00 0.00 44 GLY A C 16
ATOM 26658 O O . GLY A 1 66 ? -0.673 0.567 3.375 1.00 0.00 44 GLY A O 16
ATOM 26662 N N . LYS A 1 67 ? -2.353 1.558 2.258 1.00 0.00 45 LYS A N 16
ATOM 26663 C CA . LYS A 1 67 ? -2.599 0.404 1.412 1.00 0.00 45 LYS A CA 16
ATOM 26664 C C . LYS A 1 67 ? -1.934 0.552 0.041 1.00 0.00 45 LYS A C 16
ATOM 26665 O O . LYS A 1 67 ? -2.291 1.413 -0.763 1.00 0.00 45 LYS A O 16
ATOM 26684 N N . VAL A 1 68 ? -0.927 -0.273 -0.191 1.00 0.00 46 VAL A N 16
ATOM 26685 C CA . VAL A 1 68 ? -0.279 -0.381 -1.488 1.00 0.00 46 VAL A CA 16
ATOM 26686 C C . VAL A 1 68 ? 0.069 -1.846 -1.721 1.00 0.00 46 VAL A C 16
ATOM 26687 O O . VAL A 1 68 ? 0.425 -2.552 -0.778 1.00 0.00 46 VAL A O 16
ATOM 26700 N N . ILE A 1 69 ? -0.044 -2.312 -2.954 1.00 0.00 47 ILE A N 16
ATOM 26701 C CA . ILE A 1 69 ? 0.106 -3.737 -3.234 1.00 0.00 47 ILE A CA 16
ATOM 26702 C C . ILE A 1 69 ? 1.565 -4.088 -3.537 1.00 0.00 47 ILE A C 16
ATOM 26703 O O . ILE A 1 69 ? 2.253 -3.358 -4.255 1.00 0.00 47 ILE A O 16
ATOM 26719 N N . LYS A 1 70 ? 2.034 -5.183 -2.947 1.00 0.00 48 LYS A N 16
ATOM 26720 C CA . LYS A 1 70 ? 3.399 -5.660 -3.143 1.00 0.00 48 LYS A CA 16
ATOM 26721 C C . LYS A 1 70 ? 3.405 -7.003 -3.848 1.00 0.00 48 LYS A C 16
ATOM 26722 O O . LYS A 1 70 ? 2.543 -7.838 -3.603 1.00 0.00 48 LYS A O 16
ATOM 26741 N N . ASP A 1 71 ? 4.410 -7.220 -4.677 1.00 0.00 49 ASP A N 16
ATOM 26742 C CA . ASP A 1 71 ? 4.453 -8.401 -5.530 1.00 0.00 49 ASP A CA 16
ATOM 26743 C C . ASP A 1 71 ? 5.442 -9.431 -5.007 1.00 0.00 49 ASP A C 16
ATOM 26744 O O . ASP A 1 71 ? 6.135 -9.190 -4.018 1.00 0.00 49 ASP A O 16
ATOM 26753 N N . SER A 1 72 ? 5.551 -10.561 -5.711 1.00 0.00 50 SER A N 16
ATOM 26754 C CA . SER A 1 72 ? 6.392 -11.669 -5.268 1.00 0.00 50 SER A CA 16
ATOM 26755 C C . SER A 1 72 ? 7.868 -11.331 -5.476 1.00 0.00 50 SER A C 16
ATOM 26756 O O . SER A 1 72 ? 8.767 -12.034 -5.018 1.00 0.00 50 SER A O 16
ATOM 26764 N N . VAL A 1 73 ? 8.087 -10.232 -6.169 1.00 0.00 51 VAL A N 16
ATOM 26765 C CA . VAL A 1 73 ? 9.428 -9.748 -6.451 1.00 0.00 51 VAL A CA 16
ATOM 26766 C C . VAL A 1 73 ? 9.925 -8.915 -5.286 1.00 0.00 51 VAL A C 16
ATOM 26767 O O . VAL A 1 73 ? 11.121 -8.694 -5.112 1.00 0.00 51 VAL A O 16
ATOM 26780 N N . GLY A 1 74 ? 8.980 -8.474 -4.484 1.00 0.00 52 GLY A N 16
ATOM 26781 C CA . GLY A 1 74 ? 9.287 -7.589 -3.386 1.00 0.00 52 GLY A CA 16
ATOM 26782 C C . GLY A 1 74 ? 9.196 -6.140 -3.801 1.00 0.00 52 GLY A C 16
ATOM 26783 O O . GLY A 1 74 ? 9.645 -5.250 -3.081 1.00 0.00 52 GLY A O 16
ATOM 26787 N N . ASN A 1 75 ? 8.615 -5.902 -4.969 1.00 0.00 53 ASN A N 16
ATOM 26788 C CA . ASN A 1 75 ? 8.438 -4.548 -5.456 1.00 0.00 53 ASN A CA 16
ATOM 26789 C C . ASN A 1 75 ? 7.025 -4.058 -5.206 1.00 0.00 53 ASN A C 16
ATOM 26790 O O . ASN A 1 75 ? 6.082 -4.845 -5.118 1.00 0.00 53 ASN A O 16
ATOM 26801 N N . VAL A 1 76 ? 6.916 -2.749 -5.092 1.00 0.00 54 VAL A N 16
ATOM 26802 C CA . VAL A 1 76 ? 5.666 -2.089 -4.746 1.00 0.00 54 VAL A CA 16
ATOM 26803 C C . VAL A 1 76 ? 5.134 -1.349 -5.963 1.00 0.00 54 VAL A C 16
ATOM 26804 O O . VAL A 1 76 ? 5.883 -0.637 -6.633 1.00 0.00 54 VAL A O 16
ATOM 26817 N N . LEU A 1 77 ? 3.850 -1.504 -6.251 1.00 0.00 55 LEU A N 16
ATOM 26818 C CA . LEU A 1 77 ? 3.289 -1.061 -7.521 1.00 0.00 55 LEU A CA 16
ATOM 26819 C C . LEU A 1 77 ? 2.646 0.315 -7.404 1.00 0.00 55 LEU A C 16
ATOM 26820 O O . LEU A 1 77 ? 2.553 0.887 -6.316 1.00 0.00 55 LEU A O 16
ATOM 26836 N N . GLN A 1 78 ? 2.201 0.831 -8.540 1.00 0.00 56 GLN A N 16
ATOM 26837 C CA . GLN A 1 78 ? 1.533 2.121 -8.607 1.00 0.00 56 GLN A CA 16
ATOM 26838 C C . GLN A 1 78 ? 0.176 1.946 -9.275 1.00 0.00 56 GLN A C 16
ATOM 26839 O O . GLN A 1 78 ? 0.025 1.094 -10.152 1.00 0.00 56 GLN A O 16
ATOM 26853 N N . ASP A 1 79 ? -0.813 2.730 -8.872 1.00 0.00 57 ASP A N 16
ATOM 26854 C CA . ASP A 1 79 ? -2.137 2.648 -9.469 1.00 0.00 57 ASP A CA 16
ATOM 26855 C C . ASP A 1 79 ? -2.119 3.194 -10.893 1.00 0.00 57 ASP A C 16
ATOM 26856 O O . ASP A 1 79 ? -2.083 4.407 -11.108 1.00 0.00 57 ASP A O 16
ATOM 26865 N N . GLY A 1 80 ? -2.110 2.290 -11.857 1.00 0.00 58 GLY A N 16
ATOM 26866 C CA . GLY A 1 80 ? -2.072 2.682 -13.250 1.00 0.00 58 GLY A CA 16
ATOM 26867 C C . GLY A 1 80 ? -0.837 2.144 -13.934 1.00 0.00 58 GLY A C 16
ATOM 26868 O O . GLY A 1 80 ? -0.650 2.318 -15.138 1.00 0.00 58 GLY A O 16
ATOM 26872 N N . ASP A 1 81 ? 0.007 1.501 -13.140 1.00 0.00 59 ASP A N 16
ATOM 26873 C CA . ASP A 1 81 ? 1.234 0.884 -13.629 1.00 0.00 59 ASP A CA 16
ATOM 26874 C C . ASP A 1 81 ? 0.924 -0.356 -14.457 1.00 0.00 59 ASP A C 16
ATOM 26875 O O . ASP A 1 81 ? -0.221 -0.818 -14.503 1.00 0.00 59 ASP A O 16
ATOM 26884 N N . THR A 1 82 ? 1.946 -0.899 -15.094 1.00 0.00 60 THR A N 16
ATOM 26885 C CA . THR A 1 82 ? 1.824 -2.139 -15.824 1.00 0.00 60 THR A CA 16
ATOM 26886 C C . THR A 1 82 ? 2.475 -3.245 -15.015 1.00 0.00 60 THR A C 16
ATOM 26887 O O . THR A 1 82 ? 3.545 -3.046 -14.440 1.00 0.00 60 THR A O 16
ATOM 26898 N N . ILE A 1 83 ? 1.837 -4.397 -14.957 1.00 0.00 61 ILE A N 16
ATOM 26899 C CA . ILE A 1 83 ? 2.360 -5.507 -14.187 1.00 0.00 61 ILE A CA 16
ATOM 26900 C C . ILE A 1 83 ? 2.580 -6.703 -15.101 1.00 0.00 61 ILE A C 16
ATOM 26901 O O . ILE A 1 83 ? 2.155 -6.695 -16.257 1.00 0.00 61 ILE A O 16
ATOM 26917 N N . THR A 1 84 ? 3.265 -7.711 -14.604 1.00 0.00 62 THR A N 16
ATOM 26918 C CA . THR A 1 84 ? 3.464 -8.937 -15.350 1.00 0.00 62 THR A CA 16
ATOM 26919 C C . THR A 1 84 ? 3.566 -10.140 -14.406 1.00 0.00 62 THR A C 16
ATOM 26920 O O . THR A 1 84 ? 4.449 -10.200 -13.554 1.00 0.00 62 THR A O 16
ATOM 26931 N N . VAL A 1 85 ? 2.629 -11.074 -14.553 1.00 0.00 63 VAL A N 16
ATOM 26932 C CA . VAL A 1 85 ? 2.594 -12.286 -13.737 1.00 0.00 63 VAL A CA 16
ATOM 26933 C C . VAL A 1 85 ? 3.849 -13.117 -13.988 1.00 0.00 63 VAL A C 16
ATOM 26934 O O . VAL A 1 85 ? 4.249 -13.322 -15.136 1.00 0.00 63 VAL A O 16
ATOM 26947 N N . ILE A 1 86 ? 4.527 -13.517 -12.928 1.00 0.00 64 ILE A N 16
ATOM 26948 C CA . ILE A 1 86 ? 5.727 -14.320 -13.090 1.00 0.00 64 ILE A CA 16
ATOM 26949 C C . ILE A 1 86 ? 5.488 -15.812 -12.982 1.00 0.00 64 ILE A C 16
ATOM 26950 O O . ILE A 1 86 ? 6.455 -16.573 -12.943 1.00 0.00 64 ILE A O 16
ATOM 26966 N N . LYS A 1 87 ? 4.248 -16.282 -12.966 1.00 0.00 65 LYS A N 16
ATOM 26967 C CA . LYS A 1 87 ? 4.022 -17.705 -12.804 1.00 0.00 65 LYS A CA 16
ATOM 26968 C C . LYS A 1 87 ? 2.931 -18.171 -13.739 1.00 0.00 65 LYS A C 16
ATOM 26969 O O . LYS A 1 87 ? 2.285 -17.379 -14.427 1.00 0.00 65 LYS A O 16
ATOM 26988 N N . ASP A 1 88 ? 2.791 -19.471 -13.789 1.00 0.00 66 ASP A N 16
ATOM 26989 C CA . ASP A 1 88 ? 1.702 -20.097 -14.532 1.00 0.00 66 ASP A CA 16
ATOM 26990 C C . ASP A 1 88 ? 0.431 -20.256 -13.688 1.00 0.00 66 ASP A C 16
ATOM 26991 O O . ASP A 1 88 ? 0.381 -21.014 -12.720 1.00 0.00 66 ASP A O 16
ATOM 27000 N N . LEU A 1 89 ? -0.588 -19.504 -14.070 1.00 0.00 67 LEU A N 16
ATOM 27001 C CA . LEU A 1 89 ? -1.926 -19.618 -13.504 1.00 0.00 67 LEU A CA 16
ATOM 27002 C C . LEU A 1 89 ? -2.940 -19.719 -14.642 1.00 0.00 67 LEU A C 16
ATOM 27003 O O . LEU A 1 89 ? -2.762 -19.114 -15.687 1.00 0.00 67 LEU A O 16
ATOM 27019 N N . LYS A 1 90 ? -3.976 -20.505 -14.466 1.00 0.00 68 LYS A N 16
ATOM 27020 C CA . LYS A 1 90 ? -5.060 -20.530 -15.440 1.00 0.00 68 LYS A CA 16
ATOM 27021 C C . LYS A 1 90 ? -6.134 -19.515 -15.064 1.00 0.00 68 LYS A C 16
ATOM 27022 O O . LYS A 1 90 ? -6.028 -18.838 -14.042 1.00 0.00 68 LYS A O 16
ATOM 27041 N N . VAL A 1 91 ? -7.171 -19.417 -15.886 1.00 0.00 69 VAL A N 16
ATOM 27042 C CA . VAL A 1 91 ? -8.284 -18.525 -15.602 1.00 0.00 69 VAL A CA 16
ATOM 27043 C C . VAL A 1 91 ? -9.545 -19.373 -15.560 1.00 0.00 69 VAL A C 16
ATOM 27044 O O . VAL A 1 91 ? -9.936 -19.959 -16.570 1.00 0.00 69 VAL A O 16
ATOM 27057 N N . LYS A 1 92 ? -10.178 -19.445 -14.399 1.00 0.00 70 LYS A N 16
ATOM 27058 C CA . LYS A 1 92 ? -11.216 -20.434 -14.157 1.00 0.00 70 LYS A CA 16
ATOM 27059 C C . LYS A 1 92 ? -12.535 -20.001 -14.785 1.00 0.00 70 LYS A C 16
ATOM 27060 O O . LYS A 1 92 ? -13.090 -18.957 -14.434 1.00 0.00 70 LYS A O 16
ATOM 27079 N N . GLY A 1 93 ? -13.015 -20.795 -15.728 1.00 0.00 71 GLY A N 16
ATOM 27080 C CA . GLY A 1 93 ? -14.278 -20.510 -16.378 1.00 0.00 71 GLY A CA 16
ATOM 27081 C C . GLY A 1 93 ? -14.087 -19.879 -17.741 1.00 0.00 71 GLY A C 16
ATOM 27082 O O . GLY A 1 93 ? -14.980 -19.921 -18.590 1.00 0.00 71 GLY A O 16
ATOM 27086 N N . SER A 1 94 ? -12.917 -19.300 -17.954 1.00 0.00 72 SER A N 16
ATOM 27087 C CA . SER A 1 94 ? -12.622 -18.610 -19.196 1.00 0.00 72 SER A CA 16
ATOM 27088 C C . SER A 1 94 ? -11.580 -19.366 -20.018 1.00 0.00 72 SER A C 16
ATOM 27089 O O . SER A 1 94 ? -10.999 -20.351 -19.555 1.00 0.00 72 SER A O 16
ATOM 27097 N N . SER A 1 95 ? -11.352 -18.893 -21.236 1.00 0.00 73 SER A N 16
ATOM 27098 C CA . SER A 1 95 ? -10.373 -19.492 -22.129 1.00 0.00 73 SER A CA 16
ATOM 27099 C C . SER A 1 95 ? -9.067 -18.702 -22.059 1.00 0.00 73 SER A C 16
ATOM 27100 O O . SER A 1 95 ? -8.143 -18.918 -22.846 1.00 0.00 73 SER A O 16
ATOM 27108 N N . LEU A 1 96 ? -9.008 -17.786 -21.100 1.00 0.00 74 LEU A N 16
ATOM 27109 C CA . LEU A 1 96 ? -7.817 -16.988 -20.860 1.00 0.00 74 LEU A CA 16
ATOM 27110 C C . LEU A 1 96 ? -6.812 -17.830 -20.082 1.00 0.00 74 LEU A C 16
ATOM 27111 O O . LEU A 1 96 ? -7.163 -18.897 -19.572 1.00 0.00 74 LEU A O 16
ATOM 27127 N N . VAL A 1 97 ? -5.589 -17.337 -19.934 1.00 0.00 75 VAL A N 16
ATOM 27128 C CA . VAL A 1 97 ? -4.484 -18.142 -19.435 1.00 0.00 75 VAL A CA 16
ATOM 27129 C C . VAL A 1 97 ? -3.431 -17.189 -18.884 1.00 0.00 75 VAL A C 16
ATOM 27130 O O . VAL A 1 97 ? -2.886 -16.366 -19.623 1.00 0.00 75 VAL A O 16
ATOM 27143 N N . VAL A 1 98 ? -3.162 -17.273 -17.602 1.00 0.00 76 VAL A N 16
ATOM 27144 C CA . VAL A 1 98 ? -2.221 -16.365 -16.972 1.00 0.00 76 VAL A CA 16
ATOM 27145 C C . VAL A 1 98 ? -0.818 -16.978 -16.946 1.00 0.00 76 VAL A C 16
ATOM 27146 O O . VAL A 1 98 ? -0.470 -17.753 -16.070 1.00 0.00 76 VAL A O 16
ATOM 27159 N N . LYS A 1 99 ? -0.025 -16.621 -17.930 1.00 0.00 77 LYS A N 16
ATOM 27160 C CA . LYS A 1 99 ? 1.312 -17.190 -18.068 1.00 0.00 77 LYS A CA 16
ATOM 27161 C C . LYS A 1 99 ? 2.388 -16.161 -17.767 1.00 0.00 77 LYS A C 16
ATOM 27162 O O . LYS A 1 99 ? 2.166 -14.965 -17.948 1.00 0.00 77 LYS A O 16
ATOM 27181 N N . VAL A 1 100 ? 3.538 -16.643 -17.291 1.00 0.00 78 VAL A N 16
ATOM 27182 C CA . VAL A 1 100 ? 4.647 -15.771 -16.901 1.00 0.00 78 VAL A CA 16
ATOM 27183 C C . VAL A 1 100 ? 4.998 -14.794 -18.034 1.00 0.00 78 VAL A C 16
ATOM 27184 O O . VAL A 1 100 ? 5.667 -15.143 -19.010 1.00 0.00 78 VAL A O 16
ATOM 27197 N N . GLY A 1 101 ? 4.477 -13.582 -17.909 1.00 0.00 79 GLY A N 16
ATOM 27198 C CA . GLY A 1 101 ? 4.680 -12.560 -18.922 1.00 0.00 79 GLY A CA 16
ATOM 27199 C C . GLY A 1 101 ? 3.371 -11.867 -19.274 1.00 0.00 79 GLY A C 16
ATOM 27200 O O . GLY A 1 101 ? 3.319 -11.034 -20.178 1.00 0.00 79 GLY A O 16
ATOM 27204 N N . THR A 1 102 ? 2.318 -12.232 -18.542 1.00 0.00 80 THR A N 16
ATOM 27205 C CA . THR A 1 102 ? 1.003 -11.634 -18.735 1.00 0.00 80 THR A CA 16
ATOM 27206 C C . THR A 1 102 ? 1.059 -10.136 -18.446 1.00 0.00 80 THR A C 16
ATOM 27207 O O . THR A 1 102 ? 1.102 -9.696 -17.304 1.00 0.00 80 THR A O 16
ATOM 27218 N N . LYS A 1 103 ? 1.039 -9.367 -19.503 1.00 0.00 81 LYS A N 16
ATOM 27219 C CA . LYS A 1 103 ? 1.194 -7.933 -19.386 1.00 0.00 81 LYS A CA 16
ATOM 27220 C C . LYS A 1 103 ? -0.154 -7.254 -19.212 1.00 0.00 81 LYS A C 16
ATOM 27221 O O . LYS A 1 103 ? -0.984 -7.253 -20.124 1.00 0.00 81 LYS A O 16
ATOM 27240 N N . VAL A 1 104 ? -0.376 -6.684 -18.039 1.00 0.00 82 VAL A N 16
ATOM 27241 C CA . VAL A 1 104 ? -1.600 -5.948 -17.776 1.00 0.00 82 VAL A CA 16
ATOM 27242 C C . VAL A 1 104 ? -1.256 -4.530 -17.334 1.00 0.00 82 VAL A C 16
ATOM 27243 O O . VAL A 1 104 ? -0.645 -4.332 -16.284 1.00 0.00 82 VAL A O 16
ATOM 27256 N N . LYS A 1 105 ? -1.625 -3.554 -18.149 1.00 0.00 83 LYS A N 16
ATOM 27257 C CA . LYS A 1 105 ? -1.268 -2.170 -17.884 1.00 0.00 83 LYS A CA 16
ATOM 27258 C C . LYS A 1 105 ? -2.452 -1.377 -17.356 1.00 0.00 83 LYS A C 16
ATOM 27259 O O . LYS A 1 105 ? -3.606 -1.699 -17.650 1.00 0.00 83 LYS A O 16
ATOM 27278 N N . ASN A 1 106 ? -2.137 -0.361 -16.557 1.00 0.00 84 ASN A N 16
ATOM 27279 C CA . ASN A 1 106 ? -3.129 0.552 -15.993 1.00 0.00 84 ASN A CA 16
ATOM 27280 C C . ASN A 1 106 ? -4.004 -0.144 -14.965 1.00 0.00 84 ASN A C 16
ATOM 27281 O O . ASN A 1 106 ? -5.228 -0.016 -14.997 1.00 0.00 84 ASN A O 16
ATOM 27292 N N . ILE A 1 107 ? -3.388 -0.884 -14.046 1.00 0.00 85 ILE A N 16
ATOM 27293 C CA . ILE A 1 107 ? -4.108 -1.542 -12.963 1.00 0.00 85 ILE A CA 16
ATOM 27294 C C . ILE A 1 107 ? -4.745 -0.561 -11.981 1.00 0.00 85 ILE A C 16
ATOM 27295 O O . ILE A 1 107 ? -4.625 0.660 -12.105 1.00 0.00 85 ILE A O 16
ATOM 27311 N N . ARG A 1 108 ? -5.393 -1.137 -10.987 1.00 0.00 86 ARG A N 16
ATOM 27312 C CA . ARG A 1 108 ? -5.983 -0.407 -9.880 1.00 0.00 86 ARG A CA 16
ATOM 27313 C C . ARG A 1 108 ? -5.514 -1.038 -8.576 1.00 0.00 86 ARG A C 16
ATOM 27314 O O . ARG A 1 108 ? -5.707 -2.238 -8.369 1.00 0.00 86 ARG A O 16
ATOM 27335 N N . LEU A 1 109 ? -4.877 -0.266 -7.706 1.00 0.00 87 LEU A N 16
ATOM 27336 C CA . LEU A 1 109 ? -4.449 -0.795 -6.423 1.00 0.00 87 LEU A CA 16
ATOM 27337 C C . LEU A 1 109 ? -5.615 -0.747 -5.456 1.00 0.00 87 LEU A C 16
ATOM 27338 O O . LEU A 1 109 ? -6.137 0.325 -5.160 1.00 0.00 87 LEU A O 16
ATOM 27354 N N . VAL A 1 110 ? -6.015 -1.895 -4.957 1.00 0.00 88 VAL A N 16
ATOM 27355 C CA . VAL A 1 110 ? -7.182 -1.956 -4.095 1.00 0.00 88 VAL A CA 16
ATOM 27356 C C . VAL A 1 110 ? -6.743 -1.920 -2.638 1.00 0.00 88 VAL A C 16
ATOM 27357 O O . VAL A 1 110 ? -5.553 -2.018 -2.344 1.00 0.00 88 VAL A O 16
ATOM 27370 N N . ASP A 1 111 ? -7.687 -1.748 -1.726 1.00 0.00 89 ASP A N 16
ATOM 27371 C CA . ASP A 1 111 ? -7.349 -1.662 -0.312 1.00 0.00 89 ASP A CA 16
ATOM 27372 C C . ASP A 1 111 ? -7.007 -3.016 0.258 1.00 0.00 89 ASP A C 16
ATOM 27373 O O . ASP A 1 111 ? -7.875 -3.773 0.688 1.00 0.00 89 ASP A O 16
ATOM 27382 N N . GLY A 1 112 ? -5.737 -3.306 0.229 1.00 0.00 90 GLY A N 16
ATOM 27383 C CA . GLY A 1 112 ? -5.211 -4.525 0.790 1.00 0.00 90 GLY A CA 16
ATOM 27384 C C . GLY A 1 112 ? -3.754 -4.680 0.418 1.00 0.00 90 GLY A C 16
ATOM 27385 O O . GLY A 1 112 ? -3.160 -3.756 -0.136 1.00 0.00 90 GLY A O 16
ATOM 27389 N N . ASP A 1 113 ? -3.158 -5.808 0.756 1.00 0.00 91 ASP A N 16
ATOM 27390 C CA . ASP A 1 113 ? -1.782 -6.085 0.349 1.00 0.00 91 ASP A CA 16
ATOM 27391 C C . ASP A 1 113 ? -1.768 -7.072 -0.821 1.00 0.00 91 ASP A C 16
ATOM 27392 O O . ASP A 1 113 ? -0.834 -7.113 -1.618 1.00 0.00 91 ASP A O 16
ATOM 27401 N N . HIS A 1 114 ? -2.827 -7.865 -0.895 1.00 0.00 92 HIS A N 16
ATOM 27402 C CA . HIS A 1 114 ? -2.979 -8.922 -1.898 1.00 0.00 92 HIS A CA 16
ATOM 27403 C C . HIS A 1 114 ? -4.037 -8.543 -2.935 1.00 0.00 92 HIS A C 16
ATOM 27404 O O . HIS A 1 114 ? -4.925 -9.341 -3.248 1.00 0.00 92 HIS A O 16
ATOM 27419 N N . ASP A 1 115 ? -3.918 -7.352 -3.502 1.00 0.00 93 ASP A N 16
ATOM 27420 C CA . ASP A 1 115 ? -5.068 -6.735 -4.150 1.00 0.00 93 ASP A CA 16
ATOM 27421 C C . ASP A 1 115 ? -4.721 -5.939 -5.397 1.00 0.00 93 ASP A C 16
ATOM 27422 O O . ASP A 1 115 ? -4.476 -4.741 -5.328 1.00 0.00 93 ASP A O 16
ATOM 27431 N N . ILE A 1 116 ? -4.724 -6.590 -6.547 1.00 0.00 94 ILE A N 16
ATOM 27432 C CA . ILE A 1 116 ? -4.518 -5.870 -7.796 1.00 0.00 94 ILE A CA 16
ATOM 27433 C C . ILE A 1 116 ? -5.701 -6.027 -8.722 1.00 0.00 94 ILE A C 16
ATOM 27434 O O . ILE A 1 116 ? -5.986 -7.115 -9.200 1.00 0.00 94 ILE A O 16
ATOM 27450 N N . ASP A 1 117 ? -6.392 -4.938 -8.968 1.00 0.00 95 ASP A N 16
ATOM 27451 C CA . ASP A 1 117 ? -7.531 -4.976 -9.852 1.00 0.00 95 ASP A CA 16
ATOM 27452 C C . ASP A 1 117 ? -7.111 -4.565 -11.248 1.00 0.00 95 ASP A C 16
ATOM 27453 O O . ASP A 1 117 ? -6.302 -3.653 -11.425 1.00 0.00 95 ASP A O 16
ATOM 27462 N N . CYS A 1 118 ? -7.647 -5.253 -12.231 1.00 0.00 96 CYS A N 16
ATOM 27463 C CA . CYS A 1 118 ? -7.320 -4.983 -13.613 1.00 0.00 96 CYS A CA 16
ATOM 27464 C C . CYS A 1 118 ? -8.508 -5.305 -14.502 1.00 0.00 96 CYS A C 16
ATOM 27465 O O . CYS A 1 118 ? -9.406 -6.048 -14.109 1.00 0.00 96 CYS A O 16
ATOM 27473 N N . LYS A 1 119 ? -8.518 -4.740 -15.694 1.00 0.00 97 LYS A N 16
ATOM 27474 C CA . LYS A 1 119 ? -9.579 -5.005 -16.645 1.00 0.00 97 LYS A CA 16
ATOM 27475 C C . LYS A 1 119 ? -9.028 -5.783 -17.828 1.00 0.00 97 LYS A C 16
ATOM 27476 O O . LYS A 1 119 ? -7.956 -5.463 -18.348 1.00 0.00 97 LYS A O 16
ATOM 27495 N N . ILE A 1 120 ? -9.751 -6.806 -18.239 1.00 0.00 98 ILE A N 16
ATOM 27496 C CA . ILE A 1 120 ? -9.321 -7.650 -19.340 1.00 0.00 98 ILE A CA 16
ATOM 27497 C C . ILE A 1 120 ? -10.278 -7.486 -20.503 1.00 0.00 98 ILE A C 16
ATOM 27498 O O . ILE A 1 120 ? -11.429 -7.918 -20.422 1.00 0.00 98 ILE A O 16
ATOM 27514 N N . ASP A 1 121 ? -9.821 -6.838 -21.559 1.00 0.00 99 ASP A N 16
ATOM 27515 C CA . ASP A 1 121 ? -10.621 -6.699 -22.769 1.00 0.00 99 ASP A CA 16
ATOM 27516 C C . ASP A 1 121 ? -10.970 -8.066 -23.336 1.00 0.00 99 ASP A C 16
ATOM 27517 O O . ASP A 1 121 ? -10.137 -8.726 -23.956 1.00 0.00 99 ASP A O 16
ATOM 27526 N N . GLY A 1 122 ? -12.199 -8.493 -23.095 1.00 0.00 100 GLY A N 16
ATOM 27527 C CA . GLY A 1 122 ? -12.636 -9.795 -23.539 1.00 0.00 100 GLY A CA 16
ATOM 27528 C C . GLY A 1 122 ? -13.497 -10.482 -22.504 1.00 0.00 100 GLY A C 16
ATOM 27529 O O . GLY A 1 122 ? -14.691 -10.690 -22.717 1.00 0.00 100 GLY A O 16
ATOM 27533 N N . ILE A 1 123 ? -12.898 -10.824 -21.373 1.00 0.00 101 ILE A N 16
ATOM 27534 C CA . ILE A 1 123 ? -13.621 -11.499 -20.307 1.00 0.00 101 ILE A CA 16
ATOM 27535 C C . ILE A 1 123 ? -14.301 -10.484 -19.387 1.00 0.00 101 ILE A C 16
ATOM 27536 O O . ILE A 1 123 ? -15.492 -10.595 -19.089 1.00 0.00 101 ILE A O 16
ATOM 27552 N N . GLY A 1 124 ? -13.538 -9.489 -18.962 1.00 0.00 102 GLY A N 16
ATOM 27553 C CA . GLY A 1 124 ? -14.028 -8.497 -18.030 1.00 0.00 102 GLY A CA 16
ATOM 27554 C C . GLY A 1 124 ? -12.946 -8.125 -17.045 1.00 0.00 102 GLY A C 16
ATOM 27555 O O . GLY A 1 124 ? -11.775 -8.325 -17.329 1.00 0.00 102 GLY A O 16
ATOM 27559 N N . ALA A 1 125 ? -13.314 -7.604 -15.890 1.00 0.00 103 ALA A N 16
ATOM 27560 C CA . ALA A 1 125 ? -12.325 -7.251 -14.882 1.00 0.00 103 ALA A CA 16
ATOM 27561 C C . ALA A 1 125 ? -11.833 -8.498 -14.156 1.00 0.00 103 ALA A C 16
ATOM 27562 O O . ALA A 1 125 ? -12.604 -9.434 -13.922 1.00 0.00 103 ALA A O 16
ATOM 27569 N N . MET A 1 126 ? -10.555 -8.517 -13.806 1.00 0.00 104 MET A N 16
ATOM 27570 C CA . MET A 1 126 ? -9.966 -9.668 -13.148 1.00 0.00 104 MET A CA 16
ATOM 27571 C C . MET A 1 126 ? -9.127 -9.221 -11.957 1.00 0.00 104 MET A C 16
ATOM 27572 O O . MET A 1 126 ? -8.594 -8.110 -11.944 1.00 0.00 104 MET A O 16
ATOM 27586 N N . LYS A 1 127 ? -9.014 -10.089 -10.964 1.00 0.00 105 LYS A N 16
ATOM 27587 C CA . LYS A 1 127 ? -8.236 -9.791 -9.772 1.00 0.00 105 LYS A CA 16
ATOM 27588 C C . LYS A 1 127 ? -7.011 -10.688 -9.729 1.00 0.00 105 LYS A C 16
ATOM 27589 O O . LYS A 1 127 ? -7.079 -11.866 -10.081 1.00 0.00 105 LYS A O 16
ATOM 27608 N N . LEU A 1 128 ? -5.896 -10.123 -9.308 1.00 0.00 106 LEU A N 16
ATOM 27609 C CA . LEU A 1 128 ? -4.619 -10.801 -9.379 1.00 0.00 106 LEU A CA 16
ATOM 27610 C C . LEU A 1 128 ? -3.986 -10.944 -8.004 1.00 0.00 106 LEU A C 16
ATOM 27611 O O . LEU A 1 128 ? -4.045 -10.036 -7.170 1.00 0.00 106 LEU A O 16
ATOM 27627 N N . LYS A 1 129 ? -3.399 -12.104 -7.785 1.00 0.00 107 LYS A N 16
ATOM 27628 C CA . LYS A 1 129 ? -2.699 -12.392 -6.558 1.00 0.00 107 LYS A CA 16
ATOM 27629 C C . LYS A 1 129 ? -1.320 -11.784 -6.630 1.00 0.00 107 LYS A C 16
ATOM 27630 O O . LYS A 1 129 ? -0.513 -12.164 -7.477 1.00 0.00 107 LYS A O 16
ATOM 27649 N N . SER A 1 130 ? -1.067 -10.834 -5.750 1.00 0.00 108 SER A N 16
ATOM 27650 C CA . SER A 1 130 ? 0.185 -10.105 -5.736 1.00 0.00 108 SER A CA 16
ATOM 27651 C C . SER A 1 130 ? 1.385 -11.049 -5.670 1.00 0.00 108 SER A C 16
ATOM 27652 O O . SER A 1 130 ? 2.428 -10.792 -6.270 1.00 0.00 108 SER A O 16
ATOM 27660 N N . GLU A 1 131 ? 1.222 -12.163 -4.964 1.00 0.00 109 GLU A N 16
ATOM 27661 C CA . GLU A 1 131 ? 2.294 -13.139 -4.824 1.00 0.00 109 GLU A CA 16
ATOM 27662 C C . GLU A 1 131 ? 2.596 -13.858 -6.133 1.00 0.00 109 GLU A C 16
ATOM 27663 O O . GLU A 1 131 ? 3.574 -14.601 -6.220 1.00 0.00 109 GLU A O 16
ATOM 27675 N N . PHE A 1 132 ? 1.760 -13.678 -7.142 1.00 0.00 110 PHE A N 16
ATOM 27676 C CA . PHE A 1 132 ? 2.011 -14.311 -8.422 1.00 0.00 110 PHE A CA 16
ATOM 27677 C C . PHE A 1 132 ? 2.417 -13.305 -9.486 1.00 0.00 110 PHE A C 16
ATOM 27678 O O . PHE A 1 132 ? 2.774 -13.691 -10.594 1.00 0.00 110 PHE A O 16
ATOM 27695 N N . VAL A 1 133 ? 2.400 -12.025 -9.152 1.00 0.00 111 VAL A N 16
ATOM 27696 C CA . VAL A 1 133 ? 2.657 -10.995 -10.152 1.00 0.00 111 VAL A CA 16
ATOM 27697 C C . VAL A 1 133 ? 3.953 -10.245 -9.882 1.00 0.00 111 VAL A C 16
ATOM 27698 O O . VAL A 1 133 ? 4.617 -10.457 -8.862 1.00 0.00 111 VAL A O 16
ATOM 27711 N N . ARG A 1 134 ? 4.312 -9.388 -10.824 1.00 0.00 112 ARG A N 16
ATOM 27712 C CA . ARG A 1 134 ? 5.526 -8.604 -10.737 1.00 0.00 112 ARG A CA 16
ATOM 27713 C C . ARG A 1 134 ? 5.345 -7.248 -11.390 1.00 0.00 112 ARG A C 16
ATOM 27714 O O . ARG A 1 134 ? 4.828 -7.142 -12.500 1.00 0.00 112 ARG A O 16
ATOM 27735 N N . LYS A 1 135 ? 5.778 -6.221 -10.690 1.00 0.00 113 LYS A N 16
ATOM 27736 C CA . LYS A 1 135 ? 5.752 -4.878 -11.210 1.00 0.00 113 LYS A CA 16
ATOM 27737 C C . LYS A 1 135 ? 6.686 -4.737 -12.406 1.00 0.00 113 LYS A C 16
ATOM 27738 O O . LYS A 1 135 ? 7.819 -5.229 -12.395 1.00 0.00 113 LYS A O 16
ATOM 27757 N N . VAL A 1 136 ? 6.207 -4.054 -13.426 1.00 0.00 114 VAL A N 16
ATOM 27758 C CA . VAL A 1 136 ? 7.003 -3.801 -14.619 1.00 0.00 114 VAL A CA 16
ATOM 27759 C C . VAL A 1 136 ? 7.640 -2.423 -14.554 1.00 0.00 114 VAL A C 16
ATOM 27760 O O . VAL A 1 136 ? 8.861 -2.290 -14.629 1.00 0.00 114 VAL A O 16
ATOM 27773 N N . GLY A 1 137 ? 6.808 -1.401 -14.393 1.00 0.00 115 GLY A N 16
ATOM 27774 C CA . GLY A 1 137 ? 7.295 -0.041 -14.473 1.00 0.00 115 GLY A CA 16
ATOM 27775 C C . GLY A 1 137 ? 7.579 0.352 -15.908 1.00 0.00 115 GLY A C 16
ATOM 27776 O O . GLY A 1 137 ? 8.661 0.847 -16.222 1.00 0.00 115 GLY A O 16
ATOM 27780 N N . SER A 1 138 ? 6.605 0.098 -16.776 1.00 0.00 116 SER A N 16
ATOM 27781 C CA . SER A 1 138 ? 6.733 0.375 -18.200 1.00 0.00 116 SER A CA 16
ATOM 27782 C C . SER A 1 138 ? 7.017 1.854 -18.462 1.00 0.00 116 SER A C 16
ATOM 27783 O O . SER A 1 138 ? 6.120 2.691 -18.214 1.00 0.00 116 SER A O 16
ATOM 27793 N N . MET A 1 23 ? -7.086 3.314 19.764 1.00 0.00 1 MET A N 17
ATOM 27794 C CA . MET A 1 23 ? -8.440 2.763 19.513 1.00 0.00 1 MET A CA 17
ATOM 27795 C C . MET A 1 23 ? -9.111 3.464 18.344 1.00 0.00 1 MET A C 17
ATOM 27796 O O . MET A 1 23 ? -10.215 3.100 17.930 1.00 0.00 1 MET A O 17
ATOM 27810 N N . VAL A 1 24 ? -8.444 4.469 17.820 1.00 0.00 2 VAL A N 17
ATOM 27811 C CA . VAL A 1 24 ? -8.964 5.227 16.688 1.00 0.00 2 VAL A CA 17
ATOM 27812 C C . VAL A 1 24 ? -8.048 5.095 15.483 1.00 0.00 2 VAL A C 17
ATOM 27813 O O . VAL A 1 24 ? -6.853 4.835 15.626 1.00 0.00 2 VAL A O 17
ATOM 27826 N N . SER A 1 25 ? -8.615 5.246 14.297 1.00 0.00 3 SER A N 17
ATOM 27827 C CA . SER A 1 25 ? -7.841 5.190 13.070 1.00 0.00 3 SER A CA 17
ATOM 27828 C C . SER A 1 25 ? -8.457 6.094 12.009 1.00 0.00 3 SER A C 17
ATOM 27829 O O . SER A 1 25 ? -9.474 5.758 11.402 1.00 0.00 3 SER A O 17
ATOM 27837 N N . THR A 1 26 ? -7.858 7.258 11.824 1.00 0.00 4 THR A N 17
ATOM 27838 C CA . THR A 1 26 ? -8.303 8.200 10.811 1.00 0.00 4 THR A CA 17
ATOM 27839 C C . THR A 1 26 ? -7.146 8.558 9.888 1.00 0.00 4 THR A C 17
ATOM 27840 O O . THR A 1 26 ? -7.231 8.409 8.668 1.00 0.00 4 THR A O 17
ATOM 27851 N N . LEU A 1 27 ? -6.063 9.026 10.486 1.00 0.00 5 LEU A N 17
ATOM 27852 C CA . LEU A 1 27 ? -4.833 9.277 9.756 1.00 0.00 5 LEU A CA 17
ATOM 27853 C C . LEU A 1 27 ? -4.098 7.960 9.543 1.00 0.00 5 LEU A C 17
ATOM 27854 O O . LEU A 1 27 ? -4.290 7.015 10.310 1.00 0.00 5 LEU A O 17
ATOM 27870 N N . PRO A 1 28 ? -3.266 7.865 8.498 1.00 0.00 6 PRO A N 17
ATOM 27871 C CA . PRO A 1 28 ? -2.478 6.662 8.242 1.00 0.00 6 PRO A CA 17
ATOM 27872 C C . PRO A 1 28 ? -1.363 6.499 9.271 1.00 0.00 6 PRO A C 17
ATOM 27873 O O . PRO A 1 28 ? -0.943 7.471 9.902 1.00 0.00 6 PRO A O 17
ATOM 27884 N N . PRO A 1 29 ? -0.883 5.267 9.463 1.00 0.00 7 PRO A N 17
ATOM 27885 C CA . PRO A 1 29 ? 0.162 4.968 10.435 1.00 0.00 7 PRO A CA 17
ATOM 27886 C C . PRO A 1 29 ? 1.541 5.444 9.983 1.00 0.00 7 PRO A C 17
ATOM 27887 O O . PRO A 1 29 ? 1.677 6.253 9.064 1.00 0.00 7 PRO A O 17
ATOM 27898 N N . CYS A 1 30 ? 2.562 4.919 10.634 1.00 0.00 8 CYS A N 17
ATOM 27899 C CA . CYS A 1 30 ? 3.937 5.239 10.302 1.00 0.00 8 CYS A CA 17
ATOM 27900 C C . CYS A 1 30 ? 4.510 4.146 9.420 1.00 0.00 8 CYS A C 17
ATOM 27901 O O . CYS A 1 30 ? 4.502 2.982 9.801 1.00 0.00 8 CYS A O 17
ATOM 27908 N N . PRO A 1 31 ? 5.023 4.504 8.233 1.00 0.00 9 PRO A N 17
ATOM 27909 C CA . PRO A 1 31 ? 5.594 3.535 7.284 1.00 0.00 9 PRO A CA 17
ATOM 27910 C C . PRO A 1 31 ? 6.926 2.986 7.778 1.00 0.00 9 PRO A C 17
ATOM 27911 O O . PRO A 1 31 ? 7.658 2.322 7.048 1.00 0.00 9 PRO A O 17
ATOM 27922 N N . GLN A 1 32 ? 7.219 3.275 9.034 1.00 0.00 10 GLN A N 17
ATOM 27923 C CA . GLN A 1 32 ? 8.456 2.870 9.653 1.00 0.00 10 GLN A CA 17
ATOM 27924 C C . GLN A 1 32 ? 8.176 1.996 10.865 1.00 0.00 10 GLN A C 17
ATOM 27925 O O . GLN A 1 32 ? 8.888 1.021 11.104 1.00 0.00 10 GLN A O 17
ATOM 27939 N N . CYS A 1 33 ? 7.131 2.318 11.634 1.00 0.00 11 CYS A N 17
ATOM 27940 C CA . CYS A 1 33 ? 6.769 1.526 12.802 1.00 0.00 11 CYS A CA 17
ATOM 27941 C C . CYS A 1 33 ? 5.485 0.749 12.518 1.00 0.00 11 CYS A C 17
ATOM 27942 O O . CYS A 1 33 ? 5.418 -0.459 12.730 1.00 0.00 11 CYS A O 17
ATOM 27949 N N . ASN A 1 34 ? 4.471 1.482 12.027 1.00 0.00 12 ASN A N 17
ATOM 27950 C CA . ASN A 1 34 ? 3.127 0.941 11.760 1.00 0.00 12 ASN A CA 17
ATOM 27951 C C . ASN A 1 34 ? 2.387 0.613 13.064 1.00 0.00 12 ASN A C 17
ATOM 27952 O O . ASN A 1 34 ? 1.300 0.042 13.049 1.00 0.00 12 ASN A O 17
ATOM 27963 N N . SER A 1 35 ? 2.991 0.997 14.187 1.00 0.00 13 SER A N 17
ATOM 27964 C CA . SER A 1 35 ? 2.402 0.779 15.507 1.00 0.00 13 SER A CA 17
ATOM 27965 C C . SER A 1 35 ? 0.982 1.358 15.606 1.00 0.00 13 SER A C 17
ATOM 27966 O O . SER A 1 35 ? 0.006 0.609 15.521 1.00 0.00 13 SER A O 17
ATOM 27974 N N . GLU A 1 36 ? 0.880 2.691 15.746 1.00 0.00 14 GLU A N 17
ATOM 27975 C CA . GLU A 1 36 ? -0.422 3.378 15.878 1.00 0.00 14 GLU A CA 17
ATOM 27976 C C . GLU A 1 36 ? -0.262 4.821 16.371 1.00 0.00 14 GLU A C 17
ATOM 27977 O O . GLU A 1 36 ? -1.189 5.621 16.261 1.00 0.00 14 GLU A O 17
ATOM 27989 N N . TYR A 1 37 ? 0.911 5.144 16.915 1.00 0.00 15 TYR A N 17
ATOM 27990 C CA . TYR A 1 37 ? 1.128 6.409 17.625 1.00 0.00 15 TYR A CA 17
ATOM 27991 C C . TYR A 1 37 ? 1.329 7.578 16.672 1.00 0.00 15 TYR A C 17
ATOM 27992 O O . TYR A 1 37 ? 2.073 8.504 16.965 1.00 0.00 15 TYR A O 17
ATOM 28010 N N . THR A 1 38 ? 0.664 7.539 15.543 1.00 0.00 16 THR A N 17
ATOM 28011 C CA . THR A 1 38 ? 0.799 8.581 14.554 1.00 0.00 16 THR A CA 17
ATOM 28012 C C . THR A 1 38 ? -0.318 9.618 14.709 1.00 0.00 16 THR A C 17
ATOM 28013 O O . THR A 1 38 ? -1.467 9.266 14.985 1.00 0.00 16 THR A O 17
ATOM 28024 N N . TYR A 1 39 ? 0.030 10.891 14.551 1.00 0.00 17 TYR A N 17
ATOM 28025 C CA . TYR A 1 39 ? -0.920 11.979 14.733 1.00 0.00 17 TYR A CA 17
ATOM 28026 C C . TYR A 1 39 ? -0.555 13.106 13.777 1.00 0.00 17 TYR A C 17
ATOM 28027 O O . TYR A 1 39 ? 0.417 12.984 13.044 1.00 0.00 17 TYR A O 17
ATOM 28045 N N . GLU A 1 40 ? -1.321 14.186 13.752 1.00 0.00 18 GLU A N 17
ATOM 28046 C CA . GLU A 1 40 ? -0.966 15.315 12.904 1.00 0.00 18 GLU A CA 17
ATOM 28047 C C . GLU A 1 40 ? -0.540 16.519 13.738 1.00 0.00 18 GLU A C 17
ATOM 28048 O O . GLU A 1 40 ? -1.277 16.987 14.609 1.00 0.00 18 GLU A O 17
ATOM 28060 N N . ASP A 1 41 ? 0.674 16.982 13.491 1.00 0.00 19 ASP A N 17
ATOM 28061 C CA . ASP A 1 41 ? 1.197 18.179 14.117 1.00 0.00 19 ASP A CA 17
ATOM 28062 C C . ASP A 1 41 ? 1.510 19.223 13.056 1.00 0.00 19 ASP A C 17
ATOM 28063 O O . ASP A 1 41 ? 2.609 19.248 12.501 1.00 0.00 19 ASP A O 17
ATOM 28072 N N . GLY A 1 42 ? 0.528 20.045 12.734 1.00 0.00 20 GLY A N 17
ATOM 28073 C CA . GLY A 1 42 ? 0.753 21.110 11.784 1.00 0.00 20 GLY A CA 17
ATOM 28074 C C . GLY A 1 42 ? 0.396 20.726 10.360 1.00 0.00 20 GLY A C 17
ATOM 28075 O O . GLY A 1 42 ? -0.779 20.602 10.020 1.00 0.00 20 GLY A O 17
ATOM 28079 N N . ALA A 1 43 ? 1.416 20.514 9.539 1.00 0.00 21 ALA A N 17
ATOM 28080 C CA . ALA A 1 43 ? 1.220 20.343 8.101 1.00 0.00 21 ALA A CA 17
ATOM 28081 C C . ALA A 1 43 ? 1.587 18.941 7.625 1.00 0.00 21 ALA A C 17
ATOM 28082 O O . ALA A 1 43 ? 1.754 18.711 6.426 1.00 0.00 21 ALA A O 17
ATOM 28089 N N . LEU A 1 44 ? 1.677 17.998 8.547 1.00 0.00 22 LEU A N 17
ATOM 28090 C CA . LEU A 1 44 ? 2.069 16.641 8.195 1.00 0.00 22 LEU A CA 17
ATOM 28091 C C . LEU A 1 44 ? 1.719 15.684 9.321 1.00 0.00 22 LEU A C 17
ATOM 28092 O O . LEU A 1 44 ? 1.070 16.074 10.278 1.00 0.00 22 LEU A O 17
ATOM 28108 N N . LEU A 1 45 ? 2.110 14.432 9.180 1.00 0.00 23 LEU A N 17
ATOM 28109 C CA . LEU A 1 45 ? 1.948 13.456 10.245 1.00 0.00 23 LEU A CA 17
ATOM 28110 C C . LEU A 1 45 ? 3.279 13.253 10.962 1.00 0.00 23 LEU A C 17
ATOM 28111 O O . LEU A 1 45 ? 4.326 13.135 10.325 1.00 0.00 23 LEU A O 17
ATOM 28127 N N . VAL A 1 46 ? 3.245 13.220 12.281 1.00 0.00 24 VAL A N 17
ATOM 28128 C CA . VAL A 1 46 ? 4.444 13.061 13.076 1.00 0.00 24 VAL A CA 17
ATOM 28129 C C . VAL A 1 46 ? 4.369 11.776 13.878 1.00 0.00 24 VAL A C 17
ATOM 28130 O O . VAL A 1 46 ? 3.368 11.518 14.538 1.00 0.00 24 VAL A O 17
ATOM 28143 N N . CYS A 1 47 ? 5.408 10.966 13.821 1.00 0.00 25 CYS A N 17
ATOM 28144 C CA . CYS A 1 47 ? 5.480 9.789 14.661 1.00 0.00 25 CYS A CA 17
ATOM 28145 C C . CYS A 1 47 ? 6.402 10.076 15.830 1.00 0.00 25 CYS A C 17
ATOM 28146 O O . CYS A 1 47 ? 7.626 10.099 15.675 1.00 0.00 25 CYS A O 17
ATOM 28153 N N . PRO A 1 48 ? 5.828 10.311 17.017 1.00 0.00 26 PRO A N 17
ATOM 28154 C CA . PRO A 1 48 ? 6.601 10.616 18.214 1.00 0.00 26 PRO A CA 17
ATOM 28155 C C . PRO A 1 48 ? 7.444 9.423 18.636 1.00 0.00 26 PRO A C 17
ATOM 28156 O O . PRO A 1 48 ? 8.417 9.557 19.377 1.00 0.00 26 PRO A O 17
ATOM 28167 N N . GLU A 1 49 ? 7.063 8.254 18.131 1.00 0.00 27 GLU A N 17
ATOM 28168 C CA . GLU A 1 49 ? 7.722 7.013 18.483 1.00 0.00 27 GLU A CA 17
ATOM 28169 C C . GLU A 1 49 ? 9.139 6.962 17.920 1.00 0.00 27 GLU A C 17
ATOM 28170 O O . GLU A 1 49 ? 10.100 6.883 18.685 1.00 0.00 27 GLU A O 17
ATOM 28182 N N . CYS A 1 50 ? 9.300 7.008 16.595 1.00 0.00 28 CYS A N 17
ATOM 28183 C CA . CYS A 1 50 ? 10.636 6.934 16.014 1.00 0.00 28 CYS A CA 17
ATOM 28184 C C . CYS A 1 50 ? 11.218 8.314 15.722 1.00 0.00 28 CYS A C 17
ATOM 28185 O O . CYS A 1 50 ? 12.240 8.415 15.045 1.00 0.00 28 CYS A O 17
ATOM 28192 N N . ALA A 1 51 ? 10.581 9.378 16.225 1.00 0.00 29 ALA A N 17
ATOM 28193 C CA . ALA A 1 51 ? 11.125 10.736 16.119 1.00 0.00 29 ALA A CA 17
ATOM 28194 C C . ALA A 1 51 ? 11.263 11.214 14.673 1.00 0.00 29 ALA A C 17
ATOM 28195 O O . ALA A 1 51 ? 12.072 12.095 14.383 1.00 0.00 29 ALA A O 17
ATOM 28202 N N . HIS A 1 52 ? 10.455 10.674 13.775 1.00 0.00 30 HIS A N 17
ATOM 28203 C CA . HIS A 1 52 ? 10.497 11.100 12.382 1.00 0.00 30 HIS A CA 17
ATOM 28204 C C . HIS A 1 52 ? 9.113 11.523 11.912 1.00 0.00 30 HIS A C 17
ATOM 28205 O O . HIS A 1 52 ? 8.116 10.856 12.199 1.00 0.00 30 HIS A O 17
ATOM 28220 N N . GLU A 1 53 ? 9.060 12.640 11.203 1.00 0.00 31 GLU A N 17
ATOM 28221 C CA . GLU A 1 53 ? 7.815 13.127 10.635 1.00 0.00 31 GLU A CA 17
ATOM 28222 C C . GLU A 1 53 ? 7.718 12.678 9.182 1.00 0.00 31 GLU A C 17
ATOM 28223 O O . GLU A 1 53 ? 8.735 12.371 8.560 1.00 0.00 31 GLU A O 17
ATOM 28235 N N . TRP A 1 54 ? 6.509 12.635 8.643 1.00 0.00 32 TRP A N 17
ATOM 28236 C CA . TRP A 1 54 ? 6.317 12.239 7.256 1.00 0.00 32 TRP A CA 17
ATOM 28237 C C . TRP A 1 54 ? 4.983 12.753 6.740 1.00 0.00 32 TRP A C 17
ATOM 28238 O O . TRP A 1 54 ? 4.105 13.110 7.514 1.00 0.00 32 TRP A O 17
ATOM 28259 N N . SER A 1 55 ? 4.847 12.804 5.437 1.00 0.00 33 SER A N 17
ATOM 28260 C CA . SER A 1 55 ? 3.591 13.167 4.816 1.00 0.00 33 SER A CA 17
ATOM 28261 C C . SER A 1 55 ? 3.107 12.020 3.933 1.00 0.00 33 SER A C 17
ATOM 28262 O O . SER A 1 55 ? 3.860 11.511 3.103 1.00 0.00 33 SER A O 17
ATOM 28270 N N . PRO A 1 56 ? 1.845 11.598 4.121 1.00 0.00 34 PRO A N 17
ATOM 28271 C CA . PRO A 1 56 ? 1.295 10.389 3.495 1.00 0.00 34 PRO A CA 17
ATOM 28272 C C . PRO A 1 56 ? 1.492 10.352 1.985 1.00 0.00 34 PRO A C 17
ATOM 28273 O O . PRO A 1 56 ? 1.918 9.341 1.428 1.00 0.00 34 PRO A O 17
ATOM 28284 N N . ASN A 1 57 ? 1.183 11.453 1.327 1.00 0.00 35 ASN A N 17
ATOM 28285 C CA . ASN A 1 57 ? 1.321 11.528 -0.125 1.00 0.00 35 ASN A CA 17
ATOM 28286 C C . ASN A 1 57 ? 2.181 12.711 -0.530 1.00 0.00 35 ASN A C 17
ATOM 28287 O O . ASN A 1 57 ? 2.830 12.689 -1.580 1.00 0.00 35 ASN A O 17
ATOM 28298 N N . GLU A 1 58 ? 2.188 13.727 0.321 1.00 0.00 36 GLU A N 17
ATOM 28299 C CA . GLU A 1 58 ? 2.875 14.982 0.053 1.00 0.00 36 GLU A CA 17
ATOM 28300 C C . GLU A 1 58 ? 4.392 14.805 0.063 1.00 0.00 36 GLU A C 17
ATOM 28301 O O . GLU A 1 58 ? 5.127 15.655 -0.437 1.00 0.00 36 GLU A O 17
ATOM 28313 N N . ALA A 1 59 ? 4.858 13.704 0.640 1.00 0.00 37 ALA A N 17
ATOM 28314 C CA . ALA A 1 59 ? 6.284 13.407 0.665 1.00 0.00 37 ALA A CA 17
ATOM 28315 C C . ALA A 1 59 ? 6.769 13.006 -0.718 1.00 0.00 37 ALA A C 17
ATOM 28316 O O . ALA A 1 59 ? 7.843 13.416 -1.157 1.00 0.00 37 ALA A O 17
ATOM 28323 N N . ALA A 1 60 ? 5.965 12.209 -1.405 1.00 0.00 38 ALA A N 17
ATOM 28324 C CA . ALA A 1 60 ? 6.324 11.731 -2.729 1.00 0.00 38 ALA A CA 17
ATOM 28325 C C . ALA A 1 60 ? 5.946 12.748 -3.801 1.00 0.00 38 ALA A C 17
ATOM 28326 O O . ALA A 1 60 ? 6.674 12.934 -4.775 1.00 0.00 38 ALA A O 17
ATOM 28333 N N . THR A 1 61 ? 4.806 13.402 -3.621 1.00 0.00 39 THR A N 17
ATOM 28334 C CA . THR A 1 61 ? 4.347 14.406 -4.568 1.00 0.00 39 THR A CA 17
ATOM 28335 C C . THR A 1 61 ? 3.700 15.568 -3.828 1.00 0.00 39 THR A C 17
ATOM 28336 O O . THR A 1 61 ? 2.913 15.363 -2.910 1.00 0.00 39 THR A O 17
ATOM 28347 N N . ALA A 1 62 ? 4.012 16.776 -4.247 1.00 0.00 40 ALA A N 17
ATOM 28348 C CA . ALA A 1 62 ? 3.478 17.967 -3.606 1.00 0.00 40 ALA A CA 17
ATOM 28349 C C . ALA A 1 62 ? 2.602 18.744 -4.573 1.00 0.00 40 ALA A C 17
ATOM 28350 O O . ALA A 1 62 ? 2.184 19.870 -4.296 1.00 0.00 40 ALA A O 17
ATOM 28357 N N . SER A 1 63 ? 2.323 18.129 -5.708 1.00 0.00 41 SER A N 17
ATOM 28358 C CA . SER A 1 63 ? 1.468 18.730 -6.714 1.00 0.00 41 SER A CA 17
ATOM 28359 C C . SER A 1 63 ? 0.004 18.505 -6.358 1.00 0.00 41 SER A C 17
ATOM 28360 O O . SER A 1 63 ? -0.463 17.362 -6.320 1.00 0.00 41 SER A O 17
ATOM 28368 N N . ASP A 1 64 ? -0.703 19.603 -6.092 1.00 0.00 42 ASP A N 17
ATOM 28369 C CA . ASP A 1 64 ? -2.099 19.562 -5.670 1.00 0.00 42 ASP A CA 17
ATOM 28370 C C . ASP A 1 64 ? -2.207 18.776 -4.361 1.00 0.00 42 ASP A C 17
ATOM 28371 O O . ASP A 1 64 ? -1.270 18.766 -3.562 1.00 0.00 42 ASP A O 17
ATOM 28380 N N . ASP A 1 65 ? -3.340 18.134 -4.139 1.00 0.00 43 ASP A N 17
ATOM 28381 C CA . ASP A 1 65 ? -3.548 17.320 -2.940 1.00 0.00 43 ASP A CA 17
ATOM 28382 C C . ASP A 1 65 ? -2.635 16.094 -2.943 1.00 0.00 43 ASP A C 17
ATOM 28383 O O . ASP A 1 65 ? -2.234 15.599 -1.888 1.00 0.00 43 ASP A O 17
ATOM 28392 N N . GLY A 1 66 ? -2.287 15.626 -4.135 1.00 0.00 44 GLY A N 17
ATOM 28393 C CA . GLY A 1 66 ? -1.486 14.424 -4.252 1.00 0.00 44 GLY A CA 17
ATOM 28394 C C . GLY A 1 66 ? -2.346 13.178 -4.245 1.00 0.00 44 GLY A C 17
ATOM 28395 O O . GLY A 1 66 ? -1.940 12.133 -3.731 1.00 0.00 44 GLY A O 17
ATOM 28399 N N . LYS A 1 67 ? -3.525 13.297 -4.846 1.00 0.00 45 LYS A N 17
ATOM 28400 C CA . LYS A 1 67 ? -4.526 12.230 -4.861 1.00 0.00 45 LYS A CA 17
ATOM 28401 C C . LYS A 1 67 ? -4.039 11.000 -5.614 1.00 0.00 45 LYS A C 17
ATOM 28402 O O . LYS A 1 67 ? -4.465 9.881 -5.330 1.00 0.00 45 LYS A O 17
ATOM 28421 N N . VAL A 1 68 ? -3.144 11.219 -6.564 1.00 0.00 46 VAL A N 17
ATOM 28422 C CA . VAL A 1 68 ? -2.702 10.167 -7.464 1.00 0.00 46 VAL A CA 17
ATOM 28423 C C . VAL A 1 68 ? -2.027 9.028 -6.690 1.00 0.00 46 VAL A C 17
ATOM 28424 O O . VAL A 1 68 ? -1.272 9.265 -5.743 1.00 0.00 46 VAL A O 17
ATOM 28437 N N . ILE A 1 69 ? -2.324 7.795 -7.093 1.00 0.00 47 ILE A N 17
ATOM 28438 C CA . ILE A 1 69 ? -1.895 6.611 -6.351 1.00 0.00 47 ILE A CA 17
ATOM 28439 C C . ILE A 1 69 ? -0.390 6.376 -6.519 1.00 0.00 47 ILE A C 17
ATOM 28440 O O . ILE A 1 69 ? 0.157 6.550 -7.611 1.00 0.00 47 ILE A O 17
ATOM 28456 N N . LYS A 1 70 ? 0.267 5.996 -5.427 1.00 0.00 48 LYS A N 17
ATOM 28457 C CA . LYS A 1 70 ? 1.711 5.780 -5.411 1.00 0.00 48 LYS A CA 17
ATOM 28458 C C . LYS A 1 70 ? 2.053 4.397 -4.871 1.00 0.00 48 LYS A C 17
ATOM 28459 O O . LYS A 1 70 ? 1.299 3.833 -4.083 1.00 0.00 48 LYS A O 17
ATOM 28478 N N . ASP A 1 71 ? 3.205 3.878 -5.272 1.00 0.00 49 ASP A N 17
ATOM 28479 C CA . ASP A 1 71 ? 3.599 2.517 -4.933 1.00 0.00 49 ASP A CA 17
ATOM 28480 C C . ASP A 1 71 ? 4.577 2.494 -3.761 1.00 0.00 49 ASP A C 17
ATOM 28481 O O . ASP A 1 71 ? 4.971 3.538 -3.238 1.00 0.00 49 ASP A O 17
ATOM 28490 N N . SER A 1 72 ? 4.992 1.289 -3.381 1.00 0.00 50 SER A N 17
ATOM 28491 C CA . SER A 1 72 ? 5.928 1.094 -2.272 1.00 0.00 50 SER A CA 17
ATOM 28492 C C . SER A 1 72 ? 7.364 1.291 -2.749 1.00 0.00 50 SER A C 17
ATOM 28493 O O . SER A 1 72 ? 8.300 1.428 -1.962 1.00 0.00 50 SER A O 17
ATOM 28501 N N . VAL A 1 73 ? 7.503 1.320 -4.056 1.00 0.00 51 VAL A N 17
ATOM 28502 C CA . VAL A 1 73 ? 8.797 1.482 -4.689 1.00 0.00 51 VAL A CA 17
ATOM 28503 C C . VAL A 1 73 ? 9.079 2.974 -4.877 1.00 0.00 51 VAL A C 17
ATOM 28504 O O . VAL A 1 73 ? 10.136 3.391 -5.350 1.00 0.00 51 VAL A O 17
ATOM 28517 N N . GLY A 1 74 ? 8.114 3.776 -4.450 1.00 0.00 52 GLY A N 17
ATOM 28518 C CA . GLY A 1 74 ? 8.300 5.208 -4.399 1.00 0.00 52 GLY A CA 17
ATOM 28519 C C . GLY A 1 74 ? 7.876 5.910 -5.666 1.00 0.00 52 GLY A C 17
ATOM 28520 O O . GLY A 1 74 ? 8.072 7.120 -5.798 1.00 0.00 52 GLY A O 17
ATOM 28524 N N . ASN A 1 75 ? 7.297 5.174 -6.605 1.00 0.00 53 ASN A N 17
ATOM 28525 C CA . ASN A 1 75 ? 6.889 5.786 -7.857 1.00 0.00 53 ASN A CA 17
ATOM 28526 C C . ASN A 1 75 ? 5.376 5.915 -7.978 1.00 0.00 53 ASN A C 17
ATOM 28527 O O . ASN A 1 75 ? 4.622 5.430 -7.136 1.00 0.00 53 ASN A O 17
ATOM 28538 N N . VAL A 1 76 ? 4.971 6.595 -9.038 1.00 0.00 54 VAL A N 17
ATOM 28539 C CA . VAL A 1 76 ? 3.569 6.917 -9.279 1.00 0.00 54 VAL A CA 17
ATOM 28540 C C . VAL A 1 76 ? 3.075 6.213 -10.535 1.00 0.00 54 VAL A C 17
ATOM 28541 O O . VAL A 1 76 ? 3.815 6.101 -11.518 1.00 0.00 54 VAL A O 17
ATOM 28554 N N . LEU A 1 77 ? 1.833 5.741 -10.522 1.00 0.00 55 LEU A N 17
ATOM 28555 C CA . LEU A 1 77 ? 1.289 5.010 -11.653 1.00 0.00 55 LEU A CA 17
ATOM 28556 C C . LEU A 1 77 ? 0.442 5.928 -12.513 1.00 0.00 55 LEU A C 17
ATOM 28557 O O . LEU A 1 77 ? 0.336 7.127 -12.252 1.00 0.00 55 LEU A O 17
ATOM 28573 N N . GLN A 1 78 ? -0.146 5.359 -13.542 1.00 0.00 56 GLN A N 17
ATOM 28574 C CA . GLN A 1 78 ? -1.094 6.069 -14.373 1.00 0.00 56 GLN A CA 17
ATOM 28575 C C . GLN A 1 78 ? -2.275 5.155 -14.659 1.00 0.00 56 GLN A C 17
ATOM 28576 O O . GLN A 1 78 ? -2.182 3.945 -14.462 1.00 0.00 56 GLN A O 17
ATOM 28590 N N . ASP A 1 79 ? -3.382 5.717 -15.109 1.00 0.00 57 ASP A N 17
ATOM 28591 C CA . ASP A 1 79 ? -4.495 4.906 -15.557 1.00 0.00 57 ASP A CA 17
ATOM 28592 C C . ASP A 1 79 ? -4.072 4.129 -16.790 1.00 0.00 57 ASP A C 17
ATOM 28593 O O . ASP A 1 79 ? -3.486 4.689 -17.723 1.00 0.00 57 ASP A O 17
ATOM 28602 N N . GLY A 1 80 ? -4.332 2.841 -16.772 1.00 0.00 58 GLY A N 17
ATOM 28603 C CA . GLY A 1 80 ? -3.971 2.001 -17.890 1.00 0.00 58 GLY A CA 17
ATOM 28604 C C . GLY A 1 80 ? -2.558 1.464 -17.775 1.00 0.00 58 GLY A C 17
ATOM 28605 O O . GLY A 1 80 ? -2.134 0.637 -18.584 1.00 0.00 58 GLY A O 17
ATOM 28609 N N . ASP A 1 81 ? -1.826 1.942 -16.775 1.00 0.00 59 ASP A N 17
ATOM 28610 C CA . ASP A 1 81 ? -0.454 1.510 -16.555 1.00 0.00 59 ASP A CA 17
ATOM 28611 C C . ASP A 1 81 ? -0.438 0.063 -16.097 1.00 0.00 59 ASP A C 17
ATOM 28612 O O . ASP A 1 81 ? -1.468 -0.482 -15.693 1.00 0.00 59 ASP A O 17
ATOM 28621 N N . THR A 1 82 ? 0.719 -0.554 -16.146 1.00 0.00 60 THR A N 17
ATOM 28622 C CA . THR A 1 82 ? 0.862 -1.917 -15.697 1.00 0.00 60 THR A CA 17
ATOM 28623 C C . THR A 1 82 ? 1.539 -1.913 -14.343 1.00 0.00 60 THR A C 17
ATOM 28624 O O . THR A 1 82 ? 2.483 -1.157 -14.128 1.00 0.00 60 THR A O 17
ATOM 28635 N N . ILE A 1 83 ? 1.054 -2.730 -13.427 1.00 0.00 61 ILE A N 17
ATOM 28636 C CA . ILE A 1 83 ? 1.600 -2.756 -12.087 1.00 0.00 61 ILE A CA 17
ATOM 28637 C C . ILE A 1 83 ? 2.184 -4.125 -11.800 1.00 0.00 61 ILE A C 17
ATOM 28638 O O . ILE A 1 83 ? 1.935 -5.080 -12.535 1.00 0.00 61 ILE A O 17
ATOM 28654 N N . THR A 1 84 ? 2.984 -4.220 -10.761 1.00 0.00 62 THR A N 17
ATOM 28655 C CA . THR A 1 84 ? 3.522 -5.488 -10.333 1.00 0.00 62 THR A CA 17
ATOM 28656 C C . THR A 1 84 ? 3.749 -5.473 -8.823 1.00 0.00 62 THR A C 17
ATOM 28657 O O . THR A 1 84 ? 4.579 -4.719 -8.317 1.00 0.00 62 THR A O 17
ATOM 28668 N N . VAL A 1 85 ? 2.962 -6.272 -8.115 1.00 0.00 63 VAL A N 17
ATOM 28669 C CA . VAL A 1 85 ? 3.061 -6.385 -6.671 1.00 0.00 63 VAL A CA 17
ATOM 28670 C C . VAL A 1 85 ? 4.454 -6.866 -6.289 1.00 0.00 63 VAL A C 17
ATOM 28671 O O . VAL A 1 85 ? 4.982 -7.806 -6.881 1.00 0.00 63 VAL A O 17
ATOM 28684 N N . ILE A 1 86 ? 5.092 -6.170 -5.376 1.00 0.00 64 ILE A N 17
ATOM 28685 C CA . ILE A 1 86 ? 6.418 -6.571 -4.955 1.00 0.00 64 ILE A CA 17
ATOM 28686 C C . ILE A 1 86 ? 6.411 -7.352 -3.651 1.00 0.00 64 ILE A C 17
ATOM 28687 O O . ILE A 1 86 ? 7.470 -7.551 -3.055 1.00 0.00 64 ILE A O 17
ATOM 28703 N N . LYS A 1 87 ? 5.260 -7.847 -3.207 1.00 0.00 65 LYS A N 17
ATOM 28704 C CA . LYS A 1 87 ? 5.190 -8.587 -1.957 1.00 0.00 65 LYS A CA 17
ATOM 28705 C C . LYS A 1 87 ? 4.354 -9.842 -2.183 1.00 0.00 65 LYS A C 17
ATOM 28706 O O . LYS A 1 87 ? 3.594 -9.917 -3.148 1.00 0.00 65 LYS A O 17
ATOM 28725 N N . ASP A 1 88 ? 4.538 -10.842 -1.343 1.00 0.00 66 ASP A N 17
ATOM 28726 C CA . ASP A 1 88 ? 3.676 -12.016 -1.388 1.00 0.00 66 ASP A CA 17
ATOM 28727 C C . ASP A 1 88 ? 2.448 -11.865 -0.486 1.00 0.00 66 ASP A C 17
ATOM 28728 O O . ASP A 1 88 ? 2.538 -11.859 0.743 1.00 0.00 66 ASP A O 17
ATOM 28737 N N . LEU A 1 89 ? 1.302 -11.712 -1.140 1.00 0.00 67 LEU A N 17
ATOM 28738 C CA . LEU A 1 89 ? 0.000 -11.610 -0.494 1.00 0.00 67 LEU A CA 17
ATOM 28739 C C . LEU A 1 89 ? -0.933 -12.682 -1.066 1.00 0.00 67 LEU A C 17
ATOM 28740 O O . LEU A 1 89 ? -0.760 -13.123 -2.195 1.00 0.00 67 LEU A O 17
ATOM 28756 N N . LYS A 1 90 ? -1.898 -13.120 -0.287 1.00 0.00 68 LYS A N 17
ATOM 28757 C CA . LYS A 1 90 ? -2.923 -14.025 -0.805 1.00 0.00 68 LYS A CA 17
ATOM 28758 C C . LYS A 1 90 ? -4.175 -13.258 -1.236 1.00 0.00 68 LYS A C 17
ATOM 28759 O O . LYS A 1 90 ? -4.247 -12.038 -1.101 1.00 0.00 68 LYS A O 17
ATOM 28778 N N . VAL A 1 91 ? -5.158 -13.992 -1.752 1.00 0.00 69 VAL A N 17
ATOM 28779 C CA . VAL A 1 91 ? -6.412 -13.402 -2.208 1.00 0.00 69 VAL A CA 17
ATOM 28780 C C . VAL A 1 91 ? -7.563 -14.084 -1.480 1.00 0.00 69 VAL A C 17
ATOM 28781 O O . VAL A 1 91 ? -7.614 -15.313 -1.419 1.00 0.00 69 VAL A O 17
ATOM 28794 N N . LYS A 1 92 ? -8.477 -13.304 -0.916 1.00 0.00 70 LYS A N 17
ATOM 28795 C CA . LYS A 1 92 ? -9.534 -13.852 -0.076 1.00 0.00 70 LYS A CA 17
ATOM 28796 C C . LYS A 1 92 ? -10.605 -14.546 -0.907 1.00 0.00 70 LYS A C 17
ATOM 28797 O O . LYS A 1 92 ? -11.117 -13.982 -1.876 1.00 0.00 70 LYS A O 17
ATOM 28816 N N . GLY A 1 93 ? -10.914 -15.782 -0.533 1.00 0.00 71 GLY A N 17
ATOM 28817 C CA . GLY A 1 93 ? -12.014 -16.508 -1.148 1.00 0.00 71 GLY A CA 17
ATOM 28818 C C . GLY A 1 93 ? -11.716 -16.980 -2.559 1.00 0.00 71 GLY A C 17
ATOM 28819 O O . GLY A 1 93 ? -12.450 -17.798 -3.112 1.00 0.00 71 GLY A O 17
ATOM 28823 N N . SER A 1 94 ? -10.651 -16.467 -3.147 1.00 0.00 72 SER A N 17
ATOM 28824 C CA . SER A 1 94 ? -10.298 -16.815 -4.509 1.00 0.00 72 SER A CA 17
ATOM 28825 C C . SER A 1 94 ? -9.072 -17.720 -4.538 1.00 0.00 72 SER A C 17
ATOM 28826 O O . SER A 1 94 ? -8.257 -17.703 -3.615 1.00 0.00 72 SER A O 17
ATOM 28834 N N . SER A 1 95 ? -8.946 -18.504 -5.602 1.00 0.00 73 SER A N 17
ATOM 28835 C CA . SER A 1 95 ? -7.799 -19.383 -5.778 1.00 0.00 73 SER A CA 17
ATOM 28836 C C . SER A 1 95 ? -6.610 -18.605 -6.339 1.00 0.00 73 SER A C 17
ATOM 28837 O O . SER A 1 95 ? -5.583 -19.181 -6.701 1.00 0.00 73 SER A O 17
ATOM 28845 N N . LEU A 1 96 ? -6.758 -17.290 -6.401 1.00 0.00 74 LEU A N 17
ATOM 28846 C CA . LEU A 1 96 ? -5.695 -16.421 -6.852 1.00 0.00 74 LEU A CA 17
ATOM 28847 C C . LEU A 1 96 ? -4.688 -16.225 -5.733 1.00 0.00 74 LEU A C 17
ATOM 28848 O O . LEU A 1 96 ? -4.954 -16.570 -4.581 1.00 0.00 74 LEU A O 17
ATOM 28864 N N . VAL A 1 97 ? -3.561 -15.614 -6.062 1.00 0.00 75 VAL A N 17
ATOM 28865 C CA . VAL A 1 97 ? -2.411 -15.550 -5.179 1.00 0.00 75 VAL A CA 17
ATOM 28866 C C . VAL A 1 97 ? -1.551 -14.392 -5.658 1.00 0.00 75 VAL A C 17
ATOM 28867 O O . VAL A 1 97 ? -1.073 -14.400 -6.795 1.00 0.00 75 VAL A O 17
ATOM 28880 N N . VAL A 1 98 ? -1.378 -13.396 -4.826 1.00 0.00 76 VAL A N 17
ATOM 28881 C CA . VAL A 1 98 ? -0.663 -12.200 -5.226 1.00 0.00 76 VAL A CA 17
ATOM 28882 C C . VAL A 1 98 ? 0.812 -12.310 -4.845 1.00 0.00 76 VAL A C 17
ATOM 28883 O O . VAL A 1 98 ? 1.205 -12.023 -3.733 1.00 0.00 76 VAL A O 17
ATOM 28896 N N . LYS A 1 99 ? 1.625 -12.732 -5.783 1.00 0.00 77 LYS A N 17
ATOM 28897 C CA . LYS A 1 99 ? 3.030 -12.960 -5.495 1.00 0.00 77 LYS A CA 17
ATOM 28898 C C . LYS A 1 99 ? 3.897 -11.892 -6.133 1.00 0.00 77 LYS A C 17
ATOM 28899 O O . LYS A 1 99 ? 3.532 -11.333 -7.159 1.00 0.00 77 LYS A O 17
ATOM 28918 N N . VAL A 1 100 ? 5.032 -11.605 -5.500 1.00 0.00 78 VAL A N 17
ATOM 28919 C CA . VAL A 1 100 ? 5.959 -10.585 -5.991 1.00 0.00 78 VAL A CA 17
ATOM 28920 C C . VAL A 1 100 ? 6.266 -10.800 -7.488 1.00 0.00 78 VAL A C 17
ATOM 28921 O O . VAL A 1 100 ? 7.086 -11.636 -7.872 1.00 0.00 78 VAL A O 17
ATOM 28934 N N . GLY A 1 101 ? 5.547 -10.064 -8.324 1.00 0.00 79 GLY A N 17
ATOM 28935 C CA . GLY A 1 101 ? 5.694 -10.189 -9.762 1.00 0.00 79 GLY A CA 17
ATOM 28936 C C . GLY A 1 101 ? 4.342 -10.344 -10.450 1.00 0.00 79 GLY A C 17
ATOM 28937 O O . GLY A 1 101 ? 4.271 -10.572 -11.657 1.00 0.00 79 GLY A O 17
ATOM 28941 N N . THR A 1 102 ? 3.281 -10.239 -9.652 1.00 0.00 80 THR A N 17
ATOM 28942 C CA . THR A 1 102 ? 1.920 -10.284 -10.175 1.00 0.00 80 THR A CA 17
ATOM 28943 C C . THR A 1 102 ? 1.685 -9.111 -11.127 1.00 0.00 80 THR A C 17
ATOM 28944 O O . THR A 1 102 ? 1.516 -7.969 -10.717 1.00 0.00 80 THR A O 17
ATOM 28955 N N . LYS A 1 103 ? 1.663 -9.416 -12.402 1.00 0.00 81 LYS A N 17
ATOM 28956 C CA . LYS A 1 103 ? 1.534 -8.380 -13.406 1.00 0.00 81 LYS A CA 17
ATOM 28957 C C . LYS A 1 103 ? 0.076 -8.107 -13.711 1.00 0.00 81 LYS A C 17
ATOM 28958 O O . LYS A 1 103 ? -0.623 -8.952 -14.270 1.00 0.00 81 LYS A O 17
ATOM 28977 N N . VAL A 1 104 ? -0.380 -6.923 -13.344 1.00 0.00 82 VAL A N 17
ATOM 28978 C CA . VAL A 1 104 ? -1.742 -6.510 -13.629 1.00 0.00 82 VAL A CA 17
ATOM 28979 C C . VAL A 1 104 ? -1.713 -5.196 -14.394 1.00 0.00 82 VAL A C 17
ATOM 28980 O O . VAL A 1 104 ? -1.280 -4.169 -13.871 1.00 0.00 82 VAL A O 17
ATOM 28993 N N . LYS A 1 105 ? -2.137 -5.243 -15.640 1.00 0.00 83 LYS A N 17
ATOM 28994 C CA . LYS A 1 105 ? -2.054 -4.099 -16.509 1.00 0.00 83 LYS A CA 17
ATOM 28995 C C . LYS A 1 105 ? -3.355 -3.323 -16.542 1.00 0.00 83 LYS A C 17
ATOM 28996 O O . LYS A 1 105 ? -4.371 -3.764 -16.011 1.00 0.00 83 LYS A O 17
ATOM 29015 N N . ASN A 1 106 ? -3.257 -2.135 -17.115 1.00 0.00 84 ASN A N 17
ATOM 29016 C CA . ASN A 1 106 ? -4.392 -1.285 -17.447 1.00 0.00 84 ASN A CA 17
ATOM 29017 C C . ASN A 1 106 ? -5.214 -0.906 -16.214 1.00 0.00 84 ASN A C 17
ATOM 29018 O O . ASN A 1 106 ? -6.439 -0.798 -16.283 1.00 0.00 84 ASN A O 17
ATOM 29029 N N . ILE A 1 107 ? -4.543 -0.622 -15.090 1.00 0.00 85 ILE A N 17
ATOM 29030 C CA . ILE A 1 107 ? -5.214 -0.273 -13.837 1.00 0.00 85 ILE A CA 17
ATOM 29031 C C . ILE A 1 107 ? -6.009 1.029 -13.907 1.00 0.00 85 ILE A C 17
ATOM 29032 O O . ILE A 1 107 ? -6.029 1.730 -14.918 1.00 0.00 85 ILE A O 17
ATOM 29048 N N . ARG A 1 108 ? -6.628 1.337 -12.782 1.00 0.00 86 ARG A N 17
ATOM 29049 C CA . ARG A 1 108 ? -7.361 2.568 -12.575 1.00 0.00 86 ARG A CA 17
ATOM 29050 C C . ARG A 1 108 ? -6.880 3.223 -11.288 1.00 0.00 86 ARG A C 17
ATOM 29051 O O . ARG A 1 108 ? -6.850 2.577 -10.238 1.00 0.00 86 ARG A O 17
ATOM 29072 N N . LEU A 1 109 ? -6.487 4.487 -11.356 1.00 0.00 87 LEU A N 17
ATOM 29073 C CA . LEU A 1 109 ? -6.151 5.224 -10.154 1.00 0.00 87 LEU A CA 17
ATOM 29074 C C . LEU A 1 109 ? -7.441 5.700 -9.516 1.00 0.00 87 LEU A C 17
ATOM 29075 O O . LEU A 1 109 ? -8.212 6.432 -10.139 1.00 0.00 87 LEU A O 17
ATOM 29091 N N . VAL A 1 110 ? -7.686 5.282 -8.292 1.00 0.00 88 VAL A N 17
ATOM 29092 C CA . VAL A 1 110 ? -8.965 5.541 -7.663 1.00 0.00 88 VAL A CA 17
ATOM 29093 C C . VAL A 1 110 ? -9.057 6.996 -7.202 1.00 0.00 88 VAL A C 17
ATOM 29094 O O . VAL A 1 110 ? -8.114 7.543 -6.631 1.00 0.00 88 VAL A O 17
ATOM 29107 N N . ASP A 1 111 ? -10.203 7.612 -7.492 1.00 0.00 89 ASP A N 17
ATOM 29108 C CA . ASP A 1 111 ? -10.412 9.045 -7.275 1.00 0.00 89 ASP A CA 17
ATOM 29109 C C . ASP A 1 111 ? -10.229 9.443 -5.817 1.00 0.00 89 ASP A C 17
ATOM 29110 O O . ASP A 1 111 ? -9.393 10.287 -5.498 1.00 0.00 89 ASP A O 17
ATOM 29119 N N . GLY A 1 112 ? -11.016 8.849 -4.937 1.00 0.00 90 GLY A N 17
ATOM 29120 C CA . GLY A 1 112 ? -10.979 9.247 -3.545 1.00 0.00 90 GLY A CA 17
ATOM 29121 C C . GLY A 1 112 ? -10.069 8.372 -2.724 1.00 0.00 90 GLY A C 17
ATOM 29122 O O . GLY A 1 112 ? -9.266 8.866 -1.929 1.00 0.00 90 GLY A O 17
ATOM 29126 N N . ASP A 1 113 ? -10.198 7.072 -2.910 1.00 0.00 91 ASP A N 17
ATOM 29127 C CA . ASP A 1 113 ? -9.336 6.120 -2.235 1.00 0.00 91 ASP A CA 17
ATOM 29128 C C . ASP A 1 113 ? -7.971 6.117 -2.895 1.00 0.00 91 ASP A C 17
ATOM 29129 O O . ASP A 1 113 ? -7.870 6.053 -4.115 1.00 0.00 91 ASP A O 17
ATOM 29138 N N . HIS A 1 114 ? -6.923 6.191 -2.095 1.00 0.00 92 HIS A N 17
ATOM 29139 C CA . HIS A 1 114 ? -5.564 6.170 -2.624 1.00 0.00 92 HIS A CA 17
ATOM 29140 C C . HIS A 1 114 ? -5.139 4.739 -2.923 1.00 0.00 92 HIS A C 17
ATOM 29141 O O . HIS A 1 114 ? -4.044 4.305 -2.563 1.00 0.00 92 HIS A O 17
ATOM 29156 N N . ASP A 1 115 ? -6.023 4.028 -3.608 1.00 0.00 93 ASP A N 17
ATOM 29157 C CA . ASP A 1 115 ? -5.828 2.624 -3.916 1.00 0.00 93 ASP A CA 17
ATOM 29158 C C . ASP A 1 115 ? -5.827 2.378 -5.418 1.00 0.00 93 ASP A C 17
ATOM 29159 O O . ASP A 1 115 ? -5.965 3.303 -6.215 1.00 0.00 93 ASP A O 17
ATOM 29168 N N . ILE A 1 116 ? -5.632 1.128 -5.796 1.00 0.00 94 ILE A N 17
ATOM 29169 C CA . ILE A 1 116 ? -5.574 0.757 -7.199 1.00 0.00 94 ILE A CA 17
ATOM 29170 C C . ILE A 1 116 ? -6.698 -0.168 -7.579 1.00 0.00 94 ILE A C 17
ATOM 29171 O O . ILE A 1 116 ? -6.872 -1.233 -7.006 1.00 0.00 94 ILE A O 17
ATOM 29187 N N . ASP A 1 117 ? -7.467 0.255 -8.543 1.00 0.00 95 ASP A N 17
ATOM 29188 C CA . ASP A 1 117 ? -8.504 -0.575 -9.079 1.00 0.00 95 ASP A CA 17
ATOM 29189 C C . ASP A 1 117 ? -7.991 -1.266 -10.325 1.00 0.00 95 ASP A C 17
ATOM 29190 O O . ASP A 1 117 ? -7.378 -0.635 -11.181 1.00 0.00 95 ASP A O 17
ATOM 29199 N N . CYS A 1 118 ? -8.210 -2.559 -10.415 1.00 0.00 96 CYS A N 17
ATOM 29200 C CA . CYS A 1 118 ? -7.653 -3.330 -11.507 1.00 0.00 96 CYS A CA 17
ATOM 29201 C C . CYS A 1 118 ? -8.694 -4.257 -12.105 1.00 0.00 96 CYS A C 17
ATOM 29202 O O . CYS A 1 118 ? -9.531 -4.816 -11.395 1.00 0.00 96 CYS A O 17
ATOM 29210 N N . LYS A 1 119 ? -8.636 -4.404 -13.416 1.00 0.00 97 LYS A N 17
ATOM 29211 C CA . LYS A 1 119 ? -9.550 -5.265 -14.140 1.00 0.00 97 LYS A CA 17
ATOM 29212 C C . LYS A 1 119 ? -8.812 -6.524 -14.552 1.00 0.00 97 LYS A C 17
ATOM 29213 O O . LYS A 1 119 ? -7.847 -6.463 -15.316 1.00 0.00 97 LYS A O 17
ATOM 29232 N N . ILE A 1 120 ? -9.251 -7.660 -14.044 1.00 0.00 98 ILE A N 17
ATOM 29233 C CA . ILE A 1 120 ? -8.510 -8.893 -14.223 1.00 0.00 98 ILE A CA 17
ATOM 29234 C C . ILE A 1 120 ? -9.318 -9.909 -15.013 1.00 0.00 98 ILE A C 17
ATOM 29235 O O . ILE A 1 120 ? -10.349 -10.398 -14.542 1.00 0.00 98 ILE A O 17
ATOM 29251 N N . ASP A 1 121 ? -8.848 -10.216 -16.214 1.00 0.00 99 ASP A N 17
ATOM 29252 C CA . ASP A 1 121 ? -9.483 -11.227 -17.047 1.00 0.00 99 ASP A CA 17
ATOM 29253 C C . ASP A 1 121 ? -9.442 -12.563 -16.336 1.00 0.00 99 ASP A C 17
ATOM 29254 O O . ASP A 1 121 ? -8.371 -13.147 -16.148 1.00 0.00 99 ASP A O 17
ATOM 29263 N N . GLY A 1 122 ? -10.591 -13.028 -15.914 1.00 0.00 100 GLY A N 17
ATOM 29264 C CA . GLY A 1 122 ? -10.654 -14.292 -15.241 1.00 0.00 100 GLY A CA 17
ATOM 29265 C C . GLY A 1 122 ? -11.689 -14.291 -14.140 1.00 0.00 100 GLY A C 17
ATOM 29266 O O . GLY A 1 122 ? -12.667 -15.036 -14.191 1.00 0.00 100 GLY A O 17
ATOM 29270 N N . ILE A 1 123 ? -11.481 -13.432 -13.150 1.00 0.00 101 ILE A N 17
ATOM 29271 C CA . ILE A 1 123 ? -12.382 -13.347 -12.009 1.00 0.00 101 ILE A CA 17
ATOM 29272 C C . ILE A 1 123 ? -13.176 -12.045 -12.023 1.00 0.00 101 ILE A C 17
ATOM 29273 O O . ILE A 1 123 ? -14.338 -12.015 -11.616 1.00 0.00 101 ILE A O 17
ATOM 29289 N N . GLY A 1 124 ? -12.540 -10.971 -12.470 1.00 0.00 102 GLY A N 17
ATOM 29290 C CA . GLY A 1 124 ? -13.203 -9.688 -12.537 1.00 0.00 102 GLY A CA 17
ATOM 29291 C C . GLY A 1 124 ? -12.305 -8.575 -12.045 1.00 0.00 102 GLY A C 17
ATOM 29292 O O . GLY A 1 124 ? -11.088 -8.643 -12.199 1.00 0.00 102 GLY A O 17
ATOM 29296 N N . ALA A 1 125 ? -12.896 -7.557 -11.447 1.00 0.00 103 ALA A N 17
ATOM 29297 C CA . ALA A 1 125 ? -12.136 -6.431 -10.925 1.00 0.00 103 ALA A CA 17
ATOM 29298 C C . ALA A 1 125 ? -11.740 -6.664 -9.470 1.00 0.00 103 ALA A C 17
ATOM 29299 O O . ALA A 1 125 ? -12.475 -7.293 -8.705 1.00 0.00 103 ALA A O 17
ATOM 29306 N N . MET A 1 126 ? -10.579 -6.147 -9.093 1.00 0.00 104 MET A N 17
ATOM 29307 C CA . MET A 1 126 ? -10.060 -6.311 -7.742 1.00 0.00 104 MET A CA 17
ATOM 29308 C C . MET A 1 126 ? -9.315 -5.046 -7.314 1.00 0.00 104 MET A C 17
ATOM 29309 O O . MET A 1 126 ? -9.014 -4.190 -8.146 1.00 0.00 104 MET A O 17
ATOM 29323 N N . LYS A 1 127 ? -9.037 -4.925 -6.024 1.00 0.00 105 LYS A N 17
ATOM 29324 C CA . LYS A 1 127 ? -8.281 -3.795 -5.505 1.00 0.00 105 LYS A CA 17
ATOM 29325 C C . LYS A 1 127 ? -6.920 -4.259 -5.003 1.00 0.00 105 LYS A C 17
ATOM 29326 O O . LYS A 1 127 ? -6.772 -5.385 -4.526 1.00 0.00 105 LYS A O 17
ATOM 29345 N N . LEU A 1 128 ? -5.938 -3.386 -5.126 1.00 0.00 106 LEU A N 17
ATOM 29346 C CA . LEU A 1 128 ? -4.567 -3.698 -4.780 1.00 0.00 106 LEU A CA 17
ATOM 29347 C C . LEU A 1 128 ? -4.003 -2.617 -3.880 1.00 0.00 106 LEU A C 17
ATOM 29348 O O . LEU A 1 128 ? -4.277 -1.431 -4.067 1.00 0.00 106 LEU A O 17
ATOM 29364 N N . LYS A 1 129 ? -3.236 -3.041 -2.901 1.00 0.00 107 LYS A N 17
ATOM 29365 C CA . LYS A 1 129 ? -2.670 -2.123 -1.954 1.00 0.00 107 LYS A CA 17
ATOM 29366 C C . LYS A 1 129 ? -1.455 -1.462 -2.552 1.00 0.00 107 LYS A C 17
ATOM 29367 O O . LYS A 1 129 ? -0.462 -2.121 -2.854 1.00 0.00 107 LYS A O 17
ATOM 29386 N N . SER A 1 130 ? -1.572 -0.163 -2.737 1.00 0.00 108 SER A N 17
ATOM 29387 C CA . SER A 1 130 ? -0.527 0.652 -3.317 1.00 0.00 108 SER A CA 17
ATOM 29388 C C . SER A 1 130 ? 0.811 0.404 -2.622 1.00 0.00 108 SER A C 17
ATOM 29389 O O . SER A 1 130 ? 1.860 0.320 -3.262 1.00 0.00 108 SER A O 17
ATOM 29397 N N . GLU A 1 131 ? 0.761 0.264 -1.306 1.00 0.00 109 GLU A N 17
ATOM 29398 C CA . GLU A 1 131 ? 1.954 0.051 -0.496 1.00 0.00 109 GLU A CA 17
ATOM 29399 C C . GLU A 1 131 ? 2.570 -1.319 -0.721 1.00 0.00 109 GLU A C 17
ATOM 29400 O O . GLU A 1 131 ? 3.654 -1.611 -0.218 1.00 0.00 109 GLU A O 17
ATOM 29412 N N . PHE A 1 132 ? 1.867 -2.174 -1.422 1.00 0.00 110 PHE A N 17
ATOM 29413 C CA . PHE A 1 132 ? 2.397 -3.495 -1.718 1.00 0.00 110 PHE A CA 17
ATOM 29414 C C . PHE A 1 132 ? 2.701 -3.683 -3.197 1.00 0.00 110 PHE A C 17
ATOM 29415 O O . PHE A 1 132 ? 3.189 -4.738 -3.597 1.00 0.00 110 PHE A O 17
ATOM 29432 N N . VAL A 1 133 ? 2.456 -2.667 -4.008 1.00 0.00 111 VAL A N 17
ATOM 29433 C CA . VAL A 1 133 ? 2.624 -2.816 -5.448 1.00 0.00 111 VAL A CA 17
ATOM 29434 C C . VAL A 1 133 ? 3.727 -1.923 -5.992 1.00 0.00 111 VAL A C 17
ATOM 29435 O O . VAL A 1 133 ? 4.319 -1.120 -5.264 1.00 0.00 111 VAL A O 17
ATOM 29448 N N . ARG A 1 134 ? 4.008 -2.093 -7.274 1.00 0.00 112 ARG A N 17
ATOM 29449 C CA . ARG A 1 134 ? 5.013 -1.307 -7.954 1.00 0.00 112 ARG A CA 17
ATOM 29450 C C . ARG A 1 134 ? 4.596 -0.994 -9.379 1.00 0.00 112 ARG A C 17
ATOM 29451 O O . ARG A 1 134 ? 4.162 -1.870 -10.127 1.00 0.00 112 ARG A O 17
ATOM 29472 N N . LYS A 1 135 ? 4.728 0.268 -9.728 1.00 0.00 113 LYS A N 17
ATOM 29473 C CA . LYS A 1 135 ? 4.493 0.734 -11.074 1.00 0.00 113 LYS A CA 17
ATOM 29474 C C . LYS A 1 135 ? 5.594 0.240 -12.007 1.00 0.00 113 LYS A C 17
ATOM 29475 O O . LYS A 1 135 ? 6.774 0.529 -11.806 1.00 0.00 113 LYS A O 17
ATOM 29494 N N . VAL A 1 136 ? 5.193 -0.520 -13.013 1.00 0.00 114 VAL A N 17
ATOM 29495 C CA . VAL A 1 136 ? 6.125 -1.077 -13.988 1.00 0.00 114 VAL A CA 17
ATOM 29496 C C . VAL A 1 136 ? 6.513 -0.025 -15.016 1.00 0.00 114 VAL A C 17
ATOM 29497 O O . VAL A 1 136 ? 7.692 0.179 -15.302 1.00 0.00 114 VAL A O 17
ATOM 29510 N N . GLY A 1 137 ? 5.510 0.646 -15.562 1.00 0.00 115 GLY A N 17
ATOM 29511 C CA . GLY A 1 137 ? 5.757 1.628 -16.591 1.00 0.00 115 GLY A CA 17
ATOM 29512 C C . GLY A 1 137 ? 5.758 1.010 -17.968 1.00 0.00 115 GLY A C 17
ATOM 29513 O O . GLY A 1 137 ? 6.648 1.276 -18.776 1.00 0.00 115 GLY A O 17
ATOM 29517 N N . SER A 1 138 ? 4.781 0.154 -18.224 1.00 0.00 116 SER A N 17
ATOM 29518 C CA . SER A 1 138 ? 4.633 -0.460 -19.532 1.00 0.00 116 SER A CA 17
ATOM 29519 C C . SER A 1 138 ? 3.156 -0.616 -19.884 1.00 0.00 116 SER A C 17
ATOM 29520 O O . SER A 1 138 ? 2.633 -1.746 -19.810 1.00 0.00 116 SER A O 17
ATOM 29530 N N . MET A 1 23 ? -0.093 22.868 16.139 1.00 0.00 1 MET A N 18
ATOM 29531 C CA . MET A 1 23 ? -1.168 23.178 17.116 1.00 0.00 1 MET A CA 18
ATOM 29532 C C . MET A 1 23 ? -2.533 22.953 16.506 1.00 0.00 1 MET A C 18
ATOM 29533 O O . MET A 1 23 ? -3.452 22.444 17.146 1.00 0.00 1 MET A O 18
ATOM 29547 N N . VAL A 1 24 ? -2.650 23.332 15.264 1.00 0.00 2 VAL A N 18
ATOM 29548 C CA . VAL A 1 24 ? -3.839 23.054 14.480 1.00 0.00 2 VAL A CA 18
ATOM 29549 C C . VAL A 1 24 ? -3.664 21.686 13.863 1.00 0.00 2 VAL A C 18
ATOM 29550 O O . VAL A 1 24 ? -3.610 21.527 12.641 1.00 0.00 2 VAL A O 18
ATOM 29563 N N . SER A 1 25 ? -3.523 20.703 14.720 1.00 0.00 3 SER A N 18
ATOM 29564 C CA . SER A 1 25 ? -3.115 19.399 14.286 1.00 0.00 3 SER A CA 18
ATOM 29565 C C . SER A 1 25 ? -4.066 18.330 14.800 1.00 0.00 3 SER A C 18
ATOM 29566 O O . SER A 1 25 ? -4.570 18.414 15.923 1.00 0.00 3 SER A O 18
ATOM 29574 N N . THR A 1 26 ? -4.310 17.342 13.962 1.00 0.00 4 THR A N 18
ATOM 29575 C CA . THR A 1 26 ? -5.146 16.208 14.311 1.00 0.00 4 THR A CA 18
ATOM 29576 C C . THR A 1 26 ? -4.420 14.928 13.899 1.00 0.00 4 THR A C 18
ATOM 29577 O O . THR A 1 26 ? -5.029 13.902 13.578 1.00 0.00 4 THR A O 18
ATOM 29588 N N . LEU A 1 27 ? -3.101 15.012 13.944 1.00 0.00 5 LEU A N 18
ATOM 29589 C CA . LEU A 1 27 ? -2.226 13.953 13.477 1.00 0.00 5 LEU A CA 18
ATOM 29590 C C . LEU A 1 27 ? -2.230 12.777 14.447 1.00 0.00 5 LEU A C 18
ATOM 29591 O O . LEU A 1 27 ? -2.622 12.927 15.607 1.00 0.00 5 LEU A O 18
ATOM 29607 N N . PRO A 1 28 ? -1.798 11.592 13.983 1.00 0.00 6 PRO A N 18
ATOM 29608 C CA . PRO A 1 28 ? -1.710 10.400 14.828 1.00 0.00 6 PRO A CA 18
ATOM 29609 C C . PRO A 1 28 ? -0.704 10.582 15.963 1.00 0.00 6 PRO A C 18
ATOM 29610 O O . PRO A 1 28 ? 0.154 11.471 15.915 1.00 0.00 6 PRO A O 18
ATOM 29621 N N . PRO A 1 29 ? -0.799 9.746 17.002 1.00 0.00 7 PRO A N 18
ATOM 29622 C CA . PRO A 1 29 ? 0.100 9.805 18.146 1.00 0.00 7 PRO A CA 18
ATOM 29623 C C . PRO A 1 29 ? 1.513 9.346 17.802 1.00 0.00 7 PRO A C 18
ATOM 29624 O O . PRO A 1 29 ? 1.858 9.132 16.641 1.00 0.00 7 PRO A O 18
ATOM 29635 N N . CYS A 1 30 ? 2.324 9.193 18.829 1.00 0.00 8 CYS A N 18
ATOM 29636 C CA . CYS A 1 30 ? 3.670 8.679 18.676 1.00 0.00 8 CYS A CA 18
ATOM 29637 C C . CYS A 1 30 ? 3.662 7.203 19.019 1.00 0.00 8 CYS A C 18
ATOM 29638 O O . CYS A 1 30 ? 3.245 6.836 20.107 1.00 0.00 8 CYS A O 18
ATOM 29645 N N . PRO A 1 31 ? 4.112 6.334 18.100 1.00 0.00 9 PRO A N 18
ATOM 29646 C CA . PRO A 1 31 ? 4.125 4.880 18.325 1.00 0.00 9 PRO A CA 18
ATOM 29647 C C . PRO A 1 31 ? 5.148 4.478 19.382 1.00 0.00 9 PRO A C 18
ATOM 29648 O O . PRO A 1 31 ? 5.424 3.297 19.591 1.00 0.00 9 PRO A O 18
ATOM 29659 N N . GLN A 1 32 ? 5.704 5.480 20.042 1.00 0.00 10 GLN A N 18
ATOM 29660 C CA . GLN A 1 32 ? 6.720 5.277 21.046 1.00 0.00 10 GLN A CA 18
ATOM 29661 C C . GLN A 1 32 ? 6.260 5.804 22.398 1.00 0.00 10 GLN A C 18
ATOM 29662 O O . GLN A 1 32 ? 6.570 5.212 23.431 1.00 0.00 10 GLN A O 18
ATOM 29676 N N . CYS A 1 33 ? 5.517 6.913 22.414 1.00 0.00 11 CYS A N 18
ATOM 29677 C CA . CYS A 1 33 ? 5.007 7.471 23.662 1.00 0.00 11 CYS A CA 18
ATOM 29678 C C . CYS A 1 33 ? 3.493 7.303 23.720 1.00 0.00 11 CYS A C 18
ATOM 29679 O O . CYS A 1 33 ? 2.936 6.882 24.732 1.00 0.00 11 CYS A O 18
ATOM 29686 N N . ASN A 1 34 ? 2.846 7.662 22.602 1.00 0.00 12 ASN A N 18
ATOM 29687 C CA . ASN A 1 34 ? 1.385 7.676 22.471 1.00 0.00 12 ASN A CA 18
ATOM 29688 C C . ASN A 1 34 ? 0.778 8.850 23.245 1.00 0.00 12 ASN A C 18
ATOM 29689 O O . ASN A 1 34 ? -0.440 9.002 23.326 1.00 0.00 12 ASN A O 18
ATOM 29700 N N . SER A 1 35 ? 1.655 9.694 23.778 1.00 0.00 13 SER A N 18
ATOM 29701 C CA . SER A 1 35 ? 1.257 10.894 24.509 1.00 0.00 13 SER A CA 18
ATOM 29702 C C . SER A 1 35 ? 0.465 11.865 23.631 1.00 0.00 13 SER A C 18
ATOM 29703 O O . SER A 1 35 ? -0.325 12.659 24.133 1.00 0.00 13 SER A O 18
ATOM 29711 N N . GLU A 1 36 ? 0.723 11.815 22.325 1.00 0.00 14 GLU A N 18
ATOM 29712 C CA . GLU A 1 36 ? -0.029 12.581 21.329 1.00 0.00 14 GLU A CA 18
ATOM 29713 C C . GLU A 1 36 ? 0.384 14.037 21.273 1.00 0.00 14 GLU A C 18
ATOM 29714 O O . GLU A 1 36 ? -0.295 14.857 20.659 1.00 0.00 14 GLU A O 18
ATOM 29726 N N . TYR A 1 37 ? 1.505 14.363 21.887 1.00 0.00 15 TYR A N 18
ATOM 29727 C CA . TYR A 1 37 ? 2.081 15.685 21.724 1.00 0.00 15 TYR A CA 18
ATOM 29728 C C . TYR A 1 37 ? 2.855 15.731 20.416 1.00 0.00 15 TYR A C 18
ATOM 29729 O O . TYR A 1 37 ? 3.990 16.193 20.354 1.00 0.00 15 TYR A O 18
ATOM 29747 N N . THR A 1 38 ? 2.212 15.242 19.375 1.00 0.00 16 THR A N 18
ATOM 29748 C CA . THR A 1 38 ? 2.812 15.137 18.068 1.00 0.00 16 THR A CA 18
ATOM 29749 C C . THR A 1 38 ? 2.365 16.308 17.193 1.00 0.00 16 THR A C 18
ATOM 29750 O O . THR A 1 38 ? 1.239 16.793 17.325 1.00 0.00 16 THR A O 18
ATOM 29761 N N . TYR A 1 39 ? 3.238 16.755 16.304 1.00 0.00 17 TYR A N 18
ATOM 29762 C CA . TYR A 1 39 ? 2.922 17.864 15.418 1.00 0.00 17 TYR A CA 18
ATOM 29763 C C . TYR A 1 39 ? 3.641 17.679 14.093 1.00 0.00 17 TYR A C 18
ATOM 29764 O O . TYR A 1 39 ? 4.437 16.755 13.940 1.00 0.00 17 TYR A O 18
ATOM 29782 N N . GLU A 1 40 ? 3.358 18.541 13.136 1.00 0.00 18 GLU A N 18
ATOM 29783 C CA . GLU A 1 40 ? 3.983 18.465 11.832 1.00 0.00 18 GLU A CA 18
ATOM 29784 C C . GLU A 1 40 ? 5.117 19.482 11.720 1.00 0.00 18 GLU A C 18
ATOM 29785 O O . GLU A 1 40 ? 4.891 20.693 11.795 1.00 0.00 18 GLU A O 18
ATOM 29797 N N . ASP A 1 41 ? 6.342 18.996 11.561 1.00 0.00 19 ASP A N 18
ATOM 29798 C CA . ASP A 1 41 ? 7.500 19.866 11.376 1.00 0.00 19 ASP A CA 18
ATOM 29799 C C . ASP A 1 41 ? 7.813 19.996 9.886 1.00 0.00 19 ASP A C 18
ATOM 29800 O O . ASP A 1 41 ? 8.951 20.216 9.475 1.00 0.00 19 ASP A O 18
ATOM 29809 N N . GLY A 1 42 ? 6.780 19.860 9.075 1.00 0.00 20 GLY A N 18
ATOM 29810 C CA . GLY A 1 42 ? 6.943 19.986 7.644 1.00 0.00 20 GLY A CA 18
ATOM 29811 C C . GLY A 1 42 ? 6.286 18.854 6.883 1.00 0.00 20 GLY A C 18
ATOM 29812 O O . GLY A 1 42 ? 5.072 18.849 6.699 1.00 0.00 20 GLY A O 18
ATOM 29816 N N . ALA A 1 43 ? 7.084 17.878 6.473 1.00 0.00 21 ALA A N 18
ATOM 29817 C CA . ALA A 1 43 ? 6.604 16.799 5.617 1.00 0.00 21 ALA A CA 18
ATOM 29818 C C . ALA A 1 43 ? 6.480 15.490 6.383 1.00 0.00 21 ALA A C 18
ATOM 29819 O O . ALA A 1 43 ? 6.390 14.414 5.788 1.00 0.00 21 ALA A O 18
ATOM 29826 N N . LEU A 1 44 ? 6.457 15.585 7.699 1.00 0.00 22 LEU A N 18
ATOM 29827 C CA . LEU A 1 44 ? 6.352 14.412 8.542 1.00 0.00 22 LEU A CA 18
ATOM 29828 C C . LEU A 1 44 ? 5.856 14.811 9.920 1.00 0.00 22 LEU A C 18
ATOM 29829 O O . LEU A 1 44 ? 5.551 15.977 10.161 1.00 0.00 22 LEU A O 18
ATOM 29845 N N . LEU A 1 45 ? 5.779 13.844 10.813 1.00 0.00 23 LEU A N 18
ATOM 29846 C CA . LEU A 1 45 ? 5.378 14.099 12.182 1.00 0.00 23 LEU A CA 18
ATOM 29847 C C . LEU A 1 45 ? 6.582 13.919 13.093 1.00 0.00 23 LEU A C 18
ATOM 29848 O O . LEU A 1 45 ? 7.332 12.955 12.946 1.00 0.00 23 LEU A O 18
ATOM 29864 N N . VAL A 1 46 ? 6.783 14.837 14.021 1.00 0.00 24 VAL A N 18
ATOM 29865 C CA . VAL A 1 46 ? 7.878 14.706 14.964 1.00 0.00 24 VAL A CA 18
ATOM 29866 C C . VAL A 1 46 ? 7.342 14.798 16.384 1.00 0.00 24 VAL A C 18
ATOM 29867 O O . VAL A 1 46 ? 6.422 15.565 16.670 1.00 0.00 24 VAL A O 18
ATOM 29880 N N . CYS A 1 47 ? 7.887 13.981 17.254 1.00 0.00 25 CYS A N 18
ATOM 29881 C CA . CYS A 1 47 ? 7.495 13.966 18.648 1.00 0.00 25 CYS A CA 18
ATOM 29882 C C . CYS A 1 47 ? 8.540 14.695 19.476 1.00 0.00 25 CYS A C 18
ATOM 29883 O O . CYS A 1 47 ? 9.638 14.179 19.692 1.00 0.00 25 CYS A O 18
ATOM 29890 N N . PRO A 1 48 ? 8.216 15.913 19.936 1.00 0.00 26 PRO A N 18
ATOM 29891 C CA . PRO A 1 48 ? 9.135 16.727 20.733 1.00 0.00 26 PRO A CA 18
ATOM 29892 C C . PRO A 1 48 ? 9.429 16.076 22.077 1.00 0.00 26 PRO A C 18
ATOM 29893 O O . PRO A 1 48 ? 10.373 16.445 22.776 1.00 0.00 26 PRO A O 18
ATOM 29904 N N . GLU A 1 49 ? 8.610 15.093 22.425 1.00 0.00 27 GLU A N 18
ATOM 29905 C CA . GLU A 1 49 ? 8.726 14.416 23.697 1.00 0.00 27 GLU A CA 18
ATOM 29906 C C . GLU A 1 49 ? 9.929 13.477 23.706 1.00 0.00 27 GLU A C 18
ATOM 29907 O O . GLU A 1 49 ? 10.830 13.642 24.527 1.00 0.00 27 GLU A O 18
ATOM 29919 N N . CYS A 1 50 ? 9.970 12.500 22.801 1.00 0.00 28 CYS A N 18
ATOM 29920 C CA . CYS A 1 50 ? 11.086 11.557 22.785 1.00 0.00 28 CYS A CA 18
ATOM 29921 C C . CYS A 1 50 ? 12.140 11.904 21.736 1.00 0.00 28 CYS A C 18
ATOM 29922 O O . CYS A 1 50 ? 13.041 11.099 21.495 1.00 0.00 28 CYS A O 18
ATOM 29929 N N . ALA A 1 51 ? 12.056 13.090 21.115 1.00 0.00 29 ALA A N 18
ATOM 29930 C CA . ALA A 1 51 ? 13.073 13.535 20.156 1.00 0.00 29 ALA A CA 18
ATOM 29931 C C . ALA A 1 51 ? 13.216 12.589 18.966 1.00 0.00 29 ALA A C 18
ATOM 29932 O O . ALA A 1 51 ? 14.322 12.348 18.484 1.00 0.00 29 ALA A O 18
ATOM 29939 N N . HIS A 1 52 ? 12.099 12.078 18.471 1.00 0.00 30 HIS A N 18
ATOM 29940 C CA . HIS A 1 52 ? 12.131 11.188 17.318 1.00 0.00 30 HIS A CA 18
ATOM 29941 C C . HIS A 1 52 ? 10.980 11.499 16.369 1.00 0.00 30 HIS A C 18
ATOM 29942 O O . HIS A 1 52 ? 9.820 11.549 16.780 1.00 0.00 30 HIS A O 18
ATOM 29957 N N . GLU A 1 53 ? 11.311 11.722 15.106 1.00 0.00 31 GLU A N 18
ATOM 29958 C CA . GLU A 1 53 ? 10.311 11.984 14.080 1.00 0.00 31 GLU A CA 18
ATOM 29959 C C . GLU A 1 53 ? 10.040 10.731 13.257 1.00 0.00 31 GLU A C 18
ATOM 29960 O O . GLU A 1 53 ? 10.812 9.775 13.306 1.00 0.00 31 GLU A O 18
ATOM 29972 N N . TRP A 1 54 ? 8.946 10.729 12.506 1.00 0.00 32 TRP A N 18
ATOM 29973 C CA . TRP A 1 54 ? 8.573 9.562 11.721 1.00 0.00 32 TRP A CA 18
ATOM 29974 C C . TRP A 1 54 ? 7.536 9.922 10.666 1.00 0.00 32 TRP A C 18
ATOM 29975 O O . TRP A 1 54 ? 6.895 10.969 10.736 1.00 0.00 32 TRP A O 18
ATOM 29996 N N . SER A 1 55 ? 7.399 9.061 9.681 1.00 0.00 33 SER A N 18
ATOM 29997 C CA . SER A 1 55 ? 6.333 9.180 8.707 1.00 0.00 33 SER A CA 18
ATOM 29998 C C . SER A 1 55 ? 5.273 8.129 9.016 1.00 0.00 33 SER A C 18
ATOM 29999 O O . SER A 1 55 ? 5.577 6.939 9.061 1.00 0.00 33 SER A O 18
ATOM 30007 N N . PRO A 1 56 ? 4.019 8.555 9.227 1.00 0.00 34 PRO A N 18
ATOM 30008 C CA . PRO A 1 56 ? 2.948 7.676 9.715 1.00 0.00 34 PRO A CA 18
ATOM 30009 C C . PRO A 1 56 ? 2.725 6.456 8.829 1.00 0.00 34 PRO A C 18
ATOM 30010 O O . PRO A 1 56 ? 2.440 5.363 9.319 1.00 0.00 34 PRO A O 18
ATOM 30021 N N . ASN A 1 57 ? 2.864 6.643 7.527 1.00 0.00 35 ASN A N 18
ATOM 30022 C CA . ASN A 1 57 ? 2.603 5.566 6.582 1.00 0.00 35 ASN A CA 18
ATOM 30023 C C . ASN A 1 57 ? 3.899 4.982 6.041 1.00 0.00 35 ASN A C 18
ATOM 30024 O O . ASN A 1 57 ? 4.053 3.764 5.965 1.00 0.00 35 ASN A O 18
ATOM 30035 N N . GLU A 1 58 ? 4.836 5.855 5.692 1.00 0.00 36 GLU A N 18
ATOM 30036 C CA . GLU A 1 58 ? 6.078 5.437 5.049 1.00 0.00 36 GLU A CA 18
ATOM 30037 C C . GLU A 1 58 ? 6.922 4.566 5.981 1.00 0.00 36 GLU A C 18
ATOM 30038 O O . GLU A 1 58 ? 7.694 3.724 5.522 1.00 0.00 36 GLU A O 18
ATOM 30050 N N . ALA A 1 59 ? 6.764 4.763 7.287 1.00 0.00 37 ALA A N 18
ATOM 30051 C CA . ALA A 1 59 ? 7.471 3.949 8.268 1.00 0.00 37 ALA A CA 18
ATOM 30052 C C . ALA A 1 59 ? 6.999 2.502 8.204 1.00 0.00 37 ALA A C 18
ATOM 30053 O O . ALA A 1 59 ? 7.796 1.569 8.316 1.00 0.00 37 ALA A O 18
ATOM 30060 N N . ALA A 1 60 ? 5.700 2.326 8.008 1.00 0.00 38 ALA A N 18
ATOM 30061 C CA . ALA A 1 60 ? 5.113 1.000 7.918 1.00 0.00 38 ALA A CA 18
ATOM 30062 C C . ALA A 1 60 ? 5.470 0.357 6.587 1.00 0.00 38 ALA A C 18
ATOM 30063 O O . ALA A 1 60 ? 5.980 -0.763 6.542 1.00 0.00 38 ALA A O 18
ATOM 30070 N N . THR A 1 61 ? 5.198 1.070 5.502 1.00 0.00 39 THR A N 18
ATOM 30071 C CA . THR A 1 61 ? 5.543 0.602 4.173 1.00 0.00 39 THR A CA 18
ATOM 30072 C C . THR A 1 61 ? 5.754 1.789 3.238 1.00 0.00 39 THR A C 18
ATOM 30073 O O . THR A 1 61 ? 5.115 2.831 3.384 1.00 0.00 39 THR A O 18
ATOM 30084 N N . ALA A 1 62 ? 6.658 1.625 2.293 1.00 0.00 40 ALA A N 18
ATOM 30085 C CA . ALA A 1 62 ? 6.900 2.636 1.271 1.00 0.00 40 ALA A CA 18
ATOM 30086 C C . ALA A 1 62 ? 7.003 1.973 -0.092 1.00 0.00 40 ALA A C 18
ATOM 30087 O O . ALA A 1 62 ? 7.331 2.606 -1.095 1.00 0.00 40 ALA A O 18
ATOM 30094 N N . SER A 1 63 ? 6.702 0.686 -0.110 1.00 0.00 41 SER A N 18
ATOM 30095 C CA . SER A 1 63 ? 6.763 -0.108 -1.325 1.00 0.00 41 SER A CA 18
ATOM 30096 C C . SER A 1 63 ? 5.364 -0.285 -1.903 1.00 0.00 41 SER A C 18
ATOM 30097 O O . SER A 1 63 ? 5.169 -0.955 -2.918 1.00 0.00 41 SER A O 18
ATOM 30105 N N . ASP A 1 64 ? 4.399 0.332 -1.245 1.00 0.00 42 ASP A N 18
ATOM 30106 C CA . ASP A 1 64 ? 3.005 0.241 -1.653 1.00 0.00 42 ASP A CA 18
ATOM 30107 C C . ASP A 1 64 ? 2.577 1.542 -2.312 1.00 0.00 42 ASP A C 18
ATOM 30108 O O . ASP A 1 64 ? 3.274 2.554 -2.216 1.00 0.00 42 ASP A O 18
ATOM 30117 N N . ASP A 1 65 ? 1.446 1.514 -2.993 1.00 0.00 43 ASP A N 18
ATOM 30118 C CA . ASP A 1 65 ? 0.892 2.720 -3.590 1.00 0.00 43 ASP A CA 18
ATOM 30119 C C . ASP A 1 65 ? -0.416 3.063 -2.905 1.00 0.00 43 ASP A C 18
ATOM 30120 O O . ASP A 1 65 ? -0.656 4.206 -2.516 1.00 0.00 43 ASP A O 18
ATOM 30129 N N . GLY A 1 66 ? -1.262 2.057 -2.760 1.00 0.00 44 GLY A N 18
ATOM 30130 C CA . GLY A 1 66 ? -2.509 2.231 -2.052 1.00 0.00 44 GLY A CA 18
ATOM 30131 C C . GLY A 1 66 ? -3.672 2.513 -2.976 1.00 0.00 44 GLY A C 18
ATOM 30132 O O . GLY A 1 66 ? -4.744 1.934 -2.825 1.00 0.00 44 GLY A O 18
ATOM 30136 N N . LYS A 1 67 ? -3.467 3.402 -3.934 1.00 0.00 45 LYS A N 18
ATOM 30137 C CA . LYS A 1 67 ? -4.540 3.811 -4.829 1.00 0.00 45 LYS A CA 18
ATOM 30138 C C . LYS A 1 67 ? -4.446 3.092 -6.175 1.00 0.00 45 LYS A C 18
ATOM 30139 O O . LYS A 1 67 ? -5.460 2.866 -6.837 1.00 0.00 45 LYS A O 18
ATOM 30158 N N . VAL A 1 68 ? -3.234 2.727 -6.574 1.00 0.00 46 VAL A N 18
ATOM 30159 C CA . VAL A 1 68 ? -3.025 2.002 -7.823 1.00 0.00 46 VAL A CA 18
ATOM 30160 C C . VAL A 1 68 ? -2.334 0.669 -7.541 1.00 0.00 46 VAL A C 18
ATOM 30161 O O . VAL A 1 68 ? -1.626 0.534 -6.543 1.00 0.00 46 VAL A O 18
ATOM 30174 N N . ILE A 1 69 ? -2.536 -0.312 -8.414 1.00 0.00 47 ILE A N 18
ATOM 30175 C CA . ILE A 1 69 ? -1.979 -1.641 -8.202 1.00 0.00 47 ILE A CA 18
ATOM 30176 C C . ILE A 1 69 ? -0.611 -1.726 -8.875 1.00 0.00 47 ILE A C 18
ATOM 30177 O O . ILE A 1 69 ? -0.435 -1.249 -9.997 1.00 0.00 47 ILE A O 18
ATOM 30193 N N . LYS A 1 70 ? 0.359 -2.293 -8.169 1.00 0.00 48 LYS A N 18
ATOM 30194 C CA . LYS A 1 70 ? 1.738 -2.327 -8.632 1.00 0.00 48 LYS A CA 18
ATOM 30195 C C . LYS A 1 70 ? 2.244 -3.767 -8.757 1.00 0.00 48 LYS A C 18
ATOM 30196 O O . LYS A 1 70 ? 1.750 -4.659 -8.074 1.00 0.00 48 LYS A O 18
ATOM 30215 N N . ASP A 1 71 ? 3.239 -3.978 -9.616 1.00 0.00 49 ASP A N 18
ATOM 30216 C CA . ASP A 1 71 ? 3.739 -5.321 -9.913 1.00 0.00 49 ASP A CA 18
ATOM 30217 C C . ASP A 1 71 ? 4.913 -5.688 -9.018 1.00 0.00 49 ASP A C 18
ATOM 30218 O O . ASP A 1 71 ? 5.408 -4.868 -8.243 1.00 0.00 49 ASP A O 18
ATOM 30227 N N . SER A 1 72 ? 5.384 -6.920 -9.180 1.00 0.00 50 SER A N 18
ATOM 30228 C CA . SER A 1 72 ? 6.581 -7.385 -8.487 1.00 0.00 50 SER A CA 18
ATOM 30229 C C . SER A 1 72 ? 7.827 -6.856 -9.201 1.00 0.00 50 SER A C 18
ATOM 30230 O O . SER A 1 72 ? 8.956 -6.981 -8.723 1.00 0.00 50 SER A O 18
ATOM 30238 N N . VAL A 1 73 ? 7.581 -6.243 -10.344 1.00 0.00 51 VAL A N 18
ATOM 30239 C CA . VAL A 1 73 ? 8.634 -5.664 -11.163 1.00 0.00 51 VAL A CA 18
ATOM 30240 C C . VAL A 1 73 ? 8.839 -4.216 -10.767 1.00 0.00 51 VAL A C 18
ATOM 30241 O O . VAL A 1 73 ? 9.846 -3.588 -11.091 1.00 0.00 51 VAL A O 18
ATOM 30254 N N . GLY A 1 74 ? 7.863 -3.709 -10.044 1.00 0.00 52 GLY A N 18
ATOM 30255 C CA . GLY A 1 74 ? 7.899 -2.340 -9.584 1.00 0.00 52 GLY A CA 18
ATOM 30256 C C . GLY A 1 74 ? 7.118 -1.407 -10.479 1.00 0.00 52 GLY A C 18
ATOM 30257 O O . GLY A 1 74 ? 7.061 -0.205 -10.225 1.00 0.00 52 GLY A O 18
ATOM 30261 N N . ASN A 1 75 ? 6.513 -1.947 -11.532 1.00 0.00 53 ASN A N 18
ATOM 30262 C CA . ASN A 1 75 ? 5.720 -1.118 -12.426 1.00 0.00 53 ASN A CA 18
ATOM 30263 C C . ASN A 1 75 ? 4.325 -0.931 -11.885 1.00 0.00 53 ASN A C 18
ATOM 30264 O O . ASN A 1 75 ? 3.861 -1.667 -11.020 1.00 0.00 53 ASN A O 18
ATOM 30275 N N . VAL A 1 76 ? 3.687 0.065 -12.428 1.00 0.00 54 VAL A N 18
ATOM 30276 C CA . VAL A 1 76 ? 2.337 0.434 -12.044 1.00 0.00 54 VAL A CA 18
ATOM 30277 C C . VAL A 1 76 ? 1.428 0.287 -13.245 1.00 0.00 54 VAL A C 18
ATOM 30278 O O . VAL A 1 76 ? 1.747 0.789 -14.325 1.00 0.00 54 VAL A O 18
ATOM 30291 N N . LEU A 1 77 ? 0.300 -0.384 -13.088 1.00 0.00 55 LEU A N 18
ATOM 30292 C CA . LEU A 1 77 ? -0.520 -0.718 -14.232 1.00 0.00 55 LEU A CA 18
ATOM 30293 C C . LEU A 1 77 ? -1.590 0.337 -14.450 1.00 0.00 55 LEU A C 18
ATOM 30294 O O . LEU A 1 77 ? -1.771 1.246 -13.636 1.00 0.00 55 LEU A O 18
ATOM 30310 N N . GLN A 1 78 ? -2.298 0.196 -15.549 1.00 0.00 56 GLN A N 18
ATOM 30311 C CA . GLN A 1 78 ? -3.387 1.089 -15.884 1.00 0.00 56 GLN A CA 18
ATOM 30312 C C . GLN A 1 78 ? -4.633 0.260 -16.148 1.00 0.00 56 GLN A C 18
ATOM 30313 O O . GLN A 1 78 ? -4.529 -0.892 -16.574 1.00 0.00 56 GLN A O 18
ATOM 30327 N N . ASP A 1 79 ? -5.803 0.818 -15.889 1.00 0.00 57 ASP A N 18
ATOM 30328 C CA . ASP A 1 79 ? -7.050 0.125 -16.162 1.00 0.00 57 ASP A CA 18
ATOM 30329 C C . ASP A 1 79 ? -7.235 -0.036 -17.665 1.00 0.00 57 ASP A C 18
ATOM 30330 O O . ASP A 1 79 ? -7.620 0.904 -18.362 1.00 0.00 57 ASP A O 18
ATOM 30339 N N . GLY A 1 80 ? -6.905 -1.216 -18.159 1.00 0.00 58 GLY A N 18
ATOM 30340 C CA . GLY A 1 80 ? -6.994 -1.483 -19.577 1.00 0.00 58 GLY A CA 18
ATOM 30341 C C . GLY A 1 80 ? -5.655 -1.900 -20.145 1.00 0.00 58 GLY A C 18
ATOM 30342 O O . GLY A 1 80 ? -5.557 -2.307 -21.302 1.00 0.00 58 GLY A O 18
ATOM 30346 N N . ASP A 1 81 ? -4.624 -1.802 -19.314 1.00 0.00 59 ASP A N 18
ATOM 30347 C CA . ASP A 1 81 ? -3.267 -2.164 -19.709 1.00 0.00 59 ASP A CA 18
ATOM 30348 C C . ASP A 1 81 ? -3.150 -3.669 -19.917 1.00 0.00 59 ASP A C 18
ATOM 30349 O O . ASP A 1 81 ? -4.040 -4.431 -19.529 1.00 0.00 59 ASP A O 18
ATOM 30358 N N . THR A 1 82 ? -2.048 -4.091 -20.510 1.00 0.00 60 THR A N 18
ATOM 30359 C CA . THR A 1 82 ? -1.778 -5.497 -20.721 1.00 0.00 60 THR A CA 18
ATOM 30360 C C . THR A 1 82 ? -0.696 -5.936 -19.744 1.00 0.00 60 THR A C 18
ATOM 30361 O O . THR A 1 82 ? 0.330 -5.265 -19.619 1.00 0.00 60 THR A O 18
ATOM 30372 N N . ILE A 1 83 ? -0.916 -7.046 -19.052 1.00 0.00 61 ILE A N 18
ATOM 30373 C CA . ILE A 1 83 ? 0.008 -7.486 -18.016 1.00 0.00 61 ILE A CA 18
ATOM 30374 C C . ILE A 1 83 ? 0.419 -8.934 -18.254 1.00 0.00 61 ILE A C 18
ATOM 30375 O O . ILE A 1 83 ? -0.147 -9.616 -19.108 1.00 0.00 61 ILE A O 18
ATOM 30391 N N . THR A 1 84 ? 1.420 -9.390 -17.522 1.00 0.00 62 THR A N 18
ATOM 30392 C CA . THR A 1 84 ? 1.900 -10.756 -17.638 1.00 0.00 62 THR A CA 18
ATOM 30393 C C . THR A 1 84 ? 2.487 -11.262 -16.314 1.00 0.00 62 THR A C 18
ATOM 30394 O O . THR A 1 84 ? 3.407 -10.663 -15.767 1.00 0.00 62 THR A O 18
ATOM 30405 N N . VAL A 1 85 ? 1.925 -12.353 -15.800 1.00 0.00 63 VAL A N 18
ATOM 30406 C CA . VAL A 1 85 ? 2.410 -12.994 -14.583 1.00 0.00 63 VAL A CA 18
ATOM 30407 C C . VAL A 1 85 ? 3.850 -13.482 -14.789 1.00 0.00 63 VAL A C 18
ATOM 30408 O O . VAL A 1 85 ? 4.169 -14.079 -15.820 1.00 0.00 63 VAL A O 18
ATOM 30421 N N . ILE A 1 86 ? 4.736 -13.167 -13.860 1.00 0.00 64 ILE A N 18
ATOM 30422 C CA . ILE A 1 86 ? 6.122 -13.607 -13.980 1.00 0.00 64 ILE A CA 18
ATOM 30423 C C . ILE A 1 86 ? 6.428 -14.890 -13.245 1.00 0.00 64 ILE A C 18
ATOM 30424 O O . ILE A 1 86 ? 7.599 -15.259 -13.148 1.00 0.00 64 ILE A O 18
ATOM 30440 N N . LYS A 1 87 ? 5.443 -15.610 -12.743 1.00 0.00 65 LYS A N 18
ATOM 30441 C CA . LYS A 1 87 ? 5.746 -16.797 -11.972 1.00 0.00 65 LYS A CA 18
ATOM 30442 C C . LYS A 1 87 ? 4.783 -17.903 -12.326 1.00 0.00 65 LYS A C 18
ATOM 30443 O O . LYS A 1 87 ? 3.796 -17.691 -13.031 1.00 0.00 65 LYS A O 18
ATOM 30462 N N . ASP A 1 88 ? 5.121 -19.086 -11.880 1.00 0.00 66 ASP A N 18
ATOM 30463 C CA . ASP A 1 88 ? 4.241 -20.234 -12.053 1.00 0.00 66 ASP A CA 18
ATOM 30464 C C . ASP A 1 88 ? 3.259 -20.391 -10.887 1.00 0.00 66 ASP A C 18
ATOM 30465 O O . ASP A 1 88 ? 3.634 -20.708 -9.757 1.00 0.00 66 ASP A O 18
ATOM 30474 N N . LEU A 1 89 ? 1.996 -20.123 -11.189 1.00 0.00 67 LEU A N 18
ATOM 30475 C CA . LEU A 1 89 ? 0.885 -20.345 -10.272 1.00 0.00 67 LEU A CA 18
ATOM 30476 C C . LEU A 1 89 ? -0.132 -21.254 -10.956 1.00 0.00 67 LEU A C 18
ATOM 30477 O O . LEU A 1 89 ? -0.396 -21.106 -12.137 1.00 0.00 67 LEU A O 18
ATOM 30493 N N . LYS A 1 90 ? -0.687 -22.201 -10.241 1.00 0.00 68 LYS A N 18
ATOM 30494 C CA . LYS A 1 90 ? -1.725 -23.045 -10.817 1.00 0.00 68 LYS A CA 18
ATOM 30495 C C . LYS A 1 90 ? -3.104 -22.509 -10.452 1.00 0.00 68 LYS A C 18
ATOM 30496 O O . LYS A 1 90 ? -3.217 -21.523 -9.716 1.00 0.00 68 LYS A O 18
ATOM 30515 N N . VAL A 1 91 ? -4.157 -23.150 -10.947 1.00 0.00 69 VAL A N 18
ATOM 30516 C CA . VAL A 1 91 ? -5.514 -22.706 -10.677 1.00 0.00 69 VAL A CA 18
ATOM 30517 C C . VAL A 1 91 ? -6.287 -23.920 -10.175 1.00 0.00 69 VAL A C 18
ATOM 30518 O O . VAL A 1 91 ? -6.369 -24.928 -10.871 1.00 0.00 69 VAL A O 18
ATOM 30531 N N . LYS A 1 92 ? -6.830 -23.839 -8.972 1.00 0.00 70 LYS A N 18
ATOM 30532 C CA . LYS A 1 92 ? -7.359 -25.031 -8.317 1.00 0.00 70 LYS A CA 18
ATOM 30533 C C . LYS A 1 92 ? -8.791 -25.348 -8.734 1.00 0.00 70 LYS A C 18
ATOM 30534 O O . LYS A 1 92 ? -9.174 -26.514 -8.797 1.00 0.00 70 LYS A O 18
ATOM 30553 N N . GLY A 1 93 ? -9.580 -24.326 -9.017 1.00 0.00 71 GLY A N 18
ATOM 30554 C CA . GLY A 1 93 ? -10.955 -24.563 -9.411 1.00 0.00 71 GLY A CA 18
ATOM 30555 C C . GLY A 1 93 ? -11.082 -24.808 -10.897 1.00 0.00 71 GLY A C 18
ATOM 30556 O O . GLY A 1 93 ? -12.006 -25.477 -11.356 1.00 0.00 71 GLY A O 18
ATOM 30560 N N . SER A 1 94 ? -10.148 -24.256 -11.645 1.00 0.00 72 SER A N 18
ATOM 30561 C CA . SER A 1 94 ? -10.195 -24.330 -13.099 1.00 0.00 72 SER A CA 18
ATOM 30562 C C . SER A 1 94 ? -9.103 -25.227 -13.674 1.00 0.00 72 SER A C 18
ATOM 30563 O O . SER A 1 94 ? -8.134 -25.557 -12.996 1.00 0.00 72 SER A O 18
ATOM 30571 N N . SER A 1 95 ? -9.276 -25.615 -14.935 1.00 0.00 73 SER A N 18
ATOM 30572 C CA . SER A 1 95 ? -8.253 -26.349 -15.672 1.00 0.00 73 SER A CA 18
ATOM 30573 C C . SER A 1 95 ? -7.205 -25.379 -16.216 1.00 0.00 73 SER A C 18
ATOM 30574 O O . SER A 1 95 ? -6.331 -25.748 -17.003 1.00 0.00 73 SER A O 18
ATOM 30582 N N . LEU A 1 96 ? -7.315 -24.134 -15.779 1.00 0.00 74 LEU A N 18
ATOM 30583 C CA . LEU A 1 96 ? -6.395 -23.084 -16.168 1.00 0.00 74 LEU A CA 18
ATOM 30584 C C . LEU A 1 96 ? -5.090 -23.225 -15.406 1.00 0.00 74 LEU A C 18
ATOM 30585 O O . LEU A 1 96 ? -4.992 -24.018 -14.471 1.00 0.00 74 LEU A O 18
ATOM 30601 N N . VAL A 1 97 ? -4.110 -22.422 -15.784 1.00 0.00 75 VAL A N 18
ATOM 30602 C CA . VAL A 1 97 ? -2.730 -22.605 -15.370 1.00 0.00 75 VAL A CA 18
ATOM 30603 C C . VAL A 1 97 ? -2.030 -21.267 -15.550 1.00 0.00 75 VAL A C 18
ATOM 30604 O O . VAL A 1 97 ? -1.893 -20.785 -16.677 1.00 0.00 75 VAL A O 18
ATOM 30617 N N . VAL A 1 98 ? -1.616 -20.657 -14.467 1.00 0.00 76 VAL A N 18
ATOM 30618 C CA . VAL A 1 98 ? -1.007 -19.340 -14.530 1.00 0.00 76 VAL A CA 18
ATOM 30619 C C . VAL A 1 98 ? 0.510 -19.465 -14.682 1.00 0.00 76 VAL A C 18
ATOM 30620 O O . VAL A 1 98 ? 1.242 -19.649 -13.719 1.00 0.00 76 VAL A O 18
ATOM 30633 N N . LYS A 1 99 ? 0.971 -19.374 -15.911 1.00 0.00 77 LYS A N 18
ATOM 30634 C CA . LYS A 1 99 ? 2.380 -19.580 -16.209 1.00 0.00 77 LYS A CA 18
ATOM 30635 C C . LYS A 1 99 ? 3.065 -18.260 -16.513 1.00 0.00 77 LYS A C 18
ATOM 30636 O O . LYS A 1 99 ? 2.429 -17.344 -17.025 1.00 0.00 77 LYS A O 18
ATOM 30655 N N . VAL A 1 100 ? 4.348 -18.163 -16.168 1.00 0.00 78 VAL A N 18
ATOM 30656 C CA . VAL A 1 100 ? 5.136 -16.958 -16.441 1.00 0.00 78 VAL A CA 18
ATOM 30657 C C . VAL A 1 100 ? 5.032 -16.568 -17.925 1.00 0.00 78 VAL A C 18
ATOM 30658 O O . VAL A 1 100 ? 5.706 -17.124 -18.795 1.00 0.00 78 VAL A O 18
ATOM 30671 N N . GLY A 1 101 ? 4.130 -15.640 -18.195 1.00 0.00 79 GLY A N 18
ATOM 30672 C CA . GLY A 1 101 ? 3.863 -15.206 -19.555 1.00 0.00 79 GLY A CA 18
ATOM 30673 C C . GLY A 1 101 ? 2.364 -15.155 -19.828 1.00 0.00 79 GLY A C 18
ATOM 30674 O O . GLY A 1 101 ? 1.931 -14.917 -20.952 1.00 0.00 79 GLY A O 18
ATOM 30678 N N . THR A 1 102 ? 1.585 -15.410 -18.776 1.00 0.00 80 THR A N 18
ATOM 30679 C CA . THR A 1 102 ? 0.134 -15.327 -18.864 1.00 0.00 80 THR A CA 18
ATOM 30680 C C . THR A 1 102 ? -0.288 -13.893 -19.174 1.00 0.00 80 THR A C 18
ATOM 30681 O O . THR A 1 102 ? -0.304 -13.022 -18.314 1.00 0.00 80 THR A O 18
ATOM 30692 N N . LYS A 1 103 ? -0.650 -13.679 -20.412 1.00 0.00 81 LYS A N 18
ATOM 30693 C CA . LYS A 1 103 ? -0.944 -12.338 -20.879 1.00 0.00 81 LYS A CA 18
ATOM 30694 C C . LYS A 1 103 ? -2.407 -12.012 -20.746 1.00 0.00 81 LYS A C 18
ATOM 30695 O O . LYS A 1 103 ? -3.256 -12.620 -21.400 1.00 0.00 81 LYS A O 18
ATOM 30714 N N . VAL A 1 104 ? -2.704 -11.043 -19.900 1.00 0.00 82 VAL A N 18
ATOM 30715 C CA . VAL A 1 104 ? -4.042 -10.519 -19.819 1.00 0.00 82 VAL A CA 18
ATOM 30716 C C . VAL A 1 104 ? -4.053 -9.047 -20.140 1.00 0.00 82 VAL A C 18
ATOM 30717 O O . VAL A 1 104 ? -3.388 -8.237 -19.494 1.00 0.00 82 VAL A O 18
ATOM 30730 N N . LYS A 1 105 ? -4.789 -8.725 -21.169 1.00 0.00 83 LYS A N 18
ATOM 30731 C CA . LYS A 1 105 ? -4.907 -7.356 -21.625 1.00 0.00 83 LYS A CA 18
ATOM 30732 C C . LYS A 1 105 ? -6.241 -6.772 -21.208 1.00 0.00 83 LYS A C 18
ATOM 30733 O O . LYS A 1 105 ? -7.233 -7.497 -21.095 1.00 0.00 83 LYS A O 18
ATOM 30752 N N . ASN A 1 106 ? -6.242 -5.466 -20.970 1.00 0.00 84 ASN A N 18
ATOM 30753 C CA . ASN A 1 106 ? -7.450 -4.728 -20.625 1.00 0.00 84 ASN A CA 18
ATOM 30754 C C . ASN A 1 106 ? -7.919 -5.064 -19.220 1.00 0.00 84 ASN A C 18
ATOM 30755 O O . ASN A 1 106 ? -9.117 -5.242 -18.995 1.00 0.00 84 ASN A O 18
ATOM 30766 N N . ILE A 1 107 ? -6.991 -5.138 -18.264 1.00 0.00 85 ILE A N 18
ATOM 30767 C CA . ILE A 1 107 ? -7.325 -5.422 -16.873 1.00 0.00 85 ILE A CA 18
ATOM 30768 C C . ILE A 1 107 ? -8.183 -4.331 -16.229 1.00 0.00 85 ILE A C 18
ATOM 30769 O O . ILE A 1 107 ? -8.544 -3.328 -16.851 1.00 0.00 85 ILE A O 18
ATOM 30785 N N . ARG A 1 108 ? -8.467 -4.549 -14.960 1.00 0.00 86 ARG A N 18
ATOM 30786 C CA . ARG A 1 108 ? -9.169 -3.601 -14.118 1.00 0.00 86 ARG A CA 18
ATOM 30787 C C . ARG A 1 108 ? -8.381 -3.410 -12.828 1.00 0.00 86 ARG A C 18
ATOM 30788 O O . ARG A 1 108 ? -8.077 -4.389 -12.144 1.00 0.00 86 ARG A O 18
ATOM 30809 N N . LEU A 1 109 ? -8.027 -2.177 -12.488 1.00 0.00 87 LEU A N 18
ATOM 30810 C CA . LEU A 1 109 ? -7.373 -1.918 -11.215 1.00 0.00 87 LEU A CA 18
ATOM 30811 C C . LEU A 1 109 ? -8.432 -1.815 -10.136 1.00 0.00 87 LEU A C 18
ATOM 30812 O O . LEU A 1 109 ? -9.286 -0.927 -10.187 1.00 0.00 87 LEU A O 18
ATOM 30828 N N . VAL A 1 110 ? -8.387 -2.711 -9.171 1.00 0.00 88 VAL A N 18
ATOM 30829 C CA . VAL A 1 110 ? -9.439 -2.781 -8.172 1.00 0.00 88 VAL A CA 18
ATOM 30830 C C . VAL A 1 110 ? -9.111 -1.865 -7.001 1.00 0.00 88 VAL A C 18
ATOM 30831 O O . VAL A 1 110 ? -7.989 -1.373 -6.885 1.00 0.00 88 VAL A O 18
ATOM 30844 N N . ASP A 1 111 ? -10.095 -1.628 -6.150 1.00 0.00 89 ASP A N 18
ATOM 30845 C CA . ASP A 1 111 ? -9.918 -0.778 -4.979 1.00 0.00 89 ASP A CA 18
ATOM 30846 C C . ASP A 1 111 ? -9.221 -1.535 -3.868 1.00 0.00 89 ASP A C 18
ATOM 30847 O O . ASP A 1 111 ? -9.811 -1.934 -2.863 1.00 0.00 89 ASP A O 18
ATOM 30856 N N . GLY A 1 112 ? -7.971 -1.772 -4.117 1.00 0.00 90 GLY A N 18
ATOM 30857 C CA . GLY A 1 112 ? -7.115 -2.454 -3.165 1.00 0.00 90 GLY A CA 18
ATOM 30858 C C . GLY A 1 112 ? -5.641 -2.286 -3.476 1.00 0.00 90 GLY A C 18
ATOM 30859 O O . GLY A 1 112 ? -5.264 -1.425 -4.268 1.00 0.00 90 GLY A O 18
ATOM 30863 N N . ASP A 1 113 ? -4.809 -3.080 -2.814 1.00 0.00 91 ASP A N 18
ATOM 30864 C CA . ASP A 1 113 ? -3.364 -3.070 -3.053 1.00 0.00 91 ASP A CA 18
ATOM 30865 C C . ASP A 1 113 ? -2.943 -4.270 -3.906 1.00 0.00 91 ASP A C 18
ATOM 30866 O O . ASP A 1 113 ? -2.137 -4.152 -4.829 1.00 0.00 91 ASP A O 18
ATOM 30875 N N . HIS A 1 114 ? -3.509 -5.421 -3.577 1.00 0.00 92 HIS A N 18
ATOM 30876 C CA . HIS A 1 114 ? -3.211 -6.687 -4.247 1.00 0.00 92 HIS A CA 18
ATOM 30877 C C . HIS A 1 114 ? -4.353 -7.057 -5.181 1.00 0.00 92 HIS A C 18
ATOM 30878 O O . HIS A 1 114 ? -4.919 -8.148 -5.092 1.00 0.00 92 HIS A O 18
ATOM 30893 N N . ASP A 1 115 ? -4.685 -6.145 -6.081 1.00 0.00 93 ASP A N 18
ATOM 30894 C CA . ASP A 1 115 ? -5.985 -6.189 -6.718 1.00 0.00 93 ASP A CA 18
ATOM 30895 C C . ASP A 1 115 ? -5.934 -5.908 -8.205 1.00 0.00 93 ASP A C 18
ATOM 30896 O O . ASP A 1 115 ? -6.065 -4.768 -8.645 1.00 0.00 93 ASP A O 18
ATOM 30905 N N . ILE A 1 116 ? -5.743 -6.959 -8.982 1.00 0.00 94 ILE A N 18
ATOM 30906 C CA . ILE A 1 116 ? -5.811 -6.844 -10.427 1.00 0.00 94 ILE A CA 18
ATOM 30907 C C . ILE A 1 116 ? -6.877 -7.752 -10.980 1.00 0.00 94 ILE A C 18
ATOM 30908 O O . ILE A 1 116 ? -6.752 -8.968 -10.949 1.00 0.00 94 ILE A O 18
ATOM 30924 N N . ASP A 1 117 ? -7.926 -7.159 -11.481 1.00 0.00 95 ASP A N 18
ATOM 30925 C CA . ASP A 1 117 ? -9.003 -7.927 -12.038 1.00 0.00 95 ASP A CA 18
ATOM 30926 C C . ASP A 1 117 ? -8.797 -8.058 -13.530 1.00 0.00 95 ASP A C 18
ATOM 30927 O O . ASP A 1 117 ? -8.440 -7.096 -14.206 1.00 0.00 95 ASP A O 18
ATOM 30936 N N . CYS A 1 118 ? -8.990 -9.252 -14.032 1.00 0.00 96 CYS A N 18
ATOM 30937 C CA . CYS A 1 118 ? -8.728 -9.532 -15.426 1.00 0.00 96 CYS A CA 18
ATOM 30938 C C . CYS A 1 118 ? -9.872 -10.325 -16.017 1.00 0.00 96 CYS A C 18
ATOM 30939 O O . CYS A 1 118 ? -10.448 -11.184 -15.354 1.00 0.00 96 CYS A O 18
ATOM 30947 N N . LYS A 1 119 ? -10.210 -10.027 -17.256 1.00 0.00 97 LYS A N 18
ATOM 30948 C CA . LYS A 1 119 ? -11.290 -10.721 -17.922 1.00 0.00 97 LYS A CA 18
ATOM 30949 C C . LYS A 1 119 ? -10.704 -11.698 -18.923 1.00 0.00 97 LYS A C 18
ATOM 30950 O O . LYS A 1 119 ? -9.997 -11.305 -19.852 1.00 0.00 97 LYS A O 18
ATOM 30969 N N . ILE A 1 120 ? -10.995 -12.971 -18.725 1.00 0.00 98 ILE A N 18
ATOM 30970 C CA . ILE A 1 120 ? -10.369 -14.024 -19.499 1.00 0.00 98 ILE A CA 18
ATOM 30971 C C . ILE A 1 120 ? -11.419 -14.799 -20.282 1.00 0.00 98 ILE A C 18
ATOM 30972 O O . ILE A 1 120 ? -12.221 -15.537 -19.701 1.00 0.00 98 ILE A O 18
ATOM 30988 N N . ASP A 1 121 ? -11.421 -14.608 -21.598 1.00 0.00 99 ASP A N 18
ATOM 30989 C CA . ASP A 1 121 ? -12.371 -15.293 -22.469 1.00 0.00 99 ASP A CA 18
ATOM 30990 C C . ASP A 1 121 ? -12.294 -16.785 -22.260 1.00 0.00 99 ASP A C 18
ATOM 30991 O O . ASP A 1 121 ? -11.219 -17.380 -22.341 1.00 0.00 99 ASP A O 18
ATOM 31000 N N . GLY A 1 122 ? -13.428 -17.378 -21.982 1.00 0.00 100 GLY A N 18
ATOM 31001 C CA . GLY A 1 122 ? -13.479 -18.797 -21.801 1.00 0.00 100 GLY A CA 18
ATOM 31002 C C . GLY A 1 122 ? -14.105 -19.170 -20.479 1.00 0.00 100 GLY A C 18
ATOM 31003 O O . GLY A 1 122 ? -15.062 -19.943 -20.424 1.00 0.00 100 GLY A O 18
ATOM 31007 N N . ILE A 1 123 ? -13.569 -18.601 -19.410 1.00 0.00 101 ILE A N 18
ATOM 31008 C CA . ILE A 1 123 ? -14.043 -18.899 -18.070 1.00 0.00 101 ILE A CA 18
ATOM 31009 C C . ILE A 1 123 ? -14.728 -17.685 -17.451 1.00 0.00 101 ILE A C 18
ATOM 31010 O O . ILE A 1 123 ? -15.745 -17.815 -16.768 1.00 0.00 101 ILE A O 18
ATOM 31026 N N . GLY A 1 124 ? -14.159 -16.511 -17.685 1.00 0.00 102 GLY A N 18
ATOM 31027 C CA . GLY A 1 124 ? -14.719 -15.289 -17.152 1.00 0.00 102 GLY A CA 18
ATOM 31028 C C . GLY A 1 124 ? -13.638 -14.408 -16.563 1.00 0.00 102 GLY A C 18
ATOM 31029 O O . GLY A 1 124 ? -12.499 -14.435 -17.020 1.00 0.00 102 GLY A O 18
ATOM 31033 N N . ALA A 1 125 ? -13.980 -13.637 -15.547 1.00 0.00 103 ALA A N 18
ATOM 31034 C CA . ALA A 1 125 ? -13.012 -12.764 -14.900 1.00 0.00 103 ALA A CA 18
ATOM 31035 C C . ALA A 1 125 ? -12.295 -13.493 -13.766 1.00 0.00 103 ALA A C 18
ATOM 31036 O O . ALA A 1 125 ? -12.827 -14.444 -13.191 1.00 0.00 103 ALA A O 18
ATOM 31043 N N . MET A 1 126 ? -11.090 -13.036 -13.446 1.00 0.00 104 MET A N 18
ATOM 31044 C CA . MET A 1 126 ? -10.278 -13.657 -12.408 1.00 0.00 104 MET A CA 18
ATOM 31045 C C . MET A 1 126 ? -9.430 -12.605 -11.693 1.00 0.00 104 MET A C 18
ATOM 31046 O O . MET A 1 126 ? -9.229 -11.505 -12.209 1.00 0.00 104 MET A O 18
ATOM 31060 N N . LYS A 1 127 ? -8.935 -12.951 -10.509 1.00 0.00 105 LYS A N 18
ATOM 31061 C CA . LYS A 1 127 ? -8.161 -12.027 -9.695 1.00 0.00 105 LYS A CA 18
ATOM 31062 C C . LYS A 1 127 ? -6.692 -12.434 -9.705 1.00 0.00 105 LYS A C 18
ATOM 31063 O O . LYS A 1 127 ? -6.375 -13.622 -9.769 1.00 0.00 105 LYS A O 18
ATOM 31082 N N . LEU A 1 128 ? -5.805 -11.453 -9.635 1.00 0.00 106 LEU A N 18
ATOM 31083 C CA . LEU A 1 128 ? -4.375 -11.705 -9.701 1.00 0.00 106 LEU A CA 18
ATOM 31084 C C . LEU A 1 128 ? -3.633 -11.008 -8.566 1.00 0.00 106 LEU A C 18
ATOM 31085 O O . LEU A 1 128 ? -3.972 -9.891 -8.167 1.00 0.00 106 LEU A O 18
ATOM 31101 N N . LYS A 1 129 ? -2.629 -11.699 -8.056 1.00 0.00 107 LYS A N 18
ATOM 31102 C CA . LYS A 1 129 ? -1.755 -11.157 -7.044 1.00 0.00 107 LYS A CA 18
ATOM 31103 C C . LYS A 1 129 ? -0.756 -10.221 -7.683 1.00 0.00 107 LYS A C 18
ATOM 31104 O O . LYS A 1 129 ? 0.013 -10.623 -8.557 1.00 0.00 107 LYS A O 18
ATOM 31123 N N . SER A 1 130 ? -0.786 -8.974 -7.251 1.00 0.00 108 SER A N 18
ATOM 31124 C CA . SER A 1 130 ? 0.083 -7.950 -7.793 1.00 0.00 108 SER A CA 18
ATOM 31125 C C . SER A 1 130 ? 1.548 -8.348 -7.655 1.00 0.00 108 SER A C 18
ATOM 31126 O O . SER A 1 130 ? 2.371 -8.054 -8.520 1.00 0.00 108 SER A O 18
ATOM 31134 N N . GLU A 1 131 ? 1.866 -9.040 -6.573 1.00 0.00 109 GLU A N 18
ATOM 31135 C CA . GLU A 1 131 ? 3.223 -9.498 -6.333 1.00 0.00 109 GLU A CA 18
ATOM 31136 C C . GLU A 1 131 ? 3.647 -10.614 -7.290 1.00 0.00 109 GLU A C 18
ATOM 31137 O O . GLU A 1 131 ? 4.806 -11.028 -7.278 1.00 0.00 109 GLU A O 18
ATOM 31149 N N . PHE A 1 132 ? 2.726 -11.129 -8.100 1.00 0.00 110 PHE A N 18
ATOM 31150 C CA . PHE A 1 132 ? 3.085 -12.156 -9.066 1.00 0.00 110 PHE A CA 18
ATOM 31151 C C . PHE A 1 132 ? 2.974 -11.671 -10.509 1.00 0.00 110 PHE A C 18
ATOM 31152 O O . PHE A 1 132 ? 3.215 -12.438 -11.436 1.00 0.00 110 PHE A O 18
ATOM 31169 N N . VAL A 1 133 ? 2.652 -10.404 -10.715 1.00 0.00 111 VAL A N 18
ATOM 31170 C CA . VAL A 1 133 ? 2.423 -9.915 -12.071 1.00 0.00 111 VAL A CA 18
ATOM 31171 C C . VAL A 1 133 ? 3.517 -8.961 -12.541 1.00 0.00 111 VAL A C 18
ATOM 31172 O O . VAL A 1 133 ? 4.343 -8.489 -11.752 1.00 0.00 111 VAL A O 18
ATOM 31185 N N . ARG A 1 134 ? 3.514 -8.709 -13.843 1.00 0.00 112 ARG A N 18
ATOM 31186 C CA . ARG A 1 134 ? 4.451 -7.799 -14.483 1.00 0.00 112 ARG A CA 18
ATOM 31187 C C . ARG A 1 134 ? 3.754 -7.000 -15.565 1.00 0.00 112 ARG A C 18
ATOM 31188 O O . ARG A 1 134 ? 3.012 -7.552 -16.374 1.00 0.00 112 ARG A O 18
ATOM 31209 N N . LYS A 1 135 ? 3.987 -5.704 -15.574 1.00 0.00 113 LYS A N 18
ATOM 31210 C CA . LYS A 1 135 ? 3.465 -4.859 -16.625 1.00 0.00 113 LYS A CA 18
ATOM 31211 C C . LYS A 1 135 ? 4.101 -5.202 -17.963 1.00 0.00 113 LYS A C 18
ATOM 31212 O O . LYS A 1 135 ? 5.306 -5.442 -18.048 1.00 0.00 113 LYS A O 18
ATOM 31231 N N . VAL A 1 136 ? 3.291 -5.203 -19.003 1.00 0.00 114 VAL A N 18
ATOM 31232 C CA . VAL A 1 136 ? 3.791 -5.401 -20.357 1.00 0.00 114 VAL A CA 18
ATOM 31233 C C . VAL A 1 136 ? 3.834 -4.064 -21.082 1.00 0.00 114 VAL A C 18
ATOM 31234 O O . VAL A 1 136 ? 4.801 -3.743 -21.774 1.00 0.00 114 VAL A O 18
ATOM 31247 N N . GLY A 1 137 ? 2.779 -3.278 -20.901 1.00 0.00 115 GLY A N 18
ATOM 31248 C CA . GLY A 1 137 ? 2.713 -1.974 -21.525 1.00 0.00 115 GLY A CA 18
ATOM 31249 C C . GLY A 1 137 ? 2.310 -2.058 -22.978 1.00 0.00 115 GLY A C 18
ATOM 31250 O O . GLY A 1 137 ? 2.719 -1.233 -23.793 1.00 0.00 115 GLY A O 18
ATOM 31254 N N . SER A 1 138 ? 1.530 -3.072 -23.312 1.00 0.00 116 SER A N 18
ATOM 31255 C CA . SER A 1 138 ? 1.023 -3.219 -24.661 1.00 0.00 116 SER A CA 18
ATOM 31256 C C . SER A 1 138 ? -0.271 -2.437 -24.814 1.00 0.00 116 SER A C 18
ATOM 31257 O O . SER A 1 138 ? -1.318 -2.906 -24.314 1.00 0.00 116 SER A O 18
ATOM 31267 N N . MET A 1 23 ? -6.566 18.963 13.140 1.00 0.00 1 MET A N 19
ATOM 31268 C CA . MET A 1 23 ? -6.624 18.176 14.396 1.00 0.00 1 MET A CA 19
ATOM 31269 C C . MET A 1 23 ? -6.843 16.700 14.128 1.00 0.00 1 MET A C 19
ATOM 31270 O O . MET A 1 23 ? -6.618 15.855 14.994 1.00 0.00 1 MET A O 19
ATOM 31284 N N . VAL A 1 24 ? -7.272 16.402 12.927 1.00 0.00 2 VAL A N 19
ATOM 31285 C CA . VAL A 1 24 ? -7.677 15.050 12.564 1.00 0.00 2 VAL A CA 19
ATOM 31286 C C . VAL A 1 24 ? -6.475 14.150 12.340 1.00 0.00 2 VAL A C 19
ATOM 31287 O O . VAL A 1 24 ? -5.676 14.372 11.428 1.00 0.00 2 VAL A O 19
ATOM 31300 N N . SER A 1 25 ? -6.340 13.148 13.193 1.00 0.00 3 SER A N 19
ATOM 31301 C CA . SER A 1 25 ? -5.303 12.148 13.038 1.00 0.00 3 SER A CA 19
ATOM 31302 C C . SER A 1 25 ? -5.765 10.817 13.624 1.00 0.00 3 SER A C 19
ATOM 31303 O O . SER A 1 25 ? -6.034 10.718 14.819 1.00 0.00 3 SER A O 19
ATOM 31311 N N . THR A 1 26 ? -5.883 9.809 12.776 1.00 0.00 4 THR A N 19
ATOM 31312 C CA . THR A 1 26 ? -6.214 8.465 13.230 1.00 0.00 4 THR A CA 19
ATOM 31313 C C . THR A 1 26 ? -4.969 7.781 13.786 1.00 0.00 4 THR A C 19
ATOM 31314 O O . THR A 1 26 ? -5.024 7.046 14.773 1.00 0.00 4 THR A O 19
ATOM 31325 N N . LEU A 1 27 ? -3.845 8.068 13.157 1.00 0.00 5 LEU A N 19
ATOM 31326 C CA . LEU A 1 27 ? -2.574 7.470 13.518 1.00 0.00 5 LEU A CA 19
ATOM 31327 C C . LEU A 1 27 ? -1.965 8.232 14.689 1.00 0.00 5 LEU A C 19
ATOM 31328 O O . LEU A 1 27 ? -2.457 9.307 15.046 1.00 0.00 5 LEU A O 19
ATOM 31344 N N . PRO A 1 28 ? -0.904 7.703 15.323 1.00 0.00 6 PRO A N 19
ATOM 31345 C CA . PRO A 1 28 ? -0.214 8.423 16.388 1.00 0.00 6 PRO A CA 19
ATOM 31346 C C . PRO A 1 28 ? 0.526 9.633 15.830 1.00 0.00 6 PRO A C 19
ATOM 31347 O O . PRO A 1 28 ? 0.879 9.666 14.648 1.00 0.00 6 PRO A O 19
ATOM 31358 N N . PRO A 1 29 ? 0.754 10.648 16.665 1.00 0.00 7 PRO A N 19
ATOM 31359 C CA . PRO A 1 29 ? 1.441 11.868 16.253 1.00 0.00 7 PRO A CA 19
ATOM 31360 C C . PRO A 1 29 ? 2.934 11.643 16.024 1.00 0.00 7 PRO A C 19
ATOM 31361 O O . PRO A 1 29 ? 3.413 10.512 15.946 1.00 0.00 7 PRO A O 19
ATOM 31372 N N . CYS A 1 30 ? 3.665 12.734 15.938 1.00 0.00 8 CYS A N 19
ATOM 31373 C CA . CYS A 1 30 ? 5.101 12.680 15.762 1.00 0.00 8 CYS A CA 19
ATOM 31374 C C . CYS A 1 30 ? 5.771 12.850 17.110 1.00 0.00 8 CYS A C 19
ATOM 31375 O O . CYS A 1 30 ? 5.532 13.840 17.793 1.00 0.00 8 CYS A O 19
ATOM 31382 N N . PRO A 1 31 ? 6.612 11.886 17.519 1.00 0.00 9 PRO A N 19
ATOM 31383 C CA . PRO A 1 31 ? 7.336 11.947 18.799 1.00 0.00 9 PRO A CA 19
ATOM 31384 C C . PRO A 1 31 ? 8.390 13.050 18.800 1.00 0.00 9 PRO A C 19
ATOM 31385 O O . PRO A 1 31 ? 9.238 13.125 19.688 1.00 0.00 9 PRO A O 19
ATOM 31396 N N . GLN A 1 32 ? 8.325 13.894 17.785 1.00 0.00 10 GLN A N 19
ATOM 31397 C CA . GLN A 1 32 ? 9.250 14.991 17.625 1.00 0.00 10 GLN A CA 19
ATOM 31398 C C . GLN A 1 32 ? 8.509 16.323 17.565 1.00 0.00 10 GLN A C 19
ATOM 31399 O O . GLN A 1 32 ? 8.989 17.320 18.100 1.00 0.00 10 GLN A O 19
ATOM 31413 N N . CYS A 1 33 ? 7.337 16.361 16.919 1.00 0.00 11 CYS A N 19
ATOM 31414 C CA . CYS A 1 33 ? 6.553 17.591 16.828 1.00 0.00 11 CYS A CA 19
ATOM 31415 C C . CYS A 1 33 ? 5.333 17.491 17.734 1.00 0.00 11 CYS A C 19
ATOM 31416 O O . CYS A 1 33 ? 5.041 18.396 18.512 1.00 0.00 11 CYS A O 19
ATOM 31423 N N . ASN A 1 34 ? 4.626 16.363 17.595 1.00 0.00 12 ASN A N 19
ATOM 31424 C CA . ASN A 1 34 ? 3.388 16.077 18.328 1.00 0.00 12 ASN A CA 19
ATOM 31425 C C . ASN A 1 34 ? 2.217 16.951 17.855 1.00 0.00 12 ASN A C 19
ATOM 31426 O O . ASN A 1 34 ? 1.093 16.787 18.320 1.00 0.00 12 ASN A O 19
ATOM 31437 N N . SER A 1 35 ? 2.493 17.871 16.933 1.00 0.00 13 SER A N 19
ATOM 31438 C CA . SER A 1 35 ? 1.461 18.769 16.410 1.00 0.00 13 SER A CA 19
ATOM 31439 C C . SER A 1 35 ? 0.262 17.983 15.859 1.00 0.00 13 SER A C 19
ATOM 31440 O O . SER A 1 35 ? -0.768 17.895 16.531 1.00 0.00 13 SER A O 19
ATOM 31448 N N . GLU A 1 36 ? 0.409 17.394 14.662 1.00 0.00 14 GLU A N 19
ATOM 31449 C CA . GLU A 1 36 ? -0.661 16.570 14.059 1.00 0.00 14 GLU A CA 19
ATOM 31450 C C . GLU A 1 36 ? -0.362 16.164 12.610 1.00 0.00 14 GLU A C 19
ATOM 31451 O O . GLU A 1 36 ? -1.079 15.341 12.045 1.00 0.00 14 GLU A O 19
ATOM 31463 N N . TYR A 1 37 ? 0.686 16.723 12.010 1.00 0.00 15 TYR A N 19
ATOM 31464 C CA . TYR A 1 37 ? 0.939 16.539 10.580 1.00 0.00 15 TYR A CA 19
ATOM 31465 C C . TYR A 1 37 ? 1.572 15.188 10.282 1.00 0.00 15 TYR A C 19
ATOM 31466 O O . TYR A 1 37 ? 2.394 15.062 9.386 1.00 0.00 15 TYR A O 19
ATOM 31484 N N . THR A 1 38 ? 1.178 14.181 11.027 1.00 0.00 16 THR A N 19
ATOM 31485 C CA . THR A 1 38 ? 1.681 12.844 10.829 1.00 0.00 16 THR A CA 19
ATOM 31486 C C . THR A 1 38 ? 0.697 12.025 9.989 1.00 0.00 16 THR A C 19
ATOM 31487 O O . THR A 1 38 ? -0.511 12.056 10.225 1.00 0.00 16 THR A O 19
ATOM 31498 N N . TYR A 1 39 ? 1.219 11.296 9.012 1.00 0.00 17 TYR A N 19
ATOM 31499 C CA . TYR A 1 39 ? 0.383 10.537 8.094 1.00 0.00 17 TYR A CA 19
ATOM 31500 C C . TYR A 1 39 ? 1.098 9.251 7.712 1.00 0.00 17 TYR A C 19
ATOM 31501 O O . TYR A 1 39 ? 2.263 9.072 8.055 1.00 0.00 17 TYR A O 19
ATOM 31519 N N . GLU A 1 40 ? 0.416 8.355 7.016 1.00 0.00 18 GLU A N 19
ATOM 31520 C CA . GLU A 1 40 ? 1.022 7.093 6.624 1.00 0.00 18 GLU A CA 19
ATOM 31521 C C . GLU A 1 40 ? 1.394 7.104 5.147 1.00 0.00 18 GLU A C 19
ATOM 31522 O O . GLU A 1 40 ? 0.555 7.360 4.282 1.00 0.00 18 GLU A O 19
ATOM 31534 N N . ASP A 1 41 ? 2.660 6.862 4.868 1.00 0.00 19 ASP A N 19
ATOM 31535 C CA . ASP A 1 41 ? 3.120 6.662 3.514 1.00 0.00 19 ASP A CA 19
ATOM 31536 C C . ASP A 1 41 ? 3.613 5.232 3.385 1.00 0.00 19 ASP A C 19
ATOM 31537 O O . ASP A 1 41 ? 4.792 4.954 3.592 1.00 0.00 19 ASP A O 19
ATOM 31546 N N . GLY A 1 42 ? 2.693 4.317 3.136 1.00 0.00 20 GLY A N 19
ATOM 31547 C CA . GLY A 1 42 ? 3.066 2.936 2.944 1.00 0.00 20 GLY A CA 19
ATOM 31548 C C . GLY A 1 42 ? 3.054 2.128 4.230 1.00 0.00 20 GLY A C 19
ATOM 31549 O O . GLY A 1 42 ? 2.004 1.934 4.843 1.00 0.00 20 GLY A O 19
ATOM 31553 N N . ALA A 1 43 ? 4.235 1.685 4.642 1.00 0.00 21 ALA A N 19
ATOM 31554 C CA . ALA A 1 43 ? 4.371 0.741 5.744 1.00 0.00 21 ALA A CA 19
ATOM 31555 C C . ALA A 1 43 ? 4.915 1.403 7.004 1.00 0.00 21 ALA A C 19
ATOM 31556 O O . ALA A 1 43 ? 5.420 0.727 7.901 1.00 0.00 21 ALA A O 19
ATOM 31563 N N . LEU A 1 44 ? 4.787 2.715 7.086 1.00 0.00 22 LEU A N 19
ATOM 31564 C CA . LEU A 1 44 ? 5.255 3.445 8.250 1.00 0.00 22 LEU A CA 19
ATOM 31565 C C . LEU A 1 44 ? 4.571 4.796 8.332 1.00 0.00 22 LEU A C 19
ATOM 31566 O O . LEU A 1 44 ? 3.667 5.083 7.560 1.00 0.00 22 LEU A O 19
ATOM 31582 N N . LEU A 1 45 ? 4.988 5.604 9.290 1.00 0.00 23 LEU A N 19
ATOM 31583 C CA . LEU A 1 45 ? 4.497 6.965 9.417 1.00 0.00 23 LEU A CA 19
ATOM 31584 C C . LEU A 1 45 ? 5.608 7.948 9.070 1.00 0.00 23 LEU A C 19
ATOM 31585 O O . LEU A 1 45 ? 6.746 7.782 9.499 1.00 0.00 23 LEU A O 19
ATOM 31601 N N . VAL A 1 46 ? 5.288 8.966 8.292 1.00 0.00 24 VAL A N 19
ATOM 31602 C CA . VAL A 1 46 ? 6.266 9.987 7.968 1.00 0.00 24 VAL A CA 19
ATOM 31603 C C . VAL A 1 46 ? 5.695 11.349 8.316 1.00 0.00 24 VAL A C 19
ATOM 31604 O O . VAL A 1 46 ? 4.505 11.603 8.136 1.00 0.00 24 VAL A O 19
ATOM 31617 N N . CYS A 1 47 ? 6.533 12.205 8.848 1.00 0.00 25 CYS A N 19
ATOM 31618 C CA . CYS A 1 47 ? 6.110 13.525 9.257 1.00 0.00 25 CYS A CA 19
ATOM 31619 C C . CYS A 1 47 ? 6.653 14.571 8.296 1.00 0.00 25 CYS A C 19
ATOM 31620 O O . CYS A 1 47 ? 7.849 14.866 8.301 1.00 0.00 25 CYS A O 19
ATOM 31627 N N . PRO A 1 48 ? 5.782 15.131 7.442 1.00 0.00 26 PRO A N 19
ATOM 31628 C CA . PRO A 1 48 ? 6.155 16.205 6.526 1.00 0.00 26 PRO A CA 19
ATOM 31629 C C . PRO A 1 48 ? 6.457 17.486 7.290 1.00 0.00 26 PRO A C 19
ATOM 31630 O O . PRO A 1 48 ? 7.041 18.428 6.758 1.00 0.00 26 PRO A O 19
ATOM 31641 N N . GLU A 1 49 ? 6.053 17.496 8.554 1.00 0.00 27 GLU A N 19
ATOM 31642 C CA . GLU A 1 49 ? 6.239 18.643 9.418 1.00 0.00 27 GLU A CA 19
ATOM 31643 C C . GLU A 1 49 ? 7.728 18.873 9.671 1.00 0.00 27 GLU A C 19
ATOM 31644 O O . GLU A 1 49 ? 8.252 19.940 9.351 1.00 0.00 27 GLU A O 19
ATOM 31656 N N . CYS A 1 50 ? 8.420 17.878 10.232 1.00 0.00 28 CYS A N 19
ATOM 31657 C CA . CYS A 1 50 ? 9.855 18.011 10.481 1.00 0.00 28 CYS A CA 19
ATOM 31658 C C . CYS A 1 50 ? 10.703 17.233 9.480 1.00 0.00 28 CYS A C 19
ATOM 31659 O O . CYS A 1 50 ? 11.918 17.138 9.664 1.00 0.00 28 CYS A O 19
ATOM 31666 N N . ALA A 1 51 ? 10.096 16.687 8.419 1.00 0.00 29 ALA A N 19
ATOM 31667 C CA . ALA A 1 51 ? 10.841 15.921 7.418 1.00 0.00 29 ALA A CA 19
ATOM 31668 C C . ALA A 1 51 ? 11.586 14.742 8.035 1.00 0.00 29 ALA A C 19
ATOM 31669 O O . ALA A 1 51 ? 12.778 14.551 7.790 1.00 0.00 29 ALA A O 19
ATOM 31676 N N . HIS A 1 52 ? 10.883 13.954 8.838 1.00 0.00 30 HIS A N 19
ATOM 31677 C CA . HIS A 1 52 ? 11.460 12.743 9.406 1.00 0.00 30 HIS A CA 19
ATOM 31678 C C . HIS A 1 52 ? 10.389 11.677 9.578 1.00 0.00 30 HIS A C 19
ATOM 31679 O O . HIS A 1 52 ? 9.337 11.933 10.162 1.00 0.00 30 HIS A O 19
ATOM 31694 N N . GLU A 1 53 ? 10.657 10.491 9.058 1.00 0.00 31 GLU A N 19
ATOM 31695 C CA . GLU A 1 53 ? 9.731 9.374 9.180 1.00 0.00 31 GLU A CA 19
ATOM 31696 C C . GLU A 1 53 ? 10.122 8.468 10.344 1.00 0.00 31 GLU A C 19
ATOM 31697 O O . GLU A 1 53 ? 11.189 8.638 10.939 1.00 0.00 31 GLU A O 19
ATOM 31709 N N . TRP A 1 54 ? 9.257 7.512 10.663 1.00 0.00 32 TRP A N 19
ATOM 31710 C CA . TRP A 1 54 ? 9.465 6.625 11.789 1.00 0.00 32 TRP A CA 19
ATOM 31711 C C . TRP A 1 54 ? 8.458 5.495 11.707 1.00 0.00 32 TRP A C 19
ATOM 31712 O O . TRP A 1 54 ? 7.470 5.589 10.987 1.00 0.00 32 TRP A O 19
ATOM 31733 N N . SER A 1 55 ? 8.711 4.426 12.410 1.00 0.00 33 SER A N 19
ATOM 31734 C CA . SER A 1 55 ? 7.813 3.298 12.391 1.00 0.00 33 SER A CA 19
ATOM 31735 C C . SER A 1 55 ? 7.291 3.031 13.802 1.00 0.00 33 SER A C 19
ATOM 31736 O O . SER A 1 55 ? 8.062 2.700 14.700 1.00 0.00 33 SER A O 19
ATOM 31744 N N . PRO A 1 56 ? 5.971 3.176 14.007 1.00 0.00 34 PRO A N 19
ATOM 31745 C CA . PRO A 1 56 ? 5.353 3.149 15.341 1.00 0.00 34 PRO A CA 19
ATOM 31746 C C . PRO A 1 56 ? 5.654 1.870 16.114 1.00 0.00 34 PRO A C 19
ATOM 31747 O O . PRO A 1 56 ? 5.859 1.903 17.328 1.00 0.00 34 PRO A O 19
ATOM 31758 N N . ASN A 1 57 ? 5.697 0.748 15.414 1.00 0.00 35 ASN A N 19
ATOM 31759 C CA . ASN A 1 57 ? 5.940 -0.529 16.070 1.00 0.00 35 ASN A CA 19
ATOM 31760 C C . ASN A 1 57 ? 7.286 -1.094 15.659 1.00 0.00 35 ASN A C 19
ATOM 31761 O O . ASN A 1 57 ? 8.004 -1.670 16.473 1.00 0.00 35 ASN A O 19
ATOM 31772 N N . GLU A 1 58 ? 7.620 -0.903 14.394 1.00 0.00 36 GLU A N 19
ATOM 31773 C CA . GLU A 1 58 ? 8.784 -1.529 13.781 1.00 0.00 36 GLU A CA 19
ATOM 31774 C C . GLU A 1 58 ? 10.087 -0.945 14.320 1.00 0.00 36 GLU A C 19
ATOM 31775 O O . GLU A 1 58 ? 11.159 -1.518 14.128 1.00 0.00 36 GLU A O 19
ATOM 31787 N N . ALA A 1 59 ? 9.988 0.202 14.977 1.00 0.00 37 ALA A N 19
ATOM 31788 C CA . ALA A 1 59 ? 11.147 0.835 15.585 1.00 0.00 37 ALA A CA 19
ATOM 31789 C C . ALA A 1 59 ? 11.431 0.239 16.957 1.00 0.00 37 ALA A C 19
ATOM 31790 O O . ALA A 1 59 ? 12.558 -0.152 17.259 1.00 0.00 37 ALA A O 19
ATOM 31797 N N . ALA A 1 60 ? 10.393 0.168 17.781 1.00 0.00 38 ALA A N 19
ATOM 31798 C CA . ALA A 1 60 ? 10.524 -0.319 19.147 1.00 0.00 38 ALA A CA 19
ATOM 31799 C C . ALA A 1 60 ? 10.602 -1.840 19.188 1.00 0.00 38 ALA A C 19
ATOM 31800 O O . ALA A 1 60 ? 11.333 -2.417 19.995 1.00 0.00 38 ALA A O 19
ATOM 31807 N N . THR A 1 61 ? 9.844 -2.476 18.315 1.00 0.00 39 THR A N 19
ATOM 31808 C CA . THR A 1 61 ? 9.776 -3.923 18.259 1.00 0.00 39 THR A CA 19
ATOM 31809 C C . THR A 1 61 ? 10.592 -4.428 17.068 1.00 0.00 39 THR A C 19
ATOM 31810 O O . THR A 1 61 ? 11.099 -3.625 16.284 1.00 0.00 39 THR A O 19
ATOM 31821 N N . ALA A 1 62 ? 10.740 -5.742 16.947 1.00 0.00 40 ALA A N 19
ATOM 31822 C CA . ALA A 1 62 ? 11.428 -6.335 15.810 1.00 0.00 40 ALA A CA 19
ATOM 31823 C C . ALA A 1 62 ? 10.743 -5.927 14.511 1.00 0.00 40 ALA A C 19
ATOM 31824 O O . ALA A 1 62 ? 9.516 -5.818 14.456 1.00 0.00 40 ALA A O 19
ATOM 31831 N N . SER A 1 63 ? 11.528 -5.703 13.471 1.00 0.00 41 SER A N 19
ATOM 31832 C CA . SER A 1 63 ? 10.990 -5.214 12.212 1.00 0.00 41 SER A CA 19
ATOM 31833 C C . SER A 1 63 ? 10.470 -6.363 11.346 1.00 0.00 41 SER A C 19
ATOM 31834 O O . SER A 1 63 ? 10.104 -6.171 10.185 1.00 0.00 41 SER A O 19
ATOM 31842 N N . ASP A 1 64 ? 10.436 -7.556 11.917 1.00 0.00 42 ASP A N 19
ATOM 31843 C CA . ASP A 1 64 ? 9.940 -8.726 11.209 1.00 0.00 42 ASP A CA 19
ATOM 31844 C C . ASP A 1 64 ? 8.617 -9.186 11.804 1.00 0.00 42 ASP A C 19
ATOM 31845 O O . ASP A 1 64 ? 8.327 -8.924 12.975 1.00 0.00 42 ASP A O 19
ATOM 31854 N N . ASP A 1 65 ? 7.828 -9.875 10.989 1.00 0.00 43 ASP A N 19
ATOM 31855 C CA . ASP A 1 65 ? 6.513 -10.367 11.396 1.00 0.00 43 ASP A CA 19
ATOM 31856 C C . ASP A 1 65 ? 5.859 -11.100 10.236 1.00 0.00 43 ASP A C 19
ATOM 31857 O O . ASP A 1 65 ? 5.199 -12.125 10.417 1.00 0.00 43 ASP A O 19
ATOM 31866 N N . GLY A 1 66 ? 6.072 -10.573 9.038 1.00 0.00 44 GLY A N 19
ATOM 31867 C CA . GLY A 1 66 ? 5.474 -11.147 7.852 1.00 0.00 44 GLY A CA 19
ATOM 31868 C C . GLY A 1 66 ? 4.618 -10.136 7.124 1.00 0.00 44 GLY A C 19
ATOM 31869 O O . GLY A 1 66 ? 3.481 -10.421 6.760 1.00 0.00 44 GLY A O 19
ATOM 31873 N N . LYS A 1 67 ? 5.164 -8.943 6.926 1.00 0.00 45 LYS A N 19
ATOM 31874 C CA . LYS A 1 67 ? 4.413 -7.851 6.318 1.00 0.00 45 LYS A CA 19
ATOM 31875 C C . LYS A 1 67 ? 4.710 -7.753 4.827 1.00 0.00 45 LYS A C 19
ATOM 31876 O O . LYS A 1 67 ? 4.062 -7.001 4.105 1.00 0.00 45 LYS A O 19
ATOM 31895 N N . VAL A 1 68 ? 5.706 -8.506 4.373 1.00 0.00 46 VAL A N 19
ATOM 31896 C CA . VAL A 1 68 ? 6.159 -8.407 2.994 1.00 0.00 46 VAL A CA 19
ATOM 31897 C C . VAL A 1 68 ? 6.053 -9.758 2.285 1.00 0.00 46 VAL A C 19
ATOM 31898 O O . VAL A 1 68 ? 6.427 -10.797 2.836 1.00 0.00 46 VAL A O 19
ATOM 31911 N N . ILE A 1 69 ? 5.559 -9.723 1.053 1.00 0.00 47 ILE A N 19
ATOM 31912 C CA . ILE A 1 69 ? 5.236 -10.932 0.296 1.00 0.00 47 ILE A CA 19
ATOM 31913 C C . ILE A 1 69 ? 6.290 -11.172 -0.782 1.00 0.00 47 ILE A C 19
ATOM 31914 O O . ILE A 1 69 ? 6.794 -10.224 -1.375 1.00 0.00 47 ILE A O 19
ATOM 31930 N N . LYS A 1 70 ? 6.651 -12.431 -0.998 1.00 0.00 48 LYS A N 19
ATOM 31931 C CA . LYS A 1 70 ? 7.678 -12.776 -1.974 1.00 0.00 48 LYS A CA 19
ATOM 31932 C C . LYS A 1 70 ? 7.078 -13.371 -3.235 1.00 0.00 48 LYS A C 19
ATOM 31933 O O . LYS A 1 70 ? 5.924 -13.782 -3.252 1.00 0.00 48 LYS A O 19
ATOM 31952 N N . ASP A 1 71 ? 7.891 -13.440 -4.274 1.00 0.00 49 ASP A N 19
ATOM 31953 C CA . ASP A 1 71 ? 7.468 -13.987 -5.554 1.00 0.00 49 ASP A CA 19
ATOM 31954 C C . ASP A 1 71 ? 8.153 -15.332 -5.824 1.00 0.00 49 ASP A C 19
ATOM 31955 O O . ASP A 1 71 ? 9.055 -15.738 -5.090 1.00 0.00 49 ASP A O 19
ATOM 31964 N N . SER A 1 72 ? 7.733 -16.004 -6.895 1.00 0.00 50 SER A N 19
ATOM 31965 C CA . SER A 1 72 ? 8.302 -17.307 -7.278 1.00 0.00 50 SER A CA 19
ATOM 31966 C C . SER A 1 72 ? 9.659 -17.133 -7.950 1.00 0.00 50 SER A C 19
ATOM 31967 O O . SER A 1 72 ? 10.371 -18.098 -8.230 1.00 0.00 50 SER A O 19
ATOM 31975 N N . VAL A 1 73 ? 9.992 -15.891 -8.200 1.00 0.00 51 VAL A N 19
ATOM 31976 C CA . VAL A 1 73 ? 11.252 -15.548 -8.827 1.00 0.00 51 VAL A CA 19
ATOM 31977 C C . VAL A 1 73 ? 12.293 -15.255 -7.742 1.00 0.00 51 VAL A C 19
ATOM 31978 O O . VAL A 1 73 ? 13.458 -14.963 -8.010 1.00 0.00 51 VAL A O 19
ATOM 31991 N N . GLY A 1 74 ? 11.851 -15.376 -6.499 1.00 0.00 52 GLY A N 19
ATOM 31992 C CA . GLY A 1 74 ? 12.759 -15.311 -5.375 1.00 0.00 52 GLY A CA 19
ATOM 31993 C C . GLY A 1 74 ? 12.934 -13.916 -4.830 1.00 0.00 52 GLY A C 19
ATOM 31994 O O . GLY A 1 74 ? 13.727 -13.699 -3.913 1.00 0.00 52 GLY A O 19
ATOM 31998 N N . ASN A 1 75 ? 12.198 -12.959 -5.368 1.00 0.00 53 ASN A N 19
ATOM 31999 C CA . ASN A 1 75 ? 12.347 -11.592 -4.911 1.00 0.00 53 ASN A CA 19
ATOM 32000 C C . ASN A 1 75 ? 11.190 -11.154 -4.027 1.00 0.00 53 ASN A C 19
ATOM 32001 O O . ASN A 1 75 ? 10.173 -11.836 -3.917 1.00 0.00 53 ASN A O 19
ATOM 32012 N N . VAL A 1 76 ? 11.397 -10.015 -3.393 1.00 0.00 54 VAL A N 19
ATOM 32013 C CA . VAL A 1 76 ? 10.460 -9.478 -2.415 1.00 0.00 54 VAL A CA 19
ATOM 32014 C C . VAL A 1 76 ? 9.845 -8.189 -2.942 1.00 0.00 54 VAL A C 19
ATOM 32015 O O . VAL A 1 76 ? 10.551 -7.343 -3.495 1.00 0.00 54 VAL A O 19
ATOM 32028 N N . LEU A 1 77 ? 8.540 -8.025 -2.764 1.00 0.00 55 LEU A N 19
ATOM 32029 C CA . LEU A 1 77 ? 7.813 -6.928 -3.377 1.00 0.00 55 LEU A CA 19
ATOM 32030 C C . LEU A 1 77 ? 7.784 -5.694 -2.489 1.00 0.00 55 LEU A C 19
ATOM 32031 O O . LEU A 1 77 ? 8.218 -5.718 -1.339 1.00 0.00 55 LEU A O 19
ATOM 32047 N N . GLN A 1 78 ? 7.266 -4.620 -3.055 1.00 0.00 56 GLN A N 19
ATOM 32048 C CA . GLN A 1 78 ? 7.028 -3.386 -2.333 1.00 0.00 56 GLN A CA 19
ATOM 32049 C C . GLN A 1 78 ? 5.551 -3.044 -2.433 1.00 0.00 56 GLN A C 19
ATOM 32050 O O . GLN A 1 78 ? 4.932 -3.284 -3.472 1.00 0.00 56 GLN A O 19
ATOM 32064 N N . ASP A 1 79 ? 4.975 -2.512 -1.369 1.00 0.00 57 ASP A N 19
ATOM 32065 C CA . ASP A 1 79 ? 3.573 -2.123 -1.376 1.00 0.00 57 ASP A CA 19
ATOM 32066 C C . ASP A 1 79 ? 3.352 -0.952 -2.326 1.00 0.00 57 ASP A C 19
ATOM 32067 O O . ASP A 1 79 ? 3.746 0.181 -2.041 1.00 0.00 57 ASP A O 19
ATOM 32076 N N . GLY A 1 80 ? 2.758 -1.243 -3.468 1.00 0.00 58 GLY A N 19
ATOM 32077 C CA . GLY A 1 80 ? 2.524 -0.226 -4.465 1.00 0.00 58 GLY A CA 19
ATOM 32078 C C . GLY A 1 80 ? 3.324 -0.491 -5.718 1.00 0.00 58 GLY A C 19
ATOM 32079 O O . GLY A 1 80 ? 3.247 0.263 -6.687 1.00 0.00 58 GLY A O 19
ATOM 32083 N N . ASP A 1 81 ? 4.099 -1.568 -5.694 1.00 0.00 59 ASP A N 19
ATOM 32084 C CA . ASP A 1 81 ? 4.907 -1.954 -6.842 1.00 0.00 59 ASP A CA 19
ATOM 32085 C C . ASP A 1 81 ? 4.053 -2.678 -7.868 1.00 0.00 59 ASP A C 19
ATOM 32086 O O . ASP A 1 81 ? 2.885 -2.984 -7.617 1.00 0.00 59 ASP A O 19
ATOM 32095 N N . THR A 1 82 ? 4.647 -2.973 -9.003 1.00 0.00 60 THR A N 19
ATOM 32096 C CA . THR A 1 82 ? 3.974 -3.692 -10.057 1.00 0.00 60 THR A CA 19
ATOM 32097 C C . THR A 1 82 ? 4.441 -5.137 -10.049 1.00 0.00 60 THR A C 19
ATOM 32098 O O . THR A 1 82 ? 5.622 -5.406 -9.841 1.00 0.00 60 THR A O 19
ATOM 32109 N N . ILE A 1 83 ? 3.521 -6.061 -10.250 1.00 0.00 61 ILE A N 19
ATOM 32110 C CA . ILE A 1 83 ? 3.861 -7.469 -10.276 1.00 0.00 61 ILE A CA 19
ATOM 32111 C C . ILE A 1 83 ? 3.522 -8.046 -11.634 1.00 0.00 61 ILE A C 19
ATOM 32112 O O . ILE A 1 83 ? 2.828 -7.410 -12.428 1.00 0.00 61 ILE A O 19
ATOM 32128 N N . THR A 1 84 ? 4.031 -9.221 -11.921 1.00 0.00 62 THR A N 19
ATOM 32129 C CA . THR A 1 84 ? 3.700 -9.914 -13.139 1.00 0.00 62 THR A CA 19
ATOM 32130 C C . THR A 1 84 ? 3.724 -11.422 -12.907 1.00 0.00 62 THR A C 19
ATOM 32131 O O . THR A 1 84 ? 4.747 -11.984 -12.518 1.00 0.00 62 THR A O 19
ATOM 32142 N N . VAL A 1 85 ? 2.575 -12.056 -13.099 1.00 0.00 63 VAL A N 19
ATOM 32143 C CA . VAL A 1 85 ? 2.449 -13.496 -12.969 1.00 0.00 63 VAL A CA 19
ATOM 32144 C C . VAL A 1 85 ? 3.339 -14.172 -14.006 1.00 0.00 63 VAL A C 19
ATOM 32145 O O . VAL A 1 85 ? 3.333 -13.804 -15.182 1.00 0.00 63 VAL A O 19
ATOM 32158 N N . ILE A 1 86 ? 4.177 -15.081 -13.561 1.00 0.00 64 ILE A N 19
ATOM 32159 C CA . ILE A 1 86 ? 5.050 -15.786 -14.476 1.00 0.00 64 ILE A CA 19
ATOM 32160 C C . ILE A 1 86 ? 4.544 -17.192 -14.804 1.00 0.00 64 ILE A C 19
ATOM 32161 O O . ILE A 1 86 ? 5.308 -18.023 -15.300 1.00 0.00 64 ILE A O 19
ATOM 32177 N N . LYS A 1 87 ? 3.260 -17.468 -14.577 1.00 0.00 65 LYS A N 19
ATOM 32178 C CA . LYS A 1 87 ? 2.675 -18.749 -14.966 1.00 0.00 65 LYS A CA 19
ATOM 32179 C C . LYS A 1 87 ? 1.322 -18.489 -15.625 1.00 0.00 65 LYS A C 19
ATOM 32180 O O . LYS A 1 87 ? 0.787 -17.383 -15.542 1.00 0.00 65 LYS A O 19
ATOM 32199 N N . ASP A 1 88 ? 0.806 -19.484 -16.325 1.00 0.00 66 ASP A N 19
ATOM 32200 C CA . ASP A 1 88 ? -0.571 -19.428 -16.803 1.00 0.00 66 ASP A CA 19
ATOM 32201 C C . ASP A 1 88 ? -1.556 -19.951 -15.755 1.00 0.00 66 ASP A C 19
ATOM 32202 O O . ASP A 1 88 ? -1.550 -21.126 -15.384 1.00 0.00 66 ASP A O 19
ATOM 32211 N N . LEU A 1 89 ? -2.378 -19.036 -15.261 1.00 0.00 67 LEU A N 19
ATOM 32212 C CA . LEU A 1 89 ? -3.456 -19.342 -14.325 1.00 0.00 67 LEU A CA 19
ATOM 32213 C C . LEU A 1 89 ? -4.769 -18.811 -14.890 1.00 0.00 67 LEU A C 19
ATOM 32214 O O . LEU A 1 89 ? -4.775 -17.827 -15.607 1.00 0.00 67 LEU A O 19
ATOM 32230 N N . LYS A 1 90 ? -5.871 -19.468 -14.610 1.00 0.00 68 LYS A N 19
ATOM 32231 C CA . LYS A 1 90 ? -7.169 -18.901 -14.955 1.00 0.00 68 LYS A CA 19
ATOM 32232 C C . LYS A 1 90 ? -7.803 -18.222 -13.744 1.00 0.00 68 LYS A C 19
ATOM 32233 O O . LYS A 1 90 ? -7.255 -18.261 -12.641 1.00 0.00 68 LYS A O 19
ATOM 32252 N N . VAL A 1 91 ? -8.966 -17.615 -13.952 1.00 0.00 69 VAL A N 19
ATOM 32253 C CA . VAL A 1 91 ? -9.684 -16.916 -12.891 1.00 0.00 69 VAL A CA 19
ATOM 32254 C C . VAL A 1 91 ? -11.091 -17.498 -12.820 1.00 0.00 69 VAL A C 19
ATOM 32255 O O . VAL A 1 91 ? -11.743 -17.651 -13.850 1.00 0.00 69 VAL A O 19
ATOM 32268 N N . LYS A 1 92 ? -11.555 -17.847 -11.629 1.00 0.00 70 LYS A N 19
ATOM 32269 C CA . LYS A 1 92 ? -12.844 -18.520 -11.494 1.00 0.00 70 LYS A CA 19
ATOM 32270 C C . LYS A 1 92 ? -14.017 -17.542 -11.492 1.00 0.00 70 LYS A C 19
ATOM 32271 O O . LYS A 1 92 ? -15.065 -17.824 -12.069 1.00 0.00 70 LYS A O 19
ATOM 32290 N N . GLY A 1 93 ? -13.844 -16.399 -10.843 1.00 0.00 71 GLY A N 19
ATOM 32291 C CA . GLY A 1 93 ? -14.929 -15.439 -10.744 1.00 0.00 71 GLY A CA 19
ATOM 32292 C C . GLY A 1 93 ? -15.085 -14.619 -12.005 1.00 0.00 71 GLY A C 19
ATOM 32293 O O . GLY A 1 93 ? -16.166 -14.112 -12.302 1.00 0.00 71 GLY A O 19
ATOM 32297 N N . SER A 1 94 ? -14.005 -14.494 -12.748 1.00 0.00 72 SER A N 19
ATOM 32298 C CA . SER A 1 94 ? -14.005 -13.692 -13.957 1.00 0.00 72 SER A CA 19
ATOM 32299 C C . SER A 1 94 ? -13.777 -14.544 -15.201 1.00 0.00 72 SER A C 19
ATOM 32300 O O . SER A 1 94 ? -13.479 -15.736 -15.113 1.00 0.00 72 SER A O 19
ATOM 32308 N N . SER A 1 95 ? -13.934 -13.921 -16.358 1.00 0.00 73 SER A N 19
ATOM 32309 C CA . SER A 1 95 ? -13.650 -14.570 -17.624 1.00 0.00 73 SER A CA 19
ATOM 32310 C C . SER A 1 95 ? -12.206 -14.288 -18.025 1.00 0.00 73 SER A C 19
ATOM 32311 O O . SER A 1 95 ? -11.741 -14.718 -19.084 1.00 0.00 73 SER A O 19
ATOM 32319 N N . LEU A 1 96 ? -11.500 -13.570 -17.162 1.00 0.00 74 LEU A N 19
ATOM 32320 C CA . LEU A 1 96 ? -10.123 -13.203 -17.417 1.00 0.00 74 LEU A CA 19
ATOM 32321 C C . LEU A 1 96 ? -9.200 -14.363 -17.108 1.00 0.00 74 LEU A C 19
ATOM 32322 O O . LEU A 1 96 ? -9.392 -15.069 -16.138 1.00 0.00 74 LEU A O 19
ATOM 32338 N N . VAL A 1 97 ? -8.252 -14.584 -17.983 1.00 0.00 75 VAL A N 19
ATOM 32339 C CA . VAL A 1 97 ? -7.188 -15.542 -17.753 1.00 0.00 75 VAL A CA 19
ATOM 32340 C C . VAL A 1 97 ? -5.917 -14.817 -17.324 1.00 0.00 75 VAL A C 19
ATOM 32341 O O . VAL A 1 97 ? -5.533 -13.807 -17.917 1.00 0.00 75 VAL A O 19
ATOM 32354 N N . VAL A 1 98 ? -5.286 -15.330 -16.287 1.00 0.00 76 VAL A N 19
ATOM 32355 C CA . VAL A 1 98 ? -4.047 -14.776 -15.768 1.00 0.00 76 VAL A CA 19
ATOM 32356 C C . VAL A 1 98 ? -2.850 -15.416 -16.480 1.00 0.00 76 VAL A C 19
ATOM 32357 O O . VAL A 1 98 ? -2.444 -16.529 -16.177 1.00 0.00 76 VAL A O 19
ATOM 32370 N N . LYS A 1 99 ? -2.299 -14.704 -17.436 1.00 0.00 77 LYS A N 19
ATOM 32371 C CA . LYS A 1 99 ? -1.253 -15.268 -18.278 1.00 0.00 77 LYS A CA 19
ATOM 32372 C C . LYS A 1 99 ? 0.116 -14.723 -17.914 1.00 0.00 77 LYS A C 19
ATOM 32373 O O . LYS A 1 99 ? 0.229 -13.605 -17.433 1.00 0.00 77 LYS A O 19
ATOM 32392 N N . VAL A 1 100 ? 1.140 -15.542 -18.138 1.00 0.00 78 VAL A N 19
ATOM 32393 C CA . VAL A 1 100 ? 2.520 -15.163 -17.837 1.00 0.00 78 VAL A CA 19
ATOM 32394 C C . VAL A 1 100 ? 2.853 -13.796 -18.470 1.00 0.00 78 VAL A C 19
ATOM 32395 O O . VAL A 1 100 ? 3.153 -13.686 -19.663 1.00 0.00 78 VAL A O 19
ATOM 32408 N N . GLY A 1 101 ? 2.740 -12.754 -17.658 1.00 0.00 79 GLY A N 19
ATOM 32409 C CA . GLY A 1 101 ? 2.949 -11.396 -18.127 1.00 0.00 79 GLY A CA 19
ATOM 32410 C C . GLY A 1 101 ? 1.808 -10.482 -17.693 1.00 0.00 79 GLY A C 19
ATOM 32411 O O . GLY A 1 101 ? 1.778 -9.302 -18.038 1.00 0.00 79 GLY A O 19
ATOM 32415 N N . THR A 1 102 ? 0.868 -11.058 -16.943 1.00 0.00 80 THR A N 19
ATOM 32416 C CA . THR A 1 102 ? -0.249 -10.299 -16.394 1.00 0.00 80 THR A CA 19
ATOM 32417 C C . THR A 1 102 ? 0.266 -9.209 -15.459 1.00 0.00 80 THR A C 19
ATOM 32418 O O . THR A 1 102 ? 0.687 -9.459 -14.335 1.00 0.00 80 THR A O 19
ATOM 32429 N N . LYS A 1 103 ? 0.215 -7.995 -15.949 1.00 0.00 81 LYS A N 19
ATOM 32430 C CA . LYS A 1 103 ? 0.794 -6.874 -15.240 1.00 0.00 81 LYS A CA 19
ATOM 32431 C C . LYS A 1 103 ? -0.223 -6.220 -14.323 1.00 0.00 81 LYS A C 19
ATOM 32432 O O . LYS A 1 103 ? -1.219 -5.656 -14.782 1.00 0.00 81 LYS A O 19
ATOM 32451 N N . VAL A 1 104 ? 0.025 -6.310 -13.027 1.00 0.00 82 VAL A N 19
ATOM 32452 C CA . VAL A 1 104 ? -0.814 -5.639 -12.051 1.00 0.00 82 VAL A CA 19
ATOM 32453 C C . VAL A 1 104 ? 0.032 -4.720 -11.180 1.00 0.00 82 VAL A C 19
ATOM 32454 O O . VAL A 1 104 ? 0.931 -5.166 -10.469 1.00 0.00 82 VAL A O 19
ATOM 32467 N N . LYS A 1 105 ? -0.261 -3.438 -11.264 1.00 0.00 83 LYS A N 19
ATOM 32468 C CA . LYS A 1 105 ? 0.531 -2.414 -10.607 1.00 0.00 83 LYS A CA 19
ATOM 32469 C C . LYS A 1 105 ? -0.112 -1.958 -9.311 1.00 0.00 83 LYS A C 19
ATOM 32470 O O . LYS A 1 105 ? -1.328 -2.057 -9.141 1.00 0.00 83 LYS A O 19
ATOM 32489 N N . ASN A 1 106 ? 0.727 -1.470 -8.407 1.00 0.00 84 ASN A N 19
ATOM 32490 C CA . ASN A 1 106 ? 0.277 -0.889 -7.151 1.00 0.00 84 ASN A CA 19
ATOM 32491 C C . ASN A 1 106 ? -0.409 -1.917 -6.272 1.00 0.00 84 ASN A C 19
ATOM 32492 O O . ASN A 1 106 ? -1.515 -1.676 -5.778 1.00 0.00 84 ASN A O 19
ATOM 32503 N N . ILE A 1 107 ? 0.226 -3.070 -6.067 1.00 0.00 85 ILE A N 19
ATOM 32504 C CA . ILE A 1 107 ? -0.284 -4.082 -5.152 1.00 0.00 85 ILE A CA 19
ATOM 32505 C C . ILE A 1 107 ? -0.283 -3.617 -3.699 1.00 0.00 85 ILE A C 19
ATOM 32506 O O . ILE A 1 107 ? 0.175 -2.525 -3.368 1.00 0.00 85 ILE A O 19
ATOM 32522 N N . ARG A 1 108 ? -0.794 -4.484 -2.852 1.00 0.00 86 ARG A N 19
ATOM 32523 C CA . ARG A 1 108 ? -0.815 -4.283 -1.415 1.00 0.00 86 ARG A CA 19
ATOM 32524 C C . ARG A 1 108 ? -0.302 -5.547 -0.756 1.00 0.00 86 ARG A C 19
ATOM 32525 O O . ARG A 1 108 ? -0.812 -6.638 -1.031 1.00 0.00 86 ARG A O 19
ATOM 32546 N N . LEU A 1 109 ? 0.706 -5.434 0.086 1.00 0.00 87 LEU A N 19
ATOM 32547 C CA . LEU A 1 109 ? 1.247 -6.593 0.757 1.00 0.00 87 LEU A CA 19
ATOM 32548 C C . LEU A 1 109 ? 0.413 -6.875 1.993 1.00 0.00 87 LEU A C 19
ATOM 32549 O O . LEU A 1 109 ? 0.314 -6.039 2.891 1.00 0.00 87 LEU A O 19
ATOM 32565 N N . VAL A 1 110 ? -0.205 -8.034 2.033 1.00 0.00 88 VAL A N 19
ATOM 32566 C CA . VAL A 1 110 ? -1.107 -8.356 3.120 1.00 0.00 88 VAL A CA 19
ATOM 32567 C C . VAL A 1 110 ? -0.412 -9.243 4.144 1.00 0.00 88 VAL A C 19
ATOM 32568 O O . VAL A 1 110 ? 0.756 -9.581 3.987 1.00 0.00 88 VAL A O 19
ATOM 32581 N N . ASP A 1 111 ? -1.118 -9.599 5.200 1.00 0.00 89 ASP A N 19
ATOM 32582 C CA . ASP A 1 111 ? -0.496 -10.286 6.323 1.00 0.00 89 ASP A CA 19
ATOM 32583 C C . ASP A 1 111 ? -0.383 -11.771 6.082 1.00 0.00 89 ASP A C 19
ATOM 32584 O O . ASP A 1 111 ? -1.318 -12.545 6.303 1.00 0.00 89 ASP A O 19
ATOM 32593 N N . GLY A 1 112 ? 0.758 -12.132 5.579 1.00 0.00 90 GLY A N 19
ATOM 32594 C CA . GLY A 1 112 ? 1.106 -13.519 5.356 1.00 0.00 90 GLY A CA 19
ATOM 32595 C C . GLY A 1 112 ? 2.238 -13.625 4.356 1.00 0.00 90 GLY A C 19
ATOM 32596 O O . GLY A 1 112 ? 2.811 -12.611 3.974 1.00 0.00 90 GLY A O 19
ATOM 32600 N N . ASP A 1 113 ? 2.599 -14.836 3.958 1.00 0.00 91 ASP A N 19
ATOM 32601 C CA . ASP A 1 113 ? 3.623 -15.010 2.928 1.00 0.00 91 ASP A CA 19
ATOM 32602 C C . ASP A 1 113 ? 2.980 -15.342 1.582 1.00 0.00 91 ASP A C 19
ATOM 32603 O O . ASP A 1 113 ? 3.581 -15.157 0.524 1.00 0.00 91 ASP A O 19
ATOM 32612 N N . HIS A 1 114 ? 1.746 -15.824 1.643 1.00 0.00 92 HIS A N 19
ATOM 32613 C CA . HIS A 1 114 ? 0.981 -16.206 0.454 1.00 0.00 92 HIS A CA 19
ATOM 32614 C C . HIS A 1 114 ? -0.110 -15.175 0.181 1.00 0.00 92 HIS A C 19
ATOM 32615 O O . HIS A 1 114 ? -1.254 -15.527 -0.102 1.00 0.00 92 HIS A O 19
ATOM 32630 N N . ASP A 1 115 ? 0.259 -13.906 0.206 1.00 0.00 93 ASP A N 19
ATOM 32631 C CA . ASP A 1 115 ? -0.737 -12.861 0.373 1.00 0.00 93 ASP A CA 19
ATOM 32632 C C . ASP A 1 115 ? -0.459 -11.626 -0.454 1.00 0.00 93 ASP A C 19
ATOM 32633 O O . ASP A 1 115 ? 0.195 -10.699 0.006 1.00 0.00 93 ASP A O 19
ATOM 32642 N N . ILE A 1 116 ? -0.969 -11.589 -1.671 1.00 0.00 94 ILE A N 19
ATOM 32643 C CA . ILE A 1 116 ? -0.811 -10.398 -2.485 1.00 0.00 94 ILE A CA 19
ATOM 32644 C C . ILE A 1 116 ? -2.145 -9.828 -2.889 1.00 0.00 94 ILE A C 19
ATOM 32645 O O . ILE A 1 116 ? -2.927 -10.461 -3.587 1.00 0.00 94 ILE A O 19
ATOM 32661 N N . ASP A 1 117 ? -2.403 -8.631 -2.427 1.00 0.00 95 ASP A N 19
ATOM 32662 C CA . ASP A 1 117 ? -3.615 -7.949 -2.787 1.00 0.00 95 ASP A CA 19
ATOM 32663 C C . ASP A 1 117 ? -3.364 -7.056 -3.980 1.00 0.00 95 ASP A C 19
ATOM 32664 O O . ASP A 1 117 ? -2.421 -6.270 -3.997 1.00 0.00 95 ASP A O 19
ATOM 32673 N N . CYS A 1 118 ? -4.195 -7.201 -4.986 1.00 0.00 96 CYS A N 19
ATOM 32674 C CA . CYS A 1 118 ? -4.021 -6.460 -6.209 1.00 0.00 96 CYS A CA 19
ATOM 32675 C C . CYS A 1 118 ? -5.330 -5.809 -6.614 1.00 0.00 96 CYS A C 19
ATOM 32676 O O . CYS A 1 118 ? -6.393 -6.420 -6.522 1.00 0.00 96 CYS A O 19
ATOM 32684 N N . LYS A 1 119 ? -5.247 -4.567 -7.042 1.00 0.00 97 LYS A N 19
ATOM 32685 C CA . LYS A 1 119 ? -6.424 -3.809 -7.419 1.00 0.00 97 LYS A CA 19
ATOM 32686 C C . LYS A 1 119 ? -6.459 -3.654 -8.928 1.00 0.00 97 LYS A C 19
ATOM 32687 O O . LYS A 1 119 ? -5.550 -3.072 -9.523 1.00 0.00 97 LYS A O 19
ATOM 32706 N N . ILE A 1 120 ? -7.503 -4.180 -9.544 1.00 0.00 98 ILE A N 19
ATOM 32707 C CA . ILE A 1 120 ? -7.565 -4.270 -10.989 1.00 0.00 98 ILE A CA 19
ATOM 32708 C C . ILE A 1 120 ? -8.729 -3.455 -11.526 1.00 0.00 98 ILE A C 19
ATOM 32709 O O . ILE A 1 120 ? -9.895 -3.828 -11.365 1.00 0.00 98 ILE A O 19
ATOM 32725 N N . ASP A 1 121 ? -8.400 -2.344 -12.161 1.00 0.00 99 ASP A N 19
ATOM 32726 C CA . ASP A 1 121 ? -9.400 -1.448 -12.714 1.00 0.00 99 ASP A CA 19
ATOM 32727 C C . ASP A 1 121 ? -10.184 -2.143 -13.817 1.00 0.00 99 ASP A C 19
ATOM 32728 O O . ASP A 1 121 ? -9.665 -2.385 -14.909 1.00 0.00 99 ASP A O 19
ATOM 32737 N N . GLY A 1 122 ? -11.429 -2.476 -13.521 1.00 0.00 100 GLY A N 19
ATOM 32738 C CA . GLY A 1 122 ? -12.262 -3.156 -14.487 1.00 0.00 100 GLY A CA 19
ATOM 32739 C C . GLY A 1 122 ? -13.152 -4.194 -13.849 1.00 0.00 100 GLY A C 19
ATOM 32740 O O . GLY A 1 122 ? -14.339 -4.284 -14.161 1.00 0.00 100 GLY A O 19
ATOM 32744 N N . ILE A 1 123 ? -12.580 -4.985 -12.959 1.00 0.00 101 ILE A N 19
ATOM 32745 C CA . ILE A 1 123 ? -13.333 -6.024 -12.275 1.00 0.00 101 ILE A CA 19
ATOM 32746 C C . ILE A 1 123 ? -13.308 -5.803 -10.768 1.00 0.00 101 ILE A C 19
ATOM 32747 O O . ILE A 1 123 ? -14.302 -6.037 -10.078 1.00 0.00 101 ILE A O 19
ATOM 32763 N N . GLY A 1 124 ? -12.169 -5.349 -10.264 1.00 0.00 102 GLY A N 19
ATOM 32764 C CA . GLY A 1 124 ? -12.049 -5.030 -8.855 1.00 0.00 102 GLY A CA 19
ATOM 32765 C C . GLY A 1 124 ? -10.739 -5.529 -8.287 1.00 0.00 102 GLY A C 19
ATOM 32766 O O . GLY A 1 124 ? -9.764 -5.674 -9.019 1.00 0.00 102 GLY A O 19
ATOM 32770 N N . ALA A 1 125 ? -10.709 -5.803 -6.996 1.00 0.00 103 ALA A N 19
ATOM 32771 C CA . ALA A 1 125 ? -9.507 -6.310 -6.362 1.00 0.00 103 ALA A CA 19
ATOM 32772 C C . ALA A 1 125 ? -9.487 -7.832 -6.397 1.00 0.00 103 ALA A C 19
ATOM 32773 O O . ALA A 1 125 ? -10.536 -8.476 -6.417 1.00 0.00 103 ALA A O 19
ATOM 32780 N N . MET A 1 126 ? -8.293 -8.398 -6.404 1.00 0.00 104 MET A N 19
ATOM 32781 C CA . MET A 1 126 ? -8.123 -9.840 -6.469 1.00 0.00 104 MET A CA 19
ATOM 32782 C C . MET A 1 126 ? -6.933 -10.252 -5.604 1.00 0.00 104 MET A C 19
ATOM 32783 O O . MET A 1 126 ? -6.125 -9.407 -5.215 1.00 0.00 104 MET A O 19
ATOM 32797 N N . LYS A 1 127 ? -6.831 -11.534 -5.291 1.00 0.00 105 LYS A N 19
ATOM 32798 C CA . LYS A 1 127 ? -5.706 -12.037 -4.514 1.00 0.00 105 LYS A CA 19
ATOM 32799 C C . LYS A 1 127 ? -4.850 -12.974 -5.363 1.00 0.00 105 LYS A C 19
ATOM 32800 O O . LYS A 1 127 ? -5.356 -13.659 -6.256 1.00 0.00 105 LYS A O 19
ATOM 32819 N N . LEU A 1 128 ? -3.553 -12.981 -5.093 1.00 0.00 106 LEU A N 19
ATOM 32820 C CA . LEU A 1 128 ? -2.596 -13.689 -5.929 1.00 0.00 106 LEU A CA 19
ATOM 32821 C C . LEU A 1 128 ? -1.687 -14.592 -5.107 1.00 0.00 106 LEU A C 19
ATOM 32822 O O . LEU A 1 128 ? -1.312 -14.269 -3.980 1.00 0.00 106 LEU A O 19
ATOM 32838 N N . LYS A 1 129 ? -1.360 -15.729 -5.696 1.00 0.00 107 LYS A N 19
ATOM 32839 C CA . LYS A 1 129 ? -0.433 -16.662 -5.096 1.00 0.00 107 LYS A CA 19
ATOM 32840 C C . LYS A 1 129 ? 0.991 -16.230 -5.362 1.00 0.00 107 LYS A C 19
ATOM 32841 O O . LYS A 1 129 ? 1.409 -16.104 -6.514 1.00 0.00 107 LYS A O 19
ATOM 32860 N N . SER A 1 130 ? 1.716 -15.997 -4.280 1.00 0.00 108 SER A N 19
ATOM 32861 C CA . SER A 1 130 ? 3.099 -15.555 -4.330 1.00 0.00 108 SER A CA 19
ATOM 32862 C C . SER A 1 130 ? 3.934 -16.447 -5.244 1.00 0.00 108 SER A C 19
ATOM 32863 O O . SER A 1 130 ? 4.815 -15.979 -5.965 1.00 0.00 108 SER A O 19
ATOM 32871 N N . GLU A 1 131 ? 3.634 -17.738 -5.221 1.00 0.00 109 GLU A N 19
ATOM 32872 C CA . GLU A 1 131 ? 4.373 -18.720 -5.997 1.00 0.00 109 GLU A CA 19
ATOM 32873 C C . GLU A 1 131 ? 4.104 -18.619 -7.490 1.00 0.00 109 GLU A C 19
ATOM 32874 O O . GLU A 1 131 ? 4.703 -19.349 -8.277 1.00 0.00 109 GLU A O 19
ATOM 32886 N N . PHE A 1 132 ? 3.186 -17.767 -7.897 1.00 0.00 110 PHE A N 19
ATOM 32887 C CA . PHE A 1 132 ? 2.916 -17.619 -9.314 1.00 0.00 110 PHE A CA 19
ATOM 32888 C C . PHE A 1 132 ? 3.289 -16.240 -9.844 1.00 0.00 110 PHE A C 19
ATOM 32889 O O . PHE A 1 132 ? 3.201 -15.997 -11.043 1.00 0.00 110 PHE A O 19
ATOM 32906 N N . VAL A 1 133 ? 3.744 -15.350 -8.978 1.00 0.00 111 VAL A N 19
ATOM 32907 C CA . VAL A 1 133 ? 3.956 -13.963 -9.385 1.00 0.00 111 VAL A CA 19
ATOM 32908 C C . VAL A 1 133 ? 5.429 -13.571 -9.366 1.00 0.00 111 VAL A C 19
ATOM 32909 O O . VAL A 1 133 ? 6.286 -14.342 -8.922 1.00 0.00 111 VAL A O 19
ATOM 32922 N N . ARG A 1 134 ? 5.708 -12.372 -9.869 1.00 0.00 112 ARG A N 19
ATOM 32923 C CA . ARG A 1 134 ? 7.063 -11.842 -9.925 1.00 0.00 112 ARG A CA 19
ATOM 32924 C C . ARG A 1 134 ? 7.072 -10.321 -9.869 1.00 0.00 112 ARG A C 19
ATOM 32925 O O . ARG A 1 134 ? 6.302 -9.658 -10.561 1.00 0.00 112 ARG A O 19
ATOM 32946 N N . LYS A 1 135 ? 7.951 -9.785 -9.036 1.00 0.00 113 LYS A N 19
ATOM 32947 C CA . LYS A 1 135 ? 8.171 -8.351 -8.959 1.00 0.00 113 LYS A CA 19
ATOM 32948 C C . LYS A 1 135 ? 8.760 -7.813 -10.259 1.00 0.00 113 LYS A C 19
ATOM 32949 O O . LYS A 1 135 ? 9.805 -8.276 -10.721 1.00 0.00 113 LYS A O 19
ATOM 32968 N N . VAL A 1 136 ? 8.073 -6.850 -10.849 1.00 0.00 114 VAL A N 19
ATOM 32969 C CA . VAL A 1 136 ? 8.583 -6.149 -12.019 1.00 0.00 114 VAL A CA 19
ATOM 32970 C C . VAL A 1 136 ? 9.702 -5.199 -11.607 1.00 0.00 114 VAL A C 19
ATOM 32971 O O . VAL A 1 136 ? 10.797 -5.231 -12.165 1.00 0.00 114 VAL A O 19
ATOM 32984 N N . GLY A 1 137 ? 9.416 -4.364 -10.612 1.00 0.00 115 GLY A N 19
ATOM 32985 C CA . GLY A 1 137 ? 10.402 -3.418 -10.133 1.00 0.00 115 GLY A CA 19
ATOM 32986 C C . GLY A 1 137 ? 10.499 -2.192 -11.016 1.00 0.00 115 GLY A C 19
ATOM 32987 O O . GLY A 1 137 ? 11.592 -1.684 -11.273 1.00 0.00 115 GLY A O 19
ATOM 32991 N N . SER A 1 138 ? 9.360 -1.722 -11.497 1.00 0.00 116 SER A N 19
ATOM 32992 C CA . SER A 1 138 ? 9.324 -0.541 -12.341 1.00 0.00 116 SER A CA 19
ATOM 32993 C C . SER A 1 138 ? 8.202 0.391 -11.902 1.00 0.00 116 SER A C 19
ATOM 32994 O O . SER A 1 138 ? 8.504 1.424 -11.270 1.00 0.00 116 SER A O 19
ATOM 33004 N N . MET A 1 23 ? 9.922 29.477 22.815 1.00 0.00 1 MET A N 20
ATOM 33005 C CA . MET A 1 23 ? 8.571 29.236 22.260 1.00 0.00 1 MET A CA 20
ATOM 33006 C C . MET A 1 23 ? 8.632 28.491 20.934 1.00 0.00 1 MET A C 20
ATOM 33007 O O . MET A 1 23 ? 7.627 28.364 20.232 1.00 0.00 1 MET A O 20
ATOM 33021 N N . VAL A 1 24 ? 9.804 27.987 20.602 1.00 0.00 2 VAL A N 20
ATOM 33022 C CA . VAL A 1 24 ? 9.984 27.225 19.380 1.00 0.00 2 VAL A CA 20
ATOM 33023 C C . VAL A 1 24 ? 10.431 25.797 19.698 1.00 0.00 2 VAL A C 20
ATOM 33024 O O . VAL A 1 24 ? 11.538 25.565 20.187 1.00 0.00 2 VAL A O 20
ATOM 33037 N N . SER A 1 25 ? 9.551 24.845 19.441 1.00 0.00 3 SER A N 20
ATOM 33038 C CA . SER A 1 25 ? 9.838 23.452 19.727 1.00 0.00 3 SER A CA 20
ATOM 33039 C C . SER A 1 25 ? 10.795 22.870 18.692 1.00 0.00 3 SER A C 20
ATOM 33040 O O . SER A 1 25 ? 10.706 23.177 17.502 1.00 0.00 3 SER A O 20
ATOM 33048 N N . THR A 1 26 ? 11.695 22.021 19.153 1.00 0.00 4 THR A N 20
ATOM 33049 C CA . THR A 1 26 ? 12.730 21.458 18.306 1.00 0.00 4 THR A CA 20
ATOM 33050 C C . THR A 1 26 ? 12.347 20.070 17.811 1.00 0.00 4 THR A C 20
ATOM 33051 O O . THR A 1 26 ? 13.102 19.418 17.087 1.00 0.00 4 THR A O 20
ATOM 33062 N N . LEU A 1 27 ? 11.168 19.623 18.208 1.00 0.00 5 LEU A N 20
ATOM 33063 C CA . LEU A 1 27 ? 10.658 18.332 17.784 1.00 0.00 5 LEU A CA 20
ATOM 33064 C C . LEU A 1 27 ? 9.487 18.523 16.834 1.00 0.00 5 LEU A C 20
ATOM 33065 O O . LEU A 1 27 ? 8.868 19.589 16.817 1.00 0.00 5 LEU A O 20
ATOM 33081 N N . PRO A 1 28 ? 9.176 17.506 16.020 1.00 0.00 6 PRO A N 20
ATOM 33082 C CA . PRO A 1 28 ? 7.999 17.534 15.160 1.00 0.00 6 PRO A CA 20
ATOM 33083 C C . PRO A 1 28 ? 6.726 17.391 15.985 1.00 0.00 6 PRO A C 20
ATOM 33084 O O . PRO A 1 28 ? 6.766 16.890 17.114 1.00 0.00 6 PRO A O 20
ATOM 33095 N N . PRO A 1 29 ? 5.588 17.845 15.453 1.00 0.00 7 PRO A N 20
ATOM 33096 C CA . PRO A 1 29 ? 4.313 17.777 16.158 1.00 0.00 7 PRO A CA 20
ATOM 33097 C C . PRO A 1 29 ? 3.818 16.353 16.369 1.00 0.00 7 PRO A C 20
ATOM 33098 O O . PRO A 1 29 ? 4.486 15.371 16.040 1.00 0.00 7 PRO A O 20
ATOM 33109 N N . CYS A 1 30 ? 2.621 16.268 16.902 1.00 0.00 8 CYS A N 20
ATOM 33110 C CA . CYS A 1 30 ? 1.980 15.004 17.180 1.00 0.00 8 CYS A CA 20
ATOM 33111 C C . CYS A 1 30 ? 0.990 14.685 16.073 1.00 0.00 8 CYS A C 20
ATOM 33112 O O . CYS A 1 30 ? 0.094 15.472 15.808 1.00 0.00 8 CYS A O 20
ATOM 33119 N N . PRO A 1 31 ? 1.126 13.533 15.407 1.00 0.00 9 PRO A N 20
ATOM 33120 C CA . PRO A 1 31 ? 0.200 13.141 14.342 1.00 0.00 9 PRO A CA 20
ATOM 33121 C C . PRO A 1 31 ? -1.182 12.789 14.885 1.00 0.00 9 PRO A C 20
ATOM 33122 O O . PRO A 1 31 ? -2.054 12.316 14.155 1.00 0.00 9 PRO A O 20
ATOM 33133 N N . GLN A 1 32 ? -1.366 13.034 16.174 1.00 0.00 10 GLN A N 20
ATOM 33134 C CA . GLN A 1 32 ? -2.644 12.847 16.824 1.00 0.00 10 GLN A CA 20
ATOM 33135 C C . GLN A 1 32 ? -3.325 14.184 17.040 1.00 0.00 10 GLN A C 20
ATOM 33136 O O . GLN A 1 32 ? -4.466 14.376 16.630 1.00 0.00 10 GLN A O 20
ATOM 33150 N N . CYS A 1 33 ? -2.629 15.114 17.691 1.00 0.00 11 CYS A N 20
ATOM 33151 C CA . CYS A 1 33 ? -3.229 16.406 18.038 1.00 0.00 11 CYS A CA 20
ATOM 33152 C C . CYS A 1 33 ? -2.507 17.572 17.362 1.00 0.00 11 CYS A C 20
ATOM 33153 O O . CYS A 1 33 ? -3.113 18.621 17.136 1.00 0.00 11 CYS A O 20
ATOM 33160 N N . ASN A 1 34 ? -1.206 17.398 17.083 1.00 0.00 12 ASN A N 20
ATOM 33161 C CA . ASN A 1 34 ? -0.407 18.366 16.300 1.00 0.00 12 ASN A CA 20
ATOM 33162 C C . ASN A 1 34 ? -0.035 19.608 17.117 1.00 0.00 12 ASN A C 20
ATOM 33163 O O . ASN A 1 34 ? 0.996 20.225 16.870 1.00 0.00 12 ASN A O 20
ATOM 33174 N N . SER A 1 35 ? -0.893 19.928 18.080 1.00 0.00 13 SER A N 20
ATOM 33175 C CA . SER A 1 35 ? -0.768 21.108 18.947 1.00 0.00 13 SER A CA 20
ATOM 33176 C C . SER A 1 35 ? 0.691 21.500 19.239 1.00 0.00 13 SER A C 20
ATOM 33177 O O . SER A 1 35 ? 1.202 22.450 18.639 1.00 0.00 13 SER A O 20
ATOM 33185 N N . GLU A 1 36 ? 1.349 20.754 20.134 1.00 0.00 14 GLU A N 20
ATOM 33186 C CA . GLU A 1 36 ? 2.761 20.999 20.492 1.00 0.00 14 GLU A CA 20
ATOM 33187 C C . GLU A 1 36 ? 3.207 20.188 21.716 1.00 0.00 14 GLU A C 20
ATOM 33188 O O . GLU A 1 36 ? 4.385 20.204 22.072 1.00 0.00 14 GLU A O 20
ATOM 33200 N N . TYR A 1 37 ? 2.285 19.467 22.353 1.00 0.00 15 TYR A N 20
ATOM 33201 C CA . TYR A 1 37 ? 2.571 18.801 23.625 1.00 0.00 15 TYR A CA 20
ATOM 33202 C C . TYR A 1 37 ? 3.299 17.481 23.419 1.00 0.00 15 TYR A C 20
ATOM 33203 O O . TYR A 1 37 ? 2.994 16.479 24.058 1.00 0.00 15 TYR A O 20
ATOM 33221 N N . THR A 1 38 ? 4.257 17.490 22.518 1.00 0.00 16 THR A N 20
ATOM 33222 C CA . THR A 1 38 ? 5.086 16.337 22.269 1.00 0.00 16 THR A CA 20
ATOM 33223 C C . THR A 1 38 ? 6.504 16.594 22.788 1.00 0.00 16 THR A C 20
ATOM 33224 O O . THR A 1 38 ? 6.976 17.731 22.772 1.00 0.00 16 THR A O 20
ATOM 33235 N N . TYR A 1 39 ? 7.179 15.543 23.231 1.00 0.00 17 TYR A N 20
ATOM 33236 C CA . TYR A 1 39 ? 8.505 15.676 23.814 1.00 0.00 17 TYR A CA 20
ATOM 33237 C C . TYR A 1 39 ? 9.306 14.414 23.554 1.00 0.00 17 TYR A C 20
ATOM 33238 O O . TYR A 1 39 ? 8.776 13.434 23.030 1.00 0.00 17 TYR A O 20
ATOM 33256 N N . GLU A 1 40 ? 10.571 14.434 23.920 1.00 0.00 18 GLU A N 20
ATOM 33257 C CA . GLU A 1 40 ? 11.464 13.325 23.666 1.00 0.00 18 GLU A CA 20
ATOM 33258 C C . GLU A 1 40 ? 11.696 12.499 24.931 1.00 0.00 18 GLU A C 20
ATOM 33259 O O . GLU A 1 40 ? 12.247 12.984 25.923 1.00 0.00 18 GLU A O 20
ATOM 33271 N N . ASP A 1 41 ? 11.257 11.253 24.903 1.00 0.00 19 ASP A N 20
ATOM 33272 C CA . ASP A 1 41 ? 11.528 10.333 25.992 1.00 0.00 19 ASP A CA 20
ATOM 33273 C C . ASP A 1 41 ? 12.249 9.103 25.461 1.00 0.00 19 ASP A C 20
ATOM 33274 O O . ASP A 1 41 ? 11.624 8.094 25.145 1.00 0.00 19 ASP A O 20
ATOM 33283 N N . GLY A 1 42 ? 13.560 9.205 25.322 1.00 0.00 20 GLY A N 20
ATOM 33284 C CA . GLY A 1 42 ? 14.336 8.096 24.811 1.00 0.00 20 GLY A CA 20
ATOM 33285 C C . GLY A 1 42 ? 14.592 8.210 23.321 1.00 0.00 20 GLY A C 20
ATOM 33286 O O . GLY A 1 42 ? 15.069 9.238 22.842 1.00 0.00 20 GLY A O 20
ATOM 33290 N N . ALA A 1 43 ? 14.243 7.163 22.588 1.00 0.00 21 ALA A N 20
ATOM 33291 C CA . ALA A 1 43 ? 14.527 7.091 21.160 1.00 0.00 21 ALA A CA 20
ATOM 33292 C C . ALA A 1 43 ? 13.283 7.385 20.331 1.00 0.00 21 ALA A C 20
ATOM 33293 O O . ALA A 1 43 ? 13.231 7.084 19.137 1.00 0.00 21 ALA A O 20
ATOM 33300 N N . LEU A 1 44 ? 12.292 7.992 20.961 1.00 0.00 22 LEU A N 20
ATOM 33301 C CA . LEU A 1 44 ? 11.061 8.328 20.276 1.00 0.00 22 LEU A CA 20
ATOM 33302 C C . LEU A 1 44 ? 10.499 9.614 20.844 1.00 0.00 22 LEU A C 20
ATOM 33303 O O . LEU A 1 44 ? 11.157 10.285 21.632 1.00 0.00 22 LEU A O 20
ATOM 33319 N N . LEU A 1 45 ? 9.314 9.975 20.395 1.00 0.00 23 LEU A N 20
ATOM 33320 C CA . LEU A 1 45 ? 8.588 11.105 20.940 1.00 0.00 23 LEU A CA 20
ATOM 33321 C C . LEU A 1 45 ? 7.259 10.609 21.488 1.00 0.00 23 LEU A C 20
ATOM 33322 O O . LEU A 1 45 ? 6.593 9.798 20.854 1.00 0.00 23 LEU A O 20
ATOM 33338 N N . VAL A 1 46 ? 6.856 11.071 22.652 1.00 0.00 24 VAL A N 20
ATOM 33339 C CA . VAL A 1 46 ? 5.596 10.617 23.210 1.00 0.00 24 VAL A CA 20
ATOM 33340 C C . VAL A 1 46 ? 4.724 11.819 23.520 1.00 0.00 24 VAL A C 20
ATOM 33341 O O . VAL A 1 46 ? 5.226 12.876 23.905 1.00 0.00 24 VAL A O 20
ATOM 33354 N N . CYS A 1 47 ? 3.434 11.679 23.317 1.00 0.00 25 CYS A N 20
ATOM 33355 C CA . CYS A 1 47 ? 2.517 12.761 23.604 1.00 0.00 25 CYS A CA 20
ATOM 33356 C C . CYS A 1 47 ? 1.769 12.478 24.892 1.00 0.00 25 CYS A C 20
ATOM 33357 O O . CYS A 1 47 ? 0.849 11.656 24.919 1.00 0.00 25 CYS A O 20
ATOM 33364 N N . PRO A 1 48 ? 2.155 13.162 25.977 1.00 0.00 26 PRO A N 20
ATOM 33365 C CA . PRO A 1 48 ? 1.510 13.012 27.279 1.00 0.00 26 PRO A CA 20
ATOM 33366 C C . PRO A 1 48 ? 0.043 13.411 27.215 1.00 0.00 26 PRO A C 20
ATOM 33367 O O . PRO A 1 48 ? -0.772 12.988 28.037 1.00 0.00 26 PRO A O 20
ATOM 33378 N N . GLU A 1 49 ? -0.286 14.220 26.216 1.00 0.00 27 GLU A N 20
ATOM 33379 C CA . GLU A 1 49 ? -1.643 14.687 26.034 1.00 0.00 27 GLU A CA 20
ATOM 33380 C C . GLU A 1 49 ? -2.528 13.572 25.488 1.00 0.00 27 GLU A C 20
ATOM 33381 O O . GLU A 1 49 ? -3.503 13.188 26.135 1.00 0.00 27 GLU A O 20
ATOM 33393 N N . CYS A 1 50 ? -2.201 13.030 24.314 1.00 0.00 28 CYS 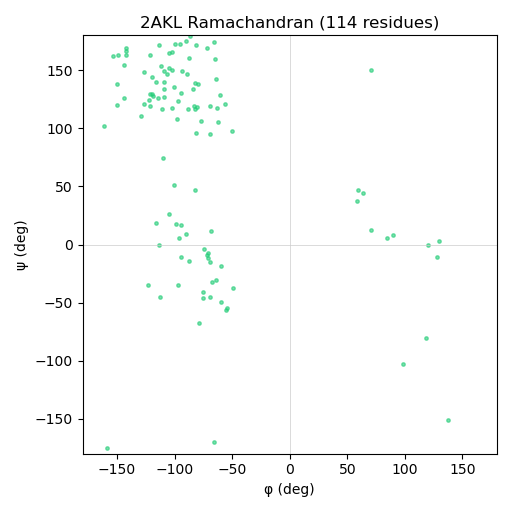A N 20
ATOM 33394 C CA . CYS A 1 50 ? -3.012 11.986 23.705 1.00 0.00 28 CYS A CA 20
ATOM 33395 C C . CYS A 1 50 ? -2.841 10.644 24.390 1.00 0.00 28 CYS A C 20
ATOM 33396 O O . CYS A 1 50 ? -3.595 9.714 24.097 1.00 0.00 28 CYS A O 20
ATOM 33403 N N . ALA A 1 51 ? -1.862 10.526 25.289 1.00 0.00 29 ALA A N 20
ATOM 33404 C CA . ALA A 1 51 ? -1.489 9.230 25.838 1.00 0.00 29 ALA A CA 20
ATOM 33405 C C . ALA A 1 51 ? -1.135 8.258 24.716 1.00 0.00 29 ALA A C 20
ATOM 33406 O O . ALA A 1 51 ? -1.553 7.100 24.717 1.00 0.00 29 ALA A O 20
ATOM 33413 N N . HIS A 1 52 ? -0.356 8.743 23.759 1.00 0.00 30 HIS A N 20
ATOM 33414 C CA . HIS A 1 52 ? 0.049 7.940 22.612 1.00 0.00 30 HIS A CA 20
ATOM 33415 C C . HIS A 1 52 ? 1.461 8.296 22.177 1.00 0.00 30 HIS A C 20
ATOM 33416 O O . HIS A 1 52 ? 1.756 9.456 21.877 1.00 0.00 30 HIS A O 20
ATOM 33431 N N . GLU A 1 53 ? 2.327 7.295 22.154 1.00 0.00 31 GLU A N 20
ATOM 33432 C CA . GLU A 1 53 ? 3.717 7.482 21.771 1.00 0.00 31 GLU A CA 20
ATOM 33433 C C . GLU A 1 53 ? 3.876 7.245 20.274 1.00 0.00 31 GLU A C 20
ATOM 33434 O O . GLU A 1 53 ? 3.049 6.568 19.660 1.00 0.00 31 GLU A O 20
ATOM 33446 N N . TRP A 1 54 ? 4.932 7.794 19.690 1.00 0.00 32 TRP A N 20
ATOM 33447 C CA . TRP A 1 54 ? 5.186 7.628 18.266 1.00 0.00 32 TRP A CA 20
ATOM 33448 C C . TRP A 1 54 ? 6.658 7.872 17.973 1.00 0.00 32 TRP A C 20
ATOM 33449 O O . TRP A 1 54 ? 7.370 8.420 18.796 1.00 0.00 32 TRP A O 20
ATOM 33470 N N . SER A 1 55 ? 7.122 7.441 16.826 1.00 0.00 33 SER A N 20
ATOM 33471 C CA . SER A 1 55 ? 8.502 7.680 16.451 1.00 0.00 33 SER A CA 20
ATOM 33472 C C . SER A 1 55 ? 8.554 8.371 15.095 1.00 0.00 33 SER A C 20
ATOM 33473 O O . SER A 1 55 ? 8.006 7.870 14.119 1.00 0.00 33 SER A O 20
ATOM 33481 N N . PRO A 1 56 ? 9.217 9.536 15.019 1.00 0.00 34 PRO A N 20
ATOM 33482 C CA . PRO A 1 56 ? 9.227 10.376 13.813 1.00 0.00 34 PRO A CA 20
ATOM 33483 C C . PRO A 1 56 ? 9.752 9.645 12.581 1.00 0.00 34 PRO A C 20
ATOM 33484 O O . PRO A 1 56 ? 9.335 9.921 11.458 1.00 0.00 34 PRO A O 20
ATOM 33495 N N . ASN A 1 57 ? 10.661 8.710 12.801 1.00 0.00 35 ASN A N 20
ATOM 33496 C CA . ASN A 1 57 ? 11.279 7.973 11.707 1.00 0.00 35 ASN A CA 20
ATOM 33497 C C . ASN A 1 57 ? 10.855 6.508 11.706 1.00 0.00 35 ASN A C 20
ATOM 33498 O O . ASN A 1 57 ? 10.785 5.871 10.657 1.00 0.00 35 ASN A O 20
ATOM 33509 N N . GLU A 1 58 ? 10.568 5.980 12.884 1.00 0.00 36 GLU A N 20
ATOM 33510 C CA . GLU A 1 58 ? 10.277 4.560 13.038 1.00 0.00 36 GLU A CA 20
ATOM 33511 C C . GLU A 1 58 ? 8.778 4.273 12.877 1.00 0.00 36 GLU A C 20
ATOM 33512 O O . GLU A 1 58 ? 8.351 3.117 12.875 1.00 0.00 36 GLU A O 20
ATOM 33524 N N . ALA A 1 59 ? 7.982 5.329 12.725 1.00 0.00 37 ALA A N 20
ATOM 33525 C CA . ALA A 1 59 ? 6.542 5.176 12.526 1.00 0.00 37 ALA A CA 20
ATOM 33526 C C . ALA A 1 59 ? 6.241 4.524 11.183 1.00 0.00 37 ALA A C 20
ATOM 33527 O O . ALA A 1 59 ? 5.273 3.778 11.051 1.00 0.00 37 ALA A O 20
ATOM 33534 N N . ALA A 1 60 ? 7.083 4.805 10.193 1.00 0.00 38 ALA A N 20
ATOM 33535 C CA . ALA A 1 60 ? 6.902 4.261 8.854 1.00 0.00 38 ALA A CA 20
ATOM 33536 C C . ALA A 1 60 ? 6.955 2.739 8.877 1.00 0.00 38 ALA A C 20
ATOM 33537 O O . ALA A 1 60 ? 6.062 2.074 8.348 1.00 0.00 38 ALA A O 20
ATOM 33544 N N . THR A 1 61 ? 8.009 2.204 9.494 1.00 0.00 39 THR A N 20
ATOM 33545 C CA . THR A 1 61 ? 8.189 0.767 9.656 1.00 0.00 39 THR A CA 20
ATOM 33546 C C . THR A 1 61 ? 8.494 0.092 8.316 1.00 0.00 39 THR A C 20
ATOM 33547 O O . THR A 1 61 ? 9.635 -0.284 8.045 1.00 0.00 39 THR A O 20
ATOM 33558 N N . ALA A 1 62 ? 7.478 -0.034 7.476 1.00 0.00 40 ALA A N 20
ATOM 33559 C CA . ALA A 1 62 ? 7.626 -0.656 6.171 1.00 0.00 40 ALA A CA 20
ATOM 33560 C C . ALA A 1 62 ? 6.529 -0.176 5.232 1.00 0.00 40 ALA A C 20
ATOM 33561 O O . ALA A 1 62 ? 5.349 -0.451 5.451 1.00 0.00 40 ALA A O 20
ATOM 33568 N N . SER A 1 63 ? 6.916 0.562 4.204 1.00 0.00 41 SER A N 20
ATOM 33569 C CA . SER A 1 63 ? 5.965 1.039 3.216 1.00 0.00 41 SER A CA 20
ATOM 33570 C C . SER A 1 63 ? 5.690 -0.044 2.185 1.00 0.00 41 SER A C 20
ATOM 33571 O O . SER A 1 63 ? 6.391 -0.163 1.177 1.00 0.00 41 SER A O 20
ATOM 33579 N N . ASP A 1 64 ? 4.686 -0.851 2.471 1.00 0.00 42 ASP A N 20
ATOM 33580 C CA . ASP A 1 64 ? 4.301 -1.949 1.607 1.00 0.00 42 ASP A CA 20
ATOM 33581 C C . ASP A 1 64 ? 3.688 -1.422 0.319 1.00 0.00 42 ASP A C 20
ATOM 33582 O O . ASP A 1 64 ? 3.090 -0.347 0.298 1.00 0.00 42 ASP A O 20
ATOM 33591 N N . ASP A 1 65 ? 3.845 -2.179 -0.749 1.00 0.00 43 ASP A N 20
ATOM 33592 C CA . ASP A 1 65 ? 3.324 -1.778 -2.044 1.00 0.00 43 ASP A CA 20
ATOM 33593 C C . ASP A 1 65 ? 2.310 -2.787 -2.544 1.00 0.00 43 ASP A C 20
ATOM 33594 O O . ASP A 1 65 ? 2.632 -3.696 -3.311 1.00 0.00 43 ASP A O 20
ATOM 33603 N N . GLY A 1 66 ? 1.101 -2.649 -2.046 1.00 0.00 44 GLY A N 20
ATOM 33604 C CA . GLY A 1 66 ? -0.014 -3.402 -2.566 1.00 0.00 44 GLY A CA 20
ATOM 33605 C C . GLY A 1 66 ? -0.849 -2.542 -3.484 1.00 0.00 44 GLY A C 20
ATOM 33606 O O . GLY A 1 66 ? -2.079 -2.557 -3.423 1.00 0.00 44 GLY A O 20
ATOM 33610 N N . LYS A 1 67 ? -0.172 -1.760 -4.314 1.00 0.00 45 LYS A N 20
ATOM 33611 C CA . LYS A 1 67 ? -0.845 -0.866 -5.243 1.00 0.00 45 LYS A CA 20
ATOM 33612 C C . LYS A 1 67 ? -0.800 -1.419 -6.662 1.00 0.00 45 LYS A C 20
ATOM 33613 O O . LYS A 1 67 ? -1.607 -1.038 -7.512 1.00 0.00 45 LYS A O 20
ATOM 33632 N N . VAL A 1 68 ? 0.137 -2.323 -6.908 1.00 0.00 46 VAL A N 20
ATOM 33633 C CA . VAL A 1 68 ? 0.291 -2.935 -8.215 1.00 0.00 46 VAL A CA 20
ATOM 33634 C C . VAL A 1 68 ? 0.754 -4.389 -8.079 1.00 0.00 46 VAL A C 20
ATOM 33635 O O . VAL A 1 68 ? 1.590 -4.706 -7.231 1.00 0.00 46 VAL A O 20
ATOM 33648 N N . ILE A 1 69 ? 0.199 -5.267 -8.912 1.00 0.00 47 ILE A N 20
ATOM 33649 C CA . ILE A 1 69 ? 0.455 -6.703 -8.799 1.00 0.00 47 ILE A CA 20
ATOM 33650 C C . ILE A 1 69 ? 1.813 -7.052 -9.406 1.00 0.00 47 ILE A C 20
ATOM 33651 O O . ILE A 1 69 ? 2.044 -6.840 -10.593 1.00 0.00 47 ILE A O 20
ATOM 33667 N N . LYS A 1 70 ? 2.714 -7.548 -8.575 1.00 0.00 48 LYS A N 20
ATOM 33668 C CA . LYS A 1 70 ? 4.022 -8.001 -9.030 1.00 0.00 48 LYS A CA 20
ATOM 33669 C C . LYS A 1 70 ? 4.057 -9.519 -9.176 1.00 0.00 48 LYS A C 20
ATOM 33670 O O . LYS A 1 70 ? 3.364 -10.235 -8.457 1.00 0.00 48 LYS A O 20
ATOM 33689 N N . ASP A 1 71 ? 4.878 -9.994 -10.105 1.00 0.00 49 ASP A N 20
ATOM 33690 C CA . ASP A 1 71 ? 4.966 -11.417 -10.415 1.00 0.00 49 ASP A CA 20
ATOM 33691 C C . ASP A 1 71 ? 6.031 -12.086 -9.555 1.00 0.00 49 ASP A C 20
ATOM 33692 O O . ASP A 1 71 ? 6.757 -11.418 -8.819 1.00 0.00 49 ASP A O 20
ATOM 33701 N N . SER A 1 72 ? 6.161 -13.402 -9.694 1.00 0.00 50 SER A N 20
ATOM 33702 C CA . SER A 1 72 ? 7.124 -14.160 -8.902 1.00 0.00 50 SER A CA 20
ATOM 33703 C C . SER A 1 72 ? 8.541 -13.973 -9.447 1.00 0.00 50 SER A C 20
ATOM 33704 O O . SER A 1 72 ? 9.527 -14.393 -8.843 1.00 0.00 50 SER A O 20
ATOM 33712 N N . VAL A 1 73 ? 8.617 -13.325 -10.589 1.00 0.00 51 VAL A N 20
ATOM 33713 C CA . VAL A 1 73 ? 9.885 -13.055 -11.239 1.00 0.00 51 VAL A CA 20
ATOM 33714 C C . VAL A 1 73 ? 10.337 -11.634 -10.890 1.00 0.00 51 VAL A C 20
ATOM 33715 O O . VAL A 1 73 ? 11.429 -11.190 -11.239 1.00 0.00 51 VAL A O 20
ATOM 33728 N N . GLY A 1 74 ? 9.490 -10.948 -10.135 1.00 0.00 52 GLY A N 20
ATOM 33729 C CA . GLY A 1 74 ? 9.854 -9.658 -9.590 1.00 0.00 52 GLY A CA 20
ATOM 33730 C C . GLY A 1 74 ? 9.548 -8.496 -10.506 1.00 0.00 52 GLY A C 20
ATOM 33731 O O . GLY A 1 74 ? 9.880 -7.355 -10.180 1.00 0.00 52 GLY A O 20
ATOM 33735 N N . ASN A 1 75 ? 8.922 -8.758 -11.646 1.00 0.00 53 ASN A N 20
ATOM 33736 C CA . ASN A 1 75 ? 8.560 -7.668 -12.544 1.00 0.00 53 ASN A CA 20
ATOM 33737 C C . ASN A 1 75 ? 7.148 -7.182 -12.269 1.00 0.00 53 ASN A C 20
ATOM 33738 O O . ASN A 1 75 ? 6.320 -7.914 -11.730 1.00 0.00 53 ASN A O 20
ATOM 33749 N N . VAL A 1 76 ? 6.905 -5.930 -12.620 1.00 0.00 54 VAL A N 20
ATOM 33750 C CA . VAL A 1 76 ? 5.658 -5.268 -12.266 1.00 0.00 54 VAL A CA 20
ATOM 33751 C C . VAL A 1 76 ? 4.647 -5.277 -13.404 1.00 0.00 54 VAL A C 20
ATOM 33752 O O . VAL A 1 76 ? 4.818 -4.614 -14.431 1.00 0.00 54 VAL A O 20
ATOM 33765 N N . LEU A 1 77 ? 3.611 -6.058 -13.193 1.00 0.00 55 LEU A N 20
ATOM 33766 C CA . LEU A 1 77 ? 2.485 -6.127 -14.108 1.00 0.00 55 LEU A CA 20
ATOM 33767 C C . LEU A 1 77 ? 1.814 -4.780 -14.301 1.00 0.00 55 LEU A C 20
ATOM 33768 O O . LEU A 1 77 ? 1.736 -3.954 -13.390 1.00 0.00 55 LEU A O 20
ATOM 33784 N N . GLN A 1 78 ? 1.337 -4.578 -15.509 1.00 0.00 56 GLN A N 20
ATOM 33785 C CA . GLN A 1 78 ? 0.585 -3.395 -15.864 1.00 0.00 56 GLN A CA 20
ATOM 33786 C C . GLN A 1 78 ? -0.780 -3.843 -16.341 1.00 0.00 56 GLN A C 20
ATOM 33787 O O . GLN A 1 78 ? -0.909 -4.939 -16.889 1.00 0.00 56 GLN A O 20
ATOM 33801 N N . ASP A 1 79 ? -1.804 -3.038 -16.130 1.00 0.00 57 ASP A N 20
ATOM 33802 C CA . ASP A 1 79 ? -3.125 -3.371 -16.610 1.00 0.00 57 ASP A CA 20
ATOM 33803 C C . ASP A 1 79 ? -3.119 -3.417 -18.129 1.00 0.00 57 ASP A C 20
ATOM 33804 O O . ASP A 1 79 ? -2.689 -2.467 -18.788 1.00 0.00 57 ASP A O 20
ATOM 33813 N N . GLY A 1 80 ? -3.576 -4.525 -18.675 1.00 0.00 58 GLY A N 20
ATOM 33814 C CA . GLY A 1 80 ? -3.574 -4.699 -20.111 1.00 0.00 58 GLY A CA 20
ATOM 33815 C C . GLY A 1 80 ? -2.281 -5.302 -20.629 1.00 0.00 58 GLY A C 20
ATOM 33816 O O . GLY A 1 80 ? -2.111 -5.463 -21.837 1.00 0.00 58 GLY A O 20
ATOM 33820 N N . ASP A 1 81 ? -1.361 -5.623 -19.725 1.00 0.00 59 ASP A N 20
ATOM 33821 C CA . ASP A 1 81 ? -0.106 -6.251 -20.124 1.00 0.00 59 ASP A CA 20
ATOM 33822 C C . ASP A 1 81 ? -0.298 -7.745 -20.319 1.00 0.00 59 ASP A C 20
ATOM 33823 O O . ASP A 1 81 ? -1.355 -8.293 -20.005 1.00 0.00 59 ASP A O 20
ATOM 33832 N N . THR A 1 82 ? 0.736 -8.397 -20.806 1.00 0.00 60 THR A N 20
ATOM 33833 C CA . THR A 1 82 ? 0.692 -9.817 -21.067 1.00 0.00 60 THR A CA 20
ATOM 33834 C C . THR A 1 82 ? 1.403 -10.563 -19.948 1.00 0.00 60 THR A C 20
ATOM 33835 O O . THR A 1 82 ? 2.430 -10.102 -19.461 1.00 0.00 60 THR A O 20
ATOM 33846 N N . ILE A 1 83 ? 0.855 -11.696 -19.523 1.00 0.00 61 ILE A N 20
ATOM 33847 C CA . ILE A 1 83 ? 1.468 -12.471 -18.453 1.00 0.00 61 ILE A CA 20
ATOM 33848 C C . ILE A 1 83 ? 1.725 -13.899 -18.911 1.00 0.00 61 ILE A C 20
ATOM 33849 O O . ILE A 1 83 ? 1.227 -14.329 -19.950 1.00 0.00 61 ILE A O 20
ATOM 33865 N N . THR A 1 84 ? 2.535 -14.612 -18.157 1.00 0.00 62 THR A N 20
ATOM 33866 C CA . THR A 1 84 ? 2.796 -16.013 -18.408 1.00 0.00 62 THR A CA 20
ATOM 33867 C C . THR A 1 84 ? 3.119 -16.738 -17.102 1.00 0.00 62 THR A C 20
ATOM 33868 O O . THR A 1 84 ? 4.101 -16.420 -16.435 1.00 0.00 62 THR A O 20
ATOM 33879 N N . VAL A 1 85 ? 2.257 -17.676 -16.725 1.00 0.00 63 VAL A N 20
ATOM 33880 C CA . VAL A 1 85 ? 2.471 -18.505 -15.555 1.00 0.00 63 VAL A CA 20
ATOM 33881 C C . VAL A 1 85 ? 3.793 -19.255 -15.697 1.00 0.00 63 VAL A C 20
ATOM 33882 O O . VAL A 1 85 ? 4.089 -19.823 -16.749 1.00 0.00 63 VAL A O 20
ATOM 33895 N N . ILE A 1 86 ? 4.622 -19.192 -14.678 1.00 0.00 64 ILE A N 20
ATOM 33896 C CA . ILE A 1 86 ? 5.885 -19.901 -14.710 1.00 0.00 64 ILE A CA 20
ATOM 33897 C C . ILE A 1 86 ? 5.834 -21.166 -13.870 1.00 0.00 64 ILE A C 20
ATOM 33898 O O . ILE A 1 86 ? 6.878 -21.736 -13.546 1.00 0.00 64 ILE A O 20
ATOM 33914 N N . LYS A 1 87 ? 4.638 -21.643 -13.538 1.00 0.00 65 LYS A N 20
ATOM 33915 C CA . LYS A 1 87 ? 4.488 -22.820 -12.701 1.00 0.00 65 LYS A CA 20
ATOM 33916 C C . LYS A 1 87 ? 3.440 -23.742 -13.320 1.00 0.00 65 LYS A C 20
ATOM 33917 O O . LYS A 1 87 ? 2.679 -23.325 -14.195 1.00 0.00 65 LYS A O 20
ATOM 33936 N N . ASP A 1 88 ? 3.443 -25.001 -12.919 1.00 0.00 66 ASP A N 20
ATOM 33937 C CA . ASP A 1 88 ? 2.342 -25.893 -13.267 1.00 0.00 66 ASP A CA 20
ATOM 33938 C C . ASP A 1 88 ? 1.198 -25.771 -12.267 1.00 0.00 66 ASP A C 20
ATOM 33939 O O . ASP A 1 88 ? 1.315 -26.134 -11.095 1.00 0.00 66 ASP A O 20
ATOM 33948 N N . LEU A 1 89 ? 0.098 -25.219 -12.745 1.00 0.00 67 LEU A N 20
ATOM 33949 C CA . LEU A 1 89 ? -1.120 -25.083 -11.962 1.00 0.00 67 LEU A CA 20
ATOM 33950 C C . LEU A 1 89 ? -2.269 -25.741 -12.709 1.00 0.00 67 LEU A C 20
ATOM 33951 O O . LEU A 1 89 ? -2.422 -25.549 -13.897 1.00 0.00 67 LEU A O 20
ATOM 33967 N N . LYS A 1 90 ? -3.063 -26.526 -12.032 1.00 0.00 68 LYS A N 20
ATOM 33968 C CA . LYS A 1 90 ? -4.235 -27.115 -12.659 1.00 0.00 68 LYS A CA 20
ATOM 33969 C C . LYS A 1 90 ? -5.423 -26.176 -12.524 1.00 0.00 68 LYS A C 20
ATOM 33970 O O . LYS A 1 90 ? -5.341 -25.160 -11.832 1.00 0.00 68 LYS A O 20
ATOM 33989 N N . VAL A 1 91 ? -6.530 -26.514 -13.168 1.00 0.00 69 VAL A N 20
ATOM 33990 C CA . VAL A 1 91 ? -7.747 -25.724 -13.065 1.00 0.00 69 VAL A CA 20
ATOM 33991 C C . VAL A 1 91 ? -8.882 -26.671 -12.708 1.00 0.00 69 VAL A C 20
ATOM 33992 O O . VAL A 1 91 ? -9.167 -27.602 -13.458 1.00 0.00 69 VAL A O 20
ATOM 34005 N N . LYS A 1 92 ? -9.536 -26.450 -11.580 1.00 0.00 70 LYS A N 20
ATOM 34006 C CA . LYS A 1 92 ? -10.496 -27.424 -11.082 1.00 0.00 70 LYS A CA 20
ATOM 34007 C C . LYS A 1 92 ? -11.914 -27.102 -11.551 1.00 0.00 70 LYS A C 20
ATOM 34008 O O . LYS A 1 92 ? -12.855 -27.849 -11.275 1.00 0.00 70 LYS A O 20
ATOM 34027 N N . GLY A 1 93 ? -12.055 -25.994 -12.262 1.00 0.00 71 GLY A N 20
ATOM 34028 C CA . GLY A 1 93 ? -13.344 -25.612 -12.809 1.00 0.00 71 GLY A CA 20
ATOM 34029 C C . GLY A 1 93 ? -13.271 -25.465 -14.311 1.00 0.00 71 GLY A C 20
ATOM 34030 O O . GLY A 1 93 ? -14.023 -24.706 -14.918 1.00 0.00 71 GLY A O 20
ATOM 34034 N N . SER A 1 94 ? -12.332 -26.184 -14.903 1.00 0.00 72 SER A N 20
ATOM 34035 C CA . SER A 1 94 ? -12.102 -26.110 -16.326 1.00 0.00 72 SER A CA 20
ATOM 34036 C C . SER A 1 94 ? -11.662 -27.471 -16.837 1.00 0.00 72 SER A C 20
ATOM 34037 O O . SER A 1 94 ? -11.589 -28.432 -16.071 1.00 0.00 72 SER A O 20
ATOM 34045 N N . SER A 1 95 ? -11.367 -27.552 -18.119 1.00 0.00 73 SER A N 20
ATOM 34046 C CA . SER A 1 95 ? -10.656 -28.696 -18.654 1.00 0.00 73 SER A CA 20
ATOM 34047 C C . SER A 1 95 ? -9.186 -28.331 -18.846 1.00 0.00 73 SER A C 20
ATOM 34048 O O . SER A 1 95 ? -8.333 -29.194 -19.052 1.00 0.00 73 SER A O 20
ATOM 34056 N N . LEU A 1 96 ? -8.906 -27.037 -18.744 1.00 0.00 74 LEU A N 20
ATOM 34057 C CA . LEU A 1 96 ? -7.572 -26.523 -18.979 1.00 0.00 74 LEU A CA 20
ATOM 34058 C C . LEU A 1 96 ? -6.668 -26.738 -17.783 1.00 0.00 74 LEU A C 20
ATOM 34059 O O . LEU A 1 96 ? -7.108 -26.701 -16.643 1.00 0.00 74 LEU A O 20
ATOM 34075 N N . VAL A 1 97 ? -5.423 -27.047 -18.074 1.00 0.00 75 VAL A N 20
ATOM 34076 C CA . VAL A 1 97 ? -4.365 -27.038 -17.087 1.00 0.00 75 VAL A CA 20
ATOM 34077 C C . VAL A 1 97 ? -3.417 -25.876 -17.372 1.00 0.00 75 VAL A C 20
ATOM 34078 O O . VAL A 1 97 ? -2.923 -25.722 -18.493 1.00 0.00 75 VAL A O 20
ATOM 34091 N N . VAL A 1 98 ? -3.191 -25.057 -16.361 1.00 0.00 76 VAL A N 20
ATOM 34092 C CA . VAL A 1 98 ? -2.310 -23.903 -16.463 1.00 0.00 76 VAL A CA 20
ATOM 34093 C C . VAL A 1 98 ? -0.844 -24.343 -16.392 1.00 0.00 76 VAL A C 20
ATOM 34094 O O . VAL A 1 98 ? -0.329 -24.686 -15.336 1.00 0.00 76 VAL A O 20
ATOM 34107 N N . LYS A 1 99 ? -0.184 -24.335 -17.528 1.00 0.00 77 LYS A N 20
ATOM 34108 C CA . LYS A 1 99 ? 1.178 -24.843 -17.613 1.00 0.00 77 LYS A CA 20
ATOM 34109 C C . LYS A 1 99 ? 2.186 -23.712 -17.749 1.00 0.00 77 LYS A C 20
ATOM 34110 O O . LYS A 1 99 ? 1.862 -22.656 -18.290 1.00 0.00 77 LYS A O 20
ATOM 34129 N N . VAL A 1 100 ? 3.395 -23.946 -17.240 1.00 0.00 78 VAL A N 20
ATOM 34130 C CA . VAL A 1 100 ? 4.473 -22.954 -17.289 1.00 0.00 78 VAL A CA 20
ATOM 34131 C C . VAL A 1 100 ? 4.676 -22.447 -18.733 1.00 0.00 78 VAL A C 20
ATOM 34132 O O . VAL A 1 100 ? 5.329 -23.086 -19.559 1.00 0.00 78 VAL A O 20
ATOM 34145 N N . GLY A 1 101 ? 4.056 -21.313 -19.032 1.00 0.00 79 GLY A N 20
ATOM 34146 C CA . GLY A 1 101 ? 4.135 -20.725 -20.362 1.00 0.00 79 GLY A CA 20
ATOM 34147 C C . GLY A 1 101 ? 2.753 -20.321 -20.871 1.00 0.00 79 GLY A C 20
ATOM 34148 O O . GLY A 1 101 ? 2.591 -19.904 -22.019 1.00 0.00 79 GLY A O 20
ATOM 34152 N N . THR A 1 102 ? 1.761 -20.491 -20.000 1.00 0.00 80 THR A N 20
ATOM 34153 C CA . THR A 1 102 ? 0.393 -20.083 -20.293 1.00 0.00 80 THR A CA 20
ATOM 34154 C C . THR A 1 102 ? 0.313 -18.569 -20.497 1.00 0.00 80 THR A C 20
ATOM 34155 O O . THR A 1 102 ? 0.349 -17.795 -19.552 1.00 0.00 80 THR A O 20
ATOM 34166 N N . LYS A 1 103 ? 0.177 -18.157 -21.740 1.00 0.00 81 LYS A N 20
ATOM 34167 C CA . LYS A 1 103 ? 0.180 -16.737 -22.040 1.00 0.00 81 LYS A CA 20
ATOM 34168 C C . LYS A 1 103 ? -1.223 -16.159 -22.015 1.00 0.00 81 LYS A C 20
ATOM 34169 O O . LYS A 1 103 ? -2.103 -16.596 -22.758 1.00 0.00 81 LYS A O 20
ATOM 34188 N N . VAL A 1 104 ? -1.424 -15.183 -21.143 1.00 0.00 82 VAL A N 20
ATOM 34189 C CA . VAL A 1 104 ? -2.672 -14.444 -21.085 1.00 0.00 82 VAL A CA 20
ATOM 34190 C C . VAL A 1 104 ? -2.385 -12.946 -21.100 1.00 0.00 82 VAL A C 20
ATOM 34191 O O . VAL A 1 104 ? -1.726 -12.418 -20.206 1.00 0.00 82 VAL A O 20
ATOM 34204 N N . LYS A 1 105 ? -2.847 -12.281 -22.139 1.00 0.00 83 LYS A N 20
ATOM 34205 C CA . LYS A 1 105 ? -2.559 -10.873 -22.327 1.00 0.00 83 LYS A CA 20
ATOM 34206 C C . LYS A 1 105 ? -3.734 -9.994 -21.960 1.00 0.00 83 LYS A C 20
ATOM 34207 O O . LYS A 1 105 ? -4.876 -10.450 -21.914 1.00 0.00 83 LYS A O 20
ATOM 34226 N N . ASN A 1 106 ? -3.427 -8.725 -21.697 1.00 0.00 84 ASN A N 20
ATOM 34227 C CA . ASN A 1 106 ? -4.424 -7.718 -21.389 1.00 0.00 84 ASN A CA 20
ATOM 34228 C C . ASN A 1 106 ? -5.132 -8.020 -20.083 1.00 0.00 84 ASN A C 20
ATOM 34229 O O . ASN A 1 106 ? -6.361 -7.968 -20.011 1.00 0.00 84 ASN A O 20
ATOM 34240 N N . ILE A 1 107 ? -4.364 -8.318 -19.032 1.00 0.00 85 ILE A N 20
ATOM 34241 C CA . ILE A 1 107 ? -4.910 -8.562 -17.701 1.00 0.00 85 ILE A CA 20
ATOM 34242 C C . ILE A 1 107 ? -5.515 -7.314 -17.049 1.00 0.00 85 ILE A C 20
ATOM 34243 O O . ILE A 1 107 ? -5.522 -6.219 -17.615 1.00 0.00 85 ILE A O 20
ATOM 34259 N N . ARG A 1 108 ? -5.995 -7.516 -15.831 1.00 0.00 86 ARG A N 20
ATOM 34260 C CA . ARG A 1 108 ? -6.576 -6.471 -14.999 1.00 0.00 86 ARG A CA 20
ATOM 34261 C C . ARG A 1 108 ? -6.048 -6.631 -13.578 1.00 0.00 86 ARG A C 20
ATOM 34262 O O . ARG A 1 108 ? -6.170 -7.706 -12.993 1.00 0.00 86 ARG A O 20
ATOM 34283 N N . LEU A 1 109 ? -5.445 -5.590 -13.019 1.00 0.00 87 LEU A N 20
ATOM 34284 C CA . LEU A 1 109 ? -4.859 -5.688 -11.691 1.00 0.00 87 LEU A CA 20
ATOM 34285 C C . LEU A 1 109 ? -5.944 -5.562 -10.630 1.00 0.00 87 LEU A C 20
ATOM 34286 O O . LEU A 1 109 ? -6.711 -4.599 -10.632 1.00 0.00 87 LEU A O 20
ATOM 34302 N N . VAL A 1 110 ? -6.024 -6.537 -9.738 1.00 0.00 88 VAL A N 20
ATOM 34303 C CA . VAL A 1 110 ? -7.064 -6.539 -8.715 1.00 0.00 88 VAL A CA 20
ATOM 34304 C C . VAL A 1 110 ? -6.494 -6.172 -7.354 1.00 0.00 88 VAL A C 20
ATOM 34305 O O . VAL A 1 110 ? -5.570 -6.822 -6.867 1.00 0.00 88 VAL A O 20
ATOM 34318 N N . ASP A 1 111 ? -7.036 -5.105 -6.766 1.00 0.00 89 ASP A N 20
ATOM 34319 C CA . ASP A 1 111 ? -6.665 -4.657 -5.415 1.00 0.00 89 ASP A CA 20
ATOM 34320 C C . ASP A 1 111 ? -5.253 -4.095 -5.380 1.00 0.00 89 ASP A C 20
ATOM 34321 O O . ASP A 1 111 ? -4.784 -3.637 -4.339 1.00 0.00 89 ASP A O 20
ATOM 34330 N N . GLY A 1 112 ? -4.597 -4.112 -6.529 1.00 0.00 90 GLY A N 20
ATOM 34331 C CA . GLY A 1 112 ? -3.174 -3.827 -6.599 1.00 0.00 90 GLY A CA 20
ATOM 34332 C C . GLY A 1 112 ? -2.331 -4.763 -5.738 1.00 0.00 90 GLY A C 20
ATOM 34333 O O . GLY A 1 112 ? -1.112 -4.636 -5.688 1.00 0.00 90 GLY A O 20
ATOM 34337 N N . ASP A 1 113 ? -2.976 -5.707 -5.067 1.00 0.00 91 ASP A N 20
ATOM 34338 C CA . ASP A 1 113 ? -2.293 -6.556 -4.107 1.00 0.00 91 ASP A CA 20
ATOM 34339 C C . ASP A 1 113 ? -2.031 -7.969 -4.649 1.00 0.00 91 ASP A C 20
ATOM 34340 O O . ASP A 1 113 ? -1.081 -8.202 -5.394 1.00 0.00 91 ASP A O 20
ATOM 34349 N N . HIS A 1 114 ? -2.902 -8.898 -4.275 1.00 0.00 92 HIS A N 20
ATOM 34350 C CA . HIS A 1 114 ? -2.654 -10.326 -4.443 1.00 0.00 92 HIS A CA 20
ATOM 34351 C C . HIS A 1 114 ? -3.534 -10.970 -5.518 1.00 0.00 92 HIS A C 20
ATOM 34352 O O . HIS A 1 114 ? -4.139 -12.009 -5.254 1.00 0.00 92 HIS A O 20
ATOM 34367 N N . ASP A 1 115 ? -3.546 -10.432 -6.743 1.00 0.00 93 ASP A N 20
ATOM 34368 C CA . ASP A 1 115 ? -4.604 -10.827 -7.684 1.00 0.00 93 ASP A CA 20
ATOM 34369 C C . ASP A 1 115 ? -4.423 -10.279 -9.083 1.00 0.00 93 ASP A C 20
ATOM 34370 O O . ASP A 1 115 ? -4.009 -9.145 -9.285 1.00 0.00 93 ASP A O 20
ATOM 34379 N N . ILE A 1 116 ? -4.789 -11.106 -10.051 1.00 0.00 94 ILE A N 20
ATOM 34380 C CA . ILE A 1 116 ? -4.701 -10.752 -11.457 1.00 0.00 94 ILE A CA 20
ATOM 34381 C C . ILE A 1 116 ? -5.922 -11.249 -12.194 1.00 0.00 94 ILE A C 20
ATOM 34382 O O . ILE A 1 116 ? -6.154 -12.445 -12.296 1.00 0.00 94 ILE A O 20
ATOM 34398 N N . ASP A 1 117 ? -6.704 -10.334 -12.701 1.00 0.00 95 ASP A N 20
ATOM 34399 C CA . ASP A 1 117 ? -7.899 -10.708 -13.410 1.00 0.00 95 ASP A CA 20
ATOM 34400 C C . ASP A 1 117 ? -7.618 -10.824 -14.886 1.00 0.00 95 ASP A C 20
ATOM 34401 O O . ASP A 1 117 ? -6.961 -9.972 -15.480 1.00 0.00 95 ASP A O 20
ATOM 34410 N N . CYS A 1 118 ? -8.104 -11.897 -15.464 1.00 0.00 96 CYS A N 20
ATOM 34411 C CA . CYS A 1 118 ? -7.918 -12.147 -16.869 1.00 0.00 96 CYS A CA 20
ATOM 34412 C C . CYS A 1 118 ? -9.168 -12.781 -17.442 1.00 0.00 96 CYS A C 20
ATOM 34413 O O . CYS A 1 118 ? -9.940 -13.420 -16.722 1.00 0.00 96 CYS A O 20
ATOM 34421 N N . LYS A 1 119 ? -9.372 -12.596 -18.726 1.00 0.00 97 LYS A N 20
ATOM 34422 C CA . LYS A 1 119 ? -10.494 -13.198 -19.403 1.00 0.00 97 LYS A CA 20
ATOM 34423 C C . LYS A 1 119 ? -9.988 -13.994 -20.585 1.00 0.00 97 LYS A C 20
ATOM 34424 O O . LYS A 1 119 ? -9.182 -13.506 -21.383 1.00 0.00 97 LYS A O 20
ATOM 34443 N N . ILE A 1 120 ? -10.475 -15.213 -20.697 1.00 0.00 98 ILE A N 20
ATOM 34444 C CA . ILE A 1 120 ? -9.901 -16.183 -21.602 1.00 0.00 98 ILE A CA 20
ATOM 34445 C C . ILE A 1 120 ? -10.958 -16.663 -22.573 1.00 0.00 98 ILE A C 20
ATOM 34446 O O . ILE A 1 120 ? -11.930 -17.312 -22.181 1.00 0.00 98 ILE A O 20
ATOM 34462 N N . ASP A 1 121 ? -10.766 -16.328 -23.832 1.00 0.00 99 ASP A N 20
ATOM 34463 C CA . ASP A 1 121 ? -11.724 -16.655 -24.869 1.00 0.00 99 ASP A CA 20
ATOM 34464 C C . ASP A 1 121 ? -11.768 -18.157 -25.088 1.00 0.00 99 ASP A C 20
ATOM 34465 O O . ASP A 1 121 ? -10.886 -18.736 -25.724 1.00 0.00 99 ASP A O 20
ATOM 34474 N N . GLY A 1 122 ? -12.783 -18.783 -24.517 1.00 0.00 100 GLY A N 20
ATOM 34475 C CA . GLY A 1 122 ? -12.923 -20.218 -24.604 1.00 0.00 100 GLY A CA 20
ATOM 34476 C C . GLY A 1 122 ? -13.595 -20.786 -23.375 1.00 0.00 100 GLY A C 20
ATOM 34477 O O . GLY A 1 122 ? -14.686 -21.350 -23.455 1.00 0.00 100 GLY A O 20
ATOM 34481 N N . ILE A 1 123 ? -12.949 -20.628 -22.231 1.00 0.00 101 ILE A N 20
ATOM 34482 C CA . ILE A 1 123 ? -13.519 -21.084 -20.973 1.00 0.00 101 ILE A CA 20
ATOM 34483 C C . ILE A 1 123 ? -14.232 -19.937 -20.263 1.00 0.00 101 ILE A C 20
ATOM 34484 O O . ILE A 1 123 ? -15.355 -20.089 -19.784 1.00 0.00 101 ILE A O 20
ATOM 34500 N N . GLY A 1 124 ? -13.573 -18.791 -20.206 1.00 0.00 102 GLY A N 20
ATOM 34501 C CA . GLY A 1 124 ? -14.162 -17.623 -19.588 1.00 0.00 102 GLY A CA 20
ATOM 34502 C C . GLY A 1 124 ? -13.137 -16.827 -18.812 1.00 0.00 102 GLY A C 20
ATOM 34503 O O . GLY A 1 124 ? -11.945 -16.903 -19.099 1.00 0.00 102 GLY A O 20
ATOM 34507 N N . ALA A 1 125 ? -13.593 -16.062 -17.834 1.00 0.00 103 ALA A N 20
ATOM 34508 C CA . ALA A 1 125 ? -12.697 -15.256 -17.015 1.00 0.00 103 ALA A CA 20
ATOM 34509 C C . ALA A 1 125 ? -12.066 -16.100 -15.910 1.00 0.00 103 ALA A C 20
ATOM 34510 O O . ALA A 1 125 ? -12.706 -17.003 -15.369 1.00 0.00 103 ALA A O 20
ATOM 34517 N N . MET A 1 126 ? -10.813 -15.809 -15.578 1.00 0.00 104 MET A N 20
ATOM 34518 C CA . MET A 1 126 ? -10.093 -16.583 -14.575 1.00 0.00 104 MET A CA 20
ATOM 34519 C C . MET A 1 126 ? -9.279 -15.666 -13.662 1.00 0.00 104 MET A C 20
ATOM 34520 O O . MET A 1 126 ? -8.966 -14.529 -14.024 1.00 0.00 104 MET A O 20
ATOM 34534 N N . LYS A 1 127 ? -8.946 -16.175 -12.483 1.00 0.00 105 LYS A N 20
ATOM 34535 C CA . LYS A 1 127 ? -8.153 -15.440 -11.509 1.00 0.00 105 LYS A CA 20
ATOM 34536 C C . LYS A 1 127 ? -6.776 -16.084 -11.371 1.00 0.00 105 LYS A C 20
ATOM 34537 O O . LYS A 1 127 ? -6.658 -17.308 -11.320 1.00 0.00 105 LYS A O 20
ATOM 34556 N N . LEU A 1 128 ? -5.744 -15.257 -11.315 1.00 0.00 106 LEU A N 20
ATOM 34557 C CA . LEU A 1 128 ? -4.372 -15.734 -11.345 1.00 0.00 106 LEU A CA 20
ATOM 34558 C C . LEU A 1 128 ? -3.588 -15.251 -10.133 1.00 0.00 106 LEU A C 20
ATOM 34559 O O . LEU A 1 128 ? -3.761 -14.126 -9.661 1.00 0.00 106 LEU A O 20
ATOM 34575 N N . LYS A 1 129 ? -2.739 -16.131 -9.639 1.00 0.00 107 LYS A N 20
ATOM 34576 C CA . LYS A 1 129 ? -1.907 -15.811 -8.504 1.00 0.00 107 LYS A CA 20
ATOM 34577 C C . LYS A 1 129 ? -0.560 -15.276 -8.944 1.00 0.00 107 LYS A C 20
ATOM 34578 O O . LYS A 1 129 ? 0.186 -15.929 -9.673 1.00 0.00 107 LYS A O 20
ATOM 34597 N N . SER A 1 130 ? -0.289 -14.058 -8.492 1.00 0.00 108 SER A N 20
ATOM 34598 C CA . SER A 1 130 ? 0.901 -13.303 -8.857 1.00 0.00 108 SER A CA 20
ATOM 34599 C C . SER A 1 130 ? 2.177 -14.104 -8.644 1.00 0.00 108 SER A C 20
ATOM 34600 O O . SER A 1 130 ? 3.115 -14.038 -9.439 1.00 0.00 108 SER A O 20
ATOM 34608 N N . GLU A 1 131 ? 2.193 -14.880 -7.579 1.00 0.00 109 GLU A N 20
ATOM 34609 C CA . GLU A 1 131 ? 3.358 -15.653 -7.215 1.00 0.00 109 GLU A CA 20
ATOM 34610 C C . GLU A 1 131 ? 3.577 -16.825 -8.159 1.00 0.00 109 GLU A C 20
ATOM 34611 O O . GLU A 1 131 ? 4.582 -17.527 -8.053 1.00 0.00 109 GLU A O 20
ATOM 34623 N N . PHE A 1 132 ? 2.642 -17.071 -9.070 1.00 0.00 110 PHE A N 20
ATOM 34624 C CA . PHE A 1 132 ? 2.816 -18.140 -10.031 1.00 0.00 110 PHE A CA 20
ATOM 34625 C C . PHE A 1 132 ? 3.005 -17.609 -11.448 1.00 0.00 110 PHE A C 20
ATOM 34626 O O . PHE A 1 132 ? 3.258 -18.382 -12.368 1.00 0.00 110 PHE A O 20
ATOM 34643 N N . VAL A 1 133 ? 2.904 -16.298 -11.632 1.00 0.00 111 VAL A N 20
ATOM 34644 C CA . VAL A 1 133 ? 2.914 -15.733 -12.980 1.00 0.00 111 VAL A CA 20
ATOM 34645 C C . VAL A 1 133 ? 4.135 -14.855 -13.244 1.00 0.00 111 VAL A C 20
ATOM 34646 O O . VAL A 1 133 ? 4.959 -14.622 -12.353 1.00 0.00 111 VAL A O 20
ATOM 34659 N N . ARG A 1 134 ? 4.244 -14.393 -14.487 1.00 0.00 112 ARG A N 20
ATOM 34660 C CA . ARG A 1 134 ? 5.370 -13.583 -14.928 1.00 0.00 112 ARG A CA 20
ATOM 34661 C C . ARG A 1 134 ? 4.970 -12.642 -16.058 1.00 0.00 112 ARG A C 20
ATOM 34662 O O . ARG A 1 134 ? 4.357 -13.055 -17.036 1.00 0.00 112 ARG A O 20
ATOM 34683 N N . LYS A 1 135 ? 5.329 -11.379 -15.912 1.00 0.00 113 LYS A N 20
ATOM 34684 C CA . LYS A 1 135 ? 5.100 -10.385 -16.942 1.00 0.00 113 LYS A CA 20
ATOM 34685 C C . LYS A 1 135 ? 5.938 -10.668 -18.181 1.00 0.00 113 LYS A C 20
ATOM 34686 O O . LYS A 1 135 ? 7.165 -10.752 -18.113 1.00 0.00 113 LYS A O 20
ATOM 34705 N N . VAL A 1 136 ? 5.264 -10.823 -19.304 1.00 0.00 114 VAL A N 20
ATOM 34706 C CA . VAL A 1 136 ? 5.927 -10.987 -20.587 1.00 0.00 114 VAL A CA 20
ATOM 34707 C C . VAL A 1 136 ? 6.367 -9.631 -21.132 1.00 0.00 114 VAL A C 20
ATOM 34708 O O . VAL A 1 136 ? 7.488 -9.477 -21.623 1.00 0.00 114 VAL A O 20
ATOM 34721 N N . GLY A 1 137 ? 5.475 -8.650 -21.036 1.00 0.00 115 GLY A N 20
ATOM 34722 C CA . GLY A 1 137 ? 5.761 -7.328 -21.560 1.00 0.00 115 GLY A CA 20
ATOM 34723 C C . GLY A 1 137 ? 5.538 -7.242 -23.058 1.00 0.00 115 GLY A C 20
ATOM 34724 O O . GLY A 1 137 ? 5.903 -6.251 -23.691 1.00 0.00 115 GLY A O 20
ATOM 34728 N N . SER A 1 138 ? 4.939 -8.281 -23.623 1.00 0.00 116 SER A N 20
ATOM 34729 C CA . SER A 1 138 ? 4.695 -8.339 -25.052 1.00 0.00 116 SER A CA 20
ATOM 34730 C C . SER A 1 138 ? 3.430 -9.144 -25.329 1.00 0.00 116 SER A C 20
ATOM 34731 O O . SER A 1 138 ? 2.388 -8.528 -25.637 1.00 0.00 116 SER A O 20
#

Sequence (116 aa):
MVSTLPPCPQCNSEYTYEDGALLVCPECAHEWSPNEAATASDDGKVIKDSVGNVLQDGDTITVIKDLKVKGSSLVVKVGTKVKNIRLVDGDHDIDCKIDGIGAMKLKSEFVRKVGSMVSTLPPCPQCNSEYTYEDGALLVCPECAHEWSPNEAATASDDGKVIKDSVGNVLQDGDTITVIKDLKVKGSSLVVKVGTKVKNIRLVDGDHDIDCKIDGIGAMKLKSEFVRKVGSMVSTLPPCPQCNSEYTYEDGALLVCPECAHEWSPNEAATASDDGKVIKDSVGNVLQDGDTITVIKDLKVKGSSLVVKVGTKVKNIRLVDGDHDIDCKIDGIGAMKLKSEFVRKVGSMVSTLPPCPQCNSEYTYEDGALLVCPECAHEWSPNEAATASDDGKVIKDSVGNVLQDGDTITVIKDLKVKGSSLVVKVGTKVKNIRLVDGDHDIDCKIDGIGAMKLKSEFVRKVGSMVSTLPPCPQCNSEYTYEDGALLVCPECAHEWSPNEAATASDDGKVIKDSVGNVLQDGDTITVIKDLKVKGSSLVVKVGTKVKNIRLVDGDHDIDCKIDGIGAMKLKSEFVRKVGSMVSTLPPCPQCNSEYTYEDGALLVCPECAHEWSPNEAATASDDGKVIKDSVGNVLQDGDTITVIKDLKVKGSSLVVKVGTKVKNIRLVDGDHDIDCKIDGIGAMKLKSEFVRKVGSMVSTLPPCPQCNSEYTYEDGALLVCPECAHEWSPNEAATASDDGKVIKDSVGNVLQDGDTITVIKDLKVKGSSLVVKVGTKVKNIRLVDGDHDIDCKIDGIGAMKLKSEFVRKVGSMVSTLPPCPQCNSEYTYEDGALLVCPECAHEWSPNEAATASDDGKVIKDSVGNVLQDGDTITVIKDLKVKGSSLVVKVGTKVKNIRLVDGDHDIDCKIDGIGAMKLKSEFVRKVGSMVSTLPPCPQCNSEYTYEDGALLVCPECAHEWSPNEAATASDDGKVIKDSVGNVLQDGDTITVIKDLKVKGSSLVVKVGTKVKNIRLVDGDHDIDCKIDGIGAMKLKSEFVRKVGSMVSTLPPCPQCNSEYTYEDGALLVCPECAHEWSPNEAATASDDGKVIKDSVGNVLQDGDTITVIKDLKVKGSSLVVKVGTKVKNIRLVDGDHDIDCKIDGIGAMKLKSEFVRKVGSMVSTLPPCPQCNSEYTYEDGALLVCPECAHEWSPNEAATASDDGKVIKDSVGNVLQDGDTITVIKDLKVKGSSLVVKVGTKVKNIRLVDGDHDIDCKIDGIGAMKLKSEFVRKVGSMVSTLPPCPQCNSEYTYEDGALLVCPECAHEWSPNEAATASDDGKVIKDSVGNVLQDGDTITVIKDLKVKGSSLVVKVGTKVKNIRLVDGDHDIDCKIDGIGAMKLKSEFVRKVGSMVSTLPPCPQCNSEYTYEDGALLVCPECAHEWSPNEAATASDDGKVIKDSVGNVLQDGDTITVIKDLKVKGSSLVVKVGTKVKNIRLVDGDHDIDCKIDGIGAMKLKSEFVRKVGSMVSTLPPCPQCNSEYTYEDGALLVCPECAHEWSPNEAATASDDGKVIKDSVGNVLQDGDTITVIKDLKVKGSSLVVKVGTKVKNIRLVDGDHDIDCKIDGIGAMKLKSEFVRKVGSMVSTLPPCPQCNSEYTYEDGALLVCPECAHEWSPNEAATASDDGKVIKDSVGNVLQDGDTITVIKDLKVKGSSLVVKVGTKVKNIRLVDGDHDIDCKIDGIGAMKLKSEFVRKVGSMVSTLPPCPQCNSEYTYEDGALLVCPECAHEWSPNEAATASDDGKVIKDSVGNVLQDGDTITVIKDLKVKGSSLVVKVGTKVKNIRLVDGDHDIDCKIDGIGAMKLKSEFVRKVGSMVSTLPPCPQCNSEYTYEDGALLVCPECAHEWSPNEAATASDDGKVIKDSVGNVLQDGDTITVIKDLKVKGSSLVVKVGTKVKNIRLVDGDHDIDCKIDGIGAMKLKSEFVRKVGSMVSTLPPCPQCNSEYTYEDGALLVCPECAHEWSPNEAATASDDGKVIKDSVGNVLQDGDTITVIKDLKVKGSSLVVKVGTKVKNIRLVDGDHDIDCKIDGIGAMKLKSEFVRKVGSMVSTLPPCPQCNSEYTYEDGALLVCPECAHEWSPNEAATASDDGKVIKDSVGNVLQDGDTITVIKDLKVKGSSLVVKVGTKVKNIRLVDGDHDIDCKIDGIGAMKLKSEFVRKVGSMVSTLPPCPQCNSEYTYEDGALLVCPECAHEWSPNEAATASDDGKVIKDSVGNVLQDGDTITVIKDLKVKGSSLVVKVGTKVKNIRLVDGDHDIDCKIDGIGAMKLKSEFVRKVGS

Organism: Pseudomonas aeruginosa (strain ATCC 15692 / DSM 22644 / CIP 104116 / JCM 14847 / LMG 12228 / 1C / PRS 101 / PAO1) (NCBI:txid208964)

Nearest PDB structures (foldseek):
  2akl-assembly1_A  TM=6.616E-01  e=8.193E-19  Pseudomonas aeruginosa PAO1
  2akk-assembly1_A  TM=8.476E-01  e=2.451E-05  Rhodopseudomonas palustris CGA009
  3qwy-assembly2_B  TM=7.144E-01  e=2.677E+00  Caenorhabditis elegans
  5umd-assembly1_D  TM=5.642E-01  e=4.444E+00  Plasmodium falciparum 3D7
  5t5h-assembly1_e  TM=4.828E-01  e=9.241E+00  Trypanosoma cruzi